Protein AF-0000000072988233 (afdb_homodimer)

Structure (mmCIF, N/CA/C/O backbone):
data_AF-0000000072988233-model_v1
#
loop_
_entity.id
_entity.type
_entity.pdbx_description
1 polymer 'Uncharacterized protein'
#
loop_
_atom_site.group_PDB
_atom_site.id
_atom_site.type_symbol
_atom_site.label_atom_id
_atom_site.label_alt_id
_atom_site.label_comp_id
_atom_site.label_asym_id
_atom_site.label_entity_id
_atom_site.label_seq_id
_atom_site.pdbx_PDB_ins_code
_atom_site.Cartn_x
_atom_site.Cartn_y
_atom_site.Cartn_z
_atom_site.occupancy
_atom_site.B_iso_or_equiv
_atom_site.auth_seq_id
_atom_site.auth_comp_id
_atom_site.auth_asym_id
_atom_site.auth_atom_id
_atom_site.pdbx_PDB_model_num
ATOM 1 N N . MET A 1 1 ? 49.781 -26.438 -21.969 1 36.44 1 MET A N 1
ATOM 2 C CA . MET A 1 1 ? 48.812 -27.5 -22.219 1 36.44 1 MET A CA 1
ATOM 3 C C . MET A 1 1 ? 47.875 -27.672 -21.031 1 36.44 1 MET A C 1
ATOM 5 O O . MET A 1 1 ? 48.312 -27.703 -19.891 1 36.44 1 MET A O 1
ATOM 9 N N . THR A 1 2 ? 46.688 -27.375 -21.281 1 51.28 2 THR A N 1
ATOM 10 C CA . THR A 1 2 ? 45.688 -27.469 -20.219 1 51.28 2 THR A CA 1
ATOM 11 C C . THR A 1 2 ? 45.719 -28.859 -19.609 1 51.28 2 THR A C 1
ATOM 13 O O . THR A 1 2 ? 45.719 -29.859 -20.328 1 51.28 2 THR A O 1
ATOM 16 N N . ILE A 1 3 ? 46.062 -28.969 -18.422 1 60.62 3 ILE A N 1
ATOM 17 C CA . ILE A 1 3 ? 46.062 -30.25 -17.703 1 60.62 3 ILE A CA 1
ATOM 18 C C . ILE A 1 3 ? 44.656 -30.719 -17.438 1 60.62 3 ILE A C 1
ATOM 20 O O . ILE A 1 3 ? 43.875 -30.016 -16.797 1 60.62 3 ILE A O 1
ATOM 24 N N . CYS A 1 4 ? 44.219 -31.781 -18.109 1 61.69 4 CYS A N 1
ATOM 25 C CA . CYS A 1 4 ? 42.875 -32.344 -18.016 1 61.69 4 CYS A CA 1
ATOM 26 C C . CYS A 1 4 ? 42.781 -33.438 -16.953 1 61.69 4 CYS A C 1
ATOM 28 O O . CYS A 1 4 ? 43.781 -34.125 -16.719 1 61.69 4 CYS A O 1
ATOM 30 N N . ILE A 1 5 ? 41.719 -33.531 -16.203 1 67.25 5 ILE A N 1
ATOM 31 C CA . ILE A 1 5 ? 41.438 -34.656 -15.344 1 67.25 5 ILE A CA 1
ATOM 32 C C . ILE A 1 5 ? 41.312 -35.938 -16.188 1 67.25 5 ILE A C 1
ATOM 34 O O . ILE A 1 5 ? 40.562 -35.938 -17.172 1 67.25 5 ILE A O 1
ATOM 38 N N . PRO A 1 6 ? 42.031 -36.906 -15.922 1 66 6 PRO A N 1
ATOM 39 C CA . PRO A 1 6 ? 42.094 -38.094 -16.781 1 66 6 PRO A CA 1
ATOM 40 C C . PRO A 1 6 ? 40.75 -38.781 -16.969 1 66 6 PRO A C 1
ATOM 42 O O . PRO A 1 6 ? 40.438 -39.25 -18.062 1 66 6 PRO A O 1
ATOM 45 N N . VAL A 1 7 ? 39.875 -39 -15.953 1 67.12 7 VAL A N 1
ATOM 46 C CA . VAL A 1 7 ? 38.562 -39.656 -16.031 1 67.12 7 VAL A CA 1
ATOM 47 C C . VAL A 1 7 ? 37.531 -38.812 -15.32 1 67.12 7 VAL A C 1
ATOM 49 O O . VAL A 1 7 ? 37.719 -38.406 -14.172 1 67.12 7 VAL A O 1
ATOM 52 N N . LYS A 1 8 ? 36.594 -38.5 -16.047 1 63.69 8 LYS A N 1
ATOM 53 C CA . LYS A 1 8 ? 35.469 -37.812 -15.461 1 63.69 8 LYS A CA 1
ATOM 54 C C . LYS A 1 8 ? 34.188 -38.594 -15.641 1 63.69 8 LYS A C 1
ATOM 56 O O . LYS A 1 8 ? 33.75 -38.844 -16.766 1 63.69 8 LYS A O 1
ATOM 61 N N . ASP A 1 9 ? 33.469 -38.938 -14.625 1 57.53 9 ASP A N 1
ATOM 62 C CA . ASP A 1 9 ? 32.281 -39.781 -14.617 1 57.53 9 ASP A CA 1
ATOM 63 C C . ASP A 1 9 ? 32.5 -41.062 -15.438 1 57.53 9 ASP A C 1
ATOM 65 O O . ASP A 1 9 ? 31.609 -41.469 -16.172 1 57.53 9 ASP A O 1
ATOM 69 N N . GLY A 1 10 ? 33.594 -41.594 -15.234 1 66.69 10 GLY A N 1
ATOM 70 C CA . GLY A 1 10 ? 33.938 -42.844 -15.859 1 66.69 10 GLY A CA 1
ATOM 71 C C . GLY A 1 10 ? 34.406 -42.688 -17.297 1 66.69 10 GLY A C 1
ATOM 72 O O . GLY A 1 10 ? 34.719 -43.688 -17.969 1 66.69 10 GLY A O 1
ATOM 73 N N . ILE A 1 11 ? 34.344 -41.531 -17.75 1 72.62 11 ILE A N 1
ATOM 74 C CA . ILE A 1 11 ? 34.75 -41.312 -19.141 1 72.62 11 ILE A CA 1
ATOM 75 C C . ILE A 1 11 ? 36.094 -40.625 -19.203 1 72.62 11 ILE A C 1
ATOM 77 O O . ILE A 1 11 ? 36.281 -39.562 -18.625 1 72.62 11 ILE A O 1
ATOM 81 N N . PRO A 1 12 ? 36.875 -41.25 -19.719 1 73.62 12 PRO A N 1
ATOM 82 C CA . PRO A 1 12 ? 38.219 -40.656 -19.828 1 73.62 12 PRO A CA 1
ATOM 83 C C . PRO A 1 12 ? 38.25 -39.469 -20.797 1 73.62 12 PRO A C 1
ATOM 85 O O . PRO A 1 12 ? 37.438 -39.406 -21.719 1 73.62 12 PRO A O 1
ATOM 88 N N . TYR A 1 13 ? 39.062 -38.531 -20.547 1 73.81 13 TYR A N 1
ATOM 89 C CA . TYR A 1 13 ? 39.156 -37.406 -21.484 1 73.81 13 TYR A CA 1
ATOM 90 C C . TYR A 1 13 ? 39.844 -37.812 -22.781 1 73.81 13 TYR A C 1
ATOM 92 O O . TYR A 1 13 ? 40.625 -38.75 -22.781 1 73.81 13 TYR A O 1
ATOM 100 N N . ILE A 1 14 ? 39.5 -37.312 -23.766 1 74.25 14 ILE A N 1
ATOM 101 C CA . ILE A 1 14 ? 40.031 -37.656 -25.078 1 74.25 14 ILE A CA 1
ATOM 102 C C . ILE A 1 14 ? 41.406 -36.969 -25.281 1 74.25 14 ILE A C 1
ATOM 104 O O . ILE A 1 14 ? 41.469 -35.75 -25.438 1 74.25 14 ILE A O 1
ATOM 108 N N . GLN A 1 15 ? 42.438 -37.688 -25.219 1 72.5 15 GLN A N 1
ATOM 109 C CA . GLN A 1 15 ? 43.812 -37.25 -25.141 1 72.5 15 GLN A CA 1
ATOM 110 C C . GLN A 1 15 ? 44.188 -36.469 -26.391 1 72.5 15 GLN A C 1
ATOM 112 O O . GLN A 1 15 ? 44.906 -35.469 -26.297 1 72.5 15 GLN A O 1
ATOM 117 N N . TRP A 1 16 ? 43.781 -36.906 -27.641 1 74.19 16 TRP A N 1
ATOM 118 C CA . TRP A 1 16 ? 44.25 -36.25 -28.859 1 74.19 16 TRP A CA 1
ATOM 119 C C . TRP A 1 16 ? 43.656 -34.844 -28.984 1 74.19 16 TRP A C 1
ATOM 121 O O . TRP A 1 16 ? 44.312 -33.938 -29.531 1 74.19 16 TRP A O 1
ATOM 131 N N . ILE A 1 17 ? 42.594 -34.562 -28.406 1 72.19 17 ILE A N 1
ATOM 132 C CA . ILE A 1 17 ? 42 -33.219 -28.438 1 72.19 17 ILE A CA 1
ATOM 133 C C . ILE A 1 17 ? 42.75 -32.312 -27.484 1 72.19 17 ILE A C 1
ATOM 135 O O . ILE A 1 17 ? 43.031 -31.141 -27.828 1 72.19 17 ILE A O 1
ATOM 139 N N . ASN A 1 18 ? 43.125 -32.812 -26.391 1 71.88 18 ASN A N 1
ATOM 140 C CA . ASN A 1 18 ? 43.875 -32.031 -25.438 1 71.88 18 ASN A CA 1
ATOM 141 C C . ASN A 1 18 ? 45.25 -31.672 -25.969 1 71.88 18 ASN A C 1
ATOM 143 O O . ASN A 1 18 ? 45.75 -30.562 -25.766 1 71.88 18 ASN A O 1
ATOM 147 N N . THR A 1 19 ? 45.812 -32.594 -26.672 1 69.25 19 THR A N 1
ATOM 148 C CA . THR A 1 19 ? 47.156 -32.375 -27.188 1 69.25 19 THR A CA 1
ATOM 149 C C . THR A 1 19 ? 47.125 -31.359 -28.328 1 69.25 19 THR A C 1
ATOM 151 O O . THR A 1 19 ? 48 -30.531 -28.453 1 69.25 19 THR A O 1
ATOM 154 N N . LEU A 1 20 ? 46.031 -31.422 -29.156 1 66.25 20 LEU A N 1
ATOM 155 C CA . LEU A 1 20 ? 46 -30.594 -30.359 1 66.25 20 LEU A CA 1
ATOM 156 C C . LEU A 1 20 ? 45.375 -29.234 -30.078 1 66.25 20 LEU A C 1
ATOM 158 O O . LEU A 1 20 ? 45.812 -28.219 -30.594 1 66.25 20 LEU A O 1
ATOM 162 N N . PHE A 1 21 ? 44.312 -29.281 -29.203 1 65.81 21 PHE A N 1
ATOM 163 C CA . PHE A 1 21 ? 43.531 -28.047 -29.062 1 65.81 21 PHE A CA 1
ATOM 164 C C . PHE A 1 21 ? 43.656 -27.484 -27.656 1 65.81 21 PHE A C 1
ATOM 166 O O . PHE A 1 21 ? 43.219 -26.359 -27.391 1 65.81 21 PHE A O 1
ATOM 173 N N . GLY A 1 22 ? 44.312 -28.375 -26.734 1 64.25 22 GLY A N 1
ATOM 174 C CA . GLY A 1 22 ? 44.5 -27.953 -25.359 1 64.25 22 GLY A CA 1
ATOM 175 C C . GLY A 1 22 ? 43.188 -27.938 -24.562 1 64.25 22 GLY A C 1
ATOM 176 O O . GLY A 1 22 ? 43.125 -27.328 -23.5 1 64.25 22 GLY A O 1
ATOM 177 N N . ASP A 1 23 ? 42.156 -28.469 -25.062 1 65.94 23 ASP A N 1
ATOM 178 C CA . ASP A 1 23 ? 40.875 -28.516 -24.406 1 65.94 23 ASP A CA 1
ATOM 179 C C . ASP A 1 23 ? 40.656 -29.859 -23.672 1 65.94 23 ASP A C 1
ATOM 181 O O . ASP A 1 23 ? 41.219 -30.875 -24.094 1 65.94 23 ASP A O 1
ATOM 185 N N . CYS A 1 24 ? 40 -29.859 -22.531 1 68.69 24 CYS A N 1
ATOM 186 C CA . CYS A 1 24 ? 39.656 -31.094 -21.844 1 68.69 24 CYS A CA 1
ATOM 187 C C . CYS A 1 24 ? 38.25 -31.547 -22.188 1 68.69 24 CYS A C 1
ATOM 189 O O . CYS A 1 24 ? 37.281 -30.953 -21.734 1 68.69 24 CYS A O 1
ATOM 191 N N . VAL A 1 25 ? 38.031 -32.469 -23 1 70.69 25 VAL A N 1
ATOM 192 C CA . VAL A 1 25 ? 36.75 -33 -23.484 1 70.69 25 VAL A CA 1
ATOM 193 C C . VAL A 1 25 ? 36.562 -34.438 -23.031 1 70.69 25 VAL A C 1
ATOM 195 O O . VAL A 1 25 ? 37.5 -35.25 -23.125 1 70.69 25 VAL A O 1
ATOM 198 N N . TYR A 1 26 ? 35.469 -34.688 -22.438 1 72.06 26 TYR A N 1
ATOM 199 C CA . TYR A 1 26 ? 35.156 -36 -21.906 1 72.06 26 TYR A CA 1
ATOM 200 C C . TYR A 1 26 ? 34.031 -36.656 -22.688 1 72.06 26 TYR A C 1
ATOM 202 O O . TYR A 1 26 ? 32.938 -36.094 -22.781 1 72.06 26 TYR A O 1
ATOM 210 N N . GLY A 1 27 ? 34.125 -37.719 -23.359 1 72.81 27 GLY A N 1
ATOM 211 C CA . GLY A 1 27 ? 33.125 -38.5 -24.047 1 72.81 27 GLY A CA 1
ATOM 212 C C . GLY A 1 27 ? 33 -38.156 -25.516 1 72.81 27 GLY A C 1
ATOM 213 O O . GLY A 1 27 ? 33.562 -37.156 -25.969 1 72.81 27 GLY A O 1
ATOM 214 N N . LYS A 1 28 ? 32.344 -38.875 -26.219 1 72.88 28 LYS A N 1
ATOM 215 C CA . LYS A 1 28 ? 32.219 -38.75 -27.672 1 72.88 28 LYS A CA 1
ATOM 216 C C . LYS A 1 28 ? 31.312 -37.594 -28.047 1 72.88 28 LYS A C 1
ATOM 218 O O . LYS A 1 28 ? 31.531 -36.938 -29.078 1 72.88 28 LYS A O 1
ATOM 223 N N . GLN A 1 29 ? 30.453 -37.281 -27.203 1 73.19 29 GLN A N 1
ATOM 224 C CA . GLN A 1 29 ? 29.516 -36.219 -27.547 1 73.19 29 GLN A CA 1
ATOM 225 C C . GLN A 1 29 ? 30.125 -34.844 -27.328 1 73.19 29 GLN A C 1
ATOM 227 O O . GLN A 1 29 ? 29.938 -33.938 -28.156 1 73.19 29 GLN A O 1
ATOM 232 N N . GLU A 1 30 ? 30.797 -34.844 -26.359 1 72.5 30 GLU A N 1
ATOM 233 C CA . GLU A 1 30 ? 31.484 -33.594 -26.125 1 72.5 30 GLU A CA 1
ATOM 234 C C . GLU A 1 30 ? 32.562 -33.375 -27.172 1 72.5 30 GLU A C 1
ATOM 236 O O . GLU A 1 30 ? 32.812 -32.219 -27.578 1 72.5 30 GLU A O 1
ATOM 241 N N . ALA A 1 31 ? 33.156 -34.375 -27.516 1 73.75 31 ALA A N 1
ATOM 242 C CA . ALA A 1 31 ? 34.188 -34.281 -28.562 1 73.75 31 ALA A CA 1
ATOM 243 C C . ALA A 1 31 ? 33.562 -33.906 -29.891 1 73.75 31 ALA A C 1
ATOM 245 O O . ALA A 1 31 ? 34.125 -33.062 -30.625 1 73.75 31 ALA A O 1
ATOM 246 N N . ALA A 1 32 ? 32.438 -34.406 -30.062 1 76 32 ALA A N 1
ATOM 247 C CA . ALA A 1 32 ? 31.734 -34.062 -31.297 1 76 32 ALA A CA 1
ATOM 248 C C . ALA A 1 32 ? 31.312 -32.594 -31.297 1 76 32 ALA A C 1
ATOM 250 O O . ALA A 1 32 ? 31.406 -31.906 -32.312 1 76 32 ALA A O 1
ATOM 251 N N . SER A 1 33 ? 30.953 -32.156 -30.219 1 73.25 33 SER A N 1
ATOM 252 C CA . SER A 1 33 ? 30.547 -30.766 -30.094 1 73.25 33 SER A CA 1
ATOM 253 C C . SER A 1 33 ? 31.734 -29.828 -30.312 1 73.25 33 SER A C 1
ATOM 255 O O . SER A 1 33 ? 31.609 -28.828 -31.031 1 73.25 33 SER A O 1
ATOM 257 N N . LEU A 1 34 ? 32.75 -30.219 -29.766 1 72.31 34 LEU A N 1
ATOM 258 C CA . LEU A 1 34 ? 33.938 -29.422 -29.906 1 72.31 34 LEU A CA 1
ATOM 259 C C . LEU A 1 34 ? 34.438 -29.438 -31.359 1 72.31 34 LEU A C 1
ATOM 261 O O . LEU A 1 34 ? 34.812 -28.406 -31.906 1 72.31 34 LEU A O 1
ATOM 265 N N . LEU A 1 35 ? 34.406 -30.562 -31.891 1 75.38 35 LEU A N 1
ATOM 266 C CA . LEU A 1 35 ? 34.906 -30.688 -33.281 1 75.38 35 LEU A CA 1
ATOM 267 C C . LEU A 1 35 ? 33.969 -29.984 -34.25 1 75.38 35 LEU A C 1
ATOM 269 O O . LEU A 1 35 ? 34.406 -29.391 -35.219 1 75.38 35 LEU A O 1
ATOM 273 N N . LEU A 1 36 ? 32.719 -29.953 -33.812 1 75.5 36 LEU A N 1
ATOM 274 C CA . LEU A 1 36 ? 31.781 -29.203 -34.625 1 75.5 36 LEU A CA 1
ATOM 275 C C . LEU A 1 36 ? 31.984 -27.703 -34.5 1 75.5 36 LEU A C 1
ATOM 277 O O . LEU A 1 36 ? 31.828 -26.953 -35.469 1 75.5 36 LEU A O 1
ATOM 281 N N . GLY A 1 37 ? 32.375 -27.391 -33.375 1 72.75 37 GLY A N 1
ATOM 282 C CA . GLY A 1 37 ? 32.75 -26 -33.188 1 72.75 37 GLY A CA 1
ATOM 283 C C . GLY A 1 37 ? 33.969 -25.594 -34 1 72.75 37 GLY A C 1
ATOM 284 O O . GLY A 1 37 ? 33.938 -24.531 -34.656 1 72.75 37 GLY A O 1
ATOM 285 N N . TYR A 1 38 ? 34.906 -26.391 -34 1 73.81 38 TYR A N 1
ATOM 286 C CA . TYR A 1 38 ? 36.094 -26.109 -34.781 1 73.81 38 TYR A CA 1
ATOM 287 C C . TYR A 1 38 ? 35.781 -26.188 -36.281 1 73.81 38 TYR A C 1
ATOM 289 O O . TYR A 1 38 ? 36.344 -25.406 -37.062 1 73.81 38 TYR A O 1
ATOM 297 N N . LEU A 1 39 ? 34.906 -27.016 -36.531 1 76.56 39 LEU A N 1
ATOM 298 C CA . LEU A 1 39 ? 34.469 -27.109 -37.906 1 76.56 39 LEU A CA 1
ATOM 299 C C . LEU A 1 39 ? 33.75 -25.844 -38.344 1 76.56 39 LEU A C 1
ATOM 301 O O . LEU A 1 39 ? 33.938 -25.375 -39.469 1 76.56 39 LEU A O 1
ATOM 305 N N . SER A 1 40 ? 33.031 -25.312 -37.438 1 75.94 40 SER A N 1
ATOM 306 C CA . SER A 1 40 ? 32.375 -24.062 -37.719 1 75.94 40 SER A CA 1
ATOM 307 C C . SER A 1 40 ? 33.375 -22.938 -38 1 75.94 40 SER A C 1
ATOM 309 O O . SER A 1 40 ? 33.219 -22.172 -38.969 1 75.94 40 SER A O 1
ATOM 311 N N . ILE A 1 41 ? 34.312 -22.938 -37.219 1 72.12 41 ILE A N 1
ATOM 312 C CA . ILE A 1 41 ? 35.375 -21.938 -37.375 1 72.12 41 ILE A CA 1
ATOM 313 C C . ILE A 1 41 ? 36.094 -22.141 -38.688 1 72.12 41 ILE A C 1
ATOM 315 O O . ILE A 1 41 ? 36.375 -21.172 -39.406 1 72.12 41 ILE A O 1
ATOM 319 N N . PHE A 1 42 ? 36.344 -23.281 -39 1 76.81 42 PHE A N 1
ATOM 320 C CA . PHE A 1 42 ? 37 -23.625 -40.25 1 76.81 42 PHE A CA 1
ATOM 321 C C . PHE A 1 42 ? 36.156 -23.172 -41.438 1 76.81 42 PHE A C 1
ATOM 323 O O . PHE A 1 42 ? 36.688 -22.594 -42.375 1 76.81 42 PHE A O 1
ATOM 330 N N . PHE A 1 43 ? 34.875 -23.328 -41.281 1 77.56 43 PHE A N 1
ATOM 331 C CA . PHE A 1 43 ? 34 -22.906 -42.344 1 77.56 43 PHE A CA 1
ATOM 332 C C . PHE A 1 43 ? 33.938 -21.391 -42.469 1 77.56 43 PHE A C 1
ATOM 334 O O . PHE A 1 43 ? 33.938 -20.844 -43.562 1 77.56 43 PHE A O 1
ATOM 341 N N . TRP A 1 44 ? 33.969 -20.828 -41.375 1 74.25 44 TRP A N 1
ATOM 342 C CA . TRP A 1 44 ? 33.938 -19.359 -41.375 1 74.25 44 TRP A CA 1
ATOM 343 C C . TRP A 1 44 ? 35.219 -18.766 -41.906 1 74.25 44 TRP A C 1
ATOM 345 O O . TRP A 1 44 ? 35.188 -17.781 -42.656 1 74.25 44 TRP A O 1
ATOM 355 N N . LEU A 1 45 ? 36.281 -19.328 -41.625 1 73.75 45 LEU A N 1
ATOM 356 C CA . LEU A 1 45 ? 37.594 -18.844 -42.062 1 73.75 45 LEU A CA 1
ATOM 357 C C . LEU A 1 45 ? 37.719 -18.953 -43.594 1 73.75 45 LEU A C 1
ATOM 359 O O . LEU A 1 45 ? 38.406 -18.156 -44.219 1 73.75 45 LEU A O 1
ATOM 363 N N . ASN A 1 46 ? 36.969 -19.844 -44.094 1 74.69 46 ASN A N 1
ATOM 364 C CA . ASN A 1 46 ? 37.062 -20.078 -45.531 1 74.69 46 ASN A CA 1
ATOM 365 C C . ASN A 1 46 ? 35.844 -19.562 -46.281 1 74.69 46 ASN A C 1
ATOM 367 O O . ASN A 1 46 ? 35.781 -19.703 -47.5 1 74.69 46 ASN A O 1
ATOM 371 N N . ALA A 1 47 ? 34.938 -18.953 -45.625 1 75.44 47 ALA A N 1
ATOM 372 C CA . ALA A 1 47 ? 33.656 -18.641 -46.219 1 75.44 47 ALA A CA 1
ATOM 373 C C . ALA A 1 47 ? 33.781 -17.531 -47.281 1 75.44 47 ALA A C 1
ATOM 375 O O . ALA A 1 47 ? 33.094 -17.562 -48.312 1 75.44 47 ALA A O 1
ATOM 376 N N . GLN A 1 48 ? 34.656 -16.656 -47.094 1 75.5 48 GLN A N 1
ATOM 377 C CA . GLN A 1 48 ? 34.688 -15.508 -47.969 1 75.5 48 GLN A CA 1
ATOM 378 C C . GLN A 1 48 ? 35.719 -15.719 -49.094 1 75.5 48 GLN A C 1
ATOM 380 O O . GLN A 1 48 ? 35.688 -15.008 -50.094 1 75.5 48 GLN A O 1
ATOM 385 N N . LEU A 1 49 ? 36.5 -16.719 -49.031 1 75.75 49 LEU A N 1
ATOM 386 C CA . LEU A 1 49 ? 37.562 -16.969 -50 1 75.75 49 LEU A CA 1
ATOM 387 C C . LEU A 1 49 ? 37 -17.359 -51.344 1 75.75 49 LEU A C 1
ATOM 389 O O . LEU A 1 49 ? 37.438 -16.891 -52.406 1 75.75 49 LEU A O 1
ATOM 393 N N . PRO A 1 50 ? 35.938 -18.109 -51.375 1 78.12 50 PRO A N 1
ATOM 394 C CA . PRO A 1 50 ? 35.375 -18.453 -52.688 1 78.12 50 PRO A CA 1
ATOM 395 C C . PRO A 1 50 ? 34.844 -17.234 -53.438 1 78.12 50 PRO A C 1
ATOM 397 O O . PRO A 1 50 ? 34.969 -17.172 -54.656 1 78.12 50 PRO A O 1
ATOM 400 N N . GLN A 1 51 ? 34.375 -16.312 -52.781 1 80 51 GLN A N 1
ATOM 401 C CA . GLN A 1 51 ? 33.875 -15.117 -53.438 1 80 51 GLN A CA 1
ATOM 402 C C . GLN A 1 51 ? 35.031 -14.289 -54 1 80 51 GLN A C 1
ATOM 404 O O . GLN A 1 51 ? 34.938 -13.742 -55.094 1 80 51 GLN A O 1
ATOM 409 N N . LEU A 1 52 ? 36.062 -14.273 -53.375 1 79.06 52 LEU A N 1
ATOM 410 C CA . LEU A 1 52 ? 37.281 -13.578 -53.844 1 79.06 52 LEU A CA 1
ATOM 411 C C . LEU A 1 52 ? 37.812 -14.234 -55.094 1 79.06 52 LEU A C 1
ATOM 413 O O . LEU A 1 52 ? 38.219 -13.547 -56.031 1 79.06 52 LEU A O 1
ATOM 417 N N . ILE A 1 53 ? 37.75 -15.5 -55.062 1 78.38 53 ILE A N 1
ATOM 418 C CA . ILE A 1 53 ? 38.25 -16.25 -56.219 1 78.38 53 ILE A CA 1
ATOM 419 C C . ILE A 1 53 ? 37.312 -16.094 -57.406 1 78.38 53 ILE A C 1
ATOM 421 O O . ILE A 1 53 ? 37.75 -15.906 -58.531 1 78.38 53 ILE A O 1
ATOM 425 N N . GLU A 1 54 ? 36.062 -16.141 -57.125 1 80.81 54 GLU A N 1
ATOM 426 C CA . GLU A 1 54 ? 35.062 -15.977 -58.188 1 80.81 54 GLU A CA 1
ATOM 427 C C . GLU A 1 54 ? 35.188 -14.602 -58.812 1 80.81 54 GLU A C 1
ATOM 429 O O . GLU A 1 54 ? 35.094 -14.469 -60.031 1 80.81 54 GLU A O 1
ATOM 434 N N . ASN A 1 55 ? 35.406 -13.609 -58.094 1 80.88 55 ASN A N 1
ATOM 435 C CA . ASN A 1 55 ? 35.594 -12.258 -58.625 1 80.88 55 ASN A CA 1
ATOM 436 C C . ASN A 1 55 ? 36.875 -12.141 -59.469 1 80.88 55 ASN A C 1
ATOM 438 O O . ASN A 1 55 ? 36.875 -11.477 -60.5 1 80.88 55 ASN A O 1
ATOM 442 N N . TYR A 1 56 ? 37.781 -12.844 -59.031 1 77.94 56 TYR A N 1
ATOM 443 C CA . TYR A 1 56 ? 39.062 -12.828 -59.75 1 77.94 56 TYR A CA 1
ATOM 444 C C . TYR A 1 56 ? 38.969 -13.578 -61.062 1 77.94 56 TYR A C 1
ATOM 446 O O . TYR A 1 56 ? 39.469 -13.102 -62.094 1 77.94 56 TYR A O 1
ATOM 454 N N . LYS A 1 57 ? 38.25 -14.68 -61.062 1 77.19 57 LYS A N 1
ATOM 455 C CA . LYS A 1 57 ? 38.062 -15.469 -62.281 1 77.19 57 LYS A CA 1
ATOM 456 C C . LYS A 1 57 ? 37.156 -14.758 -63.281 1 77.19 57 LYS A C 1
ATOM 458 O O . LYS A 1 57 ? 37.438 -14.773 -64.5 1 77.19 57 LYS A O 1
ATOM 463 N N . ALA A 1 58 ? 36.125 -14.18 -62.625 1 75.69 58 ALA A N 1
ATOM 464 C CA . ALA A 1 58 ? 35.188 -13.484 -63.5 1 75.69 58 ALA A CA 1
ATOM 465 C C . ALA A 1 58 ? 35.688 -12.086 -63.844 1 75.69 58 ALA A C 1
ATOM 467 O O . ALA A 1 58 ? 35.125 -11.43 -64.75 1 75.69 58 ALA A O 1
ATOM 468 N N . SER A 1 59 ? 36.812 -11.68 -63.219 1 74.69 59 SER A N 1
ATOM 469 C CA . SER A 1 59 ? 37.375 -10.336 -63.406 1 74.69 59 SER A CA 1
ATOM 470 C C . SER A 1 59 ? 36.25 -9.281 -63.312 1 74.69 59 SER A C 1
ATOM 472 O O . SER A 1 59 ? 36.25 -8.336 -64.125 1 74.69 59 SER A O 1
ATOM 474 N N . SER A 1 60 ? 35.219 -9.648 -62.594 1 76.5 60 SER A N 1
ATOM 475 C CA . SER A 1 60 ? 34.094 -8.742 -62.406 1 76.5 60 SER A CA 1
ATOM 476 C C . SER A 1 60 ? 33.5 -8.875 -61 1 76.5 60 SER A C 1
ATOM 478 O O . SER A 1 60 ? 33.562 -9.961 -60.406 1 76.5 60 SER A O 1
ATOM 480 N N . ALA A 1 61 ? 33.094 -7.754 -60.406 1 75.38 61 ALA A N 1
ATOM 481 C CA . ALA A 1 61 ? 32.406 -7.77 -59.094 1 75.38 61 ALA A CA 1
ATOM 482 C C . ALA A 1 61 ? 31 -7.219 -59.188 1 75.38 61 ALA A C 1
ATOM 484 O O . ALA A 1 61 ? 30.453 -6.723 -58.219 1 75.38 61 ALA A O 1
ATOM 485 N N . ASP A 1 62 ? 30.484 -7.414 -60.312 1 75.31 62 ASP A N 1
ATOM 486 C CA . ASP A 1 62 ? 29.188 -6.832 -60.594 1 75.31 62 ASP A CA 1
ATOM 487 C C . ASP A 1 62 ? 28.078 -7.539 -59.781 1 75.31 62 ASP A C 1
ATOM 489 O O . ASP A 1 62 ? 27.031 -6.965 -59.531 1 75.31 62 ASP A O 1
ATOM 493 N N . GLY A 1 63 ? 28.281 -8.664 -59.438 1 75.69 63 GLY A N 1
ATOM 494 C CA . GLY A 1 63 ? 27.266 -9.398 -58.719 1 75.69 63 GLY A CA 1
ATOM 495 C C . GLY A 1 63 ? 27.156 -8.977 -57.25 1 75.69 63 GLY A C 1
ATOM 496 O O . GLY A 1 63 ? 26.156 -9.266 -56.594 1 75.69 63 GLY A O 1
ATOM 497 N N . LEU A 1 64 ? 28.047 -8.297 -56.781 1 76.38 64 LEU A N 1
ATOM 498 C CA . LEU A 1 64 ? 28.078 -7.93 -55.375 1 76.38 64 LEU A CA 1
ATOM 499 C C . LEU A 1 64 ? 27.562 -6.504 -55.188 1 76.38 64 LEU A C 1
ATOM 501 O O . LEU A 1 64 ? 27.906 -5.602 -55.938 1 76.38 64 LEU A O 1
ATOM 505 N N . SER A 1 65 ? 26.625 -6.426 -54.25 1 79.81 65 SER A N 1
ATOM 506 C CA . SER A 1 65 ? 26.125 -5.105 -53.906 1 79.81 65 SER A CA 1
ATOM 507 C C . SER A 1 65 ? 27.125 -4.344 -53.031 1 79.81 65 SER A C 1
ATOM 509 O O . SER A 1 65 ? 27.688 -4.902 -52.094 1 79.81 65 SER A O 1
ATOM 511 N N . LEU A 1 66 ? 27.359 -3.211 -53.406 1 77.75 66 LEU A N 1
ATOM 512 C CA . LEU A 1 66 ? 28.234 -2.352 -52.625 1 77.75 66 LEU A CA 1
ATOM 513 C C . LEU A 1 66 ? 27.656 -2.125 -51.219 1 77.75 66 LEU A C 1
ATOM 515 O O . LEU A 1 66 ? 28.391 -2.094 -50.219 1 77.75 66 LEU A O 1
ATOM 519 N N . ASN A 1 67 ? 26.422 -2.023 -51.25 1 76.25 67 ASN A N 1
ATOM 520 C CA . ASN A 1 67 ? 25.781 -1.821 -49.938 1 76.25 67 ASN A CA 1
ATOM 521 C C . ASN A 1 67 ? 25.938 -3.041 -49.062 1 76.25 67 ASN A C 1
ATOM 523 O O . ASN A 1 67 ? 26.125 -2.902 -47.844 1 76.25 67 ASN A O 1
ATOM 527 N N . PHE A 1 68 ? 25.969 -4.133 -49.656 1 78.94 68 PHE A N 1
ATOM 528 C CA . PHE A 1 68 ? 26.156 -5.383 -48.938 1 78.94 68 PHE A CA 1
ATOM 529 C C . PHE A 1 68 ? 27.578 -5.453 -48.344 1 78.94 68 PHE A C 1
ATOM 531 O O . PHE A 1 68 ? 27.75 -5.734 -47.156 1 78.94 68 PHE A O 1
ATOM 538 N N . LEU A 1 69 ? 28.391 -5.098 -49.094 1 78.44 69 LEU A N 1
ATOM 539 C CA . LEU A 1 69 ? 29.797 -5.16 -48.719 1 78.44 69 LEU A CA 1
ATOM 540 C C . LEU A 1 69 ? 30.094 -4.109 -47.656 1 78.44 69 LEU A C 1
ATOM 542 O O . LEU A 1 69 ? 30.844 -4.379 -46.688 1 78.44 69 LEU A O 1
ATOM 546 N N . SER A 1 70 ? 29.484 -3.006 -47.812 1 79.38 70 SER A N 1
ATOM 547 C CA . SER A 1 70 ? 29.719 -1.924 -46.875 1 79.38 70 SER A CA 1
ATOM 548 C C . SER A 1 70 ? 29.094 -2.24 -45.5 1 79.38 70 SER A C 1
ATOM 550 O O . SER A 1 70 ? 29.703 -1.975 -44.469 1 79.38 70 SER A O 1
ATOM 552 N N . ILE A 1 71 ? 28 -2.844 -45.562 1 77.62 71 ILE A N 1
ATOM 553 C CA . ILE A 1 71 ? 27.328 -3.182 -44.312 1 77.62 71 ILE A CA 1
ATOM 554 C C . ILE A 1 71 ? 28.062 -4.332 -43.625 1 77.62 71 ILE A C 1
ATOM 556 O O . ILE A 1 71 ? 28.219 -4.332 -42.406 1 77.62 71 ILE A O 1
ATOM 560 N N . TRP A 1 72 ? 28.5 -5.152 -44.438 1 75.81 72 TRP A N 1
ATOM 561 C CA . TRP A 1 72 ? 29.25 -6.281 -43.906 1 75.81 72 TRP A CA 1
ATOM 562 C C . TRP A 1 72 ? 30.578 -5.816 -43.281 1 75.81 72 TRP A C 1
ATOM 564 O O . TRP A 1 72 ? 30.953 -6.258 -42.219 1 75.81 72 TRP A O 1
ATOM 574 N N . LEU A 1 73 ? 31.219 -4.934 -43.906 1 79.5 73 LEU A N 1
ATOM 575 C CA . LEU A 1 73 ? 32.438 -4.344 -43.406 1 79.5 73 LEU A CA 1
ATOM 576 C C . LEU A 1 73 ? 32.188 -3.547 -42.125 1 79.5 73 LEU A C 1
ATOM 578 O O . LEU A 1 73 ? 32.938 -3.631 -41.156 1 79.5 73 LEU A O 1
ATOM 582 N N . ALA A 1 74 ? 31.125 -2.842 -42.188 1 78.94 74 ALA A N 1
ATOM 583 C CA . ALA A 1 74 ? 30.75 -2.072 -41 1 78.94 74 ALA A CA 1
ATOM 584 C C . ALA A 1 74 ? 30.438 -2.994 -39.812 1 78.94 74 ALA A C 1
ATOM 586 O O . ALA A 1 74 ? 30.812 -2.701 -38.688 1 78.94 74 ALA A O 1
ATOM 587 N N . GLY A 1 75 ? 29.859 -4.035 -40.156 1 76.81 75 GLY A N 1
ATOM 588 C CA . GLY A 1 75 ? 29.562 -5.012 -39.125 1 76.81 75 GLY A CA 1
ATOM 589 C C . GLY A 1 75 ? 30.812 -5.648 -38.531 1 76.81 75 GLY A C 1
ATOM 590 O O . GLY A 1 75 ? 30.969 -5.695 -37.312 1 76.81 75 GLY A O 1
ATOM 591 N N . ASP A 1 76 ? 31.672 -6.012 -39.344 1 76.06 76 ASP A N 1
ATOM 592 C CA . ASP A 1 76 ? 32.906 -6.637 -38.906 1 76.06 76 ASP A CA 1
ATOM 593 C C . ASP A 1 76 ? 33.812 -5.621 -38.219 1 76.06 76 ASP A C 1
ATOM 595 O O . ASP A 1 76 ? 34.531 -5.961 -37.281 1 76.06 76 ASP A O 1
ATOM 599 N N . THR A 1 77 ? 33.75 -4.418 -38.656 1 77.94 77 THR A N 1
ATOM 600 C CA . THR A 1 77 ? 34.531 -3.371 -38.031 1 77.94 77 THR A CA 1
ATOM 601 C C . THR A 1 77 ? 34 -3.059 -36.625 1 77.94 77 THR A C 1
ATOM 603 O O . THR A 1 77 ? 34.781 -2.887 -35.688 1 77.94 77 THR A O 1
ATOM 606 N N . THR A 1 78 ? 32.75 -3.008 -36.625 1 75.69 78 THR A N 1
ATOM 607 C CA . THR A 1 78 ? 32.156 -2.756 -35.344 1 75.69 78 THR A CA 1
ATOM 608 C C . THR A 1 78 ? 32.406 -3.93 -34.406 1 75.69 78 THR A C 1
ATOM 610 O O . THR A 1 78 ? 32.594 -3.736 -33.188 1 75.69 78 THR A O 1
ATOM 613 N N . ASN A 1 79 ? 32.438 -5.027 -34.969 1 72.5 79 ASN A N 1
ATOM 614 C CA . ASN A 1 79 ? 32.781 -6.219 -34.219 1 72.5 79 ASN A CA 1
ATOM 615 C C . ASN A 1 79 ? 34.219 -6.152 -33.719 1 72.5 79 ASN A C 1
ATOM 617 O O . ASN A 1 79 ? 34.5 -6.496 -32.562 1 72.5 79 ASN A O 1
ATOM 621 N N . LEU A 1 80 ? 35.031 -5.707 -34.562 1 74.06 80 LEU A N 1
ATOM 622 C CA . LEU A 1 80 ? 36.438 -5.57 -34.219 1 74.06 80 LEU A CA 1
ATOM 623 C C . LEU A 1 80 ? 36.656 -4.477 -33.188 1 74.06 80 LEU A C 1
ATOM 625 O O . LEU A 1 80 ? 37.406 -4.652 -32.219 1 74.06 80 LEU A O 1
ATOM 629 N N . ILE A 1 81 ? 36.031 -3.416 -33.406 1 72.56 81 ILE A N 1
ATOM 630 C CA . ILE A 1 81 ? 36.094 -2.322 -32.438 1 72.56 81 ILE A CA 1
ATOM 631 C C . ILE A 1 81 ? 35.562 -2.789 -31.109 1 72.56 81 ILE A C 1
ATOM 633 O O . ILE A 1 81 ? 36.125 -2.492 -30.062 1 72.56 81 ILE A O 1
ATOM 637 N N . GLY A 1 82 ? 34.531 -3.461 -31.281 1 66.25 82 GLY A N 1
ATOM 638 C CA . GLY A 1 82 ? 34 -4.031 -30.062 1 66.25 82 GLY A CA 1
ATOM 639 C C . GLY A 1 82 ? 34.938 -5 -29.375 1 66.25 82 GLY A C 1
ATOM 640 O O . GLY A 1 82 ? 35.094 -4.961 -28.156 1 66.25 82 GLY A O 1
ATOM 641 N N . ALA A 1 83 ? 35.562 -5.676 -30.203 1 65.88 83 ALA A N 1
ATOM 642 C CA . ALA A 1 83 ? 36.562 -6.625 -29.688 1 65.88 83 ALA A CA 1
ATOM 643 C C . ALA A 1 83 ? 37.781 -5.902 -29.109 1 65.88 83 ALA A C 1
ATOM 645 O O . ALA A 1 83 ? 38.344 -6.332 -28.109 1 65.88 83 ALA A O 1
ATOM 646 N N . LEU A 1 84 ? 38.125 -4.891 -29.688 1 67.19 84 LEU A N 1
ATOM 647 C CA . LEU A 1 84 ? 39.281 -4.109 -29.266 1 67.19 84 LEU A CA 1
ATOM 648 C C . LEU A 1 84 ? 39 -3.352 -27.984 1 67.19 84 LEU A C 1
ATOM 650 O O . LEU A 1 84 ? 39.844 -3.268 -27.094 1 67.19 84 LEU A O 1
ATOM 654 N N . LEU A 1 85 ? 37.781 -2.893 -27.984 1 62.94 85 LEU A N 1
ATOM 655 C CA . LEU A 1 85 ? 37.438 -2.035 -26.859 1 62.94 85 LEU A CA 1
ATOM 656 C C . LEU A 1 85 ? 37.062 -2.869 -25.641 1 62.94 85 LEU A C 1
ATOM 658 O O . LEU A 1 85 ? 37.188 -2.406 -24.5 1 62.94 85 LEU A O 1
ATOM 662 N N . THR A 1 86 ? 36.75 -4.09 -25.953 1 53.66 86 THR A N 1
ATOM 663 C CA . THR A 1 86 ? 36.344 -4.953 -24.859 1 53.66 86 THR A CA 1
ATOM 664 C C . THR A 1 86 ? 37.438 -5.965 -24.531 1 53.66 86 THR A C 1
ATOM 666 O O . THR A 1 86 ? 37.188 -6.938 -23.812 1 53.66 86 THR A O 1
ATOM 669 N N . ASP A 1 87 ? 38.469 -5.809 -24.969 1 52.25 87 ASP A N 1
ATOM 670 C CA . ASP A 1 87 ? 39.688 -6.594 -24.766 1 52.25 87 ASP A CA 1
ATOM 671 C C . ASP A 1 87 ? 39.406 -8.086 -24.875 1 52.25 87 ASP A C 1
ATOM 673 O O . ASP A 1 87 ? 39.656 -8.844 -23.938 1 52.25 87 ASP A O 1
ATOM 677 N N . GLN A 1 88 ? 38.906 -8.508 -25.875 1 49.5 88 GLN A N 1
ATOM 678 C CA . GLN A 1 88 ? 38.562 -9.898 -26.156 1 49.5 88 GLN A CA 1
ATOM 679 C C . GLN A 1 88 ? 39.812 -10.734 -26.422 1 49.5 88 GLN A C 1
ATOM 681 O O . GLN A 1 88 ? 40.875 -10.188 -26.625 1 49.5 88 GLN A O 1
ATOM 686 N N . LEU A 1 89 ? 39.688 -12.023 -26.391 1 51.25 89 LEU A N 1
ATOM 687 C CA . LEU A 1 89 ? 40.844 -12.93 -26.578 1 51.25 89 LEU A CA 1
ATOM 688 C C . LEU A 1 89 ? 41.531 -12.656 -27.906 1 51.25 89 LEU A C 1
ATOM 690 O O . LEU A 1 89 ? 40.906 -12.242 -28.875 1 51.25 89 LEU A O 1
ATOM 694 N N . PRO A 1 90 ? 42.75 -12.906 -27.75 1 55.69 90 PRO A N 1
ATOM 695 C CA . PRO A 1 90 ? 43.562 -12.609 -28.938 1 55.69 90 PRO A CA 1
ATOM 696 C C . PRO A 1 90 ? 43.031 -13.312 -30.188 1 55.69 90 PRO A C 1
ATOM 698 O O . PRO A 1 90 ? 43.062 -12.734 -31.281 1 55.69 90 PRO A O 1
ATOM 701 N N . PHE A 1 91 ? 42.531 -14.484 -29.984 1 56.88 91 PHE A N 1
ATOM 702 C CA . PHE A 1 91 ? 42.031 -15.203 -31.156 1 56.88 91 PHE A CA 1
ATOM 703 C C . PHE A 1 91 ? 40.812 -14.516 -31.75 1 56.88 91 PHE A C 1
ATOM 705 O O . PHE A 1 91 ? 40.656 -14.43 -32.969 1 56.88 91 PHE A O 1
ATOM 712 N N . GLN A 1 92 ? 40.062 -13.914 -30.906 1 59.47 92 GLN A N 1
ATOM 713 C CA . GLN A 1 92 ? 38.906 -13.188 -31.375 1 59.47 92 GLN A CA 1
ATOM 714 C C . GL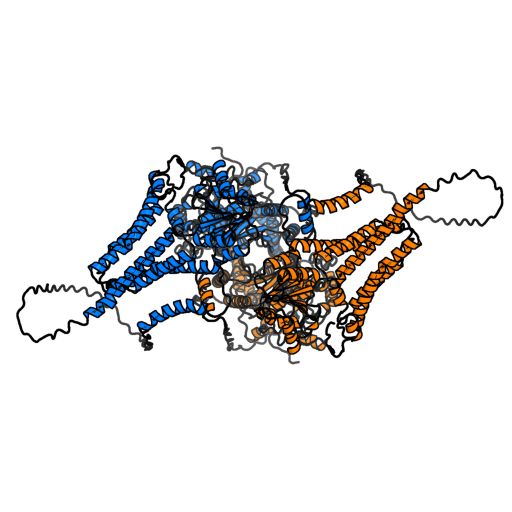N A 1 92 ? 39.281 -11.883 -32.062 1 59.47 92 GLN A C 1
ATOM 716 O O . GLN A 1 92 ? 38.688 -11.477 -33.062 1 59.47 92 GLN A O 1
ATOM 721 N N . LEU A 1 93 ? 40.25 -11.492 -31.438 1 65.94 93 LEU A N 1
ATOM 722 C CA . LEU A 1 93 ? 40.781 -10.273 -32.031 1 65.94 93 LEU A CA 1
ATOM 723 C C . LEU A 1 93 ? 41.406 -10.562 -33.375 1 65.94 93 LEU A C 1
ATOM 725 O O . LEU A 1 93 ? 41.188 -9.805 -34.344 1 65.94 93 LEU A O 1
ATOM 729 N N . TYR A 1 94 ? 42.125 -11.711 -33.438 1 66.75 94 TYR A N 1
ATOM 730 C CA . TYR A 1 94 ? 42.719 -12.094 -34.719 1 66.75 94 TYR A CA 1
ATOM 731 C C . TYR A 1 94 ? 41.688 -12.445 -35.75 1 66.75 94 TYR A C 1
ATOM 733 O O . TYR A 1 94 ? 41.812 -12.109 -36.938 1 66.75 94 TYR A O 1
ATOM 741 N N . LEU A 1 95 ? 40.625 -12.969 -35.219 1 66.81 95 LEU A N 1
ATOM 742 C CA . LEU A 1 95 ? 39.5 -13.312 -36.094 1 66.81 95 LEU A CA 1
ATOM 743 C C . LEU A 1 95 ? 38.812 -12.055 -36.594 1 66.81 95 LEU A C 1
ATOM 745 O O . LEU A 1 95 ? 38.438 -11.961 -37.75 1 66.81 95 LEU A O 1
ATOM 749 N N . GLY A 1 96 ? 38.75 -11.211 -35.688 1 71.44 96 GLY A N 1
ATOM 750 C CA . GLY A 1 96 ? 38.188 -9.93 -36.062 1 71.44 96 GLY A CA 1
ATOM 751 C C . GLY A 1 96 ? 39 -9.211 -37.125 1 71.44 96 GLY A C 1
ATOM 752 O O . GLY A 1 96 ? 38.469 -8.695 -38.094 1 71.44 96 GLY A O 1
ATOM 753 N N . PHE A 1 97 ? 40.219 -9.25 -36.812 1 75.75 97 PHE A N 1
ATOM 754 C CA . PHE A 1 97 ? 41.156 -8.641 -37.781 1 75.75 97 PHE A CA 1
ATOM 755 C C . PHE A 1 97 ? 41.094 -9.375 -39.094 1 75.75 97 PHE A C 1
ATOM 757 O O . PHE A 1 97 ? 41.156 -8.742 -40.156 1 75.75 97 PHE A O 1
ATOM 764 N N . TYR A 1 98 ? 41.031 -10.641 -39.031 1 75.38 98 TYR A N 1
ATOM 765 C CA . TYR A 1 98 ? 40.969 -11.453 -40.219 1 75.38 98 TYR A CA 1
ATOM 766 C C . TYR A 1 98 ? 39.719 -11.133 -41.031 1 75.38 98 TYR A C 1
ATOM 768 O O . TYR A 1 98 ? 39.781 -10.922 -42.25 1 75.38 98 TYR A O 1
ATOM 776 N N . PHE A 1 99 ? 38.625 -10.961 -40.375 1 76.25 99 PHE A N 1
ATOM 777 C CA . PHE A 1 99 ? 37.375 -10.703 -41.094 1 76.25 99 PHE A CA 1
ATOM 778 C C . PHE A 1 99 ? 37.375 -9.297 -41.688 1 76.25 99 PHE A C 1
ATOM 780 O O . PHE A 1 99 ? 36.938 -9.109 -42.812 1 76.25 99 PHE A O 1
ATOM 787 N N . VAL A 1 100 ? 37.875 -8.438 -40.938 1 79.81 100 VAL A N 1
ATOM 788 C CA . VAL A 1 100 ? 37.938 -7.074 -41.438 1 79.81 100 VAL A CA 1
ATOM 789 C C . VAL A 1 100 ? 38.906 -6.996 -42.625 1 79.81 100 VAL A C 1
ATOM 791 O O . VAL A 1 100 ? 38.656 -6.324 -43.625 1 79.81 100 VAL A O 1
ATOM 794 N N . SER A 1 101 ? 39.969 -7.746 -42.562 1 80.31 101 SER A N 1
ATOM 795 C CA . SER A 1 101 ? 40.938 -7.758 -43.625 1 80.31 101 SER A CA 1
ATOM 796 C C . SER A 1 101 ? 40.375 -8.383 -44.906 1 80.31 101 SER A C 1
ATOM 798 O O . SER A 1 101 ? 40.594 -7.879 -46 1 80.31 101 SER A O 1
ATOM 800 N N . ILE A 1 102 ? 39.656 -9.359 -44.688 1 78.31 102 ILE A N 1
ATOM 801 C CA . ILE A 1 102 ? 39.062 -10.031 -45.875 1 78.31 102 ILE A CA 1
ATOM 802 C C . ILE A 1 102 ? 37.969 -9.156 -46.469 1 78.31 102 ILE A C 1
ATOM 804 O O . ILE A 1 102 ? 37.844 -9.094 -47.688 1 78.31 102 ILE A O 1
ATOM 808 N N . ASP A 1 103 ? 37.281 -8.5 -45.656 1 79.31 103 ASP A N 1
ATOM 809 C CA . ASP A 1 103 ? 36.281 -7.555 -46.125 1 79.31 103 ASP A CA 1
ATOM 810 C C . ASP A 1 103 ? 36.938 -6.426 -46.938 1 79.31 103 ASP A C 1
ATOM 812 O O . ASP A 1 103 ? 36.406 -6.031 -48 1 79.31 103 ASP A O 1
ATOM 816 N N . ILE A 1 104 ? 37.938 -5.973 -46.438 1 80.19 104 ILE A N 1
ATOM 817 C CA . ILE A 1 104 ? 38.656 -4.898 -47.094 1 80.19 104 ILE A CA 1
ATOM 818 C C . ILE A 1 104 ? 39.219 -5.395 -48.438 1 80.19 104 ILE A C 1
ATOM 820 O O . ILE A 1 104 ? 39.156 -4.68 -49.438 1 80.19 104 ILE A O 1
ATOM 824 N N . CYS A 1 105 ? 39.594 -6.613 -48.469 1 79.94 105 CYS A N 1
ATOM 825 C CA . CYS A 1 105 ? 40.062 -7.207 -49.719 1 79.94 105 CYS A CA 1
ATOM 826 C C . CYS A 1 105 ? 38.938 -7.348 -50.719 1 79.94 105 CYS A C 1
ATOM 828 O O . CYS A 1 105 ? 39.125 -7.059 -51.906 1 79.94 105 CYS A O 1
ATOM 830 N N . LEU A 1 106 ? 37.844 -7.688 -50.219 1 80 106 LEU A N 1
ATOM 831 C CA . LEU A 1 106 ? 36.688 -7.832 -51.094 1 80 106 LEU A CA 1
ATOM 832 C C . LEU A 1 106 ? 36.219 -6.473 -51.594 1 80 106 LEU A C 1
ATOM 834 O O . LEU A 1 106 ? 35.875 -6.34 -52.781 1 80 106 LEU A O 1
ATOM 838 N N . LEU A 1 107 ? 36.281 -5.543 -50.75 1 79.31 107 LEU A N 1
ATOM 839 C CA . LEU A 1 107 ? 35.875 -4.191 -51.125 1 79.31 107 LEU A CA 1
ATOM 840 C C . LEU A 1 107 ? 36.906 -3.59 -52.094 1 79.31 107 LEU A C 1
ATOM 842 O O . LEU A 1 107 ? 36.531 -2.92 -53.062 1 79.31 107 LEU A O 1
ATOM 846 N N . SER A 1 108 ? 38.094 -3.844 -51.844 1 80.38 108 SER A N 1
ATOM 847 C CA . SER A 1 108 ? 39.156 -3.398 -52.75 1 80.38 108 SER A CA 1
ATOM 848 C C . SER A 1 108 ? 39.031 -4.059 -54.125 1 80.38 108 SER A C 1
ATOM 850 O O . SER A 1 108 ? 39.219 -3.412 -55.156 1 80.38 108 SER A O 1
ATOM 852 N N . GLN A 1 109 ? 38.656 -5.23 -54.094 1 79.19 109 GLN A N 1
ATOM 853 C CA . GLN A 1 109 ? 38.438 -5.938 -55.344 1 79.19 109 GLN A CA 1
ATOM 854 C C . GLN A 1 109 ? 37.25 -5.359 -56.094 1 79.19 109 GLN A C 1
ATOM 856 O O . GLN A 1 109 ? 37.281 -5.215 -57.312 1 79.19 109 GLN A O 1
ATOM 861 N N . TRP A 1 110 ? 36.281 -5.066 -55.344 1 79.62 110 TRP A N 1
ATOM 862 C CA . TRP A 1 110 ? 35.094 -4.461 -55.938 1 79.62 110 TRP A CA 1
ATOM 863 C C . TRP A 1 110 ? 35.406 -3.096 -56.531 1 79.62 110 TRP A C 1
ATOM 865 O O . TRP A 1 110 ? 35 -2.795 -57.656 1 79.62 110 TRP A O 1
ATOM 875 N N . ILE A 1 111 ? 36.188 -2.291 -55.844 1 78.12 111 ILE A N 1
ATOM 876 C CA . ILE A 1 111 ? 36.562 -0.965 -56.312 1 78.12 111 ILE A CA 1
ATOM 877 C C . ILE A 1 111 ? 37.5 -1.096 -57.531 1 78.12 111 ILE A C 1
ATOM 879 O O . ILE A 1 111 ? 37.344 -0.364 -58.5 1 78.12 111 ILE A O 1
ATOM 883 N N . TYR A 1 112 ? 38.281 -2.068 -57.469 1 77.25 112 TYR A N 1
ATOM 884 C CA . TYR A 1 112 ? 39.219 -2.299 -58.562 1 77.25 112 TYR A CA 1
ATOM 885 C C . TYR A 1 112 ? 38.5 -2.705 -59.812 1 77.25 112 TYR A C 1
ATOM 887 O O . TYR A 1 112 ? 38.75 -2.141 -60.906 1 77.25 112 TYR A O 1
ATOM 895 N N . TYR A 1 113 ? 37.531 -3.51 -59.781 1 77.62 113 TYR A N 1
ATOM 896 C CA . TYR A 1 113 ? 36.906 -4.008 -61 1 77.62 113 TYR A CA 1
ATOM 897 C C . TYR A 1 113 ? 35.812 -3.037 -61.469 1 77.62 113 TYR A C 1
ATOM 899 O O . TYR A 1 113 ? 35.562 -2.926 -62.688 1 77.62 113 TYR A O 1
ATOM 907 N N . LYS A 1 114 ? 35.344 -2.287 -60.469 1 73.38 114 LYS A N 1
ATOM 908 C CA . LYS A 1 114 ? 34.281 -1.391 -60.906 1 73.38 114 LYS A CA 1
ATOM 909 C C . LYS A 1 114 ? 34.844 -0.012 -61.25 1 73.38 114 LYS A C 1
ATOM 911 O O . LYS A 1 114 ? 34.375 0.608 -62.219 1 73.38 114 LYS A O 1
ATOM 916 N N . LYS A 1 115 ? 35.75 0.457 -60.562 1 68.19 115 LYS A N 1
ATOM 917 C CA . LYS A 1 115 ? 36.188 1.836 -60.781 1 68.19 115 LYS A CA 1
ATOM 918 C C . LYS A 1 115 ? 37.5 1.886 -61.562 1 68.19 115 LYS A C 1
ATOM 920 O O . LYS A 1 115 ? 37.656 2.717 -62.469 1 68.19 115 LYS A O 1
ATOM 925 N N . ILE A 1 116 ? 38.344 1.078 -61.312 1 64.88 116 ILE A N 1
ATOM 926 C CA . ILE A 1 116 ? 39.656 1.223 -61.938 1 64.88 116 ILE A CA 1
ATOM 927 C C . ILE A 1 116 ? 39.719 0.473 -63.25 1 64.88 116 ILE A C 1
ATOM 929 O O . ILE A 1 116 ? 40.156 1.015 -64.25 1 64.88 116 ILE A O 1
ATOM 933 N N . LYS A 1 117 ? 39.25 -0.645 -63.188 1 59.47 117 LYS A N 1
ATOM 934 C CA . LYS A 1 117 ? 39.344 -1.412 -64.438 1 59.47 117 LYS A CA 1
ATOM 935 C C . LYS A 1 117 ? 38.281 -0.979 -65.438 1 59.47 117 LYS A C 1
ATOM 937 O O . LYS A 1 117 ? 38.531 -0.982 -66.625 1 59.47 117 LYS A O 1
ATOM 942 N N . SER A 1 118 ? 37.156 -0.486 -64.812 1 54.53 118 SER A N 1
ATOM 943 C CA . SER A 1 118 ? 36.125 -0.065 -65.75 1 54.53 118 SER A CA 1
ATOM 944 C C . SER A 1 118 ? 36.562 1.203 -66.5 1 54.53 118 SER A C 1
ATOM 946 O O . SER A 1 118 ? 36.25 1.372 -67.688 1 54.53 118 SER A O 1
ATOM 948 N N . ASN A 1 119 ? 37.281 2.117 -65.938 1 48.41 119 ASN A N 1
ATOM 949 C CA . ASN A 1 119 ? 37.719 3.328 -66.625 1 48.41 119 ASN A CA 1
ATOM 950 C C . ASN A 1 119 ? 38.75 3.018 -67.688 1 48.41 119 ASN A C 1
ATOM 952 O O . ASN A 1 119 ? 38.906 3.797 -68.625 1 48.41 119 ASN A O 1
ATOM 956 N N . HIS A 1 120 ? 39.438 2.053 -67.5 1 40.56 120 HIS A N 1
ATOM 957 C CA . HIS A 1 120 ? 40.438 1.882 -68.562 1 40.56 120 HIS A CA 1
ATOM 958 C C . HIS A 1 120 ? 39.812 1.359 -69.875 1 40.56 120 HIS A C 1
ATOM 960 O O . HIS A 1 120 ? 40.469 1.307 -70.875 1 40.56 120 HIS A O 1
ATOM 966 N N . ILE A 1 121 ? 38.656 0.66 -69.688 1 37.34 121 ILE A N 1
ATOM 967 C CA . ILE A 1 121 ? 38.25 0.034 -70.938 1 37.34 121 ILE A CA 1
ATOM 968 C C . ILE A 1 121 ? 37.531 1.056 -71.75 1 37.34 121 ILE A C 1
ATOM 970 O O . ILE A 1 121 ? 37.25 0.792 -72.938 1 37.34 121 ILE A O 1
ATOM 974 N N . GLU A 1 122 ? 36.969 2.141 -71.062 1 36.91 122 GLU A N 1
ATOM 975 C CA . GLU A 1 122 ? 36.156 2.928 -72 1 36.91 122 GLU A CA 1
ATOM 976 C C . GLU A 1 122 ? 37.031 3.592 -73.062 1 36.91 122 GLU A C 1
ATOM 978 O O . GLU A 1 122 ? 36.531 4.25 -74 1 36.91 122 GLU A O 1
ATOM 983 N N . GLU A 1 123 ? 38.281 3.758 -72.812 1 32.09 123 GLU A N 1
ATOM 984 C CA . GLU A 1 123 ? 38.938 4.629 -73.75 1 32.09 123 GLU A CA 1
ATOM 985 C C . GLU A 1 123 ? 38.938 4.008 -75.125 1 32.09 123 GLU A C 1
ATOM 987 O O . GLU A 1 123 ? 39 4.719 -76.188 1 32.09 123 GLU A O 1
ATOM 992 N N . TYR A 1 124 ? 39.188 2.709 -75.25 1 26.73 124 TYR A N 1
ATOM 993 C CA . TYR A 1 124 ? 39.75 2.4 -76.562 1 26.73 124 TYR A CA 1
ATOM 994 C C . TYR A 1 124 ? 38.688 2.406 -77.625 1 26.73 124 TYR A C 1
ATOM 996 O O . TYR A 1 124 ? 39 2.625 -78.812 1 26.73 124 TYR A O 1
ATOM 1004 N N . VAL A 1 125 ? 37.5 1.721 -77.438 1 26.38 125 VAL A N 1
ATOM 1005 C CA . VAL A 1 125 ? 37.031 1.098 -78.688 1 26.38 125 VAL A CA 1
ATOM 1006 C C . VAL A 1 125 ? 36.281 2.123 -79.5 1 26.38 125 VAL A C 1
ATOM 1008 O O . VAL A 1 125 ? 35.125 2.447 -79.25 1 26.38 125 VAL A O 1
ATOM 1011 N N . ILE A 1 126 ? 36.781 3.352 -79.688 1 26.09 126 ILE A N 1
ATOM 1012 C CA . ILE A 1 126 ? 36.094 4.25 -80.562 1 26.09 126 ILE A CA 1
ATOM 1013 C C . ILE A 1 126 ? 36.031 3.623 -82 1 26.09 126 ILE A C 1
ATOM 1015 O O . ILE A 1 126 ? 36.156 4.324 -83 1 26.09 126 ILE A O 1
ATOM 1019 N N . ILE A 1 127 ? 36.031 2.244 -82.188 1 23.31 127 ILE A N 1
ATOM 1020 C CA . ILE A 1 127 ? 36.219 1.91 -83.562 1 23.31 127 ILE A CA 1
ATOM 1021 C C . ILE A 1 127 ? 35.062 2.428 -84.438 1 23.31 127 ILE A C 1
ATOM 1023 O O . ILE A 1 127 ? 33.875 2.225 -84.062 1 23.31 127 ILE A O 1
ATOM 1027 N N . PRO A 1 128 ? 35.281 3.215 -85.438 1 24.59 128 PRO A N 1
ATOM 1028 C CA . PRO A 1 128 ? 34.438 3.846 -86.438 1 24.59 128 PRO A CA 1
ATOM 1029 C C . PRO A 1 128 ? 33.594 2.834 -87.188 1 24.59 128 PRO A C 1
ATOM 1031 O O . PRO A 1 128 ? 34.125 1.877 -87.75 1 24.59 128 PRO A O 1
ATOM 1034 N N . GLN A 1 129 ? 32.406 2.398 -86.625 1 21.22 129 GLN A N 1
ATOM 1035 C CA . GLN A 1 129 ? 31.5 1.459 -87.25 1 21.22 129 GLN A CA 1
ATOM 1036 C C . GLN A 1 129 ? 31.172 1.887 -88.688 1 21.22 129 GLN A C 1
ATOM 1038 O O . GLN A 1 129 ? 30.562 2.938 -88.875 1 21.22 129 GLN A O 1
ATOM 1043 N N . GLN A 1 130 ? 31.953 1.534 -89.625 1 20.45 130 GLN A N 1
ATOM 1044 C CA . GLN A 1 130 ? 31.703 1.565 -91.062 1 20.45 130 GLN A CA 1
ATOM 1045 C C . GLN A 1 130 ? 30.391 0.878 -91.438 1 20.45 130 GLN A C 1
ATOM 1047 O O . GLN A 1 130 ? 29.906 0.035 -90.625 1 20.45 130 GLN A O 1
ATOM 1052 N N . ASP A 1 131 ? 29.844 0.937 -92.75 1 19.81 131 ASP A N 1
ATOM 1053 C CA . ASP A 1 131 ? 28.609 0.954 -93.5 1 19.81 131 ASP A CA 1
ATOM 1054 C C . ASP A 1 131 ? 28.078 -0.461 -93.75 1 19.81 131 ASP A C 1
ATOM 1056 O O . ASP A 1 131 ? 26.953 -0.642 -94.188 1 19.81 131 ASP A O 1
ATOM 1060 N N . THR A 1 132 ? 28.875 -1.545 -93.688 1 17.89 132 THR A N 1
ATOM 1061 C CA . THR A 1 132 ? 28.609 -2.484 -94.75 1 17.89 132 THR A CA 1
ATOM 1062 C C . THR A 1 132 ? 27.188 -3.033 -94.688 1 17.89 132 THR A C 1
ATOM 1064 O O . THR A 1 132 ? 26.594 -3.037 -93.562 1 17.89 132 THR A O 1
ATOM 1067 N N . ILE A 1 133 ? 26.734 -3.873 -95.75 1 18.16 133 ILE A N 1
ATOM 1068 C CA . ILE A 1 133 ? 25.688 -4.359 -96.625 1 18.16 133 ILE A CA 1
ATOM 1069 C C . ILE A 1 133 ? 24.891 -5.461 -95.938 1 18.16 133 ILE A C 1
ATOM 1071 O O . ILE A 1 133 ? 23.656 -5.418 -95.938 1 18.16 133 ILE A O 1
ATOM 1075 N N . LYS A 1 134 ? 25.594 -6.68 -95.875 1 17.41 134 LYS A N 1
ATOM 1076 C CA . LYS A 1 134 ? 25.172 -7.906 -96.562 1 17.41 134 LYS A CA 1
ATOM 1077 C C . LYS A 1 134 ? 24.047 -8.594 -95.812 1 17.41 134 LYS A C 1
ATOM 1079 O O . LYS A 1 134 ? 24 -8.492 -94.562 1 17.41 134 LYS A O 1
ATOM 1084 N N . PRO A 1 135 ? 23.375 -9.594 -96.312 1 17.92 135 PRO A N 1
ATOM 1085 C CA . PRO A 1 135 ? 22.047 -10.156 -96.562 1 17.92 135 PRO A CA 1
ATOM 1086 C C . PRO A 1 135 ? 21.562 -11.047 -95.438 1 17.92 135 PRO A C 1
ATOM 1088 O O . PRO A 1 135 ? 20.469 -10.852 -94.938 1 17.92 135 PRO A O 1
ATOM 1091 N N . SER A 1 136 ? 21.969 -12.305 -95.438 1 17.36 136 SER A N 1
ATOM 1092 C CA . SER A 1 136 ? 21.156 -13.477 -95.812 1 17.36 136 SER A CA 1
ATOM 1093 C C . SER A 1 136 ? 20.797 -14.297 -94.562 1 17.36 136 SER A C 1
ATOM 1095 O O . SER A 1 136 ? 20.219 -15.375 -94.688 1 17.36 136 SER A O 1
ATOM 1097 N N . ASN A 1 137 ? 21.297 -14.047 -93.375 1 16.38 137 ASN A N 1
ATOM 1098 C CA . ASN A 1 137 ? 21.484 -15.25 -92.562 1 16.38 137 ASN A CA 1
ATOM 1099 C C . ASN A 1 137 ? 20.172 -16 -92.375 1 16.38 137 ASN A C 1
ATOM 1101 O O . ASN A 1 137 ? 19.094 -15.406 -92.438 1 16.38 137 ASN A O 1
ATOM 1105 N N . THR A 1 138 ? 20.297 -17.234 -91.688 1 16.7 138 THR A N 1
ATOM 1106 C CA . THR A 1 138 ? 19.844 -18.625 -91.625 1 16.7 138 THR A CA 1
ATOM 1107 C C . THR A 1 138 ? 18.484 -18.719 -90.938 1 16.7 138 THR A C 1
ATOM 1109 O O . THR A 1 138 ? 17.547 -19.297 -91.438 1 16.7 138 THR A O 1
ATOM 1112 N N . LEU A 1 139 ? 18.531 -19.5 -89.812 1 15.84 139 LEU A N 1
ATOM 1113 C CA . LEU A 1 139 ? 17.75 -20.719 -89.562 1 15.84 139 LEU A CA 1
ATOM 1114 C C . LEU A 1 139 ? 16.391 -20.359 -89 1 15.84 139 LEU A C 1
ATOM 1116 O O . LEU A 1 139 ? 15.359 -20.797 -89.5 1 15.84 139 LEU A O 1
ATOM 1120 N N . PHE A 1 140 ? 16.25 -20.781 -87.625 1 16.05 140 PHE A N 1
ATOM 1121 C CA . PHE A 1 140 ? 15.328 -21.766 -87.062 1 16.05 140 PHE A CA 1
ATOM 1122 C C . PHE A 1 140 ? 14.102 -21.109 -86.5 1 16.05 140 PHE A C 1
ATOM 1124 O O . PHE A 1 140 ? 14.203 -20.422 -85.438 1 16.05 140 PHE A O 1
ATOM 1131 N N . GLN A 1 141 ? 13.273 -20.625 -87.125 1 16.09 141 GLN A N 1
ATOM 1132 C CA . GLN A 1 141 ? 12.109 -19.812 -86.812 1 16.09 141 GLN A CA 1
ATOM 1133 C C . GLN A 1 141 ? 11.125 -20.578 -85.938 1 16.09 141 GLN A C 1
ATOM 1135 O O . GLN A 1 141 ? 10.102 -21.062 -86.438 1 16.09 141 GLN A O 1
ATOM 1140 N N . HIS A 1 142 ? 11.586 -21.469 -85.062 1 15.28 142 HIS A N 1
ATOM 1141 C CA . HIS A 1 142 ? 10.508 -22.422 -84.812 1 15.28 142 HIS A CA 1
ATOM 1142 C C . HIS A 1 142 ? 9.328 -21.75 -84.125 1 15.28 142 HIS A C 1
ATOM 1144 O O . HIS A 1 142 ? 9.398 -21.422 -82.938 1 15.28 142 HIS A O 1
ATOM 1150 N N . PRO A 1 143 ? 8.688 -20.844 -84.625 1 16.89 143 PRO A N 1
ATOM 1151 C CA . PRO A 1 143 ? 7.699 -20.141 -83.75 1 16.89 143 PRO A CA 1
ATOM 1152 C C . PRO A 1 143 ? 6.59 -21.078 -83.312 1 16.89 143 PRO A C 1
ATOM 1154 O O . PRO A 1 143 ? 5.934 -21.734 -84.062 1 16.89 143 PRO A O 1
ATOM 1157 N N . ALA A 1 144 ? 6.879 -21.75 -82.188 1 15.98 144 ALA A N 1
ATOM 1158 C CA . ALA A 1 144 ? 5.914 -22.625 -81.562 1 15.98 144 ALA A CA 1
ATOM 1159 C C . ALA A 1 144 ? 4.57 -21.922 -81.375 1 15.98 144 ALA A C 1
ATOM 1161 O O . ALA A 1 144 ? 4.492 -20.875 -80.75 1 15.98 144 ALA A O 1
ATOM 1162 N N . HIS A 1 145 ? 3.633 -22 -82.125 1 15.2 145 HIS A N 1
ATOM 1163 C CA . HIS A 1 145 ? 2.352 -21.438 -82.562 1 15.2 145 HIS A CA 1
ATOM 1164 C C . HIS A 1 145 ? 1.383 -21.359 -81.375 1 15.2 145 HIS A C 1
ATOM 1166 O O . HIS A 1 145 ? 1.658 -21.891 -80.312 1 15.2 145 HIS A O 1
ATOM 1172 N N . HIS A 1 146 ? 0.012 -21.594 -81.562 1 15.84 146 HIS A N 1
ATOM 1173 C CA . HIS A 1 146 ? -1.284 -20.938 -81.688 1 15.84 146 HIS A CA 1
ATOM 1174 C C . HIS A 1 146 ? -2.258 -21.406 -80.625 1 15.84 146 HIS A C 1
ATOM 1176 O O . HIS A 1 146 ? -3.338 -20.828 -80.5 1 15.84 146 HIS A O 1
ATOM 1182 N N . ILE A 1 147 ? -2.129 -22.438 -79.812 1 16.41 147 ILE A N 1
ATOM 1183 C CA . ILE A 1 147 ? -3.408 -23.141 -79.75 1 16.41 147 ILE A CA 1
ATOM 1184 C C . ILE A 1 147 ? -4.441 -22.266 -79.062 1 16.41 147 ILE A C 1
ATOM 1186 O O . ILE A 1 147 ? -4.141 -21.625 -78.062 1 16.41 147 ILE A O 1
ATOM 1190 N N . PRO A 1 148 ? -5.785 -22.172 -79.5 1 16.84 148 PRO A N 1
ATOM 1191 C CA . PRO A 1 148 ? -7.051 -21.422 -79.5 1 16.84 148 PRO A CA 1
ATOM 1192 C C . PRO A 1 148 ? -7.844 -21.609 -78.188 1 16.84 148 PRO A C 1
ATOM 1194 O O . PRO A 1 148 ? -8.883 -20.984 -78 1 16.84 148 PRO A O 1
ATOM 1197 N N . LEU A 1 149 ? -7.426 -22.281 -77.188 1 16.53 149 LEU A N 1
ATOM 1198 C CA . LEU A 1 149 ? -8.57 -22.953 -76.562 1 16.53 149 LEU A CA 1
ATOM 1199 C C . LEU A 1 149 ? -9.539 -21.938 -76 1 16.53 149 LEU A C 1
ATOM 1201 O O . LEU A 1 149 ? -9.117 -21 -75.312 1 16.53 149 LEU A O 1
ATOM 1205 N N . ASN A 1 150 ? -10.836 -21.828 -76.312 1 16.14 150 ASN A N 1
ATOM 1206 C CA . ASN A 1 150 ? -12.117 -21.125 -76.375 1 16.14 150 ASN A CA 1
ATOM 1207 C C . ASN A 1 150 ? -12.727 -21 -74.938 1 16.14 150 ASN A C 1
ATOM 1209 O O . ASN A 1 150 ? -13.664 -20.234 -74.75 1 16.14 150 ASN A O 1
ATOM 1213 N N . ILE A 1 151 ? -12.414 -21.781 -73.938 1 17.19 151 ILE A N 1
ATOM 1214 C CA . ILE A 1 151 ? -13.641 -22.203 -73.312 1 17.19 151 ILE A CA 1
ATOM 1215 C C . ILE A 1 151 ? -14.266 -21.016 -72.562 1 17.19 151 ILE A C 1
ATOM 1217 O O . ILE A 1 151 ? -13.555 -20.234 -71.938 1 17.19 151 ILE A O 1
ATOM 1221 N N . ASN A 1 152 ? -15.539 -20.781 -72.562 1 16.14 152 ASN A N 1
ATOM 1222 C CA . ASN A 1 152 ? -16.703 -19.906 -72.5 1 16.14 152 ASN A CA 1
ATOM 1223 C C . ASN A 1 152 ? -17 -19.531 -71 1 16.14 152 ASN A C 1
ATOM 1225 O O . ASN A 1 152 ? -17.938 -18.781 -70.75 1 16.14 152 ASN A O 1
ATOM 1229 N N . ASN A 1 153 ? -16.328 -20.031 -69.938 1 16.83 153 ASN A N 1
ATOM 1230 C CA . ASN A 1 153 ? -17.281 -20.234 -68.875 1 16.83 153 ASN A CA 1
ATOM 1231 C C . ASN A 1 153 ? -17.688 -18.922 -68.25 1 16.83 153 ASN A C 1
ATOM 1233 O O . ASN A 1 153 ? -16.875 -18.297 -67.562 1 16.83 153 ASN A O 1
ATOM 1237 N N . ASN A 1 154 ? -18.344 -18.031 -68.938 1 16.55 154 ASN A N 1
ATOM 1238 C CA . ASN A 1 154 ? -18.984 -16.75 -68.688 1 16.55 154 ASN A CA 1
ATOM 1239 C C . ASN A 1 154 ? -19.828 -16.828 -67.375 1 16.55 154 ASN A C 1
ATOM 1241 O O . ASN A 1 154 ? -20.891 -17.453 -67.375 1 16.55 154 ASN A O 1
ATOM 1245 N N . THR A 1 155 ? -19.266 -17.047 -66.312 1 16.89 155 THR A N 1
ATOM 1246 C CA . THR A 1 155 ? -19.875 -16.891 -65 1 16.89 155 THR A CA 1
ATOM 1247 C C . THR A 1 155 ? -20.516 -15.5 -64.875 1 16.89 155 THR A C 1
ATOM 1249 O O . THR A 1 155 ? -19.969 -14.516 -65.375 1 16.89 155 THR A O 1
ATOM 1252 N N . PRO A 1 156 ? -21.547 -15.367 -64.062 1 17.59 156 PRO A N 1
ATOM 1253 C CA . PRO A 1 156 ? -22.609 -14.367 -64.062 1 17.59 156 PRO A CA 1
ATOM 1254 C C . PRO A 1 156 ? -22.125 -12.992 -63.562 1 17.59 156 PRO A C 1
ATOM 1256 O O . PRO A 1 156 ? -21.078 -12.898 -62.906 1 17.59 156 PRO A O 1
ATOM 1259 N N . ILE A 1 157 ? -22.844 -11.859 -63.812 1 16.59 157 ILE A N 1
ATOM 1260 C CA . ILE A 1 157 ? -22.953 -10.445 -64.125 1 16.59 157 ILE A CA 1
ATOM 1261 C C . ILE A 1 157 ? -23 -9.602 -62.875 1 16.59 157 ILE A C 1
ATOM 1263 O O . ILE A 1 157 ? -23.031 -8.367 -62.938 1 16.59 157 ILE A O 1
ATOM 1267 N N . ILE A 1 158 ? -22.672 -10.102 -61.625 1 17.55 158 ILE A N 1
ATOM 1268 C CA . ILE A 1 158 ? -23.516 -9.359 -60.688 1 17.55 158 ILE A CA 1
ATOM 1269 C C . ILE A 1 158 ? -23.188 -7.867 -60.781 1 17.55 158 ILE A C 1
ATOM 1271 O O . ILE A 1 158 ? -22.031 -7.477 -60.906 1 17.55 158 ILE A O 1
ATOM 1275 N N . HIS A 1 159 ? -24.047 -6.965 -60.406 1 16.33 159 HIS A N 1
ATOM 1276 C CA . HIS A 1 159 ? -24.656 -5.668 -60.688 1 16.33 159 HIS A CA 1
ATOM 1277 C C . HIS A 1 159 ? -23.766 -4.531 -60.156 1 16.33 159 HIS A C 1
ATOM 1279 O O . HIS A 1 159 ? -22.953 -4.734 -59.25 1 16.33 159 HIS A O 1
ATOM 1285 N N . ASP A 1 160 ? -23.969 -3.279 -60.531 1 16.31 160 ASP A N 1
ATOM 1286 C CA . ASP A 1 160 ? -23.562 -2.006 -61.125 1 16.31 160 ASP A CA 1
ATOM 1287 C C . ASP A 1 160 ? -23.344 -0.949 -60.062 1 16.31 160 ASP A C 1
ATOM 1289 O O . ASP A 1 160 ? -22.562 -0.005 -60.25 1 16.31 160 ASP A O 1
ATOM 1293 N N . GLU A 1 161 ? -24.031 -0.938 -58.812 1 17.81 161 GLU A N 1
ATOM 1294 C CA . GLU A 1 161 ? -24.562 0.409 -58.656 1 17.81 161 GLU A CA 1
ATOM 1295 C C . GLU A 1 161 ? -23.438 1.415 -58.375 1 17.81 161 GLU A C 1
ATOM 1297 O O . GLU A 1 161 ? -22.359 1.044 -57.906 1 17.81 161 GLU A O 1
ATOM 1302 N N . SER A 1 162 ? -23.703 2.836 -58.438 1 17.36 162 SER A N 1
ATOM 1303 C CA . SER A 1 162 ? -23.359 4.16 -58.938 1 17.36 162 SER A CA 1
ATOM 1304 C C . SER A 1 162 ? -22.562 4.957 -57.938 1 17.36 162 SER A C 1
ATOM 1306 O O . SER A 1 162 ? -21.938 5.965 -58.281 1 17.36 162 SER A O 1
ATOM 1308 N N . THR A 1 163 ? -22.594 4.625 -56.594 1 18.59 163 THR A N 1
ATOM 1309 C CA . THR A 1 163 ? -22.656 5.852 -55.812 1 18.59 163 THR A CA 1
ATOM 1310 C C . THR A 1 163 ? -21.391 6.672 -56 1 18.59 163 THR A C 1
ATOM 1312 O O . THR A 1 163 ? -20.297 6.113 -56.094 1 18.59 163 THR A O 1
ATOM 1315 N N . PRO A 1 164 ? -21.375 7.984 -56.125 1 18.09 164 PRO A N 1
ATOM 1316 C CA . PRO A 1 164 ? -20.672 9.102 -56.75 1 18.09 164 PRO A CA 1
ATOM 1317 C C . PRO A 1 164 ? -19.438 9.555 -55.969 1 18.09 164 PRO A C 1
ATOM 1319 O O . PRO A 1 164 ? -18.844 10.586 -56.281 1 18.09 164 PRO A O 1
ATOM 1322 N N . PHE A 1 165 ? -18.828 8.797 -55.094 1 17.22 165 PHE A N 1
ATOM 1323 C CA . PHE A 1 165 ? -17.969 9.562 -54.188 1 17.22 165 PHE A CA 1
ATOM 1324 C C . PHE A 1 165 ? -16.828 10.227 -54.969 1 17.22 165 PHE A C 1
ATOM 1326 O O . PHE A 1 165 ? -15.906 9.547 -55.406 1 17.22 165 PHE A O 1
ATOM 1333 N N . SER A 1 166 ? -16.969 11.18 -55.75 1 17.33 166 SER A N 1
ATOM 1334 C CA . SER A 1 166 ? -16.031 11.797 -56.688 1 17.33 166 SER A CA 1
ATOM 1335 C C . SER A 1 166 ? -14.828 12.398 -55.969 1 17.33 166 SER A C 1
ATOM 1337 O O . SER A 1 166 ? -13.797 12.672 -56.594 1 17.33 166 SER A O 1
ATOM 1339 N N . SER A 1 167 ? -14.875 12.883 -54.719 1 19.03 167 SER A N 1
ATOM 1340 C CA . SER A 1 167 ? -14.078 14.102 -54.656 1 19.03 167 SER A CA 1
ATOM 1341 C C . SER A 1 167 ? -12.594 13.797 -54.844 1 19.03 167 SER A C 1
ATOM 1343 O O . SER A 1 167 ? -12.125 12.703 -54.531 1 19.03 167 SER A O 1
ATOM 1345 N N . SER A 1 168 ? -11.75 14.578 -55.625 1 18.72 168 SER A N 1
ATOM 1346 C CA . SER A 1 168 ? -10.531 14.812 -56.406 1 18.72 168 SER A CA 1
ATOM 1347 C C . SER A 1 168 ? -9.328 15.008 -55.5 1 18.72 168 SER A C 1
ATOM 1349 O O . SER A 1 168 ? -8.398 15.75 -55.812 1 18.72 168 SER A O 1
ATOM 1351 N N . ALA A 1 169 ? -9.211 14.586 -54.281 1 18.48 169 ALA A N 1
ATOM 1352 C CA . ALA A 1 169 ? -8.094 15.133 -53.5 1 18.48 169 ALA A CA 1
ATOM 1353 C C . ALA A 1 169 ? -6.762 14.867 -54.188 1 18.48 169 ALA A C 1
ATOM 1355 O O . ALA A 1 169 ? -6.52 13.758 -54.688 1 18.48 169 ALA A O 1
ATOM 1356 N N . SER A 1 170 ? -6.059 15.891 -54.688 1 19.31 170 SER A N 1
ATOM 1357 C CA . SER A 1 170 ? -4.844 16.047 -55.469 1 19.31 170 SER A CA 1
ATOM 1358 C C . SER A 1 170 ? -3.668 15.32 -54.844 1 19.31 170 SER A C 1
ATOM 1360 O O . SER A 1 170 ? -3.6 15.195 -53.594 1 19.31 170 SER A O 1
ATOM 1362 N N . PRO A 1 171 ? -2.801 14.547 -55.562 1 21.27 171 PRO A N 1
ATOM 1363 C CA . PRO A 1 171 ? -1.669 13.641 -55.344 1 21.27 171 PRO A CA 1
ATOM 1364 C C . PRO A 1 171 ? -0.461 14.344 -54.75 1 21.27 171 PRO A C 1
ATOM 1366 O O . PRO A 1 171 ? 0.086 15.273 -55.344 1 21.27 171 PRO A O 1
ATOM 1369 N N . SER A 1 172 ? -0.467 14.805 -53.5 1 21.36 172 SER A N 1
ATOM 1370 C CA . SER A 1 172 ? 0.688 15.562 -53.031 1 21.36 172 SER A CA 1
ATOM 1371 C C . SER A 1 172 ? 1.994 14.867 -53.406 1 21.36 172 SER A C 1
ATOM 1373 O O . SER A 1 172 ? 2.078 13.641 -53.375 1 21.36 172 SER A O 1
ATOM 1375 N N . LYS A 1 173 ? 2.932 15.555 -54.125 1 24.12 173 LYS A N 1
ATOM 1376 C CA . LYS A 1 173 ? 4.223 15.391 -54.781 1 24.12 173 LYS A CA 1
ATOM 1377 C C . LYS A 1 173 ? 5.238 14.734 -53.844 1 24.12 173 LYS A C 1
ATOM 1379 O O . LYS A 1 173 ? 5.52 15.258 -52.75 1 24.12 173 LYS A O 1
ATOM 1384 N N . TRP A 1 174 ? 5.52 13.422 -53.906 1 22.75 174 TRP A N 1
ATOM 1385 C CA . TRP A 1 174 ? 6.504 12.516 -53.312 1 22.75 174 TRP A CA 1
ATOM 1386 C C . TRP A 1 174 ? 7.922 12.992 -53.594 1 22.75 174 TRP A C 1
ATOM 1388 O O . TRP A 1 174 ? 8.305 13.156 -54.75 1 22.75 174 TRP A O 1
ATOM 1398 N N . TYR A 1 175 ? 8.453 14.109 -52.906 1 24.27 175 TYR A N 1
ATOM 1399 C CA . TYR A 1 175 ? 9.766 14.695 -53.125 1 24.27 175 TYR A CA 1
ATOM 1400 C C . TYR A 1 175 ? 10.82 13.609 -53.312 1 24.27 175 TYR A C 1
ATOM 1402 O O . TYR A 1 175 ? 10.883 12.648 -52.562 1 24.27 175 TYR A O 1
ATOM 1410 N N . THR A 1 176 ? 11.266 13.32 -54.531 1 23.44 176 THR A N 1
ATOM 1411 C CA . THR A 1 176 ? 12.359 12.562 -55.125 1 23.44 176 THR A CA 1
ATOM 1412 C C . THR A 1 176 ? 13.664 12.82 -54.375 1 23.44 176 THR A C 1
ATOM 1414 O O . THR A 1 176 ? 14.18 13.945 -54.406 1 23.44 176 THR A O 1
ATOM 1417 N N . LEU A 1 177 ? 13.922 12.289 -53.219 1 27 177 LEU A N 1
ATOM 1418 C CA . LEU A 1 177 ? 15.227 12.289 -52.562 1 27 177 LEU A CA 1
ATOM 1419 C C . LEU A 1 177 ? 16.312 11.82 -53.531 1 27 177 LEU A C 1
ATOM 1421 O O . LEU A 1 177 ? 16.297 10.688 -54 1 27 177 LEU A O 1
ATOM 1425 N N . SER A 1 178 ? 16.906 12.602 -54.312 1 27.14 178 SER A N 1
ATOM 1426 C CA . SER A 1 178 ? 18.047 12.398 -55.219 1 27.14 178 SER A CA 1
ATOM 1427 C C . SER A 1 178 ? 19.188 11.664 -54.531 1 27.14 178 SER A C 1
ATOM 1429 O O . SER A 1 178 ? 19.406 11.852 -53.312 1 27.14 178 SER A O 1
ATOM 1431 N N . SER A 1 179 ? 19.922 10.57 -55.062 1 30.61 179 SER A N 1
ATOM 1432 C CA . SER A 1 179 ? 20.703 9.375 -54.781 1 30.61 179 SER A CA 1
ATOM 1433 C C . SER A 1 179 ? 21.969 9.734 -54 1 30.61 179 SER A C 1
ATOM 1435 O O . SER A 1 179 ? 22.375 8.992 -53.094 1 30.61 179 SER A O 1
ATOM 1437 N N . LYS A 1 180 ? 22.844 10.781 -54.5 1 33.72 180 LYS A N 1
ATOM 1438 C CA . LYS A 1 180 ? 24.25 10.945 -54.156 1 33.72 180 LYS A CA 1
ATOM 1439 C C . LYS A 1 180 ? 24.391 11.328 -52.688 1 33.72 180 LYS A C 1
ATOM 1441 O O . LYS A 1 180 ? 25.297 10.844 -52 1 33.72 180 LYS A O 1
ATOM 1446 N N . ASP A 1 181 ? 23.719 12.352 -52.344 1 33.38 181 ASP A N 1
ATOM 1447 C CA . ASP A 1 181 ? 24.062 13.117 -51.156 1 33.38 181 ASP A CA 1
ATOM 1448 C C . ASP A 1 181 ? 23.594 12.406 -49.906 1 33.38 181 ASP A C 1
ATOM 1450 O O . ASP A 1 181 ? 23.891 12.852 -48.781 1 33.38 181 ASP A O 1
ATOM 1454 N N . ASN A 1 182 ? 22.812 11.43 -50.094 1 34.56 182 ASN A N 1
ATOM 1455 C CA . ASN A 1 182 ? 22.203 10.922 -48.875 1 34.56 182 ASN A CA 1
ATOM 1456 C C . ASN A 1 182 ? 23.141 9.953 -48.156 1 34.56 182 ASN A C 1
ATOM 1458 O O . ASN A 1 182 ? 23 9.742 -46.938 1 34.56 182 ASN A O 1
ATOM 1462 N N . THR A 1 183 ? 23.922 9.312 -49.031 1 34.12 183 THR A N 1
ATOM 1463 C CA . THR A 1 183 ? 24.859 8.375 -48.406 1 34.12 183 THR A CA 1
ATOM 1464 C C . THR A 1 183 ? 25.844 9.117 -47.531 1 34.12 183 THR A C 1
ATOM 1466 O O . THR A 1 183 ? 26.188 8.641 -46.438 1 34.12 183 THR A O 1
ATOM 1469 N N . ALA A 1 184 ? 26.297 10.281 -48.094 1 35.12 184 ALA A N 1
ATOM 1470 C CA . ALA A 1 184 ? 27.25 11.094 -47.344 1 35.12 184 ALA A CA 1
ATOM 1471 C C . ALA A 1 184 ? 26.625 11.617 -46.062 1 35.12 184 ALA A C 1
ATOM 1473 O O . ALA A 1 184 ? 27.297 11.695 -45.031 1 35.12 184 ALA A O 1
ATOM 1474 N N . LYS A 1 185 ? 25.281 11.898 -46.125 1 38.38 185 LYS A N 1
ATOM 1475 C CA . LYS A 1 185 ? 24.672 12.461 -44.938 1 38.38 185 LYS A CA 1
ATOM 1476 C C . LYS A 1 185 ? 24.531 11.414 -43.844 1 38.38 185 LYS A C 1
ATOM 1478 O O . LYS A 1 185 ? 24.703 11.719 -42.656 1 38.38 185 LYS A O 1
ATOM 1483 N N . LEU A 1 186 ? 24.344 10.203 -44.281 1 35.38 186 LEU A N 1
ATOM 1484 C CA . LEU A 1 186 ? 24.297 9.164 -43.281 1 35.38 186 LEU A CA 1
ATOM 1485 C C . LEU A 1 186 ? 25.688 8.922 -42.688 1 35.38 186 LEU A C 1
ATOM 1487 O O . LEU A 1 186 ? 25.828 8.75 -41.469 1 35.38 186 LEU A O 1
ATOM 1491 N N . MET A 1 187 ? 26.688 9.016 -43.594 1 35.06 187 MET A N 1
ATOM 1492 C CA . MET A 1 187 ? 28.062 8.898 -43.094 1 35.06 187 MET A CA 1
ATOM 1493 C C . MET A 1 187 ? 28.453 10.117 -42.281 1 35.06 187 MET A C 1
ATOM 1495 O O . MET A 1 187 ? 29.172 9.992 -41.281 1 35.06 187 MET A O 1
ATOM 1499 N N . SER A 1 188 ? 28.047 11.344 -42.656 1 36.53 188 SER A N 1
ATOM 1500 C CA . SER A 1 188 ? 28.359 12.547 -41.906 1 36.53 188 SER A CA 1
ATOM 1501 C C . SER A 1 188 ? 27.609 12.57 -40.594 1 36.53 188 SER A C 1
ATOM 1503 O O . SER A 1 188 ? 28.109 13.117 -39.594 1 36.53 188 SER A O 1
ATOM 1505 N N . ILE A 1 189 ? 26.406 12.039 -40.531 1 39.16 189 ILE A N 1
ATOM 1506 C CA . ILE A 1 189 ? 25.75 11.953 -39.219 1 39.16 189 ILE A CA 1
ATOM 1507 C C . ILE A 1 189 ? 26.5 10.984 -38.312 1 39.16 189 ILE A C 1
ATOM 1509 O O . ILE A 1 189 ? 26.688 11.242 -37.125 1 39.16 189 ILE A O 1
ATOM 1513 N N . PHE A 1 190 ? 27.062 9.922 -38.938 1 37.5 190 PHE A N 1
ATOM 1514 C CA . PHE A 1 190 ? 27.906 8.977 -38.219 1 37.5 190 PHE A CA 1
ATOM 1515 C C . PHE A 1 190 ? 29.25 9.617 -37.844 1 37.5 190 PHE A C 1
ATOM 1517 O O . PHE A 1 190 ? 29.703 9.508 -36.688 1 37.5 190 PHE A O 1
ATOM 1524 N N . LEU A 1 191 ? 29.953 10.219 -38.812 1 37.81 191 LEU A N 1
ATOM 1525 C CA . LEU A 1 191 ? 31.203 10.93 -38.5 1 37.81 191 LEU A CA 1
ATOM 1526 C C . LEU A 1 191 ? 30.922 12.164 -37.625 1 37.81 191 LEU A C 1
ATOM 1528 O O . LEU A 1 191 ? 31.734 12.523 -36.781 1 37.81 191 LEU A O 1
ATOM 1532 N N . PHE A 1 192 ? 29.844 12.945 -37.812 1 37.47 192 PHE A N 1
ATOM 1533 C CA . PHE A 1 192 ? 29.469 14.062 -36.969 1 37.47 192 PHE A CA 1
ATOM 1534 C C . PHE A 1 192 ? 29.125 13.586 -35.562 1 37.47 192 PHE A C 1
ATOM 1536 O O . PHE A 1 192 ? 29.5 14.227 -34.562 1 37.47 192 PHE A O 1
ATOM 1543 N N . ALA A 1 193 ? 28.484 12.461 -35.344 1 34.66 193 ALA A N 1
ATOM 1544 C CA . ALA A 1 193 ? 28.375 11.883 -34 1 34.66 193 ALA A CA 1
ATOM 1545 C C . ALA A 1 193 ? 29.734 11.523 -33.438 1 34.66 193 ALA A C 1
ATOM 1547 O O . ALA A 1 193 ? 29.984 11.648 -32.25 1 34.66 193 ALA A O 1
ATOM 1548 N N . LEU A 1 194 ? 30.672 11.188 -34.25 1 34.25 194 LEU A N 1
ATOM 1549 C CA . LEU A 1 194 ? 32.062 10.992 -33.812 1 34.25 194 LEU A CA 1
ATOM 1550 C C . LEU A 1 194 ? 32.75 12.336 -33.594 1 34.25 194 LEU A C 1
ATOM 1552 O O . LEU A 1 194 ? 33.562 12.469 -32.688 1 34.25 194 LEU A O 1
ATOM 1556 N N . ASN A 1 195 ? 32.656 13.289 -34.469 1 33.44 195 ASN A N 1
ATOM 1557 C CA . ASN A 1 195 ? 33.406 14.531 -34.312 1 33.44 195 ASN A CA 1
ATOM 1558 C C . ASN A 1 195 ? 32.75 15.438 -33.25 1 33.44 195 ASN A C 1
ATOM 1560 O O . ASN A 1 195 ? 33.406 16.375 -32.75 1 33.44 195 ASN A O 1
ATOM 1564 N N . THR A 1 196 ? 31.422 15.688 -33.156 1 34.16 196 THR A N 1
ATOM 1565 C CA . THR A 1 196 ? 30.953 16.656 -32.188 1 34.16 196 THR A CA 1
ATOM 1566 C C . THR A 1 196 ? 31.297 16.219 -30.766 1 34.16 196 THR A C 1
ATOM 1568 O O . THR A 1 196 ? 30.938 16.891 -29.797 1 34.16 196 THR A O 1
ATOM 1571 N N . THR A 1 197 ? 31.891 15 -30.453 1 31.41 197 THR A N 1
ATOM 1572 C CA . THR A 1 197 ? 32.625 14.703 -29.219 1 31.41 197 THR A CA 1
ATOM 1573 C C . THR A 1 197 ? 33.875 15.555 -29.125 1 31.41 197 THR A C 1
ATOM 1575 O O . THR A 1 197 ? 34.625 15.461 -28.156 1 31.41 197 THR A O 1
ATOM 1578 N N . HIS A 1 198 ? 34.375 16.094 -30.141 1 29.97 198 HIS A N 1
ATOM 1579 C CA . HIS A 1 198 ? 35.625 16.766 -29.859 1 29.97 198 HIS A CA 1
ATOM 1580 C C . HIS A 1 198 ? 35.438 17.984 -28.969 1 29.97 198 HIS A C 1
ATOM 1582 O O . HIS A 1 198 ? 36.344 18.391 -28.234 1 29.97 198 HIS A O 1
ATOM 1588 N N . SER A 1 199 ? 34.688 19.047 -29.328 1 29.05 199 SER A N 1
ATOM 1589 C CA . SER A 1 199 ? 35.094 20.344 -28.766 1 29.05 199 SER A CA 1
ATOM 1590 C C . SER A 1 199 ? 34.781 20.422 -27.281 1 29.05 199 SER A C 1
ATOM 1592 O O . SER A 1 199 ? 35.469 21.141 -26.547 1 29.05 199 SER A O 1
ATOM 1594 N N . SER A 1 200 ? 33.625 20.594 -26.781 1 29.58 200 SER A N 1
ATOM 1595 C CA . SER A 1 200 ? 33.562 21.062 -25.406 1 29.58 200 SER A CA 1
ATOM 1596 C C . SER A 1 200 ? 34.125 20.016 -24.453 1 29.58 200 SER A C 1
ATOM 1598 O O . SER A 1 200 ? 34.031 18.812 -24.703 1 29.58 200 SER A O 1
ATOM 1600 N N . THR A 1 201 ? 34.875 20.391 -23.203 1 29.94 201 THR A N 1
ATOM 1601 C CA . THR A 1 201 ? 35.969 20 -22.328 1 29.94 201 THR A CA 1
ATOM 1602 C C . THR A 1 201 ? 35.781 18.562 -21.844 1 29.94 201 THR A C 1
ATOM 1604 O O . THR A 1 201 ? 36.688 17.734 -21.953 1 29.94 201 THR A O 1
ATOM 1607 N N . SER A 1 202 ? 35.906 18.391 -20.375 1 30.03 202 SER A N 1
ATOM 1608 C CA . SER A 1 202 ? 36.375 17.234 -19.609 1 30.03 202 SER A CA 1
ATOM 1609 C C . SER A 1 202 ? 35.438 16.047 -19.766 1 30.03 202 SER A C 1
ATOM 1611 O O . SER A 1 202 ? 34.469 15.922 -19.047 1 30.03 202 SER A O 1
ATOM 1613 N N . PHE A 1 203 ? 35 15.82 -20.797 1 30.64 203 PHE A N 1
ATOM 1614 C CA . PHE A 1 203 ? 34.188 14.617 -21.031 1 30.64 203 PHE A CA 1
ATOM 1615 C C . PHE A 1 203 ? 34.938 13.383 -20.531 1 30.64 203 PHE A C 1
ATOM 1617 O O . PHE A 1 203 ? 36.156 13.383 -20.422 1 30.64 203 PHE A O 1
ATOM 1624 N N . ILE A 1 204 ? 34.281 12.172 -20.547 1 33.12 204 ILE A N 1
ATOM 1625 C CA . ILE A 1 204 ? 34.344 10.844 -19.938 1 33.12 204 ILE A CA 1
ATOM 1626 C C . ILE A 1 204 ? 35.625 10.133 -20.391 1 33.12 204 ILE A C 1
ATOM 1628 O O . ILE A 1 204 ? 35.719 9.656 -21.531 1 33.12 204 ILE A O 1
ATOM 1632 N N . SER A 1 205 ? 36.75 10.586 -20.453 1 36.19 205 SER A N 1
ATOM 1633 C CA . SER A 1 205 ? 37.906 9.688 -20.641 1 36.19 205 SER A CA 1
ATOM 1634 C C . SER A 1 205 ? 37.719 8.391 -19.875 1 36.19 205 SER A C 1
ATOM 1636 O O . SER A 1 205 ? 38.656 7.598 -19.75 1 36.19 205 SER A O 1
ATOM 1638 N N . THR A 1 206 ? 36.719 8.281 -18.953 1 36.06 206 THR A N 1
ATOM 1639 C CA . THR A 1 206 ? 36.938 7.125 -18.094 1 36.06 206 THR A CA 1
ATOM 1640 C C . THR A 1 206 ? 36.656 5.828 -18.859 1 36.06 206 THR A C 1
ATOM 1642 O O . THR A 1 206 ? 35.906 5.824 -19.828 1 36.06 206 THR A O 1
ATOM 1645 N N . GLN A 1 207 ? 37.25 4.719 -18.672 1 41.88 207 GLN A N 1
ATOM 1646 C CA . GLN A 1 207 ? 37.281 3.334 -19.125 1 41.88 207 GLN A CA 1
ATOM 1647 C C . GLN A 1 207 ? 35.875 2.775 -19.281 1 41.88 207 GLN A C 1
ATOM 1649 O O . GLN A 1 207 ? 35.594 2.033 -20.234 1 41.88 207 GLN A O 1
ATOM 1654 N N . ASP A 1 208 ? 34.969 3.131 -18.5 1 44.03 208 ASP A N 1
ATOM 1655 C CA . ASP A 1 208 ? 33.594 2.68 -18.531 1 44.03 208 ASP A CA 1
ATOM 1656 C C . ASP A 1 208 ? 32.875 3.195 -19.781 1 44.03 208 ASP A C 1
ATOM 1658 O O . ASP A 1 208 ? 32.031 2.502 -20.344 1 44.03 208 ASP A O 1
ATOM 1662 N N . GLY A 1 209 ? 33.281 4.273 -20.281 1 47.59 209 GLY A N 1
ATOM 1663 C CA . GLY A 1 209 ? 32.75 4.855 -21.5 1 47.59 209 GLY A CA 1
ATOM 1664 C C . GLY A 1 209 ? 33.094 4.043 -22.734 1 47.59 209 GLY A C 1
ATOM 1665 O O . GLY A 1 209 ? 32.281 3.924 -23.656 1 47.59 209 GLY A O 1
ATOM 1666 N N . LEU A 1 210 ? 34.156 3.375 -22.672 1 50.69 210 LEU A N 1
ATOM 1667 C CA . LEU A 1 210 ? 34.656 2.592 -23.797 1 50.69 210 LEU A CA 1
ATOM 1668 C C . LEU A 1 210 ? 33.906 1.276 -23.922 1 50.69 210 LEU A C 1
ATOM 1670 O O . LEU A 1 210 ? 33.594 0.821 -25.031 1 50.69 210 LEU A O 1
ATOM 1674 N N . ILE A 1 211 ? 33.469 0.706 -22.891 1 51.19 211 ILE A N 1
ATOM 1675 C CA . ILE A 1 211 ? 32.75 -0.553 -22.859 1 51.19 211 ILE A CA 1
ATOM 1676 C C . ILE A 1 211 ? 31.344 -0.346 -23.422 1 51.19 211 ILE A C 1
ATOM 1678 O O . ILE A 1 211 ? 30.844 -1.181 -24.172 1 51.19 211 ILE A O 1
ATOM 1682 N N . TRP A 1 212 ? 30.719 0.689 -23.203 1 56.59 212 TRP A N 1
ATOM 1683 C CA . TRP A 1 212 ? 29.422 1.029 -23.781 1 56.59 212 TRP A CA 1
ATOM 1684 C C . TRP A 1 212 ? 29.531 1.216 -25.297 1 56.59 212 TRP A C 1
ATOM 1686 O O . TRP A 1 212 ? 28.641 0.797 -26.047 1 56.59 212 TRP A O 1
ATOM 1696 N N . ILE A 1 213 ? 30.578 1.704 -25.594 1 60.53 213 ILE A N 1
ATOM 1697 C CA . ILE A 1 213 ? 30.797 1.898 -27.031 1 60.53 213 ILE A CA 1
ATOM 1698 C C . ILE A 1 213 ? 31.016 0.548 -27.703 1 60.53 213 ILE A C 1
ATOM 1700 O O . ILE A 1 213 ? 30.547 0.316 -28.812 1 60.53 213 ILE A O 1
ATOM 1704 N N . GLY A 1 214 ? 31.453 -0.274 -26.969 1 58.28 214 GLY A N 1
ATOM 1705 C CA . GLY A 1 214 ? 31.656 -1.617 -27.484 1 58.28 214 GLY A CA 1
ATOM 1706 C C . GLY A 1 214 ? 30.375 -2.412 -27.625 1 58.28 214 GLY A C 1
ATOM 1707 O O . GLY A 1 214 ? 30.156 -3.07 -28.641 1 58.28 214 GLY A O 1
ATOM 1708 N N . ARG A 1 215 ? 29.516 -2.318 -26.75 1 57.47 215 ARG A N 1
ATOM 1709 C CA . ARG A 1 215 ? 28.219 -3.006 -26.781 1 57.47 215 ARG A CA 1
ATOM 1710 C C . ARG A 1 215 ? 27.312 -2.436 -27.859 1 57.47 215 ARG A C 1
ATOM 1712 O O . ARG A 1 215 ? 26.641 -3.186 -28.562 1 57.47 215 ARG A O 1
ATOM 1719 N N . ILE A 1 216 ? 27.328 -1.271 -27.844 1 62.75 216 ILE A N 1
ATOM 1720 C CA . ILE A 1 216 ? 26.547 -0.625 -28.891 1 62.75 216 ILE A CA 1
ATOM 1721 C C . ILE A 1 216 ? 27.094 -1.038 -30.266 1 62.75 216 ILE A C 1
ATOM 1723 O O . ILE A 1 216 ? 26.328 -1.315 -31.188 1 62.75 216 ILE A O 1
ATOM 1727 N N . SER A 1 217 ? 28.328 -1.229 -30.203 1 62.88 217 SER A N 1
ATOM 1728 C CA . SER A 1 217 ? 28.953 -1.629 -31.469 1 62.88 217 SER A CA 1
ATOM 1729 C C . SER A 1 217 ? 28.594 -3.066 -31.828 1 62.88 217 SER A C 1
ATOM 1731 O O . SER A 1 217 ? 28.422 -3.389 -33 1 62.88 217 SER A O 1
ATOM 1733 N N . ALA A 1 218 ? 28.328 -3.811 -30.844 1 61.62 218 ALA A N 1
ATOM 1734 C CA . ALA A 1 218 ? 27.969 -5.207 -31.078 1 61.62 218 ALA A CA 1
ATOM 1735 C C . ALA A 1 218 ? 26.531 -5.32 -31.594 1 61.62 218 ALA A C 1
ATOM 1737 O O . ALA A 1 218 ? 26.25 -6.098 -32.5 1 61.62 218 ALA A O 1
ATOM 1738 N N . TRP A 1 219 ? 25.734 -4.641 -31.109 1 63.59 219 TRP A N 1
ATOM 1739 C CA . TRP A 1 219 ? 24.344 -4.641 -31.594 1 63.59 219 TRP A CA 1
ATOM 1740 C C . TRP A 1 219 ? 24.266 -4.031 -32.969 1 63.59 219 TRP A C 1
ATOM 1742 O O . TRP A 1 219 ? 23.484 -4.5 -33.812 1 63.59 219 TRP A O 1
ATOM 1752 N N . ILE A 1 220 ? 24.984 -3.123 -33.031 1 66.81 220 ILE A N 1
ATOM 1753 C CA . ILE A 1 220 ? 25.031 -2.529 -34.375 1 66.81 220 ILE A CA 1
ATOM 1754 C C . ILE A 1 220 ? 25.562 -3.551 -35.375 1 66.81 220 ILE A C 1
ATOM 1756 O O . ILE A 1 220 ? 25.047 -3.678 -36.469 1 66.81 220 ILE A O 1
ATOM 1760 N N . CYS A 1 221 ? 26.438 -4.336 -34.844 1 68.56 221 CYS A N 1
ATOM 1761 C CA . CYS A 1 221 ? 27.016 -5.391 -35.688 1 68.56 221 CYS A CA 1
ATOM 1762 C C . CYS A 1 221 ? 25.969 -6.434 -36.031 1 68.56 221 CYS A C 1
ATOM 1764 O O . CYS A 1 221 ? 25.859 -6.82 -37.188 1 68.56 221 CYS A O 1
ATOM 1766 N N . THR A 1 222 ? 25.234 -6.816 -35.094 1 66 222 THR A N 1
ATOM 1767 C CA . THR A 1 222 ? 24.203 -7.832 -35.312 1 66 222 THR A CA 1
ATOM 1768 C C . THR A 1 222 ? 23.125 -7.316 -36.25 1 66 222 THR A C 1
ATOM 1770 O O . THR A 1 222 ? 22.703 -8.031 -37.188 1 66 222 THR A O 1
ATOM 1773 N N . THR A 1 223 ? 22.766 -6.176 -36 1 69.06 223 THR A N 1
ATOM 1774 C CA . THR A 1 223 ? 21.766 -5.566 -36.875 1 69.06 223 THR A CA 1
ATOM 1775 C C . THR A 1 223 ? 22.297 -5.434 -38.281 1 69.06 223 THR A C 1
ATOM 1777 O O . THR A 1 223 ? 21.578 -5.703 -39.25 1 69.06 223 THR A O 1
ATOM 1780 N N . LEU A 1 224 ? 23.484 -5.109 -38.281 1 71.56 224 LEU A N 1
ATOM 1781 C CA . LEU A 1 224 ? 24.094 -4.949 -39.594 1 71.56 224 LEU A CA 1
ATOM 1782 C C . LEU A 1 224 ? 24.25 -6.293 -40.281 1 71.56 224 LEU A C 1
ATOM 1784 O O . LEU A 1 224 ? 24 -6.41 -41.5 1 71.56 224 LEU A O 1
ATOM 1788 N N . TYR A 1 225 ? 24.484 -7.215 -39.5 1 66 225 TYR A N 1
ATOM 1789 C CA . TYR A 1 225 ? 24.625 -8.555 -40.062 1 66 225 TYR A CA 1
ATOM 1790 C C . TYR A 1 225 ? 23.281 -9.078 -40.562 1 66 225 TYR A C 1
ATOM 1792 O O . TYR A 1 225 ? 23.203 -9.672 -41.656 1 66 225 TYR A O 1
ATOM 1800 N N . LEU A 1 226 ? 22.328 -8.805 -39.812 1 66.69 226 LEU A N 1
ATOM 1801 C CA . LEU A 1 226 ? 21 -9.297 -40.188 1 66.69 226 LEU A CA 1
ATOM 1802 C C . LEU A 1 226 ? 20.469 -8.57 -41.406 1 66.69 226 LEU A C 1
ATOM 1804 O O . LEU A 1 226 ? 19.766 -9.164 -42.219 1 66.69 226 LEU A O 1
ATOM 1808 N N . MET A 1 227 ? 20.922 -7.434 -41.469 1 67.56 227 MET A N 1
ATOM 1809 C CA . MET A 1 227 ? 20.406 -6.621 -42.562 1 67.56 227 MET A CA 1
ATOM 1810 C C . MET A 1 227 ? 21.344 -6.672 -43.781 1 67.56 227 MET A C 1
ATOM 1812 O O . MET A 1 227 ? 20.984 -6.211 -44.875 1 67.56 227 MET A O 1
ATOM 1816 N N . SER A 1 228 ? 22.422 -7.16 -43.562 1 69.5 228 SER A N 1
ATOM 1817 C CA . SER A 1 228 ? 23.469 -7.062 -44.594 1 69.5 228 SER A CA 1
ATOM 1818 C C . SER A 1 228 ? 23.062 -7.801 -45.875 1 69.5 228 SER A C 1
ATOM 1820 O O . SER A 1 228 ? 23.453 -7.41 -46.969 1 69.5 228 SER A O 1
ATOM 1822 N N . ARG A 1 229 ? 22.188 -8.68 -45.688 1 69.81 229 ARG A N 1
ATOM 1823 C CA . ARG A 1 229 ? 21.859 -9.492 -46.844 1 69.81 229 ARG A CA 1
ATOM 1824 C C . ARG A 1 229 ? 20.734 -8.867 -47.656 1 69.81 229 ARG A C 1
ATOM 1826 O O . ARG A 1 229 ? 20.516 -9.227 -48.812 1 69.81 229 ARG A O 1
ATOM 1833 N N . ILE A 1 230 ? 20.141 -8 -47.125 1 74.31 230 ILE A N 1
ATOM 1834 C CA . ILE A 1 230 ? 18.969 -7.418 -47.75 1 74.31 230 ILE A CA 1
ATOM 1835 C C . ILE A 1 230 ? 19.391 -6.648 -49 1 74.31 230 ILE A C 1
ATOM 1837 O O . ILE A 1 230 ? 18.828 -6.844 -50.094 1 74.31 230 ILE A O 1
ATOM 1841 N N . PRO A 1 231 ? 20.344 -5.906 -48.906 1 76.38 231 PRO A N 1
ATOM 1842 C CA . PRO A 1 231 ? 20.734 -5.211 -50.125 1 76.38 231 PRO A CA 1
ATOM 1843 C C . PRO A 1 231 ? 21.203 -6.168 -51.219 1 76.38 231 PRO A C 1
ATOM 1845 O O . PRO A 1 231 ? 20.969 -5.918 -52.406 1 76.38 231 PRO A O 1
ATOM 1848 N N . GLN A 1 232 ? 21.719 -7.191 -50.875 1 74.44 232 GLN A N 1
ATOM 1849 C CA . GLN A 1 232 ? 22.156 -8.156 -51.875 1 74.44 232 GLN A CA 1
ATOM 1850 C C . GLN A 1 232 ? 20.969 -8.875 -52.5 1 74.44 232 GLN A C 1
ATOM 1852 O O . GLN A 1 232 ? 20.938 -9.086 -53.719 1 74.44 232 GLN A O 1
ATOM 1857 N N . ILE A 1 233 ? 20.047 -9.125 -51.75 1 75.69 233 ILE A N 1
ATOM 1858 C CA . ILE A 1 233 ? 18.828 -9.766 -52.25 1 75.69 233 ILE A CA 1
ATOM 1859 C C . ILE A 1 233 ? 18.094 -8.805 -53.188 1 75.69 233 ILE A C 1
ATOM 1861 O O . ILE A 1 233 ? 17.609 -9.211 -54.25 1 75.69 233 ILE A O 1
ATOM 1865 N N . LEU A 1 234 ? 18.141 -7.637 -52.812 1 75.88 234 LEU A N 1
ATOM 1866 C CA . LEU A 1 234 ? 17.484 -6.637 -53.625 1 75.88 234 LEU A CA 1
ATOM 1867 C C . LEU A 1 234 ? 18.219 -6.453 -54.969 1 75.88 234 LEU A C 1
ATOM 1869 O O . LEU A 1 234 ? 17.578 -6.324 -56 1 75.88 234 LEU A O 1
ATOM 1873 N N . LYS A 1 235 ? 19.469 -6.488 -54.906 1 79.12 235 LYS A N 1
ATOM 1874 C CA . LYS A 1 235 ? 20.25 -6.387 -56.156 1 79.12 235 LYS A CA 1
ATOM 1875 C C . LYS A 1 235 ? 20.031 -7.609 -57.031 1 79.12 235 LYS A C 1
ATOM 1877 O O . LYS A 1 235 ? 19.859 -7.48 -58.25 1 79.12 235 LYS A O 1
ATOM 1882 N N . ASN A 1 236 ? 19.906 -8.648 -56.469 1 76.69 236 ASN A N 1
ATOM 1883 C CA . ASN A 1 236 ? 19.656 -9.867 -57.219 1 76.69 236 ASN A CA 1
ATOM 1884 C C . ASN A 1 236 ? 18.266 -9.859 -57.875 1 76.69 236 ASN A C 1
ATOM 1886 O O . ASN A 1 236 ? 18.094 -10.297 -59 1 76.69 236 ASN A O 1
ATOM 1890 N N . ARG A 1 237 ? 17.453 -9.273 -57.125 1 75.38 237 ARG A N 1
ATOM 1891 C CA . ARG A 1 237 ? 16.094 -9.172 -57.656 1 75.38 237 ARG A CA 1
ATOM 1892 C C . ARG A 1 237 ? 16.031 -8.18 -58.812 1 75.38 237 ARG A C 1
ATOM 1894 O O . ARG A 1 237 ? 15.352 -8.422 -59.812 1 75.38 237 ARG A O 1
ATOM 1901 N N . ARG A 1 238 ? 16.734 -7.156 -58.688 1 75.25 238 ARG A N 1
ATOM 1902 C CA . ARG A 1 238 ? 16.75 -6.141 -59.75 1 75.25 238 ARG A CA 1
ATOM 1903 C C . ARG A 1 238 ? 17.469 -6.648 -61 1 75.25 238 ARG A C 1
ATOM 1905 O O . ARG A 1 238 ? 17.031 -6.406 -62.125 1 75.25 238 ARG A O 1
ATOM 1912 N N . ARG A 1 239 ? 18.484 -7.387 -60.625 1 75.19 239 ARG A N 1
ATOM 1913 C CA . ARG A 1 239 ? 19.25 -7.918 -61.75 1 75.19 239 ARG A CA 1
ATOM 1914 C C . ARG A 1 239 ? 18.656 -9.219 -62.25 1 75.19 239 ARG A C 1
ATOM 1916 O O . ARG A 1 239 ? 18.938 -9.641 -63.375 1 75.19 239 ARG A O 1
ATOM 1923 N N . GLN A 1 240 ? 17.719 -9.75 -61.531 1 71.75 240 GLN A N 1
ATOM 1924 C CA . GLN A 1 240 ? 17.109 -11.047 -61.812 1 71.75 240 GLN A CA 1
ATOM 1925 C C . GLN A 1 240 ? 18.172 -12.086 -62.156 1 71.75 240 GLN A C 1
ATOM 1927 O O . GLN A 1 240 ? 17.969 -12.906 -63.062 1 71.75 240 GLN A O 1
ATOM 1932 N N . SER A 1 241 ? 19.438 -11.898 -61.594 1 73.56 241 SER A N 1
ATOM 1933 C CA . SER A 1 241 ? 20.547 -12.805 -61.781 1 73.56 241 SER A CA 1
ATOM 1934 C C . SER A 1 241 ? 21.406 -12.938 -60.531 1 73.56 241 SER A C 1
ATOM 1936 O O . SER A 1 241 ? 21.531 -11.992 -59.75 1 73.56 241 SER A O 1
ATOM 1938 N N . VAL A 1 242 ? 21.844 -14.125 -60.281 1 73.75 242 VAL A N 1
ATOM 1939 C CA . VAL A 1 242 ? 22.75 -14.367 -59.156 1 73.75 242 VAL A CA 1
ATOM 1940 C C . VAL A 1 242 ? 24.156 -14.648 -59.688 1 73.75 242 VAL A C 1
ATOM 1942 O O . VAL A 1 242 ? 25 -15.172 -58.969 1 73.75 242 VAL A O 1
ATOM 1945 N N . GLU A 1 243 ? 24.266 -14.258 -60.906 1 75.5 243 GLU A N 1
ATOM 1946 C CA . GLU A 1 243 ? 25.562 -14.484 -61.531 1 75.5 243 GLU A CA 1
ATOM 1947 C C . GLU A 1 243 ? 26.641 -13.594 -60.906 1 75.5 243 GLU A C 1
ATOM 1949 O O . GLU A 1 243 ? 26.391 -12.422 -60.625 1 75.5 243 GLU A O 1
ATOM 1954 N N . GLY A 1 244 ? 27.781 -14.125 -60.438 1 74.44 244 GLY A N 1
ATOM 1955 C CA . GLY A 1 244 ? 28.875 -13.406 -59.781 1 74.44 244 GLY A CA 1
ATOM 1956 C C . GLY A 1 244 ? 28.984 -13.695 -58.312 1 74.44 244 GLY A C 1
ATOM 1957 O O . GLY A 1 244 ? 29.984 -13.344 -57.688 1 74.44 244 GLY A O 1
ATOM 1958 N N . LEU A 1 245 ? 27.875 -14.203 -57.938 1 74.88 245 LEU A N 1
ATOM 1959 C CA . LEU A 1 245 ? 27.891 -14.562 -56.531 1 74.88 245 LEU A CA 1
ATOM 1960 C C . LEU A 1 245 ? 28.328 -16.016 -56.344 1 74.88 245 LEU A C 1
ATOM 1962 O O . LEU A 1 245 ? 27.891 -16.891 -57.094 1 74.88 245 LEU A O 1
ATOM 1966 N N . SER A 1 246 ? 29.281 -16.188 -55.5 1 75.75 246 SER A N 1
ATOM 1967 C CA . SER A 1 246 ? 29.75 -17.531 -55.25 1 75.75 246 SER A CA 1
ATOM 1968 C C . SER A 1 246 ? 28.781 -18.312 -54.344 1 75.75 246 SER A C 1
ATOM 1970 O O . SER A 1 246 ? 28.453 -17.859 -53.25 1 75.75 246 SER A O 1
ATOM 1972 N N . ALA A 1 247 ? 28.266 -19.312 -54.844 1 74.75 247 ALA A N 1
ATOM 1973 C CA . ALA A 1 247 ? 27.375 -20.203 -54.062 1 74.75 247 ALA A CA 1
ATOM 1974 C C . ALA A 1 247 ? 28.109 -20.812 -52.875 1 74.75 247 ALA A C 1
ATOM 1976 O O . ALA A 1 247 ? 27.5 -21.062 -51.844 1 74.75 247 ALA A O 1
ATOM 1977 N N . SER A 1 248 ? 29.391 -20.938 -53.062 1 74.38 248 SER A N 1
ATOM 1978 C CA . SER A 1 248 ? 30.188 -21.562 -52 1 74.38 248 SER A CA 1
ATOM 1979 C C . SER A 1 248 ? 30.25 -20.672 -50.75 1 74.38 248 SER A C 1
ATOM 1981 O O . SER A 1 248 ? 30.297 -21.156 -49.625 1 74.38 248 SER A O 1
ATOM 1983 N N . LEU A 1 249 ? 30.172 -19.422 -50.906 1 75.69 249 LEU A N 1
ATOM 1984 C CA . LEU A 1 249 ? 30.141 -18.5 -49.781 1 75.69 249 LEU A CA 1
ATOM 1985 C C . LEU A 1 249 ? 28.922 -18.766 -48.906 1 75.69 249 LEU A C 1
ATOM 1987 O O . LEU A 1 249 ? 29.031 -18.859 -47.688 1 75.69 249 LEU A O 1
ATOM 1991 N N . PHE A 1 250 ? 27.875 -18.953 -49.594 1 72.88 250 PHE A N 1
ATOM 1992 C CA . PHE A 1 250 ? 26.625 -19.156 -48.875 1 72.88 250 PHE A CA 1
ATOM 1993 C C . PHE A 1 250 ? 26.547 -20.562 -48.312 1 72.88 250 PHE A C 1
ATOM 1995 O O . PHE A 1 250 ? 26.016 -20.766 -47.219 1 72.88 250 PHE A O 1
ATOM 2002 N N . ILE A 1 251 ? 27.141 -21.391 -48.969 1 75.88 251 ILE A N 1
ATOM 2003 C CA . ILE A 1 251 ? 27.172 -22.766 -48.469 1 75.88 251 ILE A CA 1
ATOM 2004 C C . ILE A 1 251 ? 28.094 -22.859 -47.25 1 75.88 251 ILE A C 1
ATOM 2006 O O . ILE A 1 251 ? 27.734 -23.484 -46.25 1 75.88 251 ILE A O 1
ATOM 2010 N N . PHE A 1 252 ? 29.219 -22.266 -47.312 1 76 252 PHE A N 1
ATOM 2011 C CA . PHE A 1 252 ? 30.125 -22.281 -46.188 1 76 252 PHE A CA 1
ATOM 2012 C C . PHE A 1 252 ? 29.516 -21.547 -44.969 1 76 252 PHE A C 1
ATOM 2014 O O . PHE A 1 252 ? 29.656 -22 -43.844 1 76 252 PHE A O 1
ATOM 2021 N N . ALA A 1 253 ? 28.766 -20.469 -45.281 1 73.56 253 ALA A N 1
ATOM 2022 C CA . ALA A 1 253 ? 28.094 -19.734 -44.188 1 73.56 253 ALA A CA 1
ATOM 2023 C C . ALA A 1 253 ? 27 -20.594 -43.562 1 73.56 253 ALA A C 1
ATOM 2025 O O . ALA A 1 253 ? 26.859 -20.625 -42.344 1 73.56 253 ALA A O 1
ATOM 2026 N N . ALA A 1 254 ? 26.312 -21.219 -44.375 1 74.38 254 ALA A N 1
ATOM 2027 C CA . ALA A 1 254 ? 25.266 -22.094 -43.875 1 74.38 254 ALA A CA 1
ATOM 2028 C C . ALA A 1 254 ? 25.844 -23.281 -43.125 1 74.38 254 ALA A C 1
ATOM 2030 O O . ALA A 1 254 ? 25.344 -23.656 -42.062 1 74.38 254 ALA A O 1
ATOM 2031 N N . CYS A 1 255 ? 26.859 -23.812 -43.625 1 76.12 255 CYS A N 1
ATOM 2032 C CA . CYS A 1 255 ? 27.516 -24.922 -42.969 1 76.12 255 CYS A CA 1
ATOM 2033 C C . CYS A 1 255 ? 28.141 -24.484 -41.656 1 76.12 255 CYS A C 1
ATOM 2035 O O . CYS A 1 255 ? 28.094 -25.203 -40.656 1 76.12 255 CYS A O 1
ATOM 2037 N N . ALA A 1 256 ? 28.672 -23.375 -41.656 1 73.81 256 ALA A N 1
ATOM 2038 C CA . ALA A 1 256 ? 29.25 -22.844 -40.406 1 73.81 256 ALA A CA 1
ATOM 2039 C C . ALA A 1 256 ? 28.188 -22.656 -39.344 1 73.81 256 ALA A C 1
ATOM 2041 O O . ALA A 1 256 ? 28.391 -23.047 -38.188 1 73.81 256 ALA A O 1
ATOM 2042 N N . ASN A 1 257 ? 27.125 -22.172 -39.812 1 69.5 257 ASN A N 1
ATOM 2043 C CA . ASN A 1 257 ? 26.016 -21.984 -38.875 1 69.5 257 ASN A CA 1
ATOM 2044 C C . ASN A 1 257 ? 25.438 -23.328 -38.438 1 69.5 257 ASN A C 1
ATOM 2046 O O . ASN A 1 257 ? 25.094 -23.484 -37.25 1 69.5 257 ASN A O 1
ATOM 2050 N N . PHE A 1 258 ? 25.406 -24.062 -39.375 1 71.31 258 PHE A N 1
ATOM 2051 C CA . PHE A 1 258 ? 24.906 -25.391 -39.062 1 71.31 258 PHE A CA 1
ATOM 2052 C C . PHE A 1 258 ? 25.859 -26.109 -38.094 1 71.31 258 PHE A C 1
ATOM 2054 O O . PHE A 1 258 ? 25.422 -26.703 -37.125 1 71.31 258 PHE A O 1
ATOM 2061 N N . ALA A 1 259 ? 27.031 -26.062 -38.406 1 72 259 ALA A N 1
ATOM 2062 C CA . ALA A 1 259 ? 28.016 -26.688 -37.531 1 72 259 ALA A CA 1
ATOM 2063 C C . ALA A 1 259 ? 28.031 -26.047 -36.156 1 72 259 ALA A C 1
ATOM 2065 O O . ALA A 1 259 ? 28.125 -26.734 -35.156 1 72 259 ALA A O 1
ATOM 2066 N N . TYR A 1 260 ? 27.875 -24.875 -36.219 1 69.19 260 TYR A N 1
ATOM 2067 C CA . TYR A 1 260 ? 27.828 -24.172 -34.938 1 69.19 260 TYR A CA 1
ATOM 2068 C C . TYR A 1 260 ? 26.594 -24.578 -34.125 1 69.19 260 TYR A C 1
ATOM 2070 O O . TYR A 1 260 ? 26.703 -24.891 -32.938 1 69.19 260 TYR A O 1
ATOM 2078 N N . THR A 1 261 ? 25.531 -24.594 -34.844 1 65.44 261 THR A N 1
ATOM 2079 C CA . THR A 1 261 ? 24.281 -25 -34.188 1 65.44 261 THR A CA 1
ATOM 2080 C C . THR A 1 261 ? 24.359 -26.453 -33.75 1 65.44 261 THR A C 1
ATOM 2082 O O . THR A 1 261 ? 23.922 -26.797 -32.625 1 65.44 261 THR A O 1
ATOM 2085 N N . SER A 1 262 ? 24.875 -27.141 -34.562 1 68.56 262 SER A N 1
ATOM 2086 C CA . SER A 1 262 ? 25.031 -28.562 -34.25 1 68.56 262 SER A CA 1
ATOM 2087 C C . SER A 1 262 ? 26 -28.75 -33.094 1 68.56 262 SER A C 1
ATOM 2089 O O . SER A 1 262 ? 25.828 -29.672 -32.281 1 68.56 262 SER A O 1
ATOM 2091 N N . SER A 1 263 ? 26.938 -28.078 -33.031 1 69.25 263 SER A N 1
ATOM 2092 C CA . SER A 1 263 ? 27.891 -28.156 -31.938 1 69.25 263 SER A CA 1
ATOM 2093 C C . SER A 1 263 ? 27.219 -27.828 -30.609 1 69.25 263 SER A C 1
ATOM 2095 O O . SER A 1 263 ? 27.5 -28.484 -29.594 1 69.25 263 SER A O 1
ATOM 2097 N N . ILE A 1 264 ? 26.406 -26.984 -30.781 1 63.03 264 ILE A N 1
ATOM 2098 C CA . ILE A 1 264 ? 25.656 -26.609 -29.594 1 63.03 264 ILE A CA 1
ATOM 2099 C C . ILE A 1 264 ? 24.688 -27.719 -29.219 1 63.03 264 ILE A C 1
ATOM 2101 O O . ILE A 1 264 ? 24.562 -28.094 -28.047 1 63.03 264 ILE A O 1
ATOM 2105 N N . LEU A 1 265 ? 24.125 -28.172 -30.203 1 62.03 265 LEU A N 1
ATOM 2106 C CA . LEU A 1 265 ? 23.109 -29.203 -29.984 1 62.03 265 LEU A CA 1
ATOM 2107 C C . LEU A 1 265 ? 23.75 -30.516 -29.547 1 62.03 265 LEU A C 1
ATOM 2109 O O . LEU A 1 265 ? 23.141 -31.312 -28.844 1 62.03 265 LEU A O 1
ATOM 2113 N N . SER A 1 266 ? 24.844 -30.766 -29.969 1 62.09 266 SER A N 1
ATOM 2114 C CA . SER A 1 266 ? 25.484 -32.062 -29.688 1 62.09 266 SER A CA 1
ATOM 2115 C C . SER A 1 266 ? 26.219 -32.031 -28.344 1 62.09 266 SER A C 1
ATOM 2117 O O . SER A 1 266 ? 26.719 -33.062 -27.891 1 62.09 266 SER A O 1
ATOM 2119 N N . HIS A 1 267 ? 26.297 -31 -27.828 1 59.78 267 HIS A N 1
ATOM 2120 C CA . HIS A 1 267 ? 26.953 -31 -26.531 1 59.78 267 HIS A CA 1
ATOM 2121 C C . HIS A 1 267 ? 26.188 -31.812 -25.516 1 59.78 267 HIS A C 1
ATOM 2123 O O . HIS A 1 267 ? 24.953 -31.703 -25.422 1 59.78 267 HIS A O 1
ATOM 2129 N N . PRO A 1 268 ? 26.766 -32.812 -24.828 1 51.91 268 PRO A N 1
ATOM 2130 C CA . PRO A 1 268 ? 26.062 -33.656 -23.844 1 51.91 268 PRO A CA 1
ATOM 2131 C C . PRO A 1 268 ? 25.469 -32.844 -22.703 1 51.91 268 PRO A C 1
ATOM 2133 O O . PRO A 1 268 ? 26.078 -31.891 -22.219 1 51.91 268 PRO A O 1
ATOM 2136 N N . GLY A 1 269 ? 23.891 -33.125 -22.312 1 48.75 269 GLY A N 1
ATOM 2137 C CA . GLY A 1 269 ? 23.109 -32.469 -21.281 1 48.75 269 GLY A CA 1
ATOM 2138 C C . GLY A 1 269 ? 22.219 -31.375 -21.812 1 48.75 269 GLY A C 1
ATOM 2139 O O . GLY A 1 269 ? 21.484 -30.734 -21.062 1 48.75 269 GLY A O 1
ATOM 2140 N N . GLN A 1 270 ? 22.344 -31.141 -23.094 1 42.53 270 GLN A N 1
ATOM 2141 C CA . GLN A 1 270 ? 21.516 -30.078 -23.656 1 42.53 270 GLN A CA 1
ATOM 2142 C C . GLN A 1 270 ? 20.188 -30.641 -24.172 1 42.53 270 GLN A C 1
ATOM 2144 O O . GLN A 1 270 ? 20.172 -31.562 -24.984 1 42.53 270 GLN A O 1
ATOM 2149 N N . THR A 1 271 ? 19.125 -30.703 -23.391 1 42.84 271 THR A N 1
ATOM 2150 C CA . THR A 1 271 ? 17.812 -31.062 -23.938 1 42.84 271 THR A CA 1
ATOM 2151 C C . THR A 1 271 ? 17.328 -29.984 -24.891 1 42.84 271 THR A C 1
ATOM 2153 O O . THR A 1 271 ? 17.797 -28.844 -24.844 1 42.84 271 THR A O 1
ATOM 2156 N N . ILE A 1 272 ? 16.438 -30.406 -25.859 1 43.5 272 ILE A N 1
ATOM 2157 C CA . ILE A 1 272 ? 15.812 -29.453 -26.781 1 43.5 272 ILE A CA 1
ATOM 2158 C C . ILE A 1 272 ? 15.234 -28.281 -25.984 1 43.5 272 ILE A C 1
ATOM 2160 O O . ILE A 1 272 ? 15.32 -27.125 -26.406 1 43.5 272 ILE A O 1
ATOM 2164 N N . GLU A 1 273 ? 14.484 -28.594 -24.984 1 42.5 273 GLU A N 1
ATOM 2165 C CA . GLU A 1 273 ? 13.891 -27.594 -24.109 1 42.5 273 GLU A CA 1
ATOM 2166 C C . GLU A 1 273 ? 14.961 -26.688 -23.5 1 42.5 273 GLU A C 1
ATOM 2168 O O . GLU A 1 273 ? 14.789 -25.469 -23.422 1 42.5 273 GLU A O 1
ATOM 2173 N N . SER A 1 274 ? 15.945 -27.359 -23.094 1 40.97 274 SER A N 1
ATOM 2174 C CA . SER A 1 274 ? 17.078 -26.562 -22.625 1 40.97 274 SER A CA 1
ATOM 2175 C C . SER A 1 274 ? 17.688 -25.766 -23.766 1 40.97 274 SER A C 1
ATOM 2177 O O . SER A 1 274 ? 18.188 -24.656 -23.547 1 40.97 274 SER A O 1
ATOM 2179 N N . LEU A 1 275 ? 17.641 -26.375 -24.891 1 41.47 275 LEU A N 1
ATOM 2180 C CA . LEU A 1 275 ? 18.141 -25.688 -26.078 1 41.47 275 LEU A CA 1
ATOM 2181 C C . LEU A 1 275 ? 17.25 -24.516 -26.438 1 41.47 275 LEU A C 1
ATOM 2183 O O . LEU A 1 275 ? 17.734 -23.438 -26.781 1 41.47 275 LEU A O 1
ATOM 2187 N N . LEU A 1 276 ? 15.992 -24.828 -26.5 1 43.03 276 LEU A N 1
ATOM 2188 C CA . LEU A 1 276 ? 15.047 -23.766 -26.797 1 43.03 276 LEU A CA 1
ATOM 2189 C C . LEU A 1 276 ? 15.062 -22.688 -25.719 1 43.03 276 LEU A C 1
ATOM 2191 O O . LEU A 1 276 ? 14.961 -21.5 -26.016 1 43.03 276 LEU A O 1
ATOM 2195 N N . GLU A 1 277 ? 15 -23.109 -24.453 1 40.06 277 GLU A N 1
ATOM 2196 C CA . GLU A 1 277 ? 15.18 -22.141 -23.375 1 40.06 277 GLU A CA 1
ATOM 2197 C C . GLU A 1 277 ? 16.562 -21.5 -23.422 1 40.06 277 GLU A C 1
ATOM 2199 O O . GLU A 1 277 ? 16.734 -20.344 -23.016 1 40.06 277 GLU A O 1
ATOM 2204 N N . ALA A 1 278 ? 17.406 -22.344 -23.844 1 36.31 278 ALA A N 1
ATOM 2205 C CA . ALA A 1 278 ? 18.781 -21.875 -24.016 1 36.31 278 ALA A CA 1
ATOM 2206 C C . ALA A 1 278 ? 18.938 -21.062 -25.297 1 36.31 278 ALA A C 1
ATOM 2208 O O . ALA A 1 278 ? 19.938 -20.391 -25.5 1 36.31 278 ALA A O 1
ATOM 2209 N N . LEU A 1 279 ? 18.047 -21.312 -26.203 1 37.78 279 LEU A N 1
ATOM 2210 C CA . LEU A 1 279 ? 18.266 -20.625 -27.484 1 37.78 279 LEU A CA 1
ATOM 2211 C C . LEU A 1 279 ? 18.516 -19.141 -27.266 1 37.78 279 LEU A C 1
ATOM 2213 O O . LEU A 1 279 ? 19.438 -18.562 -27.844 1 37.78 279 LEU A O 1
ATOM 2217 N N . PRO A 1 280 ? 17.5 -18.578 -26.609 1 36.16 280 PRO A N 1
ATOM 2218 C CA . PRO A 1 280 ? 17.969 -17.203 -26.391 1 36.16 280 PRO A CA 1
ATOM 2219 C C . PRO A 1 280 ? 19.281 -17.141 -25.609 1 36.16 280 PRO A C 1
ATOM 2221 O O . PRO A 1 280 ? 20.031 -16.172 -25.734 1 36.16 280 PRO A O 1
ATOM 2224 N N . TYR A 1 281 ? 19.469 -18.203 -24.891 1 35.81 281 TYR A N 1
ATOM 2225 C CA . TYR A 1 281 ? 20.719 -18.344 -24.141 1 35.81 281 TYR A CA 1
ATOM 2226 C C . TYR A 1 281 ? 21.875 -18.688 -25.078 1 35.81 281 TYR A C 1
ATOM 2228 O O . TYR A 1 281 ? 23.031 -18.75 -24.641 1 35.81 281 TYR A O 1
ATOM 2236 N N . LEU A 1 282 ? 21.656 -19.609 -25.938 1 35.56 282 LEU A N 1
ATOM 2237 C CA . LEU A 1 282 ? 22.844 -19.75 -26.781 1 35.56 282 LEU A CA 1
ATOM 2238 C C . LEU A 1 282 ? 23.469 -18.391 -27.062 1 35.56 282 LEU A C 1
ATOM 2240 O O . LEU A 1 282 ? 24.641 -18.312 -27.453 1 35.56 282 LEU A O 1
ATOM 2244 N N . ILE A 1 283 ? 22.547 -17.422 -27.141 1 36.09 283 ILE A N 1
ATOM 2245 C CA . ILE A 1 283 ? 23.297 -16.188 -27.031 1 36.09 283 ILE A CA 1
ATOM 2246 C C . ILE A 1 283 ? 23.719 -15.961 -25.578 1 36.09 283 ILE A C 1
ATOM 2248 O O . ILE A 1 283 ? 23.188 -16.594 -24.656 1 36.09 283 ILE A O 1
ATOM 2252 N N . GLY A 1 284 ? 24.516 -14.789 -25.016 1 41.38 284 GLY A N 1
ATOM 2253 C CA . GLY A 1 284 ? 25.375 -14.148 -24.047 1 41.38 284 GLY A CA 1
ATOM 2254 C C . GLY A 1 284 ? 24.719 -13.961 -22.688 1 41.38 284 GLY A C 1
ATOM 2255 O O . GLY A 1 284 ? 25.25 -13.242 -21.828 1 41.38 284 GLY A O 1
ATOM 2256 N N . SER A 1 285 ? 23.531 -14.641 -22.312 1 59.91 285 SER A N 1
ATOM 2257 C CA . SER A 1 285 ? 23.062 -14.156 -21.016 1 59.91 285 SER A CA 1
ATOM 2258 C C . SER A 1 285 ? 23.578 -15.031 -19.875 1 59.91 285 SER A C 1
ATOM 2260 O O . SER A 1 285 ? 23.594 -16.25 -19.984 1 59.91 285 SER A O 1
ATOM 2262 N N . SER A 1 286 ? 24.391 -14.75 -19.016 1 80.44 286 SER A N 1
ATOM 2263 C CA . SER A 1 286 ? 25.094 -15.445 -17.938 1 80.44 286 SER A CA 1
ATOM 2264 C C . SER A 1 286 ? 24.594 -14.984 -16.578 1 80.44 286 SER A C 1
ATOM 2266 O O . SER A 1 286 ? 23.938 -13.945 -16.453 1 80.44 286 SER A O 1
ATOM 2268 N N . VAL A 1 287 ? 24.609 -16.016 -15.664 1 91.69 287 VAL A N 1
ATOM 2269 C CA . VAL A 1 287 ? 24.391 -15.727 -14.25 1 91.69 287 VAL A CA 1
ATOM 2270 C C . VAL A 1 287 ? 25.734 -15.508 -13.547 1 91.69 287 VAL A C 1
ATOM 2272 O O . VAL A 1 287 ? 26.672 -16.281 -13.742 1 91.69 287 VAL A O 1
ATOM 2275 N N . MET A 1 288 ? 25.766 -14.414 -12.906 1 93.69 288 MET A N 1
ATOM 2276 C CA . MET A 1 288 ? 26.984 -14.055 -12.203 1 93.69 288 MET A CA 1
ATOM 2277 C C . MET A 1 288 ? 26.75 -13.992 -10.703 1 93.69 288 MET A C 1
ATOM 2279 O O . MET A 1 288 ? 25.703 -13.539 -10.25 1 93.69 288 MET A O 1
ATOM 2283 N N . LEU A 1 289 ? 27.719 -14.539 -9.961 1 95.25 289 LEU A N 1
ATOM 2284 C CA . LEU A 1 289 ? 27.719 -14.43 -8.508 1 95.25 289 LEU A CA 1
ATOM 2285 C C . LEU A 1 289 ? 28.969 -13.695 -8.016 1 95.25 289 LEU A C 1
ATOM 2287 O O . LEU A 1 289 ? 30.078 -14.031 -8.406 1 95.25 289 LEU A O 1
ATOM 2291 N N . THR A 1 290 ? 28.766 -12.641 -7.25 1 92.81 290 THR A N 1
ATOM 2292 C CA . THR A 1 290 ? 29.891 -11.914 -6.688 1 92.81 290 THR A CA 1
ATOM 2293 C C . THR A 1 290 ? 30.062 -12.242 -5.207 1 92.81 290 THR A C 1
ATOM 2295 O O . THR A 1 290 ? 29.094 -12.305 -4.461 1 92.81 290 THR A O 1
ATOM 2298 N N . ILE A 1 291 ? 31.312 -12.531 -4.812 1 92.69 291 ILE A N 1
ATOM 2299 C CA . ILE A 1 291 ? 31.656 -12.828 -3.43 1 92.69 291 ILE A CA 1
ATOM 2300 C C . ILE A 1 291 ? 32.656 -11.789 -2.916 1 92.69 291 ILE A C 1
ATOM 2302 O O . ILE A 1 291 ? 33.688 -11.547 -3.541 1 92.69 291 ILE A O 1
ATOM 2306 N N . GLN A 1 292 ? 32.344 -11.195 -1.773 1 89 292 GLN A N 1
ATOM 2307 C CA . GLN A 1 292 ? 33.188 -10.125 -1.253 1 89 292 GLN A CA 1
ATOM 2308 C C . GLN A 1 292 ? 33.938 -10.57 0.006 1 89 292 GLN A C 1
ATOM 2310 O O . GLN A 1 292 ? 34.844 -9.883 0.469 1 89 292 GLN A O 1
ATOM 2315 N N . SER A 1 293 ? 33.562 -11.719 0.584 1 88.94 293 SER A N 1
ATOM 2316 C CA . SER A 1 293 ? 34.188 -12.219 1.799 1 88.94 293 SER A CA 1
ATOM 2317 C C . SER A 1 293 ? 34.094 -13.742 1.889 1 88.94 293 SER A C 1
ATOM 2319 O O . SER A 1 293 ? 33.281 -14.359 1.198 1 88.94 293 SER A O 1
ATOM 2321 N N . THR A 1 294 ? 35 -14.281 2.67 1 89.88 294 THR A N 1
ATOM 2322 C CA . THR A 1 294 ? 35.031 -15.734 2.842 1 89.88 294 THR A CA 1
ATOM 2323 C C . THR A 1 294 ? 33.719 -16.219 3.475 1 89.88 294 THR A C 1
ATOM 2325 O O . THR A 1 294 ? 33.156 -17.234 3.059 1 89.88 294 THR A O 1
ATOM 2328 N N . PRO A 1 295 ? 33.219 -15.492 4.465 1 88.81 295 PRO A N 1
ATOM 2329 C CA . PRO A 1 295 ? 31.938 -15.938 5.008 1 88.81 295 PRO A CA 1
ATOM 2330 C C . PRO A 1 295 ? 30.828 -15.961 3.957 1 88.81 295 PRO A C 1
ATOM 2332 O O . PRO A 1 295 ? 29.969 -16.844 3.982 1 88.81 295 PRO A O 1
ATOM 2335 N N . GLN A 1 296 ? 30.844 -15.008 3.059 1 92.44 296 GLN A N 1
ATOM 2336 C CA . GLN A 1 296 ? 29.875 -15 1.976 1 92.44 296 GLN A CA 1
ATOM 2337 C C . GLN A 1 296 ? 30.016 -16.25 1.099 1 92.44 296 GLN A C 1
ATOM 2339 O O . GLN A 1 296 ? 29.016 -16.828 0.671 1 92.44 296 GLN A O 1
ATOM 2344 N N . PHE A 1 297 ? 31.281 -16.594 0.852 1 93.06 297 PHE A N 1
ATOM 2345 C CA . PHE A 1 297 ? 31.531 -17.781 0.051 1 93.06 297 PHE A CA 1
ATOM 2346 C C . PHE A 1 297 ? 30.953 -19.031 0.736 1 93.06 297 PHE A C 1
ATOM 2348 O O . PHE A 1 297 ? 30.328 -19.859 0.09 1 93.06 297 PHE A O 1
ATOM 2355 N N . ILE A 1 298 ? 31.156 -19.094 2.002 1 91.38 298 ILE A N 1
ATOM 2356 C CA . ILE A 1 298 ? 30.672 -20.25 2.764 1 91.38 298 ILE A CA 1
ATOM 2357 C C . ILE A 1 298 ? 29.141 -20.312 2.682 1 91.38 298 ILE A C 1
ATOM 2359 O O . ILE A 1 298 ? 28.562 -21.391 2.51 1 91.38 298 ILE A O 1
ATOM 2363 N N . SER A 1 299 ? 28.5 -19.203 2.746 1 92.62 299 SER A N 1
ATOM 2364 C CA . SER A 1 299 ? 27.031 -19.141 2.705 1 92.62 299 SER A CA 1
ATOM 2365 C C . SER A 1 299 ? 26.5 -19.547 1.335 1 92.62 299 SER A C 1
ATOM 2367 O O . SER A 1 299 ? 25.453 -20.188 1.233 1 92.62 299 SER A O 1
ATOM 2369 N N . PHE A 1 300 ? 27.219 -19.266 0.281 1 94.94 300 PHE A N 1
ATOM 2370 C CA . PHE A 1 300 ? 26.75 -19.5 -1.079 1 94.94 300 PHE A CA 1
ATOM 2371 C C . PHE A 1 300 ? 27.203 -20.875 -1.567 1 94.94 300 PHE A C 1
ATOM 2373 O O . PHE A 1 300 ? 26.75 -21.359 -2.605 1 94.94 300 PHE A O 1
ATOM 2380 N N . TYR A 1 301 ? 28.109 -21.516 -0.858 1 92.75 301 TYR A N 1
ATOM 2381 C CA . TYR A 1 301 ? 28.766 -22.734 -1.314 1 92.75 301 TYR A CA 1
ATOM 2382 C C . TYR A 1 301 ? 27.734 -23.797 -1.704 1 92.75 301 TYR A C 1
ATOM 2384 O O . TYR A 1 301 ? 27.812 -24.391 -2.781 1 92.75 301 TYR A O 1
ATOM 2392 N N . PRO A 1 302 ? 26.703 -24.031 -0.812 1 91.12 302 PRO A N 1
ATOM 2393 C CA . PRO A 1 302 ? 25.734 -25.062 -1.202 1 91.12 302 PRO A CA 1
ATOM 2394 C C . PRO A 1 302 ? 25.031 -24.734 -2.518 1 91.12 302 PRO A C 1
ATOM 2396 O O . PRO A 1 302 ? 24.656 -25.641 -3.262 1 91.12 302 PRO A O 1
ATOM 2399 N N . LEU A 1 303 ? 24.812 -23.469 -2.783 1 94.44 303 LEU A N 1
ATOM 2400 C CA . LEU A 1 303 ? 24.141 -23.016 -4.004 1 94.44 303 LEU A CA 1
ATOM 2401 C C . LEU A 1 303 ? 25.047 -23.234 -5.219 1 94.44 303 LEU A C 1
ATOM 2403 O O . LEU A 1 303 ? 24.562 -23.641 -6.281 1 94.44 303 LEU A O 1
ATOM 2407 N N . LEU A 1 304 ? 26.344 -23.078 -5.07 1 93.25 304 LEU A N 1
ATOM 2408 C CA . LEU A 1 304 ? 27.312 -23.203 -6.148 1 93.25 304 LEU A CA 1
ATOM 2409 C C . LEU A 1 304 ? 27.359 -24.625 -6.699 1 93.25 304 LEU A C 1
ATOM 2411 O O . LEU A 1 304 ? 27.5 -24.828 -7.906 1 93.25 304 LEU A O 1
ATOM 2415 N N . CYS A 1 305 ? 27.156 -25.469 -5.875 1 91.25 305 CYS A N 1
ATOM 2416 C CA . CYS A 1 305 ? 27.312 -26.875 -6.246 1 91.25 305 CYS A CA 1
ATOM 2417 C C . CYS A 1 305 ? 26.062 -27.391 -6.934 1 91.25 305 CYS A C 1
ATOM 2419 O O . CYS A 1 305 ? 26 -28.562 -7.305 1 91.25 305 CYS A O 1
ATOM 2421 N N . ARG A 1 306 ? 25.078 -26.562 -7.238 1 92.31 306 ARG A N 1
ATOM 2422 C CA . ARG A 1 306 ? 23.812 -27.047 -7.793 1 92.31 306 ARG A CA 1
ATOM 2423 C C . ARG A 1 306 ? 23.609 -26.531 -9.219 1 92.31 306 ARG A C 1
ATOM 2425 O O . ARG A 1 306 ? 22.625 -26.875 -9.875 1 92.31 306 ARG A O 1
ATOM 2432 N N . PHE A 1 307 ? 24.5 -25.734 -9.664 1 92 307 PHE A N 1
ATOM 2433 C CA . PHE A 1 307 ? 24.359 -25.203 -11.016 1 92 307 PHE A CA 1
ATOM 2434 C C . PHE A 1 307 ? 24.672 -26.266 -12.055 1 92 307 PHE A C 1
ATOM 2436 O O . PHE A 1 307 ? 25.812 -26.406 -12.484 1 92 307 PHE A O 1
ATOM 2443 N N . LYS A 1 308 ? 23.625 -26.859 -12.484 1 85.56 308 LYS A N 1
ATOM 2444 C CA . LYS A 1 308 ? 23.75 -28 -13.398 1 85.56 308 LYS A CA 1
ATOM 2445 C C . LYS A 1 308 ? 23.391 -27.594 -14.828 1 85.56 308 LYS A C 1
ATOM 2447 O O . LYS A 1 308 ? 24.031 -28.031 -15.781 1 85.56 308 LYS A O 1
ATOM 2452 N N . HIS A 1 309 ? 22.484 -26.75 -15.031 1 84.38 309 HIS A N 1
ATOM 2453 C CA . HIS A 1 309 ? 21.844 -26.547 -16.328 1 84.38 309 HIS A CA 1
ATOM 2454 C C . HIS A 1 309 ? 22.516 -25.406 -17.094 1 84.38 309 HIS A C 1
ATOM 2456 O O . HIS A 1 309 ? 22.469 -25.375 -18.328 1 84.38 309 HIS A O 1
ATOM 2462 N N . TYR A 1 310 ? 23.062 -24.469 -16.5 1 85.31 310 TYR A N 1
ATOM 2463 C CA . TYR A 1 310 ? 23.797 -23.375 -17.109 1 85.31 310 TYR A CA 1
ATOM 2464 C C . TYR A 1 310 ? 24.969 -22.953 -16.219 1 85.31 310 TYR A C 1
ATOM 2466 O O . TYR A 1 310 ? 24.953 -23.188 -15.008 1 85.31 310 TYR A O 1
ATOM 2474 N N . PRO A 1 311 ? 25.953 -22.406 -16.828 1 88.75 311 PRO A N 1
ATOM 2475 C CA . PRO A 1 311 ? 27.141 -22.062 -16.062 1 88.75 311 PRO A CA 1
ATOM 2476 C C . PRO A 1 311 ? 26.922 -20.859 -15.141 1 88.75 311 PRO A C 1
ATOM 2478 O O . PRO A 1 311 ? 26.156 -19.953 -15.477 1 88.75 311 PRO A O 1
ATOM 2481 N N . LEU A 1 312 ? 27.609 -20.906 -14.031 1 94.12 312 LEU A N 1
ATOM 2482 C CA . LEU A 1 312 ? 27.672 -19.781 -13.094 1 94.12 312 LEU A CA 1
ATOM 2483 C C . LEU A 1 312 ? 29.031 -19.109 -13.141 1 94.12 312 LEU A C 1
ATOM 2485 O O . LEU A 1 312 ? 30.062 -19.781 -13.062 1 94.12 312 LEU A O 1
ATOM 2489 N N . HIS A 1 313 ? 29.047 -17.844 -13.375 1 93.06 313 HIS A N 1
ATOM 2490 C CA . HIS A 1 313 ? 30.281 -17.078 -13.297 1 93.06 313 HIS A CA 1
ATOM 2491 C C . HIS A 1 313 ? 30.516 -16.531 -11.891 1 93.06 313 HIS A C 1
ATOM 2493 O O . HIS A 1 313 ? 29.828 -15.602 -11.461 1 93.06 313 HIS A O 1
ATOM 2499 N N . LEU A 1 314 ? 31.453 -17.141 -11.203 1 94.75 314 LEU A N 1
ATOM 2500 C CA . LEU A 1 314 ? 31.797 -16.734 -9.836 1 94.75 314 LEU A CA 1
ATOM 2501 C C . LEU A 1 314 ? 32.906 -15.703 -9.828 1 94.75 314 LEU A C 1
ATOM 2503 O O . LEU A 1 314 ? 34.031 -15.984 -10.273 1 94.75 314 LEU A O 1
ATOM 2507 N N . VAL A 1 315 ? 32.594 -14.5 -9.336 1 93.56 315 VAL A N 1
ATOM 2508 C CA . VAL A 1 315 ? 33.562 -13.422 -9.281 1 93.56 315 VAL A CA 1
ATOM 2509 C C . VAL A 1 315 ? 34.031 -13.227 -7.844 1 93.56 315 VAL A C 1
ATOM 2511 O O . VAL A 1 315 ? 33.219 -12.977 -6.949 1 93.56 315 VAL A O 1
ATOM 2514 N N . LEU A 1 316 ? 35.344 -13.312 -7.648 1 93.19 316 LEU A N 1
ATOM 2515 C CA . LEU A 1 316 ? 35.906 -13.133 -6.32 1 93.19 316 LEU A CA 1
ATOM 2516 C C . LEU A 1 316 ? 36.438 -11.719 -6.145 1 93.19 316 LEU A C 1
ATOM 2518 O O . LEU A 1 316 ? 37.344 -11.289 -6.863 1 93.19 316 LEU A O 1
ATOM 2522 N N . LEU A 1 317 ? 35.812 -10.969 -5.258 1 88.81 317 LEU A N 1
ATOM 2523 C CA . LEU A 1 317 ? 36.219 -9.617 -4.914 1 88.81 317 LEU A CA 1
ATOM 2524 C C . LEU A 1 317 ? 36.75 -9.555 -3.482 1 88.81 317 LEU A C 1
ATOM 2526 O O . LEU A 1 317 ? 36.75 -8.484 -2.867 1 88.81 317 LEU A O 1
ATOM 2530 N N . THR A 1 318 ? 37.219 -10.656 -2.939 1 84.44 318 THR A N 1
ATOM 2531 C CA . THR A 1 318 ? 37.562 -10.781 -1.534 1 84.44 318 THR A CA 1
ATOM 2532 C C . THR A 1 318 ? 38.969 -10.195 -1.283 1 84.44 318 THR A C 1
ATOM 2534 O O . THR A 1 318 ? 39.812 -10.203 -2.172 1 84.44 318 THR A O 1
ATOM 2537 N N . ARG A 1 319 ? 39.062 -9.602 -0.06 1 80.88 319 ARG A N 1
ATOM 2538 C CA . ARG A 1 319 ? 40.375 -9.102 0.367 1 80.88 319 ARG A CA 1
ATOM 2539 C C . ARG A 1 319 ? 40.906 -9.883 1.567 1 80.88 319 ARG A C 1
ATOM 2541 O O . ARG A 1 319 ? 41.938 -9.531 2.15 1 80.88 319 ARG A O 1
ATOM 2548 N N . ASP A 1 320 ? 40.281 -11.07 1.905 1 84.44 320 ASP A N 1
ATOM 2549 C CA . ASP A 1 320 ? 40.594 -11.789 3.127 1 84.44 320 ASP A CA 1
ATOM 2550 C C . ASP A 1 320 ? 41.406 -13.055 2.814 1 84.44 320 ASP A C 1
ATOM 2552 O O . ASP A 1 320 ? 41.469 -13.969 3.643 1 84.44 320 ASP A O 1
ATOM 2556 N N . GLY A 1 321 ? 41.938 -13.242 1.615 1 82.31 321 GLY A N 1
ATOM 2557 C CA . GLY A 1 321 ? 42.812 -14.352 1.311 1 82.31 321 GLY A CA 1
ATOM 2558 C C . GLY A 1 321 ? 42.156 -15.438 0.483 1 82.31 321 GLY A C 1
ATOM 2559 O O . GLY A 1 321 ? 42.812 -16.359 0.008 1 82.31 321 GLY A O 1
ATOM 2560 N N . LEU A 1 322 ? 40.875 -15.406 0.338 1 88.75 322 LEU A N 1
ATOM 2561 C CA . LEU A 1 322 ? 40.188 -16.375 -0.51 1 88.75 322 LEU A CA 1
ATOM 2562 C C . LEU A 1 322 ? 40.531 -16.141 -1.979 1 88.75 322 LEU A C 1
ATOM 2564 O O . LEU A 1 322 ? 40.375 -15.039 -2.492 1 88.75 322 LEU A O 1
ATOM 2568 N N . ASN A 1 323 ? 41.094 -17.094 -2.602 1 88.94 323 ASN A N 1
ATOM 2569 C CA . ASN A 1 323 ? 41.469 -16.984 -4.008 1 88.94 323 ASN A CA 1
ATOM 2570 C C . ASN A 1 323 ? 41 -18.219 -4.801 1 88.94 323 ASN A C 1
ATOM 2572 O O . ASN A 1 323 ? 40.344 -19.109 -4.254 1 88.94 323 ASN A O 1
ATOM 2576 N N . GLN A 1 324 ? 41.281 -18.234 -6.039 1 91.94 324 GLN A N 1
ATOM 2577 C CA . GLN A 1 324 ? 40.812 -19.281 -6.949 1 91.94 324 GLN A CA 1
ATOM 2578 C C . GLN A 1 324 ? 41.344 -20.641 -6.551 1 91.94 324 GLN A C 1
ATOM 2580 O O . GLN A 1 324 ? 40.625 -21.641 -6.578 1 91.94 324 GLN A O 1
ATOM 2585 N N . GLN A 1 325 ? 42.594 -20.672 -6.148 1 88.56 325 GLN A N 1
ATOM 2586 C CA . GLN A 1 325 ? 43.219 -21.938 -5.785 1 88.56 325 GLN A CA 1
ATOM 2587 C C . GLN A 1 325 ? 42.562 -22.562 -4.57 1 88.56 325 GLN A C 1
ATOM 2589 O O . GLN A 1 325 ? 42.312 -23.781 -4.543 1 88.56 325 GLN A O 1
ATOM 2594 N N . LYS A 1 326 ? 42.312 -21.766 -3.633 1 91.06 326 LYS A N 1
ATOM 2595 C CA . LYS A 1 326 ? 41.656 -22.25 -2.426 1 91.06 326 LYS A CA 1
ATOM 2596 C C . LYS A 1 326 ? 40.25 -22.781 -2.736 1 91.06 326 LYS A C 1
ATOM 2598 O O . LYS A 1 326 ? 39.812 -23.797 -2.18 1 91.06 326 LYS A O 1
ATOM 2603 N N . ILE A 1 327 ? 39.562 -22.109 -3.621 1 92.62 327 ILE A N 1
ATOM 2604 C CA . ILE A 1 327 ? 38.188 -22.516 -3.975 1 92.62 327 ILE A CA 1
ATOM 2605 C C . ILE A 1 327 ? 38.219 -23.828 -4.734 1 92.62 327 ILE A C 1
ATOM 2607 O O . ILE A 1 327 ? 37.406 -24.719 -4.492 1 92.62 327 ILE A O 1
ATOM 2611 N N . GLN A 1 328 ? 39.188 -23.938 -5.617 1 90.12 328 GLN A N 1
ATOM 2612 C CA . GLN A 1 328 ? 39.344 -25.172 -6.375 1 90.12 328 GLN A CA 1
ATOM 2613 C C . GLN A 1 328 ? 39.656 -26.344 -5.461 1 90.12 328 GLN A C 1
ATOM 2615 O O . GLN A 1 328 ? 39.156 -27.453 -5.668 1 90.12 328 GLN A O 1
ATOM 2620 N N . ARG A 1 329 ? 40.375 -26.078 -4.477 1 89 329 ARG A N 1
ATOM 2621 C CA . ARG A 1 329 ? 40.688 -27.109 -3.488 1 89 329 ARG A CA 1
ATOM 2622 C C . ARG A 1 329 ? 39.438 -27.5 -2.711 1 89 329 ARG A C 1
ATOM 2624 O O . ARG A 1 329 ? 39.219 -28.688 -2.443 1 89 329 ARG A O 1
ATOM 2631 N N . VAL A 1 330 ? 38.688 -26.5 -2.402 1 90.31 330 VAL A N 1
ATOM 2632 C CA . VAL A 1 330 ? 37.469 -26.734 -1.658 1 90.31 330 VAL A CA 1
ATOM 2633 C C . VAL A 1 330 ? 36.5 -27.562 -2.508 1 90.31 330 VAL A C 1
ATOM 2635 O O . VAL A 1 330 ? 35.844 -28.484 -2.004 1 90.31 330 VAL A O 1
ATOM 2638 N N . PHE A 1 331 ? 36.406 -27.281 -3.803 1 90.88 331 PHE A N 1
ATOM 2639 C CA . PHE A 1 331 ? 35.531 -28.031 -4.703 1 90.88 331 PHE A CA 1
ATOM 2640 C C . PHE A 1 331 ? 35.938 -29.5 -4.766 1 90.88 331 PHE A C 1
ATOM 2642 O O . PHE A 1 331 ? 35.094 -30.391 -4.707 1 90.88 331 PHE A O 1
ATOM 2649 N N . THR A 1 332 ? 37.25 -29.672 -4.801 1 86.69 332 THR A N 1
ATOM 2650 C CA . THR A 1 332 ? 37.75 -31.031 -4.945 1 86.69 332 THR A CA 1
ATOM 2651 C C . THR A 1 332 ? 37.625 -31.812 -3.645 1 86.69 332 THR A C 1
ATOM 2653 O O . THR A 1 332 ? 37.188 -32.969 -3.654 1 86.69 332 THR A O 1
ATOM 2656 N N . GLU A 1 333 ? 37.875 -31.234 -2.594 1 85.69 333 GLU A N 1
ATOM 2657 C CA . GLU A 1 333 ? 37.875 -31.922 -1.301 1 85.69 333 GLU A CA 1
ATOM 2658 C C . GLU A 1 333 ? 36.438 -32.219 -0.836 1 85.69 333 GLU A C 1
ATOM 2660 O O . GLU A 1 333 ? 36.188 -33.188 -0.149 1 85.69 333 GLU A O 1
ATOM 2665 N N . SER A 1 334 ? 35.5 -31.359 -1.181 1 86.5 334 SER A N 1
ATOM 2666 C CA . SER A 1 334 ? 34.125 -31.516 -0.728 1 86.5 334 SER A CA 1
ATOM 2667 C C . SER A 1 334 ? 33.281 -32.219 -1.78 1 86.5 334 SER A C 1
ATOM 2669 O O . SER A 1 334 ? 32.094 -32.469 -1.563 1 86.5 334 SER A O 1
ATOM 2671 N N . ALA A 1 335 ? 33.781 -32.562 -2.848 1 84.06 335 ALA A N 1
ATOM 2672 C CA . ALA A 1 335 ? 33.062 -33.25 -3.938 1 84.06 335 ALA A CA 1
ATOM 2673 C C . ALA A 1 335 ? 31.859 -32.438 -4.391 1 84.06 335 ALA A C 1
ATOM 2675 O O . ALA A 1 335 ? 30.734 -32.969 -4.453 1 84.06 335 ALA A O 1
ATOM 2676 N N . CYS A 1 336 ? 32.031 -31.141 -4.602 1 86.31 336 CYS A N 1
ATOM 2677 C CA . CYS A 1 336 ? 30.969 -30.281 -5.121 1 86.31 336 CYS A CA 1
ATOM 2678 C C . CYS A 1 336 ? 30.438 -30.797 -6.457 1 86.31 336 CYS A C 1
ATOM 2680 O O . CYS A 1 336 ? 31.203 -30.922 -7.418 1 86.31 336 CYS A O 1
ATOM 2682 N N . GLU A 1 337 ? 29.109 -31.047 -6.371 1 82.12 337 GLU A N 1
ATOM 2683 C CA . GLU A 1 337 ? 28.484 -31.547 -7.598 1 82.12 337 GLU A CA 1
ATOM 2684 C C . GLU A 1 337 ? 28.5 -30.484 -8.688 1 82.12 337 GLU A C 1
ATOM 2686 O O . GLU A 1 337 ? 28.234 -29.297 -8.422 1 82.12 337 GLU A O 1
ATOM 2691 N N . HIS A 1 338 ? 29.016 -30.641 -9.836 1 86.38 338 HIS A N 1
ATOM 2692 C CA . HIS A 1 338 ? 28.984 -29.812 -11.031 1 86.38 338 HIS A CA 1
ATOM 2693 C C . HIS A 1 338 ? 29.969 -28.656 -10.922 1 86.38 338 HIS A C 1
ATOM 2695 O O . HIS A 1 338 ? 29.672 -27.547 -11.375 1 86.38 338 HIS A O 1
ATOM 2701 N N . ALA A 1 339 ? 30.922 -28.719 -10.055 1 87.81 339 ALA A N 1
ATOM 2702 C CA . ALA A 1 339 ? 31.969 -27.703 -9.906 1 87.81 339 ALA A CA 1
ATOM 2703 C C . ALA A 1 339 ? 32.469 -27.25 -11.273 1 87.81 339 ALA A C 1
ATOM 2705 O O . ALA A 1 339 ? 32.906 -26.109 -11.422 1 87.81 339 ALA A O 1
ATOM 2706 N N . ASP A 1 340 ? 32.312 -28.078 -12.203 1 84.5 340 ASP A N 1
ATOM 2707 C CA . ASP A 1 340 ? 32.781 -27.781 -13.547 1 84.5 340 ASP A CA 1
ATOM 2708 C C . ASP A 1 340 ? 31.953 -26.688 -14.211 1 84.5 340 ASP A C 1
ATOM 2710 O O . ASP A 1 340 ? 32.406 -26.047 -15.148 1 84.5 340 ASP A O 1
ATOM 2714 N N . ASN A 1 341 ? 30.75 -26.531 -13.758 1 88.81 341 ASN A N 1
ATOM 2715 C CA . ASN A 1 341 ? 29.875 -25.516 -14.336 1 88.81 341 ASN A CA 1
ATOM 2716 C C . ASN A 1 341 ? 30.094 -24.156 -13.688 1 88.81 341 ASN A C 1
ATOM 2718 O O . ASN A 1 341 ? 29.422 -23.188 -14.031 1 88.81 341 ASN A O 1
ATOM 2722 N N . VAL A 1 342 ? 31.031 -24.094 -12.719 1 92.62 342 VAL A N 1
ATOM 2723 C CA . VAL A 1 342 ? 31.328 -22.828 -12.055 1 92.62 342 VAL A CA 1
ATOM 2724 C C . VAL A 1 342 ? 32.625 -22.25 -12.617 1 92.62 342 VAL A C 1
ATOM 2726 O O . VAL A 1 342 ? 33.688 -22.812 -12.438 1 92.62 342 VAL A O 1
ATOM 2729 N N . ILE A 1 343 ? 32.469 -21.156 -13.344 1 91.06 343 ILE A N 1
ATOM 2730 C CA . ILE A 1 343 ? 33.625 -20.453 -13.906 1 91.06 343 ILE A CA 1
ATOM 2731 C C . ILE A 1 343 ? 34.094 -19.375 -12.938 1 91.06 343 ILE A C 1
ATOM 2733 O O . ILE A 1 343 ? 33.344 -18.438 -12.641 1 91.06 343 ILE A O 1
ATOM 2737 N N . ILE A 1 344 ? 35.344 -19.516 -12.445 1 93.31 344 ILE A N 1
ATOM 2738 C CA . ILE A 1 344 ? 35.844 -18.625 -11.406 1 93.31 344 ILE A CA 1
ATOM 2739 C C . ILE A 1 344 ? 36.594 -17.469 -12.047 1 93.31 344 ILE A C 1
ATOM 2741 O O . ILE A 1 344 ? 37.469 -17.688 -12.891 1 93.31 344 ILE A O 1
ATOM 2745 N N . HIS A 1 345 ? 36.219 -16.281 -11.773 1 91.12 345 HIS A N 1
ATOM 2746 C CA . HIS A 1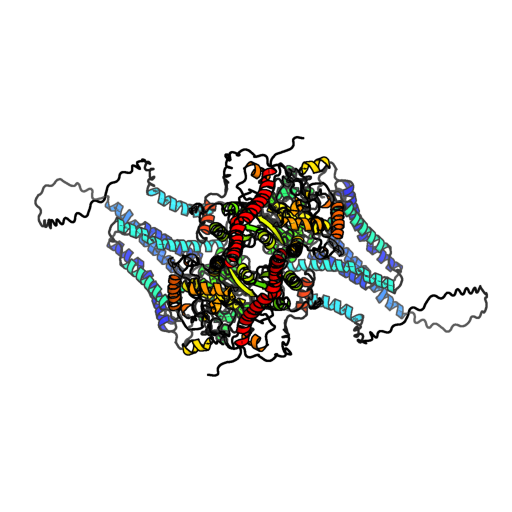 345 ? 36.906 -15.055 -12.109 1 91.12 345 HIS A CA 1
ATOM 2747 C C . HIS A 1 345 ? 37.531 -14.422 -10.867 1 91.12 345 HIS A C 1
ATOM 2749 O O . HIS A 1 345 ? 36.844 -13.758 -10.086 1 91.12 345 HIS A O 1
ATOM 2755 N N . ASP A 1 346 ? 38.812 -14.633 -10.688 1 91.88 346 ASP A N 1
ATOM 2756 C CA . ASP A 1 346 ? 39.531 -14.172 -9.492 1 91.88 346 ASP A CA 1
ATOM 2757 C C . ASP A 1 346 ? 40.031 -12.742 -9.664 1 91.88 346 ASP A C 1
ATOM 2759 O O . ASP A 1 346 ? 41.031 -12.508 -10.32 1 91.88 346 ASP A O 1
ATOM 2763 N N . LEU A 1 347 ? 39.406 -11.766 -9.07 1 89.81 347 LEU A N 1
ATOM 2764 C CA . LEU A 1 347 ? 39.781 -10.359 -9.148 1 89.81 347 LEU A CA 1
ATOM 2765 C C . LEU A 1 347 ? 40.375 -9.883 -7.828 1 89.81 347 LEU A C 1
ATOM 2767 O O . LEU A 1 347 ? 40.406 -8.68 -7.551 1 89.81 347 LEU A O 1
ATOM 2771 N N . THR A 1 348 ? 40.812 -10.781 -6.977 1 87.44 348 THR A N 1
ATOM 2772 C CA . THR A 1 348 ? 41.312 -10.453 -5.648 1 87.44 348 THR A CA 1
ATOM 2773 C C . THR A 1 348 ? 42.625 -9.656 -5.75 1 87.44 348 THR A C 1
ATOM 2775 O O . THR A 1 348 ? 42.938 -8.852 -4.863 1 87.44 348 THR A O 1
ATOM 2778 N N . ASN A 1 349 ? 43.406 -9.82 -6.809 1 79.19 349 ASN A N 1
ATOM 2779 C CA . ASN A 1 349 ? 44.688 -9.148 -6.961 1 79.19 349 ASN A CA 1
ATOM 2780 C C . ASN A 1 349 ? 44.594 -7.965 -7.922 1 79.19 349 ASN A C 1
ATOM 2782 O O . ASN A 1 349 ? 45.594 -7.34 -8.242 1 79.19 349 ASN A O 1
ATOM 2786 N N . SER A 1 350 ? 43.469 -7.695 -8.312 1 80.62 350 SER A N 1
ATOM 2787 C CA . SER A 1 350 ? 43.312 -6.598 -9.258 1 80.62 350 SER A CA 1
ATOM 2788 C C . SER A 1 350 ? 43.438 -5.246 -8.562 1 80.62 350 SER A C 1
ATOM 2790 O O . SER A 1 350 ? 43.031 -5.09 -7.418 1 80.62 350 SER A O 1
ATOM 2792 N N . LEU A 1 351 ? 44.031 -4.254 -9.211 1 73.94 351 LEU A N 1
ATOM 2793 C CA . LEU A 1 351 ? 44.156 -2.895 -8.695 1 73.94 351 LEU A CA 1
ATOM 2794 C C . LEU A 1 351 ? 42.844 -2.166 -8.711 1 73.94 351 LEU A C 1
ATOM 2796 O O . LEU A 1 351 ? 42.531 -1.382 -7.805 1 73.94 351 LEU A O 1
ATOM 2800 N N . ASP A 1 352 ? 42.062 -2.461 -9.742 1 80.06 352 ASP A N 1
ATOM 2801 C CA . ASP A 1 352 ? 40.719 -1.892 -9.844 1 80.06 352 ASP A CA 1
ATOM 2802 C C . ASP A 1 352 ? 39.688 -2.975 -10.125 1 80.06 352 ASP A C 1
ATOM 2804 O O . ASP A 1 352 ? 39.156 -3.082 -11.242 1 80.06 352 ASP A O 1
ATOM 2808 N N . PRO A 1 353 ? 39.344 -3.68 -9.141 1 84 353 PRO A N 1
ATOM 2809 C CA . PRO A 1 353 ? 38.438 -4.82 -9.312 1 84 353 PRO A CA 1
ATOM 2810 C C . PRO A 1 353 ? 37.094 -4.418 -9.906 1 84 353 PRO A C 1
ATOM 2812 O O . PRO A 1 353 ? 36.5 -5.184 -10.664 1 84 353 PRO A O 1
ATOM 2815 N N . LEU A 1 354 ? 36.594 -3.217 -9.703 1 83 354 LEU A N 1
ATOM 2816 C CA . LEU A 1 354 ? 35.281 -2.789 -10.172 1 83 354 LEU A CA 1
ATOM 2817 C C . LEU A 1 354 ? 35.281 -2.51 -11.672 1 83 354 LEU A C 1
ATOM 2819 O O . LEU A 1 354 ? 34.312 -2.764 -12.367 1 83 354 LEU A O 1
ATOM 2823 N N . GLU A 1 355 ? 36.312 -1.996 -12.062 1 79.19 355 GLU A N 1
ATOM 2824 C CA . GLU A 1 355 ? 36.438 -1.786 -13.5 1 79.19 355 GLU A CA 1
ATOM 2825 C C . GLU A 1 355 ? 36.5 -3.113 -14.25 1 79.19 355 GLU A C 1
ATOM 2827 O O . GLU A 1 355 ? 35.906 -3.268 -15.305 1 79.19 355 GLU A O 1
ATOM 2832 N N . GLN A 1 356 ? 37.312 -4.012 -13.711 1 84.75 356 GLN A N 1
ATOM 2833 C CA . GLN A 1 356 ? 37.406 -5.332 -14.32 1 84.75 356 GLN A CA 1
ATOM 2834 C C . GLN A 1 356 ? 36.062 -6.047 -14.289 1 84.75 356 GLN A C 1
ATOM 2836 O O . GLN A 1 356 ? 35.719 -6.785 -15.219 1 84.75 356 GLN A O 1
ATOM 2841 N N . LEU A 1 357 ? 35.438 -5.879 -13.234 1 89 357 LEU A N 1
ATOM 2842 C CA . LEU A 1 357 ? 34.094 -6.453 -13.125 1 89 357 LEU A CA 1
ATOM 2843 C C . LEU A 1 357 ? 33.156 -5.898 -14.211 1 89 357 LEU A C 1
ATOM 2845 O O . LEU A 1 357 ? 32.375 -6.641 -14.797 1 89 357 LEU A O 1
ATOM 2849 N N . SER A 1 358 ? 33.156 -4.59 -14.375 1 83.75 358 SER A N 1
ATOM 2850 C CA . SER A 1 358 ? 32.344 -3.955 -15.414 1 83.75 358 SER A CA 1
ATOM 2851 C C . SER A 1 358 ? 32.625 -4.562 -16.781 1 83.75 358 SER A C 1
ATOM 2853 O O . SER A 1 358 ? 31.703 -4.828 -17.547 1 83.75 358 SER A O 1
ATOM 2855 N N . ASP A 1 359 ? 33.906 -4.883 -17 1 80.5 359 ASP A N 1
ATOM 2856 C CA . ASP A 1 359 ? 34.312 -5.496 -18.25 1 80.5 359 ASP A CA 1
ATOM 2857 C C . ASP A 1 359 ? 33.781 -6.93 -18.359 1 80.5 359 ASP A C 1
ATOM 2859 O O . ASP A 1 359 ? 33.312 -7.352 -19.422 1 80.5 359 ASP A O 1
ATOM 2863 N N . LEU A 1 360 ? 33.938 -7.531 -17.312 1 86.25 360 LEU A N 1
ATOM 2864 C CA . LEU A 1 360 ? 33.5 -8.922 -17.281 1 86.25 360 LEU A CA 1
ATOM 2865 C C . LEU A 1 360 ? 31.984 -9.008 -17.531 1 86.25 360 LEU A C 1
ATOM 2867 O O . LEU A 1 360 ? 31.531 -9.898 -18.25 1 86.25 360 LEU A O 1
ATOM 2871 N N . VAL A 1 361 ? 31.188 -8.164 -16.938 1 87.94 361 VAL A N 1
ATOM 2872 C CA . VAL A 1 361 ? 29.734 -8.125 -17.078 1 87.94 361 VAL A CA 1
ATOM 2873 C C . VAL A 1 361 ? 29.359 -7.945 -18.547 1 87.94 361 VAL A C 1
ATOM 2875 O O . VAL A 1 361 ? 28.438 -8.594 -19.031 1 87.94 361 VAL A O 1
ATOM 2878 N N . LYS A 1 362 ? 30.047 -7.113 -19.156 1 77.75 362 LYS A N 1
ATOM 2879 C CA . LYS A 1 362 ? 29.797 -6.855 -20.578 1 77.75 362 LYS A CA 1
ATOM 2880 C C . LYS A 1 362 ? 30.203 -8.055 -21.438 1 77.75 362 LYS A C 1
ATOM 2882 O O . LYS A 1 362 ? 29.453 -8.461 -22.328 1 77.75 362 LYS A O 1
ATOM 2887 N N . ASP A 1 363 ? 31.328 -8.672 -21.047 1 77.06 363 ASP A N 1
ATOM 2888 C CA . ASP A 1 363 ? 31.891 -9.766 -21.828 1 77.06 363 ASP A CA 1
ATOM 2889 C C . ASP A 1 363 ? 31 -11 -21.766 1 77.06 363 ASP A C 1
ATOM 2891 O O . ASP A 1 363 ? 30.766 -11.648 -22.797 1 77.06 363 ASP A O 1
ATOM 2895 N N . ILE A 1 364 ? 30.531 -11.234 -20.672 1 85 364 ILE A N 1
ATOM 2896 C CA . ILE A 1 364 ? 29.781 -12.477 -20.516 1 85 364 ILE A CA 1
ATOM 2897 C C . ILE A 1 364 ? 28.281 -12.203 -20.641 1 85 364 ILE A C 1
ATOM 2899 O O . ILE A 1 364 ? 27.469 -13.109 -20.516 1 85 364 ILE A O 1
ATOM 2903 N N . GLN A 1 365 ? 27.859 -11.016 -20.891 1 83 365 GLN A N 1
ATOM 2904 C CA . GLN A 1 365 ? 26.469 -10.625 -21.047 1 83 365 GLN A CA 1
ATOM 2905 C C . GLN A 1 365 ? 25.625 -11.109 -19.859 1 83 365 GLN A C 1
ATOM 2907 O O . GLN A 1 365 ? 24.641 -11.828 -20.047 1 83 365 GLN A O 1
ATOM 2912 N N . THR A 1 366 ? 26.047 -10.641 -18.766 1 90.19 366 THR A N 1
ATOM 2913 C CA . THR A 1 366 ? 25.391 -11.023 -17.516 1 90.19 366 THR A CA 1
ATOM 2914 C C . THR A 1 366 ? 23.953 -10.516 -17.484 1 90.19 366 THR A C 1
ATOM 2916 O O . THR A 1 366 ? 23.688 -9.336 -17.734 1 90.19 366 THR A O 1
ATOM 2919 N N . LYS A 1 367 ? 23.031 -11.438 -17.266 1 91.75 367 LYS A N 1
ATOM 2920 C CA . LYS A 1 367 ? 21.625 -11.055 -17.156 1 91.75 367 LYS A CA 1
ATOM 2921 C C . LYS A 1 367 ? 21.172 -11.031 -15.695 1 91.75 367 LYS A C 1
ATOM 2923 O O . LYS A 1 367 ? 20.281 -10.266 -15.328 1 91.75 367 LYS A O 1
ATOM 2928 N N . VAL A 1 368 ? 21.766 -11.883 -14.922 1 95.75 368 VAL A N 1
ATOM 2929 C CA . VAL A 1 368 ? 21.375 -12 -13.516 1 95.75 368 VAL A CA 1
ATOM 2930 C C . VAL A 1 368 ? 22.625 -11.938 -12.633 1 95.75 368 VAL A C 1
ATOM 2932 O O . VAL A 1 368 ? 23.609 -12.617 -12.906 1 95.75 368 VAL A O 1
ATOM 2935 N N . LEU A 1 369 ? 22.578 -11.125 -11.68 1 95.19 369 LEU A N 1
ATOM 2936 C CA . LEU A 1 369 ? 23.641 -11.016 -10.695 1 95.19 369 LEU A CA 1
ATOM 2937 C C . LEU A 1 369 ? 23.156 -11.461 -9.32 1 95.19 369 LEU A C 1
ATOM 2939 O O . LEU A 1 369 ? 22.156 -10.938 -8.805 1 95.19 369 LEU A O 1
ATOM 2943 N N . LEU A 1 370 ? 23.766 -12.508 -8.797 1 95.88 370 LEU A N 1
ATOM 2944 C CA . LEU A 1 370 ? 23.5 -12.969 -7.438 1 95.88 370 LEU A CA 1
ATOM 2945 C C . LEU A 1 370 ? 24.5 -12.359 -6.453 1 95.88 370 LEU A C 1
ATOM 2947 O O . LEU A 1 370 ? 25.688 -12.273 -6.742 1 95.88 370 LEU A O 1
ATOM 2951 N N . GLN A 1 371 ? 23.953 -11.844 -5.367 1 93.25 371 GLN A N 1
ATOM 2952 C CA . GLN A 1 371 ? 24.828 -11.305 -4.336 1 93.25 371 GLN A CA 1
ATOM 2953 C C . GLN A 1 371 ? 24.172 -11.352 -2.963 1 93.25 371 GLN A C 1
ATOM 2955 O O . GLN A 1 371 ? 22.984 -11.711 -2.848 1 93.25 371 GLN A O 1
ATOM 2960 N N . SER A 1 372 ? 24.984 -11.102 -1.979 1 91.06 372 SER A N 1
ATOM 2961 C CA . SER A 1 372 ? 24.438 -10.969 -0.633 1 91.06 372 SER A CA 1
ATOM 2962 C C . SER A 1 372 ? 23.734 -9.625 -0.451 1 91.06 372 SER A C 1
ATOM 2964 O O . SER A 1 372 ? 24.016 -8.664 -1.176 1 91.06 372 SER A O 1
ATOM 2966 N N . ASP A 1 373 ? 22.781 -9.586 0.481 1 83.38 373 ASP A N 1
ATOM 2967 C CA . ASP A 1 373 ? 21.953 -8.398 0.673 1 83.38 373 ASP A CA 1
ATOM 2968 C C . ASP A 1 373 ? 22.734 -7.312 1.42 1 83.38 373 ASP A C 1
ATOM 2970 O O . ASP A 1 373 ? 22.156 -6.527 2.168 1 83.38 373 ASP A O 1
ATOM 2974 N N . GLN A 1 374 ? 23.938 -7.223 1.229 1 77.88 374 GLN A N 1
ATOM 2975 C CA . GLN A 1 374 ? 24.75 -6.137 1.771 1 77.88 374 GLN A CA 1
ATOM 2976 C C . GLN A 1 374 ? 24.703 -4.91 0.868 1 77.88 374 GLN A C 1
ATOM 2978 O O . GLN A 1 374 ? 24.312 -5.004 -0.298 1 77.88 374 GLN A O 1
ATOM 2983 N N . PRO A 1 375 ? 24.906 -3.74 1.471 1 74.44 375 PRO A N 1
ATOM 2984 C CA . PRO A 1 375 ? 24.859 -2.529 0.65 1 74.44 375 PRO A CA 1
ATOM 2985 C C . PRO A 1 375 ? 25.75 -2.613 -0.584 1 74.44 375 PRO A C 1
ATOM 2987 O O . PRO A 1 375 ? 26.891 -3.066 -0.492 1 74.44 375 PRO A O 1
ATOM 2990 N N . ILE A 1 376 ? 25.188 -2.391 -1.637 1 75.56 376 ILE A N 1
ATOM 2991 C CA . ILE A 1 376 ? 25.859 -2.48 -2.93 1 75.56 376 ILE A CA 1
ATOM 2992 C C . ILE A 1 376 ? 26.719 -1.243 -3.15 1 75.56 376 ILE A C 1
ATOM 2994 O O . ILE A 1 376 ? 26.312 -0.124 -2.838 1 75.56 376 ILE A O 1
ATOM 2998 N N . HIS A 1 377 ? 27.875 -1.509 -3.506 1 73.44 377 HIS A N 1
ATOM 2999 C CA . HIS A 1 377 ? 28.734 -0.399 -3.902 1 73.44 377 HIS A CA 1
ATOM 3000 C C . HIS A 1 377 ? 28.078 0.429 -5.008 1 73.44 377 HIS A C 1
ATOM 3002 O O . HIS A 1 377 ? 27.484 -0.124 -5.93 1 73.44 377 HIS A O 1
ATOM 3008 N N . PRO A 1 378 ? 28.125 1.667 -4.926 1 73.31 378 PRO A N 1
ATOM 3009 C CA . PRO A 1 378 ? 27.469 2.539 -5.898 1 73.31 378 PRO A CA 1
ATOM 3010 C C . PRO A 1 378 ? 27.875 2.238 -7.336 1 73.31 378 PRO A C 1
ATOM 3012 O O . PRO A 1 378 ? 27.062 2.312 -8.25 1 73.31 378 PRO A O 1
ATOM 3015 N N . THR A 1 379 ? 29.125 1.949 -7.422 1 72.31 379 THR A N 1
ATOM 3016 C CA . THR A 1 379 ? 29.594 1.642 -8.766 1 72.31 379 THR A CA 1
ATOM 3017 C C . THR A 1 379 ? 28.922 0.384 -9.305 1 72.31 379 THR A C 1
ATOM 3019 O O . THR A 1 379 ? 28.594 0.314 -10.492 1 72.31 379 THR A O 1
ATOM 3022 N N . LEU A 1 380 ? 28.875 -0.549 -8.469 1 82.25 380 LEU A N 1
ATOM 3023 C CA . LEU A 1 380 ? 28.203 -1.773 -8.883 1 82.25 380 LEU A CA 1
ATOM 3024 C C . LEU A 1 380 ? 26.734 -1.502 -9.188 1 82.25 380 LEU A C 1
ATOM 3026 O O . LEU A 1 380 ? 26.172 -2.07 -10.133 1 82.25 380 LEU A O 1
ATOM 3030 N N . LYS A 1 381 ? 26.094 -0.692 -8.375 1 84.69 381 LYS A N 1
ATOM 3031 C CA . LYS A 1 381 ? 24.719 -0.309 -8.617 1 84.69 381 LYS A CA 1
ATOM 3032 C C . LYS A 1 381 ? 24.562 0.37 -9.969 1 84.69 381 LYS A C 1
ATOM 3034 O O . LYS A 1 381 ? 23.609 0.095 -10.703 1 84.69 381 LYS A O 1
ATOM 3039 N N . ALA A 1 382 ? 25.438 1.236 -10.219 1 78.38 382 ALA A N 1
ATOM 3040 C CA . ALA A 1 382 ? 25.422 1.923 -11.508 1 78.38 382 ALA A CA 1
ATOM 3041 C C . ALA A 1 382 ? 25.562 0.931 -12.664 1 78.38 382 ALA A C 1
ATOM 3043 O O . ALA A 1 382 ? 24.922 1.083 -13.703 1 78.38 382 ALA A O 1
ATOM 3044 N N . LEU A 1 383 ? 26.422 -0.024 -12.469 1 82 383 LEU A N 1
ATOM 3045 C CA . LEU A 1 383 ? 26.641 -1.064 -13.469 1 82 383 LEU A CA 1
ATOM 3046 C C . LEU A 1 383 ? 25.359 -1.865 -13.695 1 82 383 LEU A C 1
ATOM 3048 O O . LEU A 1 383 ? 25 -2.168 -14.836 1 82 383 LEU A O 1
ATOM 3052 N N . ILE A 1 384 ? 24.719 -2.207 -12.664 1 88.69 384 ILE A N 1
ATOM 3053 C CA . ILE A 1 384 ? 23.484 -2.975 -12.688 1 88.69 384 ILE A CA 1
ATOM 3054 C C . ILE A 1 384 ? 22.406 -2.197 -13.453 1 88.69 384 ILE A C 1
ATOM 3056 O O . ILE A 1 384 ? 21.703 -2.756 -14.305 1 88.69 384 ILE A O 1
ATOM 3060 N N . ASP A 1 385 ? 22.266 -0.913 -13.109 1 84.81 385 ASP A N 1
ATOM 3061 C CA . ASP A 1 385 ? 21.266 -0.067 -13.742 1 84.81 385 ASP A CA 1
ATOM 3062 C C . ASP A 1 385 ? 21.562 0.152 -15.219 1 84.81 385 ASP A C 1
ATOM 3064 O O . ASP A 1 385 ? 20.672 0.103 -16.062 1 84.81 385 ASP A O 1
ATOM 3068 N N . LYS A 1 386 ? 22.797 0.349 -15.445 1 77.69 386 LYS A N 1
ATOM 3069 C CA . LYS A 1 386 ? 23.234 0.63 -16.812 1 77.69 386 LYS A CA 1
ATOM 3070 C C . LYS A 1 386 ? 22.953 -0.547 -17.734 1 77.69 386 LYS A C 1
ATOM 3072 O O . LYS A 1 386 ? 22.484 -0.359 -18.859 1 77.69 386 LYS A O 1
ATOM 3077 N N . HIS A 1 387 ? 23.188 -1.768 -17.266 1 81.75 387 HIS A N 1
ATOM 3078 C CA . HIS A 1 387 ? 23.062 -2.951 -18.109 1 81.75 387 HIS A CA 1
ATOM 3079 C C . HIS A 1 387 ? 21.734 -3.67 -17.844 1 81.75 387 HIS A C 1
ATOM 3081 O O . HIS A 1 387 ? 21.516 -4.777 -18.328 1 81.75 387 HIS A O 1
ATOM 3087 N N . GLN A 1 388 ? 20.844 -3.125 -17.094 1 87.56 388 GLN A N 1
ATOM 3088 C CA . GLN A 1 388 ? 19.531 -3.672 -16.75 1 87.56 388 GLN A CA 1
ATOM 3089 C C . GLN A 1 388 ? 19.641 -5.113 -16.266 1 87.56 388 GLN A C 1
ATOM 3091 O O . GLN A 1 388 ? 18.922 -5.996 -16.734 1 87.56 388 GLN A O 1
ATOM 3096 N N . ILE A 1 389 ? 20.719 -5.363 -15.492 1 92.5 389 ILE A N 1
ATOM 3097 C CA . ILE A 1 389 ? 20.953 -6.668 -14.875 1 92.5 389 ILE A CA 1
ATOM 3098 C C . ILE A 1 389 ? 19.984 -6.867 -13.711 1 92.5 389 ILE A C 1
ATOM 3100 O O . ILE A 1 389 ? 19.734 -5.938 -12.938 1 92.5 389 ILE A O 1
ATOM 3104 N N . THR A 1 390 ? 19.375 -8.039 -13.703 1 95.12 390 THR A N 1
ATOM 3105 C CA . THR A 1 390 ? 18.531 -8.344 -12.547 1 95.12 390 THR A CA 1
ATOM 3106 C C . THR A 1 390 ? 19.391 -8.688 -11.328 1 95.12 390 THR A C 1
ATOM 3108 O O . THR A 1 390 ? 20.172 -9.641 -11.367 1 95.12 390 THR A O 1
ATOM 3111 N N . ASN A 1 391 ? 19.297 -7.871 -10.352 1 94.75 391 ASN A N 1
ATOM 3112 C CA . ASN A 1 391 ? 20.062 -8.07 -9.125 1 94.75 391 ASN A CA 1
ATOM 3113 C C . ASN A 1 391 ? 19.281 -8.906 -8.109 1 94.75 391 ASN A C 1
ATOM 3115 O O . ASN A 1 391 ? 18.219 -8.484 -7.641 1 94.75 391 ASN A O 1
ATOM 3119 N N . ILE A 1 392 ? 19.734 -10.102 -7.84 1 96.75 392 ILE A N 1
ATOM 3120 C CA . ILE A 1 392 ? 19.141 -10.945 -6.809 1 96.75 392 ILE A CA 1
ATOM 3121 C C . ILE A 1 392 ? 19.984 -10.883 -5.535 1 96.75 392 ILE A C 1
ATOM 3123 O O . ILE A 1 392 ? 21.047 -11.508 -5.457 1 96.75 392 ILE A O 1
ATOM 3127 N N . ALA A 1 393 ? 19.484 -10.086 -4.613 1 95.25 393 ALA A N 1
ATOM 3128 C CA . ALA A 1 393 ? 20.172 -9.93 -3.332 1 95.25 393 ALA A CA 1
ATOM 3129 C C . ALA A 1 393 ? 19.531 -10.812 -2.262 1 95.25 393 ALA A C 1
ATOM 3131 O O . ALA A 1 393 ? 18.375 -10.633 -1.908 1 95.25 393 ALA A O 1
ATOM 3132 N N . LEU A 1 394 ? 20.297 -11.789 -1.712 1 96.31 394 LEU A N 1
ATOM 3133 C CA . LEU A 1 394 ? 19.781 -12.727 -0.716 1 96.31 394 LEU A CA 1
ATOM 3134 C C . LEU A 1 394 ? 20.469 -12.508 0.631 1 96.31 394 LEU A C 1
ATOM 3136 O O . LEU A 1 394 ? 21.688 -12.375 0.697 1 96.31 394 LEU A O 1
ATOM 3140 N N . PRO A 1 395 ? 19.625 -12.445 1.695 1 94.56 395 PRO A N 1
ATOM 3141 C CA . PRO A 1 395 ? 20.281 -12.5 3.008 1 94.56 395 PRO A CA 1
ATOM 3142 C C . PRO A 1 395 ? 21.094 -13.766 3.213 1 94.56 395 PRO A C 1
ATOM 3144 O O . PRO A 1 395 ? 20.641 -14.859 2.854 1 94.56 395 PRO A O 1
ATOM 3147 N N . GLU A 1 396 ? 22.234 -13.633 3.77 1 91.56 396 GLU A N 1
ATOM 3148 C CA . GLU A 1 396 ? 23.172 -14.75 3.895 1 91.56 396 GLU A CA 1
ATOM 3149 C C . GLU A 1 396 ? 22.547 -15.922 4.648 1 91.56 396 GLU A C 1
ATOM 3151 O O . GLU A 1 396 ? 22.75 -17.078 4.289 1 91.56 396 GLU A O 1
ATOM 3156 N N . LYS A 1 397 ? 21.75 -15.562 5.594 1 90.69 397 LYS A N 1
ATOM 3157 C CA . LYS A 1 397 ? 21.141 -16.594 6.418 1 90.69 397 LYS A CA 1
ATOM 3158 C C . LYS A 1 397 ? 20.031 -17.312 5.668 1 90.69 397 LYS A C 1
ATOM 3160 O O . LYS A 1 397 ? 19.594 -18.391 6.062 1 90.69 397 LYS A O 1
ATOM 3165 N N . GLU A 1 398 ? 19.547 -16.781 4.582 1 95.88 398 GLU A N 1
ATOM 3166 C CA . GLU A 1 398 ? 18.375 -17.328 3.898 1 95.88 398 GLU A CA 1
ATOM 3167 C C . GLU A 1 398 ? 18.766 -17.969 2.564 1 95.88 398 GLU A C 1
ATOM 3169 O O . GLU A 1 398 ? 17.922 -18.531 1.866 1 95.88 398 GLU A O 1
ATOM 3174 N N . ILE A 1 399 ? 20.047 -17.953 2.215 1 95.31 399 ILE A N 1
ATOM 3175 C CA . ILE A 1 399 ? 20.516 -18.531 0.966 1 95.31 399 ILE A CA 1
ATOM 3176 C C . ILE A 1 399 ? 20.188 -20.016 0.937 1 95.31 399 ILE A C 1
ATOM 3178 O O . ILE A 1 399 ? 19.828 -20.562 -0.109 1 95.31 399 ILE A O 1
ATOM 3182 N N . ILE A 1 400 ? 20.25 -20.656 2.074 1 93.19 400 ILE A N 1
ATOM 3183 C CA . ILE A 1 400 ? 20.016 -22.094 2.199 1 93.19 400 ILE A CA 1
ATOM 3184 C C . ILE A 1 400 ? 18.578 -22.406 1.787 1 93.19 400 ILE A C 1
ATOM 3186 O O . ILE A 1 400 ? 18.266 -23.547 1.422 1 93.19 400 ILE A O 1
ATOM 3190 N N . HIS A 1 401 ? 17.703 -21.422 1.818 1 96.75 401 HIS A N 1
ATOM 3191 C CA . HIS A 1 401 ? 16.297 -21.641 1.472 1 96.75 401 HIS A CA 1
ATOM 3192 C C . HIS A 1 401 ? 16.047 -21.281 0.012 1 96.75 401 HIS A C 1
ATOM 3194 O O . HIS A 1 401 ? 14.891 -21.328 -0.444 1 96.75 401 HIS A O 1
ATOM 3200 N N . ALA A 1 402 ? 17.062 -20.906 -0.716 1 97.62 402 ALA A N 1
ATOM 3201 C CA . ALA A 1 402 ? 16.922 -20.547 -2.127 1 97.62 402 ALA A CA 1
ATOM 3202 C C . ALA A 1 402 ? 17.797 -21.438 -3.004 1 97.62 402 ALA A C 1
ATOM 3204 O O . ALA A 1 402 ? 18.25 -21.016 -4.07 1 97.62 402 ALA A O 1
ATOM 3205 N N . LEU A 1 403 ? 18.047 -22.609 -2.588 1 96.69 403 LEU A N 1
ATOM 3206 C CA . LEU A 1 403 ? 18.922 -23.531 -3.311 1 96.69 403 LEU A CA 1
ATOM 3207 C C . LEU A 1 403 ? 18.25 -24.031 -4.586 1 96.69 403 LEU A C 1
ATOM 3209 O O . LEU A 1 403 ? 18.875 -24.734 -5.383 1 96.69 403 LEU A O 1
ATOM 3213 N N . TRP A 1 404 ? 17.016 -23.625 -4.836 1 97.44 404 TRP A N 1
ATOM 3214 C CA . TRP A 1 404 ? 16.266 -24.016 -6.027 1 97.44 404 TRP A CA 1
ATOM 3215 C C . TRP A 1 404 ? 16.531 -23.047 -7.172 1 97.44 404 TRP A C 1
ATOM 3217 O O . TRP A 1 404 ? 16.047 -23.25 -8.289 1 97.44 404 TRP A O 1
ATOM 3227 N N . ILE A 1 405 ? 17.297 -21.984 -7.004 1 97.31 405 ILE A N 1
ATOM 3228 C CA . ILE A 1 405 ? 17.578 -20.953 -7.992 1 97.31 405 ILE A CA 1
ATOM 3229 C C . ILE A 1 405 ? 18.141 -21.594 -9.258 1 97.31 405 ILE A C 1
ATOM 3231 O O . ILE A 1 405 ? 17.672 -21.312 -10.367 1 97.31 405 ILE A O 1
ATOM 3235 N N . PRO A 1 406 ? 19.109 -22.562 -9.18 1 94.81 406 PRO A N 1
ATOM 3236 C CA . PRO A 1 406 ? 19.688 -23.125 -10.398 1 94.81 406 PRO A CA 1
ATOM 3237 C C . PRO A 1 406 ? 18.703 -23.984 -11.18 1 94.81 406 PRO A C 1
ATOM 3239 O O . PRO A 1 406 ? 18.953 -24.344 -12.328 1 94.81 406 PRO A O 1
ATOM 3242 N N . ASP A 1 407 ? 17.609 -24.391 -10.562 1 94.5 407 ASP A N 1
ATOM 3243 C CA . ASP A 1 407 ? 16.609 -25.219 -11.219 1 94.5 407 ASP A CA 1
ATOM 3244 C C . ASP A 1 407 ? 15.688 -24.375 -12.109 1 94.5 407 ASP A C 1
ATOM 3246 O O . ASP A 1 407 ? 14.914 -24.906 -12.898 1 94.5 407 ASP A O 1
ATOM 3250 N N . LEU A 1 408 ? 15.812 -23.078 -12.055 1 95.75 408 LEU A N 1
ATOM 3251 C CA . LEU A 1 408 ? 14.977 -22.156 -12.82 1 95.75 408 LEU A CA 1
ATOM 3252 C C . LEU A 1 408 ? 15.703 -21.703 -14.086 1 95.75 408 LEU A C 1
ATOM 3254 O O . LEU A 1 408 ? 16.938 -21.688 -14.125 1 95.75 408 LEU A O 1
ATOM 3258 N N . SER A 1 409 ? 14.945 -21.406 -15.086 1 91.31 409 SER A N 1
ATOM 3259 C CA . SER A 1 409 ? 15.523 -20.828 -16.297 1 91.31 409 SER A CA 1
ATOM 3260 C C . SER A 1 409 ? 16.047 -19.406 -16.031 1 91.31 409 SER A C 1
ATOM 3262 O O . SER A 1 409 ? 15.609 -18.75 -15.086 1 91.31 409 SER A O 1
ATOM 3264 N N . ILE A 1 410 ? 17.031 -19.016 -16.797 1 91.94 410 ILE A N 1
ATOM 3265 C CA . ILE A 1 410 ? 17.547 -17.656 -16.656 1 91.94 410 ILE A CA 1
ATOM 3266 C C . ILE A 1 410 ? 16.438 -16.641 -16.906 1 91.94 410 ILE A C 1
ATOM 3268 O O . ILE A 1 410 ? 16.391 -15.602 -16.25 1 91.94 410 ILE A O 1
ATOM 3272 N N . GLY A 1 411 ? 15.555 -16.984 -17.828 1 90.12 411 GLY A N 1
ATOM 3273 C CA . GLY A 1 411 ? 14.406 -16.141 -18.047 1 90.12 411 GLY A CA 1
ATOM 3274 C C . GLY A 1 411 ? 13.547 -15.953 -16.812 1 90.12 411 GLY A C 1
ATOM 3275 O O . GLY A 1 411 ? 13.086 -14.844 -16.531 1 90.12 411 GLY A O 1
ATOM 3276 N N . ALA A 1 412 ? 13.305 -17 -16.078 1 95.38 412 ALA A N 1
ATOM 3277 C CA . ALA A 1 412 ? 12.531 -16.922 -14.852 1 95.38 412 ALA A CA 1
ATOM 3278 C C . ALA A 1 412 ? 13.25 -16.078 -13.797 1 95.38 412 ALA A C 1
ATOM 3280 O O . ALA A 1 412 ? 12.625 -15.281 -13.102 1 95.38 412 ALA A O 1
ATOM 3281 N N . LEU A 1 413 ? 14.547 -16.266 -13.727 1 96.25 413 LEU A N 1
ATOM 3282 C CA . LEU A 1 413 ? 15.336 -15.539 -12.742 1 96.25 413 LEU A CA 1
ATOM 3283 C C . LEU A 1 413 ? 15.336 -14.039 -13.023 1 96.25 413 LEU A C 1
ATOM 3285 O O . LEU A 1 413 ? 15.414 -13.227 -12.102 1 96.25 413 LEU A O 1
ATOM 3289 N N . GLN A 1 414 ? 15.25 -13.672 -14.242 1 94.44 414 GLN A N 1
ATOM 3290 C CA . GLN A 1 414 ? 15.211 -12.266 -14.625 1 94.44 414 GLN A CA 1
ATOM 3291 C C . GLN A 1 414 ? 13.953 -11.586 -14.086 1 94.44 414 GLN A C 1
ATOM 3293 O O . GLN A 1 414 ? 13.883 -10.359 -14.023 1 94.44 414 GLN A O 1
ATOM 3298 N N . ASN A 1 415 ? 13.008 -12.375 -13.75 1 95.94 415 ASN A N 1
ATOM 3299 C CA . ASN A 1 415 ? 11.758 -11.828 -13.227 1 95.94 415 ASN A CA 1
ATOM 3300 C C . ASN A 1 415 ? 11.695 -11.93 -11.703 1 95.94 415 ASN A C 1
ATOM 3302 O O . ASN A 1 415 ? 10.625 -11.773 -11.117 1 95.94 415 ASN A O 1
ATOM 3306 N N . TRP A 1 416 ? 12.812 -12.109 -11.109 1 97.31 416 TRP A N 1
ATOM 3307 C CA . TRP A 1 416 ? 12.914 -12.305 -9.664 1 97.31 416 TRP A CA 1
ATOM 3308 C C . TRP A 1 416 ? 12.305 -11.117 -8.914 1 97.31 416 TRP A C 1
ATOM 3310 O O . TRP A 1 416 ? 11.57 -11.305 -7.945 1 97.31 416 TRP A O 1
ATOM 3320 N N . ASN A 1 417 ? 12.562 -9.914 -9.422 1 95.31 417 ASN A N 1
ATOM 3321 C CA . ASN A 1 417 ? 12.18 -8.703 -8.695 1 95.31 417 ASN A CA 1
ATOM 3322 C C . ASN A 1 417 ? 10.82 -8.188 -9.148 1 95.31 417 ASN A C 1
ATOM 3324 O O . ASN A 1 417 ? 10.289 -7.23 -8.578 1 95.31 417 ASN A O 1
ATOM 3328 N N . LYS A 1 418 ? 10.25 -8.773 -10.117 1 94.06 418 LYS A N 1
ATOM 3329 C CA . LYS A 1 418 ? 8.945 -8.359 -10.633 1 94.06 418 LYS A CA 1
ATOM 3330 C C . LYS A 1 418 ? 7.816 -8.953 -9.797 1 94.06 418 LYS A C 1
ATOM 3332 O O . LYS A 1 418 ? 6.715 -8.391 -9.75 1 94.06 418 LYS A O 1
ATOM 3337 N N . ILE A 1 419 ? 8.07 -9.992 -9.195 1 96.81 419 ILE A N 1
ATOM 3338 C CA . ILE A 1 419 ? 7.062 -10.711 -8.414 1 96.81 419 ILE A CA 1
ATOM 3339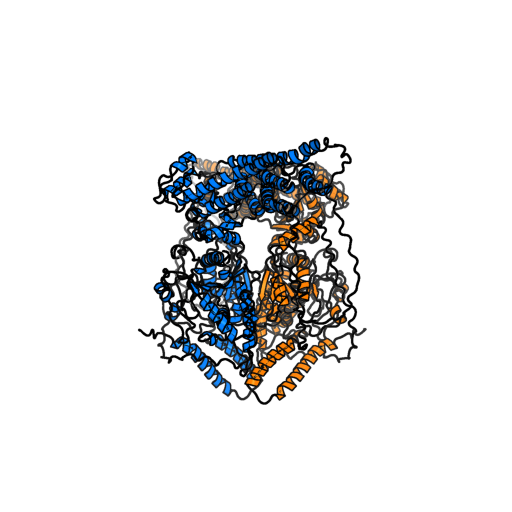 C C . ILE A 1 419 ? 6.715 -9.914 -7.164 1 96.81 419 ILE A C 1
ATOM 3341 O O . ILE A 1 419 ? 7.594 -9.586 -6.359 1 96.81 419 ILE A O 1
ATOM 3345 N N . ASP A 1 420 ? 5.504 -9.484 -7.105 1 96.56 420 ASP A N 1
ATOM 3346 C CA . ASP A 1 420 ? 4.977 -8.734 -5.969 1 96.56 420 ASP A CA 1
ATOM 3347 C C . ASP A 1 420 ? 3.92 -9.547 -5.219 1 96.56 420 ASP A C 1
ATOM 3349 O O . ASP A 1 420 ? 2.752 -9.57 -5.617 1 96.56 420 ASP A O 1
ATOM 3353 N N . ILE A 1 421 ? 4.289 -10.18 -4.141 1 98.12 421 ILE A N 1
ATOM 3354 C CA . ILE A 1 421 ? 3.352 -10.992 -3.375 1 98.12 421 ILE A CA 1
ATOM 3355 C C . ILE A 1 421 ? 2.812 -10.188 -2.195 1 98.12 421 ILE A C 1
ATOM 3357 O O . ILE A 1 421 ? 3.584 -9.664 -1.391 1 98.12 421 ILE A O 1
ATOM 3361 N N . LYS A 1 422 ? 1.541 -10.047 -2.145 1 98.12 422 LYS A N 1
ATOM 3362 C CA . LYS A 1 422 ? 0.875 -9.422 -1.003 1 98.12 422 LYS A CA 1
ATOM 3363 C C . LYS A 1 422 ? 0.409 -10.477 0 1 98.12 422 LYS A C 1
ATOM 3365 O O . LYS A 1 422 ? -0.076 -11.539 -0.388 1 98.12 422 LYS A O 1
ATOM 3370 N N . LEU A 1 423 ? 0.685 -10.25 1.25 1 98.5 423 LEU A N 1
ATOM 3371 C CA . LEU A 1 423 ? 0.121 -11.078 2.314 1 98.5 423 LEU A CA 1
ATOM 3372 C C . LEU A 1 423 ? -1.2 -10.5 2.809 1 98.5 423 LEU A C 1
ATOM 3374 O O . LEU A 1 423 ? -1.227 -9.414 3.396 1 98.5 423 LEU A O 1
ATOM 3378 N N . VAL A 1 424 ? -2.283 -11.172 2.574 1 98.56 424 VAL A N 1
ATOM 3379 C CA . VAL A 1 424 ? -3.623 -10.68 2.879 1 98.56 424 VAL A CA 1
ATOM 3380 C C . VAL A 1 424 ? -4.23 -11.508 4.012 1 98.56 424 VAL A C 1
ATOM 3382 O O . VAL A 1 424 ? -4.383 -12.727 3.887 1 98.56 424 VAL A O 1
ATOM 3385 N N . ILE A 1 425 ? -4.625 -10.852 5.078 1 98.19 425 ILE A N 1
ATOM 3386 C CA . ILE A 1 425 ? -5.191 -11.523 6.242 1 98.19 425 ILE A CA 1
ATOM 3387 C C . ILE A 1 425 ? -6.602 -11 6.504 1 98.19 425 ILE A C 1
ATOM 3389 O O . ILE A 1 425 ? -6.828 -9.789 6.52 1 98.19 425 ILE A O 1
ATOM 3393 N N . ILE A 1 426 ? -7.516 -11.852 6.629 1 96.81 426 ILE A N 1
ATOM 3394 C CA . ILE A 1 426 ? -8.898 -11.523 6.961 1 96.81 426 ILE A CA 1
ATOM 3395 C C . ILE A 1 426 ? -9.195 -11.922 8.406 1 96.81 426 ILE A C 1
ATOM 3397 O O . ILE A 1 426 ? -8.922 -13.055 8.812 1 96.81 426 ILE A O 1
ATOM 3401 N N . THR A 1 427 ? -9.742 -10.984 9.211 1 94.31 427 THR A N 1
ATOM 3402 C CA . THR A 1 427 ? -9.977 -11.289 10.617 1 94.31 427 THR A CA 1
ATOM 3403 C C . THR A 1 427 ? -11.297 -10.672 11.094 1 94.31 427 THR A C 1
ATOM 3405 O O . THR A 1 427 ? -11.852 -9.789 10.43 1 94.31 427 THR A O 1
ATOM 3408 N N . ASP A 1 428 ? -11.742 -11.188 12.172 1 90.44 428 ASP A N 1
ATOM 3409 C CA . ASP A 1 428 ? -12.984 -10.711 12.773 1 90.44 428 ASP A CA 1
ATOM 3410 C C . ASP A 1 428 ? -12.852 -10.578 14.281 1 90.44 428 ASP A C 1
ATOM 3412 O O . ASP A 1 428 ? -12.367 -9.555 14.781 1 90.44 428 ASP A O 1
ATOM 3416 N N . ARG A 1 429 ? -13.023 -11.641 15.086 1 86.94 429 ARG A N 1
ATOM 3417 C CA . ARG A 1 429 ? -13.055 -11.508 16.547 1 86.94 429 ARG A CA 1
ATOM 3418 C C . ARG A 1 429 ? -12.211 -12.594 17.203 1 86.94 429 ARG A C 1
ATOM 3420 O O . ARG A 1 429 ? -12.625 -13.18 18.203 1 86.94 429 ARG A O 1
ATOM 3427 N N . ARG A 1 430 ? -11.086 -12.859 16.672 1 86.75 430 ARG A N 1
ATOM 3428 C CA . ARG A 1 430 ? -10.203 -13.883 17.234 1 86.75 430 ARG A CA 1
ATOM 3429 C C . ARG A 1 430 ? -8.789 -13.344 17.406 1 86.75 430 ARG A C 1
ATOM 3431 O O . ARG A 1 430 ? -7.871 -13.75 16.703 1 86.75 430 ARG A O 1
ATOM 3438 N N . PRO A 1 431 ? -8.602 -12.562 18.406 1 88.19 431 PRO A N 1
ATOM 3439 C CA . PRO A 1 431 ? -7.293 -11.93 18.562 1 88.19 431 PRO A CA 1
ATOM 3440 C C . PRO A 1 431 ? -6.18 -12.945 18.828 1 88.19 431 PRO A C 1
ATOM 3442 O O . PRO A 1 431 ? -5.047 -12.758 18.375 1 88.19 431 PRO A O 1
ATOM 3445 N N . HIS A 1 432 ? -6.465 -14.047 19.516 1 83.06 432 HIS A N 1
ATOM 3446 C CA . HIS A 1 432 ? -5.438 -15.047 19.812 1 83.06 432 HIS A CA 1
ATOM 3447 C C . HIS A 1 432 ? -5.004 -15.773 18.547 1 83.06 432 HIS A C 1
ATOM 3449 O O . HIS A 1 432 ? -3.809 -15.969 18.312 1 83.06 432 HIS A O 1
ATOM 3455 N N . SER A 1 433 ? -6.027 -16.25 17.828 1 89.56 433 SER A N 1
ATOM 3456 C CA . SER A 1 433 ? -5.738 -16.906 16.562 1 89.56 433 SER A CA 1
ATOM 3457 C C . SER A 1 433 ? -4.988 -15.984 15.609 1 89.56 433 SER A C 1
ATOM 3459 O O . SER A 1 433 ? -4.039 -16.406 14.938 1 89.56 433 SER A O 1
ATOM 3461 N N . LEU A 1 434 ? -5.422 -14.742 15.602 1 94.06 434 LEU A N 1
ATOM 3462 C CA . LEU A 1 434 ? -4.773 -13.758 14.742 1 94.06 434 LEU A CA 1
ATOM 3463 C C . LEU A 1 434 ? -3.322 -13.547 15.156 1 94.06 434 LEU A C 1
ATOM 3465 O O . LEU A 1 434 ? -2.438 -13.445 14.305 1 94.06 434 LEU A O 1
ATOM 3469 N N . SER A 1 435 ? -3.111 -13.453 16.438 1 90.75 435 SER A N 1
ATOM 3470 C CA . SER A 1 435 ? -1.758 -13.258 16.953 1 90.75 435 SER A CA 1
ATOM 3471 C C . SER A 1 435 ? -0.836 -14.391 16.531 1 90.75 435 SER A C 1
ATOM 3473 O O . SER A 1 435 ? 0.318 -14.164 16.156 1 90.75 435 SER A O 1
ATOM 3475 N N . ARG A 1 436 ? -1.34 -15.617 16.562 1 91.38 436 ARG A N 1
ATOM 3476 C CA . ARG A 1 436 ? -0.562 -16.766 16.141 1 91.38 436 ARG A CA 1
ATOM 3477 C C . ARG A 1 436 ? -0.177 -16.656 14.664 1 91.38 436 ARG A C 1
ATOM 3479 O O . ARG A 1 436 ? 0.972 -16.906 14.297 1 91.38 436 ARG A O 1
ATOM 3486 N N . LEU A 1 437 ? -1.115 -16.312 13.875 1 96.56 437 LEU A N 1
ATOM 3487 C CA . LEU A 1 437 ? -0.857 -16.156 12.445 1 96.56 437 LEU A CA 1
ATOM 3488 C C . LEU A 1 437 ? 0.156 -15.039 12.203 1 96.56 437 LEU A C 1
ATOM 3490 O O . LEU A 1 437 ? 1.098 -15.211 11.422 1 96.56 437 LEU A O 1
ATOM 3494 N N . LEU A 1 438 ? -0.046 -13.883 12.852 1 95.44 438 LEU A N 1
ATOM 3495 C CA . LEU A 1 438 ? 0.842 -12.742 12.656 1 95.44 438 LEU A CA 1
ATOM 3496 C C . LEU A 1 438 ? 2.26 -13.07 13.109 1 95.44 438 LEU A C 1
ATOM 3498 O O . LEU A 1 438 ? 3.232 -12.688 12.461 1 95.44 438 LEU A O 1
ATOM 3502 N N . GLN A 1 439 ? 2.391 -13.805 14.133 1 90.44 439 GLN A N 1
ATOM 3503 C CA . GLN A 1 439 ? 3.705 -14.188 14.641 1 90.44 439 GLN A CA 1
ATOM 3504 C C . GLN A 1 439 ? 4.395 -15.172 13.703 1 90.44 439 GLN A C 1
ATOM 3506 O O . GLN A 1 439 ? 5.59 -15.039 13.422 1 90.44 439 GLN A O 1
ATOM 3511 N N . SER A 1 440 ? 3.652 -16.172 13.297 1 95.25 440 SER A N 1
ATOM 3512 C CA . SER A 1 440 ? 4.234 -17.141 12.375 1 95.25 440 SER A CA 1
ATOM 3513 C C . SER A 1 440 ? 4.648 -16.484 11.07 1 95.25 440 SER A C 1
ATOM 3515 O O . SER A 1 440 ? 5.715 -16.781 10.523 1 95.25 440 SER A O 1
ATOM 3517 N N . ALA A 1 441 ? 3.842 -15.594 10.562 1 97.44 441 ALA A N 1
ATOM 3518 C CA . ALA A 1 441 ? 4.176 -14.859 9.336 1 97.44 441 ALA A CA 1
ATOM 3519 C C . ALA A 1 441 ? 5.391 -13.961 9.555 1 97.44 441 ALA A C 1
ATOM 3521 O O . ALA A 1 441 ? 6.238 -13.828 8.672 1 97.44 441 ALA A O 1
ATOM 3522 N N . GLY A 1 442 ? 5.457 -13.305 10.695 1 94.31 442 GLY A N 1
ATOM 3523 C CA . GLY A 1 442 ? 6.555 -12.406 11.008 1 94.31 442 GLY A CA 1
ATOM 3524 C C . GLY A 1 442 ? 7.898 -13.109 11.07 1 94.31 442 GLY A C 1
ATOM 3525 O O . GLY A 1 442 ? 8.93 -12.508 10.766 1 94.31 442 GLY A O 1
ATOM 3526 N N . LYS A 1 443 ? 7.883 -14.359 11.328 1 91.44 443 LYS A N 1
ATOM 3527 C CA . LYS A 1 443 ? 9.117 -15.117 11.523 1 91.44 443 LYS A CA 1
ATOM 3528 C C . LYS A 1 443 ? 9.484 -15.891 10.258 1 91.44 443 LYS A C 1
ATOM 3530 O O . LYS A 1 443 ? 10.484 -16.609 10.242 1 91.44 443 LYS A O 1
ATOM 3535 N N . SER A 1 444 ? 8.789 -15.727 9.258 1 96.75 444 SER A N 1
ATOM 3536 C CA . SER A 1 444 ? 9.008 -16.5 8.031 1 96.75 444 SER A CA 1
ATOM 3537 C C . SER A 1 444 ? 10.172 -15.93 7.223 1 96.75 444 SER A C 1
ATOM 3539 O O . SER A 1 444 ? 10.625 -14.812 7.48 1 96.75 444 SER A O 1
ATOM 3541 N N . ASN A 1 445 ? 10.703 -16.75 6.297 1 97.06 445 ASN A N 1
ATOM 3542 C CA . ASN A 1 445 ? 11.773 -16.359 5.391 1 97.06 445 ASN A CA 1
ATOM 3543 C C . ASN A 1 445 ? 11.219 -15.719 4.117 1 97.06 445 ASN A C 1
ATOM 3545 O O . ASN A 1 445 ? 10.438 -16.344 3.396 1 97.06 445 ASN A O 1
ATOM 3549 N N . TYR A 1 446 ? 11.703 -14.484 3.826 1 98 446 TYR A N 1
ATOM 3550 C CA . TYR A 1 446 ? 11.148 -13.75 2.695 1 98 446 TYR A CA 1
ATOM 3551 C C . TYR A 1 446 ? 12.211 -13.516 1.626 1 98 446 TYR A C 1
ATOM 3553 O O . TYR A 1 446 ? 11.984 -12.758 0.677 1 98 446 TYR A O 1
ATOM 3561 N N . LEU A 1 447 ? 13.359 -14.07 1.758 1 97.44 447 LEU A N 1
ATOM 3562 C CA . LEU A 1 447 ? 14.43 -14.086 0.767 1 97.44 447 LEU A CA 1
ATOM 3563 C C . LEU A 1 447 ? 14.844 -12.672 0.392 1 97.44 447 LEU A C 1
ATOM 3565 O O . LEU A 1 447 ? 15.156 -12.398 -0.769 1 97.44 447 LEU A O 1
ATOM 3569 N N . GLY A 1 448 ? 14.711 -11.766 1.291 1 95 448 GLY A N 1
ATOM 3570 C CA . GLY A 1 448 ? 15.141 -10.398 1.057 1 95 448 GLY A CA 1
ATOM 3571 C C . GLY A 1 448 ? 14.086 -9.562 0.352 1 95 448 GLY A C 1
ATOM 3572 O O . GLY A 1 448 ? 14.289 -8.367 0.12 1 95 448 GLY A O 1
ATOM 3573 N N . ASP A 1 449 ? 12.922 -10.133 0.035 1 96.31 449 ASP A N 1
ATOM 3574 C CA . ASP A 1 449 ? 11.852 -9.414 -0.647 1 96.31 449 ASP A CA 1
ATOM 3575 C C . ASP A 1 449 ? 11.07 -8.531 0.326 1 96.31 449 ASP A C 1
ATOM 3577 O O . ASP A 1 449 ? 11.023 -8.812 1.524 1 96.31 449 ASP A O 1
ATOM 3581 N N . GLN A 1 450 ? 10.633 -7.402 -0.238 1 94.81 450 GLN A N 1
ATOM 3582 C CA . GLN A 1 450 ? 9.641 -6.621 0.495 1 94.81 450 GLN A CA 1
ATOM 3583 C C . GLN A 1 450 ? 8.234 -7.18 0.278 1 94.81 450 GLN A C 1
ATOM 3585 O O . GLN A 1 450 ? 7.793 -7.34 -0.862 1 94.81 450 GLN A O 1
ATOM 3590 N N . VAL A 1 451 ? 7.594 -7.535 1.352 1 97.5 451 VAL A N 1
ATOM 3591 C CA . VAL A 1 451 ? 6.258 -8.117 1.281 1 97.5 451 VAL A CA 1
ATOM 3592 C C . VAL A 1 451 ? 5.277 -7.27 2.086 1 97.5 451 VAL A C 1
ATOM 3594 O O . VAL A 1 451 ? 5.41 -7.148 3.307 1 97.5 451 VAL A O 1
ATOM 3597 N N . ASP A 1 452 ? 4.309 -6.664 1.336 1 96.5 452 ASP A N 1
ATOM 3598 C CA . ASP A 1 452 ? 3.316 -5.836 2.012 1 96.5 452 ASP A CA 1
ATOM 3599 C C . ASP A 1 452 ? 2.264 -6.695 2.705 1 96.5 452 ASP A C 1
ATOM 3601 O O . ASP A 1 452 ? 1.931 -7.785 2.229 1 96.5 452 ASP A O 1
ATOM 3605 N N . LEU A 1 453 ? 1.829 -6.227 3.859 1 97.5 453 LEU A N 1
ATOM 3606 C CA . LEU A 1 453 ? 0.812 -6.902 4.66 1 97.5 453 LEU A CA 1
ATOM 3607 C C . LEU A 1 453 ? -0.504 -6.133 4.629 1 97.5 453 LEU A C 1
ATOM 3609 O O . LEU A 1 453 ? -0.532 -4.93 4.906 1 97.5 453 LEU A O 1
ATOM 3613 N N . MET A 1 454 ? -1.546 -6.793 4.211 1 97.44 454 MET A N 1
ATOM 3614 C CA . MET A 1 454 ? -2.893 -6.227 4.219 1 97.44 454 MET A CA 1
ATOM 3615 C C . MET A 1 454 ? -3.781 -6.949 5.223 1 97.44 454 MET A C 1
ATOM 3617 O O . MET A 1 454 ? -3.977 -8.164 5.125 1 97.44 454 MET A O 1
ATOM 3621 N N . ILE A 1 455 ? -4.312 -6.219 6.191 1 97.5 455 ILE A N 1
ATOM 3622 C CA . ILE A 1 455 ? -5.219 -6.82 7.168 1 97.5 455 ILE A CA 1
ATOM 3623 C C . ILE A 1 455 ? -6.621 -6.242 6.996 1 97.5 455 ILE A C 1
ATOM 3625 O O . ILE A 1 455 ? -6.801 -5.023 7.02 1 97.5 455 ILE A O 1
ATOM 3629 N N . HIS A 1 456 ? -7.527 -7.09 6.793 1 96.81 456 HIS A N 1
ATOM 3630 C CA . HIS A 1 456 ? -8.93 -6.715 6.621 1 96.81 456 HIS A CA 1
ATOM 3631 C C . HIS A 1 456 ? -9.75 -7.09 7.848 1 96.81 456 HIS A C 1
ATOM 3633 O O . HIS A 1 456 ? -9.922 -8.273 8.148 1 96.81 456 HIS A O 1
ATOM 3639 N N . MET A 1 457 ? -10.305 -6.086 8.508 1 95 457 MET A N 1
ATOM 3640 C CA . MET A 1 457 ? -11.125 -6.297 9.695 1 95 457 MET A CA 1
ATOM 3641 C C . MET A 1 457 ? -12.609 -6.145 9.367 1 95 457 MET A C 1
ATOM 3643 O O . MET A 1 457 ? -13 -5.195 8.695 1 95 457 MET A O 1
ATOM 3647 N N . GLU A 1 458 ? -13.312 -7.109 9.789 1 91.5 458 GLU A N 1
ATOM 3648 C CA . GLU A 1 458 ? -14.766 -7.023 9.641 1 91.5 458 GLU A CA 1
ATOM 3649 C C . GLU A 1 458 ? -15.352 -5.98 10.594 1 91.5 458 GLU A C 1
ATOM 3651 O O . GLU A 1 458 ? -14.672 -5.516 11.508 1 91.5 458 GLU A O 1
ATOM 3656 N N . GLN A 1 459 ? -16.578 -5.598 10.289 1 89.31 459 GLN A N 1
ATOM 3657 C CA . GLN A 1 459 ? -17.266 -4.617 11.125 1 89.31 459 GLN A CA 1
ATOM 3658 C C . GLN A 1 459 ? -17.281 -5.051 12.586 1 89.31 459 GLN A C 1
ATOM 3660 O O . GLN A 1 459 ? -17.141 -4.219 13.484 1 89.31 459 GLN A O 1
ATOM 3665 N N . SER A 1 460 ? -17.359 -6.344 12.805 1 86.25 460 SER A N 1
ATOM 3666 C CA . SER A 1 460 ? -17.578 -6.898 14.141 1 86.25 460 SER A CA 1
ATOM 3667 C C . SER A 1 460 ? -16.25 -7.156 14.852 1 86.25 460 SER A C 1
ATOM 3669 O O . SER A 1 460 ? -16.219 -7.75 15.93 1 86.25 460 SER A O 1
ATOM 3671 N N . ALA A 1 461 ? -15.242 -6.723 14.266 1 89.88 461 ALA A N 1
ATOM 3672 C CA . ALA A 1 461 ? -13.953 -6.906 14.914 1 89.88 461 ALA A CA 1
ATOM 3673 C C . ALA A 1 461 ? -13.945 -6.281 16.312 1 89.88 461 ALA A C 1
ATOM 3675 O O . ALA A 1 461 ? -14.234 -5.094 16.469 1 89.88 461 ALA A O 1
ATOM 3676 N N . ASP A 1 462 ? -13.617 -7.09 17.25 1 83 462 ASP A N 1
ATOM 3677 C CA . ASP A 1 462 ? -13.672 -6.605 18.625 1 83 462 ASP A CA 1
ATOM 3678 C C . ASP A 1 462 ? -12.492 -5.688 18.922 1 83 462 ASP A C 1
ATOM 3680 O O . ASP A 1 462 ? -11.57 -5.562 18.125 1 83 462 ASP A O 1
ATOM 3684 N N . ARG A 1 463 ? -12.594 -5.059 20.062 1 82 463 ARG A N 1
ATOM 3685 C CA . ARG A 1 463 ? -11.609 -4.059 20.469 1 82 463 ARG A CA 1
ATOM 3686 C C . ARG A 1 463 ? -10.219 -4.672 20.562 1 82 463 ARG A C 1
ATOM 3688 O O . ARG A 1 463 ? -9.234 -4.07 20.125 1 82 463 ARG A O 1
ATOM 3695 N N . ALA A 1 464 ? -10.141 -5.832 21.125 1 81.88 464 ALA A N 1
ATOM 3696 C CA . ALA A 1 464 ? -8.852 -6.496 21.297 1 81.88 464 ALA A CA 1
ATOM 3697 C C . ALA A 1 464 ? -8.195 -6.762 19.938 1 81.88 464 ALA A C 1
ATOM 3699 O O . ALA A 1 464 ? -6.992 -6.555 19.781 1 81.88 464 ALA A O 1
ATOM 3700 N N . THR A 1 465 ? -8.977 -7.219 19.016 1 89.69 465 THR A N 1
ATOM 3701 C CA . THR A 1 465 ? -8.469 -7.488 17.672 1 89.69 465 THR A CA 1
ATOM 3702 C C . THR A 1 465 ? -7.977 -6.203 17.016 1 89.69 465 THR A C 1
ATOM 3704 O O . THR A 1 465 ? -6.887 -6.176 16.438 1 89.69 465 THR A O 1
ATOM 3707 N N . ARG A 1 466 ? -8.719 -5.172 17.141 1 90 466 ARG A N 1
ATOM 3708 C CA . ARG A 1 466 ? -8.352 -3.893 16.547 1 90 466 ARG A CA 1
ATOM 3709 C C . ARG A 1 466 ? -7.07 -3.348 17.156 1 90 466 ARG A C 1
ATOM 3711 O O . ARG A 1 466 ? -6.203 -2.828 16.453 1 90 466 ARG A O 1
ATOM 3718 N N . MET A 1 467 ? -7.008 -3.428 18.438 1 84.75 467 MET A N 1
ATOM 3719 C CA . MET A 1 467 ? -5.812 -2.953 19.125 1 84.75 467 MET A CA 1
ATOM 3720 C C . MET A 1 467 ? -4.582 -3.742 18.688 1 84.75 467 MET A C 1
ATOM 3722 O O . MET A 1 467 ? -3.516 -3.166 18.453 1 84.75 467 MET A O 1
ATOM 3726 N N . LEU A 1 468 ? -4.766 -5.039 18.578 1 88.06 468 LEU A N 1
ATOM 3727 C CA . LEU A 1 468 ? -3.678 -5.898 18.125 1 88.06 468 LEU A CA 1
ATOM 3728 C C . LEU A 1 468 ? -3.219 -5.496 16.734 1 88.06 468 LEU A C 1
ATOM 3730 O O . LEU A 1 468 ? -2.02 -5.34 16.484 1 88.06 468 LEU A O 1
ATOM 3734 N N . VAL A 1 469 ? -4.172 -5.34 15.891 1 93.31 469 VAL A N 1
ATOM 3735 C CA . VAL A 1 469 ? -3.877 -4.996 14.5 1 93.31 469 VAL A CA 1
ATOM 3736 C C . VAL A 1 469 ? -3.184 -3.639 14.438 1 93.31 469 VAL A C 1
ATOM 3738 O O . VAL A 1 469 ? -2.203 -3.467 13.711 1 93.31 469 VAL A O 1
ATOM 3741 N N . ASN A 1 470 ? -3.666 -2.68 15.18 1 86.25 470 ASN A N 1
ATOM 3742 C CA . ASN A 1 470 ? -3.123 -1.326 15.164 1 86.25 470 ASN A CA 1
ATOM 3743 C C . ASN A 1 470 ? -1.702 -1.285 15.719 1 86.25 470 ASN A C 1
ATOM 3745 O O . ASN A 1 470 ? -0.856 -0.543 15.219 1 86.25 470 ASN A O 1
ATOM 3749 N N . SER A 1 471 ? -1.425 -2.082 16.672 1 82.19 471 SER A N 1
ATOM 3750 C CA . SER A 1 471 ? -0.14 -2.023 17.359 1 82.19 471 SER A CA 1
ATOM 3751 C C . SER A 1 471 ? 0.891 -2.922 16.688 1 82.19 471 SER A C 1
ATOM 3753 O O . SER A 1 471 ? 2.094 -2.781 16.922 1 82.19 471 SER A O 1
ATOM 3755 N N . PHE A 1 472 ? 0.455 -3.82 15.938 1 89.44 472 PHE A N 1
ATOM 3756 C CA . PHE A 1 472 ? 1.359 -4.777 15.305 1 89.44 472 PHE A CA 1
ATOM 3757 C C . PHE A 1 472 ? 2.275 -4.078 14.305 1 89.44 472 PHE A C 1
ATOM 3759 O O . PHE A 1 472 ? 1.81 -3.324 13.453 1 89.44 472 PHE A O 1
ATOM 3766 N N . VAL A 1 473 ? 3.539 -4.336 14.453 1 89.56 473 VAL A N 1
ATOM 3767 C CA . VAL A 1 473 ? 4.516 -3.74 13.555 1 89.56 473 VAL A CA 1
ATOM 3768 C C . VAL A 1 473 ? 4.969 -4.773 12.523 1 89.56 473 VAL A C 1
ATOM 3770 O O . VAL A 1 473 ? 5.414 -5.863 12.883 1 89.56 473 VAL A O 1
ATOM 3773 N N . TRP A 1 474 ? 4.777 -4.523 11.266 1 93.44 474 TRP A N 1
ATOM 3774 C CA . TRP A 1 474 ? 5.211 -5.363 10.156 1 93.44 474 TRP A CA 1
ATOM 3775 C C . TRP A 1 474 ? 6.527 -4.852 9.578 1 93.44 474 TRP A C 1
ATOM 3777 O O . TRP A 1 474 ? 6.582 -3.754 9.023 1 93.44 474 TRP A O 1
ATOM 3787 N N . LYS A 1 475 ? 7.527 -5.613 9.555 1 90.69 475 LYS A N 1
ATOM 3788 C CA . LYS A 1 475 ? 8.867 -5.16 9.211 1 90.69 475 LYS A CA 1
ATOM 3789 C C . LYS A 1 475 ? 9.219 -5.516 7.766 1 90.69 475 LYS A C 1
ATOM 3791 O O . LYS A 1 475 ? 10.18 -4.988 7.203 1 90.69 475 LYS A O 1
ATOM 3796 N N . GLN A 1 476 ? 8.484 -6.387 7.18 1 93.62 476 GLN A N 1
ATOM 3797 C CA . GLN A 1 476 ? 8.852 -6.918 5.875 1 93.62 476 GLN A CA 1
ATOM 3798 C C . GLN A 1 476 ? 8.32 -6.031 4.75 1 93.62 476 GLN A C 1
ATOM 3800 O O . GLN A 1 476 ? 8.656 -6.242 3.58 1 93.62 476 GLN A O 1
ATOM 3805 N N . GLY A 1 477 ? 7.574 -5.078 5.086 1 93.56 477 GLY A N 1
ATOM 3806 C CA . GLY A 1 477 ? 6.969 -4.203 4.09 1 93.56 477 GLY A CA 1
ATOM 3807 C C . GLY A 1 477 ? 5.988 -3.211 4.684 1 93.56 477 GLY A C 1
ATOM 3808 O O . GLY A 1 477 ? 6.086 -2.865 5.863 1 93.56 477 GLY A O 1
ATOM 3809 N N . ILE A 1 478 ? 5.105 -2.752 3.773 1 91.12 478 ILE A N 1
ATOM 3810 C CA . ILE A 1 478 ? 4.105 -1.772 4.191 1 91.12 478 ILE A CA 1
ATOM 3811 C C . ILE A 1 478 ? 2.873 -2.49 4.734 1 91.12 478 ILE A C 1
ATOM 3813 O O . ILE A 1 478 ? 2.48 -3.539 4.219 1 91.12 478 ILE A O 1
ATOM 3817 N N . LYS A 1 479 ? 2.314 -1.924 5.793 1 93.69 479 LYS A N 1
ATOM 3818 C CA . LYS A 1 479 ? 1.092 -2.453 6.395 1 93.69 479 LYS A CA 1
ATOM 3819 C C . LYS A 1 479 ? -0.12 -1.613 6.004 1 93.69 479 LYS A C 1
ATOM 3821 O O . LYS A 1 479 ? -0.128 -0.396 6.199 1 93.69 479 LYS A O 1
ATOM 3826 N N . PHE A 1 480 ? -1.073 -2.285 5.426 1 93.81 480 PHE A N 1
ATOM 3827 C CA . PHE A 1 480 ? -2.34 -1.66 5.062 1 93.81 480 PHE A CA 1
ATOM 3828 C C . PHE A 1 480 ? -3.486 -2.246 5.879 1 93.81 480 PHE A C 1
ATOM 3830 O O . PHE A 1 480 ? -3.545 -3.459 6.094 1 93.81 480 PHE A O 1
ATOM 3837 N N . LEU A 1 481 ? -4.32 -1.332 6.363 1 95.25 481 LEU A N 1
ATOM 3838 C CA . LEU A 1 481 ? -5.453 -1.775 7.164 1 95.25 481 LEU A CA 1
ATOM 3839 C C . LEU A 1 481 ? -6.773 -1.369 6.512 1 95.25 481 LEU A C 1
ATOM 3841 O O . LEU A 1 481 ? -6.867 -0.298 5.906 1 95.25 481 LEU A O 1
ATOM 3845 N N . ARG A 1 482 ? -7.66 -2.24 6.625 1 94.38 482 ARG A N 1
ATOM 3846 C CA . ARG A 1 482 ? -9.039 -1.958 6.238 1 94.38 482 ARG A CA 1
ATOM 3847 C C . ARG A 1 482 ? -10.016 -2.385 7.332 1 94.38 482 ARG A C 1
ATOM 3849 O O . ARG A 1 482 ? -9.797 -3.395 8.008 1 94.38 482 ARG A O 1
ATOM 3856 N N . HIS A 1 483 ? -11.008 -1.588 7.516 1 94.5 483 HIS A N 1
ATOM 3857 C CA . HIS A 1 483 ? -12.055 -1.866 8.492 1 94.5 483 HIS A CA 1
ATOM 3858 C C . HIS A 1 483 ? -13.438 -1.586 7.91 1 94.5 483 HIS A C 1
ATOM 3860 O O . HIS A 1 483 ? -13.672 -0.515 7.348 1 94.5 483 HIS A O 1
ATOM 3866 N N . ARG A 1 484 ? -14.289 -2.57 7.984 1 92.75 484 ARG A N 1
ATOM 3867 C CA . ARG A 1 484 ? -15.648 -2.404 7.492 1 92.75 484 ARG A CA 1
ATOM 3868 C C . ARG A 1 484 ? -16.531 -1.705 8.523 1 92.75 484 ARG A C 1
ATOM 3870 O O . ARG A 1 484 ? -16.344 -1.894 9.727 1 92.75 484 ARG A O 1
ATOM 3877 N N . VAL A 1 485 ? -17.484 -0.95 8 1 90.94 485 VAL A N 1
ATOM 3878 C CA . VAL A 1 485 ? -18.422 -0.289 8.906 1 90.94 485 VAL A CA 1
ATOM 3879 C C . VAL A 1 485 ? -19.781 -0.967 8.82 1 90.94 485 VAL A C 1
ATOM 3881 O O . VAL A 1 485 ? -20.641 -0.762 9.68 1 90.94 485 VAL A O 1
ATOM 3884 N N . LYS A 1 486 ? -19.984 -1.641 7.758 1 86.5 486 LYS A N 1
ATOM 3885 C CA . LYS A 1 486 ? -21.141 -2.512 7.598 1 86.5 486 LYS A CA 1
ATOM 3886 C C . LYS A 1 486 ? -20.719 -3.969 7.43 1 86.5 486 LYS A C 1
ATOM 3888 O O . LYS A 1 486 ? -19.75 -4.262 6.73 1 86.5 486 LYS A O 1
ATOM 3893 N N . LYS A 1 487 ? -21.453 -4.793 8.07 1 83 487 LYS A N 1
ATOM 3894 C CA . LYS A 1 487 ? -21.094 -6.207 7.992 1 83 487 LYS A CA 1
ATOM 3895 C C . LYS A 1 487 ? -21.203 -6.719 6.559 1 83 487 LYS A C 1
ATOM 3897 O O . LYS A 1 487 ? -22.234 -6.527 5.898 1 83 487 LYS A O 1
ATOM 3902 N N . GLY A 1 488 ? -20.234 -7.293 6.043 1 81.69 488 GLY A N 1
ATOM 3903 C CA . GLY A 1 488 ? -20.203 -7.777 4.672 1 81.69 488 GLY A CA 1
ATOM 3904 C C . GLY A 1 488 ? -20.406 -9.273 4.562 1 81.69 488 GLY A C 1
ATOM 3905 O O . GLY A 1 488 ? -20.828 -9.781 3.52 1 81.69 488 GLY A O 1
ATOM 3906 N N . GLY A 1 489 ? -20 -10.008 5.559 1 82.69 489 GLY A N 1
ATOM 3907 C CA . GLY A 1 489 ? -20.031 -11.461 5.473 1 82.69 489 GLY A CA 1
ATOM 3908 C C . GLY A 1 489 ? -18.703 -12.055 5.043 1 82.69 489 GLY A C 1
ATOM 3909 O O . GLY A 1 489 ? -17.812 -11.328 4.598 1 82.69 489 GLY A O 1
ATOM 3910 N N . LEU A 1 490 ? -18.672 -13.359 5.07 1 83.75 490 LEU A N 1
ATOM 3911 C CA . LEU A 1 490 ? -17.391 -14.023 4.84 1 83.75 490 LEU A CA 1
ATOM 3912 C C . LEU A 1 490 ? -17 -13.969 3.365 1 83.75 490 LEU A C 1
ATOM 3914 O O . LEU A 1 490 ? -15.844 -13.734 3.029 1 83.75 490 LEU A O 1
ATOM 3918 N N . MET A 1 491 ? -17.969 -14.242 2.467 1 90.38 491 MET A N 1
ATOM 3919 C CA . MET A 1 491 ? -17.672 -14.266 1.039 1 90.38 491 MET A CA 1
ATOM 3920 C C . MET A 1 491 ? -17.094 -12.93 0.583 1 90.38 491 MET A C 1
ATOM 3922 O O . MET A 1 491 ? -15.977 -12.867 0.07 1 90.38 491 MET A O 1
ATOM 3926 N N . PRO A 1 492 ? -17.812 -11.789 0.856 1 91.19 492 PRO A N 1
ATOM 3927 C CA . PRO A 1 492 ? -17.203 -10.508 0.468 1 91.19 492 PRO A CA 1
ATOM 3928 C C . PRO A 1 492 ? -15.898 -10.227 1.201 1 91.19 492 PRO A C 1
ATOM 3930 O O . PRO A 1 492 ? -14.992 -9.617 0.637 1 91.19 492 PRO A O 1
ATOM 3933 N N . ALA A 1 493 ? -15.812 -10.656 2.42 1 92.56 493 ALA A N 1
ATOM 3934 C CA . ALA A 1 493 ? -14.602 -10.422 3.199 1 92.56 493 ALA A CA 1
ATOM 3935 C C . ALA A 1 493 ? -13.375 -11.023 2.508 1 92.56 493 ALA A C 1
ATOM 3937 O O . ALA A 1 493 ? -12.305 -10.414 2.488 1 92.56 493 ALA A O 1
ATOM 3938 N N . ILE A 1 494 ? -13.57 -12.172 1.926 1 94.69 494 ILE A N 1
ATOM 3939 C CA . ILE A 1 494 ? -12.453 -12.859 1.28 1 94.69 494 ILE A CA 1
ATOM 3940 C C . ILE A 1 494 ? -12.25 -12.305 -0.128 1 94.69 494 ILE A C 1
ATOM 3942 O O . ILE A 1 494 ? -11.148 -11.883 -0.485 1 94.69 494 ILE A O 1
ATOM 3946 N N . VAL A 1 495 ? -13.281 -12.258 -0.897 1 95.94 495 VAL A N 1
ATOM 3947 C CA . VAL A 1 495 ? -13.164 -11.953 -2.318 1 95.94 495 VAL A CA 1
ATOM 3948 C C . VAL A 1 495 ? -12.75 -10.5 -2.502 1 95.94 495 VAL A C 1
ATOM 3950 O O . VAL A 1 495 ? -11.945 -10.18 -3.379 1 95.94 495 VAL A O 1
ATOM 3953 N N . GLU A 1 496 ? -13.219 -9.586 -1.682 1 94.88 496 GLU A N 1
ATOM 3954 C CA . GLU A 1 496 ? -12.922 -8.164 -1.812 1 94.88 496 GLU A CA 1
ATOM 3955 C C . GLU A 1 496 ? -11.594 -7.816 -1.149 1 94.88 496 GLU A C 1
ATOM 3957 O O . GLU A 1 496 ? -11.125 -6.68 -1.233 1 94.88 496 GLU A O 1
ATOM 3962 N N . SER A 1 497 ? -10.977 -8.734 -0.542 1 95.56 497 SER A N 1
ATOM 3963 C CA . SER A 1 497 ? -9.781 -8.453 0.234 1 95.56 497 SER A CA 1
ATOM 3964 C C . SER A 1 497 ? -8.594 -8.141 -0.675 1 95.56 497 SER A C 1
ATOM 3966 O O . SER A 1 497 ? -7.594 -7.57 -0.231 1 95.56 497 SER A O 1
ATOM 3968 N N . TRP A 1 498 ? -8.711 -8.547 -1.895 1 96.94 498 TRP A N 1
ATOM 3969 C CA . TRP A 1 498 ? -7.621 -8.289 -2.828 1 96.94 498 TRP A CA 1
ATOM 3970 C C . TRP A 1 498 ? -8.148 -8.133 -4.25 1 96.94 498 TRP A C 1
ATOM 3972 O O . TRP A 1 498 ? -9.055 -8.852 -4.668 1 96.94 498 TRP A O 1
ATOM 3982 N N . TYR A 1 499 ? -7.676 -7.227 -4.922 1 95.88 499 TYR A N 1
ATOM 3983 C CA . TYR A 1 499 ? -7.852 -7.008 -6.355 1 95.88 499 TYR A CA 1
ATOM 3984 C C . TYR A 1 499 ? -6.547 -6.559 -7 1 95.88 499 TYR A C 1
ATOM 3986 O O . TYR A 1 499 ? -6.031 -5.484 -6.684 1 95.88 499 TYR A O 1
ATOM 3994 N N . PRO A 1 500 ? -6.016 -7.352 -7.844 1 94.88 500 PRO A N 1
ATOM 3995 C CA . PRO A 1 500 ? -4.668 -7.082 -8.352 1 94.88 500 PRO A CA 1
ATOM 3996 C C . PRO A 1 500 ? -4.59 -5.793 -9.164 1 94.88 500 PRO A C 1
ATOM 3998 O O . PRO A 1 500 ? -5.48 -5.512 -9.969 1 94.88 500 PRO A O 1
ATOM 4001 N N . SER A 1 501 ? -3.518 -5.051 -8.961 1 90.62 501 SER A N 1
ATOM 4002 C CA . SER A 1 501 ? -3.275 -3.814 -9.695 1 90.62 501 SER A CA 1
ATOM 4003 C C . SER A 1 501 ? -2.578 -4.086 -11.023 1 90.62 501 SER A C 1
ATOM 4005 O O . SER A 1 501 ? -2.676 -3.289 -11.961 1 90.62 501 SER A O 1
ATOM 4007 N N . HIS A 1 502 ? -1.863 -5.168 -11.094 1 90.62 502 HIS A N 1
ATOM 4008 C CA . HIS A 1 502 ? -1.163 -5.598 -12.297 1 90.62 502 HIS A CA 1
ATOM 4009 C C . HIS A 1 502 ? -0.94 -7.105 -12.297 1 90.62 502 HIS A C 1
ATOM 4011 O O . HIS A 1 502 ? -1.231 -7.781 -11.305 1 90.62 502 HIS A O 1
ATOM 4017 N N . ASN A 1 503 ? -0.413 -7.664 -13.312 1 93.12 503 ASN A N 1
ATOM 4018 C CA . ASN A 1 503 ? -0.374 -9.109 -13.5 1 93.12 503 ASN A CA 1
ATOM 4019 C C . ASN A 1 503 ? 0.84 -9.734 -12.82 1 93.12 503 ASN A C 1
ATOM 4021 O O . ASN A 1 503 ? 1.004 -10.953 -12.828 1 93.12 503 ASN A O 1
ATOM 4025 N N . ASP A 1 504 ? 1.685 -8.977 -12.188 1 95.88 504 ASP A N 1
ATOM 4026 C CA . ASP A 1 504 ? 2.807 -9.508 -11.422 1 95.88 504 ASP A CA 1
ATOM 4027 C C . ASP A 1 504 ? 2.541 -9.422 -9.922 1 95.88 504 ASP A C 1
ATOM 4029 O O . ASP A 1 504 ? 3.436 -9.672 -9.109 1 95.88 504 ASP A O 1
ATOM 4033 N N . GLU A 1 505 ? 1.337 -8.969 -9.633 1 97.06 505 GLU A N 1
ATOM 4034 C CA . GLU A 1 505 ? 0.929 -8.898 -8.234 1 97.06 505 GLU A CA 1
ATOM 4035 C C . GLU A 1 505 ? 0.145 -10.148 -7.828 1 97.06 505 GLU A C 1
ATOM 4037 O O . GLU A 1 505 ? -0.9 -10.445 -8.406 1 97.06 505 GLU A O 1
ATOM 4042 N N . TYR A 1 506 ? 0.596 -10.875 -6.836 1 98.5 506 TYR A N 1
ATOM 4043 C CA . TYR A 1 506 ? -0.028 -12.078 -6.305 1 98.5 506 TYR A CA 1
ATOM 4044 C C . TYR A 1 506 ? -0.5 -11.867 -4.871 1 98.5 506 TYR A C 1
ATOM 4046 O O . TYR A 1 506 ? -0.111 -10.891 -4.223 1 98.5 506 TYR A O 1
ATOM 4054 N N . ALA A 1 507 ? -1.374 -12.734 -4.441 1 98.5 507 ALA A N 1
ATOM 4055 C CA . ALA A 1 507 ? -1.854 -12.586 -3.068 1 98.5 507 ALA A CA 1
ATOM 4056 C C . ALA A 1 507 ? -1.887 -13.93 -2.346 1 98.5 507 ALA A C 1
ATOM 4058 O O . ALA A 1 507 ? -2.389 -14.914 -2.885 1 98.5 507 ALA A O 1
ATOM 4059 N N . VAL A 1 508 ? -1.284 -13.953 -1.193 1 98.75 508 VAL A N 1
ATOM 4060 C CA . VAL A 1 508 ? -1.495 -15.039 -0.248 1 98.75 508 VAL A CA 1
ATOM 4061 C C . VAL A 1 508 ? -2.695 -14.727 0.642 1 98.75 508 VAL A C 1
ATOM 4063 O O . VAL A 1 508 ? -2.656 -13.789 1.441 1 98.75 508 VAL A O 1
ATOM 4066 N N . LEU A 1 509 ? -3.697 -15.453 0.484 1 98.38 509 LEU A N 1
ATOM 4067 C CA . LEU A 1 509 ? -4.918 -15.227 1.25 1 98.38 509 LEU A CA 1
ATOM 4068 C C . LEU A 1 509 ? -4.965 -16.125 2.48 1 98.38 509 LEU A C 1
ATOM 4070 O O . LEU A 1 509 ? -4.934 -17.359 2.359 1 98.38 509 LEU A O 1
ATOM 4074 N N . LEU A 1 510 ? -5.094 -15.492 3.67 1 98 510 LEU A N 1
ATOM 4075 C CA . LEU A 1 510 ? -5.074 -16.234 4.926 1 98 510 LEU A CA 1
ATOM 4076 C C . LEU A 1 510 ? -6.207 -15.781 5.84 1 98 510 LEU A C 1
ATOM 4078 O O . LEU A 1 510 ? -6.352 -14.586 6.117 1 98 510 LEU A O 1
ATOM 4082 N N . GLU A 1 511 ? -7.008 -16.719 6.266 1 95 511 GLU A N 1
ATOM 4083 C CA . GLU A 1 511 ? -7.934 -16.422 7.359 1 95 511 GLU A CA 1
ATOM 4084 C C . GLU A 1 511 ? -7.215 -16.438 8.703 1 95 511 GLU A C 1
ATOM 4086 O O . GLU A 1 511 ? -6.125 -17 8.828 1 95 511 GLU A O 1
ATOM 4091 N N . ASP A 1 512 ? -7.781 -15.875 9.719 1 92.81 512 ASP A N 1
ATOM 4092 C CA . ASP A 1 512 ? -7.07 -15.609 10.961 1 92.81 512 ASP A CA 1
ATOM 4093 C C . ASP A 1 512 ? -6.863 -16.891 11.766 1 92.81 512 ASP A C 1
ATOM 4095 O O . ASP A 1 512 ? -6.082 -16.906 12.719 1 92.81 512 ASP A O 1
ATOM 4099 N N . ASP A 1 513 ? -7.469 -18.031 11.414 1 90 513 ASP A N 1
ATOM 4100 C CA . ASP A 1 513 ? -7.25 -19.281 12.148 1 90 513 ASP A CA 1
ATOM 4101 C C . ASP A 1 513 ? -6.184 -20.125 11.469 1 90 513 ASP A C 1
ATOM 4103 O O . ASP A 1 513 ? -6.004 -21.297 11.812 1 90 513 ASP A O 1
ATOM 4107 N N . ILE A 1 514 ? -5.5 -19.578 10.562 1 95.31 514 ILE A N 1
ATOM 4108 C CA . ILE A 1 514 ? -4.422 -20.266 9.852 1 95.31 514 ILE A CA 1
ATOM 4109 C C . ILE A 1 514 ? -3.086 -19.938 10.516 1 95.31 514 ILE A C 1
ATOM 4111 O O . ILE A 1 514 ? -2.912 -18.875 11.094 1 95.31 514 ILE A O 1
ATOM 4115 N N . GLU A 1 515 ? -2.248 -20.875 10.531 1 95.5 515 GLU A N 1
ATOM 4116 C CA . GLU A 1 515 ? -0.836 -20.703 10.859 1 95.5 515 GLU A CA 1
ATOM 4117 C C . GLU A 1 515 ? 0.056 -21.078 9.688 1 95.5 515 GLU A C 1
ATOM 4119 O O . GLU A 1 515 ? -0.257 -22.016 8.938 1 95.5 515 GLU A O 1
ATOM 4124 N N . VAL A 1 516 ? 1.202 -20.375 9.523 1 98.25 516 VAL A N 1
ATOM 4125 C CA . VAL A 1 516 ? 2.012 -20.641 8.336 1 98.25 516 VAL A CA 1
ATOM 4126 C C . VAL A 1 516 ? 3.393 -21.141 8.75 1 98.25 516 VAL A C 1
ATOM 4128 O O . VAL A 1 516 ? 3.857 -20.859 9.859 1 98.25 516 VAL A O 1
ATOM 4131 N N . SER A 1 517 ? 3.953 -21.891 7.824 1 97.94 517 SER A N 1
ATOM 4132 C CA . SER A 1 517 ? 5.336 -22.344 7.938 1 97.94 517 SER A CA 1
ATOM 4133 C C . SER A 1 517 ? 6.316 -21.203 7.688 1 97.94 517 SER A C 1
ATOM 4135 O O . SER A 1 517 ? 6.02 -20.281 6.93 1 97.94 517 SER A O 1
ATOM 4137 N N . PRO A 1 518 ? 7.504 -21.297 8.336 1 97.12 518 PRO A N 1
ATOM 4138 C CA . PRO A 1 518 ? 8.531 -20.297 8 1 97.12 518 PRO A CA 1
ATOM 4139 C C . PRO A 1 518 ? 8.93 -20.344 6.527 1 97.12 518 PRO A C 1
ATOM 4141 O O . PRO A 1 518 ? 9.617 -19.438 6.043 1 97.12 518 PRO A O 1
ATOM 4144 N N . LEU A 1 519 ? 8.461 -21.375 5.812 1 98.38 519 LEU A N 1
ATOM 4145 C CA . LEU A 1 519 ? 8.891 -21.562 4.434 1 98.38 519 LEU A CA 1
ATOM 4146 C C . LEU A 1 519 ? 7.738 -21.312 3.467 1 98.38 519 LEU A C 1
ATOM 4148 O O . LEU A 1 519 ? 7.848 -21.609 2.273 1 98.38 519 LEU A O 1
ATOM 4152 N N . PHE A 1 520 ? 6.633 -20.766 3.924 1 98.81 520 PHE A N 1
ATOM 4153 C CA . PHE A 1 520 ? 5.477 -20.609 3.051 1 98.81 520 PHE A CA 1
ATOM 4154 C C . PHE A 1 520 ? 5.797 -19.672 1.895 1 98.81 520 PHE A C 1
ATOM 4156 O O . PHE A 1 520 ? 5.359 -19.891 0.765 1 98.81 520 PHE A O 1
ATOM 4163 N N . TYR A 1 521 ? 6.523 -18.609 2.221 1 98.69 521 TYR A N 1
ATOM 4164 C CA . TYR A 1 521 ? 6.887 -17.641 1.184 1 98.69 521 TYR A CA 1
ATOM 4165 C C . TYR A 1 521 ? 7.871 -18.25 0.194 1 98.69 521 TYR A C 1
ATOM 4167 O O . TYR A 1 521 ? 7.797 -18 -1.009 1 98.69 521 TYR A O 1
ATOM 4175 N N . VAL A 1 522 ? 8.797 -19.047 0.649 1 98.62 522 VAL A N 1
ATOM 4176 C CA . VAL A 1 522 ? 9.789 -19.734 -0.176 1 98.62 522 VAL A CA 1
ATOM 4177 C C . VAL A 1 522 ? 9.086 -20.625 -1.191 1 98.62 522 VAL A C 1
ATOM 4179 O O . VAL A 1 522 ? 9.375 -20.562 -2.389 1 98.62 522 VAL A O 1
ATOM 4182 N N . TRP A 1 523 ? 8.172 -21.391 -0.708 1 98.75 523 TRP A N 1
ATOM 4183 C CA . TRP A 1 523 ? 7.391 -22.281 -1.566 1 98.75 523 TRP A CA 1
ATOM 4184 C C . TRP A 1 523 ? 6.617 -21.484 -2.609 1 98.75 523 TRP A C 1
ATOM 4186 O O . TRP A 1 523 ? 6.582 -21.844 -3.785 1 98.75 523 TRP A O 1
ATOM 4196 N N . SER A 1 524 ? 6.043 -20.406 -2.191 1 98.81 524 SER A N 1
ATOM 4197 C CA . SER A 1 524 ? 5.242 -19.562 -3.068 1 98.81 524 SER A CA 1
ATOM 4198 C C . SER A 1 524 ? 6.094 -18.969 -4.184 1 98.81 524 SER A C 1
ATOM 4200 O O . SER A 1 524 ? 5.746 -19.078 -5.363 1 98.81 524 SER A O 1
ATOM 4202 N N . LYS A 1 525 ? 7.152 -18.359 -3.809 1 98.56 525 LYS A N 1
ATOM 4203 C CA . LYS A 1 525 ? 7.984 -17.688 -4.797 1 98.56 525 LYS A CA 1
ATOM 4204 C C . LYS A 1 525 ? 8.609 -18.688 -5.77 1 98.56 525 LYS A C 1
ATOM 4206 O O . LYS A 1 525 ? 8.641 -18.438 -6.977 1 98.56 525 LYS A O 1
ATOM 4211 N N . TYR A 1 526 ? 9.148 -19.812 -5.273 1 98.56 526 TYR A N 1
ATOM 4212 C CA . TYR A 1 526 ? 9.703 -20.859 -6.113 1 98.56 526 TYR A CA 1
ATOM 4213 C C . TYR A 1 526 ? 8.688 -21.328 -7.156 1 98.56 526 TYR A C 1
ATOM 4215 O O . TYR A 1 526 ? 9 -21.391 -8.352 1 98.56 526 TYR A O 1
ATOM 4223 N N . SER A 1 527 ? 7.469 -21.562 -6.691 1 98.75 527 SER A N 1
ATOM 4224 C CA . SER A 1 527 ? 6.418 -22.078 -7.559 1 98.75 527 SER A CA 1
ATOM 4225 C C . SER A 1 527 ? 5.984 -21.031 -8.586 1 98.75 527 SER A C 1
ATOM 4227 O O . SER A 1 527 ? 5.746 -21.359 -9.75 1 98.75 527 SER A O 1
ATOM 4229 N N . ILE A 1 528 ? 5.871 -19.812 -8.188 1 98.69 528 ILE A N 1
ATOM 4230 C CA . ILE A 1 528 ? 5.48 -18.734 -9.102 1 98.69 528 ILE A CA 1
ATOM 4231 C C . ILE A 1 528 ? 6.523 -18.609 -10.211 1 98.69 528 ILE A C 1
ATOM 4233 O O . ILE A 1 528 ? 6.18 -18.547 -11.391 1 98.69 528 ILE A O 1
ATOM 4237 N N . LEU A 1 529 ? 7.805 -18.562 -9.812 1 98.19 529 LEU A N 1
ATOM 4238 C CA . LEU A 1 529 ? 8.875 -18.422 -10.789 1 98.19 529 LEU A CA 1
ATOM 4239 C C . LEU A 1 529 ? 8.883 -19.609 -11.758 1 98.19 529 LEU A C 1
ATOM 4241 O O . LEU A 1 529 ? 9.039 -19.422 -12.969 1 98.19 529 LEU A O 1
ATOM 4245 N N . LYS A 1 530 ? 8.641 -20.766 -11.25 1 97.75 530 LYS A N 1
ATOM 4246 C CA . LYS A 1 530 ? 8.703 -22 -12.047 1 97.75 530 LYS A CA 1
ATOM 4247 C C . LYS A 1 530 ? 7.551 -22.062 -13.047 1 97.75 530 LYS A C 1
ATOM 4249 O O . LYS A 1 530 ? 7.75 -22.422 -14.203 1 97.75 530 LYS A O 1
ATOM 4254 N N . TYR A 1 531 ? 6.371 -21.641 -12.641 1 97.94 531 TYR A N 1
ATOM 4255 C CA . TYR A 1 531 ? 5.215 -21.984 -13.461 1 97.94 531 TYR A CA 1
ATOM 4256 C C . TYR A 1 531 ? 4.648 -20.75 -14.148 1 97.94 531 TYR A C 1
ATOM 4258 O O . TYR A 1 531 ? 3.887 -20.859 -15.109 1 97.94 531 TYR A O 1
ATOM 4266 N N . ARG A 1 532 ? 4.969 -19.578 -13.68 1 96.44 532 ARG A N 1
ATOM 4267 C CA . ARG A 1 532 ? 4.426 -18.375 -14.281 1 96.44 532 ARG A CA 1
ATOM 4268 C C . ARG A 1 532 ? 5.461 -17.703 -15.18 1 96.44 532 ARG A C 1
ATOM 4270 O O . ARG A 1 532 ? 5.105 -17.062 -16.172 1 96.44 532 ARG A O 1
ATOM 4277 N N . TYR A 1 533 ? 6.723 -17.828 -14.906 1 95.19 533 TYR A N 1
ATOM 4278 C CA . TYR A 1 533 ? 7.707 -17 -15.586 1 95.19 533 TYR A CA 1
ATOM 4279 C C . TYR A 1 533 ? 8.695 -17.859 -16.375 1 95.19 533 TYR A C 1
ATOM 4281 O O . TYR A 1 533 ? 9.719 -17.359 -16.844 1 95.19 533 TYR A O 1
ATOM 4289 N N . SER A 1 534 ? 8.453 -19.062 -16.5 1 88.44 534 SER A N 1
ATOM 4290 C CA . SER A 1 534 ? 9.352 -19.938 -17.266 1 88.44 534 SER A CA 1
ATOM 4291 C C . SER A 1 534 ? 8.93 -20.016 -18.734 1 88.44 534 SER A C 1
ATOM 4293 O O . SER A 1 534 ? 9.445 -20.844 -19.484 1 88.44 534 SER A O 1
ATOM 4295 N N . GLY A 1 535 ? 7.949 -19.281 -19.141 1 85.56 535 GLY A N 1
ATOM 4296 C CA . GLY A 1 535 ? 7.566 -19.203 -20.531 1 85.56 535 GLY A CA 1
ATOM 4297 C C . GLY A 1 535 ? 6.559 -20.266 -20.938 1 85.56 535 GLY A C 1
ATOM 4298 O O . GLY A 1 535 ? 6.332 -20.484 -22.141 1 85.56 535 GLY A O 1
ATOM 4299 N N . ASN A 1 536 ? 6.008 -20.922 -20.047 1 89.88 536 ASN A N 1
ATOM 4300 C CA . ASN A 1 536 ? 4.992 -21.938 -20.328 1 89.88 536 ASN A CA 1
ATOM 4301 C C . ASN A 1 536 ? 3.605 -21.312 -20.469 1 89.88 536 ASN A C 1
ATOM 4303 O O . ASN A 1 536 ? 2.996 -20.922 -19.469 1 89.88 536 ASN A O 1
ATOM 4307 N N . LYS A 1 537 ? 3.111 -21.312 -21.625 1 88.62 537 LYS A N 1
ATOM 4308 C CA . LYS A 1 537 ? 1.849 -20.641 -21.906 1 88.62 537 LYS A CA 1
ATOM 4309 C C . LYS A 1 537 ? 0.675 -21.375 -21.281 1 88.62 537 LYS A C 1
ATOM 4311 O O . LYS A 1 537 ? -0.282 -20.75 -20.812 1 88.62 537 LYS A O 1
ATOM 4316 N N . ASP A 1 538 ? 0.727 -22.656 -21.312 1 92.81 538 ASP A N 1
ATOM 4317 C CA . ASP A 1 538 ? -0.354 -23.438 -20.719 1 92.81 538 ASP A CA 1
ATOM 4318 C C . ASP A 1 538 ? -0.395 -23.266 -19.203 1 92.81 538 ASP A C 1
ATOM 4320 O O . ASP A 1 538 ? -1.472 -23.125 -18.625 1 92.81 538 ASP A O 1
ATOM 4324 N N . ALA A 1 539 ? 0.777 -23.312 -18.656 1 95.81 539 ALA A N 1
ATOM 4325 C CA . ALA A 1 539 ? 0.829 -23.062 -17.219 1 95.81 539 ALA A CA 1
ATOM 4326 C C . ALA A 1 539 ? 0.266 -21.688 -16.875 1 95.81 539 ALA A C 1
ATOM 4328 O O . ALA A 1 539 ? -0.47 -21.547 -15.891 1 95.81 539 ALA A O 1
ATOM 4329 N N . TYR A 1 540 ? 0.629 -20.703 -17.703 1 94.81 540 TYR A N 1
ATOM 4330 C CA . TYR A 1 540 ? 0.155 -19.344 -17.5 1 94.81 540 TYR A CA 1
ATOM 4331 C C . TYR A 1 540 ? -1.366 -19.281 -17.562 1 94.81 540 TYR A C 1
ATOM 4333 O O . TYR A 1 540 ? -2.004 -18.609 -16.75 1 94.81 540 TYR A O 1
ATOM 4341 N N . ARG A 1 541 ? -1.901 -19.984 -18.438 1 95.31 541 ARG A N 1
ATOM 4342 C CA . ARG A 1 541 ? -3.34 -19.922 -18.672 1 95.31 541 ARG A CA 1
ATOM 4343 C C . ARG A 1 541 ? -4.098 -20.781 -17.672 1 95.31 541 ARG A C 1
ATOM 4345 O O . ARG A 1 541 ? -5.117 -20.359 -17.125 1 95.31 541 ARG A O 1
ATOM 4352 N N . LEU A 1 542 ? -3.602 -21.953 -17.344 1 97.69 542 LEU A N 1
ATOM 4353 C CA . LEU A 1 542 ? -4.398 -22.969 -16.672 1 97.69 542 LEU A CA 1
ATOM 4354 C C . LEU A 1 542 ? -4.176 -22.906 -15.164 1 97.69 542 LEU A C 1
ATOM 4356 O O . LEU A 1 542 ? -5.059 -23.281 -14.383 1 97.69 542 LEU A O 1
ATOM 4360 N N . MET A 1 543 ? -3.031 -22.516 -14.719 1 98.44 543 MET A N 1
ATOM 4361 C CA . MET A 1 543 ? -2.764 -22.516 -13.281 1 98.44 543 MET A CA 1
ATOM 4362 C C . MET A 1 543 ? -3.268 -21.234 -12.633 1 98.44 543 MET A C 1
ATOM 4364 O O . MET A 1 543 ? -2.879 -20.141 -13.039 1 98.44 543 MET A O 1
ATOM 4368 N N . TYR A 1 544 ? -4.113 -21.391 -11.641 1 98.5 544 TYR A N 1
ATOM 4369 C CA . TYR A 1 544 ? -4.73 -20.203 -11.07 1 98.5 544 TYR A CA 1
ATOM 4370 C C . TYR A 1 544 ? -4.191 -19.922 -9.672 1 98.5 544 TYR A C 1
ATOM 4372 O O . TYR A 1 544 ? -4.539 -18.922 -9.055 1 98.5 544 TYR A O 1
ATOM 4380 N N . GLY A 1 545 ? -3.32 -20.844 -9.164 1 98.75 545 GLY A N 1
ATOM 4381 C CA . GLY A 1 545 ? -2.791 -20.594 -7.836 1 98.75 545 GLY A CA 1
ATOM 4382 C C . GLY A 1 545 ? -1.91 -21.719 -7.316 1 98.75 545 GLY A C 1
ATOM 4383 O O . GLY A 1 545 ? -1.622 -22.672 -8.039 1 98.75 545 GLY A O 1
ATOM 4384 N N . ILE A 1 546 ? -1.409 -21.5 -6.031 1 98.81 546 ILE A N 1
ATOM 4385 C CA . ILE A 1 546 ? -0.527 -22.422 -5.316 1 98.81 546 ILE A CA 1
ATOM 4386 C C . ILE A 1 546 ? -1.061 -22.656 -3.906 1 98.81 546 ILE A C 1
ATOM 4388 O O . ILE A 1 546 ? -1.189 -21.719 -3.119 1 98.81 546 ILE A O 1
ATOM 4392 N N . SER A 1 547 ? -1.34 -23.859 -3.637 1 98.81 547 SER A N 1
ATOM 4393 C CA . SER A 1 547 ? -1.82 -24.172 -2.297 1 98.81 547 SER A CA 1
ATOM 4394 C C . SER A 1 547 ? -0.668 -24.266 -1.301 1 98.81 547 SER A C 1
ATOM 4396 O O . SER A 1 547 ? 0.396 -24.797 -1.618 1 98.81 547 SER A O 1
ATOM 4398 N N . LEU A 1 548 ? -0.854 -23.75 -0.167 1 98.81 548 LEU A N 1
ATOM 4399 C CA . LEU A 1 548 ? 0.085 -23.891 0.941 1 98.81 548 LEU A CA 1
ATOM 4400 C C . LEU A 1 548 ? -0.314 -25.047 1.853 1 98.81 548 LEU A C 1
ATOM 4402 O O . LEU A 1 548 ? 0.489 -25.5 2.668 1 98.81 548 LEU A O 1
ATOM 4406 N N . TYR A 1 549 ? -1.484 -25.5 1.659 1 97.94 549 TYR A N 1
ATOM 4407 C CA . TYR A 1 549 ? -2.109 -26.531 2.486 1 97.94 549 TYR A CA 1
ATOM 4408 C C . TYR A 1 549 ? -2.141 -27.859 1.76 1 97.94 549 TYR A C 1
ATOM 4410 O O . TYR A 1 549 ? -2.229 -27.906 0.53 1 97.94 549 TYR A O 1
ATOM 4418 N N . ALA A 1 550 ? -2.02 -28.938 2.531 1 96.81 550 ALA A N 1
ATOM 4419 C CA . ALA A 1 550 ? -2.18 -30.297 2.02 1 96.81 550 ALA A CA 1
ATOM 4420 C C . ALA A 1 550 ? -3.455 -30.938 2.555 1 96.81 550 ALA A C 1
ATOM 4422 O O . ALA A 1 550 ? -3.498 -31.375 3.703 1 96.81 550 ALA A O 1
ATOM 4423 N N . PRO A 1 551 ? -4.402 -31.047 1.677 1 93.25 551 PRO A N 1
ATOM 4424 C CA . PRO A 1 551 ? -5.691 -31.547 2.164 1 93.25 551 PRO A CA 1
ATOM 4425 C C . PRO A 1 551 ? -5.66 -33.031 2.512 1 93.25 551 PRO A C 1
ATOM 4427 O O . PRO A 1 551 ? -5.02 -33.812 1.811 1 93.25 551 PRO A O 1
ATOM 4430 N N . ARG A 1 552 ? -6.402 -33.375 3.512 1 91.5 552 ARG A N 1
ATOM 4431 C CA . ARG A 1 552 ? -6.512 -34.781 3.955 1 91.5 552 ARG A CA 1
ATOM 4432 C C . ARG A 1 552 ? -7.871 -35.375 3.586 1 91.5 552 ARG A C 1
ATOM 4434 O O . ARG A 1 552 ? -8.133 -36.531 3.838 1 91.5 552 ARG A O 1
ATOM 4441 N N . ASN A 1 553 ? -8.703 -34.5 2.949 1 89.88 553 ASN A N 1
ATOM 4442 C CA . ASN A 1 553 ? -10.062 -34.938 2.615 1 89.88 553 ASN A CA 1
ATOM 4443 C C . ASN A 1 553 ? -10.5 -34.375 1.264 1 89.88 553 ASN A C 1
ATOM 4445 O O . ASN A 1 553 ? -10.047 -33.312 0.847 1 89.88 553 ASN A O 1
ATOM 4449 N N . LEU A 1 554 ? -11.352 -35.188 0.673 1 90.81 554 LEU A N 1
ATOM 4450 C CA . LEU A 1 554 ? -12.109 -34.688 -0.473 1 90.81 554 LEU A CA 1
ATOM 4451 C C . LEU A 1 554 ? -13.469 -34.156 -0.036 1 90.81 554 LEU A C 1
ATOM 4453 O O . LEU A 1 554 ? -14.219 -34.844 0.655 1 90.81 554 LEU A O 1
ATOM 4457 N N . GLU A 1 555 ? -13.734 -33 -0.43 1 89.06 555 GLU A N 1
ATOM 4458 C CA . GLU A 1 555 ? -14.922 -32.312 0.103 1 89.06 555 GLU A CA 1
ATOM 4459 C C . GLU A 1 555 ? -16.062 -32.375 -0.9 1 89.06 555 GLU A C 1
ATOM 4461 O O . GLU A 1 555 ? -17.219 -32.156 -0.535 1 89.06 555 GLU A O 1
ATOM 4466 N N . LEU A 1 556 ? -15.852 -32.688 -2.15 1 93.31 556 LEU A N 1
ATOM 4467 C CA . LEU A 1 556 ? -16.859 -32.438 -3.172 1 93.31 556 LEU A CA 1
ATOM 4468 C C . LEU A 1 556 ? -17.578 -33.719 -3.562 1 93.31 556 LEU A C 1
ATOM 4470 O O . LEU A 1 556 ? -18.484 -33.688 -4.398 1 93.31 556 LEU A O 1
ATOM 4474 N N . VAL A 1 557 ? -17.234 -34.75 -2.963 1 90.5 557 VAL A N 1
ATOM 4475 C CA . VAL A 1 557 ? -17.906 -36.031 -3.238 1 90.5 557 VAL A CA 1
ATOM 4476 C C . VAL A 1 557 ? -19.359 -35.938 -2.764 1 90.5 557 VAL A C 1
ATOM 4478 O O . VAL A 1 557 ? -19.641 -35.406 -1.69 1 90.5 557 VAL A O 1
ATOM 4481 N N . PRO A 1 558 ? -20.297 -36.438 -3.604 1 87.19 558 PRO A N 1
ATOM 4482 C CA . PRO A 1 558 ? -21.719 -36.344 -3.268 1 87.19 558 PRO A CA 1
ATOM 4483 C C . PRO A 1 558 ? -22.047 -37 -1.915 1 87.19 558 PRO A C 1
ATOM 4485 O O . PRO A 1 558 ? -22.938 -36.5 -1.207 1 87.19 558 PRO A O 1
ATOM 4488 N N . SER A 1 559 ? -21.359 -38.031 -1.562 1 81.69 559 SER A N 1
ATOM 4489 C CA . SER A 1 559 ? -21.656 -38.719 -0.319 1 81.69 559 SER A CA 1
ATOM 4490 C C . SER A 1 559 ? -21.109 -37.969 0.889 1 81.69 559 SER A C 1
ATOM 4492 O O . SER A 1 559 ? -21.484 -38.25 2.027 1 81.69 559 SER A O 1
ATOM 4494 N N . GLY A 1 560 ? -20.344 -36.969 0.712 1 82.81 560 GLY A N 1
ATOM 4495 C CA . GLY A 1 560 ? -19.766 -36.188 1.793 1 82.81 560 GLY A CA 1
ATOM 4496 C C . GLY A 1 560 ? -18.25 -36.219 1.787 1 82.81 560 GLY A C 1
ATOM 4497 O O . GLY A 1 560 ? -17.625 -36.625 0.804 1 82.81 560 GLY A O 1
ATOM 4498 N N . ARG A 1 561 ? -17.703 -35.781 2.898 1 84.75 561 ARG A N 1
ATOM 4499 C CA . ARG A 1 561 ? -16.25 -35.719 2.992 1 84.75 561 ARG A CA 1
ATOM 4500 C C . ARG A 1 561 ? -15.625 -37.094 3.123 1 84.75 561 ARG A C 1
ATOM 4502 O O . ARG A 1 561 ? -16.094 -37.906 3.914 1 84.75 561 ARG A O 1
ATOM 4509 N N . VAL A 1 562 ? -14.672 -37.281 2.318 1 87.56 562 VAL A N 1
ATOM 4510 C CA . VAL A 1 562 ? -13.984 -38.562 2.324 1 87.56 562 VAL A CA 1
ATOM 4511 C C . VAL A 1 562 ? -12.484 -38.344 2.525 1 87.56 562 VAL A C 1
ATOM 4513 O O . VAL A 1 562 ? -11.922 -37.375 2.012 1 87.56 562 VAL A O 1
ATOM 4516 N N . SER A 1 563 ? -11.914 -39.25 3.377 1 88.62 563 SER A N 1
ATOM 4517 C CA . SER A 1 563 ? -10.469 -39.156 3.576 1 88.62 563 SER A CA 1
ATOM 4518 C C . SER A 1 563 ? -9.719 -39.312 2.258 1 88.62 563 SER A C 1
ATOM 4520 O O . SER A 1 563 ? -10.117 -40.125 1.403 1 88.62 563 SER A O 1
ATOM 4522 N N . PHE A 1 564 ? -8.672 -38.562 2.164 1 92.62 564 PHE A N 1
ATOM 4523 C CA . PHE A 1 564 ? -7.953 -38.562 0.895 1 92.62 564 PHE A CA 1
ATOM 4524 C C . PHE A 1 564 ? -6.449 -38.5 1.126 1 92.62 564 PHE A C 1
ATOM 4526 O O . PHE A 1 564 ? -5.977 -37.75 1.989 1 92.62 564 PHE A O 1
ATOM 4533 N N . ASP A 1 565 ? -5.746 -39.344 0.433 1 92.81 565 ASP A N 1
ATOM 4534 C CA . ASP A 1 565 ? -4.297 -39.312 0.281 1 92.81 565 ASP A CA 1
ATOM 4535 C C . ASP A 1 565 ? -3.896 -39.312 -1.192 1 92.81 565 ASP A C 1
ATOM 4537 O O . ASP A 1 565 ? -4.148 -40.25 -1.922 1 92.81 565 ASP A O 1
ATOM 4541 N N . PRO A 1 566 ? -3.283 -38.281 -1.58 1 95.56 566 PRO A N 1
ATOM 4542 C CA . PRO A 1 566 ? -2.922 -38.219 -2.998 1 95.56 566 PRO A CA 1
ATOM 4543 C C . PRO A 1 566 ? -2.088 -39.406 -3.455 1 95.56 566 PRO A C 1
ATOM 4545 O O . PRO A 1 566 ? -2.17 -39.812 -4.617 1 95.56 566 PRO A O 1
ATOM 4548 N N . ASN A 1 567 ? -1.337 -39.969 -2.59 1 94.38 567 ASN A N 1
ATOM 4549 C CA . ASN A 1 567 ? -0.476 -41.094 -2.947 1 94.38 567 ASN A CA 1
ATOM 4550 C C . ASN A 1 567 ? -1.29 -42.344 -3.281 1 94.38 567 ASN A C 1
ATOM 4552 O O . ASN A 1 567 ? -0.8 -43.25 -3.963 1 94.38 567 ASN A O 1
ATOM 4556 N N . SER A 1 568 ? -2.477 -42.406 -2.795 1 94.19 568 SER A N 1
ATOM 4557 C CA . SER A 1 568 ? -3.34 -43.531 -3.127 1 94.19 568 SER A CA 1
ATOM 4558 C C . SER A 1 568 ? -3.695 -43.531 -4.609 1 94.19 568 SER A C 1
ATOM 4560 O O . SER A 1 568 ? -3.973 -44.594 -5.18 1 94.19 568 SER A O 1
ATOM 4562 N N . VAL A 1 569 ? -3.623 -42.438 -5.211 1 95.38 569 VAL A N 1
ATOM 4563 C CA . VAL A 1 569 ? -3.953 -42.312 -6.629 1 95.38 569 VAL A CA 1
ATOM 4564 C C . VAL A 1 569 ? -2.672 -42.188 -7.453 1 95.38 569 VAL A C 1
ATOM 4566 O O . VAL A 1 569 ? -2.568 -42.781 -8.539 1 95.38 569 VAL A O 1
ATOM 4569 N N . LEU A 1 570 ? -1.648 -41.594 -6.969 1 97 570 LEU A N 1
ATOM 4570 C CA . LEU A 1 570 ? -0.46 -41.25 -7.738 1 97 570 LEU A CA 1
ATOM 4571 C C . LEU A 1 570 ? 0.517 -42.406 -7.793 1 97 570 LEU A C 1
ATOM 4573 O O . LEU A 1 570 ? 1.114 -42.688 -8.844 1 97 570 LEU A O 1
ATOM 4577 N N . LEU A 1 571 ? 0.628 -43.125 -6.691 1 95.62 571 LEU A N 1
ATOM 4578 C CA . LEU A 1 571 ? 1.597 -44.219 -6.648 1 95.62 571 LEU A CA 1
ATOM 4579 C C . LEU A 1 571 ? 1.216 -45.312 -7.629 1 95.62 571 LEU A C 1
ATOM 4581 O O . LEU A 1 571 ? 2.057 -45.781 -8.398 1 95.62 571 LEU A O 1
ATOM 4585 N N . PRO A 1 572 ? -0.068 -45.75 -7.625 1 95.75 572 PRO A N 1
ATOM 4586 C CA . PRO A 1 572 ? -0.471 -46.781 -8.602 1 95.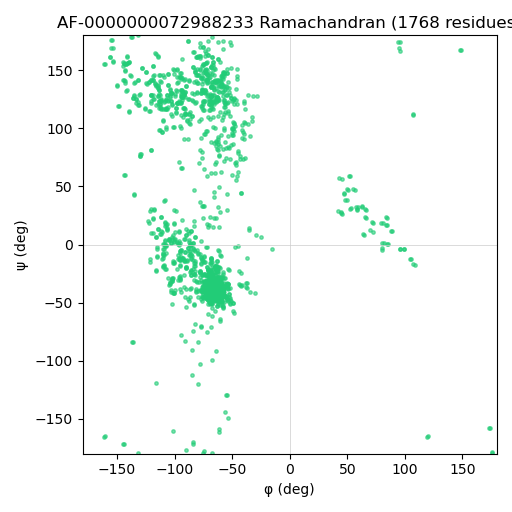75 572 PRO A CA 1
ATOM 4587 C C . PRO A 1 572 ? -0.276 -46.312 -10.047 1 95.75 572 PRO A C 1
ATOM 4589 O O . PRO A 1 572 ? -0.102 -47.125 -10.945 1 95.75 572 PRO A O 1
ATOM 4592 N N . ALA A 1 573 ? -0.342 -45.062 -10.289 1 95.69 573 ALA A N 1
ATOM 4593 C CA . ALA A 1 573 ? -0.151 -44.5 -11.625 1 95.69 573 ALA A CA 1
ATOM 4594 C C . ALA A 1 573 ? 1.331 -44.312 -11.93 1 95.69 573 ALA A C 1
ATOM 4596 O O . ALA A 1 573 ? 1.687 -43.688 -12.938 1 95.69 573 ALA A O 1
ATOM 4597 N N . HIS A 1 574 ? 2.271 -44.656 -11.07 1 94.62 574 HIS A N 1
ATOM 4598 C CA . HIS A 1 574 ? 3.715 -44.75 -11.258 1 94.62 574 HIS A CA 1
ATOM 4599 C C . HIS A 1 574 ? 4.379 -43.375 -11.094 1 94.62 574 HIS A C 1
ATOM 4601 O O . HIS A 1 574 ? 5.414 -43.125 -11.703 1 94.62 574 HIS A O 1
ATOM 4607 N N . TYR A 1 575 ? 3.729 -42.531 -10.406 1 95.81 575 TYR A N 1
ATOM 4608 C CA . TYR A 1 575 ? 4.406 -41.312 -9.992 1 95.81 575 TYR A CA 1
ATOM 4609 C C . TYR A 1 575 ? 5.25 -41.531 -8.75 1 95.81 575 TYR A C 1
ATOM 4611 O O . TYR A 1 575 ? 4.941 -42.406 -7.934 1 95.81 575 TYR A O 1
ATOM 4619 N N . ALA A 1 576 ? 6.301 -40.781 -8.648 1 95.19 576 ALA A N 1
ATOM 4620 C CA . ALA A 1 576 ? 7.176 -40.875 -7.48 1 95.19 576 ALA A CA 1
ATOM 4621 C C . ALA A 1 576 ? 6.457 -40.438 -6.215 1 95.19 576 ALA A C 1
ATOM 4623 O O . ALA A 1 576 ? 5.547 -39.594 -6.27 1 95.19 576 ALA A O 1
ATOM 4624 N N . PRO A 1 577 ? 6.895 -41.031 -5.133 1 93 577 PRO A N 1
ATOM 4625 C CA . PRO A 1 577 ? 6.328 -40.531 -3.869 1 93 577 PRO A CA 1
ATOM 4626 C C . PRO A 1 577 ? 6.594 -39.062 -3.629 1 93 577 PRO A C 1
ATOM 4628 O O . PRO A 1 577 ? 7.652 -38.562 -4 1 93 577 PRO A O 1
ATOM 4631 N N . GLN A 1 578 ? 5.699 -38.344 -3.037 1 94.38 578 GLN A N 1
ATOM 4632 C CA . GLN A 1 578 ? 5.828 -36.938 -2.664 1 94.38 578 GLN A CA 1
ATOM 4633 C C . GLN A 1 578 ? 5.801 -36.031 -3.895 1 94.38 578 GLN A C 1
ATOM 4635 O O . GLN A 1 578 ? 6.332 -34.938 -3.867 1 94.38 578 GLN A O 1
ATOM 4640 N N . THR A 1 579 ? 5.293 -36.531 -5.004 1 97.56 579 THR A N 1
ATOM 4641 C CA . THR A 1 579 ? 5.109 -35.688 -6.188 1 97.56 579 THR A CA 1
ATOM 4642 C C . THR A 1 579 ? 3.988 -34.688 -5.969 1 97.56 579 THR A C 1
ATOM 4644 O O . THR A 1 579 ? 2.855 -35.062 -5.664 1 97.56 579 THR A O 1
ATOM 4647 N N . PRO A 1 580 ? 4.367 -33.375 -6.09 1 98.31 580 PRO A N 1
ATOM 4648 C CA . PRO A 1 580 ? 3.262 -32.406 -6.078 1 98.31 580 PRO A CA 1
ATOM 4649 C C . PRO A 1 580 ? 2.299 -32.594 -7.246 1 98.31 580 PRO A C 1
ATOM 4651 O O . PRO A 1 580 ? 2.643 -33.281 -8.227 1 98.31 580 PRO A O 1
ATOM 4654 N N . TYR A 1 581 ? 1.102 -32.094 -7.145 1 98.5 581 TYR A N 1
ATOM 4655 C CA . TYR A 1 581 ? 0.11 -32.344 -8.18 1 98.5 581 TYR A CA 1
ATOM 4656 C C . TYR A 1 581 ? -0.757 -31.125 -8.43 1 98.5 581 TYR A C 1
ATOM 4658 O O . TYR A 1 581 ? -0.802 -30.203 -7.598 1 98.5 581 TYR A O 1
ATOM 4666 N N . ALA A 1 582 ? -1.29 -31.047 -9.578 1 98.56 582 ALA A N 1
ATOM 4667 C CA . ALA A 1 582 ? -2.252 -30 -9.953 1 98.56 582 ALA A CA 1
ATOM 4668 C C . ALA A 1 582 ? -3.684 -30.484 -9.734 1 98.56 582 ALA A C 1
ATOM 4670 O O . ALA A 1 582 ? -4.047 -31.578 -10.156 1 98.56 582 ALA A O 1
ATOM 4671 N N . SER A 1 583 ? -4.449 -29.703 -9 1 98.38 583 SER A N 1
ATOM 4672 C CA . SER A 1 583 ? -5.832 -30.062 -8.719 1 98.38 583 SER A CA 1
ATOM 4673 C C . SER A 1 583 ? -6.785 -28.922 -9.062 1 98.38 583 SER A C 1
ATOM 4675 O O . SER A 1 583 ? -6.406 -27.75 -8.984 1 98.38 583 SER A O 1
ATOM 4677 N N . GLN A 1 584 ? -8.016 -29.25 -9.398 1 98.19 584 GLN A N 1
ATOM 4678 C CA . GLN A 1 584 ? -9.023 -28.25 -9.711 1 98.19 584 GLN A CA 1
ATOM 4679 C C . GLN A 1 584 ? -9.562 -27.594 -8.438 1 98.19 584 GLN A C 1
ATOM 4681 O O . GLN A 1 584 ? -10.164 -26.531 -8.492 1 98.19 584 GLN A O 1
ATOM 4686 N N . ILE A 1 585 ? -9.375 -28.141 -7.297 1 96.94 585 ILE A N 1
ATOM 4687 C CA . ILE A 1 585 ? -10.008 -27.688 -6.062 1 96.94 585 ILE A CA 1
ATOM 4688 C C . ILE A 1 585 ? -9.336 -26.422 -5.574 1 96.94 585 ILE A C 1
ATOM 4690 O O . ILE A 1 585 ? -8.117 -26.391 -5.371 1 96.94 585 ILE A O 1
ATOM 4694 N N . PRO A 1 586 ? -10.102 -25.328 -5.387 1 97.5 586 PRO A N 1
ATOM 4695 C CA . PRO A 1 586 ? -9.5 -24.156 -4.762 1 97.5 586 PRO A CA 1
ATOM 4696 C C . PRO A 1 586 ? -9.242 -24.344 -3.268 1 97.5 586 PRO A C 1
ATOM 4698 O O . PRO A 1 586 ? -10.047 -24.969 -2.572 1 97.5 586 PRO A O 1
ATOM 4701 N N . CYS A 1 587 ? -8.141 -23.828 -2.811 1 97.12 587 CYS A N 1
ATOM 4702 C CA . CYS A 1 587 ? -7.758 -23.984 -1.409 1 97.12 587 CYS A CA 1
ATOM 4703 C C . CYS A 1 587 ? -8.211 -22.781 -0.589 1 97.12 587 CYS A C 1
ATOM 4705 O O . CYS A 1 587 ? -7.961 -21.641 -0.967 1 97.12 587 CYS A O 1
ATOM 4707 N N . SER A 1 588 ? -8.891 -22.984 0.543 1 93.69 588 SER A N 1
ATOM 4708 C CA . SER A 1 588 ? -9.352 -21.906 1.417 1 93.69 588 SER A CA 1
ATOM 4709 C C . SER A 1 588 ? -8.531 -21.859 2.703 1 93.69 588 SER A C 1
ATOM 4711 O O . SER A 1 588 ? -8.805 -21.031 3.584 1 93.69 588 SER A O 1
ATOM 4713 N N . TRP A 1 589 ? -7.613 -22.734 2.869 1 95 589 TRP A N 1
ATOM 4714 C CA . TRP A 1 589 ? -6.844 -22.797 4.105 1 95 589 TRP A CA 1
ATOM 4715 C C . TRP A 1 589 ? -5.41 -22.328 3.885 1 95 589 TRP A C 1
ATOM 4717 O O . TRP A 1 589 ? -4.461 -22.938 4.367 1 95 589 TRP A O 1
ATOM 4727 N N . GLY A 1 590 ? -5.27 -21.328 3.062 1 97.31 590 GLY A N 1
ATOM 4728 C CA . GLY A 1 590 ? -3.979 -20.734 2.734 1 97.31 590 GLY A CA 1
ATOM 4729 C C . GLY A 1 590 ? -3.506 -21.078 1.336 1 97.31 590 GLY A C 1
ATOM 4730 O O . GLY A 1 590 ? -3.221 -22.25 1.042 1 97.31 590 GLY A O 1
ATOM 4731 N N . ALA A 1 591 ? -3.479 -20.078 0.489 1 98.62 591 ALA A N 1
ATOM 4732 C CA . ALA A 1 591 ? -3.072 -20.297 -0.898 1 98.62 591 ALA A CA 1
ATOM 4733 C C . ALA A 1 591 ? -2.664 -18.984 -1.556 1 98.62 591 ALA A C 1
ATOM 4735 O O . ALA A 1 591 ? -3.047 -17.906 -1.093 1 98.62 591 ALA A O 1
ATOM 4736 N N . VAL A 1 592 ? -1.835 -19.125 -2.551 1 98.81 592 VAL A N 1
ATOM 4737 C CA . VAL A 1 592 ? -1.525 -18 -3.436 1 98.81 592 VAL A CA 1
ATOM 4738 C C . VAL A 1 592 ? -2.494 -18 -4.613 1 98.81 592 VAL A C 1
ATOM 4740 O O . VAL A 1 592 ? -2.717 -19.031 -5.254 1 98.81 592 VAL A O 1
ATOM 4743 N N . TYR A 1 593 ? -3.051 -16.938 -4.902 1 98.81 593 TYR A N 1
ATOM 4744 C CA . TYR A 1 593 ? -3.922 -16.797 -6.062 1 98.81 593 TYR A CA 1
ATOM 4745 C C . TYR A 1 593 ? -3.303 -15.867 -7.102 1 98.81 593 TYR A C 1
ATOM 4747 O O . TYR A 1 593 ? -2.639 -14.891 -6.75 1 98.81 593 TYR A O 1
ATOM 4755 N N . PHE A 1 594 ? -3.555 -16.172 -8.305 1 98.69 594 PHE A N 1
ATOM 4756 C CA . PHE A 1 594 ? -2.936 -15.445 -9.406 1 98.69 594 PHE A CA 1
ATOM 4757 C C . PHE A 1 594 ? -3.848 -14.328 -9.906 1 98.69 594 PHE A C 1
ATOM 4759 O O . PHE A 1 594 ? -5.074 -14.453 -9.859 1 98.69 594 PHE A O 1
ATOM 4766 N N . PRO A 1 595 ? -3.316 -13.25 -10.375 1 97.19 595 PRO A N 1
ATOM 4767 C CA . PRO A 1 595 ? -4.031 -11.992 -10.578 1 97.19 595 PRO A CA 1
ATOM 4768 C C . PRO A 1 595 ? -5.094 -12.078 -11.672 1 97.19 595 PRO A C 1
ATOM 4770 O O . PRO A 1 595 ? -6.238 -11.672 -11.461 1 97.19 595 PRO A O 1
ATOM 4773 N N . GLU A 1 596 ? -4.777 -12.656 -12.867 1 95.75 596 GLU A N 1
ATOM 4774 C CA . GLU A 1 596 ? -5.734 -12.695 -13.969 1 95.75 596 GLU A CA 1
ATOM 4775 C C . GLU A 1 596 ? -6.949 -13.547 -13.609 1 95.75 596 GLU A C 1
ATOM 4777 O O . GLU A 1 596 ? -8.086 -13.164 -13.898 1 95.75 596 GLU A O 1
ATOM 4782 N N . HIS A 1 597 ? -6.652 -14.602 -13 1 98.06 597 HIS A N 1
ATOM 4783 C CA . HIS A 1 597 ? -7.715 -15.531 -12.633 1 98.06 597 HIS A CA 1
ATOM 4784 C C . HIS A 1 597 ? -8.617 -14.938 -11.555 1 98.06 597 HIS A C 1
ATOM 4786 O O . HIS A 1 597 ? -9.844 -15.102 -11.609 1 98.06 597 HIS A O 1
ATOM 4792 N N . TRP A 1 598 ? -8.023 -14.266 -10.633 1 98.06 598 TRP A N 1
ATOM 4793 C CA . TRP A 1 598 ? -8.805 -13.648 -9.57 1 98.06 598 TRP A CA 1
ATOM 4794 C C . TRP A 1 598 ? -9.672 -12.516 -10.117 1 98.06 598 TRP A C 1
ATOM 4796 O O . TRP A 1 598 ? -10.82 -12.352 -9.695 1 98.06 598 TRP A O 1
ATOM 4806 N N . ARG A 1 599 ? -9.133 -11.695 -11.023 1 94.69 599 ARG A N 1
ATOM 4807 C CA . ARG A 1 599 ? -9.914 -10.656 -11.672 1 94.69 599 ARG A CA 1
ATOM 4808 C C . ARG A 1 599 ? -11.109 -11.25 -12.414 1 94.69 599 ARG A C 1
ATOM 4810 O O . ARG A 1 599 ? -12.211 -10.695 -12.359 1 94.69 599 ARG A O 1
ATOM 4817 N N . GLU A 1 600 ? -10.891 -12.32 -13.125 1 95.25 600 GLU A N 1
ATOM 4818 C CA . GLU A 1 600 ? -11.984 -13.008 -13.812 1 95.25 600 GLU A CA 1
ATOM 4819 C C . GLU A 1 600 ? -13.047 -13.477 -12.82 1 95.25 600 GLU A C 1
ATOM 4821 O O . GLU A 1 600 ? -14.242 -13.367 -13.086 1 95.25 600 GLU A O 1
ATOM 4826 N N . PHE A 1 601 ? -12.555 -13.992 -11.766 1 97.62 601 PHE A N 1
ATOM 4827 C CA . PHE A 1 601 ? -13.469 -14.484 -10.734 1 97.62 601 PHE A CA 1
ATOM 4828 C C . PHE A 1 601 ? -14.344 -13.359 -10.203 1 97.62 601 PHE A C 1
ATOM 4830 O O . PHE A 1 601 ? -15.539 -13.555 -9.961 1 97.62 601 PHE A O 1
ATOM 4837 N N . HIS A 1 602 ? -13.766 -12.188 -9.93 1 94.44 602 HIS A N 1
ATOM 4838 C CA . HIS A 1 602 ? -14.555 -11.047 -9.484 1 94.44 602 HIS A CA 1
ATOM 4839 C C . HIS A 1 602 ? -15.727 -10.781 -10.43 1 94.44 602 HIS A C 1
ATOM 4841 O O . HIS A 1 602 ? -16.875 -10.672 -9.992 1 94.44 602 HIS A O 1
ATOM 4847 N N . ALA A 1 603 ? -15.367 -10.719 -11.68 1 91.94 603 ALA A N 1
ATOM 4848 C CA . ALA A 1 603 ? -16.391 -10.461 -12.688 1 91.94 603 ALA A CA 1
ATOM 4849 C C . ALA A 1 603 ? -17.422 -11.586 -12.734 1 91.94 603 ALA A C 1
ATOM 4851 O O . ALA A 1 603 ? -18.625 -11.344 -12.852 1 91.94 603 ALA A O 1
ATOM 4852 N N . TYR A 1 604 ? -16.938 -12.805 -12.641 1 95.5 604 TYR A N 1
ATOM 4853 C CA . TYR A 1 604 ? -17.797 -13.984 -12.656 1 95.5 604 TYR A CA 1
ATOM 4854 C C . TYR A 1 604 ? -18.766 -13.969 -11.477 1 95.5 604 TYR A C 1
ATOM 4856 O O . TYR A 1 604 ? -19.969 -14.195 -11.656 1 95.5 604 TYR A O 1
ATOM 4864 N N . LEU A 1 605 ? -18.219 -13.719 -10.312 1 95.75 605 LEU A N 1
ATOM 4865 C CA . LEU A 1 605 ? -19 -13.773 -9.078 1 95.75 605 LEU A CA 1
ATOM 4866 C C . LEU A 1 605 ? -20.109 -12.727 -9.094 1 95.75 605 LEU A C 1
ATOM 4868 O O . LEU A 1 605 ? -21.219 -12.984 -8.633 1 95.75 605 LEU A O 1
ATOM 4872 N N . ILE A 1 606 ? -19.812 -11.562 -9.531 1 90.19 606 ILE A N 1
ATOM 4873 C CA . ILE A 1 606 ? -20.781 -10.477 -9.57 1 90.19 606 ILE A CA 1
ATOM 4874 C C . ILE A 1 606 ? -22 -10.906 -10.383 1 90.19 606 ILE A C 1
ATOM 4876 O O . ILE A 1 606 ? -23.141 -10.719 -9.953 1 90.19 606 ILE A O 1
ATOM 4880 N N . ARG A 1 607 ? -21.766 -11.523 -11.523 1 88.38 607 ARG A N 1
ATOM 4881 C CA . ARG A 1 607 ? -22.859 -12 -12.359 1 88.38 607 ARG A CA 1
ATOM 4882 C C . ARG A 1 607 ? -23.609 -13.133 -11.688 1 88.38 607 ARG A C 1
ATOM 4884 O O . ARG A 1 607 ? -24.844 -13.211 -11.773 1 88.38 607 ARG A O 1
ATOM 4891 N N . ARG A 1 608 ? -22.906 -14 -11.078 1 91.69 608 ARG A N 1
ATOM 4892 C CA . ARG A 1 608 ? -23.531 -15.141 -10.414 1 91.69 608 ARG A CA 1
ATOM 4893 C C . ARG A 1 608 ? -24.406 -14.688 -9.242 1 91.69 608 ARG A C 1
ATOM 4895 O O . ARG A 1 608 ? -25.453 -15.273 -8.977 1 91.69 608 ARG A O 1
ATOM 4902 N N . LEU A 1 609 ? -23.906 -13.742 -8.5 1 88.19 609 LEU A N 1
ATOM 4903 C CA . LEU A 1 609 ? -24.672 -13.219 -7.371 1 88.19 609 LEU A CA 1
ATOM 4904 C C . LEU A 1 609 ? -25.953 -12.555 -7.852 1 88.19 609 LEU A C 1
ATOM 4906 O O . LEU A 1 609 ? -26.969 -12.578 -7.148 1 88.19 609 LEU A O 1
ATOM 4910 N N . GLN A 1 610 ? -25.906 -11.969 -9 1 82.5 610 GLN A N 1
ATOM 4911 C CA . GLN A 1 610 ? -27.109 -11.414 -9.586 1 82.5 610 GLN A CA 1
ATOM 4912 C C . GLN A 1 610 ? -28.125 -12.508 -9.906 1 82.5 610 GLN A C 1
ATOM 4914 O O . GLN A 1 610 ? -29.328 -12.305 -9.797 1 82.5 610 GLN A O 1
ATOM 4919 N N . ASP A 1 611 ? -27.609 -13.656 -10.297 1 81.94 611 ASP A N 1
ATOM 4920 C CA . ASP A 1 611 ? -28.453 -14.805 -10.602 1 81.94 611 ASP A CA 1
ATOM 4921 C C . ASP A 1 611 ? -29.25 -15.25 -9.375 1 81.94 611 ASP A C 1
ATOM 4923 O O . ASP A 1 611 ? -30.328 -15.828 -9.508 1 81.94 611 ASP A O 1
ATOM 4927 N N . LEU A 1 612 ? -28.656 -15.07 -8.242 1 78.62 612 LEU A N 1
ATOM 4928 C CA . LEU A 1 612 ? -29.312 -15.477 -7.008 1 78.62 612 LEU A CA 1
ATOM 4929 C C . LEU A 1 612 ? -30.578 -14.664 -6.777 1 78.62 612 LEU A C 1
ATOM 4931 O O . LEU A 1 612 ? -31.453 -15.078 -6.008 1 78.62 612 LEU A O 1
ATOM 4935 N N . ASN A 1 613 ? -30.578 -13.555 -7.422 1 70.06 613 ASN A N 1
ATOM 4936 C CA . ASN A 1 613 ? -31.719 -12.68 -7.246 1 70.06 613 ASN A CA 1
ATOM 4937 C C . ASN A 1 613 ? -32.844 -13.016 -8.227 1 70.06 613 ASN A C 1
ATOM 4939 O O . ASN A 1 613 ? -33.906 -12.383 -8.211 1 70.06 613 ASN A O 1
ATOM 4943 N N . LEU A 1 614 ? -32.656 -14.016 -9.016 1 74.94 614 LEU A N 1
ATOM 4944 C CA . LEU A 1 614 ? -33.688 -14.43 -9.969 1 74.94 614 LEU A CA 1
ATOM 4945 C C . LEU A 1 614 ? -34.875 -15.086 -9.25 1 74.94 614 LEU A C 1
ATOM 4947 O O . LEU A 1 614 ? -34.688 -15.766 -8.242 1 74.94 614 LEU A O 1
ATOM 4951 N N . PRO A 1 615 ? -36 -14.773 -9.789 1 68.06 615 PRO A N 1
ATOM 4952 C CA . PRO A 1 615 ? -37.188 -15.406 -9.172 1 68.06 615 PRO A CA 1
ATOM 4953 C C . PRO A 1 615 ? -37.094 -16.922 -9.188 1 68.06 615 PRO A C 1
ATOM 4955 O O . PRO A 1 615 ? -36.406 -17.5 -10.039 1 68.06 615 PRO A O 1
ATOM 4958 N N . LYS A 1 616 ? -37.656 -17.594 -8.219 1 65.75 616 LYS A N 1
ATOM 4959 C CA . LYS A 1 616 ? -37.625 -19.031 -8.039 1 65.75 616 LYS A CA 1
ATOM 4960 C C . LYS A 1 616 ? -38.125 -19.766 -9.289 1 65.75 616 LYS A C 1
ATOM 4962 O O . LYS A 1 616 ? -37.656 -20.859 -9.609 1 65.75 616 LYS A O 1
ATOM 4967 N N . HIS A 1 617 ? -39.094 -19.078 -9.945 1 69.06 617 HIS A N 1
ATOM 4968 C CA . HIS A 1 617 ? -39.656 -19.766 -11.102 1 69.06 617 HIS A CA 1
ATOM 4969 C C . HIS A 1 617 ? -39.062 -19.25 -12.398 1 69.06 617 HIS A C 1
ATOM 4971 O O . HIS A 1 617 ? -39.719 -19.281 -13.445 1 69.06 617 HIS A O 1
ATOM 4977 N N . SER A 1 618 ? -37.812 -18.828 -12.188 1 73.94 618 SER A N 1
ATOM 4978 C CA . SER A 1 618 ? -37.156 -18.359 -13.398 1 73.94 618 SER A CA 1
ATOM 4979 C C . SER A 1 618 ? -36.812 -19.516 -14.32 1 73.94 618 SER A C 1
ATOM 4981 O O . SER A 1 618 ? -36.469 -20.609 -13.852 1 73.94 618 SER A O 1
ATOM 4983 N N . ASP A 1 619 ? -36.969 -19.406 -15.625 1 74.12 619 ASP A N 1
ATOM 4984 C CA . ASP A 1 619 ? -36.688 -20.422 -16.625 1 74.12 619 ASP A CA 1
ATOM 4985 C C . ASP A 1 619 ? -35.25 -20.344 -17.094 1 74.12 619 ASP A C 1
ATOM 4987 O O . ASP A 1 619 ? -34.875 -21.047 -18.031 1 74.12 619 ASP A O 1
ATOM 4991 N N . VAL A 1 620 ? -34.469 -19.547 -16.344 1 78.19 620 VAL A N 1
ATOM 4992 C CA . VAL A 1 620 ? -33.094 -19.375 -16.766 1 78.19 620 VAL A CA 1
ATOM 4993 C C . VAL A 1 620 ? -32.219 -20.516 -16.219 1 78.19 620 VAL A C 1
ATOM 4995 O O . VAL A 1 620 ? -32.375 -20.922 -15.07 1 78.19 620 VAL A O 1
ATOM 4998 N N . ARG A 1 621 ? -31.469 -21.109 -17.078 1 81.19 621 ARG A N 1
ATOM 4999 C CA . ARG A 1 621 ? -30.531 -22.141 -16.656 1 81.19 621 ARG A CA 1
ATOM 5000 C C . ARG A 1 621 ? -29.375 -21.547 -15.867 1 81.19 621 ARG A C 1
ATOM 5002 O O . ARG A 1 621 ? -28.656 -20.688 -16.359 1 81.19 621 ARG A O 1
ATOM 5009 N N . LEU A 1 622 ? -29.25 -22.078 -14.703 1 84.75 622 LEU A N 1
ATOM 5010 C CA . LEU A 1 622 ? -28.188 -21.578 -13.82 1 84.75 622 LEU A CA 1
ATOM 5011 C C . LEU A 1 622 ? -26.984 -22.516 -13.836 1 84.75 622 LEU A C 1
ATOM 5013 O O . LEU A 1 622 ? -27.125 -23.719 -14.094 1 84.75 622 LEU A O 1
ATOM 5017 N N . ILE A 1 623 ? -25.875 -22.078 -13.648 1 91.06 623 ILE A N 1
ATOM 5018 C CA . ILE A 1 623 ? -24.641 -22.844 -13.609 1 91.06 623 ILE A CA 1
ATOM 5019 C C . ILE A 1 623 ? -24.562 -23.641 -12.312 1 91.06 623 ILE A C 1
ATOM 5021 O O . ILE A 1 623 ? -24.734 -23.078 -11.219 1 91.06 623 ILE A O 1
ATOM 5025 N N . SER A 1 624 ? -24.422 -24.875 -12.43 1 90.38 624 SER A N 1
ATOM 5026 C CA . SER A 1 624 ? -24.25 -25.812 -11.32 1 90.38 624 SER A CA 1
ATOM 5027 C C . SER A 1 624 ? -23.375 -27 -11.742 1 90.38 624 SER A C 1
ATOM 5029 O O . SER A 1 624 ? -23.75 -27.75 -12.641 1 90.38 624 SER A O 1
ATOM 5031 N N . VAL A 1 625 ? -22.266 -27.203 -11.109 1 94.25 625 VAL A N 1
ATOM 5032 C CA . VAL A 1 625 ? -21.344 -28.281 -11.484 1 94.25 625 VAL A CA 1
ATOM 5033 C C . VAL A 1 625 ? -21.984 -29.625 -11.188 1 94.25 625 VAL A C 1
ATOM 5035 O O . VAL A 1 625 ? -22.312 -29.938 -10.039 1 94.25 625 VAL A O 1
ATOM 5038 N N . PRO A 1 626 ? -22.094 -30.438 -12.18 1 92.31 626 PRO A N 1
ATOM 5039 C CA . PRO A 1 626 ? -22.766 -31.734 -11.984 1 92.31 626 PRO A CA 1
ATOM 5040 C C . PRO A 1 626 ? -22.031 -32.625 -10.992 1 92.31 626 PRO A C 1
ATOM 5042 O O . PRO A 1 626 ? -20.828 -32.844 -11.125 1 92.31 626 PRO A O 1
ATOM 5045 N N . GLY A 1 627 ? -22.812 -33.062 -10.016 1 90.94 627 GLY A N 1
ATOM 5046 C CA . GLY A 1 627 ? -22.281 -34.062 -9.086 1 90.94 627 GLY A CA 1
ATOM 5047 C C . GLY A 1 627 ? -21.422 -33.438 -7.992 1 90.94 627 GLY A C 1
ATOM 5048 O O . GLY A 1 627 ? -20.812 -34.156 -7.199 1 90.94 627 GLY A O 1
ATOM 5049 N N . SER A 1 628 ? -21.281 -32.188 -7.965 1 92.69 628 SER A N 1
ATOM 5050 C CA . SER A 1 628 ? -20.453 -31.531 -6.953 1 92.69 628 SER A CA 1
ATOM 5051 C C . SER A 1 628 ? -21.281 -31.125 -5.738 1 92.69 628 SER A C 1
ATOM 5053 O O . SER A 1 628 ? -22.266 -30.406 -5.867 1 92.69 628 SER A O 1
ATOM 5055 N N . ARG A 1 629 ? -20.844 -31.469 -4.613 1 91.69 629 ARG A N 1
ATOM 5056 C CA . ARG A 1 629 ? -21.531 -31.156 -3.363 1 91.69 629 ARG A CA 1
ATOM 5057 C C . ARG A 1 629 ? -21.5 -29.656 -3.08 1 91.69 629 ARG A C 1
ATOM 5059 O O . ARG A 1 629 ? -22.25 -29.156 -2.232 1 91.69 629 ARG A O 1
ATOM 5066 N N . SER A 1 630 ? -20.688 -28.922 -3.742 1 91 630 SER A N 1
ATOM 5067 C CA . SER A 1 630 ? -20.562 -27.5 -3.516 1 91 630 SER A CA 1
ATOM 5068 C C . SER A 1 630 ? -21.859 -26.766 -3.836 1 91 630 SER A C 1
ATOM 5070 O O . SER A 1 630 ? -22.047 -25.625 -3.426 1 91 630 SER A O 1
ATOM 5072 N N . ASP A 1 631 ? -22.75 -27.391 -4.5 1 87.69 631 ASP A N 1
ATOM 5073 C CA . ASP A 1 631 ? -24.031 -26.781 -4.832 1 87.69 631 ASP A CA 1
ATOM 5074 C C . ASP A 1 631 ? -24.812 -26.422 -3.566 1 87.69 631 ASP A C 1
ATOM 5076 O O . ASP A 1 631 ? -25.688 -25.547 -3.598 1 87.69 631 ASP A O 1
ATOM 5080 N N . LYS A 1 632 ? -24.438 -27.031 -2.512 1 85.19 632 LYS A N 1
ATOM 5081 C CA . LYS A 1 632 ? -25.109 -26.781 -1.239 1 85.19 632 LYS A CA 1
ATOM 5082 C C . LYS A 1 632 ? -24.5 -25.578 -0.527 1 85.19 632 LYS A C 1
ATOM 5084 O O . LYS A 1 632 ? -25.078 -25.062 0.438 1 85.19 632 LYS A O 1
ATOM 5089 N N . TRP A 1 633 ? -23.344 -25.094 -1.007 1 87.31 633 TRP A N 1
ATOM 5090 C CA . TRP A 1 633 ? -22.594 -24.047 -0.316 1 87.31 633 TRP A CA 1
ATOM 5091 C C . TRP A 1 633 ? -22.969 -22.672 -0.866 1 87.31 633 TRP A C 1
ATOM 5093 O O . TRP A 1 633 ? -22.094 -21.922 -1.297 1 87.31 633 TRP A O 1
ATOM 5103 N N . LYS A 1 634 ? -24.094 -22.172 -0.745 1 78.56 634 LYS A N 1
ATOM 5104 C CA . LYS A 1 634 ? -24.594 -20.984 -1.407 1 78.56 634 LYS A CA 1
ATOM 5105 C C . LYS A 1 634 ? -23.906 -19.734 -0.874 1 78.56 634 LYS A C 1
ATOM 5107 O O . LYS A 1 634 ? -23.75 -18.734 -1.597 1 78.56 634 LYS A O 1
ATOM 5112 N N . LYS A 1 635 ? -23.375 -19.766 0.264 1 81.69 635 LYS A N 1
ATOM 5113 C CA . LYS A 1 635 ? -22.781 -18.562 0.862 1 81.69 635 LYS A CA 1
ATOM 5114 C C . LYS A 1 635 ? -21.25 -18.625 0.806 1 81.69 635 LYS A C 1
ATOM 5116 O O . LYS A 1 635 ? -20.578 -17.719 1.272 1 81.69 635 LYS A O 1
ATOM 5121 N N . SER A 1 636 ? -20.766 -19.625 0.195 1 90.31 636 SER A N 1
ATOM 5122 C CA . SER A 1 636 ? -19.312 -19.797 0.122 1 90.31 636 SER A CA 1
ATOM 5123 C C . SER A 1 636 ? -18.766 -19.297 -1.209 1 90.31 636 SER A C 1
ATOM 5125 O O . SER A 1 636 ? -19.312 -19.609 -2.27 1 90.31 636 SER A O 1
ATOM 5127 N N . TRP A 1 637 ? -17.719 -18.531 -1.1 1 94.75 637 TRP A N 1
ATOM 5128 C CA . TRP A 1 637 ? -17.062 -18.062 -2.316 1 94.75 637 TRP A CA 1
ATOM 5129 C C . TRP A 1 637 ? -16.5 -19.234 -3.111 1 94.75 637 TRP A C 1
ATOM 5131 O O . TRP A 1 637 ? -16.406 -19.172 -4.34 1 94.75 637 TRP A O 1
ATOM 5141 N N . LYS A 1 638 ? -16.156 -20.297 -2.414 1 95.5 638 LYS A N 1
ATOM 5142 C CA . LYS A 1 638 ? -15.523 -21.469 -3.02 1 95.5 638 LYS A CA 1
ATOM 5143 C C . LYS A 1 638 ? -16.453 -22.125 -4.035 1 95.5 638 LYS A C 1
ATOM 5145 O O . LYS A 1 638 ? -16 -22.656 -5.055 1 95.5 638 LYS A O 1
ATOM 5150 N N . LYS A 1 639 ? -17.781 -22.188 -3.762 1 94.88 639 LYS A N 1
ATOM 5151 C CA . LYS A 1 639 ? -18.75 -22.75 -4.695 1 94.88 639 LYS A CA 1
ATOM 5152 C C . LYS A 1 639 ? -18.609 -22.141 -6.082 1 94.88 639 LYS A C 1
ATOM 5154 O O . LYS A 1 639 ? -18.516 -22.844 -7.082 1 94.88 639 LYS A O 1
ATOM 5159 N N . TYR A 1 640 ? -18.562 -20.875 -6.078 1 96.69 640 TYR A N 1
ATOM 5160 C CA . TYR A 1 640 ? -18.562 -20.141 -7.34 1 96.69 640 TYR A CA 1
ATOM 5161 C C . TYR A 1 640 ? -17.203 -20.219 -8.023 1 96.69 640 TYR A C 1
ATOM 5163 O O . TYR A 1 640 ? -17.125 -20.234 -9.258 1 96.69 640 TYR A O 1
ATOM 5171 N N . PHE A 1 641 ? -16.156 -20.219 -7.234 1 98.25 641 PHE A N 1
ATOM 5172 C CA . PHE A 1 641 ? -14.844 -20.406 -7.836 1 98.25 641 PHE A CA 1
ATOM 5173 C C . PHE A 1 641 ? -14.734 -21.797 -8.461 1 98.25 641 PHE A C 1
ATOM 5175 O O . PHE A 1 641 ? -14.133 -21.953 -9.531 1 98.25 641 PHE A O 1
ATOM 5182 N N . ILE A 1 642 ? -15.273 -22.812 -7.832 1 97.94 642 ILE A N 1
ATOM 5183 C CA . ILE A 1 642 ? -15.297 -24.188 -8.344 1 97.94 642 ILE A CA 1
ATOM 5184 C C . ILE A 1 642 ? -16.016 -24.219 -9.688 1 97.94 642 ILE A C 1
ATOM 5186 O O . ILE A 1 642 ? -15.578 -24.906 -10.617 1 97.94 642 ILE A O 1
ATOM 5190 N N . GLU A 1 643 ? -17.125 -23.484 -9.781 1 97.12 643 GLU A N 1
ATOM 5191 C CA . GLU A 1 643 ? -17.828 -23.391 -11.055 1 97.12 643 GLU A CA 1
ATOM 5192 C C . GLU A 1 643 ? -16.922 -22.859 -12.156 1 97.12 643 GLU A C 1
ATOM 5194 O O . GLU A 1 643 ? -16.844 -23.422 -13.242 1 97.12 643 GLU A O 1
ATOM 5199 N N . LEU A 1 644 ? -16.266 -21.766 -11.828 1 97.88 644 LEU A N 1
ATOM 5200 C CA . LEU A 1 644 ? -15.383 -21.141 -12.797 1 97.88 644 LEU A CA 1
ATOM 5201 C C . LEU A 1 644 ? -14.25 -22.078 -13.203 1 97.88 644 LEU A C 1
ATOM 5203 O O . LEU A 1 644 ? -13.938 -22.219 -14.391 1 97.88 644 LEU A O 1
ATOM 5207 N N . VAL A 1 645 ? -13.656 -22.719 -12.25 1 98.06 645 VAL A N 1
ATOM 5208 C CA . VAL A 1 645 ? -12.547 -23.641 -12.469 1 98.06 645 VAL A CA 1
ATOM 5209 C C . VAL A 1 645 ? -13 -24.797 -13.352 1 98.06 645 VAL A C 1
ATOM 5211 O O . VAL A 1 645 ? -12.25 -25.25 -14.227 1 98.06 645 VAL A O 1
ATOM 5214 N N . TYR A 1 646 ? -14.188 -25.281 -13.094 1 97.94 646 TYR A N 1
ATOM 5215 C CA . TYR A 1 646 ? -14.742 -26.391 -13.875 1 97.94 646 TYR A CA 1
ATOM 5216 C C . TYR A 1 646 ? -14.969 -25.969 -15.328 1 97.94 646 TYR A C 1
ATOM 5218 O O . TYR A 1 646 ? -14.688 -26.734 -16.25 1 97.94 646 TYR A O 1
ATOM 5226 N N . LEU A 1 647 ? -15.398 -24.781 -15.531 1 97.38 647 LEU A N 1
ATOM 5227 C CA . LEU A 1 647 ? -15.742 -24.266 -16.844 1 97.38 647 LEU A CA 1
ATOM 5228 C C . LEU A 1 647 ? -14.492 -23.891 -17.641 1 97.38 647 LEU A C 1
ATOM 5230 O O . LEU A 1 647 ? -14.516 -23.859 -18.859 1 97.38 647 LEU A O 1
ATOM 5234 N N . ARG A 1 648 ? -13.383 -23.625 -16.906 1 98.06 648 ARG A N 1
ATOM 5235 C CA . ARG A 1 648 ? -12.164 -23.156 -17.562 1 98.06 648 ARG A CA 1
ATOM 5236 C C . ARG A 1 648 ? -11.078 -24.219 -17.531 1 98.06 648 ARG A C 1
ATOM 5238 O O . ARG A 1 648 ? -10.016 -24.047 -18.125 1 98.06 648 ARG A O 1
ATOM 5245 N N . ALA A 1 649 ? -11.289 -25.328 -16.781 1 98.12 649 ALA A N 1
ATOM 5246 C CA . ALA A 1 649 ? -10.305 -26.375 -16.594 1 98.12 649 ALA A CA 1
ATOM 5247 C C . ALA A 1 649 ? -9.062 -25.859 -15.883 1 98.12 649 ALA A C 1
ATOM 5249 O O . ALA A 1 649 ? -7.934 -26.234 -16.219 1 98.12 649 ALA A O 1
ATOM 5250 N N . TYR A 1 650 ? -9.258 -24.922 -15.016 1 98.62 650 TYR A N 1
ATOM 5251 C CA . TYR A 1 650 ? -8.148 -24.359 -14.25 1 98.62 650 TYR A CA 1
ATOM 5252 C C . TYR A 1 650 ? -7.668 -25.344 -13.188 1 98.62 650 TYR A C 1
ATOM 5254 O O . TYR A 1 650 ? -8.422 -26.219 -12.766 1 98.62 650 TYR A O 1
ATOM 5262 N N . VAL A 1 651 ? -6.406 -25.172 -12.797 1 98.75 651 VAL A N 1
ATOM 5263 C CA . VAL A 1 651 ? -5.859 -26.062 -11.773 1 98.75 651 VAL A CA 1
ATOM 5264 C C . VAL A 1 651 ? -4.992 -25.266 -10.805 1 98.75 651 VAL A C 1
ATOM 5266 O O . VAL A 1 651 ? -4.523 -24.172 -11.133 1 98.75 651 VAL A O 1
ATOM 5269 N N . MET A 1 652 ? -4.82 -25.766 -9.641 1 98.75 652 MET A N 1
ATOM 5270 C CA . MET A 1 652 ? -3.963 -25.234 -8.586 1 98.75 652 MET A CA 1
ATOM 5271 C C . MET A 1 652 ? -2.9 -26.25 -8.18 1 98.75 652 MET A C 1
ATOM 5273 O O . MET A 1 652 ? -3.172 -27.453 -8.141 1 98.75 652 MET A O 1
ATOM 5277 N N . LEU A 1 653 ? -1.688 -25.766 -7.898 1 98.81 653 LEU A N 1
ATOM 5278 C CA . LEU A 1 653 ? -0.615 -26.625 -7.43 1 98.81 653 LEU A CA 1
ATOM 5279 C C . LEU A 1 653 ? -0.812 -26.984 -5.961 1 98.81 653 LEU A C 1
ATOM 5281 O O . LEU A 1 653 ? -1.077 -26.109 -5.133 1 98.81 653 LEU A O 1
ATOM 5285 N N . TYR A 1 654 ? -0.66 -28.281 -5.652 1 98.69 654 TYR A N 1
ATOM 5286 C CA . TYR A 1 654 ? -0.739 -28.734 -4.27 1 98.69 654 TYR A CA 1
ATOM 5287 C C . TYR A 1 654 ? 0.546 -29.453 -3.857 1 98.69 654 TYR A C 1
ATOM 5289 O O . TYR A 1 654 ? 1.124 -30.203 -4.641 1 98.69 654 TYR A O 1
ATOM 5297 N N . PRO A 1 655 ? 0.968 -29.188 -2.639 1 98.38 655 PRO A N 1
ATOM 5298 C CA . PRO A 1 655 ? 2.109 -29.938 -2.123 1 98.38 655 PRO A CA 1
ATOM 5299 C C . PRO A 1 655 ? 1.738 -31.375 -1.733 1 98.38 655 PRO A C 1
ATOM 5301 O O . PRO A 1 655 ? 0.561 -31.672 -1.519 1 98.38 655 PRO A O 1
ATOM 5304 N N . ASN A 1 656 ? 2.666 -32.219 -1.741 1 98.06 656 ASN A N 1
ATOM 5305 C CA . ASN A 1 656 ? 2.52 -33.625 -1.358 1 98.06 656 ASN A CA 1
ATOM 5306 C C . ASN A 1 656 ? 3.764 -34.156 -0.641 1 98.06 656 ASN A C 1
ATOM 5308 O O . ASN A 1 656 ? 4.352 -35.156 -1.052 1 98.06 656 ASN A O 1
ATOM 5312 N N . PHE A 1 657 ? 4.109 -33.562 0.445 1 97 657 PHE A N 1
ATOM 5313 C CA . PHE A 1 657 ? 5.297 -33.938 1.203 1 97 657 PHE A CA 1
ATOM 5314 C C . PHE A 1 657 ? 4.973 -35.031 2.205 1 97 657 PHE A C 1
ATOM 5316 O O . PHE A 1 657 ? 3.811 -35.406 2.363 1 97 657 PHE A O 1
ATOM 5323 N N . TYR A 1 658 ? 5.988 -35.531 2.885 1 93.62 658 TYR A N 1
ATOM 5324 C CA . TYR A 1 658 ? 5.852 -36.656 3.805 1 93.62 658 TYR A CA 1
ATOM 5325 C C . TYR A 1 658 ? 4.902 -36.312 4.945 1 93.62 658 TYR A C 1
ATOM 5327 O O . TYR A 1 658 ? 4.961 -35.219 5.504 1 93.62 658 TYR A O 1
ATOM 5335 N N . ASP A 1 659 ? 3.928 -37.156 5.258 1 91.44 659 ASP A N 1
ATOM 5336 C CA . ASP A 1 659 ? 2.975 -37.031 6.355 1 91.44 659 ASP A CA 1
ATOM 5337 C C . ASP A 1 659 ? 2.162 -35.75 6.242 1 91.44 659 ASP A C 1
ATOM 5339 O O . ASP A 1 659 ? 1.906 -35.094 7.246 1 91.44 659 ASP A O 1
ATOM 5343 N N . PHE A 1 660 ? 1.894 -35.312 5.105 1 94.12 660 PHE A N 1
ATOM 5344 C CA . PHE A 1 660 ? 1.049 -34.156 4.816 1 94.12 660 PHE A CA 1
ATOM 5345 C C . PHE A 1 660 ? 1.688 -32.875 5.34 1 94.12 660 PHE A C 1
ATOM 5347 O O . PHE A 1 660 ? 0.987 -31.922 5.656 1 94.12 660 PHE A O 1
ATOM 5354 N N . GLU A 1 661 ? 3.014 -32.969 5.48 1 95.19 661 GLU A N 1
ATOM 5355 C CA . GLU A 1 661 ? 3.707 -31.734 5.816 1 95.19 661 GLU A CA 1
ATOM 5356 C C . GLU A 1 661 ? 3.416 -30.641 4.789 1 95.19 661 GLU A C 1
ATOM 5358 O O . GLU A 1 661 ? 3.406 -30.906 3.584 1 95.19 661 GLU A O 1
ATOM 5363 N N . ALA A 1 662 ? 3.105 -29.469 5.328 1 97.69 662 ALA A N 1
ATOM 5364 C CA . ALA A 1 662 ? 2.664 -28.406 4.434 1 97.69 662 ALA A CA 1
ATOM 5365 C C . ALA A 1 662 ? 3.162 -27.031 4.91 1 97.69 662 ALA A C 1
ATOM 5367 O O . ALA A 1 662 ? 4.121 -26.953 5.684 1 97.69 662 ALA A O 1
ATOM 5368 N N . PHE A 1 663 ? 2.658 -26 4.242 1 98.75 663 PHE A N 1
ATOM 5369 C CA . PHE A 1 663 ? 3.164 -24.672 4.52 1 98.75 663 PHE A CA 1
ATOM 5370 C C . PHE A 1 663 ? 2.113 -23.828 5.234 1 98.75 663 PHE A C 1
ATOM 5372 O O . PHE A 1 663 ? 2.381 -22.688 5.633 1 98.75 663 PHE A O 1
ATOM 5379 N N . SER A 1 664 ? 0.939 -24.312 5.352 1 98.12 664 SER A N 1
ATOM 5380 C CA . SER A 1 664 ? -0.106 -23.734 6.195 1 98.12 664 SER A CA 1
ATOM 5381 C C . SER A 1 664 ? -0.917 -24.828 6.883 1 98.12 664 SER A C 1
ATOM 5383 O O . SER A 1 664 ? -0.895 -25.984 6.461 1 98.12 664 SER A O 1
ATOM 5385 N N . THR A 1 665 ? -1.52 -24.453 7.984 1 94.31 665 THR A N 1
ATOM 5386 C CA . THR A 1 665 ? -2.418 -25.359 8.695 1 94.31 665 THR A CA 1
ATOM 5387 C C . THR A 1 665 ? -3.582 -24.578 9.312 1 94.31 665 THR A C 1
ATOM 5389 O O . THR A 1 665 ? -3.586 -23.359 9.312 1 94.31 665 THR A O 1
ATOM 5392 N N . ASN A 1 666 ? -4.578 -25.25 9.523 1 90 666 ASN A N 1
ATOM 5393 C CA . ASN A 1 666 ? -5.773 -24.656 10.109 1 90 666 ASN A CA 1
ATOM 5394 C C . ASN A 1 666 ? -6.062 -25.219 11.492 1 90 666 ASN A C 1
ATOM 5396 O O . ASN A 1 666 ? -6.055 -26.438 11.688 1 90 666 ASN A O 1
ATOM 5400 N N . HIS A 1 667 ? -6.395 -24.406 12.406 1 78.94 667 HIS A N 1
ATOM 5401 C CA . HIS A 1 667 ? -6.637 -24.812 13.781 1 78.94 667 HIS A CA 1
ATOM 5402 C C . HIS A 1 667 ? -8.133 -24.938 14.062 1 78.94 667 HIS A C 1
ATOM 5404 O O . HIS A 1 667 ? -8.531 -25.266 15.18 1 78.94 667 HIS A O 1
ATOM 5410 N N . VAL A 1 668 ? -8.961 -24.75 13.148 1 75.38 668 VAL A N 1
ATOM 5411 C CA . VAL A 1 668 ? -10.406 -24.953 13.172 1 75.38 668 VAL A CA 1
ATOM 5412 C C . VAL A 1 668 ? -11 -24.266 14.398 1 75.38 668 VAL A C 1
ATOM 5414 O O . VAL A 1 668 ? -11.711 -24.891 15.188 1 75.38 668 VAL A O 1
ATOM 5417 N N . GLU A 1 669 ? -10.625 -23.094 14.586 1 71.94 669 GLU A N 1
ATOM 5418 C CA . GLU A 1 669 ? -11.133 -22.344 15.734 1 71.94 669 GLU A CA 1
ATOM 5419 C C . GLU A 1 669 ? -12.516 -21.766 15.438 1 71.94 669 GLU A C 1
ATOM 5421 O O . GLU A 1 669 ? -12.938 -21.719 14.281 1 71.94 669 GLU A O 1
ATOM 5426 N N . PHE A 1 670 ? -13.211 -21.422 16.422 1 63.19 670 PHE A N 1
ATOM 5427 C CA . PHE A 1 670 ? -14.594 -20.969 16.328 1 63.19 670 PHE A CA 1
ATOM 5428 C C . PHE A 1 670 ? -14.711 -19.812 15.328 1 63.19 670 PHE A C 1
ATOM 5430 O O . PHE A 1 670 ? -13.891 -18.906 15.328 1 63.19 670 PHE A O 1
ATOM 5437 N N . GLY A 1 671 ? -15.594 -20.047 14.305 1 58.69 671 GLY A N 1
ATOM 5438 C CA . GLY A 1 671 ? -15.844 -19.047 13.281 1 58.69 671 GLY A CA 1
ATOM 5439 C C . GLY A 1 671 ? -17.141 -19.281 12.523 1 58.69 671 GLY A C 1
ATOM 5440 O O . GLY A 1 671 ? -18.047 -19.938 13.023 1 58.69 671 GLY A O 1
ATOM 5441 N N . THR A 1 672 ? -17.312 -18.641 11.43 1 48.19 672 THR A N 1
ATOM 5442 C CA . THR A 1 672 ? -18.531 -18.703 10.625 1 48.19 672 THR A CA 1
ATOM 5443 C C . THR A 1 672 ? -18.828 -20.141 10.203 1 48.19 672 THR A C 1
ATOM 5445 O O . THR A 1 672 ? -19.984 -20.578 10.242 1 48.19 672 THR A O 1
ATOM 5448 N N . HIS A 1 673 ? -17.812 -20.781 9.867 1 49.91 673 HIS A N 1
ATOM 5449 C CA . HIS A 1 673 ? -18 -22.141 9.359 1 49.91 673 HIS A CA 1
ATOM 5450 C C . HIS A 1 673 ? -17.828 -23.172 10.469 1 49.91 673 HIS A C 1
ATOM 5452 O O . HIS A 1 673 ? -18.203 -24.328 10.305 1 49.91 673 HIS A O 1
ATOM 5458 N N . VAL A 1 674 ? -17.219 -22.734 11.492 1 47.38 674 VAL A N 1
ATOM 5459 C CA . VAL A 1 674 ? -17 -23.641 12.625 1 47.38 674 VAL A CA 1
ATOM 5460 C C . VAL A 1 674 ? -17.859 -23.203 13.805 1 47.38 674 VAL A C 1
ATOM 5462 O O . VAL A 1 674 ? -17.531 -22.234 14.5 1 47.38 674 VAL A O 1
ATOM 5465 N N . LYS A 1 675 ? -18.984 -23.781 14 1 46.91 675 LYS A N 1
ATOM 5466 C CA . LYS A 1 675 ? -20.031 -23.266 14.891 1 46.91 675 LYS A CA 1
ATOM 5467 C C . LYS A 1 675 ? -19.859 -23.797 16.312 1 46.91 675 LYS A C 1
ATOM 5469 O O . LYS A 1 675 ? -20.516 -23.328 17.234 1 46.91 675 LYS A O 1
ATOM 5474 N N . SER A 1 676 ? -19.172 -24.828 16.406 1 48 676 SER A N 1
ATOM 5475 C CA . SER A 1 676 ? -18.953 -25.391 17.734 1 48 676 SER A CA 1
ATOM 5476 C C . SER A 1 676 ? -17.484 -25.781 17.938 1 48 676 SER A C 1
ATOM 5478 O O . SER A 1 676 ? -16.766 -26.016 16.953 1 48 676 SER A O 1
ATOM 5480 N N . GLU A 1 677 ? -17.016 -25.484 19.156 1 49.06 677 GLU A N 1
ATOM 5481 C CA . GLU A 1 677 ? -15.68 -26 19.469 1 49.06 677 GLU A CA 1
ATOM 5482 C C . GLU A 1 677 ? -15.578 -27.484 19.125 1 49.06 677 GLU A C 1
ATOM 5484 O O . GLU A 1 677 ? -16.406 -28.297 19.562 1 49.06 677 GLU A O 1
ATOM 5489 N N . LYS A 1 678 ? -15.039 -27.734 18.062 1 54.28 678 LYS A N 1
ATOM 5490 C CA . LYS A 1 678 ? -14.969 -29.125 17.578 1 54.28 678 LYS A CA 1
ATOM 5491 C C . LYS A 1 678 ? -14.047 -29.969 18.453 1 54.28 678 LYS A C 1
ATOM 5493 O O . LYS A 1 678 ? -13.156 -29.438 19.125 1 54.28 678 LYS A O 1
ATOM 5498 N N . ARG A 1 679 ? -14.477 -31.25 18.375 1 47.72 679 ARG A N 1
ATOM 5499 C CA . ARG A 1 679 ? -13.711 -32.281 19.062 1 47.72 679 ARG A CA 1
ATOM 5500 C C . ARG A 1 679 ? -12.305 -32.406 18.484 1 47.72 679 ARG A C 1
ATOM 5502 O O . ARG A 1 679 ? -12.078 -32.094 17.312 1 47.72 679 ARG A O 1
ATOM 5509 N N . GLN A 1 680 ? -11.352 -32.625 19.406 1 48.44 680 GLN A N 1
ATOM 5510 C CA . GLN A 1 680 ? -9.953 -32.812 19.047 1 48.44 680 GLN A CA 1
ATOM 5511 C C . GLN A 1 680 ? -9.828 -33.75 17.844 1 48.44 680 GLN A C 1
ATOM 5513 O O . GLN A 1 680 ? -8.945 -33.562 17 1 48.44 680 GLN A O 1
ATOM 5518 N N . SER A 1 681 ? -10.711 -34.719 17.75 1 50.62 681 SER A N 1
ATOM 5519 C CA . SER A 1 681 ? -10.648 -35.656 16.641 1 50.62 681 SER A CA 1
ATOM 5520 C C . SER A 1 681 ? -10.938 -34.969 15.32 1 50.62 681 SER A C 1
ATOM 5522 O O . SER A 1 681 ? -10.312 -35.281 14.305 1 50.62 681 SER A O 1
ATOM 5524 N N . VAL A 1 682 ? -11.883 -34.062 15.328 1 57.94 682 VAL A N 1
ATOM 5525 C CA . VAL A 1 682 ? -12.234 -33.344 14.102 1 57.94 682 VAL A CA 1
ATOM 5526 C C . VAL A 1 682 ? -11.133 -32.344 13.75 1 57.94 682 VAL A C 1
ATOM 5528 O O . VAL A 1 682 ? -10.781 -32.188 12.578 1 57.94 682 VAL A O 1
ATOM 5531 N N . ILE A 1 683 ? -10.555 -31.859 14.766 1 62.97 683 ILE A N 1
ATOM 5532 C CA . ILE A 1 683 ? -9.469 -30.906 14.547 1 62.97 683 ILE A CA 1
ATOM 5533 C C . ILE A 1 683 ? -8.305 -31.609 13.844 1 62.97 683 ILE A C 1
ATOM 5535 O O . ILE A 1 683 ? -7.664 -31.031 12.961 1 62.97 683 ILE A O 1
ATOM 5539 N N . GLY A 1 684 ? -8.117 -32.812 14.195 1 67.69 684 GLY A N 1
ATOM 5540 C CA . GLY A 1 684 ? -7.031 -33.594 13.625 1 67.69 684 GLY A CA 1
ATOM 5541 C C . GLY A 1 684 ? -7.191 -33.844 12.141 1 67.69 684 GLY A C 1
ATOM 5542 O O . GLY A 1 684 ? -6.211 -34.094 11.438 1 67.69 684 GLY A O 1
ATOM 5543 N N . THR A 1 685 ? -8.406 -33.656 11.742 1 72.94 685 THR A N 1
ATOM 5544 C CA . THR A 1 685 ? -8.648 -33.938 10.328 1 72.94 685 THR A CA 1
ATOM 5545 C C . THR A 1 685 ? -8.266 -32.719 9.477 1 72.94 685 THR A C 1
ATOM 5547 O O . THR A 1 685 ? -8.062 -32.844 8.266 1 72.94 685 THR A O 1
ATOM 5550 N N . PHE A 1 686 ? -8.07 -31.656 10.078 1 80.88 686 PHE A N 1
ATOM 5551 C CA . PHE A 1 686 ? -7.793 -30.438 9.312 1 80.88 686 PHE A CA 1
ATOM 5552 C C . PHE A 1 686 ? -6.391 -29.922 9.602 1 80.88 686 PHE A C 1
ATOM 5554 O O . PHE A 1 686 ? -5.805 -29.219 8.789 1 80.88 686 PHE A O 1
ATOM 5561 N N . MET A 1 687 ? -5.926 -30.297 10.68 1 88.31 687 MET A N 1
ATOM 5562 C CA . MET A 1 687 ? -4.578 -29.859 11.031 1 88.31 687 MET A CA 1
ATOM 5563 C C . MET A 1 687 ? -3.525 -30.719 10.328 1 88.31 687 MET A C 1
ATOM 5565 O O . MET A 1 687 ? -3.65 -31.938 10.266 1 88.31 687 MET A O 1
ATOM 5569 N N . VAL A 1 688 ? -2.631 -30.109 9.742 1 91.81 688 VAL A N 1
ATOM 5570 C CA . VAL A 1 688 ? -1.497 -30.781 9.125 1 91.81 688 VAL A CA 1
ATOM 5571 C C . VAL A 1 688 ? -0.192 -30.219 9.672 1 91.81 688 VAL A C 1
ATOM 5573 O O . VAL A 1 688 ? -0.146 -29.062 10.109 1 91.81 688 VAL A O 1
ATOM 5576 N N . PRO A 1 689 ? 0.831 -31.062 9.75 1 92.56 689 PRO A N 1
ATOM 5577 C CA . PRO A 1 689 ? 2.109 -30.547 10.25 1 92.56 689 PRO A CA 1
ATOM 5578 C C . PRO A 1 689 ? 2.721 -29.5 9.336 1 92.56 689 PRO A C 1
ATOM 5580 O O . PRO A 1 689 ? 2.619 -29.594 8.109 1 92.56 689 PRO A O 1
ATOM 5583 N N . LEU A 1 690 ? 3.322 -28.469 9.945 1 95.56 690 LEU A N 1
ATOM 5584 C CA . LEU A 1 690 ? 3.998 -27.422 9.195 1 95.56 690 LEU A CA 1
ATOM 5585 C C . LEU A 1 690 ? 5.469 -27.766 8.977 1 95.56 690 LEU A C 1
ATOM 5587 O O . LEU A 1 690 ? 6.133 -28.266 9.891 1 95.56 690 LEU A O 1
ATOM 5591 N N . MET A 1 691 ? 5.922 -27.547 7.836 1 95.69 691 MET A N 1
ATOM 5592 C CA . MET A 1 691 ? 7.344 -27.734 7.559 1 95.69 691 MET A CA 1
ATOM 5593 C C . MET A 1 691 ? 8.18 -26.703 8.305 1 95.69 691 MET A C 1
ATOM 5595 O O . MET A 1 691 ? 8.102 -25.5 8.016 1 95.69 691 MET A O 1
ATOM 5599 N N . GLN A 1 692 ? 9.016 -27.109 9.188 1 91 692 GLN A N 1
ATOM 5600 C CA . GLN A 1 692 ? 9.852 -26.219 9.984 1 91 692 GLN A CA 1
ATOM 5601 C C . GLN A 1 692 ? 11.273 -26.156 9.438 1 91 692 GLN A C 1
ATOM 5603 O O . GLN A 1 692 ? 11.891 -25.094 9.398 1 91 692 GLN A O 1
ATOM 5608 N N . ARG A 1 693 ? 11.695 -27.312 9.094 1 90.06 693 ARG A N 1
ATOM 5609 C CA . ARG A 1 693 ? 13 -27.422 8.461 1 90.06 693 ARG A CA 1
ATOM 5610 C C . ARG A 1 693 ? 12.867 -27.484 6.945 1 90.06 693 ARG A C 1
ATOM 5612 O O . ARG A 1 693 ? 11.969 -28.156 6.426 1 90.06 693 ARG A O 1
ATOM 5619 N N . ASP A 1 694 ? 13.758 -26.812 6.34 1 94.75 694 ASP A N 1
ATOM 5620 C CA . ASP A 1 694 ? 13.664 -26.766 4.887 1 94.75 694 ASP A CA 1
ATOM 5621 C C . ASP A 1 694 ? 14.055 -28.109 4.266 1 94.75 694 ASP A C 1
ATOM 5623 O O . ASP A 1 694 ? 15.242 -28.391 4.082 1 94.75 694 ASP A O 1
ATOM 5627 N N . THR A 1 695 ? 13.086 -28.906 3.951 1 94.44 695 THR A N 1
ATOM 5628 C CA . THR A 1 695 ? 13.289 -30.188 3.283 1 94.44 695 THR A CA 1
ATOM 5629 C C . THR A 1 695 ? 12.586 -30.203 1.932 1 94.44 695 THR A C 1
ATOM 5631 O O . THR A 1 695 ? 12.219 -31.281 1.439 1 94.44 695 THR A O 1
ATOM 5634 N N . ILE A 1 696 ? 12.32 -29.047 1.367 1 96.81 696 ILE A N 1
ATOM 5635 C CA . ILE A 1 696 ? 11.578 -28.922 0.12 1 96.81 696 ILE A CA 1
ATOM 5636 C C . ILE A 1 696 ? 12.289 -29.703 -0.984 1 96.81 696 ILE A C 1
ATOM 5638 O O . ILE A 1 696 ? 11.711 -30.625 -1.571 1 96.81 696 ILE A O 1
ATOM 5642 N N . LEU A 1 697 ? 13.539 -29.469 -1.221 1 96 697 LEU A N 1
ATOM 5643 C CA . LEU A 1 697 ? 14.273 -30.078 -2.326 1 96 697 LEU A CA 1
ATOM 5644 C C . LEU A 1 697 ? 14.57 -31.547 -2.037 1 96 697 LEU A C 1
ATOM 5646 O O . LEU A 1 697 ? 14.547 -32.375 -2.945 1 96 697 LEU A O 1
ATOM 5650 N N . SER A 1 698 ? 14.852 -31.875 -0.781 1 93.94 698 SER A N 1
ATOM 5651 C CA . SER A 1 698 ? 15.188 -33.25 -0.436 1 93.94 698 SER A CA 1
ATOM 5652 C C . SER A 1 698 ? 13.992 -34.188 -0.605 1 93.94 698 SER A C 1
ATOM 5654 O O . SER A 1 698 ? 14.148 -35.375 -0.887 1 93.94 698 SER A O 1
ATOM 5656 N N . GLN A 1 699 ? 12.781 -33.594 -0.493 1 95.38 699 GLN A N 1
ATOM 5657 C CA . GLN A 1 699 ? 11.594 -34.438 -0.568 1 95.38 699 GLN A CA 1
ATOM 5658 C C . GLN A 1 699 ? 11.023 -34.469 -1.983 1 95.38 699 GLN A C 1
ATOM 5660 O O . GLN A 1 699 ? 10.383 -35.438 -2.383 1 95.38 699 GLN A O 1
ATOM 5665 N N . LEU A 1 700 ? 11.227 -33.469 -2.74 1 96.69 700 LEU A N 1
ATOM 5666 C CA . LEU A 1 700 ? 10.719 -33.438 -4.105 1 96.69 700 LEU A CA 1
ATOM 5667 C C . LEU A 1 700 ? 11.414 -34.469 -4.977 1 96.69 700 LEU A C 1
ATOM 5669 O O . LEU A 1 700 ? 12.625 -34.656 -4.875 1 96.69 700 LEU A O 1
ATOM 5673 N N . PRO A 1 701 ? 10.578 -35.125 -5.848 1 95 701 PRO A N 1
ATOM 5674 C CA . PRO A 1 701 ? 11.242 -36 -6.816 1 95 701 PRO A CA 1
ATOM 5675 C C . PRO A 1 701 ? 12.258 -35.25 -7.684 1 95 701 PRO A C 1
ATOM 5677 O O . PRO A 1 701 ? 11.992 -34.125 -8.125 1 95 701 PRO A O 1
ATOM 5680 N N . ASP A 1 702 ? 13.438 -35.812 -7.883 1 91.38 702 ASP A N 1
ATOM 5681 C CA . ASP A 1 702 ? 14.531 -35.25 -8.672 1 91.38 702 ASP A CA 1
ATOM 5682 C C . ASP A 1 702 ? 15.047 -33.969 -8.055 1 91.38 702 ASP A C 1
ATOM 5684 O O . ASP A 1 702 ? 15.719 -33.156 -8.727 1 91.38 702 ASP A O 1
ATOM 5688 N N . HIS A 1 703 ? 14.602 -33.562 -6.816 1 93.44 703 HIS A N 1
ATOM 5689 C CA . HIS A 1 703 ? 15.07 -32.438 -6.027 1 93.44 703 HIS A CA 1
ATOM 5690 C C . HIS A 1 703 ? 14.734 -31.125 -6.707 1 93.44 703 HIS A C 1
ATOM 5692 O O . HIS A 1 703 ? 15.539 -30.188 -6.691 1 93.44 703 HIS A O 1
ATOM 5698 N N . ARG A 1 704 ? 13.719 -31.141 -7.402 1 95.94 704 ARG A N 1
ATOM 5699 C CA . ARG A 1 704 ? 13.211 -29.922 -8.039 1 95.94 704 ARG A CA 1
ATOM 5700 C C . ARG A 1 704 ? 11.719 -30.031 -8.32 1 95.94 704 ARG A C 1
ATOM 5702 O O . ARG A 1 704 ? 11.164 -31.141 -8.344 1 95.94 704 ARG A O 1
ATOM 5709 N N . LEU A 1 705 ? 11.055 -28.906 -8.539 1 97.5 705 LEU A N 1
ATOM 5710 C CA . LEU A 1 705 ? 9.672 -28.906 -8.992 1 97.5 705 LEU A CA 1
ATOM 5711 C C . LEU A 1 705 ? 9.562 -29.438 -10.422 1 97.5 705 LEU A C 1
ATOM 5713 O O . LEU A 1 705 ? 10.398 -29.125 -11.266 1 97.5 705 LEU A O 1
ATOM 5717 N N . PRO A 1 706 ? 8.602 -30.281 -10.656 1 96.38 706 PRO A N 1
ATOM 5718 C CA . PRO A 1 706 ? 8.414 -30.797 -12.016 1 96.38 706 PRO A CA 1
ATOM 5719 C C . PRO A 1 706 ? 7.953 -29.719 -12.992 1 96.38 706 PRO A C 1
ATOM 5721 O O . PRO A 1 706 ? 7.496 -28.641 -12.57 1 96.38 706 PRO A O 1
ATOM 5724 N N . PHE A 1 707 ? 8.156 -30.047 -14.25 1 95.12 707 PHE A N 1
ATOM 5725 C CA . PHE A 1 707 ? 7.559 -29.188 -15.273 1 95.12 707 PHE A CA 1
ATOM 5726 C C . PHE A 1 707 ? 6.035 -29.281 -15.227 1 95.12 707 PHE A C 1
ATOM 5728 O O . PHE A 1 707 ? 5.477 -30.25 -14.719 1 95.12 707 PHE A O 1
ATOM 5735 N N . PHE A 1 708 ? 5.449 -28.266 -15.734 1 96.94 708 PHE A N 1
ATOM 5736 C CA . PHE A 1 708 ? 3.994 -28.188 -15.688 1 96.94 708 PHE A CA 1
ATOM 5737 C C . PHE A 1 708 ? 3.365 -29.391 -16.359 1 96.94 708 PHE A C 1
ATOM 5739 O O . PHE A 1 708 ? 2.387 -29.953 -15.867 1 96.94 708 PHE A O 1
ATOM 5746 N N . GLU A 1 709 ? 3.92 -29.875 -17.438 1 94.31 709 GLU A N 1
ATOM 5747 C CA . GLU A 1 709 ? 3.391 -30.984 -18.234 1 94.31 709 GLU A CA 1
ATOM 5748 C C . GLU A 1 709 ? 3.531 -32.312 -17.484 1 94.31 709 GLU A C 1
ATOM 5750 O O . GLU A 1 709 ? 2.791 -33.25 -17.75 1 94.31 709 GLU A O 1
ATOM 5755 N N . ASP A 1 710 ? 4.461 -32.281 -16.547 1 95.19 710 ASP A N 1
ATOM 5756 C CA . ASP A 1 710 ? 4.758 -33.531 -15.844 1 95.19 710 ASP A CA 1
ATOM 5757 C C . ASP A 1 710 ? 3.971 -33.625 -14.539 1 95.19 710 ASP A C 1
ATOM 5759 O O . ASP A 1 710 ? 3.992 -34.656 -13.875 1 95.19 710 ASP A O 1
ATOM 5763 N N . LEU A 1 711 ? 3.285 -32.594 -14.203 1 97.69 711 LEU A N 1
ATOM 5764 C CA . LEU A 1 711 ? 2.475 -32.656 -12.992 1 97.69 711 LEU A CA 1
ATOM 5765 C C . LEU A 1 711 ? 1.266 -33.562 -13.172 1 97.69 711 LEU A C 1
ATOM 5767 O O . LEU A 1 711 ? 0.54 -33.438 -14.164 1 97.69 711 LEU A O 1
ATOM 5771 N N . PRO A 1 712 ? 1.095 -34.531 -12.211 1 98.25 712 PRO A N 1
ATOM 5772 C CA . PRO A 1 712 ? -0.191 -35.219 -12.25 1 98.25 712 PRO A CA 1
ATOM 5773 C C . PRO A 1 712 ? -1.38 -34.281 -12.047 1 98.25 712 PRO A C 1
ATOM 5775 O O . PRO A 1 712 ? -1.306 -33.344 -11.25 1 98.25 712 PRO A O 1
ATOM 5778 N N . VAL A 1 713 ? -2.436 -34.531 -12.797 1 98.5 713 VAL A N 1
ATOM 5779 C CA . VAL A 1 713 ? -3.607 -33.656 -12.758 1 98.5 713 VAL A CA 1
ATOM 5780 C C . VAL A 1 713 ? -4.785 -34.406 -12.133 1 98.5 713 VAL A C 1
ATOM 5782 O O . VAL A 1 713 ? -5.117 -35.531 -12.562 1 98.5 713 VAL A O 1
ATOM 5785 N N . LEU A 1 714 ? -5.355 -33.812 -11.086 1 98.25 714 LEU A N 1
ATOM 5786 C CA . LEU A 1 714 ? -6.523 -34.375 -10.43 1 98.25 714 LEU A CA 1
ATOM 5787 C C . LEU A 1 714 ? -7.754 -33.5 -10.633 1 98.25 714 LEU A C 1
ATOM 5789 O O . LEU A 1 714 ? -7.648 -32.281 -10.617 1 98.25 714 LEU A O 1
ATOM 5793 N N . ASP A 1 715 ? -8.883 -34.125 -10.844 1 97.75 715 ASP A N 1
ATOM 5794 C CA . ASP A 1 715 ? -10.117 -33.375 -11 1 97.75 715 ASP A CA 1
ATOM 5795 C C . ASP A 1 715 ? -10.727 -33.031 -9.641 1 97.75 715 ASP A C 1
ATOM 5797 O O . ASP A 1 715 ? -10.07 -33.156 -8.609 1 97.75 715 ASP A O 1
ATOM 5801 N N . LEU A 1 716 ? -11.938 -32.5 -9.602 1 97.31 716 LEU A N 1
ATOM 5802 C CA . LEU A 1 716 ? -12.617 -32.031 -8.406 1 97.31 716 LEU A CA 1
ATOM 5803 C C . LEU A 1 716 ? -12.859 -33.156 -7.422 1 97.31 716 LEU A C 1
ATOM 5805 O O . LEU A 1 716 ? -13.07 -32.906 -6.23 1 97.31 716 LEU A O 1
ATOM 5809 N N . TRP A 1 717 ? -12.812 -34.406 -7.867 1 96 717 TRP A N 1
ATOM 5810 C CA . TRP A 1 717 ? -13.148 -35.562 -7.043 1 96 717 TRP A CA 1
ATOM 5811 C C . TRP A 1 717 ? -11.906 -36.406 -6.762 1 96 717 TRP A C 1
ATOM 5813 O O . TRP A 1 717 ? -12.008 -37.531 -6.297 1 96 717 TRP A O 1
ATOM 5823 N N . GLY A 1 718 ? -10.758 -35.938 -7.098 1 95.38 718 GLY A N 1
ATOM 5824 C CA . GLY A 1 718 ? -9.508 -36.594 -6.77 1 95.38 718 GLY A CA 1
ATOM 5825 C C . GLY A 1 718 ? -9.133 -37.688 -7.754 1 95.38 718 GLY A C 1
ATOM 5826 O O . GLY A 1 718 ? -8.297 -38.531 -7.453 1 95.38 718 GLY A O 1
ATOM 5827 N N . GLN A 1 719 ? -9.734 -37.656 -8.852 1 95.88 719 GLN A N 1
ATOM 5828 C CA . GLN A 1 719 ? -9.422 -38.656 -9.867 1 95.88 719 GLN A CA 1
ATOM 5829 C C . GLN A 1 719 ? -8.352 -38.125 -10.828 1 95.88 719 GLN A C 1
ATOM 5831 O O . GLN A 1 719 ? -8.359 -36.969 -11.203 1 95.88 719 GLN A O 1
ATOM 5836 N N . LEU A 1 720 ? -7.492 -39.062 -11.219 1 97.44 720 LEU A N 1
ATOM 5837 C CA . LEU A 1 720 ? -6.418 -38.688 -12.141 1 97.44 720 LEU A CA 1
ATOM 5838 C C . LEU A 1 720 ? -6.973 -38.375 -13.516 1 97.44 720 LEU A C 1
ATOM 5840 O O . LEU A 1 720 ? -7.77 -39.125 -14.07 1 97.44 720 LEU A O 1
ATOM 5844 N N . GLN A 1 721 ? -6.609 -37.25 -14.055 1 97.38 721 GLN A N 1
ATOM 5845 C CA . GLN A 1 721 ? -7.023 -36.75 -15.367 1 97.38 721 GLN A CA 1
ATOM 5846 C C . GLN A 1 721 ? -5.844 -36.125 -16.109 1 97.38 721 GLN A C 1
ATOM 5848 O O . GLN A 1 721 ? -4.703 -36.188 -15.656 1 97.38 721 GLN A O 1
ATOM 5853 N N . THR A 1 722 ? -6.066 -35.688 -17.266 1 96.88 722 THR A N 1
ATOM 5854 C CA . THR A 1 722 ? -5.129 -34.875 -18.047 1 96.88 722 THR A CA 1
ATOM 5855 C C . THR A 1 722 ? -5.711 -33.469 -18.312 1 96.88 722 THR A C 1
ATOM 5857 O O . THR A 1 722 ? -6.91 -33.25 -18.141 1 96.88 722 THR A O 1
ATOM 5860 N N . HIS A 1 723 ? -4.879 -32.594 -18.688 1 97.25 723 HIS A N 1
ATOM 5861 C CA . HIS A 1 723 ? -5.359 -31.266 -19.047 1 97.25 723 HIS A CA 1
ATOM 5862 C C . HIS A 1 723 ? -6.355 -31.312 -20.188 1 97.25 723 HIS A C 1
ATOM 5864 O O . HIS A 1 723 ? -7.34 -30.578 -20.203 1 97.25 723 HIS A O 1
ATOM 5870 N N . GLU A 1 724 ? -6.109 -32.188 -21.109 1 96.38 724 GLU A N 1
ATOM 5871 C CA . GLU A 1 724 ? -6.98 -32.344 -22.281 1 96.38 724 GLU A CA 1
ATOM 5872 C C . GLU A 1 724 ? -8.359 -32.875 -21.875 1 96.38 724 GLU A C 1
ATOM 5874 O O . GLU A 1 724 ? -9.375 -32.375 -22.359 1 96.38 724 GLU A O 1
ATOM 5879 N N . SER A 1 725 ? -8.312 -33.844 -21.016 1 97.56 725 SER A N 1
ATOM 5880 C CA . SER A 1 725 ? -9.586 -34.406 -20.578 1 97.56 725 SER A CA 1
ATOM 5881 C C . SER A 1 725 ? -10.398 -33.375 -19.797 1 97.56 725 SER A C 1
ATOM 5883 O O . SER A 1 725 ? -11.617 -33.312 -19.938 1 97.56 725 SER A O 1
ATOM 5885 N N . LEU A 1 726 ? -9.758 -32.625 -18.922 1 98 726 LEU A N 1
ATOM 5886 C CA . LEU A 1 726 ? -10.438 -31.594 -18.188 1 98 726 LEU A CA 1
ATOM 5887 C C . LEU A 1 726 ? -11.008 -30.531 -19.125 1 98 726 LEU A C 1
ATOM 5889 O O . LEU A 1 726 ? -12.117 -30.031 -18.906 1 98 726 LEU A O 1
ATOM 5893 N N . ASP A 1 727 ? -10.242 -30.172 -20.078 1 97.12 727 ASP A N 1
ATOM 5894 C CA . ASP A 1 727 ? -10.672 -29.172 -21.047 1 97.12 727 ASP A CA 1
ATOM 5895 C C . ASP A 1 727 ? -11.883 -29.656 -21.844 1 97.12 727 ASP A C 1
ATOM 5897 O O . ASP A 1 727 ? -12.766 -28.859 -22.172 1 97.12 727 ASP A O 1
ATOM 5901 N N . ALA A 1 728 ? -11.883 -30.922 -22.219 1 97.44 728 ALA A N 1
ATOM 5902 C CA . ALA A 1 728 ? -13.023 -31.5 -22.938 1 97.44 728 ALA A CA 1
ATOM 5903 C C . ALA A 1 728 ? -14.297 -31.422 -22.094 1 97.44 728 ALA A C 1
ATOM 5905 O O . ALA A 1 728 ? -15.367 -31.078 -22.609 1 97.44 728 ALA A O 1
ATOM 5906 N N . LYS A 1 729 ? -14.172 -31.766 -20.875 1 97.19 729 LYS A N 1
ATOM 5907 C CA . LYS A 1 729 ? -15.305 -31.672 -19.969 1 97.19 729 LYS A CA 1
ATOM 5908 C C . LYS A 1 729 ? -15.781 -30.219 -19.828 1 97.19 729 LYS A C 1
ATOM 5910 O O . LYS A 1 729 ? -16.984 -29.953 -19.812 1 97.19 729 LYS A O 1
ATOM 5915 N N . ALA A 1 730 ? -14.836 -29.359 -19.703 1 97.62 730 ALA A N 1
ATOM 5916 C CA . ALA A 1 730 ? -15.148 -27.938 -19.594 1 97.62 730 ALA A CA 1
ATOM 5917 C C . ALA A 1 730 ? -15.875 -27.453 -20.828 1 97.62 730 ALA A C 1
ATOM 5919 O O . ALA A 1 730 ? -16.844 -26.703 -20.734 1 97.62 730 ALA A O 1
ATOM 5920 N N . SER A 1 731 ? -15.375 -27.828 -21.953 1 96.5 731 SER A N 1
ATOM 5921 C CA . SER A 1 731 ? -15.984 -27.438 -23.219 1 96.5 731 SER A CA 1
ATOM 5922 C C . SER A 1 731 ? -17.422 -27.953 -23.328 1 96.5 731 SER A C 1
ATOM 5924 O O . SER A 1 731 ? -18.312 -27.203 -23.734 1 96.5 731 SER A O 1
ATOM 5926 N N . ALA A 1 732 ? -17.609 -29.172 -23 1 96.19 732 ALA A N 1
ATOM 5927 C CA . ALA A 1 732 ? -18.953 -29.766 -23.031 1 96.19 732 ALA A CA 1
ATOM 5928 C C . ALA A 1 732 ? -19.906 -29.031 -22.094 1 96.19 732 ALA A C 1
ATOM 5930 O O . ALA A 1 732 ? -21.062 -28.781 -22.438 1 96.19 732 ALA A O 1
ATOM 5931 N N . TYR A 1 733 ? -19.453 -28.781 -20.938 1 95.88 733 TYR A N 1
ATOM 5932 C CA . TYR A 1 733 ? -20.297 -28.094 -19.969 1 95.88 733 TYR A CA 1
ATOM 5933 C C . TYR A 1 733 ? -20.578 -26.656 -20.406 1 95.88 733 TYR A C 1
ATOM 5935 O O . TYR A 1 733 ? -21.656 -26.125 -20.172 1 95.88 733 TYR A O 1
ATOM 5943 N N . HIS A 1 734 ? -19.562 -25.984 -20.938 1 95.69 734 HIS A N 1
ATOM 5944 C CA . HIS A 1 734 ? -19.766 -24.641 -21.484 1 95.69 734 HIS A CA 1
ATOM 5945 C C . HIS A 1 734 ? -20.906 -24.625 -22.5 1 95.69 734 HIS A C 1
ATOM 5947 O O . HIS A 1 734 ? -21.75 -23.734 -22.469 1 95.69 734 HIS A O 1
ATOM 5953 N N . GLU A 1 735 ? -20.891 -25.609 -23.375 1 93.12 735 GLU A N 1
ATOM 5954 C CA . GLU A 1 735 ? -21.938 -25.703 -24.391 1 93.12 735 GLU A CA 1
ATOM 5955 C C . GLU A 1 735 ? -23.312 -25.891 -23.75 1 93.12 735 GLU A C 1
ATOM 5957 O O . GLU A 1 735 ? -24.312 -25.438 -24.281 1 93.12 735 GLU A O 1
ATOM 5962 N N . HIS A 1 736 ? -23.266 -26.5 -22.641 1 92.31 736 HIS A N 1
ATOM 5963 C CA . HIS A 1 736 ? -24.516 -26.766 -21.922 1 92.31 736 HIS A CA 1
ATOM 5964 C C . HIS A 1 736 ? -25.062 -25.5 -21.281 1 92.31 736 HIS A C 1
ATOM 5966 O O . HIS A 1 736 ? -26.281 -25.312 -21.203 1 92.31 736 HIS A O 1
ATOM 5972 N N . VAL A 1 737 ? -24.25 -24.578 -20.844 1 92.88 737 VAL A N 1
ATOM 5973 C CA . VAL A 1 737 ? -24.719 -23.484 -20.016 1 92.88 737 VAL A CA 1
ATOM 5974 C C . VAL A 1 737 ? -24.688 -22.172 -20.797 1 92.88 737 VAL A C 1
ATOM 5976 O O . VAL A 1 737 ? -25.281 -21.188 -20.375 1 92.88 737 VAL A O 1
ATOM 5979 N N . SER A 1 738 ? -23.984 -22.094 -21.875 1 92.94 738 SER A N 1
ATOM 5980 C CA . SER A 1 738 ? -23.844 -20.844 -22.609 1 92.94 738 SER A CA 1
ATOM 5981 C C . SER A 1 738 ? -23.922 -21.078 -24.109 1 92.94 738 SER A C 1
ATOM 5983 O O . SER A 1 738 ? -23.375 -22.062 -24.625 1 92.94 738 SER A O 1
ATOM 5985 N N . SER A 1 739 ? -24.5 -20.109 -24.812 1 90 739 SER A N 1
ATOM 5986 C CA . SER A 1 739 ? -24.672 -20.203 -26.266 1 90 739 SER A CA 1
ATOM 5987 C C . SER A 1 739 ? -23.547 -19.5 -27 1 90 739 SER A C 1
ATOM 5989 O O . SER A 1 739 ? -23.359 -19.688 -28.203 1 90 739 SER A O 1
ATOM 5991 N N . CYS A 1 740 ? -22.766 -18.75 -26.359 1 89.44 740 CYS A N 1
ATOM 5992 C CA . CYS A 1 740 ? -21.641 -18.031 -26.938 1 89.44 740 CYS A CA 1
ATOM 5993 C C . CYS A 1 740 ? -20.453 -18.969 -27.156 1 89.44 740 CYS A C 1
ATOM 5995 O O . CYS A 1 740 ? -20.328 -19.984 -26.453 1 89.44 740 CYS A O 1
ATOM 5997 N N . PRO A 1 741 ? -19.688 -18.609 -28.188 1 92.19 741 PRO A N 1
ATOM 5998 C CA . PRO A 1 741 ? -18.469 -19.406 -28.359 1 92.19 741 PRO A CA 1
ATOM 5999 C C . PRO A 1 741 ? -17.516 -19.297 -27.156 1 92.19 741 PRO A C 1
ATOM 6001 O O . PRO A 1 741 ? -17.391 -18.234 -26.562 1 92.19 741 PRO A O 1
ATOM 6004 N N . ARG A 1 742 ? -16.984 -20.406 -26.906 1 94.12 742 ARG A N 1
ATOM 6005 C CA . ARG A 1 742 ? -16.047 -20.484 -25.781 1 94.12 742 ARG A CA 1
ATOM 6006 C C . ARG A 1 742 ? -14.758 -19.734 -26.094 1 94.12 742 ARG A C 1
ATOM 6008 O O . ARG A 1 742 ? -14.164 -19.922 -27.156 1 94.12 742 ARG A O 1
ATOM 6015 N N . LYS A 1 743 ? -14.383 -18.797 -25.234 1 90.25 743 LYS A N 1
ATOM 6016 C CA . LYS A 1 743 ? -13.133 -18.047 -25.359 1 90.25 743 LYS A CA 1
ATOM 6017 C C . LYS A 1 743 ? -12.148 -18.453 -24.266 1 90.25 743 LYS A C 1
ATOM 6019 O O . LYS A 1 743 ? -12.438 -18.297 -23.078 1 90.25 743 LYS A O 1
ATOM 6024 N N . VAL A 1 744 ? -11.039 -19.016 -24.734 1 87.12 744 VAL A N 1
ATOM 6025 C CA . VAL A 1 744 ? -10.047 -19.484 -23.766 1 87.12 744 VAL A CA 1
ATOM 6026 C C . VAL A 1 744 ? -8.859 -18.531 -23.75 1 87.12 744 VAL A C 1
ATOM 6028 O O . VAL A 1 744 ? -8.445 -18.016 -24.797 1 87.12 744 VAL A O 1
ATOM 6031 N N . GLY A 1 745 ? -8.32 -18.172 -22.562 1 86.62 745 GLY A N 1
ATOM 6032 C CA . GLY A 1 745 ? -7.105 -17.391 -22.438 1 86.62 745 GLY A CA 1
ATOM 6033 C C . GLY A 1 745 ? -7.367 -15.906 -22.25 1 86.62 745 GLY A C 1
ATOM 6034 O O . GLY A 1 745 ? -6.449 -15.133 -21.984 1 86.62 745 GLY A O 1
ATOM 6035 N N . SER A 1 746 ? -8.57 -15.461 -22.297 1 88.06 746 SER A N 1
ATOM 6036 C CA . SER A 1 746 ? -8.883 -14.039 -22.188 1 88.06 746 SER A CA 1
ATOM 6037 C C . SER A 1 746 ? -9.125 -13.633 -20.734 1 88.06 746 SER A C 1
ATOM 6039 O O . SER A 1 746 ? -9.133 -12.438 -20.422 1 88.06 746 SER A O 1
ATOM 6041 N N . PHE A 1 747 ? -9.305 -14.578 -19.891 1 93.69 747 PHE A N 1
ATOM 6042 C CA . PHE A 1 747 ? -9.617 -14.344 -18.484 1 93.69 747 PHE A CA 1
ATOM 6043 C C . PHE A 1 747 ? -10.82 -13.414 -18.344 1 93.69 747 PHE A C 1
ATOM 6045 O O . PHE A 1 747 ? -10.82 -12.523 -17.5 1 93.69 747 PHE A O 1
ATOM 6052 N N . ASP A 1 748 ? -11.742 -13.438 -19.234 1 90.25 748 ASP A N 1
ATOM 6053 C CA . ASP A 1 748 ? -13.016 -12.727 -19.25 1 90.25 748 ASP A CA 1
ATOM 6054 C C . ASP A 1 748 ? -14.188 -13.703 -19.219 1 90.25 748 ASP A C 1
ATOM 6056 O O . ASP A 1 748 ? -14.344 -14.523 -20.125 1 90.25 748 ASP A O 1
ATOM 6060 N N . PRO A 1 749 ? -14.984 -13.594 -18.234 1 93.44 749 PRO A N 1
ATOM 6061 C CA . PRO A 1 749 ? -16.016 -14.617 -18.078 1 93.44 749 PRO A CA 1
ATOM 6062 C C . PRO A 1 749 ? -17.266 -14.32 -18.891 1 93.44 749 PRO A C 1
ATOM 6064 O O . PRO A 1 749 ? -18.266 -15.055 -18.812 1 93.44 749 PRO A O 1
ATOM 6067 N N . ARG A 1 750 ? -17.453 -13.414 -19.844 1 89.12 750 ARG A N 1
ATOM 6068 C CA . ARG A 1 750 ? -18.656 -13.016 -20.547 1 89.12 750 ARG A CA 1
ATOM 6069 C C . ARG A 1 750 ? -19.156 -14.148 -21.453 1 89.12 750 ARG A C 1
ATOM 6071 O O . ARG A 1 750 ? -20.359 -14.281 -21.672 1 89.12 750 ARG A O 1
ATOM 6078 N N . ASP A 1 751 ? -18.203 -14.906 -21.906 1 91.75 751 ASP A N 1
ATOM 6079 C CA . ASP A 1 751 ? -18.578 -16 -22.797 1 91.75 751 ASP A CA 1
ATOM 6080 C C . ASP A 1 751 ? -19.359 -17.078 -22.047 1 91.75 751 ASP A C 1
ATOM 6082 O O . ASP A 1 751 ? -20 -17.938 -22.656 1 91.75 751 ASP A O 1
ATOM 6086 N N . LEU A 1 752 ? -19.359 -16.984 -20.75 1 94.12 752 LEU A N 1
ATOM 6087 C CA . LEU A 1 752 ? -19.984 -18.016 -19.938 1 94.12 752 LEU A CA 1
ATOM 6088 C C . LEU A 1 752 ? -21.453 -17.688 -19.672 1 94.12 752 LEU A C 1
ATOM 6090 O O . LEU A 1 752 ? -22.188 -18.531 -19.156 1 94.12 752 LEU A O 1
ATOM 6094 N N . PHE A 1 753 ? -21.906 -16.516 -20.062 1 90.81 753 PHE A N 1
ATOM 6095 C CA . PHE A 1 753 ? -23.203 -16.062 -19.562 1 90.81 753 PHE A CA 1
ATOM 6096 C C . PHE A 1 753 ? -24.156 -15.773 -20.719 1 90.81 753 PHE A C 1
ATOM 6098 O O . PHE A 1 753 ? -25.125 -15.039 -20.547 1 90.81 753 PHE A O 1
ATOM 6105 N N . CYS A 1 754 ? -23.828 -16.297 -21.797 1 87.75 754 CYS A N 1
ATOM 6106 C CA . CYS A 1 754 ? -24.781 -16.141 -22.891 1 87.75 754 CYS A CA 1
ATOM 6107 C C . CYS A 1 754 ? -25.984 -17.062 -22.703 1 87.75 754 CYS A C 1
ATOM 6109 O O . CYS A 1 754 ? -25.828 -18.281 -22.531 1 87.75 754 CYS A O 1
ATOM 6111 N N . LEU A 1 755 ? -27.141 -16.469 -22.625 1 79.88 755 LEU A N 1
ATOM 6112 C CA . LEU A 1 755 ? -28.375 -17.156 -22.266 1 79.88 755 LEU A CA 1
ATOM 6113 C C . LEU A 1 755 ? -28.625 -18.344 -23.188 1 79.88 755 LEU A C 1
ATOM 6115 O O . LEU A 1 755 ? -28.406 -18.25 -24.406 1 79.88 755 LEU A O 1
ATOM 6119 N N . VAL A 1 756 ? -28.859 -19.406 -22.516 1 77.75 756 VAL A N 1
ATOM 6120 C CA . VAL A 1 756 ? -29.234 -20.609 -23.25 1 77.75 756 VAL A CA 1
ATOM 6121 C C . VAL A 1 756 ? -30.734 -20.844 -23.125 1 77.75 756 VAL A C 1
ATOM 6123 O O . VAL A 1 756 ? -31.328 -20.609 -22.062 1 77.75 756 VAL A O 1
ATOM 6126 N N . ASP A 1 757 ? -31.391 -21.078 -24.266 1 72 757 ASP A N 1
ATOM 6127 C CA . ASP A 1 757 ? -32.812 -21.406 -24.266 1 72 757 ASP A CA 1
ATOM 6128 C C . ASP A 1 757 ? -33.062 -22.781 -23.641 1 72 757 ASP A C 1
ATOM 6130 O O . ASP A 1 757 ? -32.219 -23.672 -23.766 1 72 757 ASP A O 1
ATOM 6134 N N . GLY A 1 758 ? -33.938 -22.969 -22.656 1 69.19 758 GLY A N 1
ATOM 6135 C CA . GLY A 1 758 ? -34.281 -24.266 -22.062 1 69.19 758 GLY A CA 1
ATOM 6136 C C . GLY A 1 758 ? -34.625 -24.172 -20.594 1 69.19 758 GLY A C 1
ATOM 6137 O O . GLY A 1 758 ? -34.375 -23.141 -19.953 1 69.19 758 GLY A O 1
ATOM 6138 N N . PRO A 1 759 ? -35.188 -25.281 -20.141 1 75.94 759 PRO A N 1
ATOM 6139 C CA . PRO A 1 759 ? -35.562 -25.328 -18.719 1 75.94 759 PRO A CA 1
ATOM 6140 C C . PRO A 1 759 ? -34.344 -25.422 -17.797 1 75.94 759 PRO A C 1
ATOM 6142 O O . PRO A 1 759 ? -33.281 -25.859 -18.219 1 75.94 759 PRO A O 1
ATOM 6145 N N . PRO A 1 760 ? -34.406 -24.922 -16.641 1 80.94 760 PRO A N 1
ATOM 6146 C CA . PRO A 1 760 ? -33.344 -25.094 -15.656 1 80.94 760 PRO A CA 1
ATOM 6147 C C . PRO A 1 760 ? -33.031 -26.547 -15.344 1 80.94 760 PRO A C 1
ATOM 6149 O O . PRO A 1 760 ? -33.875 -27.406 -15.508 1 80.94 760 PRO A O 1
ATOM 6152 N N . ASP A 1 761 ? -31.766 -26.812 -15.102 1 84 761 ASP A N 1
ATOM 6153 C CA . ASP A 1 761 ? -31.375 -28.156 -14.695 1 84 761 ASP A CA 1
ATOM 6154 C C . ASP A 1 761 ? -32.062 -28.562 -13.398 1 84 761 ASP A C 1
ATOM 6156 O O . ASP A 1 761 ? -32.312 -27.734 -12.531 1 84 761 ASP A O 1
ATOM 6160 N N . PRO A 1 762 ? -32.531 -29.781 -13.383 1 81.5 762 PRO A N 1
ATOM 6161 C CA . PRO A 1 762 ? -33.125 -30.234 -12.133 1 81.5 762 PRO A CA 1
ATOM 6162 C C . PRO A 1 762 ? -32.188 -30.094 -10.938 1 81.5 762 PRO A C 1
ATOM 6164 O O . PRO A 1 762 ? -30.969 -30.234 -11.086 1 81.5 762 PRO A O 1
ATOM 6167 N N . PRO A 1 763 ? -32.781 -29.828 -9.773 1 80.5 763 PRO A N 1
ATOM 6168 C CA . PRO A 1 763 ? -31.922 -29.75 -8.57 1 80.5 763 PRO A CA 1
ATOM 6169 C C . PRO A 1 763 ? -31.203 -31.047 -8.266 1 80.5 763 PRO A C 1
ATOM 6171 O O . PRO A 1 763 ? -31.75 -32.125 -8.461 1 80.5 763 PRO A O 1
ATOM 6174 N N . GLN A 1 764 ? -29.984 -30.891 -7.945 1 84.38 764 GLN A N 1
ATOM 6175 C CA . GLN A 1 764 ? -29.172 -32.062 -7.637 1 84.38 764 GLN A CA 1
ATOM 6176 C C . GLN A 1 764 ? -29.516 -32.625 -6.258 1 84.38 764 GLN A C 1
ATOM 6178 O O . GLN A 1 764 ? -29.766 -31.859 -5.32 1 84.38 764 GLN A O 1
ATOM 6183 N N . VAL A 1 765 ? -29.719 -33.938 -6.215 1 79.5 765 VAL A N 1
ATOM 6184 C CA . VAL A 1 765 ? -30.047 -34.594 -4.953 1 79.5 765 VAL A CA 1
ATOM 6185 C C . VAL A 1 765 ? -28.812 -35.344 -4.422 1 79.5 765 VAL A C 1
ATOM 6187 O O . VAL A 1 765 ? -28.125 -36.031 -5.168 1 79.5 765 VAL A O 1
ATOM 6190 N N . PHE A 1 766 ? -28.453 -35.125 -3.273 1 80 766 PHE A N 1
ATOM 6191 C CA . PHE A 1 766 ? -27.297 -35.781 -2.635 1 80 766 PHE A CA 1
ATOM 6192 C C . PHE A 1 766 ? -27.75 -36.688 -1.506 1 80 766 PHE A C 1
ATOM 6194 O O . PHE A 1 766 ? -28.703 -36.375 -0.783 1 80 766 PHE A O 1
ATOM 6201 N N . PRO A 1 767 ? -27.328 -37.938 -1.438 1 71.75 767 PRO A N 1
ATOM 6202 C CA . PRO A 1 767 ? -27.75 -38.906 -0.413 1 71.75 767 PRO A CA 1
ATOM 6203 C C . PRO A 1 767 ? -27.578 -38.375 1.005 1 71.75 767 PRO A C 1
ATOM 6205 O O . PRO A 1 767 ? -26.625 -37.625 1.273 1 71.75 767 PRO A O 1
ATOM 6208 N N . MET A 1 768 ? -28.703 -38.438 1.943 1 57 768 MET A N 1
ATOM 6209 C CA . MET A 1 768 ? -28.656 -38 3.338 1 57 768 MET A CA 1
ATOM 6210 C C . MET A 1 768 ? -28.156 -39.125 4.238 1 57 768 MET A C 1
ATOM 6212 O O . MET A 1 768 ? -28.609 -40.25 4.125 1 57 768 MET A O 1
ATOM 6216 N N . SER A 1 769 ? -27.156 -39.312 4.93 1 47.81 769 SER A N 1
ATOM 6217 C CA . SER A 1 769 ? -26.766 -40.344 5.867 1 47.81 769 SER A CA 1
ATOM 6218 C C . SER A 1 769 ? -27.484 -40.188 7.199 1 47.81 769 SER A C 1
ATOM 6220 O O . SER A 1 769 ? -27.797 -39.062 7.625 1 47.81 769 SER A O 1
ATOM 6222 N N . ARG A 1 770 ? -28.125 -41.312 8.102 1 37.72 770 ARG A N 1
ATOM 6223 C CA . ARG A 1 770 ? -28.797 -41.375 9.398 1 37.72 770 ARG A CA 1
ATOM 6224 C C . ARG A 1 770 ? -27.922 -40.812 10.508 1 37.72 770 ARG A C 1
ATOM 6226 O O . ARG A 1 770 ? -26.766 -41.219 10.641 1 37.72 770 ARG A O 1
ATOM 6233 N N . LYS A 1 771 ? -28.391 -40 11.453 1 44.97 771 LYS A N 1
ATOM 6234 C CA . LYS A 1 771 ? -27.797 -39.25 12.555 1 44.97 771 LYS A CA 1
ATOM 6235 C C . LYS A 1 771 ? -27.453 -40.156 13.727 1 44.97 771 LYS A C 1
ATOM 6237 O O . LYS A 1 771 ? -28.359 -40.719 14.367 1 44.97 771 LYS A O 1
ATOM 6242 N N . LYS A 1 772 ? -26.531 -41.062 14.016 1 34.66 772 LYS A N 1
ATOM 6243 C CA . LYS A 1 772 ? -26.375 -41.656 15.352 1 34.66 772 LYS A CA 1
ATOM 6244 C C . LYS A 1 772 ? -25.938 -40.594 16.359 1 34.66 772 LYS A C 1
ATOM 6246 O O . LYS A 1 772 ? -25.062 -39.781 16.047 1 34.66 772 LYS A O 1
ATOM 6251 N N . PRO A 1 773 ? -26.5 -40.469 17.516 1 32.59 773 PRO A N 1
ATOM 6252 C CA . PRO A 1 773 ? -26.266 -39.5 18.578 1 32.59 773 PRO A CA 1
ATOM 6253 C C . PRO A 1 773 ? -24.875 -39.594 19.188 1 32.59 773 PRO A C 1
ATOM 6255 O O . PRO A 1 773 ? -24.453 -40.688 19.625 1 32.59 773 PRO A O 1
ATOM 6258 N N . LYS A 1 774 ? -23.844 -38.969 18.766 1 35.75 774 LYS A N 1
ATOM 6259 C CA . LYS A 1 774 ? -22.516 -39.219 19.312 1 35.75 774 LYS A CA 1
ATOM 6260 C C . LYS A 1 774 ? -22.422 -38.719 20.766 1 35.75 774 LYS A C 1
ATOM 6262 O O . LYS A 1 774 ? -23.109 -37.75 21.141 1 35.75 774 LYS A O 1
ATOM 6267 N N . PRO A 1 775 ? -21.828 -39.469 21.75 1 32.06 775 PRO A N 1
ATOM 6268 C CA . PRO A 1 775 ? -21.625 -39.188 23.172 1 32.06 775 PRO A CA 1
ATOM 6269 C C . PRO A 1 775 ? -20.906 -37.875 23.422 1 32.06 775 PRO A C 1
ATOM 6271 O O . PRO A 1 775 ? -20.172 -37.375 22.547 1 32.06 775 PRO A O 1
ATOM 6274 N N . PRO A 1 776 ? -21.156 -37.156 24.484 1 29.89 776 PRO A N 1
ATOM 6275 C CA . PRO A 1 776 ? -20.641 -35.844 24.875 1 29.89 776 PRO A CA 1
ATOM 6276 C C . PRO A 1 776 ? -19.125 -35.812 25.031 1 29.89 776 PRO A C 1
ATOM 6278 O O . PRO A 1 776 ? -18.562 -36.688 25.703 1 29.89 776 PRO A O 1
ATOM 6281 N N . VAL A 1 777 ? -18.359 -35.469 24.125 1 30.56 777 VAL A N 1
ATOM 6282 C CA . VAL A 1 777 ? -16.906 -35.5 24.188 1 30.56 777 VAL A CA 1
ATOM 6283 C C . VAL A 1 777 ? -16.406 -34.469 25.219 1 30.56 777 VAL A C 1
ATOM 6285 O O . VAL A 1 777 ? -16.812 -33.312 25.203 1 30.56 777 VAL A O 1
ATOM 6288 N N . LEU A 1 778 ? -15.883 -34.938 26.359 1 27.11 778 LEU A N 1
ATOM 6289 C CA . LEU A 1 778 ? -15.203 -34.219 27.438 1 27.11 778 LEU A CA 1
ATOM 6290 C C . LEU A 1 778 ? -13.992 -33.469 26.906 1 27.11 778 LEU A C 1
ATOM 6292 O O . LEU A 1 778 ? -13.164 -34.031 26.188 1 27.11 778 LEU A O 1
ATOM 6296 N N . VAL A 1 779 ? -13.945 -32.281 26.828 1 27.36 779 VAL A N 1
ATOM 6297 C CA . VAL A 1 779 ? -13.062 -31.25 26.281 1 27.36 779 VAL A CA 1
ATOM 6298 C C . VAL A 1 779 ? -11.766 -31.203 27.094 1 27.36 779 VAL A C 1
ATOM 6300 O O . VAL A 1 779 ? -11.625 -30.391 28 1 27.36 779 VAL A O 1
ATOM 6303 N N . LYS A 1 780 ? -11.211 -32.156 27.828 1 22.77 780 LYS A N 1
ATOM 6304 C CA . LYS A 1 780 ? -10.203 -31.703 28.781 1 22.77 780 LYS A CA 1
ATOM 6305 C C . LYS A 1 780 ? -9 -31.109 28.062 1 22.77 780 LYS A C 1
ATOM 6307 O O . LYS A 1 780 ? -8.562 -30 28.375 1 22.77 780 LYS A O 1
ATOM 6312 N N . GLU A 1 781 ? -7.91 -31.969 27.75 1 21.92 781 GLU A N 1
ATOM 6313 C CA . GLU A 1 781 ? -6.523 -31.781 28.172 1 21.92 781 GLU A CA 1
ATOM 6314 C C . GLU A 1 781 ? -5.805 -30.766 27.297 1 21.92 781 GLU A C 1
ATOM 6316 O O . GLU A 1 781 ? -5.168 -29.844 27.812 1 21.92 781 GLU A O 1
ATOM 6321 N N . ALA A 1 782 ? -5.207 -31.094 26.062 1 22.8 782 ALA A N 1
ATOM 6322 C CA . ALA A 1 782 ? -3.775 -31.188 25.781 1 22.8 782 ALA A CA 1
ATOM 6323 C C . ALA A 1 782 ? -3.256 -29.875 25.188 1 22.8 782 ALA A C 1
ATOM 6325 O O . ALA A 1 782 ? -2.086 -29.781 24.797 1 22.8 782 ALA A O 1
ATOM 6326 N N . VAL A 1 783 ? -3.9 -28.844 24.812 1 25.7 783 VAL A N 1
ATOM 6327 C CA . VAL A 1 783 ? -3.031 -28.156 23.859 1 25.7 783 VAL A CA 1
ATOM 6328 C C . VAL A 1 783 ? -1.812 -27.594 24.594 1 25.7 783 VAL A C 1
ATOM 6330 O O . VAL A 1 783 ? -1.947 -26.734 25.469 1 25.7 783 VAL A O 1
ATOM 6333 N N . GLN A 1 784 ? -0.715 -28.391 24.75 1 23.09 784 GLN A N 1
ATOM 6334 C CA . GLN A 1 784 ? 0.537 -27.922 25.344 1 23.09 784 GLN A CA 1
ATOM 6335 C C . GLN A 1 784 ? 1.07 -26.703 24.594 1 23.09 784 GLN A C 1
ATOM 6337 O O . GLN A 1 784 ? 1.037 -26.656 23.359 1 23.09 784 GLN A O 1
ATOM 6342 N N . PRO A 1 785 ? 1.227 -25.672 25.234 1 24.45 785 PRO A N 1
ATOM 6343 C CA . PRO A 1 785 ? 1.813 -24.438 24.703 1 24.45 785 PRO A CA 1
ATOM 6344 C C . PRO A 1 785 ? 3.207 -24.656 24.125 1 24.45 785 PRO A C 1
ATOM 6346 O O . PRO A 1 785 ? 4.062 -25.266 24.766 1 24.45 785 PRO A O 1
ATOM 6349 N N . ILE A 1 786 ? 3.324 -24.984 22.938 1 24.56 786 ILE A N 1
ATOM 6350 C CA . ILE A 1 786 ? 4.664 -25.141 22.375 1 24.56 786 ILE A CA 1
ATOM 6351 C C . ILE A 1 786 ? 5.523 -23.938 22.75 1 24.56 786 ILE A C 1
ATOM 6353 O O . ILE A 1 786 ? 5.168 -22.797 22.469 1 24.56 786 ILE A O 1
ATOM 6357 N N . GLU A 1 787 ? 6.371 -24.125 23.719 1 24.06 787 GLU A N 1
ATOM 6358 C CA . GLU A 1 787 ? 7.379 -23.188 24.203 1 24.06 787 GLU A CA 1
ATOM 6359 C C . GLU A 1 787 ? 8.398 -22.875 23.109 1 24.06 787 GLU A C 1
ATOM 6361 O O . GLU A 1 787 ? 9.109 -23.766 22.641 1 24.06 787 GLU A O 1
ATOM 6366 N N . TYR A 1 788 ? 8.109 -22.016 22.391 1 22.06 788 TYR A N 1
ATOM 6367 C CA . TYR A 1 788 ? 9.094 -21.594 21.406 1 22.06 788 TYR A CA 1
ATOM 6368 C C . TYR A 1 788 ? 10.383 -21.141 22.062 1 22.06 788 TYR A C 1
ATOM 6370 O O . TYR A 1 788 ? 10.367 -20.234 22.906 1 22.06 788 TYR A O 1
ATOM 6378 N N . LYS A 1 789 ? 11.242 -22.078 22.406 1 24.06 789 LYS A N 1
ATOM 6379 C CA . LYS A 1 789 ? 12.57 -21.672 22.875 1 24.06 789 LYS A CA 1
ATOM 6380 C C . LYS A 1 789 ? 13.328 -20.922 21.781 1 24.06 789 LYS A C 1
ATOM 6382 O O . LYS A 1 789 ? 13.734 -21.531 20.781 1 24.06 789 LYS A O 1
ATOM 6387 N N . TYR A 1 790 ? 13.086 -19.75 21.609 1 22.58 790 TYR A N 1
ATOM 6388 C CA . TYR A 1 790 ? 13.914 -18.969 20.703 1 22.58 790 TYR A CA 1
ATOM 6389 C C . TYR A 1 790 ? 15.359 -18.938 21.188 1 22.58 790 TYR A C 1
ATOM 6391 O O . TYR A 1 790 ? 15.633 -18.484 22.312 1 22.58 790 TYR A O 1
ATOM 6399 N N . LYS A 1 791 ? 16.062 -19.984 20.984 1 24.69 791 LYS A N 1
ATOM 6400 C CA . LYS A 1 791 ? 17.5 -19.844 21.266 1 24.69 791 LYS A CA 1
ATOM 6401 C C . LYS A 1 791 ? 18.109 -18.75 20.406 1 24.69 791 LYS A C 1
ATOM 6403 O O . LYS A 1 791 ? 18.328 -18.938 19.203 1 24.69 791 LYS A O 1
ATOM 6408 N N . THR A 1 792 ? 17.703 -17.547 20.531 1 24.45 792 THR A N 1
ATOM 6409 C CA . THR A 1 792 ? 18.5 -16.562 19.828 1 24.45 792 THR A CA 1
ATOM 6410 C C . THR A 1 792 ? 19.922 -16.531 20.359 1 24.45 792 THR A C 1
ATOM 6412 O O . THR A 1 792 ? 20.141 -16.406 21.578 1 24.45 792 THR A O 1
ATOM 6415 N N . ASP A 1 793 ? 20.734 -17.312 19.766 1 27.31 793 ASP A N 1
ATOM 6416 C CA . ASP A 1 793 ? 22.172 -17.266 20.062 1 27.31 793 ASP A CA 1
ATOM 6417 C C . ASP A 1 793 ? 22.688 -15.828 20.109 1 27.31 793 ASP A C 1
ATOM 6419 O O . ASP A 1 793 ? 23.891 -15.594 19.969 1 27.31 793 ASP A O 1
ATOM 6423 N N . HIS A 1 794 ? 21.766 -14.852 19.859 1 27.41 794 HIS A N 1
ATOM 6424 C CA . HIS A 1 794 ? 22.438 -13.57 20.047 1 27.41 794 HIS A CA 1
ATOM 6425 C C . HIS A 1 794 ? 22.844 -13.383 21.5 1 27.41 794 HIS A C 1
ATOM 6427 O O . HIS A 1 794 ? 22.188 -13.898 22.422 1 27.41 794 HIS A O 1
ATOM 6433 N N . THR A 1 795 ? 24.094 -13.188 21.672 1 29.81 795 THR A N 1
ATOM 6434 C CA . THR A 1 795 ? 24.625 -12.953 23.016 1 29.81 795 THR A CA 1
ATOM 6435 C C . THR A 1 795 ? 23.75 -11.938 23.766 1 29.81 795 THR A C 1
ATOM 6437 O O . THR A 1 795 ? 23.016 -11.172 23.141 1 29.81 795 THR A O 1
ATOM 6440 N N . LYS A 1 796 ? 23.531 -12.031 25.078 1 34.78 796 LYS A N 1
ATOM 6441 C CA . LYS A 1 796 ? 22.734 -11.219 26 1 34.78 796 LYS A CA 1
ATOM 6442 C C . LYS A 1 796 ? 22.844 -9.734 25.641 1 34.78 796 LYS A C 1
ATOM 6444 O O . LYS A 1 796 ? 21.875 -8.992 25.781 1 34.78 796 LYS A O 1
ATOM 6449 N N . GLU A 1 797 ? 24 -9.367 25.219 1 34.28 797 GLU A N 1
ATOM 6450 C CA . GLU A 1 797 ? 24.359 -7.965 25.031 1 34.28 797 GLU A CA 1
ATOM 6451 C C . GLU A 1 797 ? 23.656 -7.395 23.797 1 34.28 797 GLU A C 1
ATOM 6453 O O . GLU A 1 797 ? 23.156 -6.27 23.828 1 34.28 797 GLU A O 1
ATOM 6458 N N . GLU A 1 798 ? 23.719 -8.18 22.719 1 32.91 798 GLU A N 1
ATOM 6459 C CA . GLU A 1 798 ? 23.188 -7.641 21.469 1 32.91 798 GLU A CA 1
ATOM 6460 C C . GLU A 1 798 ? 21.672 -7.582 21.484 1 32.91 798 GLU A C 1
ATOM 6462 O O . GLU A 1 798 ? 21.062 -6.703 20.859 1 32.91 798 GLU A O 1
ATOM 6467 N N . GLU A 1 799 ? 21 -8.516 22.172 1 32.94 799 GLU A N 1
ATOM 6468 C CA . GLU A 1 799 ? 19.562 -8.539 22.406 1 32.94 799 GLU A CA 1
ATOM 6469 C C . GLU A 1 799 ? 19.125 -7.32 23.203 1 32.94 799 GLU A C 1
ATOM 6471 O O . GLU A 1 799 ? 18.062 -6.75 22.953 1 32.94 799 GLU A O 1
ATOM 6476 N N . GLU A 1 800 ? 19.844 -6.941 24.172 1 36 800 GLU A N 1
ATOM 6477 C CA . GLU A 1 800 ? 19.547 -5.793 25.016 1 36 800 GLU A CA 1
ATOM 6478 C C . GLU A 1 800 ? 19.594 -4.488 24.234 1 36 800 GLU A C 1
ATOM 6480 O O . GLU A 1 800 ? 18.781 -3.594 24.453 1 36 800 GLU A O 1
ATOM 6485 N N . GLN A 1 801 ? 20.594 -4.348 23.328 1 35.91 801 GLN A N 1
ATOM 6486 C CA . GLN A 1 801 ? 20.703 -3.113 22.547 1 35.91 801 GLN A CA 1
ATOM 6487 C C . GLN A 1 801 ? 19.516 -2.959 21.609 1 35.91 801 GLN A C 1
ATOM 6489 O O . GLN A 1 801 ? 19 -1.854 21.406 1 35.91 801 GLN A O 1
ATOM 6494 N N . GLY A 1 802 ? 19.094 -4.062 20.875 1 31.56 802 GLY A N 1
ATOM 6495 C CA . GLY A 1 802 ? 17.969 -3.961 19.969 1 31.56 802 GLY A CA 1
ATOM 6496 C C . GLY A 1 802 ? 16.656 -3.674 20.688 1 31.56 802 GLY A C 1
ATOM 6497 O O . GLY A 1 802 ? 15.773 -3.018 20.125 1 31.56 802 GLY A O 1
ATOM 6498 N N . LYS A 1 803 ? 16.375 -4.23 21.812 1 37.03 803 LYS A N 1
ATOM 6499 C CA . LYS A 1 803 ? 15.219 -3.98 22.672 1 37.03 803 LYS A CA 1
ATOM 6500 C C . LYS A 1 803 ? 15.156 -2.516 23.094 1 37.03 803 LYS A C 1
ATOM 6502 O O . LYS A 1 803 ? 14.07 -1.932 23.172 1 37.03 803 LYS A O 1
ATOM 6507 N N . ASN A 1 804 ? 16.266 -1.939 23.469 1 33.41 804 ASN A N 1
ATOM 6508 C CA . ASN A 1 804 ? 16.234 -0.572 23.984 1 33.41 804 ASN A CA 1
ATOM 6509 C C . ASN A 1 804 ? 15.836 0.422 22.891 1 33.41 804 ASN A C 1
ATOM 6511 O O . ASN A 1 804 ? 15.141 1.401 23.172 1 33.41 804 ASN A O 1
ATOM 6515 N N . THR A 1 805 ? 16.391 0.277 21.641 1 31.12 805 THR A N 1
ATOM 6516 C CA . THR A 1 805 ? 16 1.258 20.641 1 31.12 805 THR A CA 1
ATOM 6517 C C . THR A 1 805 ? 14.523 1.098 20.281 1 31.12 805 THR A C 1
ATOM 6519 O O . THR A 1 805 ? 13.852 2.076 19.953 1 31.12 805 THR A O 1
ATOM 6522 N N . LEU A 1 806 ? 14 -0.114 20.125 1 29.03 806 LEU A N 1
ATOM 6523 C CA . LEU A 1 806 ? 12.594 -0.319 19.797 1 29.03 806 LEU A CA 1
ATOM 6524 C C . LEU A 1 806 ? 11.695 0.11 20.953 1 29.03 806 LEU A C 1
ATOM 6526 O O . LEU A 1 806 ? 10.586 0.605 20.734 1 29.03 806 LEU A O 1
ATOM 6530 N N . VAL A 1 807 ? 12.07 -0.153 22.172 1 32.5 807 VAL A N 1
ATOM 6531 C CA . VAL A 1 807 ? 11.25 0.129 23.344 1 32.5 807 VAL A CA 1
ATOM 6532 C C . VAL A 1 807 ? 11 1.632 23.453 1 32.5 807 VAL A C 1
ATOM 6534 O O . VAL A 1 807 ? 10.016 2.064 24.047 1 32.5 807 VAL A O 1
ATOM 6537 N N . GLU A 1 808 ? 12.109 2.455 23.125 1 29.16 808 GLU A N 1
ATOM 6538 C CA . GLU A 1 808 ? 11.797 3.838 23.484 1 29.16 808 GLU A CA 1
ATOM 6539 C C . GLU A 1 808 ? 10.57 4.332 22.719 1 29.16 808 GLU A C 1
ATOM 6541 O O . GLU A 1 808 ? 9.742 5.059 23.281 1 29.16 808 GLU A O 1
ATOM 6546 N N . LEU A 1 809 ? 10.633 4.465 21.375 1 27.39 809 LEU A N 1
ATOM 6547 C CA . LEU A 1 809 ? 9.562 5.266 20.797 1 27.39 809 LEU A CA 1
ATOM 6548 C C . LEU A 1 809 ? 8.328 4.41 20.531 1 27.39 809 LEU A C 1
ATOM 6550 O O . LEU A 1 809 ? 7.312 4.906 20.031 1 27.39 809 LEU A O 1
ATOM 6554 N N . GLY A 1 810 ? 8.492 3.09 20.406 1 25.98 810 GLY A N 1
ATOM 6555 C CA . GLY A 1 810 ? 7.297 2.414 19.922 1 25.98 810 GLY A CA 1
ATOM 6556 C C . GLY A 1 810 ? 6.273 2.145 21.016 1 25.98 810 GLY A C 1
ATOM 6557 O O . GLY A 1 810 ? 6.582 2.254 22.203 1 25.98 810 GLY A O 1
ATOM 6558 N N . PRO A 1 811 ? 4.961 2.273 20.797 1 28.12 811 PRO A N 1
ATOM 6559 C CA . PRO A 1 811 ? 3.965 2.01 21.828 1 28.12 811 PRO A CA 1
ATOM 6560 C C . PRO A 1 811 ? 4.203 0.685 22.547 1 28.12 811 PRO A C 1
ATOM 6562 O O . PRO A 1 811 ? 4.82 -0.225 22 1 28.12 811 PRO A O 1
ATOM 6565 N N . LYS A 1 812 ? 4.297 0.687 23.859 1 29.03 812 LYS A N 1
ATOM 6566 C CA . LYS A 1 812 ? 4.387 -0.444 24.781 1 29.03 812 LYS A CA 1
ATOM 6567 C C . LYS A 1 812 ? 3.457 -1.576 24.344 1 29.03 812 LYS A C 1
ATOM 6569 O O . LYS A 1 812 ? 2.326 -1.331 23.922 1 29.03 812 LYS A O 1
ATOM 6574 N N . PRO A 1 813 ? 3.98 -2.746 24.141 1 27.8 813 PRO A N 1
ATOM 6575 C CA . PRO A 1 813 ? 3.133 -3.9 23.828 1 27.8 813 PRO A CA 1
ATOM 6576 C C . PRO A 1 813 ? 1.979 -4.066 24.812 1 27.8 813 PRO A C 1
ATOM 6578 O O . PRO A 1 813 ? 2.188 -4.016 26.031 1 27.8 813 PRO A O 1
ATOM 6581 N N . ILE A 1 814 ? 0.776 -3.674 24.516 1 28.25 814 ILE A N 1
ATOM 6582 C CA . ILE A 1 814 ? -0.356 -3.959 25.391 1 28.25 814 ILE A CA 1
ATOM 6583 C C . ILE A 1 814 ? -0.47 -5.465 25.609 1 28.25 814 ILE A C 1
ATOM 6585 O O . ILE A 1 814 ? -0.515 -6.238 24.656 1 28.25 814 ILE A O 1
ATOM 6589 N N . ASP A 1 815 ? 0.014 -5.883 26.656 1 26.11 815 ASP A N 1
ATOM 6590 C CA . ASP A 1 815 ? -0.247 -7.246 27.109 1 26.11 815 ASP A CA 1
ATOM 6591 C C . ASP A 1 815 ? -1.746 -7.531 27.156 1 26.11 815 ASP A C 1
ATOM 6593 O O . ASP A 1 815 ? -2.436 -7.125 28.094 1 26.11 815 ASP A O 1
ATOM 6597 N N . VAL A 1 816 ? -2.303 -7.863 26.094 1 29.75 816 VAL A N 1
ATOM 6598 C CA . VAL A 1 816 ? -3.711 -8.195 25.922 1 29.75 816 VAL A CA 1
ATOM 6599 C C . VAL A 1 816 ? -4.113 -9.273 26.938 1 29.75 816 VAL A C 1
ATOM 6601 O O . VAL A 1 816 ? -5.305 -9.484 27.188 1 29.75 816 VAL A O 1
ATOM 6604 N N . ALA A 1 817 ? -3.182 -10.023 27.453 1 27.77 817 ALA A N 1
ATOM 6605 C CA . ALA A 1 817 ? -3.572 -11.031 28.422 1 27.77 817 ALA A CA 1
ATOM 6606 C C . ALA A 1 817 ? -4.102 -10.391 29.703 1 27.77 817 ALA A C 1
ATOM 6608 O O . ALA A 1 817 ? -4.801 -11.031 30.484 1 27.77 817 ALA A O 1
ATOM 6609 N N . GLN A 1 818 ? -3.523 -9.219 30 1 27.41 818 GLN A N 1
ATOM 6610 C CA . GLN A 1 818 ? -3.961 -8.703 31.281 1 27.41 818 GLN A CA 1
ATOM 6611 C C . GLN A 1 818 ? -5.293 -7.969 31.156 1 27.41 818 GLN A C 1
ATOM 6613 O O . GLN A 1 818 ? -5.789 -7.398 32.125 1 27.41 818 GLN A O 1
ATOM 6618 N N . LEU A 1 819 ? -5.605 -7.66 29.984 1 28.72 819 LEU A N 1
ATOM 6619 C CA . LEU A 1 819 ? -6.91 -7.012 29.922 1 28.72 819 LEU A CA 1
ATOM 6620 C C . LEU A 1 819 ? -8.016 -7.977 30.344 1 28.72 819 LEU A C 1
ATOM 6622 O O . LEU A 1 819 ? -8.008 -9.141 29.953 1 28.72 819 LEU A O 1
ATOM 6626 N N . SER A 1 820 ? -8.422 -7.805 31.578 1 24.95 820 SER A N 1
ATOM 6627 C CA . SER A 1 820 ? -9.539 -8.555 32.125 1 24.95 820 SER A CA 1
ATOM 6628 C C . SER A 1 820 ? -10.656 -8.734 31.109 1 24.95 820 SER A C 1
ATOM 6630 O O . SER A 1 820 ? -11.07 -7.766 30.469 1 24.95 820 SER A O 1
ATOM 6632 N N . ALA A 1 821 ? -10.773 -9.906 30.562 1 26.92 821 ALA A N 1
ATOM 6633 C CA . ALA A 1 821 ? -11.953 -10.414 29.859 1 26.92 821 ALA A CA 1
ATOM 6634 C C . ALA A 1 821 ? -13.227 -10.141 30.656 1 26.92 821 ALA A C 1
ATOM 6636 O O . ALA A 1 821 ? -13.461 -10.781 31.688 1 26.92 821 ALA A O 1
ATOM 6637 N N . VAL A 1 822 ? -13.562 -8.977 31.047 1 27.09 822 VAL A N 1
ATOM 6638 C CA . VAL A 1 822 ? -14.945 -9.086 31.516 1 27.09 822 VAL A CA 1
ATOM 6639 C C . VAL A 1 822 ? -15.734 -10.008 30.578 1 27.09 822 VAL A C 1
ATOM 6641 O O . VAL A 1 822 ? -15.859 -9.734 29.391 1 27.09 822 VAL A O 1
ATOM 6644 N N . GLU A 1 823 ? -15.766 -11.258 30.859 1 27 823 GLU A N 1
ATOM 6645 C CA . GLU A 1 823 ? -16.641 -12.336 30.406 1 27 823 GLU A CA 1
ATOM 6646 C C . GLU A 1 823 ? -18.094 -11.875 30.359 1 27 823 GLU A C 1
ATOM 6648 O O . GLU A 1 823 ? -18.766 -11.797 31.391 1 27 823 GLU A O 1
ATOM 6653 N N . ASP A 1 824 ? -18.5 -10.766 29.891 1 25.14 824 ASP A N 1
ATOM 6654 C CA . ASP A 1 824 ? -19.953 -10.828 29.797 1 25.14 824 ASP A CA 1
ATOM 6655 C C . ASP A 1 824 ? -20.406 -12.109 29.109 1 25.14 824 ASP A C 1
ATOM 6657 O O . ASP A 1 824 ? -20.016 -12.383 27.969 1 25.14 824 ASP A O 1
ATOM 6661 N N . LYS A 1 825 ? -20.75 -13.211 29.781 1 29.28 825 LYS A N 1
ATOM 6662 C CA . LYS A 1 825 ? -21.516 -14.422 29.531 1 29.28 825 LYS A CA 1
ATOM 6663 C C . LYS A 1 825 ? -22.703 -14.133 28.625 1 29.28 825 LYS A C 1
ATOM 6665 O O . LYS A 1 825 ? -23.859 -14.258 29.031 1 29.28 825 LYS A O 1
ATOM 6670 N N . SER A 1 826 ? -22.828 -13.07 27.969 1 28.45 826 SER A N 1
ATOM 6671 C CA . SER A 1 826 ? -24 -13.172 27.094 1 28.45 826 SER A CA 1
ATOM 6672 C C . SER A 1 826 ? -23.984 -14.484 26.312 1 28.45 826 SER A C 1
ATOM 6674 O O . SER A 1 826 ? -22.922 -14.984 25.938 1 28.45 826 SER A O 1
ATOM 6676 N N . LYS A 1 827 ? -25.062 -15.406 26.453 1 28.39 827 LYS A N 1
ATOM 6677 C CA . LYS A 1 827 ? -25.406 -16.703 25.859 1 28.39 827 LYS A CA 1
ATOM 6678 C C . LYS A 1 827 ? -24.828 -16.844 24.469 1 28.39 827 LYS A C 1
ATOM 6680 O O . LYS A 1 827 ? -24.688 -15.859 23.734 1 28.39 827 LYS A O 1
ATOM 6685 N N . GLY A 1 828 ? -24.141 -17.891 24.219 1 27.25 828 GLY A N 1
ATOM 6686 C CA . GLY A 1 828 ? -23.516 -18.609 23.109 1 27.25 828 GLY A CA 1
ATOM 6687 C C . GLY A 1 828 ? -24.234 -18.406 21.797 1 27.25 828 GLY A C 1
ATOM 6688 O O . GLY A 1 828 ? -24.234 -19.281 20.938 1 27.25 828 GLY A O 1
ATOM 6689 N N . LYS A 1 829 ? -25.172 -17.5 21.828 1 32.12 829 LYS A N 1
ATOM 6690 C CA . LYS A 1 829 ? -25.906 -17.5 20.578 1 32.12 829 LYS A CA 1
ATOM 6691 C C . LYS A 1 829 ? -24.969 -17.281 19.391 1 32.12 829 LYS A C 1
ATOM 6693 O O . LYS A 1 829 ? -24 -16.531 19.5 1 32.12 829 LYS A O 1
ATOM 6698 N N . ASP A 1 830 ? -24.906 -18.25 18.516 1 28.56 830 ASP A N 1
ATOM 6699 C CA . ASP A 1 830 ? -24.203 -18.391 17.234 1 28.56 830 ASP A CA 1
ATOM 6700 C C . ASP A 1 830 ? -24.094 -17.062 16.516 1 28.56 830 ASP A C 1
ATOM 6702 O O . ASP A 1 830 ? -25.047 -16.281 16.5 1 28.56 830 ASP A O 1
ATOM 6706 N N . ASP A 1 831 ? -23.078 -16.656 16.547 1 33.47 831 ASP A N 1
ATOM 6707 C CA . ASP A 1 831 ? -22.859 -15.398 15.82 1 33.47 831 ASP A CA 1
ATOM 6708 C C . ASP A 1 831 ? -23.797 -15.297 14.617 1 33.47 831 ASP A C 1
ATOM 6710 O O . ASP A 1 831 ? -24.328 -14.227 14.32 1 33.47 831 ASP A O 1
ATOM 6714 N N . GLU A 1 832 ? -23.906 -16.406 13.969 1 31.42 832 GLU A N 1
ATOM 6715 C CA . GLU A 1 832 ? -24.906 -16.469 12.914 1 31.42 832 GLU A CA 1
ATOM 6716 C C . GLU A 1 832 ? -26.312 -16.297 13.469 1 31.42 832 GLU A C 1
ATOM 6718 O O . GLU A 1 832 ? -27.172 -15.656 12.836 1 31.42 832 GLU A O 1
ATOM 6723 N N . LEU A 1 833 ? -26.5 -16.922 14.586 1 35.09 833 LEU A N 1
ATOM 6724 C CA . LEU A 1 833 ? -27.797 -16.75 15.211 1 35.09 833 LEU A CA 1
ATOM 6725 C C . LEU A 1 833 ? -27.984 -15.32 15.703 1 35.09 833 LEU A C 1
ATOM 6727 O O . LEU A 1 833 ? -29.078 -14.75 15.57 1 35.09 833 LEU A O 1
ATOM 6731 N N . VAL A 1 834 ? -26.875 -14.859 16.109 1 39.75 834 VAL A N 1
ATOM 6732 C CA . VAL A 1 834 ? -26.984 -13.461 16.531 1 39.75 834 VAL A CA 1
ATOM 6733 C C . VAL A 1 834 ? -27.125 -12.562 15.305 1 39.75 834 VAL A C 1
ATOM 6735 O O . VAL A 1 834 ? -27.938 -11.641 15.289 1 39.75 834 VAL A O 1
ATOM 6738 N N . ASP A 1 835 ? -26.359 -12.906 14.32 1 39.53 835 ASP A N 1
ATOM 6739 C CA . ASP A 1 835 ? -26.562 -12.227 13.047 1 39.53 835 ASP A CA 1
ATOM 6740 C C . ASP A 1 835 ? -27.953 -12.516 12.492 1 39.53 835 ASP A C 1
ATOM 6742 O O . ASP A 1 835 ? -28.625 -11.602 12.008 1 39.53 835 ASP A O 1
ATOM 6746 N N . LEU A 1 836 ? -28.359 -13.781 12.516 1 35.41 836 LEU A N 1
ATOM 6747 C CA . LEU A 1 836 ? -29.719 -14.156 12.148 1 35.41 836 LEU A CA 1
ATOM 6748 C C . LEU A 1 836 ? -30.719 -13.516 13.102 1 35.41 836 LEU A C 1
ATOM 6750 O O . LEU A 1 836 ? -31.766 -13.031 12.664 1 35.41 836 LEU A O 1
ATOM 6754 N N . GLU A 1 837 ? -30.375 -13.5 14.305 1 40.62 837 GLU A N 1
ATOM 6755 C CA . GLU A 1 837 ? -31.266 -12.852 15.258 1 40.62 837 GLU A CA 1
ATOM 6756 C C . GLU A 1 837 ? -31.328 -11.344 15.016 1 40.62 837 GLU A C 1
ATOM 6758 O O . GLU A 1 837 ? -32.406 -10.742 15.078 1 40.62 837 GLU A O 1
ATOM 6763 N N . ASN A 1 838 ? -30.234 -10.898 14.719 1 41.78 838 ASN A N 1
ATOM 6764 C CA . ASN A 1 838 ? -30.219 -9.484 14.367 1 41.78 838 ASN A CA 1
ATOM 6765 C C . ASN A 1 838 ? -30.922 -9.227 13.039 1 41.78 838 ASN A C 1
ATOM 6767 O O . ASN A 1 838 ? -31.672 -8.258 12.906 1 41.78 838 ASN A O 1
ATOM 6771 N N . ASP A 1 839 ? -30.625 -10.109 12.133 1 40.06 839 ASP A N 1
ATOM 6772 C CA . ASP A 1 839 ? -31.406 -10.062 10.898 1 40.06 839 ASP A CA 1
ATOM 6773 C C . ASP A 1 839 ? -32.875 -10.383 11.156 1 40.06 839 ASP A C 1
ATOM 6775 O O . ASP A 1 839 ? -33.781 -9.734 10.609 1 40.06 839 ASP A O 1
ATOM 6779 N N . LEU A 1 840 ? -33.031 -11.406 11.961 1 38.31 840 LEU A N 1
ATOM 6780 C CA . LEU A 1 840 ? -34.375 -11.75 12.367 1 38.31 840 LEU A CA 1
ATOM 6781 C C . LEU A 1 840 ? -35 -10.641 13.219 1 38.31 840 LEU A C 1
ATOM 6783 O O . LEU A 1 840 ? -36.156 -10.297 13.055 1 38.31 840 LEU A O 1
ATOM 6787 N N . ASP A 1 841 ? -34.188 -10.172 14.039 1 41.31 841 ASP A N 1
ATOM 6788 C CA . ASP A 1 841 ? -34.688 -9.047 14.828 1 41.31 841 ASP A CA 1
ATOM 6789 C C . ASP A 1 841 ? -34.938 -7.832 13.953 1 41.31 841 ASP A C 1
ATOM 6791 O O . ASP A 1 841 ? -35.969 -7.148 14.125 1 41.31 841 ASP A O 1
ATOM 6795 N N . THR A 1 842 ? -34.031 -7.598 13.094 1 39.94 842 THR A N 1
ATOM 6796 C CA . THR A 1 842 ? -34.312 -6.578 12.094 1 39.94 842 THR A CA 1
ATOM 6797 C C . THR A 1 842 ? -35.562 -6.957 11.273 1 39.94 842 THR A C 1
ATOM 6799 O O . THR A 1 842 ? -36.438 -6.125 11.039 1 39.94 842 THR A O 1
ATOM 6802 N N . LEU A 1 843 ? -35.562 -8.25 10.93 1 36.72 843 LEU A N 1
ATOM 6803 C CA . LEU A 1 843 ? -36.75 -8.742 10.266 1 36.72 843 LEU A CA 1
ATOM 6804 C C . LEU A 1 843 ? -37.938 -8.727 11.211 1 36.72 843 LEU A C 1
ATOM 6806 O O . LEU A 1 843 ? -39.062 -8.336 10.82 1 36.72 843 LEU A O 1
ATOM 6810 N N . ASN A 1 844 ? -37.688 -9.164 12.367 1 41.59 844 ASN A N 1
ATOM 6811 C CA . ASN A 1 844 ? -38.75 -9.086 13.359 1 41.59 844 ASN A CA 1
ATOM 6812 C C . ASN A 1 844 ? -39.156 -7.645 13.641 1 41.59 844 ASN A C 1
ATOM 6814 O O . ASN A 1 844 ? -40.344 -7.332 13.75 1 41.59 844 ASN A O 1
ATOM 6818 N N . ARG A 1 845 ? -38.188 -6.883 13.82 1 40.31 845 ARG A N 1
ATOM 6819 C CA . ARG A 1 845 ? -38.5 -5.473 14.055 1 40.31 845 ARG A CA 1
ATOM 6820 C C . ARG A 1 845 ? -39.219 -4.871 12.859 1 40.31 845 ARG A C 1
ATOM 6822 O O . ARG A 1 845 ? -40.188 -4.133 13.023 1 40.31 845 ARG A O 1
ATOM 6829 N N . ILE A 1 846 ? -38.75 -5.25 11.773 1 37.84 846 ILE A N 1
ATOM 6830 C CA . ILE A 1 846 ? -39.5 -4.832 10.594 1 37.84 846 ILE A CA 1
ATOM 6831 C C . ILE A 1 846 ? -40.875 -5.531 10.586 1 37.84 846 ILE A C 1
ATOM 6833 O O . ILE A 1 846 ? -41.906 -4.895 10.328 1 37.84 846 ILE A O 1
ATOM 6837 N N . TYR A 1 847 ? -40.781 -6.801 10.992 1 35.72 847 TYR A N 1
ATOM 6838 C CA . TYR A 1 847 ? -42.031 -7.555 11.07 1 35.72 847 TYR A CA 1
ATOM 6839 C C . TYR A 1 847 ? -42.938 -7.012 12.188 1 35.72 847 TYR A C 1
ATOM 6841 O O . TYR A 1 847 ? -44.125 -6.828 11.992 1 35.72 847 TYR A O 1
ATOM 6849 N N . TYR A 1 848 ? -42.375 -6.875 13.375 1 41.56 848 TYR A N 1
ATOM 6850 C CA . TYR A 1 848 ? -43.219 -6.348 14.445 1 41.56 848 TYR A CA 1
ATOM 6851 C C . TYR A 1 848 ? -43.719 -4.953 14.109 1 41.56 848 TYR A C 1
ATOM 6853 O O . TYR A 1 848 ? -44.844 -4.602 14.461 1 41.56 848 TYR A O 1
ATOM 6861 N N . THR A 1 849 ? -42.875 -4.168 13.617 1 38.69 849 THR A N 1
ATOM 6862 C CA . THR A 1 849 ? -43.375 -2.861 13.211 1 38.69 849 THR A CA 1
ATOM 6863 C C . THR A 1 849 ? -44.469 -3.012 12.141 1 38.69 849 THR A C 1
ATOM 6865 O O . THR A 1 849 ? -45.406 -2.238 12.102 1 38.69 849 THR A O 1
ATOM 6868 N N . LEU A 1 850 ? -44.25 -4.117 11.273 1 35.59 850 LEU A N 1
ATOM 6869 C CA . LEU A 1 850 ? -45.25 -4.324 10.227 1 35.59 850 LEU A CA 1
ATOM 6870 C C . LEU A 1 850 ? -46.406 -5.172 10.734 1 35.59 850 LEU A C 1
ATOM 6872 O O . LEU A 1 850 ? -47.531 -5.027 10.266 1 35.59 850 LEU A O 1
ATOM 6876 N N . ASN A 1 851 ? -46.219 -6.324 11.469 1 32.84 851 ASN A N 1
ATOM 6877 C CA . ASN A 1 851 ? -47.312 -7.156 11.984 1 32.84 851 ASN A CA 1
ATOM 6878 C C . ASN A 1 851 ? -47.25 -7.262 13.5 1 32.84 851 ASN A C 1
ATOM 6880 O O . ASN A 1 851 ? -46.656 -8.195 14.047 1 32.84 851 ASN A O 1
ATOM 6884 N N . PRO A 1 852 ? -47.75 -6.25 14.281 1 33.56 852 PRO A N 1
ATOM 6885 C CA . PRO A 1 852 ? -47.719 -6.332 15.742 1 33.56 852 PRO A CA 1
ATOM 6886 C C . PRO A 1 852 ? -48.344 -7.625 16.266 1 33.56 852 PRO A C 1
ATOM 6888 O O . PRO A 1 852 ? -48.031 -8.062 17.375 1 33.56 852 PRO A O 1
ATOM 6891 N N . ASN A 1 853 ? -49.531 -8.109 15.719 1 33.41 853 ASN A N 1
ATOM 6892 C CA . ASN A 1 853 ? -50.281 -9.125 16.438 1 33.41 853 ASN A CA 1
ATOM 6893 C C . ASN A 1 853 ? -49.656 -10.508 16.297 1 33.41 853 ASN A C 1
ATOM 6895 O O . ASN A 1 853 ? -49.906 -11.398 17.094 1 33.41 853 ASN A O 1
ATOM 6899 N N . HIS A 1 854 ? -49.688 -11.18 15.133 1 33.81 854 HIS A N 1
ATOM 6900 C CA . HIS A 1 854 ? -49.531 -12.625 15.023 1 33.81 854 HIS A CA 1
ATOM 6901 C C . HIS A 1 854 ? -48.062 -13.023 15.148 1 33.81 854 HIS A C 1
ATOM 6903 O O . HIS A 1 854 ? -47.312 -12.914 14.188 1 33.81 854 HIS A O 1
ATOM 6909 N N . LEU A 1 855 ? -47.562 -13.109 16.453 1 33.78 855 LEU A N 1
ATOM 6910 C CA . LEU A 1 855 ? -46.219 -13.445 16.969 1 33.78 855 LEU A CA 1
ATOM 6911 C C . LEU A 1 855 ? -45.906 -14.906 16.688 1 33.78 855 LEU A C 1
ATOM 6913 O O . LEU A 1 855 ? -44.812 -15.367 17.031 1 33.78 855 LEU A O 1
ATOM 6917 N N . ASP A 1 856 ? -46.875 -15.828 16.406 1 32.41 856 ASP A N 1
ATOM 6918 C CA . ASP A 1 856 ? -46.688 -17.266 16.547 1 32.41 856 ASP A CA 1
ATOM 6919 C C . ASP A 1 856 ? -45.781 -17.812 15.438 1 32.41 856 ASP A C 1
ATOM 6921 O O . ASP A 1 856 ? -45.188 -18.891 15.578 1 32.41 856 ASP A O 1
ATOM 6925 N N . PHE A 1 857 ? -45.875 -17.172 14.297 1 33 857 PHE A N 1
ATOM 6926 C CA . PHE A 1 857 ? -45.188 -17.781 13.164 1 33 857 PHE A CA 1
ATOM 6927 C C . PHE A 1 857 ? -43.688 -17.719 13.336 1 33 857 PHE A C 1
ATOM 6929 O O . PHE A 1 857 ? -42.938 -18.391 12.625 1 33 857 PHE A O 1
ATOM 6936 N N . LEU A 1 858 ? -43.156 -16.953 14.289 1 33.91 858 LEU A N 1
ATOM 6937 C CA . LEU A 1 858 ? -41.75 -16.859 14.555 1 33.91 858 LEU A CA 1
ATOM 6938 C C . LEU A 1 858 ? -41.219 -18.125 15.195 1 33.91 858 LEU A C 1
ATOM 6940 O O . LEU A 1 858 ? -40 -18.422 15.117 1 33.91 858 LEU A O 1
ATOM 6944 N N . GLU A 1 859 ? -42.094 -18.859 15.891 1 34.25 859 GLU A N 1
ATOM 6945 C CA . GLU A 1 859 ? -41.625 -20.078 16.547 1 34.25 859 GLU A CA 1
ATOM 6946 C C . GLU A 1 859 ? -41.344 -21.188 15.531 1 34.25 859 GLU A C 1
ATOM 6948 O O . GLU A 1 859 ? -40.375 -21.922 15.664 1 34.25 859 GLU A O 1
ATOM 6953 N N . ASP A 1 860 ? -42.156 -21.375 14.5 1 32.72 860 ASP A N 1
ATOM 6954 C CA . ASP A 1 860 ? -41.969 -22.484 13.562 1 32.72 860 ASP A CA 1
ATOM 6955 C C . ASP A 1 860 ? -40.781 -22.219 12.633 1 32.72 860 ASP A C 1
ATOM 6957 O O . ASP A 1 860 ? -40.031 -23.141 12.312 1 32.72 860 ASP A O 1
ATOM 6961 N N . GLU A 1 861 ? -40.562 -21 12.141 1 31.84 861 GLU A N 1
ATOM 6962 C CA . GLU A 1 861 ? -39.406 -20.734 11.266 1 31.84 861 GLU A CA 1
ATOM 6963 C C . GLU A 1 861 ? -38.094 -20.812 12.039 1 31.84 861 GLU A C 1
ATOM 6965 O O . GLU A 1 861 ? -37.062 -21.203 11.492 1 31.84 861 GLU A O 1
ATOM 6970 N N . LYS A 1 862 ? -38.125 -20.578 13.305 1 37 862 LYS A N 1
ATOM 6971 C CA . LYS A 1 862 ? -37 -20.938 14.188 1 37 862 LYS A CA 1
ATOM 6972 C C . LYS A 1 862 ? -36.781 -22.453 14.18 1 37 862 LYS A C 1
ATOM 6974 O O . LYS A 1 862 ? -35.625 -22.906 14.18 1 37 862 LYS A O 1
ATOM 6979 N N . MET A 1 863 ? -37.875 -23.234 14.156 1 35.09 863 MET A N 1
ATOM 6980 C CA . MET A 1 863 ? -37.75 -24.688 14.133 1 35.09 863 MET A CA 1
ATOM 6981 C C . MET A 1 863 ? -37.219 -25.172 12.781 1 35.09 863 MET A C 1
ATOM 6983 O O . MET A 1 863 ? -36.406 -26.094 12.703 1 35.09 863 MET A O 1
ATOM 6987 N N . ASN A 1 864 ? -37.719 -24.672 11.641 1 33.59 864 ASN A N 1
ATOM 6988 C CA . ASN A 1 864 ? -37.219 -25.141 10.352 1 33.59 864 ASN A CA 1
ATOM 6989 C C . ASN A 1 864 ? -35.812 -24.641 10.07 1 33.59 864 ASN A C 1
ATOM 6991 O O . ASN A 1 864 ? -35.031 -25.312 9.406 1 33.59 864 ASN A O 1
ATOM 6995 N N . ILE A 1 865 ? -35.438 -23.406 10.375 1 35 865 ILE A N 1
ATOM 6996 C CA . ILE A 1 865 ? -34.062 -22.953 10.281 1 35 865 ILE A CA 1
ATOM 6997 C C . ILE A 1 865 ? -33.188 -23.734 11.266 1 35 865 ILE A C 1
ATOM 6999 O O . ILE A 1 865 ? -32.062 -24.094 10.961 1 35 865 ILE A O 1
ATOM 7003 N N . GLU A 1 866 ? -33.688 -24.062 12.43 1 33 866 GLU A N 1
ATOM 7004 C CA . GLU A 1 866 ? -33.031 -25.031 13.305 1 33 866 GLU A CA 1
ATOM 7005 C C . GLU A 1 866 ? -32.969 -26.406 12.633 1 33 866 GLU A C 1
ATOM 7007 O O . GLU A 1 866 ? -31.969 -27.109 12.773 1 33 866 GLU A O 1
ATOM 7012 N N . ASP A 1 867 ? -34 -26.812 11.938 1 33.38 867 ASP A N 1
ATOM 7013 C CA . ASP A 1 867 ? -33.969 -28.094 11.258 1 33.38 867 ASP A CA 1
ATOM 7014 C C . ASP A 1 867 ? -33.031 -28.047 10.047 1 33.38 867 ASP A C 1
ATOM 7016 O O . ASP A 1 867 ? -32.312 -29 9.773 1 33.38 867 ASP A O 1
ATOM 7020 N N . GLU A 1 868 ? -33.125 -27.016 9.211 1 32.47 868 GLU A N 1
ATOM 7021 C CA . GLU A 1 868 ? -32.156 -26.953 8.109 1 32.47 868 GLU A CA 1
ATOM 7022 C C . GLU A 1 868 ? -30.75 -26.672 8.609 1 32.47 868 GLU A C 1
ATOM 7024 O O . GLU A 1 868 ? -29.781 -27.203 8.07 1 32.47 868 GLU A O 1
ATOM 7029 N N . GLU A 1 869 ? -30.5 -25.766 9.508 1 32.56 869 GLU A N 1
ATOM 7030 C CA . GLU A 1 869 ? -29.219 -25.656 10.203 1 32.56 869 GLU A CA 1
ATOM 7031 C C . GLU A 1 869 ? -28.844 -26.953 10.898 1 32.56 869 GLU A C 1
ATOM 7033 O O . GLU A 1 869 ? -27.672 -27.344 10.938 1 32.56 869 GLU A O 1
ATOM 7038 N N . MET A 1 870 ? -29.797 -27.562 11.562 1 32.25 870 MET A N 1
ATOM 7039 C CA . MET A 1 870 ? -29.594 -28.922 12.055 1 32.25 870 MET A CA 1
ATOM 7040 C C . MET A 1 870 ? -29.328 -29.891 10.906 1 32.25 870 MET A C 1
ATOM 7042 O O . MET A 1 870 ? -28.594 -30.859 11.062 1 32.25 870 MET A O 1
ATOM 7046 N N . GLU A 1 871 ? -29.984 -29.703 9.789 1 31.67 871 GLU A N 1
ATOM 7047 C CA . GLU A 1 871 ? -29.656 -30.578 8.664 1 31.67 871 GLU A CA 1
ATOM 7048 C C . GLU A 1 871 ? -28.281 -30.25 8.102 1 31.67 871 GLU A C 1
ATOM 7050 O O . GLU A 1 871 ? -27.516 -31.141 7.727 1 31.67 871 GLU A O 1
ATOM 7055 N N . GLU A 1 872 ? -27.922 -29 7.84 1 31.67 872 GLU A N 1
ATOM 7056 C CA . GLU A 1 872 ? -26.562 -28.703 7.422 1 31.67 872 GLU A CA 1
ATOM 7057 C C . GLU A 1 872 ? -25.562 -29.016 8.531 1 31.67 872 GLU A C 1
ATOM 7059 O O . GLU A 1 872 ? -24.453 -29.484 8.266 1 31.67 872 GLU A O 1
ATOM 7064 N N . MET A 1 873 ? -25.766 -28.641 9.773 1 30.97 873 MET A N 1
ATOM 7065 C CA . MET A 1 873 ? -25 -29.125 10.922 1 30.97 873 MET A CA 1
ATOM 7066 C C . MET A 1 873 ? -25.094 -30.641 11.039 1 30.97 873 MET A C 1
ATOM 7068 O O . MET A 1 873 ? -24.172 -31.281 11.539 1 30.97 873 MET A O 1
ATOM 7072 N N . GLU A 1 874 ? -26.25 -31.188 10.797 1 31.14 874 GLU A N 1
ATOM 7073 C CA . GLU A 1 874 ? -26.422 -32.625 10.859 1 31.14 874 GLU A CA 1
ATOM 7074 C C . GLU A 1 874 ? -25.672 -33.344 9.734 1 31.14 874 GLU A C 1
ATOM 7076 O O . GLU A 1 874 ? -25.281 -34.5 9.875 1 31.14 874 GLU A O 1
ATOM 7081 N N . GLY A 1 875 ? -25.469 -32.75 8.602 1 28.73 875 GLY A N 1
ATOM 7082 C CA . GLY A 1 875 ? -24.641 -33.406 7.617 1 28.73 875 GLY A CA 1
ATOM 7083 C C . GLY A 1 875 ? -23.188 -33.531 8.039 1 28.73 875 GLY A C 1
ATOM 7084 O O . GLY A 1 875 ? -22.5 -34.469 7.656 1 28.73 875 GLY A O 1
ATOM 7085 N N . LEU A 1 876 ? -22.578 -32.438 8.609 1 29.66 876 LEU A N 1
ATOM 7086 C CA . LEU A 1 876 ? -21.203 -32.594 9.055 1 29.66 876 LEU A CA 1
ATOM 7087 C C . LEU A 1 876 ? -21.141 -33.469 10.312 1 29.66 876 LEU A C 1
ATOM 7089 O O . LEU A 1 876 ? -20.109 -34.094 10.594 1 29.66 876 LEU A O 1
ATOM 7093 N N . GLU A 1 877 ? -22.094 -33.375 11.188 1 29.69 877 GLU A N 1
ATOM 7094 C CA . GLU A 1 877 ? -22 -34.219 12.375 1 29.69 877 GLU A CA 1
ATOM 7095 C C . GLU A 1 877 ? -22.203 -35.688 12.023 1 29.69 877 GLU A C 1
ATOM 7097 O O . GLU A 1 877 ? -21.75 -36.594 12.742 1 29.69 877 GLU A O 1
ATOM 7102 N N . GLU A 1 878 ? -23.188 -35.938 11.156 1 29.11 878 GLU A N 1
ATOM 7103 C CA . GLU A 1 878 ? -23.469 -37.344 10.938 1 29.11 878 GLU A CA 1
ATOM 7104 C C . GLU A 1 878 ? -22.312 -38.031 10.211 1 29.11 878 GLU A C 1
ATOM 7106 O O . GLU A 1 878 ? -22.234 -39.281 10.164 1 29.11 878 GLU A O 1
ATOM 7111 N N . GLU A 1 879 ? -21.641 -37.344 9.398 1 28.62 879 GLU A N 1
ATOM 7112 C CA . GLU A 1 879 ? -20.672 -38 8.508 1 28.62 879 GLU A CA 1
ATOM 7113 C C . GLU A 1 879 ? -19.453 -38.469 9.281 1 28.62 879 GLU A C 1
ATOM 7115 O O . GLU A 1 879 ? -18.422 -38.812 8.68 1 28.62 879 GLU A O 1
ATOM 7120 N N . ASP A 1 880 ? -19.484 -38.594 10.562 1 27.7 880 ASP A N 1
ATOM 7121 C CA . ASP A 1 880 ? -18.297 -39.125 11.211 1 27.7 880 ASP A CA 1
ATOM 7122 C C . ASP A 1 880 ? -17.891 -40.469 10.609 1 27.7 880 ASP A C 1
ATOM 7124 O O . ASP A 1 880 ? -16.844 -40.594 9.969 1 27.7 880 ASP A O 1
ATOM 7128 N N . VAL A 1 881 ? -17.641 -41.594 11.508 1 27.52 881 VAL A N 1
ATOM 7129 C CA . VAL A 1 881 ? -16.641 -42.656 11.578 1 27.52 881 VAL A CA 1
ATOM 7130 C C . VAL A 1 881 ? -17.094 -43.844 10.719 1 27.52 881 VAL A C 1
ATOM 7132 O O . VAL A 1 881 ? -16.594 -44.938 10.883 1 27.52 881 VAL A O 1
ATOM 7135 N N . GLN A 1 882 ? -18.234 -43.781 10.062 1 25.59 882 GLN A N 1
ATOM 7136 C CA . GLN A 1 882 ? -18.234 -45.156 9.57 1 25.59 882 GLN A CA 1
ATOM 7137 C C . GLN A 1 882 ? -17.172 -45.344 8.477 1 25.59 882 GLN A C 1
ATOM 7139 O O . GLN A 1 882 ? -17.359 -44.906 7.348 1 25.59 882 GLN A O 1
ATOM 7144 N N . ILE A 1 883 ? -15.898 -45.062 8.859 1 27.33 883 ILE A N 1
ATOM 7145 C CA . ILE A 1 883 ? -14.898 -45.688 7.977 1 27.33 883 ILE A CA 1
ATOM 7146 C C . ILE A 1 883 ? -15.328 -47.094 7.605 1 27.33 883 ILE A C 1
ATOM 7148 O O . ILE A 1 883 ? -15.461 -47.969 8.477 1 27.33 883 ILE A O 1
ATOM 7152 N N . VAL A 1 884 ? -16.312 -47.219 6.746 1 24.59 884 VAL A N 1
ATOM 7153 C CA . VAL A 1 884 ? -16.625 -48.562 6.242 1 24.59 884 VAL A CA 1
ATOM 7154 C C . VAL A 1 884 ? -15.32 -49.312 5.949 1 24.59 884 VAL A C 1
ATOM 7156 O O . VAL A 1 884 ? -14.453 -48.812 5.242 1 24.59 884 VAL A O 1
ATOM 7159 N N . GLU A 1 885 ? -14.875 -50.188 6.906 1 22.92 885 GLU A N 1
ATOM 7160 C CA . GLU A 1 885 ? -13.906 -51.281 6.715 1 22.92 885 GLU A CA 1
ATOM 7161 C C . GLU A 1 885 ? -14.242 -52.094 5.477 1 22.92 885 GLU A C 1
ATOM 7163 O O . GLU A 1 885 ? -15.32 -52.688 5.383 1 22.92 885 GLU A O 1
ATOM 7168 N N . GLU A 1 886 ? -14.109 -51.562 4.301 1 20.78 886 GLU A N 1
ATOM 7169 C CA . GLU A 1 886 ? -13.914 -52.688 3.389 1 20.78 886 GLU A CA 1
ATOM 7170 C C . GLU A 1 886 ? -12.656 -53.469 3.74 1 20.78 886 GLU A C 1
ATOM 7172 O O . GLU A 1 886 ? -11.617 -52.906 4.062 1 20.78 886 GLU A O 1
ATOM 7177 N N . MET B 1 1 ? 40.719 41.656 11.125 1 36.62 1 MET B N 1
ATOM 7178 C CA . MET B 1 1 ? 39.562 42.406 11.625 1 36.62 1 MET B CA 1
ATOM 7179 C C . MET B 1 1 ? 38.375 42.25 10.688 1 36.62 1 MET B C 1
ATOM 7181 O O . MET B 1 1 ? 38.5 42.406 9.477 1 36.62 1 MET B O 1
ATOM 7185 N N . THR B 1 2 ? 37.406 41.625 11.203 1 51.12 2 THR B N 1
ATOM 7186 C CA . THR B 1 2 ? 36.219 41.406 10.398 1 51.12 2 THR B CA 1
ATOM 7187 C C . THR B 1 2 ? 35.656 42.719 9.883 1 51.12 2 THR B C 1
ATOM 7189 O O . THR B 1 2 ? 35.531 43.688 10.633 1 51.12 2 THR B O 1
ATOM 7192 N N . ILE B 1 3 ? 35.688 42.906 8.641 1 60.22 3 ILE B N 1
ATOM 7193 C CA . ILE B 1 3 ? 35.156 44.094 8.016 1 60.22 3 ILE B CA 1
ATOM 7194 C C . ILE B 1 3 ? 33.625 44.125 8.102 1 60.22 3 ILE B C 1
ATOM 7196 O O . ILE B 1 3 ? 32.969 43.188 7.617 1 60.22 3 ILE B O 1
ATOM 7200 N N . CYS B 1 4 ? 33.062 45 8.938 1 61.91 4 CYS B N 1
ATOM 7201 C CA . CYS B 1 4 ? 31.641 45.094 9.195 1 61.91 4 CYS B CA 1
ATOM 7202 C C . CYS B 1 4 ? 30.984 46.094 8.242 1 61.91 4 CYS B C 1
ATOM 7204 O O . CYS B 1 4 ? 31.625 47.062 7.828 1 61.91 4 CYS B O 1
ATOM 7206 N N . ILE B 1 5 ? 29.781 45.844 7.758 1 67.69 5 ILE B N 1
ATOM 7207 C CA . ILE B 1 5 ? 28.984 46.812 7.031 1 67.69 5 ILE B CA 1
ATOM 7208 C C . ILE B 1 5 ? 28.656 48 7.945 1 67.69 5 ILE B C 1
ATOM 7210 O O . ILE B 1 5 ? 28.203 47.812 9.078 1 67.69 5 ILE B O 1
ATOM 7214 N N . PRO B 1 6 ? 28.984 49.156 7.559 1 65.88 6 PRO B N 1
ATOM 7215 C CA . PRO B 1 6 ? 28.875 50.312 8.43 1 65.88 6 PRO B CA 1
ATOM 7216 C C . PRO B 1 6 ? 27.453 50.562 8.945 1 65.88 6 PRO B C 1
ATOM 7218 O O . PRO B 1 6 ? 27.266 50.938 10.102 1 65.88 6 PRO B O 1
ATOM 7221 N N . VAL B 1 7 ? 26.344 50.438 8.164 1 67.5 7 VAL B N 1
ATOM 7222 C CA . VAL B 1 7 ? 24.953 50.688 8.578 1 67.5 7 VAL B CA 1
ATOM 7223 C C . VAL B 1 7 ? 24.078 49.531 8.094 1 67.5 7 VAL B C 1
ATOM 7225 O O . VAL B 1 7 ? 24.109 49.156 6.918 1 67.5 7 VAL B O 1
ATOM 7228 N N . LYS B 1 8 ? 23.484 48.969 9.039 1 64.31 8 LYS B N 1
ATOM 7229 C CA . LYS B 1 8 ? 22.516 47.906 8.703 1 64.31 8 LYS B CA 1
ATOM 7230 C C . LYS B 1 8 ? 21.125 48.281 9.219 1 64.31 8 LYS B C 1
ATOM 7232 O O . LYS B 1 8 ? 20.922 48.438 10.43 1 64.31 8 LYS B O 1
ATOM 7237 N N . ASP B 1 9 ? 20.125 48.375 8.414 1 57.41 9 ASP B N 1
ATOM 7238 C CA . ASP B 1 9 ? 18.766 48.812 8.711 1 57.41 9 ASP B CA 1
ATOM 7239 C C . ASP B 1 9 ? 18.75 50.094 9.516 1 57.41 9 ASP B C 1
ATOM 7241 O O . ASP B 1 9 ? 17.984 50.25 10.461 1 57.41 9 ASP B O 1
ATOM 7245 N N . GLY B 1 10 ? 19.562 50.938 9.086 1 66.38 10 GLY B N 1
ATOM 7246 C CA . GLY B 1 10 ? 19.641 52.281 9.664 1 66.38 10 GLY B CA 1
ATOM 7247 C C . GLY B 1 10 ? 20.438 52.312 10.953 1 66.38 10 GLY B C 1
ATOM 7248 O O . GLY B 1 10 ? 20.578 53.375 11.57 1 66.38 10 GLY B O 1
ATOM 7249 N N . ILE B 1 11 ? 20.875 51.219 11.383 1 72.31 11 ILE B N 1
ATOM 7250 C CA . ILE B 1 11 ? 21.625 51.188 12.641 1 72.31 11 ILE B CA 1
ATOM 7251 C C . ILE B 1 11 ? 23.094 50.938 12.344 1 72.31 11 ILE B C 1
ATOM 7253 O O . ILE B 1 11 ? 23.469 49.969 11.703 1 72.31 11 ILE B O 1
ATOM 7257 N N . PRO B 1 12 ? 23.781 51.812 12.672 1 73.06 12 PRO B N 1
ATOM 7258 C CA . PRO B 1 12 ? 25.219 51.656 12.445 1 73.06 12 PRO B CA 1
ATOM 7259 C C . PRO B 1 12 ? 25.828 50.562 13.32 1 73.06 12 PRO B C 1
ATOM 7261 O O . PRO B 1 12 ? 25.328 50.281 14.406 1 73.06 12 PRO B O 1
ATOM 7264 N N . TYR B 1 13 ? 26.812 49.875 12.844 1 73.56 13 TYR B N 1
ATOM 7265 C CA . TYR B 1 13 ? 27.469 48.875 13.664 1 73.56 13 TYR B CA 1
ATOM 7266 C C . TYR B 1 13 ? 28.266 49.5 14.789 1 73.56 13 TYR B C 1
ATOM 7268 O O . TYR B 1 13 ? 28.719 50.656 14.656 1 73.56 13 TYR B O 1
ATOM 7276 N N . ILE B 1 14 ? 28.328 49 15.805 1 73.81 14 ILE B N 1
ATOM 7277 C CA . ILE B 1 14 ? 29.031 49.531 16.969 1 73.81 14 ILE B CA 1
ATOM 7278 C C . ILE B 1 14 ? 30.531 49.312 16.812 1 73.81 14 ILE B C 1
ATOM 7280 O O . ILE B 1 14 ? 31.016 48.188 16.906 1 73.81 14 ILE B O 1
ATOM 7284 N N . GLN B 1 15 ? 31.266 50.344 16.562 1 71.88 15 GLN B N 1
ATOM 7285 C CA . GLN B 1 15 ? 32.656 50.344 16.141 1 71.88 15 GLN B CA 1
ATOM 7286 C C . GLN B 1 15 ? 33.562 49.75 17.234 1 71.88 15 GLN B C 1
ATOM 7288 O O . GLN B 1 15 ? 34.5 49 16.938 1 71.88 15 GLN B O 1
ATOM 7293 N N . TRP B 1 16 ? 33.344 50.062 18.547 1 73.56 16 TRP B N 1
ATOM 7294 C CA . TRP B 1 16 ? 34.25 49.594 19.594 1 73.56 16 TRP B CA 1
ATOM 7295 C C . TRP B 1 16 ? 34.156 48.094 19.797 1 73.56 16 TRP B C 1
ATOM 7297 O O . TRP B 1 16 ? 35.156 47.438 20.125 1 73.56 16 TRP B O 1
ATOM 7307 N N . ILE B 1 17 ? 33.125 47.469 19.453 1 71.62 17 ILE B N 1
ATOM 7308 C CA . ILE B 1 17 ? 32.969 46.031 19.562 1 71.62 17 ILE B CA 1
ATOM 7309 C C . ILE B 1 17 ? 33.719 45.344 18.422 1 71.62 17 ILE B C 1
ATOM 7311 O O . ILE B 1 17 ? 34.375 44.344 18.625 1 71.62 17 ILE B O 1
ATOM 7315 N N . ASN B 1 18 ? 33.656 45.938 17.281 1 71.44 18 ASN B N 1
ATOM 7316 C CA . ASN B 1 18 ? 34.375 45.406 16.125 1 71.44 18 ASN B CA 1
ATOM 7317 C C . ASN B 1 18 ? 35.875 45.5 16.312 1 71.44 18 ASN B C 1
ATOM 7319 O O . ASN B 1 18 ? 36.625 44.594 15.945 1 71.44 18 ASN B O 1
ATOM 7323 N N . THR B 1 19 ? 36.25 46.562 16.906 1 68.69 19 THR B N 1
ATOM 7324 C CA . THR B 1 19 ? 37.688 46.781 17.094 1 68.69 19 THR B CA 1
ATOM 7325 C C . THR B 1 19 ? 38.25 45.844 18.172 1 68.69 19 THR B C 1
ATOM 7327 O O . THR B 1 19 ? 39.344 45.312 18.031 1 68.69 19 THR B O 1
ATOM 7330 N N . LEU B 1 20 ? 37.438 45.562 19.219 1 65.94 20 LEU B N 1
ATOM 7331 C CA . LEU B 1 20 ? 37.938 44.812 20.359 1 65.94 20 LEU B CA 1
ATOM 7332 C C . LEU B 1 20 ? 37.688 43.312 20.172 1 65.94 20 LEU B C 1
ATOM 7334 O O . LEU B 1 20 ? 38.531 42.5 20.516 1 65.94 20 LEU B O 1
ATOM 7338 N N . PHE B 1 21 ? 36.531 43 19.562 1 65.75 21 PHE B N 1
ATOM 7339 C CA . PHE B 1 21 ? 36.125 41.594 19.547 1 65.75 21 PHE B CA 1
ATOM 7340 C C . PHE B 1 21 ? 36.094 41.062 18.125 1 65.75 21 PHE B C 1
ATOM 7342 O O . PHE B 1 21 ? 35.969 39.844 17.906 1 65.75 21 PHE B O 1
ATOM 7349 N N . GLY B 1 22 ? 36.219 42.062 17.125 1 64.44 22 GLY B N 1
ATOM 7350 C CA . GLY B 1 22 ? 36.156 41.688 15.719 1 64.44 22 GLY B CA 1
ATOM 7351 C C . GLY B 1 22 ? 34.781 41.25 15.25 1 64.44 22 GLY B C 1
ATOM 7352 O O . GLY B 1 22 ? 34.656 40.625 14.195 1 64.44 22 GLY B O 1
ATOM 7353 N N . ASP B 1 23 ? 33.781 41.469 16.016 1 65.75 23 ASP B N 1
ATOM 7354 C CA . ASP B 1 23 ? 32.438 41.094 15.688 1 65.75 23 ASP B CA 1
ATOM 7355 C C . ASP B 1 23 ? 31.656 42.281 15.102 1 65.75 23 ASP B C 1
ATOM 7357 O O . ASP B 1 23 ? 31.938 43.438 15.422 1 65.75 23 ASP B O 1
ATOM 7361 N N . CYS B 1 24 ? 30.781 42.062 14.141 1 68.25 24 CYS B N 1
ATOM 7362 C CA . CYS B 1 24 ? 29.922 43.094 13.602 1 68.25 24 CYS B CA 1
ATOM 7363 C C . CYS B 1 24 ? 28.562 43.094 14.289 1 68.25 24 CYS B C 1
ATOM 7365 O O . CYS B 1 24 ? 27.734 42.219 14.023 1 68.25 24 CYS B O 1
ATOM 7367 N N . VAL B 1 25 ? 28.281 43.938 15.203 1 70.81 25 VAL B N 1
ATOM 7368 C CA . VAL B 1 25 ? 27.047 44.031 15.984 1 70.81 25 VAL B CA 1
ATOM 7369 C C . VAL B 1 25 ? 26.328 45.344 15.648 1 70.81 25 VAL B C 1
ATOM 7371 O O . VAL B 1 25 ? 26.953 46.375 15.562 1 70.81 25 VAL B O 1
ATOM 7374 N N . TYR B 1 26 ? 25.078 45.188 15.312 1 72 26 TYR B N 1
ATOM 7375 C CA . TYR B 1 26 ? 24.266 46.344 14.93 1 72 26 TYR B CA 1
ATOM 7376 C C . TYR B 1 26 ? 23.188 46.625 15.969 1 72 26 TYR B C 1
ATOM 7378 O O . TYR B 1 26 ? 22.375 45.781 16.281 1 72 26 TYR B O 1
ATOM 7386 N N . GLY B 1 27 ? 23.125 47.688 16.641 1 72.94 27 GLY B N 1
ATOM 7387 C CA . GLY B 1 27 ? 22.109 48.125 17.578 1 72.94 27 GLY B CA 1
ATOM 7388 C C . GLY B 1 27 ? 22.453 47.812 19.031 1 72.94 27 GLY B C 1
ATOM 7389 O O . GLY B 1 27 ? 23.375 47.031 19.297 1 72.94 27 GLY B O 1
ATOM 7390 N N . LYS B 1 28 ? 21.766 48.375 19.922 1 72.62 28 LYS B N 1
ATOM 7391 C CA . LYS B 1 28 ? 22.047 48.25 21.344 1 72.62 28 LYS B CA 1
ATOM 7392 C C . LYS B 1 28 ? 21.641 46.875 21.875 1 72.62 28 LYS B C 1
ATOM 7394 O O . LYS B 1 28 ? 22.281 46.344 22.781 1 72.62 28 LYS B O 1
ATOM 7399 N N . GLN B 1 29 ? 20.734 46.281 21.234 1 73.12 29 GLN B N 1
ATOM 7400 C CA . GLN B 1 29 ? 20.266 44.969 21.719 1 73.12 29 GLN B CA 1
ATOM 7401 C C . GLN B 1 29 ? 21.219 43.844 21.312 1 73.12 29 GLN B C 1
ATOM 7403 O O . GLN B 1 29 ? 21.516 42.969 22.109 1 73.12 29 GLN B O 1
ATOM 7408 N N . GLU B 1 30 ? 21.609 44.031 20.188 1 72.25 30 GLU B N 1
ATOM 7409 C CA . GLU B 1 30 ? 22.594 43.062 19.75 1 72.25 30 GLU B CA 1
ATOM 7410 C C . GLU B 1 30 ? 23.906 43.219 20.5 1 72.25 30 GLU B C 1
ATOM 7412 O O . GLU B 1 30 ? 24.594 42.219 20.781 1 72.25 30 GLU B O 1
ATOM 7417 N N . ALA B 1 31 ? 24.219 44.375 20.75 1 73.56 31 ALA B N 1
ATOM 7418 C CA . ALA B 1 31 ? 25.422 44.656 21.531 1 73.56 31 ALA B CA 1
ATOM 7419 C C . ALA B 1 31 ? 25.281 44.094 22.953 1 73.56 31 ALA B C 1
ATOM 7421 O O . ALA B 1 31 ? 26.234 43.531 23.5 1 73.56 31 ALA B O 1
ATOM 7422 N N . ALA B 1 32 ? 24.125 44.25 23.406 1 75.56 32 ALA B N 1
ATOM 7423 C CA . ALA B 1 32 ? 23.859 43.75 24.75 1 75.56 32 ALA B CA 1
ATOM 7424 C C . ALA B 1 32 ? 23.922 42.219 24.781 1 75.56 32 ALA B C 1
ATOM 7426 O O . ALA B 1 32 ? 24.484 41.625 25.703 1 75.56 32 ALA B O 1
ATOM 7427 N N . SER B 1 33 ? 23.484 41.656 23.781 1 72.88 33 SER B N 1
ATOM 7428 C CA . SER B 1 33 ? 23.531 40.188 23.688 1 72.88 33 SER B CA 1
ATOM 7429 C C . SER B 1 33 ? 24.969 39.688 23.578 1 72.88 33 SER B C 1
ATOM 7431 O O . SER B 1 33 ? 25.328 38.719 24.25 1 72.88 33 SER B O 1
ATOM 7433 N N . LEU B 1 34 ? 25.656 40.375 22.812 1 71.75 34 LEU B N 1
ATOM 7434 C CA . LEU B 1 34 ? 27.062 40 22.656 1 71.75 34 LEU B CA 1
ATOM 7435 C C . LEU B 1 34 ? 27.828 40.219 23.953 1 71.75 34 LEU B C 1
ATOM 7437 O O . LEU B 1 34 ? 28.625 39.375 24.344 1 71.75 34 LEU B O 1
ATOM 7441 N N . LEU B 1 35 ? 27.578 41.312 24.531 1 75.06 35 LEU B N 1
ATOM 7442 C CA . LEU B 1 35 ? 28.297 41.625 25.75 1 75.06 35 LEU B CA 1
ATOM 7443 C C . LEU B 1 35 ? 27.891 40.688 26.891 1 75.06 35 LEU B C 1
ATOM 7445 O O . LEU B 1 35 ? 28.719 40.281 27.703 1 75.06 35 LEU B O 1
ATOM 7449 N N . LEU B 1 36 ? 26.656 40.25 26.766 1 75.12 36 LEU B N 1
ATOM 7450 C CA . LEU B 1 36 ? 26.203 39.281 27.734 1 75.12 36 LEU B CA 1
ATOM 7451 C C . LEU B 1 36 ? 26.828 37.906 27.484 1 75.12 36 LEU B C 1
ATOM 7453 O O . LEU B 1 36 ? 27.141 37.156 28.422 1 75.12 36 LEU B O 1
ATOM 7457 N N . GLY B 1 37 ? 27.047 37.688 26.281 1 72.56 37 GLY B N 1
ATOM 7458 C CA . GLY B 1 37 ? 27.781 36.5 25.938 1 72.56 37 GLY B CA 1
ATOM 7459 C C . GLY B 1 37 ? 29.219 36.5 26.438 1 72.56 37 GLY B C 1
ATOM 7460 O O . GLY B 1 37 ? 29.688 35.531 27.031 1 72.56 37 GLY B O 1
ATOM 7461 N N . TYR B 1 38 ? 29.859 37.562 26.25 1 73.88 38 TYR B N 1
ATOM 7462 C CA . TYR B 1 38 ? 31.219 37.719 26.734 1 73.88 38 TYR B CA 1
ATOM 7463 C C . TYR B 1 38 ? 31.25 37.719 28.266 1 73.88 38 TYR B C 1
ATOM 7465 O O . TYR B 1 38 ? 32.188 37.188 28.875 1 73.88 38 TYR B O 1
ATOM 7473 N N . LEU B 1 39 ? 30.234 38.25 28.75 1 76.5 39 LEU B N 1
ATOM 7474 C CA . LEU B 1 39 ? 30.109 38.25 30.203 1 76.5 39 LEU B CA 1
ATOM 7475 C C . LEU B 1 39 ? 29.938 36.812 30.734 1 76.5 39 LEU B C 1
ATOM 7477 O O . LEU B 1 39 ? 30.516 36.469 31.766 1 76.5 39 LEU B O 1
ATOM 7481 N N . SER B 1 40 ? 29.25 36.062 29.984 1 75.56 40 SER B N 1
ATOM 7482 C CA . SER B 1 40 ? 29.094 34.656 30.375 1 75.56 40 SER B CA 1
ATOM 7483 C C . SER B 1 40 ? 30.438 33.938 30.344 1 75.56 40 SER B C 1
ATOM 7485 O O . SER B 1 40 ? 30.766 33.188 31.266 1 75.56 40 SER B O 1
ATOM 7487 N N . ILE B 1 41 ? 31.156 34.219 29.359 1 72.06 41 ILE B N 1
ATOM 7488 C CA . ILE B 1 41 ? 32.469 33.594 29.234 1 72.06 41 ILE B CA 1
ATOM 7489 C C . ILE B 1 41 ? 33.375 34.062 30.359 1 72.06 41 ILE B C 1
ATOM 7491 O O . ILE B 1 41 ? 34.125 33.25 30.953 1 72.06 41 ILE B O 1
ATOM 7495 N N . PHE B 1 42 ? 33.312 35.25 30.625 1 76.81 42 PHE B N 1
ATOM 7496 C CA . PHE B 1 42 ? 34.094 35.812 31.719 1 76.81 42 PHE B CA 1
ATOM 7497 C C . PHE B 1 42 ? 33.75 35.156 33.031 1 76.81 42 PHE B C 1
ATOM 7499 O O . PHE B 1 42 ? 34.625 34.812 33.812 1 76.81 42 PHE B O 1
ATOM 7506 N N . PHE B 1 43 ? 32.469 34.875 33.156 1 77.19 43 PHE B N 1
ATOM 7507 C CA . PHE B 1 43 ? 32.062 34.25 34.406 1 77.19 43 PHE B CA 1
ATOM 7508 C C . PHE B 1 43 ? 32.5 32.812 34.469 1 77.19 43 PHE B C 1
ATOM 7510 O O . PHE B 1 43 ? 32.938 32.312 35.5 1 77.19 43 PHE B O 1
ATOM 7517 N N . TRP B 1 44 ? 32.469 32.219 33.344 1 73.94 44 TRP B N 1
ATOM 7518 C CA . TRP B 1 44 ? 32.875 30.828 33.312 1 73.94 44 TRP B CA 1
ATOM 7519 C C . TRP B 1 44 ? 34.375 30.703 33.5 1 73.94 44 TRP B C 1
ATOM 7521 O O . TRP B 1 44 ? 34.844 29.766 34.156 1 73.94 44 TRP B O 1
ATOM 7531 N N . LEU B 1 45 ? 35.125 31.547 33 1 73.81 45 LEU B N 1
ATOM 7532 C CA . LEU B 1 45 ? 36.594 31.516 33.125 1 73.81 45 LEU B CA 1
ATOM 7533 C C . LEU B 1 45 ? 37 31.703 34.562 1 73.81 45 LEU B C 1
ATOM 7535 O O . LEU B 1 45 ? 38.062 31.188 35 1 73.81 45 LEU B O 1
ATOM 7539 N N . ASN B 1 46 ? 36.156 32.344 35.281 1 74.81 46 ASN B N 1
ATOM 7540 C CA . ASN B 1 46 ? 36.531 32.625 36.656 1 74.81 46 ASN B CA 1
ATOM 7541 C C . ASN B 1 46 ? 35.75 31.781 37.656 1 74.81 46 ASN B C 1
ATOM 7543 O O . ASN B 1 46 ? 35.906 31.922 38.844 1 74.81 46 ASN B O 1
ATOM 7547 N N . ALA B 1 47 ? 34.938 30.906 37.156 1 75.19 47 ALA B N 1
ATOM 7548 C CA . ALA B 1 47 ? 33.969 30.219 38.031 1 75.19 47 ALA B CA 1
ATOM 7549 C C . ALA B 1 47 ? 34.688 29.234 38.969 1 75.19 47 ALA B C 1
ATOM 7551 O O . ALA B 1 47 ? 34.281 29.094 40.125 1 75.19 47 ALA B O 1
ATOM 7552 N N . GLN B 1 48 ? 35.719 28.656 38.531 1 75.31 48 GLN B N 1
ATOM 7553 C CA . GLN B 1 48 ? 36.344 27.609 39.344 1 75.31 48 GLN B CA 1
ATOM 7554 C C . GLN B 1 48 ? 37.469 28.172 40.219 1 75.31 48 GLN B C 1
ATOM 7556 O O . GLN B 1 48 ? 37.906 27.516 41.156 1 75.31 48 GLN B O 1
ATOM 7561 N N . LEU B 1 49 ? 37.875 29.359 40 1 75.88 49 LEU B N 1
ATOM 7562 C CA . LEU B 1 49 ? 39 29.969 40.719 1 75.88 49 LEU B CA 1
ATOM 7563 C C . LEU B 1 49 ? 38.656 30.188 42.188 1 75.88 49 LEU B C 1
ATOM 7565 O O . LEU B 1 49 ? 39.469 29.906 43.062 1 75.88 49 LEU B O 1
ATOM 7569 N N . PRO B 1 50 ? 37.5 30.578 42.469 1 78 50 PRO B N 1
ATOM 7570 C CA . PRO B 1 50 ? 37.156 30.766 43.906 1 78 50 PRO B CA 1
ATOM 7571 C C . PRO B 1 50 ? 37.219 29.469 44.688 1 78 50 PRO B C 1
ATOM 7573 O O . PRO B 1 50 ? 37.625 29.484 45.844 1 78 50 PRO B O 1
ATOM 7576 N N . GLN B 1 51 ? 36.906 28.422 44.094 1 79.81 51 GLN B N 1
ATOM 7577 C CA . GLN B 1 51 ? 37 27.141 44.812 1 79.81 51 GLN B CA 1
ATOM 7578 C C . GLN B 1 51 ? 38.438 26.75 45.062 1 79.81 51 GLN B C 1
ATOM 7580 O O . GLN B 1 51 ? 38.781 26.219 46.125 1 79.81 51 GLN B O 1
ATOM 7585 N N . LEU B 1 52 ? 39.25 27.031 44.188 1 79.19 52 LEU B N 1
ATOM 7586 C CA . LEU B 1 52 ? 40.688 26.766 44.344 1 79.19 52 LEU B CA 1
ATOM 7587 C C . LEU B 1 52 ? 41.281 27.594 45.469 1 79.19 52 LEU B C 1
ATOM 7589 O O . LEU B 1 52 ? 42.094 27.094 46.25 1 79.19 52 LEU B O 1
ATOM 7593 N N . ILE B 1 53 ? 40.812 28.766 45.5 1 78.44 53 ILE B N 1
ATOM 7594 C CA . ILE B 1 53 ? 41.312 29.672 46.531 1 78.44 53 ILE B CA 1
ATOM 7595 C C . ILE B 1 53 ? 40.781 29.266 47.906 1 78.44 53 ILE B C 1
ATOM 7597 O O . ILE B 1 53 ? 41.531 29.25 48.875 1 78.44 53 ILE B O 1
ATOM 7601 N N . GLU B 1 54 ? 39.562 28.922 47.906 1 80.56 54 GLU B N 1
ATOM 7602 C CA . GLU B 1 54 ? 38.969 28.484 49.156 1 80.56 54 GLU B CA 1
ATOM 7603 C C . GLU B 1 54 ? 39.625 27.234 49.719 1 80.56 54 GLU B C 1
ATOM 7605 O O . GLU B 1 54 ? 39.875 27.109 50.906 1 80.56 54 GLU B O 1
ATOM 7610 N N . ASN B 1 55 ? 40 26.328 48.906 1 80.62 55 ASN B N 1
ATOM 7611 C CA . ASN B 1 55 ? 40.688 25.109 49.312 1 80.62 55 ASN B CA 1
ATOM 7612 C C . ASN B 1 55 ? 42.094 25.438 49.844 1 80.62 55 ASN B C 1
ATOM 7614 O O . ASN B 1 55 ? 42.562 24.828 50.812 1 80.62 55 ASN B O 1
ATOM 7618 N N . TYR B 1 56 ? 42.656 26.359 49.219 1 77.88 56 TYR B N 1
ATOM 7619 C CA . TYR B 1 56 ? 44 26.781 49.625 1 77.88 56 TYR B CA 1
ATOM 7620 C C . TYR B 1 56 ? 43.969 27.484 50.969 1 77.88 56 TYR B C 1
ATOM 7622 O O . TYR B 1 56 ? 44.812 27.219 51.812 1 77.88 56 TYR B O 1
ATOM 7630 N N . LYS B 1 57 ? 42.969 28.312 51.156 1 77.25 57 LYS B N 1
ATOM 7631 C CA . LYS B 1 57 ? 42.844 29.047 52.406 1 77.25 57 LYS B CA 1
ATOM 7632 C C . LYS B 1 57 ? 42.469 28.125 53.562 1 77.25 57 LYS B C 1
ATOM 7634 O O . LYS B 1 57 ? 43 28.25 54.656 1 77.25 57 LYS B O 1
ATOM 7639 N N . ALA B 1 58 ? 41.562 27.234 53.156 1 75.62 58 ALA B N 1
ATOM 7640 C CA . ALA B 1 58 ? 41.094 26.297 54.188 1 75.62 58 ALA B CA 1
ATOM 7641 C C . ALA B 1 58 ? 42.062 25.125 54.344 1 75.62 58 ALA B C 1
ATOM 7643 O O . ALA B 1 58 ? 41.969 24.375 55.312 1 75.62 58 ALA B O 1
ATOM 7644 N N . SER B 1 59 ? 43.094 25.094 53.469 1 74.75 59 SER B N 1
ATOM 7645 C CA . SER B 1 59 ? 44.062 23.984 53.438 1 74.75 59 SER B CA 1
ATOM 7646 C C . SER B 1 59 ? 43.344 22.641 53.594 1 74.75 59 SER B C 1
ATOM 7648 O O . SER B 1 59 ? 43.812 21.766 54.312 1 74.75 59 SER B O 1
ATOM 7650 N N . SER B 1 60 ? 42.094 22.656 53.125 1 76.62 60 SER B N 1
ATOM 7651 C CA . SER B 1 60 ? 41.281 21.438 53.156 1 76.62 60 SER B CA 1
ATOM 7652 C C . SER B 1 60 ? 40.375 21.344 51.938 1 76.62 60 SER B C 1
ATOM 7654 O O . SER B 1 60 ? 39.938 22.375 51.406 1 76.62 60 SER B O 1
ATOM 7656 N N . ALA B 1 61 ? 40.188 20.125 51.375 1 75.38 61 ALA B N 1
ATOM 7657 C CA . ALA B 1 61 ? 39.25 19.891 50.281 1 75.38 61 ALA B CA 1
ATOM 7658 C C . ALA B 1 61 ? 38.156 18.922 50.688 1 75.38 61 ALA B C 1
ATOM 7660 O O . ALA B 1 61 ? 37.562 18.266 49.812 1 75.38 61 ALA B O 1
ATOM 7661 N N . ASP B 1 62 ? 37.875 18.969 51.875 1 75.31 62 ASP B N 1
ATOM 7662 C CA . ASP B 1 62 ? 36.906 18.016 52.438 1 75.31 62 ASP B CA 1
ATOM 7663 C C . ASP B 1 62 ? 35.5 18.328 51.938 1 75.31 62 ASP B C 1
ATOM 7665 O O . ASP B 1 62 ? 34.656 17.438 51.938 1 75.31 62 ASP B O 1
ATOM 7669 N N . GLY B 1 63 ? 35.25 19.453 51.625 1 75.5 63 GLY B N 1
ATOM 7670 C CA . GLY B 1 63 ? 33.906 19.812 51.188 1 75.5 63 GLY B CA 1
ATOM 7671 C C . GLY B 1 63 ? 33.594 19.344 49.781 1 75.5 63 GLY B C 1
ATOM 7672 O O . GLY B 1 63 ? 32.438 19.281 49.375 1 75.5 63 GLY B O 1
ATOM 7673 N N . LEU B 1 64 ? 34.531 18.969 49.062 1 76 64 LEU B N 1
ATOM 7674 C CA . LEU B 1 64 ? 34.344 18.594 47.688 1 76 64 LEU B CA 1
ATOM 7675 C C . LEU B 1 64 ? 34.281 17.078 47.531 1 76 64 LEU B C 1
ATOM 7677 O O . LEU B 1 64 ? 35.062 16.359 48.156 1 76 64 LEU B O 1
ATOM 7681 N N . SER B 1 65 ? 33.219 16.672 46.875 1 79.56 65 SER B N 1
ATOM 7682 C CA . SER B 1 65 ? 33.094 15.242 46.594 1 79.56 65 SER B CA 1
ATOM 7683 C C . SER B 1 65 ? 34.062 14.812 45.469 1 79.56 65 SER B C 1
ATOM 7685 O O . SER B 1 65 ? 34.156 15.484 44.438 1 79.56 65 SER B O 1
ATOM 7687 N N . LEU B 1 66 ? 34.719 13.828 45.719 1 77.5 66 LEU B N 1
ATOM 7688 C CA . LEU B 1 66 ? 35.594 13.258 44.719 1 77.5 66 LEU B CA 1
ATOM 7689 C C . LEU B 1 66 ? 34.812 12.82 43.5 1 77.5 66 LEU B C 1
ATOM 7691 O O . LEU B 1 66 ? 35.281 12.992 42.375 1 77.5 66 LEU B O 1
ATOM 7695 N N . ASN B 1 67 ? 33.719 12.344 43.781 1 76.06 67 ASN B N 1
ATOM 7696 C CA . ASN B 1 67 ? 32.875 11.906 42.656 1 76.06 67 ASN B CA 1
ATOM 7697 C C . ASN B 1 67 ? 32.438 13.086 41.812 1 76.06 67 ASN B C 1
ATOM 7699 O O . ASN B 1 67 ? 32.375 12.984 40.594 1 76.06 67 ASN B O 1
ATOM 7703 N N . PHE B 1 68 ? 32.25 14.148 42.469 1 78.56 68 PHE B N 1
ATOM 7704 C CA . PHE B 1 68 ? 31.891 15.375 41.75 1 78.56 68 PHE B CA 1
ATOM 7705 C C . PHE B 1 68 ? 33.031 15.867 40.875 1 78.56 68 PHE B C 1
ATOM 7707 O O . PHE B 1 68 ? 32.812 16.156 39.688 1 78.56 68 PHE B O 1
ATOM 7714 N N . LEU B 1 69 ? 34.062 15.82 41.406 1 78.06 69 LEU B N 1
ATOM 7715 C CA . LEU B 1 69 ? 35.25 16.312 40.688 1 78.06 69 LEU B CA 1
ATOM 7716 C C . LEU B 1 69 ? 35.625 15.375 39.562 1 78.06 69 LEU B C 1
ATOM 7718 O O . LEU B 1 69 ? 35.969 15.828 38.469 1 78.06 69 LEU B O 1
ATOM 7722 N N . SER B 1 70 ? 35.438 14.141 39.812 1 79.19 70 SER B N 1
ATOM 7723 C CA . SER B 1 70 ? 35.75 13.156 38.781 1 79.19 70 SER B CA 1
ATOM 7724 C C . SER B 1 70 ? 34.781 13.219 37.625 1 79.19 70 SER B C 1
ATOM 7726 O O . SER B 1 70 ? 35.156 13.125 36.438 1 79.19 70 SER B O 1
ATOM 7728 N N . ILE B 1 71 ? 33.594 13.445 37.938 1 77.62 71 ILE B N 1
ATOM 7729 C CA . ILE B 1 71 ? 32.562 13.516 36.906 1 77.62 71 ILE B CA 1
ATOM 7730 C C . ILE B 1 71 ? 32.719 14.82 36.125 1 77.62 71 ILE B C 1
ATOM 7732 O O . ILE B 1 71 ? 32.562 14.836 34.906 1 77.62 71 ILE B O 1
ATOM 7736 N N . TRP B 1 72 ? 33.062 15.758 36.844 1 75.56 72 TRP B N 1
ATOM 7737 C CA . TRP B 1 72 ? 33.281 17.062 36.219 1 75.56 72 TRP B CA 1
ATOM 7738 C C . TRP B 1 72 ? 34.5 17.016 35.281 1 75.56 72 TRP B C 1
ATOM 7740 O O . TRP B 1 72 ? 34.438 17.516 34.156 1 75.56 72 TRP B O 1
ATOM 7750 N N . LEU B 1 73 ? 35.5 16.406 35.688 1 79.31 73 LEU B N 1
ATOM 7751 C CA . LEU B 1 73 ? 36.719 16.234 34.875 1 79.31 73 LEU B CA 1
ATOM 7752 C C . LEU B 1 73 ? 36.406 15.344 33.688 1 79.31 73 LEU B C 1
ATOM 7754 O O . LEU B 1 73 ? 36.844 15.641 32.562 1 79.31 73 LEU B O 1
ATOM 7758 N N . ALA B 1 74 ? 35.688 14.344 33.938 1 78.81 74 ALA B N 1
ATOM 7759 C CA . ALA B 1 74 ? 35.312 13.461 32.844 1 78.81 74 ALA B CA 1
ATOM 7760 C C . ALA B 1 74 ? 34.469 14.203 31.812 1 78.81 74 ALA B C 1
ATOM 7762 O O . ALA B 1 74 ? 34.625 14.008 30.609 1 78.81 74 ALA B O 1
ATOM 7763 N N . GLY B 1 75 ? 33.688 15.023 32.312 1 76.5 75 GLY B N 1
ATOM 7764 C CA . GLY B 1 75 ? 32.844 15.82 31.422 1 76.5 75 GLY B CA 1
ATOM 7765 C C . GLY B 1 75 ? 33.656 16.797 30.594 1 76.5 75 GLY B C 1
ATOM 7766 O O . GLY B 1 75 ? 33.5 16.859 29.359 1 76.5 75 GLY B O 1
ATOM 7767 N N . ASP B 1 76 ? 34.531 17.453 31.219 1 75.94 76 ASP B N 1
ATOM 7768 C CA . ASP B 1 76 ? 35.344 18.422 30.516 1 75.94 76 ASP B CA 1
ATOM 7769 C C . ASP B 1 76 ? 36.344 17.734 29.594 1 75.94 76 ASP B C 1
ATOM 7771 O O . ASP B 1 76 ? 36.688 18.234 28.516 1 75.94 76 ASP B O 1
ATOM 7775 N N . THR B 1 77 ? 36.781 16.578 29.984 1 77.75 77 THR B N 1
ATOM 7776 C CA . THR B 1 77 ? 37.688 15.812 29.125 1 77.75 77 THR B CA 1
ATOM 7777 C C . THR B 1 77 ? 36.969 15.297 27.891 1 77.75 77 THR B C 1
ATOM 7779 O O . THR B 1 77 ? 37.5 15.352 26.781 1 77.75 77 THR B O 1
ATOM 7782 N N . THR B 1 78 ? 35.875 14.852 28.172 1 75.75 78 THR B N 1
ATOM 7783 C CA . THR B 1 78 ? 35.094 14.383 27.031 1 75.75 78 THR B CA 1
ATOM 7784 C C . THR B 1 78 ? 34.719 15.547 26.109 1 75.75 78 THR B C 1
ATOM 7786 O O . THR B 1 78 ? 34.656 15.391 24.891 1 75.75 78 THR B O 1
ATOM 7789 N N . ASN B 1 79 ? 34.5 16.609 26.719 1 72.5 79 ASN B N 1
ATOM 7790 C CA . ASN B 1 79 ? 34.281 17.828 25.953 1 72.5 79 ASN B CA 1
ATOM 7791 C C . ASN B 1 79 ? 35.5 18.203 25.125 1 72.5 79 ASN B C 1
ATOM 7793 O O . ASN B 1 79 ? 35.406 18.578 23.969 1 72.5 79 ASN B O 1
ATOM 7797 N N . LEU B 1 80 ? 36.625 18.078 25.75 1 73.69 80 LEU B N 1
ATOM 7798 C CA . LEU B 1 80 ? 37.875 18.391 25.062 1 73.69 80 LEU B CA 1
ATOM 7799 C C . LEU B 1 80 ? 38.156 17.375 23.969 1 73.69 80 LEU B C 1
ATOM 7801 O O . LEU B 1 80 ? 38.562 17.75 22.859 1 73.69 80 LEU B O 1
ATOM 7805 N N . ILE B 1 81 ? 37.969 16.188 24.281 1 72.56 81 ILE B N 1
ATOM 7806 C CA . ILE B 1 81 ? 38.156 15.133 23.281 1 72.56 81 ILE B CA 1
ATOM 7807 C C . ILE B 1 81 ? 37.188 15.359 22.125 1 72.56 81 ILE B C 1
ATOM 7809 O O . ILE B 1 81 ? 37.562 15.234 20.953 1 72.56 81 ILE B O 1
ATOM 7813 N N . GLY B 1 82 ? 36.094 15.68 22.547 1 66 82 GLY B N 1
ATOM 7814 C CA . GLY B 1 82 ? 35.125 16 21.531 1 66 82 GLY B CA 1
ATOM 7815 C C . GLY B 1 82 ? 35.531 17.203 20.688 1 66 82 GLY B C 1
ATOM 7816 O O . GLY B 1 82 ? 35.375 17.188 19.469 1 66 82 GLY B O 1
ATOM 7817 N N . ALA B 1 83 ? 36.094 18.078 21.375 1 65.75 83 ALA B N 1
ATOM 7818 C CA . ALA B 1 83 ? 36.562 19.281 20.703 1 65.75 83 ALA B CA 1
ATOM 7819 C C . ALA B 1 83 ? 37.781 18.969 19.812 1 65.75 83 ALA B C 1
ATOM 7821 O O . ALA B 1 83 ? 37.938 19.516 18.719 1 65.75 83 ALA B O 1
ATOM 7822 N N . LEU B 1 84 ? 38.594 18.141 20.234 1 67.12 84 LEU B N 1
ATOM 7823 C CA . LEU B 1 84 ? 39.781 17.766 19.516 1 67.12 84 LEU B CA 1
ATOM 7824 C C . LEU B 1 84 ? 39.469 16.906 18.297 1 67.12 84 LEU B C 1
ATOM 7826 O O . LEU B 1 84 ? 40.062 17.062 17.234 1 67.12 84 LEU B O 1
ATOM 7830 N N . LEU B 1 85 ? 38.5 16.094 18.562 1 63.09 85 LEU B N 1
ATOM 7831 C CA . LEU B 1 85 ? 38.188 15.125 17.5 1 63.09 85 LEU B CA 1
ATOM 7832 C C . LEU B 1 85 ? 37.281 15.758 16.453 1 63.09 85 LEU B C 1
ATOM 7834 O O . LEU B 1 85 ? 37.281 15.32 15.297 1 63.09 85 LEU B O 1
ATOM 7838 N N . THR B 1 86 ? 36.688 16.828 16.891 1 53.25 86 THR B N 1
ATOM 7839 C CA . THR B 1 86 ? 35.781 17.469 15.953 1 53.25 86 THR B CA 1
ATOM 7840 C C . THR B 1 86 ? 36.375 18.781 15.438 1 53.25 86 THR B C 1
ATOM 7842 O O . THR B 1 86 ? 35.656 19.594 14.836 1 53.25 86 THR B O 1
ATOM 7845 N N . ASP B 1 87 ? 37.5 18.969 15.586 1 51.88 87 ASP B N 1
ATOM 7846 C CA . ASP B 1 87 ? 38.312 20.109 15.156 1 51.88 87 ASP B CA 1
ATOM 7847 C C . ASP B 1 87 ? 37.594 21.422 15.398 1 51.88 87 ASP B C 1
ATOM 7849 O O . ASP B 1 87 ? 37.344 22.188 14.461 1 51.88 87 ASP B O 1
ATOM 7853 N N . GLN B 1 88 ? 37.25 21.672 16.516 1 49.44 88 GLN B N 1
ATOM 7854 C CA . GLN B 1 88 ? 36.531 22.891 16.938 1 49.44 88 GLN B CA 1
ATOM 7855 C C . GLN B 1 88 ? 37.469 24.094 16.938 1 49.44 88 GLN B C 1
ATOM 7857 O O . GLN B 1 88 ? 38.688 23.938 16.859 1 49.44 88 GLN B O 1
ATOM 7862 N N . LEU B 1 89 ? 36.969 25.281 17.016 1 50.94 89 LEU B N 1
ATOM 7863 C CA . LEU B 1 89 ? 37.75 26.516 16.969 1 50.94 89 LEU B CA 1
ATOM 7864 C C . LEU B 1 89 ? 38.781 26.516 18.094 1 50.94 89 LEU B C 1
ATOM 7866 O O . LEU B 1 89 ? 38.562 25.953 19.156 1 50.94 89 LEU B O 1
ATOM 7870 N N . PRO B 1 90 ? 39.812 27.156 17.672 1 55.84 90 PRO B N 1
ATOM 7871 C CA . PRO B 1 90 ? 40.906 27.172 18.625 1 55.84 90 PRO B CA 1
ATOM 7872 C C . PRO B 1 90 ? 40.5 27.703 20 1 55.84 90 PRO B C 1
ATOM 7874 O O . PRO B 1 90 ? 40.969 27.203 21.031 1 55.84 90 PRO B O 1
ATOM 7877 N N . PHE B 1 91 ? 39.625 28.641 19.984 1 56.91 91 PHE B N 1
ATOM 7878 C CA . PHE B 1 91 ? 39.219 29.203 21.266 1 56.91 91 PHE B CA 1
ATOM 7879 C C . PHE B 1 91 ? 38.438 28.188 22.078 1 56.91 91 PHE B C 1
ATOM 7881 O O . PHE B 1 91 ? 38.625 28.094 23.297 1 56.91 91 PHE B O 1
ATOM 7888 N N . GLN B 1 92 ? 37.75 27.344 21.422 1 59.34 92 GLN B N 1
ATOM 7889 C CA . GLN B 1 92 ? 37.031 26.297 22.109 1 59.34 92 GLN B CA 1
ATOM 7890 C C . GLN B 1 92 ? 37.969 25.203 22.625 1 59.34 92 GLN B C 1
ATOM 7892 O O . GLN B 1 92 ? 37.781 24.656 23.703 1 59.34 92 GLN B O 1
ATOM 7897 N N . LEU B 1 93 ? 38.812 25.125 21.781 1 65.81 93 LEU B N 1
ATOM 7898 C CA . LEU B 1 93 ? 39.844 24.156 22.172 1 65.81 93 LEU B CA 1
ATOM 7899 C C . LEU B 1 93 ? 40.625 24.672 23.375 1 65.81 93 LEU B C 1
ATOM 7901 O O . LEU B 1 93 ? 40.906 23.922 24.312 1 65.81 93 LEU B O 1
ATOM 7905 N N . TYR B 1 94 ? 40.938 25.984 23.312 1 66.75 94 TYR B N 1
ATOM 7906 C CA . TYR B 1 94 ? 41.656 26.578 24.422 1 66.75 94 TYR B CA 1
ATOM 7907 C C . TYR B 1 94 ? 40.812 26.609 25.688 1 66.75 94 TYR B C 1
ATOM 7909 O O . TYR B 1 94 ? 41.344 26.359 26.781 1 66.75 94 TYR B O 1
ATOM 7917 N N . LEU B 1 95 ? 39.594 26.75 25.438 1 66.94 95 LEU B N 1
ATOM 7918 C CA . LEU B 1 95 ? 38.656 26.75 26.578 1 66.94 95 LEU B CA 1
ATOM 7919 C C . LEU B 1 95 ? 38.531 25.344 27.156 1 66.94 95 LEU B C 1
ATOM 7921 O O . LEU B 1 95 ? 38.5 25.172 28.375 1 66.94 95 LEU B O 1
ATOM 7925 N N . GLY B 1 96 ? 38.531 24.5 26.234 1 71.56 96 GLY B N 1
ATOM 7926 C CA . GLY B 1 96 ? 38.5 23.109 26.688 1 71.56 96 GLY B CA 1
ATOM 7927 C C . GLY B 1 96 ? 39.75 22.734 27.484 1 71.56 96 GLY B C 1
ATOM 7928 O O . GLY B 1 96 ? 39.625 22.094 28.531 1 71.56 96 GLY B O 1
ATOM 7929 N N . PHE B 1 97 ? 40.781 23.141 26.906 1 75.88 97 PHE B N 1
ATOM 7930 C CA . PHE B 1 97 ? 42.031 22.891 27.594 1 75.88 97 PHE B CA 1
ATOM 7931 C C . PHE B 1 97 ? 42.062 23.609 28.938 1 75.88 97 PHE B C 1
ATOM 7933 O O . PHE B 1 97 ? 42.562 23.062 29.938 1 75.88 97 PHE B O 1
ATOM 7940 N N . TYR B 1 98 ? 41.562 24.797 28.938 1 75.5 98 TYR B N 1
ATOM 7941 C CA . TYR B 1 98 ? 41.531 25.578 30.172 1 75.5 98 TYR B CA 1
ATOM 7942 C C . TYR B 1 98 ? 40.688 24.891 31.219 1 75.5 98 TYR B C 1
ATOM 7944 O O . TYR B 1 98 ? 41.094 24.75 32.375 1 75.5 98 TYR B O 1
ATOM 7952 N N . PHE B 1 99 ? 39.594 24.375 30.828 1 76.44 99 PHE B N 1
ATOM 7953 C CA . PHE B 1 99 ? 38.688 23.75 31.797 1 76.44 99 PHE B CA 1
ATOM 7954 C C . PHE B 1 99 ? 39.25 22.438 32.312 1 76.44 99 PHE B C 1
ATOM 7956 O O . PHE B 1 99 ? 39.219 22.156 33.5 1 76.44 99 PHE B O 1
ATOM 7963 N N . VAL B 1 100 ? 39.844 21.75 31.453 1 79.75 100 VAL B N 1
ATOM 7964 C CA . VAL B 1 100 ? 40.438 20.484 31.859 1 79.75 100 VAL B CA 1
ATOM 7965 C C . VAL B 1 100 ? 41.625 20.766 32.781 1 79.75 100 VAL B C 1
ATOM 7967 O O . VAL B 1 100 ? 41.844 20.078 33.781 1 79.75 100 VAL B O 1
ATOM 7970 N N . SER B 1 101 ? 42.344 21.781 32.5 1 80.5 101 SER B N 1
ATOM 7971 C CA . SER B 1 101 ? 43.5 22.141 33.312 1 80.5 101 SER B CA 1
ATOM 7972 C C . SER B 1 101 ? 43.062 22.594 34.688 1 80.5 101 SER B C 1
ATOM 7974 O O . SER B 1 101 ? 43.688 22.219 35.688 1 80.5 101 SER B O 1
ATOM 7976 N N . ILE B 1 102 ? 42.062 23.281 34.719 1 78.25 102 ILE B N 1
ATOM 7977 C CA . ILE B 1 102 ? 41.594 23.781 36.031 1 78.25 102 ILE B CA 1
ATOM 7978 C C . ILE B 1 102 ? 41 22.609 36.812 1 78.25 102 ILE B C 1
ATOM 7980 O O . ILE B 1 102 ? 41.188 22.547 38.031 1 78.25 102 ILE B O 1
ATOM 7984 N N . ASP B 1 103 ? 40.375 21.75 36.156 1 79.12 103 ASP B N 1
ATOM 7985 C CA . ASP B 1 103 ? 39.875 20.562 36.812 1 79.12 103 ASP B CA 1
ATOM 7986 C C . ASP B 1 103 ? 41 19.719 37.375 1 79.12 103 ASP B C 1
ATOM 7988 O O . ASP B 1 103 ? 40.906 19.203 38.5 1 79.12 103 ASP B O 1
ATOM 7992 N N . ILE B 1 104 ? 41.969 19.578 36.625 1 80.25 104 ILE B N 1
ATOM 7993 C CA . ILE B 1 104 ? 43.125 18.812 37.062 1 80.25 104 ILE B CA 1
ATOM 7994 C C . ILE B 1 104 ? 43.781 19.5 38.281 1 80.25 104 ILE B C 1
ATOM 7996 O O . ILE B 1 104 ? 44.188 18.828 39.219 1 80.25 104 ILE B O 1
ATOM 8000 N N . CYS B 1 105 ? 43.75 20.766 38.25 1 80 105 CYS B N 1
ATOM 8001 C CA . CYS B 1 105 ? 44.281 21.516 39.375 1 80 105 CYS B CA 1
ATOM 8002 C C . CYS B 1 105 ? 43.438 21.312 40.625 1 80 105 CYS B C 1
ATOM 8004 O O . CYS B 1 105 ? 43.969 21.125 41.719 1 80 105 CYS B O 1
ATOM 8006 N N . LEU B 1 106 ? 42.219 21.281 40.406 1 79.94 106 LEU B N 1
ATOM 8007 C CA . LEU B 1 106 ? 41.312 21.078 41.531 1 79.94 106 LEU B CA 1
ATOM 8008 C C . LEU B 1 106 ? 41.438 19.656 42.062 1 79.94 106 LEU B C 1
ATOM 8010 O O . LEU B 1 106 ? 41.406 19.453 43.281 1 79.94 106 LEU B O 1
ATOM 8014 N N . LEU B 1 107 ? 41.562 18.766 41.188 1 79.31 107 LEU B N 1
ATOM 8015 C CA . LEU B 1 107 ? 41.719 17.375 41.594 1 79.31 107 LEU B CA 1
ATOM 8016 C C . LEU B 1 107 ? 43.062 17.156 42.25 1 79.31 107 LEU B C 1
ATOM 8018 O O . LEU B 1 107 ? 43.156 16.422 43.25 1 79.31 107 LEU B O 1
ATOM 8022 N N . SER B 1 108 ? 44.062 17.766 41.75 1 80.31 108 SER B N 1
ATOM 8023 C CA . SER B 1 108 ? 45.375 17.703 42.375 1 80.31 108 SER B CA 1
ATOM 8024 C C . SER B 1 108 ? 45.344 18.312 43.781 1 80.31 108 SER B C 1
ATOM 8026 O O . SER B 1 108 ? 46 17.797 44.688 1 80.31 108 SER B O 1
ATOM 8028 N N . GLN B 1 109 ? 44.656 19.312 43.875 1 79.06 109 GLN B N 1
ATOM 8029 C CA . GLN B 1 109 ? 44.531 19.938 45.156 1 79.06 109 GLN B CA 1
ATOM 8030 C C . GLN B 1 109 ? 43.781 19.031 46.156 1 79.06 109 GLN B C 1
ATOM 8032 O O . GLN B 1 109 ? 44.125 18.938 47.312 1 79.06 109 GLN B O 1
ATOM 8037 N N . TRP B 1 110 ? 42.812 18.438 45.594 1 79.25 110 TRP B N 1
ATOM 8038 C CA . TRP B 1 110 ? 42.031 17.5 46.438 1 79.25 110 TRP B CA 1
ATOM 8039 C C . TRP B 1 110 ? 42.906 16.328 46.875 1 79.25 110 TRP B C 1
ATOM 8041 O O . TRP B 1 110 ? 42.875 15.945 48.031 1 79.25 110 TRP B O 1
ATOM 8051 N N . ILE B 1 111 ? 43.688 15.773 45.969 1 78 111 ILE B N 1
ATOM 8052 C CA . ILE B 1 111 ? 44.562 14.648 46.281 1 78 111 ILE B CA 1
ATOM 8053 C C . ILE B 1 111 ? 45.656 15.102 47.25 1 78 111 ILE B C 1
ATOM 8055 O O . ILE B 1 111 ? 46 14.383 48.219 1 78 111 ILE B O 1
ATOM 8059 N N . TYR B 1 112 ? 46.062 16.25 47.031 1 77.25 112 TYR B N 1
ATOM 8060 C CA . TYR B 1 112 ? 47.125 16.797 47.875 1 77.25 112 TYR B CA 1
ATOM 8061 C C . TYR B 1 112 ? 46.625 16.984 49.312 1 77.25 112 TYR B C 1
ATOM 8063 O O . TYR B 1 112 ? 47.281 16.562 50.281 1 77.25 112 TYR B O 1
ATOM 8071 N N . TYR B 1 113 ? 45.5 17.453 49.531 1 77.44 113 TYR B N 1
ATOM 8072 C CA . TYR B 1 113 ? 45.031 17.75 50.875 1 77.44 113 TYR B CA 1
ATOM 8073 C C . TYR B 1 113 ? 44.469 16.516 51.562 1 77.44 113 TYR B C 1
ATOM 8075 O O . TYR B 1 113 ? 44.562 16.359 52.781 1 77.44 113 TYR B O 1
ATOM 8083 N N . LYS B 1 114 ? 44.031 15.625 50.625 1 73.19 114 LYS B N 1
ATOM 8084 C CA . LYS B 1 114 ? 43.438 14.445 51.25 1 73.19 114 LYS B CA 1
ATOM 8085 C C . LYS B 1 114 ? 44.469 13.32 51.406 1 73.19 114 LYS B C 1
ATOM 8087 O O . LYS B 1 114 ? 44.469 12.625 52.438 1 73.19 114 LYS B O 1
ATOM 8092 N N . LYS B 1 115 ? 45.281 13.109 50.469 1 68.19 115 LYS B N 1
ATOM 8093 C CA . LYS B 1 115 ? 46.156 11.945 50.531 1 68.19 115 LYS B CA 1
ATOM 8094 C C . LYS B 1 115 ? 47.562 12.328 50.969 1 68.19 115 LYS B C 1
ATOM 8096 O O . LYS B 1 115 ? 48.188 11.625 51.781 1 68.19 115 LYS B O 1
ATOM 8101 N N . ILE B 1 116 ? 48.062 13.32 50.531 1 64.94 116 ILE B N 1
ATOM 8102 C CA . ILE B 1 116 ? 49.469 13.617 50.812 1 64.94 116 ILE B CA 1
ATOM 8103 C C . ILE B 1 116 ? 49.594 14.383 52.125 1 64.94 116 ILE B C 1
ATOM 8105 O O . ILE B 1 116 ? 50.406 14.039 52.969 1 64.94 116 ILE B O 1
ATOM 8109 N N . LYS B 1 117 ? 48.844 15.297 52.188 1 59.31 117 LYS B N 1
ATOM 8110 C CA . LYS B 1 117 ? 49 16.094 53.406 1 59.31 117 LYS B CA 1
ATOM 8111 C C . LYS B 1 117 ? 48.375 15.367 54.594 1 59.31 117 LYS B C 1
ATOM 8113 O O . LYS B 1 117 ? 48.906 15.484 55.719 1 59.31 117 LYS B O 1
ATOM 8118 N N . SER B 1 118 ? 47.375 14.516 54.219 1 54.53 118 SER B N 1
ATOM 8119 C CA . SER B 1 118 ? 46.812 13.812 55.375 1 54.53 118 SER B CA 1
ATOM 8120 C C . SER B 1 118 ? 47.781 12.773 55.906 1 54.53 118 SER B C 1
ATOM 8122 O O . SER B 1 118 ? 47.844 12.555 57.125 1 54.53 118 SER B O 1
ATOM 8124 N N . ASN B 1 119 ? 48.594 12.086 55.062 1 48.19 119 ASN B N 1
ATOM 8125 C CA . ASN B 1 119 ? 49.531 11.094 55.562 1 48.19 119 ASN B CA 1
ATOM 8126 C C . ASN B 1 119 ? 50.688 11.75 56.375 1 48.19 119 ASN B C 1
ATOM 8128 O O . ASN B 1 119 ? 51.281 11.117 57.219 1 48.19 119 ASN B O 1
ATOM 8132 N N . HIS B 1 120 ? 51.031 12.836 55.969 1 40.47 120 HIS B N 1
ATOM 8133 C CA . HIS B 1 120 ? 52.188 13.344 56.719 1 40.47 120 HIS B CA 1
ATOM 8134 C C . HIS B 1 120 ? 51.781 13.719 58.156 1 40.47 120 HIS B C 1
ATOM 8136 O O . HIS B 1 120 ? 52.625 14.016 59 1 40.47 120 HIS B O 1
ATOM 8142 N N . ILE B 1 121 ? 50.469 14.016 58.188 1 37 121 ILE B N 1
ATOM 8143 C CA . ILE B 1 121 ? 50.188 14.531 59.531 1 37 121 ILE B CA 1
ATOM 8144 C C . ILE B 1 121 ? 50.094 13.375 60.531 1 37 121 ILE B C 1
ATOM 8146 O O . ILE B 1 121 ? 50.062 13.586 61.75 1 37 121 ILE B O 1
ATOM 8150 N N . GLU B 1 122 ? 49.781 12.156 59.938 1 36.5 122 GLU B N 1
ATOM 8151 C CA . GLU B 1 122 ? 49.594 11.203 61 1 36.5 122 GLU B CA 1
ATOM 8152 C C . GLU B 1 122 ? 50.906 10.922 61.75 1 36.5 122 GLU B C 1
ATOM 8154 O O . GLU B 1 122 ? 50.906 10.234 62.781 1 36.5 122 GLU B O 1
ATOM 8159 N N . GLU B 1 123 ? 52 11.078 61 1 32.41 123 GLU B N 1
ATOM 8160 C CA . GLU B 1 123 ? 53.125 10.531 61.719 1 32.41 123 GLU B CA 1
ATOM 8161 C C . GLU B 1 123 ? 53.344 11.25 63.062 1 32.41 123 GLU B C 1
ATOM 8163 O O . GLU B 1 123 ? 53.906 10.68 64 1 32.41 123 GLU B O 1
ATOM 8168 N N . TYR B 1 124 ? 53.281 12.555 63 1 26.36 124 TYR B N 1
ATOM 8169 C CA . TYR B 1 124 ? 54.062 13.148 64.062 1 26.36 124 TYR B CA 1
ATOM 8170 C C . TYR B 1 124 ? 53.406 12.906 65.438 1 26.36 124 TYR B C 1
ATOM 8172 O O . TYR B 1 124 ? 54.062 12.891 66.438 1 26.36 124 TYR B O 1
ATOM 8180 N N . VAL B 1 125 ? 52.062 13.148 65.5 1 25.64 125 VAL B N 1
ATOM 8181 C CA . VAL B 1 125 ? 51.75 13.688 66.812 1 25.64 125 VAL B CA 1
ATOM 8182 C C . VAL B 1 125 ? 51.719 12.547 67.875 1 25.64 125 VAL B C 1
ATOM 8184 O O . VAL B 1 125 ? 50.719 11.82 67.938 1 25.64 125 VAL B O 1
ATOM 8187 N N . ILE B 1 126 ? 52.625 11.539 67.75 1 24.94 126 ILE B N 1
ATOM 8188 C CA . ILE B 1 126 ? 52.656 10.633 68.875 1 24.94 126 ILE B CA 1
ATOM 8189 C C . ILE B 1 126 ? 52.875 11.422 70.188 1 24.94 126 ILE B C 1
ATOM 8191 O O . ILE B 1 126 ? 53.969 11.398 70.75 1 24.94 126 ILE B O 1
ATOM 8195 N N . ILE B 1 127 ? 52.438 12.695 70.312 1 21.88 127 ILE B N 1
ATOM 8196 C CA . ILE B 1 127 ? 52.938 13.242 71.562 1 21.88 127 ILE B CA 1
ATOM 8197 C C . ILE B 1 127 ? 52.406 12.398 72.75 1 21.88 127 ILE B C 1
ATOM 8199 O O . ILE B 1 127 ? 51.219 12.117 72.812 1 21.88 127 ILE B O 1
ATOM 8203 N N . PRO B 1 128 ? 53.312 11.734 73.438 1 23.48 128 PRO B N 1
ATOM 8204 C CA . PRO B 1 128 ? 53.125 10.984 74.688 1 23.48 128 PRO B CA 1
ATOM 8205 C C . PRO B 1 128 ? 52.406 11.781 75.75 1 23.48 128 PRO B C 1
ATOM 8207 O O . PRO B 1 128 ? 52.906 12.828 76.188 1 23.48 128 PRO B O 1
ATOM 8210 N N . GLN B 1 129 ? 51.125 12.211 75.375 1 20.03 129 GLN B N 1
ATOM 8211 C CA . GLN B 1 129 ? 50.5 13.125 76.375 1 20.03 129 GLN B CA 1
ATOM 8212 C C . GLN B 1 129 ? 50.594 12.57 77.75 1 20.03 129 GLN B C 1
ATOM 8214 O O . GLN B 1 129 ? 50.188 11.43 78 1 20.03 129 GLN B O 1
ATOM 8219 N N . GLN B 1 130 ? 51.469 13.102 78.562 1 20.23 130 GLN B N 1
ATOM 8220 C CA . GLN B 1 130 ? 51.781 13.086 79.938 1 20.23 130 GLN B CA 1
ATOM 8221 C C . GLN B 1 130 ? 50.531 13.242 80.812 1 20.23 130 GLN B C 1
ATOM 8223 O O . GLN B 1 130 ? 49.531 13.836 80.375 1 20.23 130 GLN B O 1
ATOM 8228 N N . ASP B 1 131 ? 50.531 12.703 82 1 19.86 131 ASP B N 1
ATOM 8229 C CA . ASP B 1 131 ? 49.719 12.352 83.188 1 19.86 131 ASP B CA 1
ATOM 8230 C C . ASP B 1 131 ? 49.188 13.609 83.875 1 19.86 131 ASP B C 1
ATOM 8232 O O . ASP B 1 131 ? 48.656 13.523 85 1 19.86 131 ASP B O 1
ATOM 8236 N N . THR B 1 132 ? 49.062 14.758 83.188 1 16.91 132 THR B N 1
ATOM 8237 C CA . THR B 1 132 ? 49 15.797 84.25 1 16.91 132 THR B CA 1
ATOM 8238 C C . THR B 1 132 ? 47.875 15.555 85.188 1 16.91 132 THR B C 1
ATOM 8240 O O . THR B 1 132 ? 46.875 14.898 84.875 1 16.91 132 THR B O 1
ATOM 8243 N N . ILE B 1 133 ? 47.875 16.281 86.312 1 17.42 133 ILE B N 1
ATOM 8244 C CA . ILE B 1 133 ? 47.5 16.438 87.75 1 17.42 133 ILE B CA 1
ATOM 8245 C C . ILE B 1 133 ? 46 16.828 87.812 1 17.42 133 ILE B C 1
ATOM 8247 O O . ILE B 1 133 ? 45.219 16.172 88.5 1 17.42 133 ILE B O 1
ATOM 8251 N N . LYS B 1 134 ? 45.75 18.188 88.062 1 16.3 134 LYS B N 1
ATOM 8252 C CA . LYS B 1 134 ? 45.25 18.719 89.312 1 16.3 134 LYS B CA 1
ATOM 8253 C C . LYS B 1 134 ? 43.719 18.859 89.25 1 16.3 134 LYS B C 1
ATOM 8255 O O . LYS B 1 134 ? 43.031 18.422 90.188 1 16.3 134 LYS B O 1
ATOM 8260 N N . PRO B 1 135 ? 43 19.953 88.562 1 16.62 135 PRO B N 1
ATOM 8261 C CA . PRO B 1 135 ? 42.375 20.906 89.5 1 16.62 135 PRO B CA 1
ATOM 8262 C C . PRO B 1 135 ? 40.906 20.547 89.812 1 16.62 135 PRO B C 1
ATOM 8264 O O . PRO B 1 135 ? 40.25 19.844 89.062 1 16.62 135 PRO B O 1
ATOM 8267 N N . SER B 1 136 ? 40.281 21.062 91 1 16.83 136 SER B N 1
ATOM 8268 C CA . SER B 1 136 ? 39.312 20.906 92.062 1 16.83 136 SER B CA 1
ATOM 8269 C C . SER B 1 136 ? 37.906 21.328 91.625 1 16.83 136 SER B C 1
ATOM 8271 O O . SER B 1 136 ? 36.938 20.625 91.875 1 16.83 136 SER B O 1
ATOM 8273 N N . ASN B 1 137 ? 37.625 22.656 91.375 1 16.28 137 ASN B N 1
ATOM 8274 C CA . ASN B 1 137 ? 36.562 23.281 92.125 1 16.28 137 ASN B CA 1
ATOM 8275 C C . ASN B 1 137 ? 35.156 22.922 91.625 1 16.28 137 ASN B C 1
ATOM 8277 O O . ASN B 1 137 ? 35.031 22.609 90.438 1 16.28 137 ASN B O 1
ATOM 8281 N N . THR B 1 138 ? 33.969 23.062 92.375 1 16.56 138 THR B N 1
ATOM 8282 C CA . THR B 1 138 ? 32.688 22.656 92.938 1 16.56 138 THR B CA 1
ATOM 8283 C C . THR B 1 138 ? 31.531 23.25 92.188 1 16.56 138 THR B C 1
ATOM 8285 O O . THR B 1 138 ? 30.516 22.578 91.938 1 16.56 138 THR B O 1
ATOM 8288 N N . LEU B 1 139 ? 31.359 24.625 91.875 1 15.3 139 LEU B N 1
ATOM 8289 C CA . LEU B 1 139 ? 30.219 25.266 92.5 1 15.3 139 LEU B CA 1
ATOM 8290 C C . LEU B 1 139 ? 28.953 25.047 91.688 1 15.3 139 LEU B C 1
ATOM 8292 O O . LEU B 1 139 ? 27.922 24.656 92.25 1 15.3 139 LEU B O 1
ATOM 8296 N N . PHE B 1 140 ? 28.547 25.953 90.688 1 15.43 140 PHE B N 1
ATOM 8297 C CA . PHE B 1 140 ? 27.406 26.859 90.812 1 15.43 140 PHE B CA 1
ATOM 8298 C C . PHE B 1 140 ? 26.141 26.203 90.312 1 15.43 140 PHE B C 1
ATOM 8300 O O . PHE B 1 140 ? 26.203 25.297 89.438 1 15.43 140 PHE B O 1
ATOM 8307 N N . GLN B 1 141 ? 24.859 26.906 90.25 1 15.46 141 GLN B N 1
ATOM 8308 C CA . GLN B 1 141 ? 23.547 27.016 90.938 1 15.46 141 GLN B CA 1
ATOM 8309 C C . GLN B 1 141 ? 22.438 26.547 89.938 1 15.46 141 GLN B C 1
ATOM 8311 O O . GLN B 1 141 ? 21.703 25.609 90.25 1 15.46 141 GLN B O 1
ATOM 8316 N N . HIS B 1 142 ? 21.375 27.438 89.5 1 15.54 142 HIS B N 1
ATOM 8317 C CA . HIS B 1 142 ? 20 27.484 90 1 15.54 142 HIS B CA 1
ATOM 8318 C C . HIS B 1 142 ? 19.047 26.781 89.062 1 15.54 142 HIS B C 1
ATOM 8320 O O . HIS B 1 142 ? 19.391 26.562 87.875 1 15.54 142 HIS B O 1
ATOM 8326 N N . PRO B 1 143 ? 17.438 27.031 89.062 1 16.12 143 PRO B N 1
ATOM 8327 C CA . PRO B 1 143 ? 16.219 26.297 89.438 1 16.12 143 PRO B CA 1
ATOM 8328 C C . PRO B 1 143 ? 15.266 26.125 88.25 1 16.12 143 PRO B C 1
ATOM 8330 O O . PRO B 1 143 ? 14.398 25.234 88.312 1 16.12 143 PRO B O 1
ATOM 8333 N N . ALA B 1 144 ? 15.336 26.781 87.125 1 15.7 144 ALA B N 1
ATOM 8334 C CA . ALA B 1 144 ? 14.109 27.422 86.688 1 15.7 144 ALA B CA 1
ATOM 8335 C C . ALA B 1 144 ? 13.039 26.391 86.312 1 15.7 144 ALA B C 1
ATOM 8337 O O . ALA B 1 144 ? 13.359 25.234 86 1 15.7 144 ALA B O 1
ATOM 8338 N N . HIS B 1 145 ? 11.734 26.781 85.875 1 16.3 145 HIS B N 1
ATOM 8339 C CA . HIS B 1 145 ? 10.312 26.672 86.188 1 16.3 145 HIS B CA 1
ATOM 8340 C C . HIS B 1 145 ? 9.633 25.625 85.312 1 16.3 145 HIS B C 1
ATOM 8342 O O . HIS B 1 145 ? 10.07 25.359 84.188 1 16.3 145 HIS B O 1
ATOM 8348 N N . HIS B 1 146 ? 8.508 24.766 85.75 1 15.68 146 HIS B N 1
ATOM 8349 C CA . HIS B 1 146 ? 7.832 23.484 85.75 1 15.68 146 HIS B CA 1
ATOM 8350 C C . HIS B 1 146 ? 6.785 23.391 84.625 1 15.68 146 HIS B C 1
ATOM 8352 O O . HIS B 1 146 ? 6.543 22.312 84.062 1 15.68 146 HIS B O 1
ATOM 8358 N N . ILE B 1 147 ? 6.082 24.375 84 1 16.58 147 ILE B N 1
ATOM 8359 C CA . ILE B 1 147 ? 4.637 24.25 84.125 1 16.58 147 ILE B CA 1
ATOM 8360 C C . ILE B 1 147 ? 4.141 23.125 83.188 1 16.58 147 ILE B C 1
ATOM 8362 O O . ILE B 1 147 ? 4.605 22.984 82.062 1 16.58 147 ILE B O 1
ATOM 8366 N N . PRO B 1 148 ? 2.889 22.188 83.5 1 16.5 148 PRO B N 1
ATOM 8367 C CA . PRO B 1 148 ? 2.287 20.859 83.438 1 16.5 148 PRO B CA 1
ATOM 8368 C C . PRO B 1 148 ? 1.403 20.672 82.188 1 16.5 148 PRO B C 1
ATOM 8370 O O . PRO B 1 148 ? 1.138 19.531 81.812 1 16.5 148 PRO B O 1
ATOM 8373 N N . LEU B 1 149 ? 0.983 21.562 81.312 1 16.53 149 LEU B N 1
ATOM 8374 C CA . LEU B 1 149 ? -0.442 21.594 81.062 1 16.53 149 LEU B CA 1
ATOM 8375 C C . LEU B 1 149 ? -0.851 20.375 80.188 1 16.53 149 LEU B C 1
ATOM 8377 O O . LEU B 1 149 ? -0.178 20.016 79.25 1 16.53 149 LEU B O 1
ATOM 8381 N N . ASN B 1 150 ? -1.978 19.469 80.5 1 16.12 150 ASN B N 1
ATOM 8382 C CA . ASN B 1 150 ? -2.666 18.172 80.5 1 16.12 150 ASN B CA 1
ATOM 8383 C C . ASN B 1 150 ? -3.465 17.953 79.25 1 16.12 150 ASN B C 1
ATOM 8385 O O . ASN B 1 150 ? -3.953 16.844 79 1 16.12 150 ASN B O 1
ATOM 8389 N N . ILE B 1 151 ? -3.723 18.797 78.312 1 16.78 151 ILE B N 1
ATOM 8390 C CA . ILE B 1 151 ? -5.098 18.75 77.812 1 16.78 151 ILE B CA 1
ATOM 8391 C C . ILE B 1 151 ? -5.348 17.438 77.062 1 16.78 151 ILE B C 1
ATOM 8393 O O . ILE B 1 151 ? -4.535 17.031 76.25 1 16.78 151 ILE B O 1
ATOM 8397 N N . ASN B 1 152 ? -6.5 16.625 77.188 1 15.8 152 ASN B N 1
ATOM 8398 C CA . ASN B 1 152 ? -7.215 15.352 77.312 1 15.8 152 ASN B CA 1
ATOM 8399 C C . ASN B 1 152 ? -7.594 14.789 75.938 1 15.8 152 ASN B C 1
ATOM 8401 O O . ASN B 1 152 ? -7.469 13.586 75.688 1 15.8 152 ASN B O 1
ATOM 8405 N N . ASN B 1 153 ? -8.289 15.477 75 1 16.75 153 ASN B N 1
ATOM 8406 C CA . ASN B 1 153 ? -9.594 14.945 74.688 1 16.75 153 ASN B CA 1
ATOM 8407 C C . ASN B 1 153 ? -9.469 13.719 73.75 1 16.75 153 ASN B C 1
ATOM 8409 O O . ASN B 1 153 ? -8.438 13.531 73.125 1 16.75 153 ASN B O 1
ATOM 8413 N N . ASN B 1 154 ? -10.562 12.898 73.375 1 16.33 154 ASN B N 1
ATOM 8414 C CA . ASN B 1 154 ? -11.156 11.562 73.312 1 16.33 154 ASN B CA 1
ATOM 8415 C C . ASN B 1 154 ? -11.023 10.914 71.938 1 16.33 154 ASN B C 1
ATOM 8417 O O . ASN B 1 154 ? -11.016 9.688 71.875 1 16.33 154 ASN B O 1
ATOM 8421 N N . THR B 1 155 ? -11.164 11.602 70.75 1 18.31 155 THR B N 1
ATOM 8422 C CA . THR B 1 155 ? -12.195 11.031 69.938 1 18.31 155 THR B CA 1
ATOM 8423 C C . THR B 1 155 ? -11.742 9.68 69.375 1 18.31 155 THR B C 1
ATOM 8425 O O . THR B 1 155 ? -10.547 9.438 69.188 1 18.31 155 THR B O 1
ATOM 8428 N N . PRO B 1 156 ? -12.656 8.906 68.625 1 17.95 156 PRO B N 1
ATOM 8429 C CA . PRO B 1 156 ? -12.961 7.477 68.625 1 17.95 156 PRO B CA 1
ATOM 8430 C C . PRO B 1 156 ? -11.984 6.688 67.75 1 17.95 156 PRO B C 1
ATOM 8432 O O . PRO B 1 156 ? -11.312 7.262 66.875 1 17.95 156 PRO B O 1
ATOM 8435 N N . ILE B 1 157 ? -11.938 5.344 67.875 1 17.34 157 ILE B N 1
ATOM 8436 C CA . ILE B 1 157 ? -11.188 4.094 67.875 1 17.34 157 ILE B CA 1
ATOM 8437 C C . ILE B 1 157 ? -11.227 3.467 66.5 1 17.34 157 ILE B C 1
ATOM 8439 O O . ILE B 1 157 ? -10.664 2.389 66.25 1 17.34 157 ILE B O 1
ATOM 8443 N N . ILE B 1 158 ? -11.508 4.266 65.375 1 18.39 158 ILE B N 1
ATOM 8444 C CA . ILE B 1 158 ? -12.094 3.389 64.375 1 18.39 158 ILE B CA 1
ATOM 8445 C C . ILE B 1 158 ? -11.172 2.195 64.125 1 18.39 158 ILE B C 1
ATOM 8447 O O . ILE B 1 158 ? -9.953 2.359 64 1 18.39 158 ILE B O 1
ATOM 8451 N N . HIS B 1 159 ? -11.68 1.029 63.969 1 16.36 159 HIS B N 1
ATOM 8452 C CA . HIS B 1 159 ? -11.461 -0.402 64.125 1 16.36 159 HIS B CA 1
ATOM 8453 C C . HIS B 1 159 ? -10.383 -0.915 63.188 1 16.36 159 HIS B C 1
ATOM 8455 O O . HIS B 1 159 ? -10.062 -0.266 62.188 1 16.36 159 HIS B O 1
ATOM 8461 N N . ASP B 1 160 ? -10.102 -2.217 63.219 1 16.36 160 ASP B N 1
ATOM 8462 C CA . ASP B 1 160 ? -9.094 -3.252 63.438 1 16.36 160 ASP B CA 1
ATOM 8463 C C . ASP B 1 160 ? -8.594 -3.836 62.125 1 16.36 160 ASP B C 1
ATOM 8465 O O . ASP B 1 160 ? -7.398 -4.086 61.969 1 16.36 160 ASP B O 1
ATOM 8469 N N . GLU B 1 161 ? -9.523 -4.102 61.062 1 18.39 161 GLU B N 1
ATOM 8470 C CA . GLU B 1 161 ? -9.469 -5.512 60.688 1 18.39 161 GLU B CA 1
ATOM 8471 C C . GLU B 1 161 ? -8.18 -5.84 59.938 1 18.39 161 GLU B C 1
ATOM 8473 O O . GLU B 1 161 ? -7.605 -4.977 59.281 1 18.39 161 GLU B O 1
ATOM 8478 N N . SER B 1 162 ? -7.715 -7.199 59.938 1 17.88 162 SER B N 1
ATOM 8479 C CA . SER B 1 162 ? -6.582 -8.117 60.031 1 17.88 162 SER B CA 1
ATOM 8480 C C . SER B 1 162 ? -6.031 -8.445 58.656 1 17.88 162 SER B C 1
ATOM 8482 O O . SER B 1 162 ? -4.969 -9.062 58.531 1 17.88 162 SER B O 1
ATOM 8484 N N . THR B 1 163 ? -6.746 -8.133 57.531 1 19.67 163 THR B N 1
ATOM 8485 C CA . THR B 1 163 ? -6.602 -9.227 56.594 1 19.67 163 THR B CA 1
ATOM 8486 C C . THR B 1 163 ? -5.129 -9.469 56.25 1 19.67 163 THR B C 1
ATOM 8488 O O . THR B 1 163 ? -4.348 -8.523 56.156 1 19.67 163 THR B O 1
ATOM 8491 N N . PRO B 1 164 ? -4.676 -10.758 56.188 1 19.27 164 PRO B N 1
ATOM 8492 C CA . PRO B 1 164 ? -3.424 -11.5 56.375 1 19.27 164 PRO B CA 1
ATOM 8493 C C . PRO B 1 164 ? -2.449 -11.312 55.219 1 19.27 164 PRO B C 1
ATOM 8495 O O . PRO B 1 164 ? -1.477 -12.062 55.094 1 19.27 164 PRO B O 1
ATOM 8498 N N . PHE B 1 165 ? -2.369 -10.195 54.562 1 17.95 165 PHE B N 1
ATOM 8499 C CA . PHE B 1 165 ? -1.503 -10.203 53.406 1 17.95 165 PHE B CA 1
ATOM 8500 C C . PHE B 1 165 ? -0.096 -10.656 53.75 1 17.95 165 PHE B C 1
ATOM 8502 O O . PHE B 1 165 ? 0.787 -9.836 54 1 17.95 165 PHE B O 1
ATOM 8509 N N . SER B 1 166 ? 0.026 -11.719 54.562 1 18.17 166 SER B N 1
ATOM 8510 C CA . SER B 1 166 ? 1.326 -12.055 55.125 1 18.17 166 SER B CA 1
ATOM 8511 C C . SER B 1 166 ? 2.355 -12.328 54.031 1 18.17 166 SER B C 1
ATOM 8513 O O . SER B 1 166 ? 3.547 -12.469 54.312 1 18.17 166 SER B O 1
ATOM 8515 N N . SER B 1 167 ? 1.968 -12.773 52.844 1 19.78 167 SER B N 1
ATOM 8516 C CA . SER B 1 167 ? 2.957 -13.75 52.438 1 19.78 167 SER B CA 1
ATOM 8517 C C . SER B 1 167 ? 4.355 -13.148 52.375 1 19.78 167 SER B C 1
ATOM 8519 O O . SER B 1 167 ? 4.512 -11.961 52.094 1 19.78 167 SER B O 1
ATOM 8521 N N . SER B 1 168 ? 5.383 -13.742 53.031 1 19.81 168 SER B N 1
ATOM 8522 C CA . SER B 1 168 ? 6.762 -13.586 53.469 1 19.81 168 SER B CA 1
ATOM 8523 C C . SER B 1 168 ? 7.715 -13.414 52.312 1 19.81 168 SER B C 1
ATOM 8525 O O . SER B 1 168 ? 8.922 -13.609 52.438 1 19.81 168 SER B O 1
ATOM 8527 N N . ALA B 1 169 ? 7.293 -13.125 51.094 1 19.39 169 ALA B N 1
ATOM 8528 C CA . ALA B 1 169 ? 8.344 -13.359 50.125 1 19.39 169 ALA B CA 1
ATOM 8529 C C . ALA B 1 169 ? 9.633 -12.641 50.531 1 19.39 169 ALA B C 1
ATOM 8531 O O . ALA B 1 169 ? 9.602 -11.5 50.969 1 19.39 169 ALA B O 1
ATOM 8532 N N . SER B 1 170 ? 10.633 -13.453 50.906 1 20.05 170 SER B N 1
ATOM 8533 C CA . SER B 1 170 ? 11.977 -13.195 51.406 1 20.05 170 SER B CA 1
ATOM 8534 C C . SER B 1 170 ? 12.688 -12.125 50.594 1 20.05 170 SER B C 1
ATOM 8536 O O . SER B 1 170 ? 12.5 -12.047 49.375 1 20.05 170 SER B O 1
ATOM 8538 N N . PRO B 1 171 ? 13.102 -11.016 51.219 1 21.75 171 PRO B N 1
ATOM 8539 C CA . PRO B 1 171 ? 13.797 -9.844 50.688 1 21.75 171 PRO B CA 1
ATOM 8540 C C . PRO B 1 171 ? 15.055 -10.203 49.875 1 21.75 171 PRO B C 1
ATOM 8542 O O . PRO B 1 171 ? 15.945 -10.883 50.406 1 21.75 171 PRO B O 1
ATOM 8545 N N . SER B 1 172 ? 14.914 -10.711 48.688 1 21.8 172 SER B N 1
ATOM 8546 C CA . SER B 1 172 ? 16.125 -11.086 47.969 1 21.8 172 SER B CA 1
ATOM 8547 C C . SER B 1 172 ? 17.25 -10.086 48.188 1 21.8 172 SER B C 1
ATOM 8549 O O . SER B 1 172 ? 17 -8.883 48.281 1 21.8 172 SER B O 1
ATOM 8551 N N . LYS B 1 173 ? 18.359 -10.555 48.812 1 24.12 173 LYS B N 1
ATOM 8552 C CA . LYS B 1 173 ? 19.656 -10.016 49.219 1 24.12 173 LYS B CA 1
ATOM 8553 C C . LYS B 1 173 ? 20.219 -9.07 48.156 1 24.12 173 LYS B C 1
ATOM 8555 O O . LYS B 1 173 ? 20.406 -9.461 47.031 1 24.12 173 LYS B O 1
ATOM 8560 N N . TRP B 1 174 ? 20 -7.762 48.281 1 23.22 174 TRP B N 1
ATOM 8561 C CA . TRP B 1 174 ? 20.625 -6.625 47.625 1 23.22 174 TRP B CA 1
ATOM 8562 C C . TRP B 1 174 ? 22.156 -6.754 47.656 1 23.22 174 TRP B C 1
ATOM 8564 O O . TRP B 1 174 ? 22.75 -6.883 48.719 1 23.22 174 TRP B O 1
ATOM 8574 N N . TYR B 1 175 ? 22.766 -7.73 46.875 1 25.03 175 TYR B N 1
ATOM 8575 C CA . TYR B 1 175 ? 24.219 -7.887 46.844 1 25.03 175 TYR B CA 1
ATOM 8576 C C . TYR B 1 175 ? 24.906 -6.535 46.969 1 25.03 175 TYR B C 1
ATOM 8578 O O . TYR B 1 175 ? 24.594 -5.594 46.25 1 25.03 175 TYR B O 1
ATOM 8586 N N . THR B 1 176 ? 25.25 -6.16 48.188 1 23.78 176 THR B N 1
ATOM 8587 C CA . THR B 1 176 ? 26.156 -5.109 48.625 1 23.78 176 THR B CA 1
ATOM 8588 C C . THR B 1 176 ? 27.375 -5.023 47.719 1 23.78 176 THR B C 1
ATOM 8590 O O . THR B 1 176 ? 28.188 -5.957 47.656 1 23.78 176 THR B O 1
ATOM 8593 N N . LEU B 1 177 ? 27.266 -4.496 46.5 1 27.3 177 LEU B N 1
ATOM 8594 C CA . LEU B 1 177 ? 28.422 -4.102 45.688 1 27.3 177 LEU B CA 1
ATOM 8595 C C . LEU B 1 177 ? 29.438 -3.328 46.531 1 27.3 177 LEU B C 1
ATOM 8597 O O . LEU B 1 177 ? 29.125 -2.254 47.062 1 27.3 177 LEU B O 1
ATOM 8601 N N . SER B 1 178 ? 30.234 -3.939 47.312 1 27.8 178 SER B N 1
ATOM 8602 C CA . SER B 1 178 ? 31.359 -3.393 48.062 1 27.8 178 SER B CA 1
ATOM 8603 C C . SER B 1 178 ? 32.094 -2.307 47.281 1 27.8 178 SER B C 1
ATOM 8605 O O . SER B 1 178 ? 32.219 -2.404 46.062 1 27.8 178 SER B O 1
ATOM 8607 N N . SER B 1 179 ? 32.375 -1.052 47.812 1 31.83 179 SER B N 1
ATOM 8608 C CA . SER B 1 179 ? 32.594 0.342 47.469 1 31.83 179 SER B CA 1
ATOM 8609 C C . SER B 1 179 ? 33.812 0.471 46.531 1 31.83 179 SER B C 1
ATOM 8611 O O . SER B 1 179 ? 33.781 1.3 45.594 1 31.83 179 SER B O 1
ATOM 8613 N N . LYS B 1 180 ? 35.031 -0.158 46.969 1 34.72 180 LYS B N 1
ATOM 8614 C CA . LYS B 1 180 ? 36.344 0.168 46.438 1 34.72 180 LYS B CA 1
ATOM 8615 C C . LYS B 1 180 ? 36.438 -0.205 44.969 1 34.72 180 LYS B C 1
ATOM 8617 O O . LYS B 1 180 ? 37.031 0.536 44.156 1 34.72 180 LYS B O 1
ATOM 8622 N N . ASP B 1 181 ? 36.188 -1.482 44.688 1 33.84 181 ASP B N 1
ATOM 8623 C CA . ASP B 1 181 ? 36.562 -2.133 43.438 1 33.84 181 ASP B CA 1
ATOM 8624 C C . ASP B 1 181 ? 35.656 -1.74 42.312 1 33.84 181 ASP B C 1
ATOM 8626 O O . ASP B 1 181 ? 35.875 -2.121 41.156 1 33.84 181 ASP B O 1
ATOM 8630 N N . ASN B 1 182 ? 34.594 -1.134 42.625 1 34.25 182 ASN B N 1
ATOM 8631 C CA . ASN B 1 182 ? 33.625 -0.917 41.562 1 34.25 182 ASN B CA 1
ATOM 8632 C C . ASN B 1 182 ? 34 0.29 40.719 1 34.25 182 ASN B C 1
ATOM 8634 O O . ASN B 1 182 ? 33.531 0.411 39.562 1 34.25 182 ASN B O 1
ATOM 8638 N N . THR B 1 183 ? 34.625 1.209 41.438 1 34.12 183 THR B N 1
ATOM 8639 C CA . THR B 1 183 ? 35.062 2.369 40.656 1 34.12 183 THR B CA 1
ATOM 8640 C C . THR B 1 183 ? 36.062 1.959 39.594 1 34.12 183 THR B C 1
ATOM 8642 O O . THR B 1 183 ? 36.031 2.469 38.469 1 34.12 183 THR B O 1
ATOM 8645 N N . ALA B 1 184 ? 37 1.035 40.031 1 35.38 184 ALA B N 1
ATOM 8646 C CA . ALA B 1 184 ? 38 0.533 39.094 1 35.38 184 ALA B CA 1
ATOM 8647 C C . ALA B 1 184 ? 37.344 -0.252 37.969 1 35.38 184 ALA B C 1
ATOM 8649 O O . ALA B 1 184 ? 37.781 -0.175 36.812 1 35.38 184 ALA B O 1
ATOM 8650 N N . LYS B 1 185 ? 36.219 -0.969 38.281 1 38.28 185 LYS B N 1
ATOM 8651 C CA . LYS B 1 185 ? 35.594 -1.767 37.25 1 38.28 185 LYS B CA 1
ATOM 8652 C C . LYS B 1 185 ? 34.875 -0.877 36.25 1 38.28 185 LYS B C 1
ATOM 8654 O O . LYS B 1 185 ? 34.875 -1.161 35.031 1 38.28 185 LYS B O 1
ATOM 8659 N N . LEU B 1 186 ? 34.375 0.203 36.75 1 35.59 186 LEU B N 1
ATOM 8660 C CA . LEU B 1 186 ? 33.781 1.127 35.781 1 35.59 186 LEU B CA 1
ATOM 8661 C C . LEU B 1 186 ? 34.844 1.795 34.938 1 35.59 186 LEU B C 1
ATOM 8663 O O . LEU B 1 186 ? 34.688 1.961 33.719 1 35.59 186 LEU B O 1
ATOM 8667 N N . MET B 1 187 ? 36 2.102 35.625 1 35.22 187 MET B N 1
ATOM 8668 C CA . MET B 1 187 ? 37.125 2.639 34.875 1 35.22 187 MET B CA 1
ATOM 8669 C C . MET B 1 187 ? 37.719 1.573 33.938 1 35.22 187 MET B C 1
ATOM 8671 O O . MET B 1 187 ? 38.156 1.874 32.844 1 35.22 187 MET B O 1
ATOM 8675 N N . SER B 1 188 ? 37.844 0.289 34.406 1 36.84 188 SER B N 1
ATOM 8676 C CA . SER B 1 188 ? 38.375 -0.782 33.531 1 36.84 188 SER B CA 1
ATOM 8677 C C . SER B 1 188 ? 37.406 -1.119 32.406 1 36.84 188 SER B C 1
ATOM 8679 O O . SER B 1 188 ? 37.812 -1.509 31.328 1 36.84 188 SER B O 1
ATOM 8681 N N . ILE B 1 189 ? 36.094 -1.059 32.625 1 39.16 189 ILE B N 1
ATOM 8682 C CA . ILE B 1 189 ? 35.188 -1.243 31.516 1 39.16 189 ILE B CA 1
ATOM 8683 C C . ILE B 1 189 ? 35.344 -0.098 30.516 1 39.16 189 ILE B C 1
ATOM 8685 O O . ILE B 1 189 ? 35.312 -0.316 29.312 1 39.16 189 ILE B O 1
ATOM 8689 N N . PHE B 1 190 ? 35.625 1.132 31.062 1 37.81 190 PHE B N 1
ATOM 8690 C CA . PHE B 1 190 ? 35.938 2.275 30.219 1 37.81 190 PHE B CA 1
ATOM 8691 C C . PHE B 1 190 ? 37.281 2.1 29.547 1 37.81 190 PHE B C 1
ATOM 8693 O O . PHE B 1 190 ? 37.406 2.311 28.344 1 37.81 190 PHE B O 1
ATOM 8700 N N . LEU B 1 191 ? 38.344 1.784 30.297 1 38 191 LEU B N 1
ATOM 8701 C CA . LEU B 1 191 ? 39.656 1.513 29.719 1 38 191 LEU B CA 1
ATOM 8702 C C . LEU B 1 191 ? 39.625 0.22 28.906 1 38 191 LEU B C 1
ATOM 8704 O O . LEU B 1 191 ? 40.312 0.108 27.891 1 38 191 LEU B O 1
ATOM 8708 N N . PHE B 1 192 ? 38.938 -0.871 29.297 1 37.5 192 PHE B N 1
ATOM 8709 C CA . PHE B 1 192 ? 38.781 -2.084 28.5 1 37.5 192 PHE B CA 1
ATOM 8710 C C . PHE B 1 192 ? 37.969 -1.802 27.234 1 37.5 192 PHE B C 1
ATOM 8712 O O . PHE B 1 192 ? 38.281 -2.314 26.156 1 37.5 192 PHE B O 1
ATOM 8719 N N . ALA B 1 193 ? 36.938 -0.989 27.234 1 34.81 193 ALA B N 1
ATOM 8720 C CA . ALA B 1 193 ? 36.312 -0.524 25.984 1 34.81 193 ALA B CA 1
ATOM 8721 C C . ALA B 1 193 ? 37.344 0.264 25.141 1 34.81 193 ALA B C 1
ATOM 8723 O O . ALA B 1 193 ? 37.312 0.184 23.922 1 34.81 193 ALA B O 1
ATOM 8724 N N . LEU B 1 194 ? 38.25 0.933 25.734 1 34.69 194 LEU B N 1
ATOM 8725 C CA . LEU B 1 194 ? 39.375 1.549 25.016 1 34.69 194 LEU B CA 1
ATOM 8726 C C . LEU B 1 194 ? 40.406 0.501 24.609 1 34.69 194 LEU B C 1
ATOM 8728 O O . LEU B 1 194 ? 41 0.604 23.531 1 34.69 194 LEU B O 1
ATOM 8732 N N . ASN B 1 195 ? 40.781 -0.406 25.453 1 33.22 195 ASN B N 1
ATOM 8733 C CA . ASN B 1 195 ? 41.844 -1.355 25.094 1 33.22 195 ASN B CA 1
ATOM 8734 C C . ASN B 1 195 ? 41.281 -2.479 24.219 1 33.22 195 ASN B C 1
ATOM 8736 O O . ASN B 1 195 ? 42.062 -3.184 23.547 1 33.22 195 ASN B O 1
ATOM 8740 N N . THR B 1 196 ? 40.125 -3.139 24.453 1 34.09 196 THR B N 1
ATOM 8741 C CA . THR B 1 196 ? 39.75 -4.238 23.578 1 34.09 196 THR B CA 1
ATOM 8742 C C . THR B 1 196 ? 39.562 -3.746 22.141 1 34.09 196 THR B C 1
ATOM 8744 O O . THR B 1 196 ? 39.219 -4.523 21.266 1 34.09 196 THR B O 1
ATOM 8747 N N . THR B 1 197 ? 39.625 -2.432 21.781 1 31.17 197 THR B N 1
ATOM 8748 C CA . THR B 1 197 ? 39.938 -1.972 20.438 1 31.17 197 THR B CA 1
ATOM 8749 C C . THR B 1 197 ? 41.344 -2.375 20.031 1 31.17 197 THR B C 1
ATOM 8751 O O . THR B 1 197 ? 41.781 -2.094 18.906 1 31.17 197 THR B O 1
ATOM 8754 N N . HIS B 1 198 ? 42.188 -2.697 20.922 1 29.52 198 HIS B N 1
ATOM 8755 C CA . HIS B 1 198 ? 43.5 -2.963 20.375 1 29.52 198 HIS B CA 1
ATOM 8756 C C . HIS B 1 198 ? 43.531 -4.266 19.578 1 29.52 198 HIS B C 1
ATOM 8758 O O . HIS B 1 198 ? 44.406 -4.473 18.734 1 29.52 198 HIS B O 1
ATOM 8764 N N . SER B 1 199 ? 43.219 -5.465 20.141 1 28.48 199 SER B N 1
ATOM 8765 C CA . SER B 1 199 ? 43.906 -6.594 19.531 1 28.48 199 SER B CA 1
ATOM 8766 C C . SER B 1 199 ? 43.438 -6.832 18.094 1 28.48 199 SER B C 1
ATOM 8768 O O . SER B 1 199 ? 44.25 -7.078 17.203 1 28.48 199 SER B O 1
ATOM 8770 N N . SER B 1 200 ? 42.531 -7.766 17.766 1 29.08 200 SER B N 1
ATOM 8771 C CA . SER B 1 200 ? 42.719 -8.32 16.422 1 29.08 200 SER B CA 1
ATOM 8772 C C . SER B 1 200 ? 42.594 -7.238 15.352 1 29.08 200 SER B C 1
ATOM 8774 O O . SER B 1 200 ? 42.094 -6.141 15.633 1 29.08 200 SER B O 1
ATOM 8776 N N . THR B 1 201 ? 42.281 -7.613 13.953 1 28.41 201 THR B N 1
ATOM 8777 C CA . THR B 1 201 ? 42.656 -7.082 12.641 1 28.41 201 THR B CA 1
ATOM 8778 C C . THR B 1 201 ? 42.156 -5.641 12.492 1 28.41 201 THR B C 1
ATOM 8780 O O . THR B 1 201 ? 41.312 -5.188 13.258 1 28.41 201 THR B O 1
ATOM 8783 N N . SER B 1 202 ? 42.062 -5.113 11.125 1 28.58 202 SER B N 1
ATOM 8784 C CA . SER B 1 202 ? 42.062 -3.828 10.438 1 28.58 202 SER B CA 1
ATOM 8785 C C . SER B 1 202 ? 40.875 -2.979 10.883 1 28.58 202 SER B C 1
ATOM 8787 O O . SER B 1 202 ? 39.75 -3.197 10.43 1 28.58 202 SER B O 1
ATOM 8789 N N . PHE B 1 203 ? 40.656 -2.83 12.047 1 31.95 203 PHE B N 1
ATOM 8790 C CA . PHE B 1 203 ? 39.781 -1.75 12.5 1 31.95 203 PHE B CA 1
ATOM 8791 C C . PHE B 1 203 ? 40.125 -0.446 11.781 1 31.95 203 PHE B C 1
ATOM 8793 O O . PHE B 1 203 ? 41.188 0.116 11.992 1 31.95 203 PHE B O 1
ATOM 8800 N N . ILE B 1 204 ? 39.625 -0.253 10.461 1 31.56 204 ILE B N 1
ATOM 8801 C CA . ILE B 1 204 ? 39.75 0.829 9.492 1 31.56 204 ILE B CA 1
ATOM 8802 C C . ILE B 1 204 ? 39.75 2.174 10.219 1 31.56 204 ILE B C 1
ATOM 8804 O O . ILE B 1 204 ? 38.844 2.457 10.992 1 31.56 204 ILE B O 1
ATOM 8808 N N . SER B 1 205 ? 40.812 2.959 10.461 1 36.41 205 SER B N 1
ATOM 8809 C CA . SER B 1 205 ? 41.344 4.309 10.562 1 36.41 205 SER B CA 1
ATOM 8810 C C . SER B 1 205 ? 40.406 5.336 9.93 1 36.41 205 SER B C 1
ATOM 8812 O O . SER B 1 205 ? 40.812 6.473 9.672 1 36.41 205 SER B O 1
ATOM 8814 N N . THR B 1 206 ? 39.281 5.02 9.297 1 35.69 206 THR B N 1
ATOM 8815 C CA . THR B 1 206 ? 38.781 6.133 8.5 1 35.69 206 THR B CA 1
ATOM 8816 C C . THR B 1 206 ? 38.25 7.246 9.406 1 35.69 206 THR B C 1
ATOM 8818 O O . THR B 1 206 ? 37.844 6.992 10.555 1 35.69 206 THR B O 1
ATOM 8821 N N . GLN B 1 207 ? 38.375 8.484 9.156 1 41.97 207 GLN B N 1
ATOM 8822 C CA . GLN B 1 207 ? 38.031 9.812 9.664 1 41.97 207 GLN B CA 1
ATOM 8823 C C . GLN B 1 207 ? 36.594 9.844 10.18 1 41.97 207 GLN B C 1
ATOM 8825 O O . GLN B 1 207 ? 36.312 10.484 11.195 1 41.97 207 GLN B O 1
ATOM 8830 N N . ASP B 1 208 ? 35.719 9.172 9.633 1 44.06 208 ASP B N 1
ATOM 8831 C CA . ASP B 1 208 ? 34.312 9.133 10.023 1 44.06 208 ASP B CA 1
ATOM 8832 C C . ASP B 1 208 ? 34.156 8.469 11.383 1 44.06 208 ASP B C 1
ATOM 8834 O O . ASP B 1 208 ? 33.281 8.859 12.164 1 44.06 208 ASP B O 1
ATOM 8838 N N . GLY B 1 209 ? 35 7.586 11.711 1 48 209 GLY B N 1
ATOM 8839 C CA . GLY B 1 209 ? 34.969 6.914 13.008 1 48 209 GLY B CA 1
ATOM 8840 C C . GLY B 1 209 ? 35.312 7.84 14.164 1 48 209 GLY B C 1
ATOM 8841 O O . GLY B 1 209 ? 34.719 7.723 15.242 1 48 209 GLY B O 1
ATOM 8842 N N . LEU B 1 210 ? 36.031 8.836 13.867 1 50.88 210 LEU B N 1
ATOM 8843 C CA . LEU B 1 210 ? 36.469 9.773 14.891 1 50.88 210 LEU B CA 1
ATOM 8844 C C . LEU B 1 210 ? 35.375 10.773 15.234 1 50.88 210 LEU B C 1
ATOM 8846 O O . LEU B 1 210 ? 35.219 11.148 16.406 1 50.88 210 LEU B O 1
ATOM 8850 N N . ILE B 1 211 ? 34.594 11.133 14.367 1 50.84 211 ILE B N 1
ATOM 8851 C CA . ILE B 1 211 ? 33.5 12.086 14.547 1 50.84 211 ILE B CA 1
ATOM 8852 C C . ILE B 1 211 ? 32.406 11.453 15.414 1 50.84 211 ILE B C 1
ATOM 8854 O O . ILE B 1 211 ? 31.844 12.109 16.297 1 50.84 211 ILE B O 1
ATOM 8858 N N . TRP B 1 212 ? 32.125 10.273 15.336 1 57.03 212 TRP B N 1
ATOM 8859 C CA . TRP B 1 212 ? 31.156 9.57 16.188 1 57.03 212 TRP B CA 1
ATOM 8860 C C . TRP B 1 212 ? 31.656 9.477 17.609 1 57.03 212 TRP B C 1
ATOM 8862 O O . TRP B 1 212 ? 30.891 9.617 18.562 1 57.03 212 TRP B O 1
ATOM 8872 N N . ILE B 1 213 ? 32.844 9.352 17.656 1 60.59 213 ILE B N 1
ATOM 8873 C CA . ILE B 1 213 ? 33.438 9.281 18.984 1 60.59 213 ILE B CA 1
ATOM 8874 C C . ILE B 1 213 ? 33.344 10.656 19.656 1 60.59 213 ILE B C 1
ATOM 8876 O O . ILE B 1 213 ? 33.094 10.758 20.859 1 60.59 213 ILE B O 1
ATOM 8880 N N . GLY B 1 214 ? 33.312 11.539 18.875 1 58 214 GLY B N 1
ATOM 8881 C CA . GLY B 1 214 ? 33.188 12.891 19.391 1 58 214 GLY B CA 1
ATOM 8882 C C . GLY B 1 214 ? 31.797 13.234 19.844 1 58 214 GLY B C 1
ATOM 8883 O O . GLY B 1 214 ? 31.609 13.812 20.922 1 58 214 GLY B O 1
ATOM 8884 N N . ARG B 1 215 ? 30.828 12.844 19.219 1 57.56 215 ARG B N 1
ATOM 8885 C CA . ARG B 1 215 ? 29.438 13.086 19.562 1 57.56 215 ARG B CA 1
ATOM 8886 C C . ARG B 1 215 ? 29.031 12.289 20.797 1 57.56 215 ARG B C 1
ATOM 8888 O O . ARG B 1 215 ? 28.328 12.805 21.672 1 57.56 215 ARG B O 1
ATOM 8895 N N . ILE B 1 216 ? 29.406 11.203 20.734 1 62.97 216 ILE B N 1
ATOM 8896 C CA . ILE B 1 216 ? 29.141 10.383 21.906 1 62.97 216 ILE B CA 1
ATOM 8897 C C . ILE B 1 216 ? 29.828 10.992 23.125 1 62.97 216 ILE B C 1
ATOM 8899 O O . ILE B 1 216 ? 29.234 11.039 24.219 1 62.97 216 ILE B O 1
ATOM 8903 N N . SER B 1 217 ? 30.891 11.555 22.797 1 63.16 217 SER B N 1
ATOM 8904 C CA . SER B 1 217 ? 31.625 12.18 23.906 1 63.16 217 SER B CA 1
ATOM 8905 C C . SER B 1 217 ? 30.906 13.43 24.391 1 63.16 217 SER B C 1
ATOM 8907 O O . SER B 1 217 ? 30.906 13.719 25.594 1 63.16 217 SER B O 1
ATOM 8909 N N . ALA B 1 218 ? 30.203 14.016 23.547 1 61.41 218 ALA B N 1
ATOM 8910 C CA . ALA B 1 218 ? 29.484 15.234 23.922 1 61.41 218 ALA B CA 1
ATOM 8911 C C . ALA B 1 218 ? 28.25 14.898 24.75 1 61.41 218 ALA B C 1
ATOM 8913 O O . ALA B 1 218 ? 27.953 15.578 25.734 1 61.41 218 ALA B O 1
ATOM 8914 N N . TRP B 1 219 ? 27.609 13.992 24.438 1 63.25 219 TRP B N 1
ATOM 8915 C CA . TRP B 1 219 ? 26.453 13.578 25.219 1 63.25 219 TRP B CA 1
ATOM 8916 C C . TRP B 1 219 ? 26.875 13.016 26.578 1 63.25 219 TRP B C 1
ATOM 8918 O O . TRP B 1 219 ? 26.219 13.242 27.594 1 63.25 219 TRP B O 1
ATOM 8928 N N . ILE B 1 220 ? 27.844 12.375 26.406 1 66.75 220 ILE B N 1
ATOM 8929 C CA . ILE B 1 220 ? 28.375 11.875 27.672 1 66.75 220 ILE B CA 1
ATOM 8930 C C . ILE B 1 220 ? 28.781 13.055 28.562 1 66.75 220 ILE B C 1
ATOM 8932 O O . ILE B 1 220 ? 28.516 13.039 29.766 1 66.75 220 ILE B O 1
ATOM 8936 N N . CYS B 1 221 ? 29.203 14.039 27.906 1 68.44 221 CYS B N 1
ATOM 8937 C CA . CYS B 1 221 ? 29.594 15.25 28.625 1 68.44 221 CYS B CA 1
ATOM 8938 C C . CYS B 1 221 ? 28.375 15.906 29.266 1 68.44 221 CYS B C 1
ATOM 8940 O O . CYS B 1 221 ? 28.406 16.281 30.438 1 68.44 221 CYS B O 1
ATOM 8942 N N . THR B 1 222 ? 27.344 16 28.547 1 65.62 222 THR B N 1
ATOM 8943 C CA . THR B 1 222 ? 26.125 16.641 29.031 1 65.62 222 THR B CA 1
ATOM 8944 C C . THR B 1 222 ? 25.531 15.836 30.188 1 65.62 222 THR B C 1
ATOM 8946 O O . THR B 1 222 ? 25.109 16.406 31.203 1 65.62 222 THR B O 1
ATOM 8949 N N . THR B 1 223 ? 25.5 14.633 29.969 1 69 223 THR B N 1
ATOM 8950 C CA . THR B 1 223 ? 24.984 13.766 31.016 1 69 223 THR B CA 1
ATOM 8951 C C . THR B 1 223 ? 25.844 13.859 32.281 1 69 223 THR B C 1
ATOM 8953 O O . THR B 1 223 ? 25.312 13.914 33.375 1 69 223 THR B O 1
ATOM 8956 N N . LEU B 1 224 ? 27.016 13.93 31.969 1 71.62 224 LEU B N 1
ATOM 8957 C CA . LEU B 1 224 ? 27.938 14.016 33.094 1 71.62 224 LEU B CA 1
ATOM 8958 C C . LEU B 1 224 ? 27.812 15.367 33.812 1 71.62 224 LEU B C 1
ATOM 8960 O O . LEU B 1 224 ? 27.828 15.43 35.031 1 71.62 224 LEU B O 1
ATOM 8964 N N . TYR B 1 225 ? 27.562 16.281 33.031 1 65.94 225 TYR B N 1
ATOM 8965 C CA . TYR B 1 225 ? 27.391 17.609 33.594 1 65.94 225 TYR B CA 1
ATOM 8966 C C . TYR B 1 225 ? 26.109 17.703 34.406 1 65.94 225 TYR B C 1
ATOM 8968 O O . TYR B 1 225 ? 26.094 18.281 35.5 1 65.94 225 TYR B O 1
ATOM 8976 N N . LEU B 1 226 ? 25.156 17.125 33.906 1 66.5 226 LEU B N 1
ATOM 8977 C CA . LEU B 1 226 ? 23.859 17.172 34.562 1 66.5 226 LEU B CA 1
ATOM 8978 C C . LEU B 1 226 ? 23.875 16.359 35.844 1 66.5 226 LEU B C 1
ATOM 8980 O O . LEU B 1 226 ? 23.234 16.734 36.844 1 66.5 226 LEU B O 1
ATOM 8984 N N . MET B 1 227 ? 24.672 15.422 35.781 1 67.88 227 MET B N 1
ATOM 8985 C CA . MET B 1 227 ? 24.719 14.523 36.938 1 67.88 227 MET B CA 1
ATOM 8986 C C . MET B 1 227 ? 25.844 14.906 37.875 1 67.88 227 MET B C 1
ATOM 8988 O O . MET B 1 227 ? 25.906 14.398 39 1 67.88 227 MET B O 1
ATOM 8992 N N . SER B 1 228 ? 26.641 15.695 37.438 1 69.25 228 SER B N 1
ATOM 8993 C CA . SER B 1 228 ? 27.859 15.969 38.188 1 69.25 228 SER B CA 1
ATOM 8994 C C . SER B 1 228 ? 27.547 16.578 39.562 1 69.25 228 SER B C 1
ATOM 8996 O O . SER B 1 228 ? 28.281 16.375 40.531 1 69.25 228 SER B O 1
ATOM 8998 N N . ARG B 1 229 ? 26.438 17.141 39.625 1 69.75 229 ARG B N 1
ATOM 8999 C CA . ARG B 1 229 ? 26.141 17.859 40.875 1 69.75 229 ARG B CA 1
ATOM 9000 C C . ARG B 1 229 ? 25.484 16.938 41.875 1 69.75 229 ARG B C 1
ATOM 9002 O O . ARG B 1 229 ? 25.422 17.25 43.062 1 69.75 229 ARG B O 1
ATOM 9009 N N . ILE B 1 230 ? 25.078 15.906 41.469 1 74.25 230 ILE B N 1
ATOM 9010 C CA . ILE B 1 230 ? 24.328 15.008 42.312 1 74.25 230 ILE B CA 1
ATOM 9011 C C . ILE B 1 230 ? 25.25 14.453 43.406 1 74.25 230 ILE B C 1
ATOM 9013 O O . ILE B 1 230 ? 24.906 14.5 44.594 1 74.25 230 ILE B O 1
ATOM 9017 N N . PRO B 1 231 ? 26.328 14.031 43.062 1 76.44 231 PRO B N 1
ATOM 9018 C CA . PRO B 1 231 ? 27.188 13.539 44.125 1 76.44 231 PRO B CA 1
ATOM 9019 C C . PRO B 1 231 ? 27.578 14.625 45.125 1 76.44 231 PRO B C 1
ATOM 9021 O O . PRO B 1 231 ? 27.703 14.352 46.312 1 76.44 231 PRO B O 1
ATOM 9024 N N . GLN B 1 232 ? 27.656 15.742 44.719 1 74.38 232 GLN B N 1
ATOM 9025 C CA . GLN B 1 232 ? 27.984 16.828 45.625 1 74.38 232 GLN B CA 1
ATOM 9026 C C . GLN B 1 232 ? 26.812 17.156 46.531 1 74.38 232 GLN B C 1
ATOM 9028 O O . GLN B 1 232 ? 27 17.375 47.75 1 74.38 232 GLN B O 1
ATOM 9033 N N . ILE B 1 233 ? 25.703 17.078 46.031 1 75.75 233 ILE B N 1
ATOM 9034 C CA . ILE B 1 233 ? 24.5 17.312 46.812 1 75.75 233 ILE B CA 1
ATOM 9035 C C . ILE B 1 233 ? 24.344 16.203 47.875 1 75.75 233 ILE B C 1
ATOM 9037 O O . ILE B 1 233 ? 24.016 16.484 49.031 1 75.75 233 ILE B O 1
ATOM 9041 N N . LEU B 1 234 ? 24.656 15.102 47.438 1 75.88 234 LEU B N 1
ATOM 9042 C CA . LEU B 1 234 ? 24.547 13.969 48.375 1 75.88 234 LEU B CA 1
ATOM 9043 C C . LEU B 1 234 ? 25.594 14.07 49.469 1 75.88 234 LEU B C 1
ATOM 9045 O O . LEU B 1 234 ? 25.281 13.789 50.625 1 75.88 234 LEU B O 1
ATOM 9049 N N . LYS B 1 235 ? 26.734 14.492 49.125 1 79.25 235 LYS B N 1
ATOM 9050 C CA . LYS B 1 235 ? 27.766 14.672 50.156 1 79.25 235 LYS B CA 1
ATOM 9051 C C . LYS B 1 235 ? 27.391 15.789 51.125 1 79.25 235 LYS B C 1
ATOM 9053 O O . LYS B 1 235 ? 27.562 15.656 52.312 1 79.25 235 LYS B O 1
ATOM 9058 N N . ASN B 1 236 ? 26.828 16.719 50.625 1 76.62 236 ASN B N 1
ATOM 9059 C CA . ASN B 1 236 ? 26.391 17.828 51.469 1 76.62 236 ASN B CA 1
ATOM 9060 C C . ASN B 1 236 ? 25.266 17.406 52.406 1 76.62 236 ASN B C 1
ATOM 9062 O O . ASN B 1 236 ? 25.234 17.797 53.562 1 76.62 236 ASN B O 1
ATOM 9066 N N . ARG B 1 237 ? 24.516 16.578 51.875 1 75.44 237 ARG B N 1
ATOM 9067 C CA . ARG B 1 237 ? 23.422 16.078 52.688 1 75.44 237 ARG B CA 1
ATOM 9068 C C . ARG B 1 237 ? 23.938 15.148 53.781 1 75.44 237 ARG B C 1
ATOM 9070 O O . ARG B 1 237 ? 23.453 15.203 54.938 1 75.44 237 ARG B O 1
ATOM 9077 N N . ARG B 1 238 ? 24.891 14.398 53.469 1 75.25 238 ARG B N 1
ATOM 9078 C CA . ARG B 1 238 ? 25.453 13.477 54.438 1 75.25 238 ARG B CA 1
ATOM 9079 C C . ARG B 1 238 ? 26.25 14.227 55.531 1 75.25 238 ARG B C 1
ATOM 9081 O O . ARG B 1 238 ? 26.172 13.898 56.719 1 75.25 238 ARG B O 1
ATOM 9088 N N . ARG B 1 239 ? 26.891 15.211 54.969 1 75.31 239 ARG B N 1
ATOM 9089 C CA . ARG B 1 239 ? 27.703 15.992 55.875 1 75.31 239 ARG B CA 1
ATOM 9090 C C . ARG B 1 239 ? 26.859 17.062 56.562 1 75.31 239 ARG B C 1
ATOM 9092 O O . ARG B 1 239 ? 27.25 17.578 57.625 1 75.31 239 ARG B O 1
ATOM 9099 N N . GLN B 1 240 ? 25.672 17.25 56.125 1 72.31 240 GLN B N 1
ATOM 9100 C CA . GLN B 1 240 ? 24.766 18.297 56.594 1 72.31 240 GLN B CA 1
ATOM 9101 C C . GLN B 1 240 ? 25.5 19.625 56.719 1 72.31 240 GLN B C 1
ATOM 9103 O O . GLN B 1 240 ? 25.266 20.375 57.688 1 72.31 240 GLN B O 1
ATOM 9108 N N . SER B 1 241 ? 26.609 19.812 55.875 1 73.5 241 SER B N 1
ATOM 9109 C CA . SER B 1 241 ? 27.406 21.031 55.875 1 73.5 241 SER B CA 1
ATOM 9110 C C . SER B 1 241 ? 27.859 21.391 54.469 1 73.5 241 SER B C 1
ATOM 9112 O O . SER B 1 241 ? 28.094 20.5 53.656 1 73.5 241 SER B O 1
ATOM 9114 N N . VAL B 1 242 ? 27.812 22.641 54.156 1 73.81 242 VAL B N 1
ATOM 9115 C CA . VAL B 1 242 ? 28.312 23.109 52.875 1 73.81 242 VAL B CA 1
ATOM 9116 C C . VAL B 1 242 ? 29.641 23.844 53.062 1 73.81 242 VAL B C 1
ATOM 9118 O O . VAL B 1 242 ? 30.094 24.594 52.188 1 73.81 242 VAL B O 1
ATOM 9121 N N . GLU B 1 243 ? 30.156 23.547 54.219 1 75.62 243 GLU B N 1
ATOM 9122 C CA . GLU B 1 243 ? 31.438 24.188 54.531 1 75.62 243 GLU B CA 1
ATOM 9123 C C . GLU B 1 243 ? 32.562 23.656 53.625 1 75.62 243 GLU B C 1
ATOM 9125 O O . GLU B 1 243 ? 32.625 22.453 53.344 1 75.62 243 GLU B O 1
ATOM 9130 N N . GLY B 1 244 ? 33.344 24.484 52.969 1 74.56 244 GLY B N 1
ATOM 9131 C CA . GLY B 1 244 ? 34.406 24.141 52.062 1 74.56 244 GLY B CA 1
ATOM 9132 C C . GLY B 1 244 ? 34.062 24.406 50.594 1 74.56 244 GLY B C 1
ATOM 9133 O O . GLY B 1 244 ? 34.938 24.359 49.719 1 74.56 244 GLY B O 1
ATOM 9134 N N . LEU B 1 245 ? 32.781 24.531 50.531 1 75 245 LEU B N 1
ATOM 9135 C CA . LEU B 1 245 ? 32.375 24.844 49.156 1 75 245 LEU B CA 1
ATOM 9136 C C . LEU B 1 245 ? 32.281 26.344 48.969 1 75 245 LEU B C 1
ATOM 9138 O O . LEU B 1 245 ? 31.781 27.062 49.844 1 75 245 LEU B O 1
ATOM 9142 N N . SER B 1 246 ? 32.906 26.781 47.906 1 75.81 246 SER B N 1
ATOM 9143 C CA . SER B 1 246 ? 32.844 28.219 47.625 1 75.81 246 SER B CA 1
ATOM 9144 C C . SER B 1 246 ? 31.5 28.609 47.031 1 75.81 246 SER B C 1
ATOM 9146 O O . SER B 1 246 ? 31.078 28.062 46.031 1 75.81 246 SER B O 1
ATOM 9148 N N . ALA B 1 247 ? 30.828 29.422 47.688 1 74.62 247 ALA B N 1
ATOM 9149 C CA . ALA B 1 247 ? 29.562 29.953 47.188 1 74.62 247 ALA B CA 1
ATOM 9150 C C . ALA B 1 247 ? 29.766 30.734 45.906 1 74.62 247 ALA B C 1
ATOM 9152 O O . ALA B 1 247 ? 28.875 30.75 45.031 1 74.62 247 ALA B O 1
ATOM 9153 N N . SER B 1 248 ? 30.953 31.281 45.781 1 74.31 248 SER B N 1
ATOM 9154 C CA . SER B 1 248 ? 31.234 32.062 44.594 1 74.31 248 SER B CA 1
ATOM 9155 C C . SER B 1 248 ? 31.281 31.203 43.344 1 74.31 248 SER B C 1
ATOM 9157 O O . SER B 1 248 ? 30.891 31.656 42.25 1 74.31 248 SER B O 1
ATOM 9159 N N . LEU B 1 249 ? 31.641 30 43.438 1 75.69 249 LEU B N 1
ATOM 9160 C CA . LEU B 1 249 ? 31.625 29.078 42.312 1 75.69 249 LEU B CA 1
ATOM 9161 C C . LEU B 1 249 ? 30.203 28.906 41.75 1 75.69 249 LEU B C 1
ATOM 9163 O O . LEU B 1 249 ? 29.984 29 40.562 1 75.69 249 LEU B O 1
ATOM 9167 N N . PHE B 1 250 ? 29.344 28.781 42.688 1 72.94 250 PHE B N 1
ATOM 9168 C CA . PHE B 1 250 ? 27.969 28.547 42.312 1 72.94 250 PHE B CA 1
ATOM 9169 C C . PHE B 1 250 ? 27.312 29.844 41.812 1 72.94 250 PHE B C 1
ATOM 9171 O O . PHE B 1 250 ? 26.5 29.844 40.906 1 72.94 250 PHE B O 1
ATOM 9178 N N . ILE B 1 251 ? 27.766 30.859 42.375 1 75.69 251 ILE B N 1
ATOM 9179 C CA . ILE B 1 251 ? 27.234 32.156 41.938 1 75.69 251 ILE B CA 1
ATOM 9180 C C . ILE B 1 251 ? 27.766 32.5 40.562 1 75.69 251 ILE B C 1
ATOM 9182 O O . ILE B 1 251 ? 27.016 32.938 39.688 1 75.69 251 ILE B O 1
ATOM 9186 N N . PHE B 1 252 ? 29.016 32.281 40.312 1 75.88 252 PHE B N 1
ATOM 9187 C CA . PHE B 1 252 ? 29.578 32.531 39 1 75.88 252 PHE B CA 1
ATOM 9188 C C . PHE B 1 252 ? 28.953 31.625 37.938 1 75.88 252 PHE B C 1
ATOM 9190 O O . PHE B 1 252 ? 28.672 32.062 36.812 1 75.88 252 PHE B O 1
ATOM 9197 N N . ALA B 1 253 ? 28.672 30.359 38.344 1 73.5 253 ALA B N 1
ATOM 9198 C CA . ALA B 1 253 ? 28.031 29.438 37.438 1 73.5 253 ALA B CA 1
ATOM 9199 C C . ALA B 1 253 ? 26.609 29.875 37.125 1 73.5 253 ALA B C 1
ATOM 9201 O O . ALA B 1 253 ? 26.172 29.812 35.969 1 73.5 253 ALA B O 1
ATOM 9202 N N . ALA B 1 254 ? 25.984 30.281 38.125 1 74.31 254 ALA B N 1
ATOM 9203 C CA . ALA B 1 254 ? 24.609 30.766 37.906 1 74.31 254 ALA B CA 1
ATOM 9204 C C . ALA B 1 254 ? 24.594 32.031 37.094 1 74.31 254 ALA B C 1
ATOM 9206 O O . ALA B 1 254 ? 23.766 32.219 36.188 1 74.31 254 ALA B O 1
ATOM 9207 N N . CYS B 1 255 ? 25.484 32.906 37.375 1 76.19 255 CYS B N 1
ATOM 9208 C CA . CYS B 1 255 ? 25.594 34.125 36.625 1 76.19 255 CYS B CA 1
ATOM 9209 C C . CYS B 1 255 ? 25.984 33.875 35.156 1 76.19 255 CYS B C 1
ATOM 9211 O O . CYS B 1 255 ? 25.484 34.531 34.25 1 76.19 255 CYS B O 1
ATOM 9213 N N . ALA B 1 256 ? 26.828 32.969 35 1 74.06 256 ALA B N 1
ATOM 9214 C CA . ALA B 1 256 ? 27.25 32.625 33.625 1 74.06 256 ALA B CA 1
ATOM 9215 C C . ALA B 1 256 ? 26.062 32.094 32.844 1 74.06 256 ALA B C 1
ATOM 9217 O O . ALA B 1 256 ? 25.859 32.469 31.688 1 74.06 256 ALA B O 1
ATOM 9218 N N . ASN B 1 257 ? 25.344 31.297 33.5 1 69.44 257 ASN B N 1
ATOM 9219 C CA . ASN B 1 257 ? 24.172 30.734 32.844 1 69.44 257 ASN B CA 1
ATOM 9220 C C . ASN B 1 257 ? 23.109 31.797 32.625 1 69.44 257 ASN B C 1
ATOM 9222 O O . ASN B 1 257 ? 22.453 31.812 31.562 1 69.44 257 ASN B O 1
ATOM 9226 N N . PHE B 1 258 ? 23.078 32.531 33.594 1 71.25 258 PHE B N 1
ATOM 9227 C CA . PHE B 1 258 ? 22.125 33.625 33.469 1 71.25 258 PHE B CA 1
ATOM 9228 C C . PHE B 1 258 ? 22.531 34.562 32.344 1 71.25 258 PHE B C 1
ATOM 9230 O O . PHE B 1 258 ? 21.719 34.969 31.516 1 71.25 258 PHE B O 1
ATOM 9237 N N . ALA B 1 259 ? 23.719 34.906 32.344 1 71.94 259 ALA B N 1
ATOM 9238 C CA . ALA B 1 259 ? 24.219 35.812 31.312 1 71.94 259 ALA B CA 1
ATOM 9239 C C . ALA B 1 259 ? 24.094 35.156 29.938 1 71.94 259 ALA B C 1
ATOM 9241 O O . ALA B 1 259 ? 23.734 35.812 28.953 1 71.94 259 ALA B O 1
ATOM 9242 N N . TYR B 1 260 ? 24.328 34 29.953 1 69.31 260 TYR B N 1
ATOM 9243 C CA . TYR B 1 260 ? 24.203 33.25 28.703 1 69.31 260 TYR B CA 1
ATOM 9244 C C . TYR B 1 260 ? 22.75 33.219 28.219 1 69.31 260 TYR B C 1
ATOM 9246 O O . TYR B 1 260 ? 22.484 33.531 27.062 1 69.31 260 TYR B O 1
ATOM 9254 N N . THR B 1 261 ? 21.938 32.938 29.156 1 65.12 261 THR B N 1
ATOM 9255 C CA . THR B 1 261 ? 20.516 32.906 28.828 1 65.12 261 THR B CA 1
ATOM 9256 C C . THR B 1 261 ? 20.016 34.281 28.453 1 65.12 261 THR B C 1
ATOM 9258 O O . THR B 1 261 ? 19.25 34.438 27.5 1 65.12 261 THR B O 1
ATOM 9261 N N . SER B 1 262 ? 20.469 35.125 29.172 1 68.31 262 SER B N 1
ATOM 9262 C CA . SER B 1 262 ? 20.094 36.5 28.891 1 68.31 262 SER B CA 1
ATOM 9263 C C . SER B 1 262 ? 20.641 36.969 27.531 1 68.31 262 SER B C 1
ATOM 9265 O O . SER B 1 262 ? 20 37.75 26.828 1 68.31 262 SER B O 1
ATOM 9267 N N . SER B 1 263 ? 21.719 36.625 27.234 1 69.44 263 SER B N 1
ATOM 9268 C CA . SER B 1 263 ? 22.297 36.969 25.938 1 69.44 263 SER B CA 1
ATOM 9269 C C . SER B 1 263 ? 21.469 36.406 24.797 1 69.44 263 SER B C 1
ATOM 9271 O O . SER B 1 263 ? 21.281 37.062 23.781 1 69.44 263 SER B O 1
ATOM 9273 N N . ILE B 1 264 ? 21.031 35.344 25.125 1 62.84 264 ILE B N 1
ATOM 9274 C CA . ILE B 1 264 ? 20.188 34.719 24.109 1 62.84 264 ILE B CA 1
ATOM 9275 C C . ILE B 1 264 ? 18.844 35.438 24.031 1 62.84 264 ILE B C 1
ATOM 9277 O O . ILE B 1 264 ? 18.344 35.719 22.922 1 62.84 264 ILE B O 1
ATOM 9281 N N . LEU B 1 265 ? 18.422 35.719 25.141 1 62.09 265 LEU B N 1
ATOM 9282 C CA . LEU B 1 265 ? 17.109 36.375 25.219 1 62.09 265 LEU B CA 1
ATOM 9283 C C . LEU B 1 265 ? 17.172 37.812 24.703 1 62.09 265 LEU B C 1
ATOM 9285 O O . LEU B 1 265 ? 16.188 38.344 24.188 1 62.09 265 LEU B O 1
ATOM 9289 N N . SER B 1 266 ? 18.203 38.406 24.859 1 62 266 SER B N 1
ATOM 9290 C CA . SER B 1 266 ? 18.312 39.812 24.484 1 62 266 SER B CA 1
ATOM 9291 C C . SER B 1 266 ? 18.672 40 23.016 1 62 266 SER B C 1
ATOM 9293 O O . SER B 1 266 ? 18.719 41.094 22.5 1 62 266 SER B O 1
ATOM 9295 N N . HIS B 1 267 ? 18.969 39 22.438 1 59.62 267 HIS B N 1
ATOM 9296 C CA . HIS B 1 267 ? 19.281 39.156 21.016 1 59.62 267 HIS B CA 1
ATOM 9297 C C . HIS B 1 267 ? 18.062 39.656 20.234 1 59.62 267 HIS B C 1
ATOM 9299 O O . HIS B 1 267 ? 16.953 39.156 20.438 1 59.62 267 HIS B O 1
ATOM 9305 N N . PRO B 1 268 ? 18.109 40.75 19.469 1 52.22 268 PRO B N 1
ATOM 9306 C CA . PRO B 1 268 ? 16.984 41.281 18.719 1 52.22 268 PRO B CA 1
ATOM 9307 C C . PRO B 1 268 ? 16.406 40.281 17.719 1 52.22 268 PRO B C 1
ATOM 9309 O O . PRO B 1 268 ? 17.156 39.562 17.047 1 52.22 268 PRO B O 1
ATOM 9312 N N . GLY B 1 269 ? 14.781 40.062 17.719 1 48.62 269 GLY B N 1
ATOM 9313 C CA . GLY B 1 269 ? 14.008 39.188 16.875 1 48.62 269 GLY B CA 1
ATOM 9314 C C . GLY B 1 269 ? 13.633 37.875 17.562 1 48.62 269 GLY B C 1
ATOM 9315 O O . GLY B 1 269 ? 12.984 37.031 16.953 1 48.62 269 GLY B O 1
ATOM 9316 N N . GLN B 1 270 ? 14.133 37.719 18.75 1 42.28 270 GLN B N 1
ATOM 9317 C CA . GLN B 1 270 ? 13.805 36.5 19.438 1 42.28 270 GLN B CA 1
ATOM 9318 C C . GLN B 1 270 ? 12.516 36.625 20.25 1 42.28 270 GLN B C 1
ATOM 9320 O O . GLN B 1 270 ? 12.398 37.531 21.078 1 42.28 270 GLN B O 1
ATOM 9325 N N . THR B 1 271 ? 11.328 36.312 19.719 1 42.59 271 THR B N 1
ATOM 9326 C CA . THR B 1 271 ? 10.133 36.281 20.547 1 42.59 271 THR B CA 1
ATOM 9327 C C . THR B 1 271 ? 10.227 35.125 21.547 1 42.59 271 THR B C 1
ATOM 9329 O O . THR B 1 271 ? 11 34.188 21.359 1 42.59 271 THR B O 1
ATOM 9332 N N . ILE B 1 272 ? 9.484 35.281 22.719 1 43.53 272 ILE B N 1
ATOM 9333 C CA . ILE B 1 272 ? 9.414 34.219 23.703 1 43.53 272 ILE B CA 1
ATOM 9334 C C . ILE B 1 272 ? 9.062 32.906 23.031 1 43.53 272 ILE B C 1
ATOM 9336 O O . ILE B 1 272 ? 9.586 31.844 23.391 1 43.53 272 ILE B O 1
ATOM 9340 N N . GLU B 1 273 ? 8.023 32.906 22.234 1 42.5 273 GLU B N 1
ATOM 9341 C CA . GLU B 1 273 ? 7.586 31.719 21.516 1 42.5 273 GLU B CA 1
ATOM 9342 C C . GLU B 1 273 ? 8.703 31.172 20.625 1 42.5 273 GLU B C 1
ATOM 9344 O O . GLU B 1 273 ? 8.914 29.953 20.562 1 42.5 273 GLU B O 1
ATOM 9349 N N . SER B 1 274 ? 9.305 32.094 19.984 1 40.75 274 SER B N 1
ATOM 9350 C CA . SER B 1 274 ? 10.484 31.656 19.25 1 40.75 274 SER B CA 1
ATOM 9351 C C . SER B 1 274 ? 11.57 31.156 20.203 1 40.75 274 SER B C 1
ATOM 9353 O O . SER B 1 274 ? 12.336 30.25 19.844 1 40.75 274 SER B O 1
ATOM 9355 N N . LEU B 1 275 ? 11.602 31.781 21.328 1 41.25 275 LEU B N 1
ATOM 9356 C CA . LEU B 1 275 ? 12.539 31.344 22.344 1 41.25 275 LEU B CA 1
ATOM 9357 C C . LEU B 1 275 ? 12.164 29.953 22.875 1 41.25 275 LEU B C 1
ATOM 9359 O O . LEU B 1 275 ? 13.039 29.109 23.062 1 41.25 275 LEU B O 1
ATOM 9363 N N . LEU B 1 276 ? 10.93 29.859 23.234 1 42.97 276 LEU B N 1
ATOM 9364 C CA . LEU B 1 276 ? 10.461 28.562 23.719 1 42.97 276 LEU B CA 1
ATOM 9365 C C . LEU B 1 276 ? 10.57 27.5 22.625 1 42.97 276 LEU B C 1
ATOM 9367 O O . LEU B 1 276 ? 10.922 26.344 22.891 1 42.97 276 LEU B O 1
ATOM 9371 N N . GLU B 1 277 ? 10.07 27.781 21.406 1 40.03 277 GLU B N 1
ATOM 9372 C CA . GLU B 1 277 ? 10.289 26.875 20.281 1 40.03 277 GLU B CA 1
ATOM 9373 C C . GLU B 1 277 ? 11.773 26.719 19.984 1 40.03 277 GLU B C 1
ATOM 9375 O O . GLU B 1 277 ? 12.211 25.672 19.516 1 40.03 277 GLU B O 1
ATOM 9380 N N . ALA B 1 278 ? 12.398 27.812 20.219 1 36.56 278 ALA B N 1
ATOM 9381 C CA . ALA B 1 278 ? 13.852 27.828 20.062 1 36.56 278 ALA B CA 1
ATOM 9382 C C . ALA B 1 278 ? 14.531 27.172 21.266 1 36.56 278 ALA B C 1
ATOM 9384 O O . ALA B 1 278 ? 15.734 26.891 21.219 1 36.56 278 ALA B O 1
ATOM 9385 N N . LEU B 1 279 ? 13.836 27.188 22.359 1 37.66 279 LEU B N 1
ATOM 9386 C CA . LEU B 1 279 ? 14.547 26.688 23.531 1 37.66 279 LEU B CA 1
ATOM 9387 C C . LEU B 1 279 ? 15.219 25.359 23.234 1 37.66 279 LEU B C 1
ATOM 9389 O O . LEU B 1 279 ? 16.375 25.156 23.594 1 37.66 279 LEU B O 1
ATOM 9393 N N . PRO B 1 280 ? 14.336 24.438 22.844 1 36.06 280 PRO B N 1
ATOM 9394 C CA . PRO B 1 280 ? 15.164 23.281 22.5 1 36.06 280 PRO B CA 1
ATOM 9395 C C . PRO B 1 280 ? 16.203 23.594 21.422 1 36.06 280 PRO B C 1
ATOM 9397 O O . PRO B 1 280 ? 17.234 22.938 21.344 1 36.06 280 PRO B O 1
ATOM 9400 N N . TYR B 1 281 ? 15.836 24.594 20.672 1 35.59 281 TYR B N 1
ATOM 9401 C CA . TYR B 1 281 ? 16.75 25.109 19.656 1 35.59 281 TYR B CA 1
ATOM 9402 C C . TYR B 1 281 ? 17.859 25.953 20.297 1 35.59 281 TYR B C 1
ATOM 9404 O O . TYR B 1 281 ? 18.766 26.422 19.594 1 35.59 281 TYR B O 1
ATOM 9412 N N . LEU B 1 282 ? 17.516 26.766 21.188 1 35.72 282 LEU B N 1
ATOM 9413 C CA . LEU B 1 282 ? 18.703 27.406 21.734 1 35.72 282 LEU B CA 1
ATOM 9414 C C . LEU B 1 282 ? 19.859 26.422 21.828 1 35.72 282 LEU B C 1
ATOM 9416 O O . LEU B 1 282 ? 21.031 26.812 21.953 1 35.72 282 LEU B O 1
ATOM 9420 N N . ILE B 1 283 ? 19.453 25.203 22.094 1 36.19 283 ILE B N 1
ATOM 9421 C CA . ILE B 1 283 ? 20.594 24.344 21.781 1 36.19 283 ILE B CA 1
ATOM 9422 C C . ILE B 1 283 ? 20.734 24.234 20.266 1 36.19 283 ILE B C 1
ATOM 9424 O O . ILE B 1 283 ? 19.797 24.547 19.516 1 36.19 283 ILE B O 1
ATOM 9428 N N . GLY B 1 284 ? 21.734 23.422 19.484 1 41.53 284 GLY B N 1
ATOM 9429 C CA . GLY B 1 284 ? 22.547 23.141 18.312 1 41.53 284 GLY B CA 1
ATOM 9430 C C . GLY B 1 284 ? 21.734 22.672 17.125 1 41.53 284 GLY B C 1
ATOM 9431 O O . GLY B 1 284 ? 22.297 22.188 16.141 1 41.53 284 GLY B O 1
ATOM 9432 N N . SER B 1 285 ? 20.312 22.812 17.047 1 58.94 285 SER B N 1
ATOM 9433 C CA . SER B 1 285 ? 19.812 22.141 15.867 1 58.94 285 SER B CA 1
ATOM 9434 C C . SER B 1 285 ? 19.703 23.094 14.68 1 58.94 285 SER B C 1
ATOM 9436 O O . SER B 1 285 ? 19.281 24.234 14.836 1 58.94 285 SER B O 1
ATOM 9438 N N . SER B 1 286 ? 20.359 23.125 13.68 1 79.94 286 SER B N 1
ATOM 9439 C CA . SER B 1 286 ? 20.5 23.984 12.508 1 79.94 286 SER B CA 1
ATOM 9440 C C . SER B 1 286 ? 19.953 23.328 11.258 1 79.94 286 SER B C 1
ATOM 9442 O O . SER B 1 286 ? 19.75 22.109 11.234 1 79.94 286 SER B O 1
ATOM 9444 N N . VAL B 1 287 ? 19.359 24.25 10.422 1 91.31 287 VAL B N 1
ATOM 9445 C CA . VAL B 1 287 ? 18.984 23.859 9.07 1 91.31 287 VAL B CA 1
ATOM 9446 C C . VAL B 1 287 ? 20.125 24.141 8.109 1 91.31 287 VAL B C 1
ATOM 9448 O O . VAL B 1 287 ? 20.719 25.219 8.141 1 91.31 287 VAL B O 1
ATOM 9451 N N . MET B 1 288 ? 20.438 23.109 7.43 1 93.56 288 MET B N 1
ATOM 9452 C CA . MET B 1 288 ? 21.531 23.219 6.477 1 93.56 288 MET B CA 1
ATOM 9453 C C . MET B 1 288 ? 21.047 23.016 5.047 1 93.56 288 MET B C 1
ATOM 9455 O O . MET B 1 288 ? 20.172 22.172 4.805 1 93.56 288 MET B O 1
ATOM 9459 N N . LEU B 1 289 ? 21.531 23.859 4.152 1 95.19 289 LEU B N 1
ATOM 9460 C CA . LEU B 1 289 ? 21.266 23.703 2.725 1 95.19 289 LEU B CA 1
ATOM 9461 C C . LEU B 1 289 ? 22.578 23.484 1.957 1 95.19 289 LEU B C 1
ATOM 9463 O O . LEU B 1 289 ? 23.531 24.234 2.117 1 95.19 289 LEU B O 1
ATOM 9467 N N . THR B 1 290 ? 22.641 22.406 1.203 1 92.69 290 THR B N 1
ATOM 9468 C CA . THR B 1 290 ? 23.812 22.141 0.386 1 92.69 290 THR B CA 1
ATOM 9469 C C . THR B 1 290 ? 23.531 22.453 -1.082 1 92.69 290 THR B C 1
ATOM 9471 O O . THR B 1 290 ? 22.484 22.109 -1.604 1 92.69 290 THR B O 1
ATOM 9474 N N . ILE B 1 291 ? 24.484 23.156 -1.699 1 92.69 291 ILE B N 1
ATOM 9475 C CA . ILE B 1 291 ? 24.391 23.516 -3.113 1 92.69 291 ILE B CA 1
ATOM 9476 C C . ILE B 1 291 ? 25.578 22.922 -3.865 1 92.69 291 ILE B C 1
ATOM 9478 O O . ILE B 1 291 ? 26.734 23.125 -3.486 1 92.69 291 ILE B O 1
ATOM 9482 N N . GLN B 1 292 ? 25.297 22.219 -4.949 1 89.06 292 GLN B N 1
ATOM 9483 C CA . GLN B 1 292 ? 26.344 21.516 -5.676 1 89.06 292 GLN B CA 1
ATOM 9484 C C . GLN B 1 292 ? 26.594 22.156 -7.043 1 89.06 292 GLN B C 1
ATOM 9486 O O . GLN B 1 292 ? 27.578 21.859 -7.711 1 89.06 292 GLN B O 1
ATOM 9491 N N . SER B 1 293 ? 25.688 23.062 -7.48 1 88.88 293 SER B N 1
ATOM 9492 C CA . SER B 1 293 ? 25.828 23.703 -8.781 1 88.88 293 SER B CA 1
ATOM 9493 C C . SER B 1 293 ? 25.141 25.062 -8.789 1 88.88 293 SER B C 1
ATOM 9495 O O . SER B 1 293 ? 24.312 25.359 -7.926 1 88.88 293 SER B O 1
ATOM 9497 N N . THR B 1 294 ? 25.594 25.906 -9.719 1 89.88 294 THR B N 1
ATOM 9498 C CA . THR B 1 294 ? 25.016 27.234 -9.828 1 89.88 294 THR B CA 1
ATOM 9499 C C . THR B 1 294 ? 23.531 27.156 -10.156 1 89.88 294 THR B C 1
ATOM 9501 O O . THR B 1 294 ? 22.719 27.906 -9.594 1 89.88 294 THR B O 1
ATOM 9504 N N . PRO B 1 295 ? 23.141 26.25 -11.047 1 88.81 295 PRO B N 1
ATOM 9505 C CA . PRO B 1 295 ? 21.688 26.156 -11.289 1 88.81 295 PRO B CA 1
ATOM 9506 C C . PRO B 1 295 ? 20.906 25.797 -10.039 1 88.81 295 PRO B C 1
ATOM 9508 O O . PRO B 1 295 ? 19.781 26.281 -9.844 1 88.81 295 PRO B O 1
ATOM 9511 N N . GLN B 1 296 ? 21.484 24.969 -9.203 1 92.5 296 GLN B N 1
ATOM 9512 C CA . GLN B 1 296 ? 20.828 24.625 -7.945 1 92.5 296 GLN B CA 1
ATOM 9513 C C . GLN B 1 296 ? 20.656 25.859 -7.062 1 92.5 296 GLN B C 1
ATOM 9515 O O . GLN B 1 296 ? 19.625 26.031 -6.41 1 92.5 296 GLN B O 1
ATOM 9520 N N . PHE B 1 297 ? 21.719 26.672 -7.07 1 93.12 297 PHE B N 1
ATOM 9521 C CA . PHE B 1 297 ? 21.641 27.906 -6.289 1 93.12 297 PHE B CA 1
ATOM 9522 C C . PHE B 1 297 ? 20.516 28.797 -6.789 1 93.12 297 PHE B C 1
ATOM 9524 O O . PHE B 1 297 ? 19.766 29.359 -5.992 1 93.12 297 PHE B O 1
ATOM 9531 N N . ILE B 1 298 ? 20.406 28.891 -8.062 1 91.5 298 ILE B N 1
ATOM 9532 C CA . ILE B 1 298 ? 19.375 29.734 -8.656 1 91.5 298 ILE B CA 1
ATOM 9533 C C . ILE B 1 298 ? 17.984 29.219 -8.258 1 91.5 298 ILE B C 1
ATOM 9535 O O . ILE B 1 298 ? 17.094 30 -7.926 1 91.5 298 ILE B O 1
ATOM 9539 N N . SER B 1 299 ? 17.812 27.938 -8.227 1 92.69 299 SER B N 1
ATOM 9540 C CA . SER B 1 299 ? 16.531 27.328 -7.891 1 92.69 299 SER B CA 1
ATOM 9541 C C . SER B 1 299 ? 16.188 27.562 -6.422 1 92.69 299 SER B C 1
ATOM 9543 O O . SER B 1 299 ? 15.016 27.75 -6.078 1 92.69 299 SER B O 1
ATOM 9545 N N . PHE B 1 300 ? 17.156 27.609 -5.551 1 95 300 PHE B N 1
ATOM 9546 C CA . PHE B 1 300 ? 16.922 27.719 -4.117 1 95 300 PHE B CA 1
ATOM 9547 C C . PHE B 1 300 ? 16.922 29.172 -3.676 1 95 300 PHE B C 1
ATOM 9549 O O . PHE B 1 300 ? 16.531 29.484 -2.545 1 95 300 PHE B O 1
ATOM 9556 N N . TYR B 1 301 ? 17.344 30.078 -4.535 1 92.81 301 TYR B N 1
ATOM 9557 C CA . TYR B 1 301 ? 17.562 31.484 -4.172 1 92.81 301 TYR B CA 1
ATOM 9558 C C . TYR B 1 301 ? 16.312 32.062 -3.533 1 92.81 301 TYR B C 1
ATOM 9560 O O . TYR B 1 301 ? 16.375 32.688 -2.473 1 92.81 301 TYR B O 1
ATOM 9568 N N . PRO B 1 302 ? 15.102 31.859 -4.18 1 91.25 302 PRO B N 1
ATOM 9569 C CA . PRO B 1 302 ? 13.914 32.438 -3.557 1 91.25 302 PRO B CA 1
ATOM 9570 C C . PRO B 1 302 ? 13.672 31.938 -2.139 1 91.25 302 PRO B C 1
ATOM 9572 O O . PRO B 1 302 ? 13.141 32.656 -1.295 1 91.25 302 PRO B O 1
ATOM 9575 N N . LEU B 1 303 ? 14.023 30.688 -1.888 1 94.44 303 LEU B N 1
ATOM 9576 C CA . LEU B 1 303 ? 13.844 30.078 -0.576 1 94.44 303 LEU B CA 1
ATOM 9577 C C . LEU B 1 303 ? 14.82 30.672 0.436 1 94.44 303 LEU B C 1
ATOM 9579 O O . LEU B 1 303 ? 14.461 30.906 1.591 1 94.44 303 LEU B O 1
ATOM 9583 N N . LEU B 1 304 ? 16.016 31.016 0.023 1 93.19 304 LEU B N 1
ATOM 9584 C CA . LEU B 1 304 ? 17.078 31.531 0.881 1 93.19 304 LEU B CA 1
ATOM 9585 C C . LEU B 1 304 ? 16.688 32.875 1.468 1 93.19 304 LEU B C 1
ATOM 9587 O O . LEU B 1 304 ? 17 33.188 2.625 1 93.19 304 LEU B O 1
ATOM 9591 N N . CYS B 1 305 ? 16.016 33.562 0.73 1 91.31 305 CYS B N 1
ATOM 9592 C CA . CYS B 1 305 ? 15.703 34.938 1.119 1 91.31 305 CYS B CA 1
ATOM 9593 C C . CYS B 1 305 ? 14.516 34.969 2.07 1 91.31 305 CYS B C 1
ATOM 9595 O O . CYS B 1 305 ? 14.094 36.031 2.506 1 91.31 305 CYS B O 1
ATOM 9597 N N . ARG B 1 306 ? 14.008 33.812 2.539 1 92.38 306 ARG B N 1
ATOM 9598 C CA . ARG B 1 306 ? 12.805 33.812 3.363 1 92.38 306 ARG B CA 1
ATOM 9599 C C . ARG B 1 306 ? 13.109 33.312 4.773 1 92.38 306 ARG B C 1
ATOM 9601 O O . ARG B 1 306 ? 12.227 33.312 5.633 1 92.38 306 ARG B O 1
ATOM 9608 N N . PHE B 1 307 ? 14.305 32.938 5 1 92 307 PHE B N 1
ATOM 9609 C CA . PHE B 1 307 ? 14.656 32.438 6.324 1 92 307 PHE B CA 1
ATOM 9610 C C . PHE B 1 307 ? 14.75 33.594 7.328 1 92 307 PHE B C 1
ATOM 9612 O O . PHE B 1 307 ? 15.82 34.156 7.527 1 92 307 PHE B O 1
ATOM 9619 N N . LYS B 1 308 ? 13.656 33.781 7.984 1 85.56 308 LYS B N 1
ATOM 9620 C CA . LYS B 1 308 ? 13.539 34.906 8.898 1 85.56 308 LYS B CA 1
ATOM 9621 C C . LYS B 1 308 ? 13.656 34.469 10.352 1 85.56 308 LYS B C 1
ATOM 9623 O O . LYS B 1 308 ? 14.258 35.156 11.18 1 85.56 308 LYS B O 1
ATOM 9628 N N . HIS B 1 309 ? 13.211 33.344 10.711 1 84.38 309 HIS B N 1
ATOM 9629 C CA . HIS B 1 309 ? 12.984 32.969 12.102 1 84.38 309 HIS B CA 1
ATOM 9630 C C . HIS B 1 309 ? 14.18 32.188 12.664 1 84.38 309 HIS B C 1
ATOM 9632 O O . HIS B 1 309 ? 14.391 32.188 13.883 1 84.38 309 HIS B O 1
ATOM 9638 N N . TYR B 1 310 ? 14.891 31.516 11.922 1 85.25 310 TYR B N 1
ATOM 9639 C CA . TYR B 1 310 ? 16.109 30.812 12.312 1 85.25 310 TYR B CA 1
ATOM 9640 C C . TYR B 1 310 ? 17.141 30.844 11.195 1 85.25 310 TYR B C 1
ATOM 9642 O O . TYR B 1 310 ? 16.797 31 10.023 1 85.25 310 TYR B O 1
ATOM 9650 N N . PRO B 1 311 ? 18.359 30.719 11.57 1 88.62 311 PRO B N 1
ATOM 9651 C CA . PRO B 1 311 ? 19.406 30.844 10.547 1 88.62 311 PRO B CA 1
ATOM 9652 C C . PRO B 1 311 ? 19.484 29.609 9.648 1 88.62 311 PRO B C 1
ATOM 9654 O O . PRO B 1 311 ? 19.203 28.484 10.094 1 88.62 311 PRO B O 1
ATOM 9657 N N . LEU B 1 312 ? 19.859 29.859 8.43 1 94.06 312 LEU B N 1
ATOM 9658 C CA . LEU B 1 312 ? 20.141 28.812 7.449 1 94.06 312 LEU B CA 1
ATOM 9659 C C . LEU B 1 312 ? 21.641 28.703 7.18 1 94.06 312 LEU B C 1
ATOM 9661 O O . LEU B 1 312 ? 22.297 29.719 6.922 1 94.06 312 LEU B O 1
ATOM 9665 N N . HIS B 1 313 ? 22.188 27.578 7.355 1 93.12 313 HIS B N 1
ATOM 9666 C CA . HIS B 1 313 ? 23.578 27.328 6.992 1 93.12 313 HIS B CA 1
ATOM 9667 C C . HIS B 1 313 ? 23.688 26.859 5.547 1 93.12 313 HIS B C 1
ATOM 9669 O O . HIS B 1 313 ? 23.344 25.719 5.23 1 93.12 313 HIS B O 1
ATOM 9675 N N . LEU B 1 314 ? 24.172 27.734 4.695 1 94.75 314 LEU B N 1
ATOM 9676 C CA . LEU B 1 314 ? 24.344 27.438 3.277 1 94.75 314 LEU B CA 1
ATOM 9677 C C . LEU B 1 314 ? 25.734 26.906 2.994 1 94.75 314 LEU B C 1
ATOM 9679 O O . LEU B 1 314 ? 26.734 27.609 3.209 1 94.75 314 LEU B O 1
ATOM 9683 N N . VAL B 1 315 ? 25.797 25.672 2.525 1 93.5 315 VAL B N 1
ATOM 9684 C CA . VAL B 1 315 ? 27.078 25.047 2.225 1 93.5 315 VAL B CA 1
ATOM 9685 C C . VAL B 1 315 ? 27.281 24.984 0.712 1 93.5 315 VAL B C 1
ATOM 9687 O O . VAL B 1 315 ? 26.453 24.406 -0.002 1 93.5 315 VAL B O 1
ATOM 9690 N N . LEU B 1 316 ? 28.391 25.547 0.26 1 93.19 316 LEU B N 1
ATOM 9691 C CA . LEU B 1 316 ? 28.703 25.547 -1.164 1 93.19 316 LEU B CA 1
ATOM 9692 C C . LEU B 1 316 ? 29.688 24.438 -1.506 1 93.19 316 LEU B C 1
ATOM 9694 O O . LEU B 1 316 ? 30.812 24.406 -1.002 1 93.19 316 LEU B O 1
ATOM 9698 N N . LEU B 1 317 ? 29.203 23.469 -2.273 1 88.88 317 LEU B N 1
ATOM 9699 C CA . LEU B 1 317 ? 30.016 22.359 -2.752 1 88.88 317 LEU B CA 1
ATOM 9700 C C . LEU B 1 317 ? 30.219 22.438 -4.262 1 88.88 317 LEU B C 1
ATOM 9702 O O . LEU B 1 317 ? 30.5 21.438 -4.91 1 88.88 317 LEU B O 1
ATOM 9706 N N . THR B 1 318 ? 30.109 23.625 -4.84 1 84.38 318 THR B N 1
ATOM 9707 C CA . THR B 1 318 ? 30.109 23.812 -6.285 1 84.38 318 THR B CA 1
ATOM 9708 C C . THR B 1 318 ? 31.531 23.797 -6.836 1 84.38 318 THR B C 1
ATOM 9710 O O . THR B 1 318 ? 32.469 24.172 -6.145 1 84.38 318 THR B O 1
ATOM 9713 N N . ARG B 1 319 ? 31.594 23.234 -8.07 1 80.94 319 ARG B N 1
ATOM 9714 C CA . ARG B 1 319 ? 32.875 23.266 -8.781 1 80.94 319 ARG B CA 1
ATOM 9715 C C . ARG B 1 319 ? 32.812 24.125 -10.031 1 80.94 319 ARG B C 1
ATOM 9717 O O . ARG B 1 319 ? 33.75 24.172 -10.828 1 80.94 319 ARG B O 1
ATOM 9724 N N . ASP B 1 320 ? 31.703 24.969 -10.18 1 84.38 320 ASP B N 1
ATOM 9725 C CA . ASP B 1 320 ? 31.469 25.719 -11.414 1 84.38 320 ASP B CA 1
ATOM 9726 C C . ASP B 1 320 ? 31.766 27.203 -11.219 1 84.38 320 ASP B C 1
ATOM 9728 O O . ASP B 1 320 ? 31.312 28.031 -12 1 84.38 320 ASP B O 1
ATOM 9732 N N . GLY B 1 321 ? 32.438 27.594 -10.141 1 82.38 321 GLY B N 1
ATOM 9733 C CA . GLY B 1 321 ? 32.875 28.984 -9.984 1 82.38 321 GLY B CA 1
ATOM 9734 C C . GLY B 1 321 ? 32.031 29.766 -8.992 1 82.38 321 GLY B C 1
ATOM 9735 O O . GLY B 1 321 ? 32.344 30.891 -8.633 1 82.38 321 GLY B O 1
ATOM 9736 N N . LEU B 1 322 ? 30.922 29.266 -8.586 1 88.81 322 LEU B N 1
ATOM 9737 C CA . LEU B 1 322 ? 30.109 29.922 -7.578 1 88.81 322 LEU B CA 1
ATOM 9738 C C . LEU B 1 322 ? 30.797 29.906 -6.219 1 88.81 322 LEU B C 1
ATOM 9740 O O . LEU B 1 322 ? 31.172 28.844 -5.723 1 88.81 322 LEU B O 1
ATOM 9744 N N . ASN B 1 323 ? 31.078 31.031 -5.688 1 89 323 ASN B N 1
ATOM 9745 C CA . ASN B 1 323 ? 31.75 31.125 -4.391 1 89 323 ASN B CA 1
ATOM 9746 C C . ASN B 1 323 ? 31.031 32.125 -3.475 1 89 323 ASN B C 1
ATOM 9748 O O . ASN B 1 323 ? 30 32.656 -3.838 1 89 323 ASN B O 1
ATOM 9752 N N . GLN B 1 324 ? 31.531 32.281 -2.324 1 92.06 324 GLN B N 1
ATOM 9753 C CA . GLN B 1 324 ? 30.906 33.094 -1.293 1 92.06 324 GLN B CA 1
ATOM 9754 C C . GLN B 1 324 ? 30.797 34.562 -1.737 1 92.06 324 GLN B C 1
ATOM 9756 O O . GLN B 1 324 ? 29.766 35.188 -1.516 1 92.06 324 GLN B O 1
ATOM 9761 N N . GLN B 1 325 ? 31.812 35.062 -2.377 1 88.69 325 GLN B N 1
ATOM 9762 C CA . GLN B 1 325 ? 31.812 36.438 -2.809 1 88.69 325 GLN B CA 1
ATOM 9763 C C . GLN B 1 325 ? 30.719 36.719 -3.83 1 88.69 325 GLN B C 1
ATOM 9765 O O . GLN B 1 325 ? 30.031 37.719 -3.758 1 88.69 325 GLN B O 1
ATOM 9770 N N . LYS B 1 326 ? 30.625 35.844 -4.738 1 91.12 326 LYS B N 1
ATOM 9771 C CA . LYS B 1 326 ? 29.594 36 -5.762 1 91.12 326 LYS B CA 1
ATOM 9772 C C . LYS B 1 326 ? 28.188 35.969 -5.148 1 91.12 326 LYS B C 1
ATOM 9774 O O . LYS B 1 326 ? 27.312 36.719 -5.562 1 91.12 326 LYS B O 1
ATOM 9779 N N . ILE B 1 327 ? 28 35.125 -4.164 1 92.69 327 ILE B N 1
ATOM 9780 C CA . ILE B 1 327 ? 26.703 34.969 -3.52 1 92.69 327 ILE B CA 1
ATOM 9781 C C . ILE B 1 327 ? 26.375 36.25 -2.727 1 92.69 327 ILE B C 1
ATOM 9783 O O . ILE B 1 327 ? 25.25 36.719 -2.752 1 92.69 327 ILE B O 1
ATOM 9787 N N . GLN B 1 328 ? 27.406 36.75 -2.068 1 90.19 328 GLN B N 1
ATOM 9788 C CA . GLN B 1 328 ? 27.203 37.969 -1.302 1 90.19 328 GLN B CA 1
ATOM 9789 C C . GLN B 1 328 ? 26.859 39.125 -2.217 1 90.19 328 GLN B C 1
ATOM 9791 O O . GLN B 1 328 ? 26.031 39.969 -1.867 1 90.19 328 GLN B O 1
ATOM 9796 N N . ARG B 1 329 ? 27.406 39.125 -3.34 1 89.06 329 ARG B N 1
ATOM 9797 C CA . ARG B 1 329 ? 27.094 40.156 -4.328 1 89.06 329 ARG B CA 1
ATOM 9798 C C . ARG B 1 329 ? 25.641 40 -4.812 1 89.06 329 ARG B C 1
ATOM 9800 O O . ARG B 1 329 ? 24.938 41 -4.984 1 89.06 329 ARG B O 1
ATOM 9807 N N . VAL B 1 330 ? 25.297 38.781 -5.004 1 90.31 330 VAL B N 1
ATOM 9808 C CA . VAL B 1 330 ? 23.938 38.5 -5.465 1 90.31 330 VAL B CA 1
ATOM 9809 C C . VAL B 1 330 ? 22.938 38.938 -4.402 1 90.31 330 VAL B C 1
ATOM 9811 O O . VAL B 1 330 ? 21.891 39.5 -4.727 1 90.31 330 VAL B O 1
ATOM 9814 N N . PHE B 1 331 ? 23.234 38.688 -3.129 1 90.81 331 PHE B N 1
ATOM 9815 C CA . PHE B 1 331 ? 22.344 39.094 -2.039 1 90.81 331 PHE B CA 1
ATOM 9816 C C . PHE B 1 331 ? 22.172 40.594 -2.006 1 90.81 331 PHE B C 1
ATOM 9818 O O . PHE B 1 331 ? 21.062 41.094 -1.854 1 90.81 331 PHE B O 1
ATOM 9825 N N . THR B 1 332 ? 23.266 41.25 -2.223 1 86.88 332 THR B N 1
ATOM 9826 C CA . THR B 1 332 ? 23.266 42.719 -2.131 1 86.88 332 THR B CA 1
ATOM 9827 C C . THR B 1 332 ? 22.562 43.312 -3.342 1 86.88 332 THR B C 1
ATOM 9829 O O . THR B 1 332 ? 21.734 44.219 -3.195 1 86.88 332 THR B O 1
ATOM 9832 N N . GLU B 1 333 ? 22.797 42.844 -4.445 1 85.62 333 GLU B N 1
ATOM 9833 C CA . GLU B 1 333 ? 22.266 43.438 -5.68 1 85.62 333 GLU B CA 1
ATOM 9834 C C . GLU B 1 333 ? 20.766 43.125 -5.832 1 85.62 333 GLU B C 1
ATOM 9836 O O . GLU B 1 333 ? 20.031 43.906 -6.414 1 85.62 333 GLU B O 1
ATOM 9841 N N . SER B 1 334 ? 20.328 42 -5.336 1 86.5 334 SER B N 1
ATOM 9842 C CA . SER B 1 334 ? 18.938 41.625 -5.488 1 86.5 334 SER B CA 1
ATOM 9843 C C . SER B 1 334 ? 18.109 41.969 -4.258 1 86.5 334 SER B C 1
ATOM 9845 O O . SER B 1 334 ? 16.906 41.75 -4.219 1 86.5 334 SER B O 1
ATOM 9847 N N . ALA B 1 335 ? 18.625 42.531 -3.295 1 84.31 335 ALA B N 1
ATOM 9848 C CA . ALA B 1 335 ? 17.969 42.938 -2.059 1 84.31 335 ALA B CA 1
ATOM 9849 C C . ALA B 1 335 ? 17.266 41.75 -1.396 1 84.31 335 ALA B C 1
ATOM 9851 O O . ALA B 1 335 ? 16.078 41.812 -1.083 1 84.31 335 ALA B O 1
ATOM 9852 N N . CYS B 1 336 ? 17.953 40.625 -1.27 1 86.44 336 CYS B N 1
ATOM 9853 C CA . CYS B 1 336 ? 17.438 39.438 -0.579 1 86.44 336 CYS B CA 1
ATOM 9854 C C . CYS B 1 336 ? 17.047 39.781 0.854 1 86.44 336 CYS B C 1
ATOM 9856 O O . CYS B 1 336 ? 17.875 40.219 1.645 1 86.44 336 CYS B O 1
ATOM 9858 N N . GLU B 1 337 ? 15.727 39.469 1.062 1 82 337 GLU B N 1
ATOM 9859 C CA . GLU B 1 337 ? 15.227 39.75 2.404 1 82 337 GLU B CA 1
ATOM 9860 C C . GLU B 1 337 ? 15.859 38.812 3.432 1 82 337 GLU B C 1
ATOM 9862 O O . GLU B 1 337 ? 15.992 37.594 3.189 1 82 337 GLU B O 1
ATOM 9867 N N . HIS B 1 338 ? 16.531 39.219 4.43 1 86.69 338 HIS B N 1
ATOM 9868 C CA . HIS B 1 338 ? 17.078 38.469 5.578 1 86.69 338 HIS B CA 1
ATOM 9869 C C . HIS B 1 338 ? 18.375 37.781 5.215 1 86.69 338 HIS B C 1
ATOM 9871 O O . HIS B 1 338 ? 18.641 36.656 5.684 1 86.69 338 HIS B O 1
ATOM 9877 N N . ALA B 1 339 ? 19.031 38.188 4.176 1 87.88 339 ALA B N 1
ATOM 9878 C CA . ALA B 1 339 ? 20.328 37.625 3.783 1 87.88 339 ALA B CA 1
ATOM 9879 C C . ALA B 1 339 ? 21.234 37.469 4.992 1 87.88 339 ALA B C 1
ATOM 9881 O O . ALA B 1 339 ? 22.109 36.594 4.996 1 87.88 339 ALA B O 1
ATOM 9882 N N . ASP B 1 340 ? 20.953 38.219 5.977 1 84.62 340 ASP B N 1
ATOM 9883 C CA . ASP B 1 340 ? 21.781 38.156 7.184 1 84.62 340 ASP B CA 1
ATOM 9884 C C . ASP B 1 340 ? 21.578 36.875 7.953 1 84.62 340 ASP B C 1
ATOM 9886 O O . ASP B 1 340 ? 22.422 36.469 8.75 1 84.62 340 ASP B O 1
ATOM 9890 N N . ASN B 1 341 ? 20.469 36.25 7.746 1 88.88 341 ASN B N 1
ATOM 9891 C CA . ASN B 1 341 ? 20.172 35 8.445 1 88.88 341 ASN B CA 1
ATOM 9892 C C . ASN B 1 341 ? 20.766 33.781 7.703 1 88.88 341 ASN B C 1
ATOM 9894 O O . ASN B 1 341 ? 20.594 32.656 8.133 1 88.88 341 ASN B O 1
ATOM 9898 N N . VAL B 1 342 ? 21.438 34.062 6.566 1 92.56 342 VAL B N 1
ATOM 9899 C CA . VAL B 1 342 ? 22.047 32.969 5.805 1 92.56 342 VAL B CA 1
ATOM 9900 C C . VAL B 1 342 ? 23.547 32.969 6.066 1 92.56 342 VAL B C 1
ATOM 9902 O O . VAL B 1 342 ? 24.266 33.906 5.691 1 92.56 342 VAL B O 1
ATOM 9905 N N . ILE B 1 343 ? 23.984 31.938 6.746 1 91.06 343 ILE B N 1
ATOM 9906 C CA . ILE B 1 343 ? 25.406 31.75 7.027 1 91.06 343 ILE B CA 1
ATOM 9907 C C . ILE B 1 343 ? 26.047 30.891 5.941 1 91.06 343 ILE B C 1
ATOM 9909 O O . ILE B 1 343 ? 25.672 29.734 5.762 1 91.06 343 ILE B O 1
ATOM 9913 N N . ILE B 1 344 ? 27.016 31.469 5.223 1 93.38 344 ILE B N 1
ATOM 9914 C CA . ILE B 1 344 ? 27.594 30.797 4.066 1 93.38 344 ILE B CA 1
ATOM 9915 C C . ILE B 1 344 ? 28.859 30.047 4.48 1 93.38 344 ILE B C 1
ATOM 9917 O O . ILE B 1 344 ? 29.734 30.609 5.141 1 93.38 344 ILE B O 1
ATOM 9921 N N . HIS B 1 345 ? 28.891 28.797 4.246 1 91.06 345 HIS B N 1
ATOM 9922 C CA . HIS B 1 345 ? 30.062 27.953 4.371 1 91.06 345 HIS B CA 1
ATOM 9923 C C . HIS B 1 345 ? 30.609 27.547 3 1 91.06 345 HIS B C 1
ATOM 9925 O O . HIS B 1 345 ? 30.062 26.656 2.352 1 91.06 345 HIS B O 1
ATOM 9931 N N . ASP B 1 346 ? 31.656 28.219 2.57 1 91.94 346 ASP B N 1
ATOM 9932 C CA . ASP B 1 346 ? 32.219 28.016 1.237 1 91.94 346 ASP B CA 1
ATOM 9933 C C . ASP B 1 346 ? 33.25 26.891 1.239 1 91.94 346 ASP B C 1
ATOM 9935 O O . ASP B 1 346 ? 34.375 27.078 1.659 1 91.94 346 ASP B O 1
ATOM 9939 N N . LEU B 1 347 ? 32.938 25.734 0.747 1 89.88 347 LEU B N 1
ATOM 9940 C CA . LEU B 1 347 ? 33.812 24.578 0.687 1 89.88 3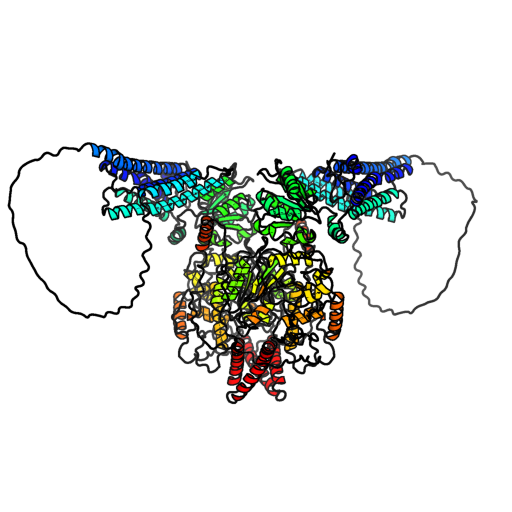47 LEU B CA 1
ATOM 9941 C C . LEU B 1 347 ? 34.25 24.312 -0.747 1 89.88 347 LEU B C 1
ATOM 9943 O O . LEU B 1 347 ? 34.688 23.203 -1.073 1 89.88 347 LEU B O 1
ATOM 9947 N N . THR B 1 348 ? 34.156 25.266 -1.63 1 87.5 348 THR B N 1
ATOM 9948 C CA . THR B 1 348 ? 34.469 25.109 -3.047 1 87.5 348 THR B CA 1
ATOM 9949 C C . THR B 1 348 ? 35.938 24.859 -3.254 1 87.5 348 THR B C 1
ATOM 9951 O O . THR B 1 348 ? 36.344 24.203 -4.219 1 87.5 348 THR B O 1
ATOM 9954 N N . ASN B 1 349 ? 36.781 25.359 -2.379 1 79.12 349 ASN B N 1
ATOM 9955 C CA . ASN B 1 349 ? 38.25 25.25 -2.531 1 79.12 349 ASN B CA 1
ATOM 9956 C C . ASN B 1 349 ? 38.812 24.156 -1.624 1 79.12 349 ASN B C 1
ATOM 9958 O O . ASN B 1 349 ? 40.031 23.969 -1.552 1 79.12 349 ASN B O 1
ATOM 9962 N N . SER B 1 350 ? 38 23.5 -1.017 1 81.06 350 SER B N 1
ATOM 9963 C CA . SER B 1 350 ? 38.469 22.453 -0.107 1 81.06 350 SER B CA 1
ATOM 9964 C C . SER B 1 350 ? 38.938 21.234 -0.872 1 81.06 350 SER B C 1
ATOM 9966 O O . SER B 1 350 ? 38.375 20.875 -1.911 1 81.06 350 SER B O 1
ATOM 9968 N N . LEU B 1 351 ? 40 20.562 -0.414 1 73.88 351 LEU B N 1
ATOM 9969 C CA . LEU B 1 351 ? 40.531 19.344 -1.005 1 73.88 351 LEU B CA 1
ATOM 9970 C C . LEU B 1 351 ? 39.594 18.172 -0.74 1 73.88 351 LEU B C 1
ATOM 9972 O O . LEU B 1 351 ? 39.438 17.297 -1.595 1 73.88 351 LEU B O 1
ATOM 9976 N N . ASP B 1 352 ? 39 18.172 0.444 1 80.19 352 ASP B N 1
ATOM 9977 C CA . ASP B 1 352 ? 38.031 17.141 0.8 1 80.19 352 ASP B CA 1
ATOM 9978 C C . ASP B 1 352 ? 36.75 17.766 1.339 1 80.19 352 ASP B C 1
ATOM 9980 O O . ASP B 1 352 ? 36.469 17.703 2.541 1 80.19 352 ASP B O 1
ATOM 9984 N N . PRO B 1 353 ? 35.969 18.25 0.481 1 84.25 353 PRO B N 1
ATOM 9985 C CA . PRO B 1 353 ? 34.75 18.969 0.89 1 84.25 353 PRO B CA 1
ATOM 9986 C C . PRO B 1 353 ? 33.812 18.109 1.732 1 84.25 353 PRO B C 1
ATOM 9988 O O . PRO B 1 353 ? 33.156 18.609 2.633 1 84.25 353 PRO B O 1
ATOM 9991 N N . LEU B 1 354 ? 33.781 16.812 1.589 1 83.19 354 LEU B N 1
ATOM 9992 C CA . LEU B 1 354 ? 32.875 15.93 2.299 1 83.19 354 LEU B CA 1
ATOM 9993 C C . LEU B 1 354 ? 33.312 15.734 3.746 1 83.19 354 LEU B C 1
ATOM 9995 O O . LEU B 1 354 ? 32.469 15.625 4.641 1 83.19 354 LEU B O 1
ATOM 9999 N N . GLU B 1 355 ? 34.5 15.656 3.904 1 79.31 355 GLU B N 1
ATOM 10000 C CA . GLU B 1 355 ? 35 15.57 5.27 1 79.31 355 GLU B CA 1
ATOM 10001 C C . GLU B 1 355 ? 34.719 16.859 6.047 1 79.31 355 GLU B C 1
ATOM 10003 O O . GLU B 1 355 ? 34.312 16.812 7.215 1 79.31 355 GLU B O 1
ATOM 10008 N N . GLN B 1 356 ? 34.969 17.969 5.387 1 85 356 GLN B N 1
ATOM 10009 C CA . GLN B 1 356 ? 34.688 19.25 6.027 1 85 356 GLN B CA 1
ATOM 10010 C C . GLN B 1 356 ? 33.188 19.406 6.301 1 85 356 GLN B C 1
ATOM 10012 O O . GLN B 1 356 ? 32.781 19.984 7.312 1 85 356 GLN B O 1
ATOM 10017 N N . LEU B 1 357 ? 32.469 18.953 5.402 1 89.06 357 LEU B N 1
ATOM 10018 C CA . LEU B 1 357 ? 31.016 18.984 5.598 1 89.06 357 LEU B CA 1
ATOM 10019 C C . LEU B 1 357 ? 30.625 18.156 6.824 1 89.06 357 LEU B C 1
ATOM 10021 O O . LEU B 1 357 ? 29.75 18.562 7.59 1 89.06 357 LEU B O 1
ATOM 10025 N N . SER B 1 358 ? 31.141 16.938 6.934 1 83.88 358 SER B N 1
ATOM 10026 C CA . SER B 1 358 ? 30.875 16.094 8.086 1 83.88 358 SER B CA 1
ATOM 10027 C C . SER B 1 358 ? 31.172 16.812 9.391 1 83.88 358 SER B C 1
ATOM 10029 O O . SER B 1 358 ? 30.406 16.734 10.352 1 83.88 358 SER B O 1
ATOM 10031 N N . ASP B 1 359 ? 32.25 17.609 9.352 1 80.62 359 ASP B N 1
ATOM 10032 C CA . ASP B 1 359 ? 32.625 18.375 10.523 1 80.62 359 ASP B CA 1
ATOM 10033 C C . ASP B 1 359 ? 31.641 19.5 10.797 1 80.62 359 ASP B C 1
ATOM 10035 O O . ASP B 1 359 ? 31.297 19.766 11.945 1 80.62 359 ASP B O 1
ATOM 10039 N N . LEU B 1 360 ? 31.344 20.078 9.766 1 86.38 360 LEU B N 1
ATOM 10040 C CA . LEU B 1 360 ? 30.406 21.188 9.883 1 86.38 360 LEU B CA 1
ATOM 10041 C C . LEU B 1 360 ? 29.062 20.703 10.445 1 86.38 360 LEU B C 1
ATOM 10043 O O . LEU B 1 360 ? 28.453 21.391 11.281 1 86.38 360 LEU B O 1
ATOM 10047 N N . VAL B 1 361 ? 28.547 19.609 9.992 1 87.94 361 VAL B N 1
ATOM 10048 C CA . VAL B 1 361 ? 27.281 19.016 10.422 1 87.94 361 VAL B CA 1
ATOM 10049 C C . VAL B 1 361 ? 27.312 18.766 11.93 1 87.94 361 VAL B C 1
ATOM 10051 O O . VAL B 1 361 ? 26.328 19.031 12.633 1 87.94 361 VAL B O 1
ATOM 10054 N N . LYS B 1 362 ? 28.375 18.281 12.344 1 77.62 362 LYS B N 1
ATOM 10055 C CA . LYS B 1 362 ? 28.547 18.016 13.773 1 77.62 362 LYS B CA 1
ATOM 10056 C C . LYS B 1 362 ? 28.625 19.312 14.578 1 77.62 362 LYS B C 1
ATOM 10058 O O . LYS B 1 362 ? 27.984 19.438 15.617 1 77.62 362 LYS B O 1
ATOM 10063 N N . ASP B 1 363 ? 29.344 20.297 14 1 77.19 363 ASP B N 1
ATOM 10064 C CA . ASP B 1 363 ? 29.594 21.547 14.695 1 77.19 363 ASP B CA 1
ATOM 10065 C C . ASP B 1 363 ? 28.297 22.344 14.883 1 77.19 363 ASP B C 1
ATOM 10067 O O . ASP B 1 363 ? 28.047 22.891 15.953 1 77.19 363 ASP B O 1
ATOM 10071 N N . ILE B 1 364 ? 27.547 22.344 13.914 1 85 364 ILE B N 1
ATOM 10072 C CA . ILE B 1 364 ? 26.375 23.188 13.961 1 85 364 ILE B CA 1
ATOM 10073 C C . ILE B 1 364 ? 25.156 22.375 14.391 1 85 364 ILE B C 1
ATOM 10075 O O . ILE B 1 364 ? 24.047 22.891 14.484 1 85 364 ILE B O 1
ATOM 10079 N N . GLN B 1 365 ? 25.281 21.109 14.656 1 82.81 365 GLN B N 1
ATOM 10080 C CA . GLN B 1 365 ? 24.203 20.219 15.078 1 82.81 365 GLN B CA 1
ATOM 10081 C C . GLN B 1 365 ? 23.016 20.297 14.117 1 82.81 365 GLN B C 1
ATOM 10083 O O . GLN B 1 365 ? 21.891 20.594 14.531 1 82.81 365 GLN B O 1
ATOM 10088 N N . THR B 1 366 ? 23.344 19.984 12.938 1 90.19 366 THR B N 1
ATOM 10089 C CA . THR B 1 366 ? 22.344 20.031 11.875 1 90.19 366 THR B CA 1
ATOM 10090 C C . THR B 1 366 ? 21.234 19.016 12.117 1 90.19 366 THR B C 1
ATOM 10092 O O . THR B 1 366 ? 21.516 17.828 12.359 1 90.19 366 THR B O 1
ATOM 10095 N N . LYS B 1 367 ? 20.016 19.5 12.133 1 91.69 367 LYS B N 1
ATOM 10096 C CA . LYS B 1 367 ? 18.875 18.609 12.297 1 91.69 367 LYS B CA 1
ATOM 10097 C C . LYS B 1 367 ? 18.172 18.359 10.961 1 91.69 367 LYS B C 1
ATOM 10099 O O . LYS B 1 367 ? 17.594 17.281 10.758 1 91.69 367 LYS B O 1
ATOM 10104 N N . VAL B 1 368 ? 18.219 19.328 10.117 1 95.69 368 VAL B N 1
ATOM 10105 C CA . VAL B 1 368 ? 17.531 19.234 8.836 1 95.69 368 VAL B CA 1
ATOM 10106 C C . VAL B 1 368 ? 18.5 19.625 7.707 1 95.69 368 VAL B C 1
ATOM 10108 O O . VAL B 1 368 ? 19.188 20.641 7.797 1 95.69 368 VAL B O 1
ATOM 10111 N N . LEU B 1 369 ? 18.578 18.812 6.758 1 95.12 369 LEU B N 1
ATOM 10112 C CA . LEU B 1 369 ? 19.359 19.078 5.562 1 95.12 369 LEU B CA 1
ATOM 10113 C C . LEU B 1 369 ? 18.469 19.25 4.344 1 95.12 369 LEU B C 1
ATOM 10115 O O . LEU B 1 369 ? 17.672 18.359 4.02 1 95.12 369 LEU B O 1
ATOM 10119 N N . LEU B 1 370 ? 18.516 20.406 3.748 1 95.88 370 LEU B N 1
ATOM 10120 C CA . LEU B 1 370 ? 17.812 20.688 2.494 1 95.88 370 LEU B CA 1
ATOM 10121 C C . LEU B 1 370 ? 18.734 20.453 1.301 1 95.88 370 LEU B C 1
ATOM 10123 O O . LEU B 1 370 ? 19.906 20.844 1.336 1 95.88 370 LEU B O 1
ATOM 10127 N N . GLN B 1 371 ? 18.219 19.75 0.326 1 93.25 371 GLN B N 1
ATOM 10128 C CA . GLN B 1 371 ? 19 19.547 -0.884 1 93.25 371 GLN B CA 1
ATOM 10129 C C . GLN B 1 371 ? 18.109 19.266 -2.088 1 93.25 371 GLN B C 1
ATOM 10131 O O . GLN B 1 371 ? 16.891 19.156 -1.944 1 93.25 371 GLN B O 1
ATOM 10136 N N . SER B 1 372 ? 18.75 19.297 -3.225 1 91.06 372 SER B N 1
ATOM 10137 C CA . SER B 1 372 ? 18.031 18.922 -4.434 1 91.06 372 SER B CA 1
ATOM 10138 C C . SER B 1 372 ? 17.875 17.406 -4.52 1 91.06 372 SER B C 1
ATOM 10140 O O . SER B 1 372 ? 18.641 16.656 -3.908 1 91.06 372 SER B O 1
ATOM 10142 N N . ASP B 1 373 ? 16.812 16.969 -5.23 1 83.25 373 ASP B N 1
ATOM 10143 C CA . ASP B 1 373 ? 16.5 15.547 -5.301 1 83.25 373 ASP B CA 1
ATOM 10144 C C . ASP B 1 373 ? 17.453 14.812 -6.242 1 83.25 373 ASP B C 1
ATOM 10146 O O . ASP B 1 373 ? 17.078 13.828 -6.875 1 83.25 373 ASP B O 1
ATOM 10150 N N . GLN B 1 374 ? 18.609 15.203 -6.316 1 77.69 374 GLN B N 1
ATOM 10151 C CA . GLN B 1 374 ? 19.656 14.492 -7.062 1 77.69 374 GLN B CA 1
ATOM 10152 C C . GLN B 1 374 ? 20.266 13.375 -6.219 1 77.69 374 GLN B C 1
ATOM 10154 O O . GLN B 1 374 ? 20.125 13.359 -4.996 1 77.69 374 GLN B O 1
ATOM 10159 N N . PRO B 1 375 ? 20.766 12.344 -6.895 1 74.62 375 PRO B N 1
ATOM 10160 C CA . PRO B 1 375 ? 21.344 11.242 -6.133 1 74.62 375 PRO B CA 1
ATOM 10161 C C . PRO B 1 375 ? 22.375 11.711 -5.102 1 74.62 375 PRO B C 1
ATOM 10163 O O . PRO B 1 375 ? 23.219 12.562 -5.406 1 74.62 375 PRO B O 1
ATOM 10166 N N . ILE B 1 376 ? 22.172 11.336 -3.969 1 75.75 376 ILE B N 1
ATOM 10167 C CA . ILE B 1 376 ? 23 11.727 -2.834 1 75.75 376 ILE B CA 1
ATOM 10168 C C . ILE B 1 376 ? 24.312 10.922 -2.85 1 75.75 376 ILE B C 1
ATOM 10170 O O . ILE B 1 376 ? 24.297 9.719 -3.121 1 75.75 376 ILE B O 1
ATOM 10174 N N . HIS B 1 377 ? 25.312 11.641 -2.732 1 73.56 377 HIS B N 1
ATOM 10175 C CA 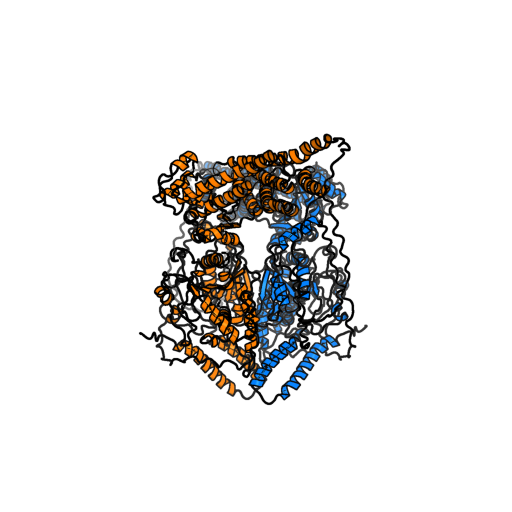. HIS B 1 377 ? 26.594 10.961 -2.568 1 73.56 377 HIS B CA 1
ATOM 10176 C C . HIS B 1 377 ? 26.547 9.992 -1.39 1 73.56 377 HIS B C 1
ATOM 10178 O O . HIS B 1 377 ? 25.984 10.305 -0.34 1 73.56 377 HIS B O 1
ATOM 10184 N N . PRO B 1 378 ? 27.047 8.852 -1.539 1 73.12 378 PRO B N 1
ATOM 10185 C CA . PRO B 1 378 ? 26.984 7.832 -0.487 1 73.12 378 PRO B CA 1
ATOM 10186 C C . PRO B 1 378 ? 27.547 8.328 0.846 1 73.12 378 PRO B C 1
ATOM 10188 O O . PRO B 1 378 ? 27.016 7.98 1.906 1 73.12 378 PRO B O 1
ATOM 10191 N N . THR B 1 379 ? 28.562 9.078 0.687 1 72.56 379 THR B N 1
ATOM 10192 C CA . THR B 1 379 ? 29.156 9.602 1.911 1 72.56 379 THR B CA 1
ATOM 10193 C C . THR B 1 379 ? 28.188 10.523 2.633 1 72.56 379 THR B C 1
ATOM 10195 O O . THR B 1 379 ? 28.109 10.516 3.863 1 72.56 379 THR B O 1
ATOM 10198 N N . LEU B 1 380 ? 27.609 11.328 1.864 1 82.5 380 LEU B N 1
ATOM 10199 C CA . LEU B 1 380 ? 26.609 12.219 2.457 1 82.5 380 LEU B CA 1
ATOM 10200 C C . LEU B 1 380 ? 25.453 11.422 3.051 1 82.5 380 LEU B C 1
ATOM 10202 O O . LEU B 1 380 ? 24.938 11.773 4.109 1 82.5 380 LEU B O 1
ATOM 10206 N N . LYS B 1 381 ? 25.031 10.398 2.35 1 84.81 381 LYS B N 1
ATOM 10207 C CA . LYS B 1 381 ? 23.984 9.523 2.859 1 84.81 381 LYS B CA 1
ATOM 10208 C C . LYS B 1 381 ? 24.391 8.898 4.191 1 84.81 381 LYS B C 1
ATOM 10210 O O . LYS B 1 381 ? 23.578 8.812 5.117 1 84.81 381 LYS B O 1
ATOM 10215 N N . ALA B 1 382 ? 25.547 8.438 4.219 1 78.56 382 ALA B N 1
ATOM 10216 C CA . ALA B 1 382 ? 26.078 7.855 5.453 1 78.56 382 ALA B CA 1
ATOM 10217 C C . ALA B 1 382 ? 26.062 8.875 6.59 1 78.56 382 ALA B C 1
ATOM 10219 O O . ALA B 1 382 ? 25.75 8.531 7.734 1 78.56 382 ALA B O 1
ATOM 10220 N N . LEU B 1 383 ? 26.438 10.078 6.258 1 82.19 383 LEU B N 1
ATOM 10221 C CA . LEU B 1 383 ? 26.438 11.164 7.234 1 82.19 383 LEU B CA 1
ATOM 10222 C C . LEU B 1 383 ? 25.031 11.422 7.754 1 82.19 383 LEU B C 1
ATOM 10224 O O . LEU B 1 383 ? 24.828 11.617 8.961 1 82.19 383 LEU B O 1
ATOM 10228 N N . ILE B 1 384 ? 24.109 11.445 6.898 1 88.81 384 ILE B N 1
ATOM 10229 C CA . ILE B 1 384 ? 22.703 11.688 7.215 1 88.81 384 ILE B CA 1
ATOM 10230 C C . ILE B 1 384 ? 22.188 10.594 8.148 1 88.81 384 ILE B C 1
ATOM 10232 O O . ILE B 1 384 ? 21.531 10.875 9.148 1 88.81 384 ILE B O 1
ATOM 10236 N N . ASP B 1 385 ? 22.484 9.336 7.789 1 84.88 385 ASP B N 1
ATOM 10237 C CA . ASP B 1 385 ? 22.031 8.195 8.578 1 84.88 385 ASP B CA 1
ATOM 10238 C C . ASP B 1 385 ? 22.703 8.172 9.945 1 84.88 385 ASP B C 1
ATOM 10240 O O . ASP B 1 385 ? 22.047 7.906 10.961 1 84.88 385 ASP B O 1
ATOM 10244 N N . LYS B 1 386 ? 23.922 8.484 9.906 1 77.62 386 LYS B N 1
ATOM 10245 C CA . LYS B 1 386 ? 24.703 8.445 11.133 1 77.62 386 LYS B CA 1
ATOM 10246 C C . LYS B 1 386 ? 24.188 9.461 12.148 1 77.62 386 LYS B C 1
ATOM 10248 O O . LYS B 1 386 ? 24.078 9.156 13.336 1 77.62 386 LYS B O 1
ATOM 10253 N N . HIS B 1 387 ? 23.859 10.656 11.695 1 82 387 HIS B N 1
ATOM 10254 C CA . HIS B 1 387 ? 23.453 11.734 12.594 1 82 387 HIS B CA 1
ATOM 10255 C C . HIS B 1 387 ? 21.938 11.883 12.633 1 82 387 HIS B C 1
ATOM 10257 O O . HIS B 1 387 ? 21.422 12.836 13.211 1 82 387 HIS B O 1
ATOM 10263 N N . GLN B 1 388 ? 21.188 10.984 12.086 1 87.69 388 GLN B N 1
ATOM 10264 C CA . GLN B 1 388 ? 19.719 10.977 12.047 1 87.69 388 GLN B CA 1
ATOM 10265 C C . GLN B 1 388 ? 19.172 12.328 11.602 1 87.69 388 GLN B C 1
ATOM 10267 O O . GLN B 1 388 ? 18.297 12.891 12.25 1 87.69 388 GLN B O 1
ATOM 10272 N N . ILE B 1 389 ? 19.891 12.945 10.625 1 92.62 389 ILE B N 1
ATOM 10273 C CA . ILE B 1 389 ? 19.469 14.211 10.031 1 92.62 389 ILE B CA 1
ATOM 10274 C C . ILE B 1 389 ? 18.281 13.977 9.109 1 92.62 389 ILE B C 1
ATOM 10276 O O . ILE B 1 389 ? 18.25 12.992 8.367 1 92.62 389 ILE B O 1
ATOM 10280 N N . THR B 1 390 ? 17.281 14.812 9.273 1 95.12 390 THR B N 1
ATOM 10281 C CA . THR B 1 390 ? 16.172 14.734 8.328 1 95.12 390 THR B CA 1
ATOM 10282 C C . THR B 1 390 ? 16.562 15.328 6.98 1 95.12 390 THR B C 1
ATOM 10284 O O . THR B 1 390 ? 16.906 16.516 6.895 1 95.12 390 THR B O 1
ATOM 10287 N N . ASN B 1 391 ? 16.578 14.5 6.008 1 94.81 391 ASN B N 1
ATOM 10288 C CA . ASN B 1 391 ? 16.938 14.93 4.66 1 94.81 391 ASN B CA 1
ATOM 10289 C C . ASN B 1 391 ? 15.711 15.359 3.863 1 94.81 391 ASN B C 1
ATOM 10291 O O . ASN B 1 391 ? 14.82 14.547 3.609 1 94.81 391 ASN B O 1
ATOM 10295 N N . ILE B 1 392 ? 15.602 16.625 3.545 1 96.75 392 ILE B N 1
ATOM 10296 C CA . ILE B 1 392 ? 14.531 17.125 2.695 1 96.75 392 ILE B CA 1
ATOM 10297 C C . ILE B 1 392 ? 15.047 17.344 1.277 1 96.75 392 ILE B C 1
ATOM 10299 O O . ILE B 1 392 ? 15.75 18.312 1.005 1 96.75 392 ILE B O 1
ATOM 10303 N N . ALA B 1 393 ? 14.719 16.375 0.444 1 95.25 393 ALA B N 1
ATOM 10304 C CA . ALA B 1 393 ? 15.125 16.453 -0.956 1 95.25 393 ALA B CA 1
ATOM 10305 C C . ALA B 1 393 ? 14 16.969 -1.836 1 95.25 393 ALA B C 1
ATOM 10307 O O . ALA B 1 393 ? 12.938 16.344 -1.943 1 95.25 393 ALA B O 1
ATOM 10308 N N . LEU B 1 394 ? 14.195 18.125 -2.482 1 96.38 394 LEU B N 1
ATOM 10309 C CA . LEU B 1 394 ? 13.172 18.75 -3.311 1 96.38 394 LEU B CA 1
ATOM 10310 C C . LEU B 1 394 ? 13.586 18.75 -4.777 1 96.38 394 LEU B C 1
ATOM 10312 O O . LEU B 1 394 ? 14.727 19.094 -5.102 1 96.38 394 LEU B O 1
ATOM 10316 N N . PRO B 1 395 ? 12.633 18.344 -5.652 1 94.56 395 PRO B N 1
ATOM 10317 C CA . PRO B 1 395 ? 12.93 18.578 -7.066 1 94.56 395 PRO B CA 1
ATOM 10318 C C . PRO B 1 395 ? 13.141 20.062 -7.387 1 94.56 395 PRO B C 1
ATOM 10320 O O . PRO B 1 395 ? 12.391 20.906 -6.902 1 94.56 395 PRO B O 1
ATOM 10323 N N . GLU B 1 396 ? 14.109 20.359 -8.164 1 91.62 396 GLU B N 1
ATOM 10324 C CA . GLU B 1 396 ? 14.5 21.734 -8.43 1 91.62 396 GLU B CA 1
ATOM 10325 C C . GLU B 1 396 ? 13.328 22.547 -8.984 1 91.62 396 GLU B C 1
ATOM 10327 O O . GLU B 1 396 ? 13.141 23.703 -8.625 1 91.62 396 GLU B O 1
ATOM 10332 N N . LYS B 1 397 ? 12.562 21.875 -9.773 1 90.69 397 LYS B N 1
ATOM 10333 C CA . LYS B 1 397 ? 11.445 22.562 -10.406 1 90.69 397 LYS B CA 1
ATOM 10334 C C . LYS B 1 397 ? 10.32 22.828 -9.414 1 90.69 397 LYS B C 1
ATOM 10336 O O . LYS B 1 397 ? 9.438 23.656 -9.664 1 90.69 397 LYS B O 1
ATOM 10341 N N . GLU B 1 398 ? 10.32 22.188 -8.273 1 95.94 398 GLU B N 1
ATOM 10342 C CA . GLU B 1 398 ? 9.203 22.281 -7.34 1 95.94 398 GLU B CA 1
ATOM 10343 C C . GLU B 1 398 ? 9.586 23.078 -6.094 1 95.94 398 GLU B C 1
ATOM 10345 O O . GLU B 1 398 ? 8.758 23.297 -5.215 1 95.94 398 GLU B O 1
ATOM 10350 N N . ILE B 1 399 ? 10.812 23.562 -6.016 1 95.31 399 ILE B N 1
ATOM 10351 C CA . ILE B 1 399 ? 11.273 24.328 -4.867 1 95.31 399 ILE B CA 1
ATOM 10352 C C . ILE B 1 399 ? 10.414 25.594 -4.711 1 95.31 399 ILE B C 1
ATOM 10354 O O . ILE B 1 399 ? 10.094 26 -3.59 1 95.31 399 ILE B O 1
ATOM 10358 N N . ILE B 1 400 ? 9.992 26.141 -5.812 1 93.25 400 ILE B N 1
ATOM 10359 C CA . ILE B 1 400 ? 9.203 27.375 -5.828 1 93.25 400 ILE B CA 1
ATOM 10360 C C . ILE B 1 400 ? 7.871 27.141 -5.117 1 93.25 400 ILE B C 1
ATOM 10362 O O . ILE B 1 400 ? 7.23 28.078 -4.648 1 93.25 400 ILE B O 1
ATOM 10366 N N . HIS B 1 401 ? 7.453 25.891 -5.008 1 96.81 401 HIS B N 1
ATOM 10367 C CA . HIS B 1 401 ? 6.18 25.562 -4.371 1 96.81 401 HIS B CA 1
ATOM 10368 C C . HIS B 1 401 ? 6.375 25.203 -2.904 1 96.81 401 HIS B C 1
ATOM 10370 O O . HIS B 1 401 ? 5.422 24.828 -2.223 1 96.81 401 HIS B O 1
ATOM 10376 N N . ALA B 1 402 ? 7.59 25.266 -2.424 1 97.62 402 ALA B N 1
ATOM 10377 C CA . ALA B 1 402 ? 7.883 24.953 -1.028 1 97.62 402 ALA B CA 1
ATOM 10378 C C . ALA B 1 402 ? 8.523 26.141 -0.316 1 97.62 402 ALA B C 1
ATOM 10380 O O . ALA B 1 402 ? 9.305 25.969 0.621 1 97.62 402 ALA B O 1
ATOM 10381 N N . LEU B 1 403 ? 8.203 27.312 -0.718 1 96.75 403 LEU B N 1
ATOM 10382 C CA . LEU B 1 403 ? 8.797 28.516 -0.156 1 96.75 403 LEU B CA 1
ATOM 10383 C C . LEU B 1 403 ? 8.273 28.781 1.25 1 96.75 403 LEU B C 1
ATOM 10385 O O . LEU B 1 403 ? 8.727 29.703 1.927 1 96.75 403 LEU B O 1
ATOM 10389 N N . TRP B 1 404 ? 7.363 27.953 1.736 1 97.44 404 TRP B N 1
ATOM 10390 C CA . TRP B 1 404 ? 6.789 28.078 3.072 1 97.44 404 TRP B CA 1
ATOM 10391 C C . TRP B 1 404 ? 7.633 27.328 4.098 1 97.44 404 TRP B C 1
ATOM 10393 O O . TRP B 1 404 ? 7.348 27.375 5.297 1 97.44 404 TRP B O 1
ATOM 10403 N N . ILE B 1 405 ? 8.688 26.641 3.729 1 97.31 405 ILE B N 1
ATOM 10404 C CA . ILE B 1 405 ? 9.539 25.828 4.594 1 97.31 405 ILE B CA 1
ATOM 10405 C C . ILE B 1 405 ? 10.07 26.672 5.742 1 97.31 405 ILE B C 1
ATOM 10407 O O . ILE B 1 405 ? 9.984 26.281 6.906 1 97.31 405 ILE B O 1
ATOM 10411 N N . PRO B 1 406 ? 10.562 27.938 5.508 1 94.81 406 PRO B N 1
ATOM 10412 C CA . PRO B 1 406 ? 11.125 28.734 6.605 1 94.81 406 PRO B CA 1
ATOM 10413 C C . PRO B 1 406 ? 10.062 29.172 7.613 1 94.81 406 PRO B C 1
ATOM 10415 O O . PRO B 1 406 ? 10.398 29.641 8.703 1 94.81 406 PRO B O 1
ATOM 10418 N N . ASP B 1 407 ? 8.797 29.109 7.258 1 94.44 407 ASP B N 1
ATOM 10419 C CA . ASP B 1 407 ? 7.711 29.516 8.148 1 94.44 407 ASP B CA 1
ATOM 10420 C C . ASP B 1 407 ? 7.391 28.422 9.164 1 94.44 407 ASP B C 1
ATOM 10422 O O . ASP B 1 407 ? 6.656 28.656 10.125 1 94.44 407 ASP B O 1
ATOM 10426 N N . LEU B 1 408 ? 7.969 27.281 9.023 1 95.75 408 LEU B N 1
ATOM 10427 C CA . LEU B 1 408 ? 7.73 26.141 9.906 1 95.75 408 LEU B CA 1
ATOM 10428 C C . LEU B 1 408 ? 8.82 26.047 10.977 1 95.75 408 LEU B C 1
ATOM 10430 O O . LEU B 1 408 ? 9.945 26.516 10.758 1 95.75 408 LEU B O 1
ATOM 10434 N N . SER B 1 409 ? 8.461 25.531 12.094 1 91.25 409 SER B N 1
ATOM 10435 C CA . SER B 1 409 ? 9.453 25.266 13.125 1 91.25 409 SER B CA 1
ATOM 10436 C C . SER B 1 409 ? 10.406 24.141 12.703 1 91.25 409 SER B C 1
ATOM 10438 O O . SER B 1 409 ? 10.07 23.328 11.844 1 91.25 409 SER B O 1
ATOM 10440 N N . ILE B 1 410 ? 11.609 24.172 13.234 1 91.88 410 ILE B N 1
ATOM 10441 C CA . ILE B 1 410 ? 12.57 23.125 12.938 1 91.88 410 ILE B CA 1
ATOM 10442 C C . ILE B 1 410 ? 12 21.766 13.367 1 91.88 410 ILE B C 1
ATOM 10444 O O . ILE B 1 410 ? 12.219 20.766 12.688 1 91.88 410 ILE B O 1
ATOM 10448 N N . GLY B 1 411 ? 11.266 21.797 14.453 1 90.06 411 GLY B N 1
ATOM 10449 C CA . GLY B 1 411 ? 10.594 20.578 14.883 1 90.06 411 GLY B CA 1
ATOM 10450 C C . GLY B 1 411 ? 9.641 20.031 13.836 1 90.06 411 GLY B C 1
ATOM 10451 O O . GLY B 1 411 ? 9.586 18.828 13.609 1 90.06 411 GLY B O 1
ATOM 10452 N N . ALA B 1 412 ? 8.867 20.875 13.219 1 95.38 412 ALA B N 1
ATOM 10453 C CA . ALA B 1 412 ? 7.945 20.453 12.164 1 95.38 412 ALA B CA 1
ATOM 10454 C C . ALA B 1 412 ? 8.703 19.906 10.961 1 95.38 412 ALA B C 1
ATOM 10456 O O . ALA B 1 412 ? 8.297 18.906 10.367 1 95.38 412 ALA B O 1
ATOM 10457 N N . LEU B 1 413 ? 9.789 20.562 10.633 1 96.25 413 LEU B N 1
ATOM 10458 C CA . LEU B 1 413 ? 10.578 20.172 9.477 1 96.25 413 LEU B CA 1
ATOM 10459 C C . LEU B 1 413 ? 11.203 18.797 9.695 1 96.25 413 LEU B C 1
ATOM 10461 O O . LEU B 1 413 ? 11.391 18.031 8.742 1 96.25 413 LEU B O 1
ATOM 10465 N N . GLN B 1 414 ? 11.508 18.469 10.891 1 94.44 414 GLN B N 1
ATOM 10466 C CA . GLN B 1 414 ? 12.086 17.172 11.211 1 94.44 414 GLN B CA 1
ATOM 10467 C C . GLN B 1 414 ? 11.109 16.047 10.914 1 94.44 414 GLN B C 1
ATOM 10469 O O . GLN B 1 414 ? 11.5 14.883 10.82 1 94.44 414 GLN B O 1
ATOM 10474 N N . ASN B 1 415 ? 9.891 16.391 10.812 1 96 415 ASN B N 1
ATOM 10475 C CA . ASN B 1 415 ? 8.867 15.391 10.547 1 96 415 ASN B CA 1
ATOM 10476 C C . ASN B 1 415 ? 8.453 15.391 9.07 1 96 415 ASN B C 1
ATOM 10478 O O . ASN B 1 415 ? 7.43 14.812 8.711 1 96 415 ASN B O 1
ATOM 10482 N N . TRP B 1 416 ? 9.266 15.969 8.258 1 97.31 416 TRP B N 1
ATOM 10483 C CA . TRP B 1 416 ? 8.984 16.125 6.836 1 97.31 416 TRP B CA 1
ATOM 10484 C C . TRP B 1 416 ? 8.742 14.766 6.18 1 97.31 416 TRP B C 1
ATOM 10486 O O . TRP B 1 416 ? 7.805 14.609 5.391 1 97.31 416 TRP B O 1
ATOM 10496 N N . ASN B 1 417 ? 9.539 13.773 6.57 1 95.38 417 ASN B N 1
ATOM 10497 C CA . ASN B 1 417 ? 9.508 12.484 5.891 1 95.38 417 ASN B CA 1
ATOM 10498 C C . ASN B 1 417 ? 8.578 11.5 6.594 1 95.38 417 ASN B C 1
ATOM 10500 O O . ASN B 1 417 ? 8.352 10.391 6.105 1 95.38 417 ASN B O 1
ATOM 10504 N N . LYS B 1 418 ? 8.047 11.875 7.68 1 94.06 418 LYS B N 1
ATOM 10505 C CA . LYS B 1 418 ? 7.141 11.016 8.438 1 94.06 418 LYS B CA 1
ATOM 10506 C C . LYS B 1 418 ? 5.719 11.086 7.879 1 94.06 418 LYS B C 1
ATOM 10508 O O . LYS B 1 418 ? 4.938 10.148 8.039 1 94.06 418 LYS B O 1
ATOM 10513 N N . ILE B 1 419 ? 5.41 12.117 7.289 1 96.88 419 ILE B N 1
ATOM 10514 C CA . ILE B 1 419 ? 4.066 12.359 6.766 1 96.88 419 ILE B CA 1
ATOM 10515 C C . ILE B 1 419 ? 3.803 11.43 5.578 1 96.88 419 ILE B C 1
ATOM 10517 O O . ILE B 1 419 ? 4.555 11.438 4.602 1 96.88 419 ILE B O 1
ATOM 10521 N N . ASP B 1 420 ? 2.861 10.578 5.746 1 96.62 420 ASP B N 1
ATOM 10522 C CA . ASP B 1 420 ? 2.438 9.641 4.715 1 96.62 420 ASP B CA 1
ATOM 10523 C C . ASP B 1 420 ? 1.021 9.953 4.234 1 96.62 420 ASP B C 1
ATOM 10525 O O . ASP B 1 420 ? 0.043 9.547 4.863 1 96.62 420 ASP B O 1
ATOM 10529 N N . ILE B 1 421 ? 0.891 10.633 3.127 1 98.19 421 ILE B N 1
ATOM 10530 C CA . ILE B 1 421 ? -0.422 11 2.605 1 98.19 421 ILE B CA 1
ATOM 10531 C C . ILE B 1 421 ? -0.844 10.008 1.527 1 98.19 421 ILE B C 1
ATOM 10533 O O . ILE B 1 421 ? -0.114 9.781 0.558 1 98.19 421 ILE B O 1
ATOM 10537 N N . LYS B 1 422 ? -1.942 9.383 1.733 1 98.19 422 LYS B N 1
ATOM 10538 C CA . LYS B 1 422 ? -2.539 8.508 0.729 1 98.19 422 LYS B CA 1
ATOM 10539 C C . LYS B 1 422 ? -3.566 9.258 -0.114 1 98.19 422 LYS B C 1
ATOM 10541 O O . LYS B 1 422 ? -4.328 10.07 0.408 1 98.19 422 LYS B O 1
ATOM 10546 N N . LEU B 1 423 ? -3.494 9.102 -1.404 1 98.5 423 LEU B N 1
ATOM 10547 C CA . LEU B 1 423 ? -4.535 9.602 -2.295 1 98.5 423 LEU B CA 1
ATOM 10548 C C . LEU B 1 423 ? -5.605 8.539 -2.529 1 98.5 423 LEU B C 1
ATOM 10550 O O . LEU B 1 423 ? -5.336 7.504 -3.141 1 98.5 423 LEU B O 1
ATOM 10554 N N . VAL B 1 424 ? -6.793 8.766 -2.055 1 98.56 424 VAL B N 1
ATOM 10555 C CA . VAL B 1 424 ? -7.875 7.785 -2.1 1 98.56 424 VAL B CA 1
ATOM 10556 C C . VAL B 1 424 ? -8.969 8.266 -3.045 1 98.56 424 VAL B C 1
ATOM 10558 O O . VAL B 1 424 ? -9.547 9.336 -2.84 1 98.56 424 VAL B O 1
ATOM 10561 N N . ILE B 1 425 ? -9.297 7.469 -4.031 1 98.19 425 ILE B N 1
ATOM 10562 C CA . ILE B 1 425 ? -10.297 7.824 -5.027 1 98.19 425 ILE B CA 1
ATOM 10563 C C . ILE B 1 425 ? -11.422 6.797 -5.016 1 98.19 425 ILE B C 1
ATOM 10565 O O . ILE B 1 425 ? -11.172 5.59 -5.027 1 98.19 425 ILE B O 1
ATOM 10569 N N . ILE B 1 426 ? -12.609 7.23 -4.922 1 96.81 426 ILE B N 1
ATOM 10570 C CA . ILE B 1 426 ? -13.797 6.387 -4.969 1 96.81 426 ILE B CA 1
ATOM 10571 C C . ILE B 1 426 ? -14.508 6.582 -6.305 1 96.81 426 ILE B C 1
ATOM 10573 O O . ILE B 1 426 ? -14.781 7.711 -6.715 1 96.81 426 ILE B O 1
ATOM 10577 N N . THR B 1 427 ? -14.812 5.465 -7.016 1 94.38 427 THR B N 1
ATOM 10578 C CA . THR B 1 427 ? -15.43 5.594 -8.328 1 94.38 427 THR B CA 1
ATOM 10579 C C . THR B 1 427 ? -16.484 4.504 -8.547 1 94.38 427 THR B C 1
ATOM 10581 O O . THR B 1 427 ? -16.5 3.51 -7.816 1 94.38 427 THR B O 1
ATOM 10584 N N . ASP B 1 428 ? -17.312 4.762 -9.484 1 90.19 428 ASP B N 1
ATOM 10585 C CA . ASP B 1 428 ? -18.375 3.822 -9.828 1 90.19 428 ASP B CA 1
ATOM 10586 C C . ASP B 1 428 ? -18.5 3.682 -11.344 1 90.19 428 ASP B C 1
ATOM 10588 O O . ASP B 1 428 ? -17.781 2.902 -11.969 1 90.19 428 ASP B O 1
ATOM 10592 N N . ARG B 1 429 ? -19.234 4.578 -12.055 1 86.81 429 ARG B N 1
ATOM 10593 C CA . ARG B 1 429 ? -19.5 4.387 -13.477 1 86.81 429 ARG B CA 1
ATOM 10594 C C . ARG B 1 429 ? -19.297 5.68 -14.25 1 86.81 429 ARG B C 1
ATOM 10596 O O . ARG B 1 429 ? -20.094 6.027 -15.125 1 86.81 429 ARG B O 1
ATOM 10603 N N . ARG B 1 430 ? -18.266 6.367 -13.953 1 86.44 430 ARG B N 1
ATOM 10604 C CA . ARG B 1 430 ? -17.969 7.625 -14.633 1 86.44 430 ARG B CA 1
ATOM 10605 C C . ARG B 1 430 ? -16.531 7.66 -15.125 1 86.44 430 ARG B C 1
ATOM 10607 O O . ARG B 1 430 ? -15.711 8.422 -14.609 1 86.44 430 ARG B O 1
ATOM 10614 N N . PRO B 1 431 ? -16.281 6.965 -16.172 1 87.94 431 PRO B N 1
ATOM 10615 C CA . PRO B 1 431 ? -14.883 6.879 -16.625 1 87.94 431 PRO B CA 1
ATOM 10616 C C . PRO B 1 431 ? -14.328 8.227 -17.078 1 87.94 431 PRO B C 1
ATOM 10618 O O . PRO B 1 431 ? -13.141 8.508 -16.875 1 87.94 431 PRO B O 1
ATOM 10621 N N . HIS B 1 432 ? -15.148 9.109 -17.641 1 82.56 432 HIS B N 1
ATOM 10622 C CA . HIS B 1 432 ? -14.664 10.406 -18.094 1 82.56 432 HIS B CA 1
ATOM 10623 C C . HIS B 1 432 ? -14.297 11.305 -16.922 1 82.56 432 HIS B C 1
ATOM 10625 O O . HIS B 1 432 ? -13.242 11.945 -16.922 1 82.56 432 HIS B O 1
ATOM 10631 N N . SER B 1 433 ? -15.25 11.383 -15.984 1 89.44 433 SER B N 1
ATOM 10632 C CA . SER B 1 433 ? -14.984 12.164 -14.781 1 89.44 433 SER B CA 1
ATOM 10633 C C . SER B 1 433 ? -13.758 11.633 -14.047 1 89.44 433 SER B C 1
ATOM 10635 O O . SER B 1 433 ? -12.93 12.414 -13.57 1 89.44 433 SER B O 1
ATOM 10637 N N . LEU B 1 434 ? -13.664 10.32 -13.992 1 93.94 434 LEU B N 1
ATOM 10638 C CA . LEU B 1 434 ? -12.523 9.695 -13.328 1 93.94 434 LEU B CA 1
ATOM 10639 C C . LEU B 1 434 ? -11.227 10.039 -14.047 1 93.94 434 LEU B C 1
ATOM 10641 O O . LEU B 1 434 ? -10.211 10.32 -13.398 1 93.94 434 LEU B O 1
ATOM 10645 N N . SER B 1 435 ? -11.266 9.969 -15.344 1 90.62 435 SER B N 1
ATOM 10646 C CA . SER B 1 435 ? -10.078 10.281 -16.125 1 90.62 435 SER B CA 1
ATOM 10647 C C . SER B 1 435 ? -9.594 11.703 -15.859 1 90.62 435 SER B C 1
ATOM 10649 O O . SER B 1 435 ? -8.391 11.945 -15.75 1 90.62 435 SER B O 1
ATOM 10651 N N . ARG B 1 436 ? -10.516 12.641 -15.75 1 91.25 436 ARG B N 1
ATOM 10652 C CA . ARG B 1 436 ? -10.172 14.023 -15.445 1 91.25 436 ARG B CA 1
ATOM 10653 C C . ARG B 1 436 ? -9.477 14.125 -14.094 1 91.25 436 ARG B C 1
ATOM 10655 O O . ARG B 1 436 ? -8.461 14.82 -13.961 1 91.25 436 ARG B O 1
ATOM 10662 N N . LEU B 1 437 ? -10.031 13.484 -13.133 1 96.62 437 LEU B N 1
ATOM 10663 C CA . LEU B 1 437 ? -9.445 13.492 -11.797 1 96.62 437 LEU B CA 1
ATOM 10664 C C . LEU B 1 437 ? -8.055 12.867 -11.805 1 96.62 437 LEU B C 1
ATOM 10666 O O . LEU B 1 437 ? -7.113 13.422 -11.234 1 96.62 437 LEU B O 1
ATOM 10670 N N . LEU B 1 438 ? -7.93 11.695 -12.445 1 95.38 438 LEU B N 1
ATOM 10671 C CA . LEU B 1 438 ? -6.652 10.992 -12.492 1 95.38 438 LEU B CA 1
ATOM 10672 C C . LEU B 1 438 ? -5.598 11.812 -13.211 1 95.38 438 LEU B C 1
ATOM 10674 O O . LEU B 1 438 ? -4.438 11.859 -12.797 1 95.38 438 LEU B O 1
ATOM 10678 N N . GLN B 1 439 ? -5.969 12.5 -14.203 1 90.25 439 GLN B N 1
ATOM 10679 C CA . GLN B 1 439 ? -5.031 13.328 -14.953 1 90.25 439 GLN B CA 1
ATOM 10680 C C . GLN B 1 439 ? -4.59 14.539 -14.141 1 90.25 439 GLN B C 1
ATOM 10682 O O . GLN B 1 439 ? -3.406 14.875 -14.109 1 90.25 439 GLN B O 1
ATOM 10687 N N . SER B 1 440 ? -5.559 15.195 -13.555 1 95.25 440 SER B N 1
ATOM 10688 C CA . SER B 1 440 ? -5.215 16.359 -12.734 1 95.25 440 SER B CA 1
ATOM 10689 C C . SER B 1 440 ? -4.32 15.953 -11.562 1 95.25 440 SER B C 1
ATOM 10691 O O . SER B 1 440 ? -3.361 16.656 -11.242 1 95.25 440 SER B O 1
ATOM 10693 N N . ALA B 1 441 ? -4.605 14.852 -10.938 1 97.44 441 ALA B N 1
ATOM 10694 C CA . ALA B 1 441 ? -3.773 14.359 -9.844 1 97.44 441 ALA B CA 1
ATOM 10695 C C . ALA B 1 441 ? -2.381 13.984 -10.336 1 97.44 441 ALA B C 1
ATOM 10697 O O . ALA B 1 441 ? -1.384 14.219 -9.648 1 97.44 441 ALA B O 1
ATOM 10698 N N . GLY B 1 442 ? -2.303 13.352 -11.492 1 94.44 442 GLY B N 1
ATOM 10699 C CA . GLY B 1 442 ? -1.033 12.93 -12.055 1 94.44 442 GLY B CA 1
ATOM 10700 C C . GLY B 1 442 ? -0.101 14.086 -12.375 1 94.44 442 GLY B C 1
ATOM 10701 O O . GLY B 1 442 ? 1.121 13.938 -12.312 1 94.44 442 GLY B O 1
ATOM 10702 N N . LYS B 1 443 ? -0.639 15.219 -12.57 1 91.38 443 LYS B N 1
ATOM 10703 C CA . LYS B 1 443 ? 0.143 16.375 -12.984 1 91.38 443 LYS B CA 1
ATOM 10704 C C . LYS B 1 443 ? 0.438 17.297 -11.797 1 91.38 443 LYS B C 1
ATOM 10706 O O . LYS B 1 443 ? 1.062 18.344 -11.953 1 91.38 443 LYS B O 1
ATOM 10711 N N . SER B 1 444 ? 0.076 16.906 -10.672 1 96.69 444 SER B N 1
ATOM 10712 C CA . SER B 1 444 ? 0.23 17.75 -9.492 1 96.69 444 SER B CA 1
ATOM 10713 C C . SER B 1 444 ? 1.658 17.703 -8.961 1 96.69 444 SER B C 1
ATOM 10715 O O . SER B 1 444 ? 2.445 16.844 -9.359 1 96.69 444 SER B O 1
ATOM 10717 N N . ASN B 1 445 ? 2.008 18.719 -8.133 1 97.06 445 ASN B N 1
ATOM 10718 C CA . ASN B 1 445 ? 3.311 18.797 -7.48 1 97.06 445 ASN B CA 1
ATOM 10719 C C . ASN B 1 445 ? 3.316 18.047 -6.148 1 97.06 445 ASN B C 1
ATOM 10721 O O . ASN B 1 445 ? 2.52 18.359 -5.262 1 97.06 445 ASN B O 1
ATOM 10725 N N . TYR B 1 446 ? 4.285 17.109 -6.02 1 98 446 TYR B N 1
ATOM 10726 C CA . TYR B 1 446 ? 4.297 16.266 -4.828 1 98 446 TYR B CA 1
ATOM 10727 C C . TYR B 1 446 ? 5.562 16.5 -4.012 1 98 446 TYR B C 1
ATOM 10729 O O . TYR B 1 446 ? 5.848 15.742 -3.07 1 98 446 TYR B O 1
ATOM 10737 N N . LEU B 1 447 ? 6.359 17.438 -4.355 1 97.44 447 LEU B N 1
ATOM 10738 C CA . LEU B 1 447 ? 7.523 17.906 -3.609 1 97.44 447 LEU B CA 1
ATOM 10739 C C . LEU B 1 447 ? 8.516 16.766 -3.387 1 97.44 447 LEU B C 1
ATOM 10741 O O . LEU B 1 447 ? 9.148 16.688 -2.33 1 97.44 447 LEU B O 1
ATOM 10745 N N . GLY B 1 448 ? 8.562 15.852 -4.27 1 95.06 448 GLY B N 1
ATOM 10746 C CA . GLY B 1 448 ? 9.516 14.758 -4.184 1 95.06 448 GLY B CA 1
ATOM 10747 C C . GLY B 1 448 ? 9.031 13.609 -3.312 1 95.06 448 GLY B C 1
ATOM 10748 O O . GLY B 1 448 ? 9.719 12.594 -3.176 1 95.06 448 GLY B O 1
ATOM 10749 N N . ASP B 1 449 ? 7.82 13.703 -2.746 1 96.38 449 ASP B N 1
ATOM 10750 C CA . ASP B 1 449 ? 7.266 12.664 -1.887 1 96.38 449 ASP B CA 1
ATOM 10751 C C . ASP B 1 449 ? 6.703 11.508 -2.715 1 96.38 449 ASP B C 1
ATOM 10753 O O . ASP B 1 449 ? 6.301 11.703 -3.863 1 96.38 449 ASP B O 1
ATOM 10757 N N . GLN B 1 450 ? 6.863 10.32 -2.113 1 94.88 450 GLN B N 1
ATOM 10758 C CA . GLN B 1 450 ? 6.113 9.188 -2.656 1 94.88 450 GLN B CA 1
ATOM 10759 C C . GLN B 1 450 ? 4.68 9.18 -2.133 1 94.88 450 GLN B C 1
ATOM 10761 O O . GLN B 1 450 ? 4.457 9.203 -0.92 1 94.88 450 GLN B O 1
ATOM 10766 N N . VAL B 1 451 ? 3.746 9.211 -3.041 1 97.56 451 VAL B N 1
ATOM 10767 C CA . VAL B 1 451 ? 2.334 9.242 -2.674 1 97.56 451 VAL B CA 1
ATOM 10768 C C . VAL B 1 451 ? 1.611 8.047 -3.293 1 97.56 451 VAL B C 1
ATOM 10770 O O . VAL B 1 451 ? 1.526 7.938 -4.52 1 97.56 451 VAL B O 1
ATOM 10773 N N . ASP B 1 452 ? 1.127 7.16 -2.383 1 96.56 452 ASP B N 1
ATOM 10774 C CA . ASP B 1 452 ? 0.408 5.988 -2.873 1 96.56 452 ASP B CA 1
ATOM 10775 C C . ASP B 1 452 ? -1.013 6.355 -3.299 1 96.56 452 ASP B C 1
ATOM 10777 O O . ASP B 1 452 ? -1.627 7.254 -2.723 1 96.56 452 ASP B O 1
ATOM 10781 N N . LEU B 1 453 ? -1.463 5.703 -4.359 1 97.56 453 LEU B N 1
ATOM 10782 C CA . LEU B 1 453 ? -2.801 5.906 -4.902 1 97.56 453 LEU B CA 1
ATOM 10783 C C . LEU B 1 453 ? -3.688 4.695 -4.633 1 97.56 453 LEU B C 1
ATOM 10785 O O . LEU B 1 453 ? -3.312 3.562 -4.949 1 97.56 453 LEU B O 1
ATOM 10789 N N . MET B 1 454 ? -4.785 4.926 -3.982 1 97.5 454 MET B N 1
ATOM 10790 C CA . MET B 1 454 ? -5.785 3.889 -3.74 1 97.5 454 MET B CA 1
ATOM 10791 C C . MET B 1 454 ? -7.07 4.18 -4.512 1 97.5 454 MET B C 1
ATOM 10793 O O . MET B 1 454 ? -7.684 5.234 -4.324 1 97.5 454 MET B O 1
ATOM 10797 N N . ILE B 1 455 ? -7.473 3.262 -5.383 1 97.5 455 ILE B N 1
ATOM 10798 C CA . ILE B 1 455 ? -8.719 3.436 -6.125 1 97.5 455 ILE B CA 1
ATOM 10799 C C . ILE B 1 455 ? -9.727 2.371 -5.695 1 97.5 455 ILE B C 1
ATOM 10801 O O . ILE B 1 455 ? -9.43 1.175 -5.734 1 97.5 455 ILE B O 1
ATOM 10805 N N . HIS B 1 456 ? -10.828 2.812 -5.27 1 96.88 456 HIS B N 1
ATOM 10806 C CA . HIS B 1 456 ? -11.914 1.938 -4.828 1 96.88 456 HIS B CA 1
ATOM 10807 C C . HIS B 1 456 ? -13.047 1.919 -5.84 1 96.88 456 HIS B C 1
ATOM 10809 O O . HIS B 1 456 ? -13.719 2.934 -6.047 1 96.88 456 HIS B O 1
ATOM 10815 N N . MET B 1 457 ? -13.297 0.751 -6.418 1 95 457 MET B N 1
ATOM 10816 C CA . MET B 1 457 ? -14.367 0.585 -7.402 1 95 457 MET B CA 1
ATOM 10817 C C . MET B 1 457 ? -15.57 -0.108 -6.785 1 95 457 MET B C 1
ATOM 10819 O O . MET B 1 457 ? -15.43 -1.111 -6.086 1 95 457 MET B O 1
ATOM 10823 N N . GLU B 1 458 ? -16.672 0.496 -7.012 1 91.5 458 GLU B N 1
ATOM 10824 C CA . GLU B 1 458 ? -17.906 -0.135 -6.574 1 91.5 458 GLU B CA 1
ATOM 10825 C C . GLU B 1 458 ? -18.234 -1.358 -7.426 1 91.5 458 GLU B C 1
ATOM 10827 O O . GLU B 1 458 ? -17.641 -1.562 -8.484 1 91.5 458 GLU B O 1
ATOM 10832 N N . GLN B 1 459 ? -19.109 -2.166 -6.895 1 89.44 459 GLN B N 1
ATOM 10833 C CA . GLN B 1 459 ? -19.531 -3.369 -7.605 1 89.44 459 GLN B CA 1
ATOM 10834 C C . GLN B 1 459 ? -20.016 -3.037 -9.016 1 89.44 459 GLN B C 1
ATOM 10836 O O . GLN B 1 459 ? -19.766 -3.789 -9.961 1 89.44 459 GLN B O 1
ATOM 10841 N N . SER B 1 460 ? -20.625 -1.886 -9.164 1 86.12 460 SER B N 1
ATOM 10842 C CA . SER B 1 460 ? -21.297 -1.512 -10.406 1 86.12 460 SER B CA 1
ATOM 10843 C C . SER B 1 460 ? -20.359 -0.797 -11.359 1 86.12 460 SER B C 1
ATOM 10845 O O . SER B 1 460 ? -20.781 -0.289 -12.398 1 86.12 460 SER B O 1
ATOM 10847 N N . ALA B 1 461 ? -19.172 -0.79 -11.008 1 89.81 461 ALA B N 1
ATOM 10848 C CA . ALA B 1 461 ? -18.203 -0.153 -11.906 1 89.81 461 ALA B CA 1
ATOM 10849 C C . ALA B 1 461 ? -18.25 -0.786 -13.297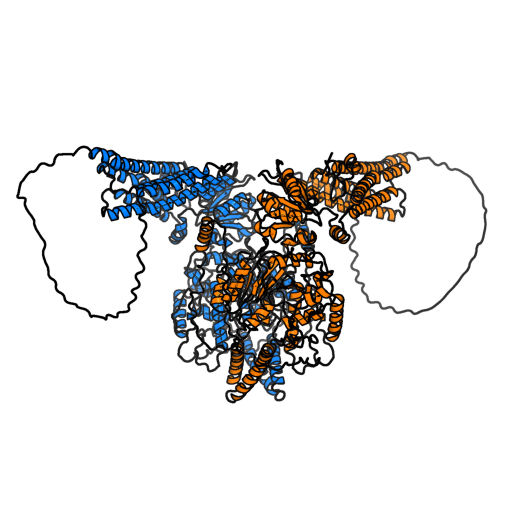 1 89.81 461 ALA B C 1
ATOM 10851 O O . ALA B 1 461 ? -18.094 -2 -13.43 1 89.81 461 ALA B O 1
ATOM 10852 N N . ASP B 1 462 ? -18.453 0.045 -14.242 1 82.69 462 ASP B N 1
ATOM 10853 C CA . ASP B 1 462 ? -18.594 -0.477 -15.602 1 82.69 462 ASP B CA 1
ATOM 10854 C C . ASP B 1 462 ? -17.25 -0.887 -16.172 1 82.69 462 ASP B C 1
ATOM 10856 O O . ASP B 1 462 ? -16.203 -0.613 -15.586 1 82.69 462 ASP B O 1
ATOM 10860 N N . ARG B 1 463 ? -17.344 -1.554 -17.297 1 81.88 463 ARG B N 1
ATOM 10861 C CA . ARG B 1 463 ? -16.156 -2.121 -17.922 1 81.88 463 ARG B CA 1
ATOM 10862 C C . ARG B 1 463 ? -15.156 -1.029 -18.297 1 81.88 463 ARG B C 1
ATOM 10864 O O . ARG B 1 463 ? -13.945 -1.191 -18.094 1 81.88 463 ARG B O 1
ATOM 10871 N N . ALA B 1 464 ? -15.641 0.055 -18.812 1 81.69 464 ALA B N 1
ATOM 10872 C CA . ALA B 1 464 ? -14.766 1.154 -19.203 1 81.69 464 ALA B CA 1
ATOM 10873 C C . ALA B 1 464 ? -14 1.706 -18 1 81.69 464 ALA B C 1
ATOM 10875 O O . ALA B 1 464 ? -12.797 1.979 -18.094 1 81.69 464 ALA B O 1
ATOM 10876 N N . THR B 1 465 ? -14.688 1.865 -16.922 1 89.62 465 THR B N 1
ATOM 10877 C CA . THR B 1 465 ? -14.062 2.359 -15.703 1 89.62 465 THR B CA 1
ATOM 10878 C C . THR B 1 465 ? -12.992 1.39 -15.211 1 89.62 465 THR B C 1
ATOM 10880 O O . THR B 1 465 ? -11.883 1.803 -14.867 1 89.62 465 THR B O 1
ATOM 10883 N N . ARG B 1 466 ? -13.289 0.151 -15.227 1 89.81 466 ARG B N 1
ATOM 10884 C CA . ARG B 1 466 ? -12.344 -0.863 -14.766 1 89.81 466 ARG B CA 1
ATOM 10885 C C . ARG B 1 466 ? -11.109 -0.901 -15.656 1 89.81 466 ARG B C 1
ATOM 10887 O O . ARG B 1 466 ? -9.984 -1.023 -15.156 1 89.81 466 ARG B O 1
ATOM 10894 N N . MET B 1 467 ? -11.344 -0.857 -16.906 1 84.56 467 MET B N 1
ATOM 10895 C CA . MET B 1 467 ? -10.219 -0.867 -17.844 1 84.56 467 MET B CA 1
ATOM 10896 C C . MET B 1 467 ? -9.328 0.351 -17.641 1 84.56 467 MET B C 1
ATOM 10898 O O . MET B 1 467 ? -8.102 0.237 -17.656 1 84.56 467 MET B O 1
ATOM 10902 N N . LEU B 1 468 ? -9.977 1.485 -17.453 1 88 468 LEU B N 1
ATOM 10903 C CA . LEU B 1 468 ? -9.234 2.713 -17.203 1 88 468 LEU B CA 1
ATOM 10904 C C . LEU B 1 468 ? -8.375 2.576 -15.945 1 88 468 LEU B C 1
ATOM 10906 O O . LEU B 1 468 ? -7.188 2.9 -15.961 1 88 468 LEU B O 1
ATOM 10910 N N . VAL B 1 469 ? -9 2.104 -14.922 1 93.31 469 VAL B N 1
ATOM 10911 C CA . VAL B 1 469 ? -8.312 1.959 -13.641 1 93.31 469 VAL B CA 1
ATOM 10912 C C . VAL B 1 469 ? -7.16 0.971 -13.781 1 93.31 469 VAL B C 1
ATOM 10914 O O . VAL B 1 469 ? -6.062 1.217 -13.273 1 93.31 469 VAL B O 1
ATOM 10917 N N . ASN B 1 470 ? -7.379 -0.13 -14.438 1 86.19 470 ASN B N 1
ATOM 10918 C CA . ASN B 1 470 ? -6.371 -1.172 -14.586 1 86.19 470 ASN B CA 1
ATOM 10919 C C . ASN B 1 470 ? -5.191 -0.693 -15.43 1 86.19 470 ASN B C 1
ATOM 10921 O O . ASN B 1 470 ? -4.039 -1.036 -15.148 1 86.19 470 ASN B O 1
ATOM 10925 N N . SER B 1 471 ? -5.434 0.103 -16.375 1 81.88 471 SER B N 1
ATOM 10926 C CA . SER B 1 471 ? -4.395 0.51 -17.328 1 81.88 471 SER B CA 1
ATOM 10927 C C . SER B 1 471 ? -3.674 1.764 -16.844 1 81.88 471 SER B C 1
ATOM 10929 O O . SER B 1 471 ? -2.584 2.082 -17.328 1 81.88 471 SER B O 1
ATOM 10931 N N . PHE B 1 472 ? -4.254 2.465 -15.977 1 89.31 472 PHE B N 1
ATOM 10932 C CA . PHE B 1 472 ? -3.676 3.721 -15.508 1 89.31 472 PHE B CA 1
ATOM 10933 C C . PHE B 1 472 ? -2.381 3.469 -14.742 1 89.31 472 PHE B C 1
ATOM 10935 O O . PHE B 1 472 ? -2.34 2.635 -13.836 1 89.31 472 PHE B O 1
ATOM 10942 N N . VAL B 1 473 ? -1.376 4.184 -15.148 1 89.44 473 VAL B N 1
ATOM 10943 C CA . VAL B 1 473 ? -0.081 4.043 -14.484 1 89.44 473 VAL B CA 1
ATOM 10944 C C . VAL B 1 473 ? 0.141 5.211 -13.531 1 89.44 473 VAL B C 1
ATOM 10946 O O . VAL B 1 473 ? 0.046 6.375 -13.93 1 89.44 473 VAL B O 1
ATOM 10949 N N . TRP B 1 474 ? 0.324 4.949 -12.273 1 93.25 474 TRP B N 1
ATOM 10950 C CA . TRP B 1 474 ? 0.627 5.938 -11.242 1 93.25 474 TRP B CA 1
ATOM 10951 C C . TRP B 1 474 ? 2.125 5.992 -10.961 1 93.25 474 TRP B C 1
ATOM 10953 O O . TRP B 1 474 ? 2.711 5.012 -10.492 1 93.25 474 TRP B O 1
ATOM 10963 N N . LYS B 1 475 ? 2.742 7.094 -11.109 1 90.69 475 LYS B N 1
ATOM 10964 C CA . LYS B 1 475 ? 4.199 7.199 -11.062 1 90.69 475 LYS B CA 1
ATOM 10965 C C . LYS B 1 475 ? 4.668 7.719 -9.711 1 90.69 475 LYS B C 1
ATOM 10967 O O . LYS B 1 475 ? 5.852 7.625 -9.383 1 90.69 475 LYS B O 1
ATOM 10972 N N . GLN B 1 476 ? 3.801 8.258 -8.953 1 93.75 476 GLN B N 1
ATOM 10973 C CA . GLN B 1 476 ? 4.199 8.945 -7.727 1 93.75 476 GLN B CA 1
ATOM 10974 C C . GLN B 1 476 ? 4.289 7.969 -6.555 1 93.75 476 GLN B C 1
ATOM 10976 O O . GLN B 1 476 ? 4.734 8.336 -5.469 1 93.75 476 GLN B O 1
ATOM 10981 N N . GLY B 1 477 ? 3.918 6.785 -6.77 1 93.62 477 GLY B N 1
ATOM 10982 C CA . GLY B 1 477 ? 3.91 5.789 -5.711 1 93.62 477 GLY B CA 1
ATOM 10983 C C . GLY B 1 477 ? 3.279 4.473 -6.133 1 93.62 477 GLY B C 1
ATOM 10984 O O . GLY B 1 477 ? 3.252 4.145 -7.32 1 93.62 477 GLY B O 1
ATOM 10985 N N . ILE B 1 478 ? 2.838 3.75 -5.086 1 91 478 ILE B N 1
ATOM 10986 C CA . ILE B 1 478 ? 2.223 2.449 -5.332 1 91 478 ILE B CA 1
ATOM 10987 C C . ILE B 1 478 ? 0.728 2.627 -5.586 1 91 478 ILE B C 1
ATOM 10989 O O . ILE B 1 478 ? 0.083 3.475 -4.965 1 91 478 ILE B O 1
ATOM 10993 N N . LYS B 1 479 ? 0.223 1.843 -6.527 1 93.69 479 LYS B N 1
ATOM 10994 C CA . LYS B 1 479 ? -1.203 1.845 -6.844 1 93.69 479 LYS B CA 1
ATOM 10995 C C . LYS B 1 479 ? -1.897 0.622 -6.25 1 93.69 479 LYS B C 1
ATOM 10997 O O . LYS B 1 479 ? -1.481 -0.513 -6.488 1 93.69 479 LYS B O 1
ATOM 11002 N N . PHE B 1 480 ? -2.885 0.904 -5.465 1 93.81 480 PHE B N 1
ATOM 11003 C CA . PHE B 1 480 ? -3.711 -0.141 -4.871 1 93.81 480 PHE B CA 1
ATOM 11004 C C . PHE B 1 480 ? -5.137 -0.071 -5.406 1 93.81 480 PHE B C 1
ATOM 11006 O O . PHE B 1 480 ? -5.699 1.018 -5.547 1 93.81 480 PHE B O 1
ATOM 11013 N N . LEU B 1 481 ? -5.641 -1.255 -5.758 1 95.38 481 LEU B N 1
ATOM 11014 C CA . LEU B 1 481 ? -6.996 -1.311 -6.289 1 95.38 481 LEU B CA 1
ATOM 11015 C C . LEU B 1 481 ? -7.895 -2.164 -5.402 1 95.38 481 LEU B C 1
ATOM 11017 O O . LEU B 1 481 ? -7.445 -3.164 -4.836 1 95.38 481 LEU B O 1
ATOM 11021 N N . ARG B 1 482 ? -9.062 -1.7 -5.293 1 94.44 482 ARG B N 1
ATOM 11022 C CA . ARG B 1 482 ? -10.117 -2.469 -4.641 1 94.44 482 ARG B CA 1
ATOM 11023 C C . ARG B 1 482 ? -11.383 -2.494 -5.492 1 94.44 482 ARG B C 1
ATOM 11025 O O . ARG B 1 482 ? -11.703 -1.508 -6.156 1 94.44 482 ARG B O 1
ATOM 11032 N N . HIS B 1 483 ? -12.008 -3.621 -5.492 1 94.5 483 HIS B N 1
ATOM 11033 C CA . HIS B 1 483 ? -13.258 -3.803 -6.215 1 94.5 483 HIS B CA 1
ATOM 11034 C C . HIS B 1 483 ? -14.273 -4.566 -5.375 1 94.5 483 HIS B C 1
ATOM 11036 O O . HIS B 1 483 ? -13.961 -5.621 -4.816 1 94.5 483 HIS B O 1
ATOM 11042 N N . ARG B 1 484 ? -15.43 -3.992 -5.234 1 92.88 484 ARG B N 1
ATOM 11043 C CA . ARG B 1 484 ? -16.484 -4.648 -4.477 1 92.88 484 ARG B CA 1
ATOM 11044 C C . ARG B 1 484 ? -17.219 -5.672 -5.336 1 92.88 484 ARG B C 1
ATOM 11046 O O . ARG B 1 484 ? -17.391 -5.477 -6.539 1 92.88 484 ARG B O 1
ATOM 11053 N N . VAL B 1 485 ? -17.688 -6.715 -4.66 1 91 485 VAL B N 1
ATOM 11054 C CA . VAL B 1 485 ? -18.453 -7.723 -5.375 1 91 485 VAL B CA 1
ATOM 11055 C C . VAL B 1 485 ? -19.938 -7.613 -4.98 1 91 485 VAL B C 1
ATOM 11057 O O . VAL B 1 485 ? -20.797 -8.164 -5.66 1 91 485 VAL B O 1
ATOM 11060 N N . LYS B 1 486 ? -20.156 -7.027 -3.873 1 86.56 486 LYS B N 1
ATOM 11061 C CA . LYS B 1 486 ? -21.5 -6.656 -3.443 1 86.56 486 LYS B CA 1
ATOM 11062 C C . LYS B 1 486 ? -21.641 -5.145 -3.307 1 86.56 486 LYS B C 1
ATOM 11064 O O . LYS B 1 486 ? -20.734 -4.473 -2.811 1 86.56 486 LYS B O 1
ATOM 11069 N N . LYS B 1 487 ? -22.734 -4.695 -3.754 1 83.12 487 LYS B N 1
ATOM 11070 C CA . LYS B 1 487 ? -22.938 -3.25 -3.689 1 83.12 487 LYS B CA 1
ATOM 11071 C C . LYS B 1 487 ? -22.938 -2.758 -2.246 1 83.12 487 LYS B C 1
ATOM 11073 O O . LYS B 1 487 ? -23.656 -3.295 -1.398 1 83.12 487 LYS B O 1
ATOM 11078 N N . GLY B 1 488 ? -22.172 -1.835 -1.918 1 81.81 488 GLY B N 1
ATOM 11079 C CA . GLY B 1 488 ? -22.047 -1.316 -0.565 1 81.81 488 GLY B CA 1
ATOM 11080 C C . GLY B 1 488 ? -22.781 -0.005 -0.36 1 81.81 488 GLY B C 1
ATOM 11081 O O . GLY B 1 488 ? -23.141 0.345 0.768 1 81.81 488 GLY B O 1
ATOM 11082 N N . GLY B 1 489 ? -22.922 0.78 -1.381 1 82.94 489 GLY B N 1
ATOM 11083 C CA . GLY B 1 489 ? -23.484 2.115 -1.236 1 82.94 489 GLY B CA 1
ATOM 11084 C C . GLY B 1 489 ? -22.422 3.189 -1.064 1 82.94 489 GLY B C 1
ATOM 11085 O O . GLY B 1 489 ? -21.25 2.885 -0.843 1 82.94 489 GLY B O 1
ATOM 11086 N N . LEU B 1 490 ? -22.891 4.414 -1.042 1 84.19 490 LEU B N 1
ATOM 11087 C CA . LEU B 1 490 ? -21.953 5.527 -1.05 1 84.19 490 LEU B CA 1
ATOM 11088 C C . LEU B 1 490 ? -21.281 5.684 0.312 1 84.19 490 LEU B C 1
ATOM 11090 O O . LEU B 1 490 ? -20.078 5.922 0.392 1 84.19 490 LEU B O 1
ATOM 11094 N N . MET B 1 491 ? -22.078 5.609 1.401 1 90.44 491 MET B N 1
ATOM 11095 C CA . MET B 1 491 ? -21.516 5.805 2.736 1 90.44 491 MET B CA 1
ATOM 11096 C C . MET B 1 491 ? -20.406 4.809 3.012 1 90.44 491 MET B C 1
ATOM 11098 O O . MET B 1 491 ? -19.266 5.203 3.279 1 90.44 491 MET B O 1
ATOM 11102 N N . PRO B 1 492 ? -20.672 3.477 2.838 1 91.31 492 PRO B N 1
ATOM 11103 C CA . PRO B 1 492 ? -19.562 2.545 3.045 1 91.31 492 PRO B CA 1
ATOM 11104 C C . PRO B 1 492 ? -18.422 2.75 2.045 1 91.31 492 PRO B C 1
ATOM 11106 O O . PRO B 1 492 ? -17.266 2.551 2.385 1 91.31 492 PRO B O 1
ATOM 11109 N N . ALA B 1 493 ? -18.75 3.127 0.857 1 92.81 493 ALA B N 1
ATOM 11110 C CA . ALA B 1 493 ? -17.734 3.338 -0.162 1 92.81 493 ALA B CA 1
ATOM 11111 C C . ALA B 1 493 ? -16.719 4.387 0.287 1 92.81 493 ALA B C 1
ATOM 11113 O O . ALA B 1 493 ? -15.516 4.234 0.063 1 92.81 493 ALA B O 1
ATOM 11114 N N . ILE B 1 494 ? -17.203 5.402 0.935 1 94.81 494 ILE B N 1
ATOM 11115 C CA . ILE B 1 494 ? -16.328 6.488 1.365 1 94.81 494 ILE B CA 1
ATOM 11116 C C . ILE B 1 494 ? -15.648 6.109 2.678 1 94.81 494 ILE B C 1
ATOM 11118 O O . ILE B 1 494 ? -14.414 6.16 2.783 1 94.81 494 ILE B O 1
ATOM 11122 N N . VAL B 1 495 ? -16.406 5.707 3.645 1 96.12 495 VAL B N 1
ATOM 11123 C CA . VAL B 1 495 ? -15.898 5.527 5 1 96.12 495 VAL B CA 1
ATOM 11124 C C . VAL B 1 495 ? -14.93 4.348 5.035 1 96.12 495 VAL B C 1
ATOM 11126 O O . VAL B 1 495 ? -13.898 4.402 5.711 1 96.12 495 VAL B O 1
ATOM 11129 N N . GLU B 1 496 ? -15.172 3.291 4.289 1 94.94 496 GLU B N 1
ATOM 11130 C CA . GLU B 1 496 ? -14.328 2.096 4.297 1 94.94 496 GLU B CA 1
ATOM 11131 C C . GLU B 1 496 ? -13.133 2.254 3.363 1 94.94 496 GLU B C 1
ATOM 11133 O O . GLU B 1 496 ? -12.266 1.382 3.305 1 94.94 496 GLU B O 1
ATOM 11138 N N . SER B 1 497 ? -13.055 3.309 2.678 1 95.69 497 SER B N 1
ATOM 11139 C CA . SER B 1 497 ? -12.023 3.469 1.662 1 95.69 497 SER B CA 1
ATOM 11140 C C . SER B 1 497 ? -10.648 3.676 2.299 1 95.69 497 SER B C 1
ATOM 11142 O O . SER B 1 497 ? -9.625 3.514 1.637 1 95.69 497 SER B O 1
ATOM 11144 N N . TRP B 1 498 ? -10.672 4.055 3.529 1 97.06 498 TRP B N 1
ATOM 11145 C CA . TRP B 1 498 ? -9.398 4.281 4.207 1 97.06 498 TRP B CA 1
ATOM 11146 C C . TRP B 1 498 ? -9.516 3.992 5.703 1 97.06 498 TRP B C 1
ATOM 11148 O O . TRP B 1 498 ? -10.523 4.328 6.324 1 97.06 498 TRP B O 1
ATOM 11158 N N . TYR B 1 499 ? -8.609 3.367 6.227 1 95.94 499 TYR B N 1
ATOM 11159 C CA . TYR B 1 499 ? -8.391 3.16 7.656 1 95.94 499 TYR B CA 1
ATOM 11160 C C . TYR B 1 499 ? -6.906 3.266 8 1 95.94 499 TYR B C 1
ATOM 11162 O O . TYR B 1 499 ? -6.098 2.459 7.535 1 95.94 499 TYR B O 1
ATOM 11170 N N . PRO B 1 500 ? -6.562 4.234 8.75 1 95.06 500 PRO B N 1
ATOM 11171 C CA . PRO B 1 500 ? -5.141 4.52 8.953 1 95.06 500 PRO B CA 1
ATOM 11172 C C . PRO B 1 500 ? -4.41 3.389 9.68 1 95.06 500 PRO B C 1
ATOM 11174 O O . PRO B 1 500 ? -4.941 2.816 10.633 1 95.06 500 PRO B O 1
ATOM 11177 N N . SER B 1 501 ? -3.203 3.115 9.227 1 90.94 501 SER B N 1
ATOM 11178 C CA . SER B 1 501 ? -2.359 2.096 9.844 1 90.94 501 SER B CA 1
ATOM 11179 C C . SER B 1 501 ? -1.56 2.666 11.008 1 90.94 501 SER B C 1
ATOM 11181 O O . SER B 1 501 ? -1.145 1.929 11.906 1 90.94 501 SER B O 1
ATOM 11183 N N . HIS B 1 502 ? -1.312 3.941 10.977 1 90.81 502 HIS B N 1
ATOM 11184 C CA . HIS B 1 502 ? -0.599 4.656 12.031 1 90.81 502 HIS B CA 1
ATOM 11185 C C . HIS B 1 502 ? -0.977 6.133 12.055 1 90.81 502 HIS B C 1
ATOM 11187 O O . HIS B 1 502 ? -1.701 6.602 11.172 1 90.81 502 HIS B O 1
ATOM 11193 N N . ASN B 1 503 ? -0.507 6.895 12.961 1 93.25 503 ASN B N 1
ATOM 11194 C CA . ASN B 1 503 ? -0.985 8.25 13.195 1 93.25 503 ASN B CA 1
ATOM 11195 C C . ASN B 1 503 ? -0.276 9.266 12.305 1 93.25 503 ASN B C 1
ATOM 11197 O O . ASN B 1 503 ? -0.593 10.453 12.328 1 93.25 503 ASN B O 1
ATOM 11201 N N . ASP B 1 504 ? 0.65 8.867 11.484 1 96 504 ASP B N 1
ATOM 11202 C CA . ASP B 1 504 ? 1.3 9.758 10.531 1 96 504 ASP B CA 1
ATOM 11203 C C . ASP B 1 504 ? 0.785 9.516 9.109 1 96 504 ASP B C 1
ATOM 11205 O O . ASP B 1 504 ? 1.328 10.055 8.148 1 96 504 ASP B O 1
ATOM 11209 N N . GLU B 1 505 ? -0.185 8.617 9.055 1 97.12 505 GLU B N 1
ATOM 11210 C CA . GLU B 1 505 ? -0.814 8.336 7.766 1 97.12 505 GLU B CA 1
ATOM 11211 C C . GLU B 1 505 ? -2.078 9.172 7.578 1 97.12 505 GLU B C 1
ATOM 11213 O O . GLU B 1 505 ? -3.014 9.078 8.375 1 97.12 505 GLU B O 1
ATOM 11218 N N . TYR B 1 506 ? -2.154 9.977 6.551 1 98.5 506 TYR B N 1
ATOM 11219 C CA . TYR B 1 506 ? -3.285 10.836 6.207 1 98.5 506 TYR B CA 1
ATOM 11220 C C . TYR B 1 506 ? -3.92 10.398 4.895 1 98.5 506 TYR B C 1
ATOM 11222 O O . TYR B 1 506 ? -3.328 9.617 4.141 1 98.5 506 TYR B O 1
ATOM 11230 N N . ALA B 1 507 ? -5.133 10.836 4.68 1 98.56 507 ALA B N 1
ATOM 11231 C CA . ALA B 1 507 ? -5.785 10.453 3.43 1 98.56 507 ALA B CA 1
ATOM 11232 C C . ALA B 1 507 ? -6.48 11.648 2.787 1 98.56 507 ALA B C 1
ATOM 11234 O O . ALA B 1 507 ? -7.203 12.391 3.457 1 98.56 507 ALA B O 1
ATOM 11235 N N . VAL B 1 508 ? -6.18 11.867 1.537 1 98.81 508 VAL B N 1
ATOM 11236 C CA . VAL B 1 508 ? -6.98 12.75 0.702 1 98.81 508 VAL B CA 1
ATOM 11237 C C . VAL B 1 508 ? -8.125 11.969 0.064 1 98.81 508 VAL B C 1
ATOM 11239 O O . VAL B 1 508 ? -7.898 11.086 -0.767 1 98.81 508 VAL B O 1
ATOM 11242 N N . LEU B 1 509 ? -9.273 12.266 0.458 1 98.38 509 LEU B N 1
ATOM 11243 C CA . LEU B 1 509 ? -10.445 11.555 -0.05 1 98.38 509 LEU B CA 1
ATOM 11244 C C . LEU B 1 509 ? -11.078 12.32 -1.206 1 98.38 509 LEU B C 1
ATOM 11246 O O . LEU B 1 509 ? -11.492 13.469 -1.045 1 98.38 509 LEU B O 1
ATOM 11250 N N . LEU B 1 510 ? -11.203 11.625 -2.373 1 98 510 LEU B N 1
ATOM 11251 C CA . LEU B 1 510 ? -11.727 12.266 -3.574 1 98 510 LEU B CA 1
ATOM 11252 C C . LEU B 1 510 ? -12.766 11.383 -4.25 1 98 510 LEU B C 1
ATOM 11254 O O . LEU B 1 510 ? -12.5 10.211 -4.535 1 98 510 LEU B O 1
ATOM 11258 N N . GLU B 1 511 ? -13.93 11.914 -4.469 1 95 511 GLU B N 1
ATOM 11259 C CA . GLU B 1 511 ? -14.875 11.25 -5.359 1 95 511 GLU B CA 1
ATOM 11260 C C . GLU B 1 511 ? -14.516 11.484 -6.824 1 95 511 GLU B C 1
ATOM 11262 O O . GLU B 1 511 ? -13.766 12.414 -7.141 1 95 511 GLU B O 1
ATOM 11267 N N . ASP B 1 512 ? -15.023 10.711 -7.727 1 92.75 512 ASP B N 1
ATOM 11268 C CA . ASP B 1 512 ? -14.539 10.68 -9.102 1 92.75 512 ASP B CA 1
ATOM 11269 C C . ASP B 1 512 ? -15 11.914 -9.875 1 92.75 512 ASP B C 1
ATOM 11271 O O . ASP B 1 512 ? -14.508 12.188 -10.969 1 92.75 512 ASP B O 1
ATOM 11275 N N . ASP B 1 513 ? -15.914 12.75 -9.359 1 89.94 513 ASP B N 1
ATOM 11276 C CA . ASP B 1 513 ? -16.344 13.953 -10.062 1 89.94 513 ASP B CA 1
ATOM 11277 C C . ASP B 1 513 ? -15.562 15.18 -9.586 1 89.94 513 ASP B C 1
ATOM 11279 O O . ASP B 1 513 ? -15.922 16.312 -9.914 1 89.94 513 ASP B O 1
ATOM 11283 N N . ILE B 1 514 ? -14.555 14.969 -8.859 1 95.25 514 ILE B N 1
ATOM 11284 C CA . ILE B 1 514 ? -13.688 16.031 -8.352 1 95.25 514 ILE B CA 1
ATOM 11285 C C . ILE B 1 514 ? -12.508 16.219 -9.297 1 95.25 514 ILE B C 1
ATOM 11287 O O . ILE B 1 514 ? -12.062 15.281 -9.953 1 95.25 514 ILE B O 1
ATOM 11291 N N . GLU B 1 515 ? -12.102 17.391 -9.438 1 95.31 515 GLU B N 1
ATOM 11292 C CA . GLU B 1 515 ? -10.836 17.766 -10.062 1 95.31 515 GLU B CA 1
ATOM 11293 C C . GLU B 1 515 ? -9.938 18.516 -9.078 1 95.31 515 GLU B C 1
ATOM 11295 O O . GLU B 1 515 ? -10.422 19.281 -8.242 1 95.31 515 GLU B O 1
ATOM 11300 N N . VAL B 1 516 ? -8.602 18.297 -9.188 1 98.25 516 VAL B N 1
ATOM 11301 C CA . VAL B 1 516 ? -7.727 18.891 -8.18 1 98.25 516 VAL B CA 1
ATOM 11302 C C . VAL B 1 516 ? -6.758 19.859 -8.852 1 98.25 516 VAL B C 1
ATOM 11304 O O . VAL B 1 516 ? -6.457 19.734 -10.039 1 98.25 516 VAL B O 1
ATOM 11307 N N . SER B 1 517 ? -6.336 20.812 -8.031 1 97.94 517 SER B N 1
ATOM 11308 C CA . SER B 1 517 ? -5.293 21.766 -8.406 1 97.94 517 SER B CA 1
ATOM 11309 C C . SER B 1 517 ? -3.92 21.094 -8.414 1 97.94 517 SER B C 1
ATOM 11311 O O . SER B 1 517 ? -3.676 20.156 -7.656 1 97.94 517 SER B O 1
ATOM 11313 N N . PRO B 1 518 ? -3.023 21.594 -9.289 1 97.12 518 PRO B N 1
ATOM 11314 C CA . PRO B 1 518 ? -1.65 21.094 -9.219 1 97.12 518 PRO B CA 1
ATOM 11315 C C . PRO B 1 518 ? -1 21.344 -7.859 1 97.12 518 PRO B C 1
ATOM 11317 O O . PRO B 1 518 ? 0.061 20.781 -7.566 1 97.12 518 PRO B O 1
ATOM 11320 N N . LEU B 1 519 ? -1.676 22.156 -7.016 1 98.38 519 LEU B N 1
ATOM 11321 C CA . LEU B 1 519 ? -1.074 22.547 -5.746 1 98.38 519 LEU B CA 1
ATOM 11322 C C . LEU B 1 519 ? -1.817 21.906 -4.574 1 98.38 519 LEU B C 1
ATOM 11324 O O . LEU B 1 519 ? -1.583 22.281 -3.418 1 98.38 519 LEU B O 1
ATOM 11328 N N . PHE B 1 520 ? -2.701 20.969 -4.812 1 98.75 520 PHE B N 1
ATOM 11329 C CA . PHE B 1 520 ? -3.502 20.422 -3.729 1 98.75 520 PHE B CA 1
ATOM 11330 C C . PHE B 1 520 ? -2.617 19.719 -2.703 1 98.75 520 PHE B C 1
ATOM 11332 O O . PHE B 1 520 ? -2.869 19.797 -1.499 1 98.75 520 PHE B O 1
ATOM 11339 N N . TYR B 1 521 ? -1.623 19 -3.213 1 98.69 521 TYR B N 1
ATOM 11340 C CA . TYR B 1 521 ? -0.717 18.297 -2.314 1 98.69 521 TYR B CA 1
ATOM 11341 C C . TYR B 1 521 ? 0.142 19.281 -1.525 1 98.69 521 TYR B C 1
ATOM 11343 O O . TYR B 1 521 ? 0.421 19.062 -0.344 1 98.69 521 TYR B O 1
ATOM 11351 N N . VAL B 1 522 ? 0.58 20.344 -2.127 1 98.62 522 VAL B N 1
ATOM 11352 C CA . VAL B 1 522 ? 1.386 21.375 -1.499 1 98.62 522 VAL B CA 1
ATOM 11353 C C . VAL B 1 522 ? 0.622 21.984 -0.323 1 98.62 522 VAL B C 1
ATOM 11355 O O . VAL B 1 522 ? 1.152 22.094 0.785 1 98.62 522 VAL B O 1
ATOM 11358 N N . TRP B 1 523 ? -0.599 22.328 -0.577 1 98.75 523 TRP B N 1
ATOM 11359 C CA . TRP B 1 523 ? -1.466 22.891 0.459 1 98.75 523 TRP B CA 1
ATOM 11360 C C . TRP B 1 523 ? -1.644 21.891 1.604 1 98.75 523 TRP B C 1
ATOM 11362 O O . TRP B 1 523 ? -1.579 22.266 2.777 1 98.75 523 TRP B O 1
ATOM 11372 N N . SER B 1 524 ? -1.84 20.672 1.272 1 98.81 524 SER B N 1
ATOM 11373 C CA . SER B 1 524 ? -2.057 19.609 2.26 1 98.81 524 SER B CA 1
ATOM 11374 C C . SER B 1 524 ? -0.833 19.438 3.15 1 98.81 524 SER B C 1
ATOM 11376 O O . SER B 1 524 ? -0.945 19.438 4.379 1 98.81 524 SER B O 1
ATOM 11378 N N . LYS B 1 525 ? 0.283 19.266 2.541 1 98.56 525 LYS B N 1
ATOM 11379 C CA . LYS B 1 525 ? 1.498 19 3.307 1 98.56 525 LYS B CA 1
ATOM 11380 C C . LYS B 1 525 ? 1.877 20.203 4.168 1 98.56 525 LYS B C 1
ATOM 11382 O O . LYS B 1 525 ? 2.252 20.047 5.332 1 98.56 525 LYS B O 1
ATOM 11387 N N . TYR B 1 526 ? 1.818 21.438 3.631 1 98.56 526 TYR B N 1
ATOM 11388 C CA . TYR B 1 526 ? 2.09 22.656 4.383 1 98.56 526 TYR B CA 1
ATOM 11389 C C . TYR B 1 526 ? 1.215 22.734 5.629 1 98.56 526 TYR B C 1
ATOM 11391 O O . TYR B 1 526 ? 1.716 22.953 6.734 1 98.56 526 TYR B O 1
ATOM 11399 N N . SER B 1 527 ? -0.068 22.453 5.426 1 98.75 527 SER B N 1
ATOM 11400 C CA . SER B 1 527 ? -1.035 22.578 6.516 1 98.75 527 SER B CA 1
ATOM 11401 C C . SER B 1 527 ? -0.817 21.484 7.562 1 98.75 527 SER B C 1
ATOM 11403 O O . SER B 1 527 ? -0.917 21.75 8.766 1 98.75 527 SER B O 1
ATOM 11405 N N . ILE B 1 528 ? -0.525 20.297 7.148 1 98.69 528 ILE B N 1
ATOM 11406 C CA . ILE B 1 528 ? -0.281 19.203 8.078 1 98.69 528 ILE B CA 1
ATOM 11407 C C . ILE B 1 528 ? 0.941 19.516 8.938 1 98.69 528 ILE B C 1
ATOM 11409 O O . ILE B 1 528 ? 0.899 19.375 10.164 1 98.69 528 ILE B O 1
ATOM 11413 N N . LEU B 1 529 ? 2.025 19.953 8.281 1 98.25 529 LEU B N 1
ATOM 11414 C CA . LEU B 1 529 ? 3.244 20.281 9.016 1 98.25 529 LEU B CA 1
ATOM 11415 C C . LEU B 1 529 ? 3 21.406 10.016 1 98.25 529 LEU B C 1
ATOM 11417 O O . LEU B 1 529 ? 3.463 21.344 11.156 1 98.25 529 LEU B O 1
ATOM 11421 N N . LYS B 1 530 ? 2.232 22.375 9.609 1 97.75 530 LYS B N 1
ATOM 11422 C CA . LYS B 1 530 ? 1.984 23.562 10.43 1 97.75 530 LYS B CA 1
ATOM 11423 C C . LYS B 1 530 ? 1.13 23.219 11.648 1 97.75 530 LYS B C 1
ATOM 11425 O O . LYS B 1 530 ? 1.41 23.688 12.758 1 97.75 530 LYS B O 1
ATOM 11430 N N . TYR B 1 531 ? 0.144 22.359 11.477 1 97.94 531 TYR B N 1
ATOM 11431 C CA . TYR B 1 531 ? -0.86 22.266 12.523 1 97.94 531 TYR B CA 1
ATOM 11432 C C . TYR B 1 531 ? -0.751 20.938 13.266 1 97.94 531 TYR B C 1
ATOM 11434 O O . TYR B 1 531 ? -1.275 20.797 14.375 1 97.94 531 TYR B O 1
ATOM 11442 N N . ARG B 1 532 ? -0.125 19.953 12.695 1 96.5 532 ARG B N 1
ATOM 11443 C CA . ARG B 1 532 ? -0.027 18.656 13.352 1 96.5 532 ARG B CA 1
ATOM 11444 C C . ARG B 1 532 ? 1.346 18.469 13.984 1 96.5 532 ARG B C 1
ATOM 11446 O O . ARG B 1 532 ? 1.474 17.781 15 1 96.5 532 ARG B O 1
ATOM 11453 N N . TYR B 1 533 ? 2.375 19.078 13.461 1 95.25 533 TYR B N 1
ATOM 11454 C CA . TYR B 1 533 ? 3.721 18.703 13.891 1 95.25 533 TYR B CA 1
ATOM 11455 C C . TYR B 1 533 ? 4.445 19.906 14.492 1 95.25 533 TYR B C 1
ATOM 11457 O O . TYR B 1 533 ? 5.656 19.859 14.727 1 95.25 533 TYR B O 1
ATOM 11465 N N . SER B 1 534 ? 3.799 20.938 14.719 1 88.5 534 SER B N 1
ATOM 11466 C CA . SER B 1 534 ? 4.434 22.109 15.312 1 88.5 534 SER B CA 1
ATOM 11467 C C . SER B 1 534 ? 4.316 22.094 16.828 1 88.5 534 SER B C 1
ATOM 11469 O O . SER B 1 534 ? 4.613 23.078 17.5 1 88.5 534 SER B O 1
ATOM 11471 N N . GLY B 1 535 ? 3.789 21.062 17.406 1 85.75 535 GLY B N 1
ATOM 11472 C CA . GLY B 1 535 ? 3.76 20.891 18.859 1 85.75 535 GLY B CA 1
ATOM 11473 C C . GLY B 1 535 ? 2.529 21.5 19.5 1 85.75 535 GLY B C 1
ATOM 11474 O O . GLY B 1 535 ? 2.482 21.672 20.719 1 85.75 535 GLY B O 1
ATOM 11475 N N . ASN B 1 536 ? 1.602 21.859 18.766 1 90.25 536 ASN B N 1
ATOM 11476 C CA . ASN B 1 536 ? 0.357 22.422 19.281 1 90.25 536 ASN B CA 1
ATOM 11477 C C . ASN B 1 536 ? -0.623 21.312 19.672 1 90.25 536 ASN B C 1
ATOM 11479 O O . ASN B 1 536 ? -1.229 20.688 18.812 1 90.25 536 ASN B O 1
ATOM 11483 N N . LYS B 1 537 ? -0.836 21.188 20.906 1 88.94 537 LYS B N 1
ATOM 11484 C CA . LYS B 1 537 ? -1.657 20.094 21.422 1 88.94 537 LYS B CA 1
ATOM 11485 C C . LYS B 1 537 ? -3.129 20.297 21.078 1 88.94 537 LYS B C 1
ATOM 11487 O O . LYS B 1 537 ? -3.852 19.344 20.797 1 88.94 537 LYS B O 1
ATOM 11492 N N . ASP B 1 538 ? -3.562 21.5 21.156 1 93.06 538 ASP B N 1
ATOM 11493 C CA . ASP B 1 538 ? -4.957 21.797 20.828 1 93.06 538 ASP B CA 1
ATOM 11494 C C . ASP B 1 538 ? -5.238 21.547 19.359 1 93.06 538 ASP B C 1
ATOM 11496 O O . ASP B 1 538 ? -6.277 20.984 19 1 93.06 538 ASP B O 1
ATOM 11500 N N . ALA B 1 539 ? -4.316 22.016 18.578 1 96 539 ALA B N 1
ATOM 11501 C CA . ALA B 1 539 ? -4.477 21.75 17.141 1 96 539 ALA B CA 1
ATOM 11502 C C . ALA B 1 539 ? -4.527 20.25 16.859 1 96 539 ALA B C 1
ATOM 11504 O O . ALA B 1 539 ? -5.336 19.797 16.062 1 96 539 ALA B O 1
ATOM 11505 N N . TYR B 1 540 ? -3.652 19.516 17.562 1 94.94 540 TYR B N 1
ATOM 11506 C CA . TYR B 1 540 ? -3.602 18.062 17.406 1 94.94 540 TYR B CA 1
ATOM 11507 C C . TYR B 1 540 ? -4.934 17.422 17.781 1 94.94 540 TYR B C 1
ATOM 11509 O O . TYR B 1 540 ? -5.418 16.531 17.078 1 94.94 540 TYR B O 1
ATOM 11517 N N . ARG B 1 541 ? -5.5 17.906 18.766 1 95.38 541 ARG B N 1
ATOM 11518 C CA . ARG B 1 541 ? -6.723 17.328 19.312 1 95.38 541 ARG B CA 1
ATOM 11519 C C . ARG B 1 541 ? -7.941 17.781 18.516 1 95.38 541 ARG B C 1
ATOM 11521 O O . ARG B 1 541 ? -8.812 16.969 18.172 1 95.38 541 ARG B O 1
ATOM 11528 N N . LEU B 1 542 ? -8 19.031 18.125 1 97.69 542 LEU B N 1
ATOM 11529 C CA . LEU B 1 542 ? -9.25 19.641 17.672 1 97.69 542 LEU B CA 1
ATOM 11530 C C . LEU B 1 542 ? -9.344 19.609 16.156 1 97.69 542 LEU B C 1
ATOM 11532 O O . LEU B 1 542 ? -10.438 19.578 15.594 1 97.69 542 LEU B O 1
ATOM 11536 N N . MET B 1 543 ? -8.258 19.672 15.477 1 98.5 543 MET B N 1
ATOM 11537 C CA . MET B 1 543 ? -8.305 19.703 14.016 1 98.5 543 MET B CA 1
ATOM 11538 C C . MET B 1 543 ? -8.406 18.297 13.438 1 98.5 543 MET B C 1
ATOM 11540 O O . MET B 1 543 ? -7.551 17.453 13.719 1 98.5 543 MET B O 1
ATOM 11544 N N . TYR B 1 544 ? -9.43 18.078 12.648 1 98.5 544 TYR B N 1
ATOM 11545 C CA . TYR B 1 544 ? -9.648 16.719 12.172 1 98.5 544 TYR B CA 1
ATOM 11546 C C . TYR B 1 544 ? -9.344 16.625 10.68 1 98.5 544 TYR B C 1
ATOM 11548 O O . TYR B 1 544 ? -9.391 15.531 10.109 1 98.5 544 TYR B O 1
ATOM 11556 N N . GLY B 1 545 ? -9.008 17.781 10.039 1 98.75 545 GLY B N 1
ATOM 11557 C CA . GLY B 1 545 ? -8.711 17.688 8.617 1 98.75 545 GLY B CA 1
ATOM 11558 C C . GLY B 1 545 ? -8.453 19.031 7.977 1 98.75 545 GLY B C 1
ATOM 11559 O O . GLY B 1 545 ? -8.406 20.062 8.664 1 98.75 545 GLY B O 1
ATOM 11560 N N . ILE B 1 546 ? -8.188 18.984 6.605 1 98.81 546 ILE B N 1
ATOM 11561 C CA . ILE B 1 546 ? -7.887 20.141 5.766 1 98.81 546 ILE B CA 1
ATOM 11562 C C . ILE B 1 546 ? -8.742 20.094 4.504 1 98.81 546 ILE B C 1
ATOM 11564 O O . ILE B 1 546 ? -8.664 19.141 3.723 1 98.81 546 ILE B O 1
ATOM 11568 N N . SER B 1 547 ? -9.508 21.094 4.344 1 98.81 547 SER B N 1
ATOM 11569 C CA . SER B 1 547 ? -10.336 21.141 3.145 1 98.81 547 SER B CA 1
ATOM 11570 C C . SER B 1 547 ? -9.531 21.625 1.937 1 98.81 547 SER B C 1
ATOM 11572 O O . SER B 1 547 ? -8.711 22.531 2.051 1 98.81 547 SER B O 1
ATOM 11574 N N . LEU B 1 548 ? -9.742 21.031 0.845 1 98.81 548 LEU B N 1
ATOM 11575 C CA . LEU B 1 548 ? -9.18 21.469 -0.427 1 98.81 548 LEU B CA 1
ATOM 11576 C C . LEU B 1 548 ? -10.164 22.344 -1.189 1 98.81 548 LEU B C 1
ATOM 11578 O O . LEU B 1 548 ? -9.781 23.031 -2.137 1 98.81 548 LEU B O 1
ATOM 11582 N N . TYR B 1 549 ? -11.359 22.328 -0.734 1 97.94 549 TYR B N 1
ATOM 11583 C CA . TYR B 1 549 ? -12.484 23.016 -1.373 1 97.94 549 TYR B CA 1
ATOM 11584 C C . TYR B 1 549 ? -12.875 24.266 -0.603 1 97.94 549 TYR B C 1
ATOM 11586 O O . TYR B 1 549 ? -12.727 24.328 0.62 1 97.94 549 TYR B O 1
ATOM 11594 N N . ALA B 1 550 ? -13.328 25.266 -1.335 1 96.81 550 ALA B N 1
ATOM 11595 C CA . ALA B 1 550 ? -13.883 26.469 -0.746 1 96.81 550 ALA B CA 1
ATOM 11596 C C . ALA B 1 550 ? -15.391 26.562 -0.977 1 96.81 550 ALA B C 1
ATOM 11598 O O . ALA B 1 550 ? -15.836 26.906 -2.072 1 96.81 550 ALA B O 1
ATOM 11599 N N . PRO B 1 551 ? -16.109 26.328 0.081 1 93.31 551 PRO B N 1
ATOM 11600 C CA . PRO B 1 551 ? -17.562 26.281 -0.107 1 93.31 551 PRO B CA 1
ATOM 11601 C C . PRO B 1 551 ? -18.156 27.656 -0.396 1 93.31 551 PRO B C 1
ATOM 11603 O O . PRO B 1 551 ? -17.734 28.656 0.184 1 93.31 551 PRO B O 1
ATOM 11606 N N . ARG B 1 552 ? -19.172 27.656 -1.203 1 91.5 552 ARG B N 1
ATOM 11607 C CA . ARG B 1 552 ? -19.891 28.875 -1.559 1 91.5 552 ARG B CA 1
ATOM 11608 C C . ARG B 1 552 ? -21.266 28.906 -0.898 1 91.5 552 ARG B C 1
ATOM 11610 O O . ARG B 1 552 ? -22.016 29.891 -1.051 1 91.5 552 ARG B O 1
ATOM 11617 N N . ASN B 1 553 ? -21.562 27.844 -0.137 1 89.75 553 ASN B N 1
ATOM 11618 C CA . ASN B 1 553 ? -22.875 27.719 0.486 1 89.75 553 ASN B CA 1
ATOM 11619 C C . ASN B 1 553 ? -22.781 27.094 1.874 1 89.75 553 ASN B C 1
ATOM 11621 O O . ASN B 1 553 ? -21.875 26.312 2.145 1 89.75 553 ASN B O 1
ATOM 11625 N N . LEU B 1 554 ? -23.734 27.531 2.666 1 90.81 554 LEU B N 1
ATOM 11626 C CA . LEU B 1 554 ? -24 26.844 3.922 1 90.81 554 LEU B CA 1
ATOM 11627 C C . LEU B 1 554 ? -25.109 25.812 3.754 1 90.81 554 LEU B C 1
ATOM 11629 O O . LEU B 1 554 ? -26.188 26.141 3.262 1 90.81 554 LEU B O 1
ATOM 11633 N N . GLU B 1 555 ? -24.812 24.641 4.141 1 89.06 555 GLU B N 1
ATOM 11634 C CA . GLU B 1 555 ? -25.75 23.562 3.834 1 89.06 555 GLU B CA 1
ATOM 11635 C C . GLU B 1 555 ? -26.594 23.203 5.051 1 89.06 555 GLU B C 1
ATOM 11637 O O . GLU B 1 555 ? -27.625 22.547 4.922 1 89.06 555 GLU B O 1
ATOM 11642 N N . LEU B 1 556 ? -26.266 23.625 6.234 1 93.25 556 LEU B N 1
ATOM 11643 C CA . LEU B 1 556 ? -26.875 23.047 7.43 1 93.25 556 LEU B CA 1
ATOM 11644 C C . LEU B 1 556 ? -27.938 23.969 8.008 1 93.25 556 LEU B C 1
ATOM 11646 O O . LEU B 1 556 ? -28.578 23.641 9.016 1 93.25 556 LEU B O 1
ATOM 11650 N N . VAL B 1 557 ? -28.156 25.047 7.398 1 90.38 557 VAL B N 1
ATOM 11651 C CA . VAL B 1 557 ? -29.188 25.969 7.852 1 90.38 557 VAL B CA 1
ATOM 11652 C C . VAL B 1 557 ? -30.562 25.344 7.684 1 90.38 557 VAL B C 1
ATOM 11654 O O . VAL B 1 557 ? -30.828 24.688 6.668 1 90.38 557 VAL B O 1
ATOM 11657 N N . PRO B 1 558 ? -31.422 25.469 8.711 1 87 558 PRO B N 1
ATOM 11658 C CA . PRO B 1 558 ? -32.75 24.828 8.672 1 87 558 PRO B CA 1
ATOM 11659 C C . PRO B 1 558 ? -33.562 25.234 7.438 1 87 558 PRO B C 1
ATOM 11661 O O . PRO B 1 558 ? -34.312 24.406 6.906 1 87 558 PRO B O 1
ATOM 11664 N N . SER B 1 559 ? -33.406 26.422 6.992 1 81.75 559 SER B N 1
ATOM 11665 C CA . SER B 1 559 ? -34.188 26.922 5.863 1 81.75 559 SER B CA 1
ATOM 11666 C C . SER B 1 559 ? -33.656 26.375 4.543 1 81.75 559 SER B C 1
ATOM 11668 O O . SER B 1 559 ? -34.344 26.453 3.514 1 81.75 559 SER B O 1
ATOM 11670 N N . GLY B 1 560 ? -32.531 25.75 4.527 1 82.81 560 GLY B N 1
ATOM 11671 C CA . GLY B 1 560 ? -31.938 25.203 3.32 1 82.81 560 GLY B CA 1
ATOM 11672 C C . GLY B 1 560 ? -30.578 25.797 3.02 1 82.81 560 GLY B C 1
ATOM 11673 O O . GLY B 1 560 ? -29.969 26.438 3.875 1 82.81 560 GLY B O 1
ATOM 11674 N N . ARG B 1 561 ? -30.156 25.562 1.793 1 84.62 561 ARG B N 1
ATOM 11675 C CA . ARG B 1 561 ? -28.828 26.047 1.401 1 84.62 561 ARG B CA 1
ATOM 11676 C C . ARG B 1 561 ? -28.812 27.547 1.204 1 84.62 561 ARG B C 1
ATOM 11678 O O . ARG B 1 561 ? -29.719 28.109 0.559 1 84.62 561 ARG B O 1
ATOM 11685 N N . VAL B 1 562 ? -27.875 28.141 1.814 1 87.5 562 VAL B N 1
ATOM 11686 C CA . VAL B 1 562 ? -27.734 29.594 1.723 1 87.5 562 VAL B CA 1
ATOM 11687 C C . VAL B 1 562 ? -26.344 29.953 1.207 1 87.5 562 VAL B C 1
ATOM 11689 O O . VAL B 1 562 ? -25.359 29.297 1.554 1 87.5 562 VAL B O 1
ATOM 11692 N N . SER B 1 563 ? -26.344 30.953 0.294 1 88.5 563 SER B N 1
ATOM 11693 C CA . SER B 1 563 ? -25.062 31.422 -0.201 1 88.5 563 SER B CA 1
ATOM 11694 C C . SER B 1 563 ? -24.172 31.906 0.94 1 88.5 563 SER B C 1
ATOM 11696 O O . SER B 1 563 ? -24.656 32.531 1.889 1 88.5 563 SER B O 1
ATOM 11698 N N . PHE B 1 564 ? -22.922 31.625 0.792 1 92.5 564 PHE B N 1
ATOM 11699 C CA . PHE B 1 564 ? -22 31.938 1.884 1 92.5 564 PHE B CA 1
ATOM 11700 C C . PHE B 1 564 ? -20.672 32.438 1.347 1 92.5 564 PHE B C 1
ATOM 11702 O O . PHE B 1 564 ? -20.141 31.891 0.384 1 92.5 564 PHE B O 1
ATOM 11709 N N . ASP B 1 565 ? -20.234 33.531 1.918 1 92.81 565 ASP B N 1
ATOM 11710 C CA . ASP B 1 565 ? -18.891 34.062 1.768 1 92.81 565 ASP B CA 1
ATOM 11711 C C . ASP B 1 565 ? -18.219 34.281 3.127 1 92.81 565 ASP B C 1
ATOM 11713 O O . ASP B 1 565 ? -18.672 35.094 3.93 1 92.81 565 ASP B O 1
ATOM 11717 N N . PRO B 1 566 ? -17.188 33.594 3.328 1 95.62 566 PRO B N 1
ATOM 11718 C CA . PRO B 1 566 ? -16.547 33.719 4.637 1 95.62 566 PRO B CA 1
ATOM 11719 C C . PRO B 1 566 ? -16.156 35.156 4.961 1 95.62 566 PRO B C 1
ATOM 11721 O O . PRO B 1 566 ? -16.156 35.531 6.133 1 95.62 566 PRO B O 1
ATOM 11724 N N . ASN B 1 567 ? -15.883 35.938 3.996 1 94.44 567 ASN B N 1
ATOM 11725 C CA . ASN B 1 567 ? -15.461 37.312 4.215 1 94.44 567 ASN B CA 1
ATOM 11726 C C . ASN B 1 567 ? -16.609 38.156 4.762 1 94.44 567 ASN B C 1
ATOM 11728 O O . ASN B 1 567 ? -16.359 39.219 5.363 1 94.44 567 ASN B O 1
ATOM 11732 N N . SER B 1 568 ? -17.781 37.75 4.523 1 94.19 568 SER B N 1
ATOM 11733 C CA . SER B 1 568 ? -18.922 38.469 5.066 1 94.19 568 SER B CA 1
ATOM 11734 C C . SER B 1 568 ? -18.953 38.406 6.59 1 94.19 568 SER B C 1
ATOM 11736 O O . SER B 1 568 ? -19.484 39.312 7.25 1 94.19 568 SER B O 1
ATOM 11738 N N . VAL B 1 569 ? -18.344 37.438 7.129 1 95.38 569 VAL B N 1
ATOM 11739 C CA . VAL B 1 569 ? -18.297 37.25 8.578 1 95.38 569 VAL B CA 1
ATOM 11740 C C . VAL B 1 569 ? -16.938 37.656 9.109 1 95.38 569 VAL B C 1
ATOM 11742 O O . VAL B 1 569 ? -16.844 38.281 10.172 1 95.38 569 VAL B O 1
ATOM 11745 N N . LEU B 1 570 ? -15.883 37.5 8.398 1 97 570 LEU B N 1
ATOM 11746 C CA . LEU B 1 570 ? -14.516 37.656 8.891 1 97 570 LEU B CA 1
ATOM 11747 C C . LEU B 1 570 ? -14.07 39.094 8.797 1 97 570 LEU B C 1
ATOM 11749 O O . LEU B 1 570 ? -13.414 39.625 9.703 1 97 570 LEU B O 1
ATOM 11753 N N . LEU B 1 571 ? -14.469 39.75 7.73 1 95.69 571 LEU B N 1
ATOM 11754 C CA . LEU B 1 571 ? -14.023 41.125 7.531 1 95.69 571 LEU B CA 1
ATOM 11755 C C . LEU B 1 571 ? -14.586 42.062 8.617 1 95.69 571 LEU B C 1
ATOM 11757 O O . LEU B 1 571 ? -13.852 42.844 9.211 1 95.69 571 LEU B O 1
ATOM 11761 N N . PRO B 1 572 ? -15.906 41.969 8.891 1 95.81 572 PRO B N 1
ATOM 11762 C CA . PRO B 1 572 ? -16.453 42.781 9.977 1 95.81 572 PRO B CA 1
ATOM 11763 C C . PRO B 1 572 ? -15.812 42.5 11.328 1 95.81 572 PRO B C 1
ATOM 11765 O O . PRO B 1 572 ? -15.789 43.344 12.203 1 95.81 572 PRO B O 1
ATOM 11768 N N . ALA B 1 573 ? -15.344 41.312 11.523 1 95.69 573 ALA B N 1
ATOM 11769 C CA . ALA B 1 573 ? -14.68 40.938 12.773 1 95.69 573 ALA B CA 1
ATOM 11770 C C . ALA B 1 573 ? -13.211 41.344 12.758 1 95.69 573 ALA B C 1
ATOM 11772 O O . ALA B 1 573 ? -12.445 40.938 13.641 1 95.69 573 ALA B O 1
ATOM 11773 N N . HIS B 1 574 ? -12.672 41.969 11.734 1 94.62 574 HIS B N 1
ATOM 11774 C CA . HIS B 1 574 ? -11.367 42.625 11.625 1 94.62 574 HIS B CA 1
ATOM 11775 C C . HIS B 1 574 ? -10.281 41.625 11.273 1 94.62 574 HIS B C 1
ATOM 11777 O O . HIS B 1 574 ? -9.125 41.781 11.656 1 94.62 574 HIS B O 1
ATOM 11783 N N . TYR B 1 575 ? -10.68 40.531 10.695 1 95.75 575 TYR B N 1
ATOM 11784 C CA . TYR B 1 575 ? -9.688 39.656 10.102 1 95.75 575 TYR B CA 1
ATOM 11785 C C . TYR B 1 575 ? -9.273 40.156 8.719 1 95.75 575 TYR B C 1
ATOM 11787 O O . TYR B 1 575 ? -10.047 40.781 8.023 1 95.75 575 TYR B O 1
ATOM 11795 N N . ALA B 1 576 ? -8.055 39.844 8.383 1 95.19 576 ALA B N 1
ATOM 11796 C CA . ALA B 1 576 ? -7.551 40.219 7.07 1 95.19 576 ALA B CA 1
ATOM 11797 C C . ALA B 1 576 ? -8.281 39.469 5.957 1 95.19 576 ALA B C 1
ATOM 11799 O O . ALA B 1 576 ? -8.766 38.375 6.164 1 95.19 576 ALA B O 1
ATOM 11800 N N . PRO B 1 577 ? -8.344 40.156 4.836 1 93 577 PRO B N 1
ATOM 11801 C CA . PRO B 1 577 ? -8.93 39.438 3.697 1 93 577 PRO B CA 1
ATOM 11802 C C . PRO B 1 577 ? -8.172 38.156 3.344 1 93 577 PRO B C 1
ATOM 11804 O O . PRO B 1 577 ? -6.945 38.125 3.467 1 93 577 PRO B O 1
ATOM 11807 N N . GLN B 1 578 ? -8.828 37.125 2.92 1 94.62 578 GLN B N 1
ATOM 11808 C CA . GLN B 1 578 ? -8.25 35.875 2.469 1 94.62 578 GLN B CA 1
ATOM 11809 C C . GLN B 1 578 ? -7.68 35.062 3.641 1 94.62 578 GLN B C 1
ATOM 11811 O O . GLN B 1 578 ? -6.785 34.25 3.459 1 94.62 578 GLN B O 1
ATOM 11816 N N . THR B 1 579 ? -8.094 35.375 4.848 1 97.62 579 THR B N 1
ATOM 11817 C CA . THR B 1 579 ? -7.699 34.594 6.012 1 97.62 579 THR B CA 1
ATOM 11818 C C . THR B 1 579 ? -8.367 33.219 5.984 1 97.62 579 THR B C 1
ATOM 11820 O O . THR B 1 579 ? -9.602 33.125 5.926 1 97.62 579 THR B O 1
ATOM 11823 N N . PRO B 1 580 ? -7.5 32.156 5.973 1 98.31 580 PRO B N 1
ATOM 11824 C CA . PRO B 1 580 ? -8.133 30.844 6.148 1 98.31 580 PRO B CA 1
ATOM 11825 C C . PRO B 1 580 ? -8.836 30.703 7.496 1 98.31 580 PRO B C 1
ATOM 11827 O O . PRO B 1 580 ? -8.586 31.5 8.414 1 98.31 580 PRO B O 1
ATOM 11830 N N . TYR B 1 581 ? -9.742 29.781 7.613 1 98.56 581 TYR B N 1
ATOM 11831 C CA . TYR B 1 581 ? -10.516 29.672 8.844 1 98.56 581 TYR B CA 1
ATOM 11832 C C . TYR B 1 581 ? -10.781 28.219 9.211 1 98.56 581 TYR B C 1
ATOM 11834 O O . TYR B 1 581 ? -10.641 27.328 8.367 1 98.56 581 TYR B O 1
ATOM 11842 N N . ALA B 1 582 ? -10.992 27.984 10.445 1 98.56 582 ALA B N 1
ATOM 11843 C CA . ALA B 1 582 ? -11.391 26.672 10.961 1 98.56 582 ALA B CA 1
ATOM 11844 C C . ALA B 1 582 ? -12.906 26.562 11.062 1 98.56 582 ALA B C 1
ATOM 11846 O O . ALA B 1 582 ? -13.57 27.469 11.586 1 98.56 582 ALA B O 1
ATOM 11847 N N . SER B 1 583 ? -13.445 25.531 10.477 1 98.38 583 SER B N 1
ATOM 11848 C CA . SER B 1 583 ? -14.891 25.312 10.5 1 98.38 583 SER B CA 1
ATOM 11849 C C . SER B 1 583 ? -15.242 23.906 10.984 1 98.38 583 SER B C 1
ATOM 11851 O O . SER B 1 583 ? -14.469 22.969 10.781 1 98.38 583 SER B O 1
ATOM 11853 N N . GLN B 1 584 ? -16.406 23.766 11.57 1 98.19 584 GLN B N 1
ATOM 11854 C CA . GLN B 1 584 ? -16.875 22.453 12.039 1 98.19 584 GLN B CA 1
ATOM 11855 C C . GLN B 1 584 ? -17.375 21.594 10.883 1 98.19 584 GLN B C 1
ATOM 11857 O O . GLN B 1 584 ? -17.5 20.391 11.016 1 98.19 584 GLN B O 1
ATOM 11862 N N . ILE B 1 585 ? -17.641 22.125 9.758 1 96.94 585 ILE B N 1
ATOM 11863 C CA . ILE B 1 585 ? -18.281 21.422 8.656 1 96.94 585 ILE B CA 1
ATOM 11864 C C . ILE B 1 585 ? -17.297 20.484 7.984 1 96.94 585 ILE B C 1
ATOM 11866 O O . ILE B 1 585 ? -16.219 20.906 7.535 1 96.94 585 ILE B O 1
ATOM 11870 N N . PRO B 1 586 ? -17.609 19.172 7.918 1 97.5 586 PRO B N 1
ATOM 11871 C CA . PRO B 1 586 ? -16.734 18.297 7.133 1 97.5 586 PRO B CA 1
ATOM 11872 C C . PRO B 1 586 ? -16.891 18.5 5.629 1 97.5 586 PRO B C 1
ATOM 11874 O O . PRO B 1 586 ? -18 18.75 5.141 1 97.5 586 PRO B O 1
ATOM 11877 N N . CYS B 1 587 ? -15.797 18.438 4.934 1 97.19 587 CYS B N 1
ATOM 11878 C CA . CYS B 1 587 ? -15.797 18.656 3.492 1 97.19 587 CYS B CA 1
ATOM 11879 C C . CYS B 1 587 ? -15.914 17.344 2.73 1 97.19 587 CYS B C 1
ATOM 11881 O O . CYS B 1 587 ? -15.164 16.406 2.996 1 97.19 587 CYS B O 1
ATOM 11883 N N . SER B 1 588 ? -16.844 17.234 1.778 1 93.75 588 SER B N 1
ATOM 11884 C CA . SER B 1 588 ? -17.016 16.016 0.976 1 93.75 588 SER B CA 1
ATOM 11885 C C . SER B 1 588 ? -16.531 16.234 -0.452 1 93.75 588 SER B C 1
ATOM 11887 O O . SER B 1 588 ? -16.625 15.328 -1.284 1 93.75 588 SER B O 1
ATOM 11889 N N . TRP B 1 589 ? -16.078 17.391 -0.774 1 95 589 TRP B N 1
ATOM 11890 C CA . TRP B 1 589 ? -15.656 17.688 -2.139 1 95 589 TRP B CA 1
ATOM 11891 C C . TRP B 1 589 ? -14.141 17.812 -2.234 1 95 589 TRP B C 1
ATOM 11893 O O . TRP B 1 589 ? -13.617 18.719 -2.877 1 95 589 TRP B O 1
ATOM 11903 N N . GLY B 1 590 ? -13.461 16.969 -1.497 1 97.38 590 GLY B N 1
ATOM 11904 C CA . GLY B 1 590 ? -12.008 16.922 -1.463 1 97.38 590 GLY B CA 1
ATOM 11905 C C . GLY B 1 590 ? -11.422 17.484 -0.178 1 97.38 590 GLY B C 1
ATOM 11906 O O . GLY B 1 590 ? -11.555 18.688 0.099 1 97.38 590 GLY B O 1
ATOM 11907 N N . ALA B 1 591 ? -10.836 16.609 0.604 1 98.62 591 ALA B N 1
ATOM 11908 C CA . ALA B 1 591 ? -10.266 17.031 1.885 1 98.62 591 ALA B CA 1
ATOM 11909 C C . ALA B 1 591 ? -9.266 15.992 2.389 1 98.62 591 ALA B C 1
ATOM 11911 O O . ALA B 1 591 ? -9.289 14.828 1.971 1 98.62 591 ALA B O 1
ATOM 11912 N N . VAL B 1 592 ? -8.375 16.484 3.193 1 98.81 592 VAL B N 1
ATOM 11913 C CA . VAL B 1 592 ? -7.484 15.609 3.949 1 98.81 592 VAL B CA 1
ATOM 11914 C C . VAL B 1 592 ? -8.109 15.273 5.301 1 98.81 592 VAL B C 1
ATOM 11916 O O . VAL B 1 592 ? -8.57 16.172 6.016 1 98.81 592 VAL B O 1
ATOM 11919 N N . TYR B 1 593 ? -8.141 14.094 5.66 1 98.81 593 TYR B N 1
ATOM 11920 C CA . TYR B 1 593 ? -8.641 13.68 6.969 1 98.81 593 TYR B CA 1
ATOM 11921 C C . TYR B 1 593 ? -7.512 13.102 7.816 1 98.81 593 TYR B C 1
ATOM 11923 O O . TYR B 1 593 ? -6.613 12.438 7.297 1 98.81 593 TYR B O 1
ATOM 11931 N N . PHE B 1 594 ? -7.609 13.344 9.055 1 98.75 594 PHE B N 1
ATOM 11932 C CA . PHE B 1 594 ? -6.551 12.961 9.977 1 98.75 594 PHE B CA 1
ATOM 11933 C C . PHE B 1 594 ? -6.848 11.602 10.602 1 98.75 594 PHE B C 1
ATOM 11935 O O . PHE B 1 594 ? -8.008 11.25 10.812 1 98.75 594 PHE B O 1
ATOM 11942 N N . PRO B 1 595 ? -5.855 10.82 10.914 1 97.31 595 PRO B N 1
ATOM 11943 C CA . PRO B 1 595 ? -5.98 9.391 11.203 1 97.31 595 PRO B CA 1
ATOM 11944 C C . PRO B 1 595 ? -6.75 9.125 12.492 1 97.31 595 PRO B C 1
ATOM 11946 O O . PRO B 1 595 ? -7.676 8.305 12.508 1 97.31 595 PRO B O 1
ATOM 11949 N N . GLU B 1 596 ? -6.434 9.82 13.625 1 95.88 596 GLU B N 1
ATOM 11950 C CA . GLU B 1 596 ? -7.086 9.531 14.898 1 95.88 596 GLU B CA 1
ATOM 11951 C C . GLU B 1 596 ? -8.578 9.844 14.836 1 95.88 596 GLU B C 1
ATOM 11953 O O . GLU B 1 596 ? -9.398 9.07 15.336 1 95.88 596 GLU B O 1
ATOM 11958 N N . HIS B 1 597 ? -8.852 10.906 14.227 1 98.12 597 HIS B N 1
ATOM 11959 C CA . HIS B 1 597 ? -10.234 11.344 14.117 1 98.12 597 HIS B CA 1
ATOM 11960 C C . HIS B 1 597 ? -11.047 10.406 13.227 1 98.12 597 HIS B C 1
ATOM 11962 O O . HIS B 1 597 ? -12.195 10.094 13.539 1 98.12 597 HIS B O 1
ATOM 11968 N N . TRP B 1 598 ? -10.438 9.969 12.172 1 98.06 598 TRP B N 1
ATOM 11969 C CA . TRP B 1 598 ? -11.133 9.055 11.266 1 98.06 598 TRP B CA 1
ATOM 11970 C C . TRP B 1 598 ? -11.367 7.703 11.938 1 98.06 598 TRP B C 1
ATOM 11972 O O . TRP B 1 598 ? -12.422 7.09 11.758 1 98.06 598 TRP B O 1
ATOM 11982 N N . ARG B 1 599 ? -10.375 7.191 12.672 1 94.81 599 ARG B N 1
ATOM 11983 C CA . ARG B 1 599 ? -10.547 5.953 13.43 1 94.81 599 ARG B CA 1
ATOM 11984 C C . ARG B 1 599 ? -11.703 6.078 14.422 1 94.81 599 ARG B C 1
ATOM 11986 O O . ARG B 1 599 ? -12.5 5.148 14.57 1 94.81 599 ARG B O 1
ATOM 11993 N N . GLU B 1 600 ? -11.766 7.176 15.117 1 95.31 600 GLU B N 1
ATOM 11994 C CA . GLU B 1 600 ? -12.875 7.422 16.047 1 95.31 600 GLU B CA 1
ATOM 11995 C C . GLU B 1 600 ? -14.211 7.41 15.312 1 95.31 600 GLU B C 1
ATOM 11997 O O . GLU B 1 600 ? -15.195 6.859 15.812 1 95.31 600 GLU B O 1
ATOM 12002 N N . PHE B 1 601 ? -14.195 8.039 14.195 1 97.69 601 PHE B N 1
ATOM 12003 C CA . PHE B 1 601 ? -15.414 8.102 13.398 1 97.69 601 PHE B CA 1
ATOM 12004 C C . PHE B 1 601 ? -15.883 6.703 13.016 1 97.69 601 PHE B C 1
ATOM 12006 O O . PHE B 1 601 ? -17.078 6.418 13.031 1 97.69 601 PHE B O 1
ATOM 12013 N N . HIS B 1 602 ? -14.969 5.836 12.578 1 94.5 602 HIS B N 1
ATOM 12014 C CA . HIS B 1 602 ? -15.336 4.461 12.258 1 94.5 602 HIS B CA 1
ATOM 12015 C C . HIS B 1 602 ? -16.094 3.809 13.414 1 94.5 602 HIS B C 1
ATOM 12017 O O . HIS B 1 602 ? -17.172 3.246 13.219 1 94.5 602 HIS B O 1
ATOM 12023 N N . ALA B 1 603 ? -15.484 3.934 14.562 1 92.06 603 ALA B N 1
ATOM 12024 C CA . ALA B 1 603 ? -16.109 3.346 15.75 1 92.06 603 ALA B CA 1
ATOM 12025 C C . ALA B 1 603 ? -17.453 4 16.047 1 92.06 603 ALA B C 1
ATOM 12027 O O . ALA B 1 603 ? -18.406 3.318 16.406 1 92.06 603 ALA B O 1
ATOM 12028 N N . TYR B 1 604 ? -17.5 5.297 15.898 1 95.56 604 TYR B N 1
ATOM 12029 C CA . TYR B 1 604 ? -18.719 6.059 16.141 1 95.56 604 TYR B CA 1
ATOM 12030 C C . TYR B 1 604 ? -19.828 5.625 15.188 1 95.56 604 TYR B C 1
ATOM 12032 O O . TYR B 1 604 ? -20.953 5.383 15.617 1 95.56 604 TYR B O 1
ATOM 12040 N N . LEU B 1 605 ? -19.484 5.562 13.93 1 95.88 605 LEU B N 1
ATOM 12041 C CA . LEU B 1 605 ? -20.469 5.266 12.891 1 95.88 605 LEU B CA 1
ATOM 12042 C C . LEU B 1 605 ? -21.062 3.875 13.086 1 95.88 605 LEU B C 1
ATOM 12044 O O . LEU B 1 605 ? -22.25 3.672 12.875 1 95.88 605 LEU B O 1
ATOM 12048 N N . ILE B 1 606 ? -20.25 2.932 13.406 1 90.31 606 ILE B N 1
ATOM 12049 C CA . ILE B 1 606 ? -20.719 1.562 13.602 1 90.31 606 ILE B CA 1
ATOM 12050 C C . ILE B 1 606 ? -21.812 1.531 14.664 1 90.31 606 ILE B C 1
ATOM 12052 O O . ILE B 1 606 ? -22.859 0.902 14.461 1 90.31 606 ILE B O 1
ATOM 12056 N N . ARG B 1 607 ? -21.609 2.23 15.75 1 88.44 607 ARG B N 1
ATOM 12057 C CA . ARG B 1 607 ? -22.594 2.289 16.812 1 88.44 607 ARG B CA 1
ATOM 12058 C C . ARG B 1 607 ? -23.859 3.021 16.359 1 88.44 607 ARG B C 1
ATOM 12060 O O . ARG B 1 607 ? -24.969 2.625 16.688 1 88.44 607 ARG B O 1
ATOM 12067 N N . ARG B 1 608 ? -23.672 4.07 15.641 1 91.69 608 ARG B N 1
ATOM 12068 C CA . ARG B 1 608 ? -24.797 4.855 15.164 1 91.69 608 ARG B CA 1
ATOM 12069 C C . ARG B 1 608 ? -25.641 4.059 14.18 1 91.69 608 ARG B C 1
ATOM 12071 O O . ARG B 1 608 ? -26.875 4.188 14.156 1 91.69 608 ARG B O 1
ATOM 12078 N N . LEU B 1 609 ? -24.984 3.338 13.32 1 88.25 609 LEU B N 1
ATOM 12079 C CA . LEU B 1 609 ? -25.703 2.516 12.352 1 88.25 609 LEU B CA 1
ATOM 12080 C C . LEU B 1 609 ? -26.516 1.431 13.055 1 88.25 609 LEU B C 1
ATOM 12082 O O . LEU B 1 609 ? -27.578 1.039 12.578 1 88.25 609 LEU B O 1
ATOM 12086 N N . GLN B 1 610 ? -26.016 0.951 14.141 1 82.5 610 GLN B N 1
ATOM 12087 C CA . GLN B 1 610 ? -26.766 -0.005 14.938 1 82.5 610 GLN B CA 1
ATOM 12088 C C . GLN B 1 610 ? -28.031 0.635 15.508 1 82.5 610 GLN B C 1
ATOM 12090 O O . GLN B 1 610 ? -29.062 -0.028 15.648 1 82.5 610 GLN B O 1
ATOM 12095 N N . ASP B 1 611 ? -27.922 1.908 15.828 1 81.81 611 ASP B N 1
ATOM 12096 C CA . ASP B 1 611 ? -29.062 2.656 16.359 1 81.81 611 ASP B CA 1
ATOM 12097 C C . ASP B 1 611 ? -30.203 2.715 15.336 1 81.81 611 ASP B C 1
ATOM 12099 O O . ASP B 1 611 ? -31.375 2.836 15.703 1 81.81 611 ASP B O 1
ATOM 12103 N N . LEU B 1 612 ? -29.828 2.736 14.094 1 78.62 612 LEU B N 1
ATOM 12104 C CA . LEU B 1 612 ? -30.828 2.807 13.031 1 78.62 612 LEU B CA 1
ATOM 12105 C C . LEU B 1 612 ? -31.719 1.561 13.039 1 78.62 612 LEU B C 1
ATOM 12107 O O . LEU B 1 612 ? -32.812 1.573 12.484 1 78.62 612 LEU B O 1
ATOM 12111 N N . ASN B 1 613 ? -31.141 0.563 13.617 1 70 613 ASN B N 1
ATOM 12112 C CA . ASN B 1 613 ? -31.891 -0.694 13.648 1 70 613 ASN B CA 1
ATOM 12113 C C . ASN B 1 613 ? -32.812 -0.77 14.859 1 70 613 ASN B C 1
ATOM 12115 O O . ASN B 1 613 ? -33.531 -1.757 15.039 1 70 613 ASN B O 1
ATOM 12119 N N . LEU B 1 614 ? -32.875 0.264 15.641 1 74.94 614 LEU B N 1
ATOM 12120 C CA . LEU B 1 614 ? -33.75 0.292 16.797 1 74.94 614 LEU B CA 1
ATOM 12121 C C . LEU B 1 614 ? -35.219 0.414 16.375 1 74.94 614 LEU B C 1
ATOM 12123 O O . LEU B 1 614 ? -35.531 1.066 15.367 1 74.94 614 LEU B O 1
ATOM 12127 N N . PRO B 1 615 ? -36.031 -0.298 17.125 1 67.75 615 PRO B N 1
ATOM 12128 C CA . PRO B 1 615 ? -37.438 -0.193 16.797 1 67.75 615 PRO B CA 1
ATOM 12129 C C . PRO B 1 615 ? -37.969 1.245 16.844 1 67.75 615 PRO B C 1
ATOM 12131 O O . PRO B 1 615 ? -37.375 2.078 17.562 1 67.75 615 PRO B O 1
ATOM 12134 N N . LYS B 1 616 ? -38.906 1.597 16.031 1 65.56 616 LYS B N 1
ATOM 12135 C CA . LYS B 1 616 ? -39.469 2.941 15.898 1 65.56 616 LYS B CA 1
ATOM 12136 C C . LYS B 1 616 ? -39.938 3.473 17.25 1 65.56 616 LYS B C 1
ATOM 12138 O O . LYS B 1 616 ? -39.875 4.676 17.516 1 65.56 616 LYS B O 1
ATOM 12143 N N . HIS B 1 617 ? -40.438 2.506 18.078 1 69.12 617 HIS B N 1
ATOM 12144 C CA . HIS B 1 617 ? -40.969 2.98 19.359 1 69.12 617 HIS B CA 1
ATOM 12145 C C . HIS B 1 617 ? -39.938 2.797 20.484 1 69.12 617 HIS B C 1
ATOM 12147 O O . HIS B 1 617 ? -40.344 2.617 21.641 1 69.12 617 HIS B O 1
ATOM 12153 N N . SER B 1 618 ? -38.719 2.871 20 1 73.69 618 SER B N 1
ATOM 12154 C CA . SER B 1 618 ? -37.688 2.748 21.031 1 73.69 618 SER B CA 1
ATOM 12155 C C . SER B 1 618 ? -37.625 3.996 21.906 1 73.69 618 SER B C 1
ATOM 12157 O O . SER B 1 618 ? -37.844 5.109 21.422 1 73.69 618 SER B O 1
ATOM 12159 N N . ASP B 1 619 ? -37.469 3.863 23.203 1 74.06 619 ASP B N 1
ATOM 12160 C CA . ASP B 1 619 ? -37.406 4.961 24.172 1 74.06 619 ASP B CA 1
ATOM 12161 C C . ASP B 1 619 ? -36 5.465 24.328 1 74.06 619 ASP B C 1
ATOM 12163 O O . ASP B 1 619 ? -35.719 6.301 25.188 1 74.06 619 ASP B O 1
ATOM 12167 N N . VAL B 1 620 ? -35.125 4.988 23.422 1 78 620 VAL B N 1
ATOM 12168 C CA . VAL B 1 620 ? -33.719 5.379 23.531 1 78 620 VAL B CA 1
ATOM 12169 C C . VAL B 1 620 ? -33.5 6.738 22.875 1 78 620 VAL B C 1
ATOM 12171 O O . VAL B 1 620 ? -34.031 7 21.797 1 78 620 VAL B O 1
ATOM 12174 N N . ARG B 1 621 ? -32.875 7.609 23.578 1 81.06 621 ARG B N 1
ATOM 12175 C CA . ARG B 1 621 ? -32.5 8.906 23.016 1 81.06 621 ARG B CA 1
ATOM 12176 C C . ARG B 1 621 ? -31.406 8.758 21.969 1 81.06 621 ARG B C 1
ATOM 12178 O O . ARG B 1 621 ? -30.312 8.258 22.281 1 81.06 621 ARG B O 1
ATOM 12185 N N . LEU B 1 622 ? -31.734 9.258 20.828 1 84.56 622 LEU B N 1
ATOM 12186 C CA . LEU B 1 622 ? -30.766 9.156 19.734 1 84.56 622 LEU B CA 1
ATOM 12187 C C . LEU B 1 622 ? -30.031 10.477 19.531 1 84.56 622 LEU B C 1
ATOM 12189 O O . LEU B 1 622 ? -30.562 11.539 19.875 1 84.56 622 LEU B O 1
ATOM 12193 N N . ILE B 1 623 ? -28.906 10.492 19.094 1 91.06 623 ILE B N 1
ATOM 12194 C CA . ILE B 1 623 ? -28.078 11.664 18.844 1 91.06 623 ILE B CA 1
ATOM 12195 C C . ILE B 1 623 ? -28.578 12.375 17.578 1 91.06 623 ILE B C 1
ATOM 12197 O O . ILE B 1 623 ? -28.75 11.758 16.531 1 91.06 623 ILE B O 1
ATOM 12201 N N . SER B 1 624 ? -28.891 13.578 17.719 1 90.44 624 SER B N 1
ATOM 12202 C CA . SER B 1 624 ? -29.312 14.469 16.641 1 90.44 624 SER B CA 1
ATOM 12203 C C . SER B 1 624 ? -28.906 15.906 16.922 1 90.44 624 SER B C 1
ATOM 12205 O O . SER B 1 624 ? -29.328 16.5 17.922 1 90.44 624 SER B O 1
ATOM 12207 N N . VAL B 1 625 ? -28.109 16.5 16.094 1 94.31 625 VAL B N 1
ATOM 12208 C CA . VAL B 1 625 ? -27.625 17.859 16.312 1 94.31 625 VAL B CA 1
ATOM 12209 C C . VAL B 1 625 ? -28.781 18.859 16.203 1 94.31 625 VAL B C 1
ATOM 12211 O O . VAL B 1 625 ? -29.422 18.969 15.156 1 94.31 625 VAL B O 1
ATOM 12214 N N . PRO B 1 626 ? -29 19.594 17.219 1 92.25 626 PRO B N 1
ATOM 12215 C CA . PRO B 1 626 ? -30.125 20.516 17.219 1 92.25 626 PRO B CA 1
ATOM 12216 C C . PRO B 1 626 ? -30.016 21.594 16.141 1 92.25 626 PRO B C 1
ATOM 12218 O O . PRO B 1 626 ? -28.984 22.266 16.047 1 92.25 626 PRO B O 1
ATOM 12221 N N . GLY B 1 627 ? -31.078 21.672 15.367 1 90.94 627 GLY B N 1
ATOM 12222 C CA . GLY B 1 627 ? -31.172 22.734 14.383 1 90.94 627 GLY B CA 1
ATOM 12223 C C . GLY B 1 627 ? -30.391 22.453 13.117 1 90.94 627 GLY B C 1
ATOM 12224 O O . GLY B 1 627 ? -30.281 23.312 12.242 1 90.94 627 GLY B O 1
ATOM 12225 N N . SER B 1 628 ? -29.781 21.359 13.016 1 92.75 628 SER B N 1
ATOM 12226 C CA . SER B 1 628 ? -29 21.031 11.836 1 92.75 628 SER B CA 1
ATOM 12227 C C . SER B 1 628 ? -29.828 20.281 10.797 1 92.75 628 SER B C 1
ATOM 12229 O O . SER B 1 628 ? -30.438 19.25 11.094 1 92.75 628 SER B O 1
ATOM 12231 N N . ARG B 1 629 ? -29.797 20.719 9.617 1 91.69 629 ARG B N 1
ATOM 12232 C CA . ARG B 1 629 ? -30.547 20.109 8.523 1 91.69 629 ARG B CA 1
ATOM 12233 C C . ARG B 1 629 ? -30.016 18.734 8.18 1 91.69 629 ARG B C 1
ATOM 12235 O O . ARG B 1 629 ? -30.672 17.953 7.484 1 91.69 629 ARG B O 1
ATOM 12242 N N . SER B 1 630 ? -28.859 18.391 8.625 1 91.06 630 SER B N 1
ATOM 12243 C CA . SER B 1 630 ? -28.25 17.094 8.312 1 91.06 630 SER B CA 1
ATOM 12244 C C . SER B 1 630 ? -29.078 15.945 8.867 1 91.06 630 SER B C 1
ATOM 12246 O O . SER B 1 630 ? -28.906 14.797 8.453 1 91.06 630 SER B O 1
ATOM 12248 N N . ASP B 1 631 ? -29.984 16.203 9.727 1 87.75 631 ASP B N 1
ATOM 12249 C CA . ASP B 1 631 ? -30.844 15.172 10.289 1 87.75 631 ASP B CA 1
ATOM 12250 C C . ASP B 1 631 ? -31.656 14.484 9.195 1 87.75 631 ASP B C 1
ATOM 12252 O O . ASP B 1 631 ? -32.125 13.352 9.367 1 87.75 631 ASP B O 1
ATOM 12256 N N . LYS B 1 632 ? -31.766 15.148 8.117 1 85.31 632 LYS B N 1
ATOM 12257 C CA . LYS B 1 632 ? -32.531 14.617 6.996 1 85.31 632 LYS B CA 1
ATOM 12258 C C . LYS B 1 632 ? -31.672 13.703 6.129 1 85.31 632 LYS B C 1
ATOM 12260 O O . LYS B 1 632 ? -32.188 12.969 5.285 1 85.31 632 LYS B O 1
ATOM 12265 N N . TRP B 1 633 ? -30.359 13.727 6.34 1 87.38 633 TRP B N 1
ATOM 12266 C CA . TRP B 1 633 ? -29.422 13.008 5.469 1 87.38 633 TRP B CA 1
ATOM 12267 C C . TRP B 1 633 ? -29.125 11.625 6.027 1 87.38 633 TRP B C 1
ATOM 12269 O O . TRP B 1 633 ? -27.953 11.281 6.242 1 87.38 633 TRP B O 1
ATOM 12279 N N . LYS B 1 634 ? -29.969 10.734 6.109 1 78.81 634 LYS B N 1
ATOM 12280 C CA . LYS B 1 634 ? -29.828 9.461 6.816 1 78.81 634 LYS B CA 1
ATOM 12281 C C . LYS B 1 634 ? -28.844 8.547 6.102 1 78.81 634 LYS B C 1
ATOM 12283 O O . LYS B 1 634 ? -28.172 7.723 6.738 1 78.81 634 LYS B O 1
ATOM 12288 N N . LYS B 1 635 ? -28.609 8.727 4.883 1 81.94 635 LYS B N 1
ATOM 12289 C CA . LYS B 1 635 ? -27.734 7.832 4.129 1 81.94 635 LYS B CA 1
ATOM 12290 C C . LYS B 1 635 ? -26.375 8.469 3.871 1 81.94 635 LYS B C 1
ATOM 12292 O O . LYS B 1 635 ? -25.516 7.867 3.229 1 81.94 635 LYS B O 1
ATOM 12297 N N . SER B 1 636 ? -26.188 9.609 4.414 1 90.38 636 SER B N 1
ATOM 12298 C CA . SER B 1 636 ? -24.938 10.328 4.195 1 90.38 636 SER B CA 1
ATOM 12299 C C . SER B 1 636 ? -23.969 10.125 5.363 1 90.38 636 SER B C 1
ATOM 12301 O O . SER B 1 636 ? -24.359 10.25 6.523 1 90.38 636 SER B O 1
ATOM 12303 N N . TRP B 1 637 ? -22.766 9.812 5.008 1 94.81 637 TRP B N 1
ATOM 12304 C CA . TRP B 1 637 ? -21.75 9.68 6.043 1 94.81 637 TRP B CA 1
ATOM 12305 C C . TRP B 1 637 ? -21.516 11.016 6.75 1 94.81 637 TRP B C 1
ATOM 12307 O O . TRP B 1 637 ? -21.156 11.039 7.93 1 94.81 637 TRP B O 1
ATOM 12317 N N . LYS B 1 638 ? -21.75 12.102 6.047 1 95.5 638 LYS B N 1
ATOM 12318 C CA . LYS B 1 638 ? -21.516 13.445 6.559 1 95.5 638 LYS B CA 1
ATOM 12319 C C . LYS B 1 638 ? -22.391 13.734 7.77 1 95.5 638 LYS B C 1
ATOM 12321 O O . LYS B 1 638 ? -21.969 14.438 8.695 1 95.5 638 LYS B O 1
ATOM 12326 N N . LYS B 1 639 ? -23.672 13.281 7.777 1 94.94 639 LYS B N 1
ATOM 12327 C CA . LYS B 1 639 ? -24.562 13.477 8.914 1 94.94 639 LYS B CA 1
ATOM 12328 C C . LYS B 1 639 ? -23.922 13.008 10.211 1 94.94 639 LYS B C 1
ATOM 12330 O O . LYS B 1 639 ? -23.891 13.75 11.203 1 94.94 639 LYS B O 1
ATOM 12335 N N . TYR B 1 640 ? -23.391 11.875 10.148 1 96.69 640 TYR B N 1
ATOM 12336 C CA . TYR B 1 640 ? -22.859 11.242 11.352 1 96.69 640 TYR B CA 1
ATOM 12337 C C . TYR B 1 640 ? -21.531 11.859 11.75 1 96.69 640 TYR B C 1
ATOM 12339 O O . TYR B 1 640 ? -21.219 11.953 12.938 1 96.69 640 TYR B O 1
ATOM 12347 N N . PHE B 1 641 ? -20.734 12.211 10.766 1 98.25 641 PHE B N 1
ATOM 12348 C CA . PHE B 1 641 ? -19.5 12.914 11.094 1 98.25 641 PHE B CA 1
ATOM 12349 C C . PHE B 1 641 ? -19.812 14.266 11.742 1 98.25 641 PHE B C 1
ATOM 12351 O O . PHE B 1 641 ? -19.109 14.688 12.656 1 98.25 641 PHE B O 1
ATOM 12358 N N . ILE B 1 642 ? -20.812 14.984 11.273 1 97.94 642 ILE B N 1
ATOM 12359 C CA . ILE B 1 642 ? -21.25 16.25 11.828 1 97.94 642 ILE B CA 1
ATOM 12360 C C . ILE B 1 642 ? -21.641 16.078 13.297 1 97.94 642 ILE B C 1
ATOM 12362 O O . ILE B 1 642 ? -21.312 16.906 14.141 1 97.94 642 ILE B O 1
ATOM 12366 N N . GLU B 1 643 ? -22.328 14.977 13.586 1 97.12 643 GLU B N 1
ATOM 12367 C CA . GLU B 1 643 ? -22.672 14.68 14.969 1 97.12 643 GLU B CA 1
ATOM 12368 C C . GLU B 1 643 ? -21.422 14.57 15.836 1 97.12 643 GLU B C 1
ATOM 12370 O O . GLU B 1 643 ? -21.359 15.172 16.906 1 97.12 643 GLU B O 1
ATOM 12375 N N . LEU B 1 644 ? -20.484 13.805 15.336 1 97.88 644 LEU B N 1
ATOM 12376 C CA . LEU B 1 644 ? -19.25 13.602 16.078 1 97.88 644 LEU B CA 1
ATOM 12377 C C . LEU B 1 644 ? -18.516 14.914 16.281 1 97.88 644 LEU B C 1
ATOM 12379 O O . LEU B 1 644 ? -18.031 15.203 17.391 1 97.88 644 LEU B O 1
ATOM 12383 N N . VAL B 1 645 ? -18.406 15.688 15.25 1 98.06 645 VAL B N 1
ATOM 12384 C CA . VAL B 1 645 ? -17.719 16.969 15.273 1 98.06 645 VAL B CA 1
ATOM 12385 C C . VAL B 1 645 ? -18.375 17.906 16.281 1 98.06 645 VAL B C 1
ATOM 12387 O O . VAL B 1 645 ? -17.703 18.641 17 1 98.06 645 VAL B O 1
ATOM 12390 N N . TYR B 1 646 ? -19.703 17.891 16.297 1 97.94 646 TYR B N 1
ATOM 12391 C CA . TYR B 1 646 ? -20.453 18.734 17.219 1 97.94 646 TYR B CA 1
ATOM 12392 C C . TYR B 1 646 ? -20.203 18.328 18.656 1 97.94 646 TYR B C 1
ATOM 12394 O O . TYR B 1 646 ? -20.062 19.172 19.531 1 97.94 646 TYR B O 1
ATOM 12402 N N . LEU B 1 647 ? -20.094 17.078 18.891 1 97.38 647 LEU B N 1
ATOM 12403 C CA . LEU B 1 647 ? -19.938 16.516 20.234 1 97.38 647 LEU B CA 1
ATOM 12404 C C . LEU B 1 647 ? -18.5 16.688 20.734 1 97.38 647 LEU B C 1
ATOM 12406 O O . LEU B 1 647 ? -18.266 16.688 21.938 1 97.38 647 LEU B O 1
ATOM 12410 N N . ARG B 1 648 ? -17.562 16.828 19.781 1 98.06 648 ARG B N 1
ATOM 12411 C CA . ARG B 1 648 ? -16.141 16.891 20.156 1 98.06 648 ARG B CA 1
ATOM 12412 C C . ARG B 1 648 ? -15.578 18.281 19.953 1 98.06 648 ARG B C 1
ATOM 12414 O O . ARG B 1 648 ? -14.43 18.547 20.297 1 98.06 648 ARG B O 1
ATOM 12421 N N . ALA B 1 649 ? -16.344 19.203 19.312 1 98.12 649 ALA B N 1
ATOM 12422 C CA . ALA B 1 649 ? -15.898 20.547 18.969 1 98.12 649 ALA B CA 1
ATOM 12423 C C . ALA B 1 649 ? -14.727 20.5 17.984 1 98.12 649 ALA B C 1
ATOM 12425 O O . ALA B 1 649 ? -13.789 21.297 18.094 1 98.12 649 ALA B O 1
ATOM 12426 N N . TYR B 1 650 ? -14.719 19.516 17.141 1 98.62 650 TYR B N 1
ATOM 12427 C CA . TYR B 1 650 ? -13.664 19.391 16.141 1 98.62 650 TYR B CA 1
ATOM 12428 C C . TYR B 1 650 ? -13.828 20.438 15.047 1 98.62 650 TYR B C 1
ATOM 12430 O O . TYR B 1 650 ? -14.93 20.953 14.828 1 98.62 650 TYR B O 1
ATOM 12438 N N . VAL B 1 651 ? -12.703 20.75 14.391 1 98.75 651 VAL B N 1
ATOM 12439 C CA . VAL B 1 651 ? -12.758 21.734 13.32 1 98.75 651 VAL B CA 1
ATOM 12440 C C . VAL B 1 651 ? -11.875 21.297 12.156 1 98.75 651 VAL B C 1
ATOM 12442 O O . VAL B 1 651 ? -10.961 20.484 12.336 1 98.75 651 VAL B O 1
ATOM 12445 N N . MET B 1 652 ? -12.141 21.766 11.008 1 98.81 652 MET B N 1
ATOM 12446 C CA . MET B 1 652 ? -11.391 21.562 9.781 1 98.81 652 MET B CA 1
ATOM 12447 C C . MET B 1 652 ? -10.906 22.891 9.211 1 98.81 652 MET B C 1
ATOM 12449 O O . MET B 1 652 ? -11.617 23.891 9.273 1 98.81 652 MET B O 1
ATOM 12453 N N . LEU B 1 653 ? -9.68 22.891 8.664 1 98.81 653 LEU B N 1
ATOM 12454 C CA . LEU B 1 653 ? -9.148 24.078 8.023 1 98.81 653 LEU B CA 1
ATOM 12455 C C . LEU B 1 653 ? -9.766 24.281 6.637 1 98.81 653 LEU B C 1
ATOM 12457 O O . LEU B 1 653 ? -9.836 23.344 5.848 1 98.81 653 LEU B O 1
ATOM 12461 N N . TYR B 1 654 ? -10.18 25.516 6.359 1 98.69 654 TYR B N 1
ATOM 12462 C CA . TYR B 1 654 ? -10.711 25.859 5.047 1 98.69 654 TYR B CA 1
ATOM 12463 C C . TYR B 1 654 ? -9.906 26.984 4.406 1 98.69 654 TYR B C 1
ATOM 12465 O O . TYR B 1 654 ? -9.516 27.938 5.086 1 98.69 654 TYR B O 1
ATOM 12473 N N . PRO B 1 655 ? -9.672 26.859 3.117 1 98.38 655 PRO B N 1
ATOM 12474 C CA . PRO B 1 655 ? -9.039 27.969 2.412 1 98.38 655 PRO B CA 1
ATOM 12475 C C . PRO B 1 655 ? -10 29.125 2.164 1 98.38 655 PRO B C 1
ATOM 12477 O O . PRO B 1 655 ? -11.219 28.953 2.203 1 98.38 655 PRO B O 1
ATOM 12480 N N . ASN B 1 656 ? -9.5 30.281 2.018 1 98.06 656 ASN B N 1
ATOM 12481 C CA . ASN B 1 656 ? -10.242 31.5 1.733 1 98.06 656 ASN B CA 1
ATOM 12482 C C . ASN B 1 656 ? -9.469 32.406 0.799 1 98.06 656 ASN B C 1
ATOM 12484 O O . ASN B 1 656 ? -9.234 33.594 1.124 1 98.06 656 ASN B O 1
ATOM 12488 N N . PHE B 1 657 ? -9.148 31.953 -0.365 1 97.06 657 PHE B N 1
ATOM 12489 C CA . PHE B 1 657 ? -8.383 32.719 -1.334 1 97.06 657 PHE B CA 1
ATOM 12490 C C . PHE B 1 657 ? -9.297 33.562 -2.203 1 97.06 657 PHE B C 1
ATOM 12492 O O . PHE B 1 657 ? -10.523 33.469 -2.102 1 97.06 657 PHE B O 1
ATOM 12499 N N . TYR B 1 658 ? -8.703 34.375 -3.051 1 93.75 658 TYR B N 1
ATOM 12500 C CA . TYR B 1 658 ? -9.445 35.344 -3.875 1 93.75 658 TYR B CA 1
ATOM 12501 C C . TYR B 1 658 ? -10.406 34.594 -4.809 1 93.75 658 TYR B C 1
ATOM 12503 O O . TYR B 1 658 ? -10.047 33.594 -5.414 1 93.75 658 TYR B O 1
ATOM 12511 N N . ASP B 1 659 ? -11.695 35.031 -4.879 1 91.38 659 ASP B N 1
ATOM 12512 C CA . ASP B 1 659 ? -12.734 34.5 -5.766 1 91.38 659 ASP B CA 1
ATOM 12513 C C . ASP B 1 659 ? -12.945 33 -5.539 1 91.38 659 ASP B C 1
ATOM 12515 O O . ASP B 1 659 ? -13.133 32.25 -6.496 1 91.38 659 ASP B O 1
ATOM 12519 N N . PHE B 1 660 ? -12.781 32.531 -4.383 1 94.06 660 PHE B N 1
ATOM 12520 C CA . PHE B 1 660 ? -13.039 31.156 -3.975 1 94.06 660 PHE B CA 1
ATOM 12521 C C . PHE B 1 660 ? -12.078 30.203 -4.672 1 94.06 660 PHE B C 1
ATOM 12523 O O . PHE B 1 660 ? -12.414 29.031 -4.887 1 94.06 660 PHE B O 1
ATOM 12530 N N . GLU B 1 661 ? -10.953 30.797 -5.078 1 95.25 661 GLU B N 1
ATOM 12531 C CA . GLU B 1 661 ? -9.922 29.906 -5.602 1 95.25 661 GLU B CA 1
ATOM 12532 C C . GLU B 1 661 ? -9.562 28.828 -4.578 1 95.25 661 GLU B C 1
ATOM 12534 O O . GLU B 1 661 ? -9.422 29.125 -3.389 1 95.25 661 GLU B O 1
ATOM 12539 N N . ALA B 1 662 ? -9.5 27.594 -5.102 1 97.69 662 ALA B N 1
ATOM 12540 C CA . ALA B 1 662 ? -9.297 26.484 -4.176 1 97.69 662 ALA B CA 1
ATOM 12541 C C . ALA B 1 662 ? -8.43 25.391 -4.805 1 97.69 662 ALA B C 1
ATOM 12543 O O . ALA B 1 662 ? -7.699 25.656 -5.766 1 97.69 662 ALA B O 1
ATOM 12544 N N . PHE B 1 663 ? -8.352 24.281 -4.09 1 98.75 663 PHE B N 1
ATOM 12545 C CA . PHE B 1 663 ? -7.441 23.219 -4.527 1 98.75 663 PHE B CA 1
ATOM 12546 C C . PHE B 1 663 ? -8.219 22.016 -5.043 1 98.75 663 PHE B C 1
ATOM 12548 O O . PHE B 1 663 ? -7.621 21.062 -5.535 1 98.75 663 PHE B O 1
ATOM 12555 N N . SER B 1 664 ? -9.477 22 -4.895 1 98.12 664 SER B N 1
ATOM 12556 C CA . SER B 1 664 ? -10.375 21.047 -5.527 1 98.12 664 SER B CA 1
ATOM 12557 C C . SER B 1 664 ? -11.664 21.703 -5.988 1 98.12 664 SER B C 1
ATOM 12559 O O . SER B 1 664 ? -12 22.797 -5.531 1 98.12 664 SER B O 1
ATOM 12561 N N . THR B 1 665 ? -12.289 21.094 -6.961 1 94.31 665 THR B N 1
ATOM 12562 C CA . THR B 1 665 ? -13.594 21.547 -7.434 1 94.31 665 THR B CA 1
ATOM 12563 C C . THR B 1 665 ? -14.477 20.375 -7.824 1 94.31 665 THR B C 1
ATOM 12565 O O . THR B 1 665 ? -14.008 19.234 -7.867 1 94.31 665 THR B O 1
ATOM 12568 N N . ASN B 1 666 ? -15.68 20.594 -7.793 1 90 666 ASN B N 1
ATOM 12569 C CA . ASN B 1 666 ? -16.641 19.547 -8.141 1 90 666 ASN B CA 1
ATOM 12570 C C . ASN B 1 666 ? -17.406 19.906 -9.414 1 90 666 ASN B C 1
ATOM 12572 O O . ASN B 1 666 ? -17.906 21.016 -9.555 1 90 666 ASN B O 1
ATOM 12576 N N . HIS B 1 667 ? -17.578 18.984 -10.266 1 79 667 HIS B N 1
ATOM 12577 C CA . HIS B 1 667 ? -18.234 19.203 -11.547 1 79 667 HIS B CA 1
ATOM 12578 C C . HIS B 1 667 ? -19.688 18.734 -11.508 1 79 667 HIS B C 1
ATOM 12580 O O . HIS B 1 667 ? -20.406 18.859 -12.508 1 79 667 HIS B O 1
ATOM 12586 N N . VAL B 1 668 ? -20.172 18.281 -10.445 1 75.56 668 VAL B N 1
ATOM 12587 C CA . VAL B 1 668 ? -21.562 17.922 -10.164 1 75.56 668 VAL B CA 1
ATOM 12588 C C . VAL B 1 668 ? -22.078 17 -11.266 1 75.56 668 VAL B C 1
ATOM 12590 O O . VAL B 1 668 ? -23.125 17.281 -11.867 1 75.56 668 VAL B O 1
ATOM 12593 N N . GLU B 1 669 ? -21.344 16.062 -11.578 1 71.88 669 GLU B N 1
ATOM 12594 C CA . GLU B 1 669 ? -21.75 15.125 -12.617 1 71.88 669 GLU B CA 1
ATOM 12595 C C . GLU B 1 669 ? -22.719 14.078 -12.07 1 71.88 669 GLU B C 1
ATOM 12597 O O . GLU B 1 669 ? -22.859 13.93 -10.852 1 71.88 669 GLU B O 1
ATOM 12602 N N . PHE B 1 670 ? -23.406 13.445 -12.914 1 63.41 670 PHE B N 1
ATOM 12603 C CA . PHE B 1 670 ? -24.453 12.5 -12.547 1 63.41 670 PHE B CA 1
ATOM 12604 C C . PHE B 1 670 ? -23.922 11.438 -11.594 1 63.41 670 PHE B C 1
ATOM 12606 O O . PHE B 1 670 ? -22.828 10.914 -11.789 1 63.41 670 PHE B O 1
ATOM 12613 N N . GLY B 1 671 ? -24.578 11.375 -10.398 1 58.84 671 GLY B N 1
ATOM 12614 C CA . GLY B 1 671 ? -24.219 10.391 -9.391 1 58.84 671 GLY B CA 1
ATOM 12615 C C . GLY B 1 671 ? -25.312 10.148 -8.375 1 58.84 671 GLY B C 1
ATOM 12616 O O . GLY B 1 671 ? -26.5 10.375 -8.656 1 58.84 671 GLY B O 1
ATOM 12617 N N . THR B 1 672 ? -25.016 9.547 -7.285 1 48.56 672 THR B N 1
ATOM 12618 C CA . THR B 1 672 ? -25.969 9.172 -6.25 1 48.56 672 THR B CA 1
ATOM 12619 C C . THR B 1 672 ? -26.703 10.406 -5.719 1 48.56 672 THR B C 1
ATOM 12621 O O . THR B 1 672 ? -27.922 10.367 -5.496 1 48.56 672 THR B O 1
ATOM 12624 N N . HIS B 1 673 ? -25.953 11.391 -5.578 1 50.47 673 HIS B N 1
ATOM 12625 C CA . HIS B 1 673 ? -26.531 12.586 -4.984 1 50.47 673 HIS B CA 1
ATOM 12626 C C . HIS B 1 673 ? -27 13.57 -6.055 1 50.47 673 HIS B C 1
ATOM 12628 O O . HIS B 1 673 ? -27.734 14.516 -5.766 1 50.47 673 HIS B O 1
ATOM 12634 N N . VAL B 1 674 ? -26.5 13.344 -7.184 1 48.09 674 VAL B N 1
ATOM 12635 C CA . VAL B 1 674 ? -26.875 14.219 -8.297 1 48.09 674 VAL B CA 1
ATOM 12636 C C . VAL B 1 674 ? -27.719 13.445 -9.297 1 48.09 674 VAL B C 1
ATOM 12638 O O . VAL B 1 674 ? -27.203 12.641 -10.07 1 48.09 674 VAL B O 1
ATOM 12641 N N . LYS B 1 675 ? -29 13.547 -9.234 1 46.72 675 LYS B N 1
ATOM 12642 C CA . LYS B 1 675 ? -29.938 12.641 -9.906 1 46.72 675 LYS B CA 1
ATOM 12643 C C . LYS B 1 675 ? -30.281 13.148 -11.312 1 46.72 675 LYS B C 1
ATOM 12645 O O . LYS B 1 675 ? -30.891 12.43 -12.102 1 46.72 675 LYS B O 1
ATOM 12650 N N . SER B 1 676 ? -30.062 14.375 -11.508 1 48.19 676 SER B N 1
ATOM 12651 C CA . SER B 1 676 ? -30.344 14.922 -12.828 1 48.19 676 SER B CA 1
ATOM 12652 C C . SER B 1 676 ? -29.219 15.836 -13.312 1 48.19 676 SER B C 1
ATOM 12654 O O . SER B 1 676 ? -28.453 16.359 -12.5 1 48.19 676 SER B O 1
ATOM 12656 N N . GLU B 1 677 ? -28.922 15.664 -14.625 1 48.78 677 GLU B N 1
ATOM 12657 C CA . GLU B 1 677 ? -27.984 16.641 -15.18 1 48.78 677 GLU B CA 1
ATOM 12658 C C . GLU B 1 677 ? -28.391 18.062 -14.805 1 48.78 677 GLU B C 1
ATOM 12660 O O . GLU B 1 677 ? -29.531 18.469 -15.023 1 48.78 677 GLU B O 1
ATOM 12665 N N . LYS B 1 678 ? -27.797 18.516 -13.852 1 54.16 678 LYS B N 1
ATOM 12666 C CA . LYS B 1 678 ? -28.156 19.828 -13.336 1 54.16 678 LYS B CA 1
ATOM 12667 C C . LYS B 1 678 ? -27.844 20.922 -14.344 1 54.16 678 LYS B C 1
ATOM 12669 O O . LYS B 1 678 ? -26.969 20.75 -15.203 1 54.16 678 LYS B O 1
ATOM 12674 N N . ARG B 1 679 ? -28.688 21.922 -14.148 1 47.78 679 ARG B N 1
ATOM 12675 C CA . ARG B 1 679 ? -28.531 23.141 -14.945 1 47.78 679 ARG B CA 1
ATOM 12676 C C . ARG B 1 679 ? -27.203 23.828 -14.664 1 47.78 679 ARG B C 1
ATOM 12678 O O . ARG B 1 679 ? -26.641 23.672 -13.578 1 47.78 679 ARG B O 1
ATOM 12685 N N . GLN B 1 680 ? -26.609 24.328 -15.727 1 48.53 680 GLN B N 1
ATOM 12686 C CA . GLN B 1 680 ? -25.344 25.062 -15.656 1 48.53 680 GLN B CA 1
ATOM 12687 C C . GLN B 1 680 ? -25.344 26.016 -14.469 1 48.53 680 GLN B C 1
ATOM 12689 O O . GLN B 1 680 ? -24.297 26.234 -13.836 1 48.53 680 GLN B O 1
ATOM 12694 N N . SER B 1 681 ? -26.516 26.609 -14.156 1 50.34 681 SER B N 1
ATOM 12695 C CA . SER B 1 681 ? -26.578 27.547 -13.047 1 50.34 681 SER B CA 1
ATOM 12696 C C . SER B 1 681 ? -26.312 26.859 -11.719 1 50.34 681 SER B C 1
ATOM 12698 O O . SER B 1 681 ? -25.641 27.422 -10.844 1 50.34 681 SER B O 1
ATOM 12700 N N . VAL B 1 682 ? -26.797 25.656 -11.57 1 57.44 682 VAL B N 1
ATOM 12701 C CA . VAL B 1 682 ? -26.578 24.906 -10.328 1 57.44 682 VAL B CA 1
ATOM 12702 C C . VAL B 1 682 ? -25.141 24.438 -10.258 1 57.44 682 VAL B C 1
ATOM 12704 O O . VAL B 1 682 ? -24.516 24.469 -9.188 1 57.44 682 VAL B O 1
ATOM 12707 N N . ILE B 1 683 ? -24.641 24.156 -11.391 1 62.41 683 ILE B N 1
ATOM 12708 C CA . ILE B 1 683 ? -23.266 23.703 -11.445 1 62.41 683 ILE B CA 1
ATOM 12709 C C . ILE B 1 683 ? -22.328 24.828 -10.977 1 62.41 683 ILE B C 1
ATOM 12711 O O . ILE B 1 683 ? -21.359 24.578 -10.281 1 62.41 683 ILE B O 1
ATOM 12715 N N . GLY B 1 684 ? -22.703 26.016 -11.305 1 67.38 684 GLY B N 1
ATOM 12716 C CA . GLY B 1 684 ? -21.906 27.188 -10.938 1 67.38 684 GLY B CA 1
ATOM 12717 C C . GLY B 1 684 ? -21.828 27.406 -9.438 1 67.38 684 GLY B C 1
ATOM 12718 O O . GLY B 1 684 ? -20.891 28.031 -8.945 1 67.38 684 GLY B O 1
ATOM 12719 N N . THR B 1 685 ? -22.766 26.797 -8.805 1 72.44 685 THR B N 1
ATOM 12720 C CA . THR B 1 685 ? -22.797 27 -7.359 1 72.44 685 THR B CA 1
ATOM 12721 C C . THR B 1 685 ? -21.812 26.062 -6.66 1 72.44 685 THR B C 1
ATOM 12723 O O . THR B 1 685 ? -21.422 26.312 -5.52 1 72.44 685 THR B O 1
ATOM 12726 N N . PHE B 1 686 ? -21.359 25.125 -7.348 1 80.56 686 PHE B N 1
ATOM 12727 C CA . PHE B 1 686 ? -20.484 24.141 -6.703 1 80.56 686 PHE B CA 1
ATOM 12728 C C . PHE B 1 686 ? -19.094 24.188 -7.305 1 80.56 686 PHE B C 1
ATOM 12730 O O . PHE B 1 686 ? -18.125 23.781 -6.66 1 80.56 686 PHE B O 1
ATOM 12737 N N . MET B 1 687 ? -19.047 24.672 -8.422 1 88 687 MET B N 1
ATOM 12738 C CA . MET B 1 687 ? -17.734 24.781 -9.062 1 88 687 MET B CA 1
ATOM 12739 C C . MET B 1 687 ? -16.969 26 -8.562 1 88 687 MET B C 1
ATOM 12741 O O . MET B 1 687 ? -17.547 27.078 -8.43 1 88 687 MET B O 1
ATOM 12745 N N . VAL B 1 688 ? -15.805 25.812 -8.203 1 91.62 688 VAL B N 1
ATOM 12746 C CA . VAL B 1 688 ? -14.922 26.891 -7.809 1 91.62 688 VAL B CA 1
ATOM 12747 C C . VAL B 1 688 ? -13.641 26.844 -8.641 1 91.62 688 VAL B C 1
ATOM 12749 O O . VAL B 1 688 ? -13.25 25.781 -9.125 1 91.62 688 VAL B O 1
ATOM 12752 N N . PRO B 1 689 ? -13.062 28.016 -8.883 1 92.5 689 PRO B N 1
ATOM 12753 C CA . PRO B 1 689 ? -11.82 28.016 -9.656 1 92.5 689 PRO B CA 1
ATOM 12754 C C . PRO B 1 689 ? -10.672 27.312 -8.938 1 92.5 689 PRO B C 1
ATOM 12756 O O . PRO B 1 689 ? -10.547 27.422 -7.715 1 92.5 689 PRO B O 1
ATOM 12759 N N . LEU B 1 690 ? -9.867 26.562 -9.703 1 95.5 690 LEU B N 1
ATOM 12760 C CA . LEU B 1 690 ? -8.703 25.891 -9.156 1 95.5 690 LEU B CA 1
ATOM 12761 C C . LEU B 1 690 ? -7.461 26.766 -9.234 1 95.5 690 LEU B C 1
ATOM 12763 O O . LEU B 1 690 ? -7.242 27.453 -10.242 1 95.5 690 LEU B O 1
ATOM 12767 N N . MET B 1 691 ? -6.727 26.797 -8.227 1 95.62 691 MET B N 1
ATOM 12768 C CA . MET B 1 691 ? -5.461 27.516 -8.242 1 95.62 691 MET B CA 1
ATOM 12769 C C . MET B 1 691 ? -4.465 26.859 -9.188 1 95.62 691 MET B C 1
ATOM 12771 O O . MET B 1 691 ? -4.023 25.734 -8.945 1 95.62 691 MET B O 1
ATOM 12775 N N . GLN B 1 692 ? -4.059 27.516 -10.195 1 90.94 692 GLN B N 1
ATOM 12776 C CA . GLN B 1 692 ? -3.127 26.984 -11.188 1 90.94 692 GLN B CA 1
ATOM 12777 C C . GLN B 1 692 ? -1.712 27.5 -10.945 1 90.94 692 GLN B C 1
ATOM 12779 O O . GLN B 1 692 ? -0.74 26.75 -11.094 1 90.94 692 GLN B O 1
ATOM 12784 N N . ARG B 1 693 ? -1.7 28.719 -10.641 1 90 693 ARG B N 1
ATOM 12785 C CA . ARG B 1 693 ? -0.432 29.359 -10.281 1 90 693 ARG B CA 1
ATOM 12786 C C . ARG B 1 693 ? -0.269 29.438 -8.766 1 90 693 ARG B C 1
ATOM 12788 O O . ARG B 1 693 ? -1.228 29.719 -8.047 1 90 693 ARG B O 1
ATOM 12795 N N . ASP B 1 694 ? 0.913 29.172 -8.391 1 94.75 694 ASP B N 1
ATOM 12796 C CA . ASP B 1 694 ? 1.144 29.156 -6.953 1 94.75 694 ASP B CA 1
ATOM 12797 C C . ASP B 1 694 ? 1.114 30.562 -6.367 1 94.75 694 ASP B C 1
ATOM 12799 O O . ASP B 1 694 ? 2.113 31.281 -6.422 1 94.75 694 ASP B O 1
ATOM 12803 N N . THR B 1 695 ? -0.007 30.938 -5.828 1 94.5 695 THR B N 1
ATOM 12804 C CA . THR B 1 695 ? -0.176 32.25 -5.168 1 94.5 695 THR B CA 1
ATOM 12805 C C . THR B 1 695 ? -0.544 32.031 -3.697 1 94.5 695 THR B C 1
ATOM 12807 O O . THR B 1 695 ? -1.183 32.906 -3.096 1 94.5 695 THR B O 1
ATOM 12810 N N . ILE B 1 696 ? -0.219 30.891 -3.146 1 96.81 696 ILE B N 1
ATOM 12811 C CA . ILE B 1 696 ? -0.588 30.547 -1.777 1 96.81 696 ILE B CA 1
ATOM 12812 C C . ILE B 1 696 ? -0.02 31.578 -0.813 1 96.81 696 ILE B C 1
ATOM 12814 O O . ILE B 1 696 ? -0.769 32.219 -0.084 1 96.81 696 ILE B O 1
ATOM 12818 N N . LEU B 1 697 ? 1.246 31.875 -0.851 1 96 697 LEU B N 1
ATOM 12819 C CA . LEU B 1 697 ? 1.901 32.75 0.104 1 96 697 LEU B CA 1
ATOM 12820 C C . LEU B 1 697 ? 1.549 34.219 -0.179 1 96 697 LEU B C 1
ATOM 12822 O O . LEU B 1 697 ? 1.401 35 0.749 1 96 697 LEU B O 1
ATOM 12826 N N . SER B 1 698 ? 1.417 34.562 -1.45 1 94.06 698 SER B N 1
ATOM 12827 C CA . SER B 1 698 ? 1.125 35.938 -1.8 1 94.06 698 SER B CA 1
ATOM 12828 C C . SER B 1 698 ? -0.276 36.344 -1.349 1 94.06 698 SER B C 1
ATOM 12830 O O . SER B 1 698 ? -0.529 37.531 -1.059 1 94.06 698 SER B O 1
ATOM 12832 N N . GLN B 1 699 ? -1.163 35.375 -1.229 1 95.5 699 GLN B N 1
ATOM 12833 C CA . GLN B 1 699 ? -2.541 35.688 -0.875 1 95.5 699 GLN B CA 1
ATOM 12834 C C . GLN B 1 699 ? -2.771 35.562 0.627 1 95.5 699 GLN B C 1
ATOM 12836 O O . GLN B 1 699 ? -3.643 36.219 1.191 1 95.5 699 GLN B O 1
ATOM 12841 N N . LEU B 1 700 ? -2.059 34.719 1.28 1 96.81 700 LEU B N 1
ATOM 12842 C CA . LEU B 1 700 ? -2.223 34.562 2.721 1 96.81 700 LEU B CA 1
ATOM 12843 C C . LEU B 1 700 ? -1.811 35.812 3.469 1 96.81 700 LEU B C 1
ATOM 12845 O O . LEU B 1 700 ? -0.81 36.469 3.125 1 96.81 700 LEU B O 1
ATOM 12849 N N . PRO B 1 701 ? -2.617 36.125 4.527 1 95.06 701 PRO B N 1
ATOM 12850 C CA . PRO B 1 701 ? -2.152 37.25 5.371 1 95.06 701 PRO B CA 1
ATOM 12851 C C . PRO B 1 701 ? -0.775 36.969 5.977 1 95.06 701 PRO B C 1
ATOM 12853 O O . PRO B 1 701 ? -0.492 35.875 6.414 1 95.06 701 PRO B O 1
ATOM 12856 N N . ASP B 1 702 ? 0.115 37.938 5.949 1 91.38 702 ASP B N 1
ATOM 12857 C CA . ASP B 1 702 ? 1.478 37.875 6.469 1 91.38 702 ASP B CA 1
ATOM 12858 C C . ASP B 1 702 ? 2.307 36.844 5.711 1 91.38 702 ASP B C 1
ATOM 12860 O O . ASP B 1 702 ? 3.346 36.406 6.195 1 91.38 702 ASP B O 1
ATOM 12864 N N . HIS B 1 703 ? 1.793 36.281 4.578 1 93.44 703 HIS B N 1
ATOM 12865 C CA . HIS B 1 703 ? 2.484 35.375 3.664 1 93.44 703 HIS B CA 1
ATOM 12866 C C . HIS B 1 703 ? 2.822 34.062 4.348 1 93.44 703 HIS B C 1
ATOM 12868 O O . HIS B 1 703 ? 3.9 33.5 4.129 1 93.44 703 HIS B O 1
ATOM 12874 N N . ARG B 1 704 ? 2.037 33.719 5.234 1 95.94 704 ARG B N 1
ATOM 12875 C CA . ARG B 1 704 ? 2.178 32.438 5.918 1 95.94 704 ARG B CA 1
ATOM 12876 C C . ARG B 1 704 ? 0.843 31.984 6.496 1 95.94 704 ARG B C 1
ATOM 12878 O O . ARG B 1 704 ? -0.072 32.781 6.676 1 95.94 704 ARG B O 1
ATOM 12885 N N . LEU B 1 705 ? 0.726 30.688 6.809 1 97.56 705 LEU B N 1
ATOM 12886 C CA . LEU B 1 705 ? -0.426 30.172 7.543 1 97.56 705 LEU B CA 1
ATOM 12887 C C . LEU B 1 705 ? -0.433 30.688 8.977 1 97.56 705 LEU B C 1
ATOM 12889 O O . LEU B 1 705 ? 0.616 30.75 9.625 1 97.56 705 LEU B O 1
ATOM 12893 N N . PRO B 1 706 ? -1.578 31.109 9.445 1 96.44 706 PRO B N 1
ATOM 12894 C CA . PRO B 1 706 ? -1.666 31.562 10.836 1 96.44 706 PRO B CA 1
ATOM 12895 C C . PRO B 1 706 ? -1.469 30.438 11.836 1 96.44 706 PRO B C 1
ATOM 12897 O O . PRO B 1 706 ? -1.561 29.25 11.477 1 96.44 706 PRO B O 1
ATOM 12900 N N . PHE B 1 707 ? -1.158 30.859 13.039 1 95.25 707 PHE B N 1
ATOM 12901 C CA . PHE B 1 707 ? -1.161 29.891 14.125 1 95.25 707 PHE B CA 1
ATOM 12902 C C . PHE B 1 707 ? -2.574 29.391 14.391 1 95.25 707 PHE B C 1
ATOM 12904 O O . PHE B 1 707 ? -3.553 30.047 14.047 1 95.25 707 PHE B O 1
ATOM 12911 N N . PHE B 1 708 ? -2.602 28.25 14.969 1 96.94 708 PHE B N 1
ATOM 12912 C CA . PHE B 1 708 ? -3.893 27.625 15.219 1 96.94 708 PHE B CA 1
ATOM 12913 C C . PHE B 1 708 ? -4.781 28.516 16.062 1 96.94 708 PHE B C 1
ATOM 12915 O O . PHE B 1 708 ? -5.98 28.641 15.805 1 96.94 708 PHE B O 1
ATOM 12922 N N . GLU B 1 709 ? -4.23 29.219 17.016 1 94.31 709 GLU B N 1
ATOM 12923 C CA . GLU B 1 709 ? -4.969 30.062 17.938 1 94.31 709 GLU B CA 1
ATOM 12924 C C . GLU B 1 709 ? -5.504 31.312 17.234 1 94.31 709 GLU B C 1
ATOM 12926 O O . GLU B 1 709 ? -6.48 31.922 17.688 1 94.31 709 GLU B O 1
ATOM 12931 N N . ASP B 1 710 ? -4.859 31.609 16.125 1 95.25 710 ASP B N 1
ATOM 12932 C CA . ASP B 1 710 ? -5.215 32.844 15.438 1 95.25 710 ASP B CA 1
ATOM 12933 C C . ASP B 1 710 ? -6.23 32.594 14.328 1 95.25 710 ASP B C 1
ATOM 12935 O O . ASP B 1 710 ? -6.75 33.531 13.719 1 95.25 710 ASP B O 1
ATOM 12939 N N . LEU B 1 711 ? -6.527 31.359 14.094 1 97.75 711 LEU B N 1
ATOM 12940 C CA . LEU B 1 711 ? -7.52 31.047 13.078 1 97.75 711 LEU B CA 1
ATOM 12941 C C . LEU B 1 711 ? -8.922 31.422 13.539 1 97.75 711 LEU B C 1
ATOM 12943 O O . LEU B 1 711 ? -9.328 31.078 14.656 1 97.75 711 LEU B O 1
ATOM 12947 N N . PRO B 1 712 ? -9.633 32.219 12.68 1 98.25 712 PRO B N 1
ATOM 12948 C CA . PRO B 1 712 ? -11.047 32.375 13.008 1 98.25 712 PRO B CA 1
ATOM 12949 C C . PRO B 1 712 ? -11.805 31.047 13.016 1 98.25 712 PRO B C 1
ATOM 12951 O O . PRO B 1 712 ? -11.547 30.172 12.18 1 98.25 712 PRO B O 1
ATOM 12954 N N . VAL B 1 713 ? -12.695 30.891 13.977 1 98.5 713 VAL B N 1
ATOM 12955 C CA . VAL B 1 713 ? -13.43 29.641 14.141 1 98.5 713 VAL B CA 1
ATOM 12956 C C . VAL B 1 713 ? -14.906 29.859 13.805 1 98.5 713 VAL B C 1
ATOM 12958 O O . VAL B 1 713 ? -15.539 30.766 14.336 1 98.5 713 VAL B O 1
ATOM 12961 N N . LEU B 1 714 ? -15.406 29.062 12.867 1 98.19 714 LEU B N 1
ATOM 12962 C CA . LEU B 1 714 ? -16.812 29.109 12.484 1 98.19 714 LEU B CA 1
ATOM 12963 C C . LEU B 1 714 ? -17.547 27.844 12.898 1 98.19 714 LEU B C 1
ATOM 12965 O O . LEU B 1 714 ? -16.984 26.75 12.812 1 98.19 714 LEU B O 1
ATOM 12969 N N . ASP B 1 715 ? -18.766 28 13.367 1 97.75 715 ASP B N 1
ATOM 12970 C CA . ASP B 1 715 ? -19.547 26.828 13.734 1 97.75 715 ASP B CA 1
ATOM 12971 C C . ASP B 1 715 ? -20.25 26.219 12.523 1 97.75 715 ASP B C 1
ATOM 12973 O O . ASP B 1 715 ? -19.906 26.547 11.383 1 97.75 715 ASP B O 1
ATOM 12977 N N . LEU B 1 716 ? -21.156 25.281 12.719 1 97.31 716 LEU B N 1
ATOM 12978 C CA . LEU B 1 716 ? -21.828 24.516 11.664 1 97.31 716 LEU B CA 1
ATOM 12979 C C . LEU B 1 716 ? -22.688 25.438 10.797 1 97.31 716 LEU B C 1
ATOM 12981 O O . LEU B 1 716 ? -23.031 25.094 9.672 1 97.31 716 LEU B O 1
ATOM 12985 N N . TRP B 1 717 ? -23.016 26.625 11.266 1 96.06 717 TRP B N 1
ATOM 12986 C CA . TRP B 1 717 ? -23.922 27.531 10.578 1 96.06 717 TRP B CA 1
ATOM 12987 C C . TRP B 1 717 ? -23.188 28.781 10.086 1 96.06 717 TRP B C 1
ATOM 12989 O O . TRP B 1 717 ? -23.812 29.766 9.695 1 96.06 717 TRP B O 1
ATOM 12999 N N . GLY B 1 718 ? -21.906 28.797 10.172 1 95.44 718 GLY B N 1
ATOM 13000 C CA . GLY B 1 718 ? -21.094 29.875 9.617 1 95.44 718 GLY B CA 1
ATOM 13001 C C . GLY B 1 718 ? -20.969 31.062 10.555 1 95.44 718 GLY B C 1
ATOM 13002 O O . GLY B 1 718 ? -20.594 32.156 10.125 1 95.44 718 GLY B O 1
ATOM 13003 N N . GLN B 1 719 ? -21.266 30.844 11.734 1 95.88 719 GLN B N 1
ATOM 13004 C CA . GLN B 1 719 ? -21.156 31.938 12.703 1 95.88 719 GLN B CA 1
ATOM 13005 C C . GLN B 1 719 ? -19.812 31.906 13.414 1 95.88 719 GLN B C 1
ATOM 13007 O O . GLN B 1 719 ? -19.297 30.828 13.727 1 95.88 719 GLN B O 1
ATOM 13012 N N . LEU B 1 720 ? -19.297 33.062 13.656 1 97.44 720 LEU B N 1
ATOM 13013 C CA . LEU B 1 720 ? -18.016 33.188 14.32 1 97.44 720 LEU B CA 1
ATOM 13014 C C . LEU B 1 720 ? -18.109 32.75 15.773 1 97.44 720 LEU B C 1
ATOM 13016 O O . LEU B 1 720 ? -19 33.156 16.5 1 97.44 720 LEU B O 1
ATOM 13020 N N . GLN B 1 721 ? -17.234 31.859 16.172 1 97.31 721 GLN B N 1
ATOM 13021 C CA . GLN B 1 721 ? -17.141 31.297 17.516 1 97.31 721 GLN B CA 1
ATOM 13022 C C . GLN B 1 721 ? -15.695 31.203 17.984 1 97.31 721 GLN B C 1
ATOM 13024 O O . GLN B 1 721 ? -14.789 31.688 17.297 1 97.31 721 GLN B O 1
ATOM 13029 N N . THR B 1 722 ? -15.492 30.75 19.156 1 96.88 722 THR B N 1
ATOM 13030 C CA . THR B 1 722 ? -14.18 30.391 19.672 1 96.88 722 THR B CA 1
ATOM 13031 C C . THR B 1 722 ? -14.117 28.906 20 1 96.88 722 THR B C 1
ATOM 13033 O O . THR B 1 722 ? -15.148 28.234 20.078 1 96.88 722 THR B O 1
ATOM 13036 N N . HIS B 1 723 ? -12.961 28.422 20.172 1 97.31 723 HIS B N 1
ATOM 13037 C CA . HIS B 1 723 ? -12.812 27.031 20.547 1 97.31 723 HIS B CA 1
ATOM 13038 C C . HIS B 1 723 ? -13.492 26.75 21.891 1 97.31 723 HIS B C 1
ATOM 13040 O O . HIS B 1 723 ? -14.094 25.688 22.062 1 97.31 723 HIS B O 1
ATOM 13046 N N . GLU B 1 724 ? -13.406 27.672 22.766 1 96.38 724 GLU B N 1
ATOM 13047 C CA . GLU B 1 724 ? -14 27.531 24.094 1 96.38 724 GLU B CA 1
ATOM 13048 C C . GLU B 1 724 ? -15.523 27.469 24.016 1 96.38 724 GLU B C 1
ATOM 13050 O O . GLU B 1 724 ? -16.156 26.641 24.672 1 96.38 724 GLU B O 1
ATOM 13055 N N . SER B 1 725 ? -16.031 28.375 23.203 1 97.56 725 SER B N 1
ATOM 13056 C CA . SER B 1 725 ? -17.484 28.375 23.047 1 97.56 725 SER B CA 1
ATOM 13057 C C . SER B 1 725 ? -17.984 27.094 22.406 1 97.56 725 SER B C 1
ATOM 13059 O O . SER B 1 725 ? -19.031 26.562 22.797 1 97.56 725 SER B O 1
ATOM 13061 N N . LEU B 1 726 ? -17.312 26.609 21.406 1 98 726 LEU B N 1
ATOM 13062 C CA . LEU B 1 726 ? -17.688 25.344 20.766 1 98 726 LEU B CA 1
ATOM 13063 C C . LEU B 1 726 ? -17.594 24.188 21.766 1 98 726 LEU B C 1
ATOM 13065 O O . LEU B 1 726 ? -18.453 23.297 21.75 1 98 726 LEU B O 1
ATOM 13069 N N . ASP B 1 727 ? -16.562 24.203 22.531 1 97.19 727 ASP B N 1
ATOM 13070 C CA . ASP B 1 727 ? -16.375 23.141 23.516 1 97.19 727 ASP B CA 1
ATOM 13071 C C . ASP B 1 727 ? -17.484 23.156 24.562 1 97.19 727 ASP B C 1
ATOM 13073 O O . ASP B 1 727 ? -17.922 22.109 25.047 1 97.19 727 ASP B O 1
ATOM 13077 N N . ALA B 1 728 ? -17.891 24.344 24.984 1 97.44 728 ALA B N 1
ATOM 13078 C CA . ALA B 1 728 ? -19 24.484 25.938 1 97.44 728 ALA B CA 1
ATOM 13079 C C . ALA B 1 728 ? -20.281 23.891 25.375 1 97.44 728 ALA B C 1
ATOM 13081 O O . ALA B 1 728 ? -21.016 23.188 26.094 1 97.44 728 ALA B O 1
ATOM 13082 N N . LYS B 1 729 ? -20.547 24.203 24.172 1 97.19 729 LYS B N 1
ATOM 13083 C CA . LYS B 1 729 ? -21.734 23.641 23.516 1 97.19 729 LYS B CA 1
ATOM 13084 C C . LYS B 1 729 ? -21.641 22.125 23.422 1 97.19 729 LYS B C 1
ATOM 13086 O O . LYS B 1 729 ? -22.625 21.422 23.625 1 97.19 729 LYS B O 1
ATOM 13091 N N . ALA B 1 730 ? -20.469 21.688 23.062 1 97.62 730 ALA B N 1
ATOM 13092 C CA . ALA B 1 730 ? -20.234 20.25 22.969 1 97.62 730 ALA B CA 1
ATOM 13093 C C . ALA B 1 730 ? -20.453 19.562 24.312 1 97.62 730 ALA B C 1
ATOM 13095 O O . ALA B 1 730 ? -21.078 18.5 24.375 1 97.62 730 ALA B O 1
ATOM 13096 N N . SER B 1 731 ? -19.922 20.156 25.312 1 96.56 731 SER B N 1
ATOM 13097 C CA . SER B 1 731 ? -20.062 19.609 26.656 1 96.56 731 SER B CA 1
ATOM 13098 C C . SER B 1 731 ? -21.531 19.547 27.078 1 96.56 731 SER B C 1
ATOM 13100 O O . SER B 1 731 ? -21.969 18.531 27.641 1 96.56 731 SER B O 1
ATOM 13102 N N . ALA B 1 732 ? -22.234 20.578 26.844 1 96.19 732 ALA B N 1
ATOM 13103 C CA . ALA B 1 732 ? -23.656 20.625 27.188 1 96.19 732 ALA B CA 1
ATOM 13104 C C . ALA B 1 732 ? -24.438 19.547 26.422 1 96.19 732 ALA B C 1
ATOM 13106 O O . ALA B 1 732 ? -25.312 18.891 26.984 1 96.19 732 ALA B O 1
ATOM 13107 N N . TYR B 1 733 ? -24.156 19.438 25.188 1 95.88 733 TYR B N 1
ATOM 13108 C CA . TYR B 1 733 ? -24.859 18.438 24.391 1 95.88 733 TYR B CA 1
ATOM 13109 C C . TYR B 1 733 ? -24.484 17.031 24.812 1 95.88 733 TYR B C 1
ATOM 13111 O O . TYR B 1 733 ? -25.312 16.125 24.781 1 95.88 733 TYR B O 1
ATOM 13119 N N . HIS B 1 734 ? -23.203 16.797 25.094 1 95.69 734 HIS B N 1
ATOM 13120 C CA . HIS B 1 734 ? -22.766 15.516 25.625 1 95.69 734 HIS B CA 1
ATOM 13121 C C . HIS B 1 734 ? -23.578 15.109 26.844 1 95.69 734 HIS B C 1
ATOM 13123 O O . HIS B 1 734 ? -24.016 13.961 26.953 1 95.69 734 HIS B O 1
ATOM 13129 N N . GLU B 1 735 ? -23.75 16.047 27.734 1 93.12 735 GLU B N 1
ATOM 13130 C CA . GLU B 1 735 ? -24.531 15.773 28.938 1 93.12 735 GLU B CA 1
ATOM 13131 C C . GLU B 1 735 ? -25.969 15.406 28.609 1 93.12 735 GLU B C 1
ATOM 13133 O O . GLU B 1 735 ? -26.594 14.625 29.328 1 93.12 735 GLU B O 1
ATOM 13138 N N . HIS B 1 736 ? -26.391 15.938 27.547 1 92.31 736 HIS B N 1
ATOM 13139 C CA . HIS B 1 736 ? -27.766 15.68 27.109 1 92.31 736 HIS B CA 1
ATOM 13140 C C . HIS B 1 736 ? -27.906 14.273 26.547 1 92.31 736 HIS B C 1
ATOM 13142 O O . HIS B 1 736 ? -28.953 13.633 26.703 1 92.31 736 HIS B O 1
ATOM 13148 N N . VAL B 1 737 ? -26.922 13.719 25.922 1 92.88 737 VAL B N 1
ATOM 13149 C CA . VAL B 1 737 ? -27.094 12.492 25.141 1 92.88 737 VAL B CA 1
ATOM 13150 C C . VAL B 1 737 ? -26.406 11.328 25.844 1 92.88 737 VAL B C 1
ATOM 13152 O O . VAL B 1 737 ? -26.641 10.164 25.516 1 92.88 737 VAL B O 1
ATOM 13155 N N . SER B 1 738 ? -25.5 11.57 26.75 1 92.94 738 SER B N 1
ATOM 13156 C CA . SER B 1 738 ? -24.75 10.5 27.391 1 92.94 738 SER B CA 1
ATOM 13157 C C . SER B 1 738 ? -24.594 10.75 28.891 1 92.94 738 SER B C 1
ATOM 13159 O O . SER B 1 738 ? -24.375 11.883 29.312 1 92.94 738 SER B O 1
ATOM 13161 N N . SER B 1 739 ? -24.609 9.656 29.656 1 90 739 SER B N 1
ATOM 13162 C CA . SER B 1 739 ? -24.5 9.758 31.109 1 90 739 SER B CA 1
ATOM 13163 C C . SER B 1 739 ? -23.062 9.562 31.562 1 90 739 SER B C 1
ATOM 13165 O O . SER B 1 739 ? -22.734 9.859 32.719 1 90 739 SER B O 1
ATOM 13167 N N . CYS B 1 740 ? -22.219 9.133 30.75 1 89.5 740 CYS B N 1
ATOM 13168 C CA . CYS B 1 740 ? -20.812 8.93 31.062 1 89.5 740 CYS B CA 1
ATOM 13169 C C . CYS B 1 740 ? -20.062 10.258 31.062 1 89.5 740 CYS B C 1
ATOM 13171 O O . CYS B 1 740 ? -20.469 11.211 30.391 1 89.5 740 CYS B O 1
ATOM 13173 N N . PRO B 1 741 ? -19.016 10.266 31.891 1 92.25 741 PRO B N 1
ATOM 13174 C CA . PRO B 1 741 ? -18.188 11.469 31.844 1 92.25 741 PRO B CA 1
ATOM 13175 C C . PRO B 1 741 ? -17.531 11.688 30.484 1 92.25 741 PRO B C 1
ATOM 13177 O O . PRO B 1 741 ? -17.109 10.719 29.844 1 92.25 741 PRO B O 1
ATOM 13180 N N . ARG B 1 742 ? -17.531 12.891 30.156 1 94.06 742 ARG B N 1
ATOM 13181 C CA . ARG B 1 742 ? -16.953 13.281 28.875 1 94.06 742 ARG B CA 1
ATOM 13182 C C . ARG B 1 742 ? -15.438 13.094 28.875 1 94.06 742 ARG B C 1
ATOM 13184 O O . ARG B 1 742 ? -14.75 13.539 29.812 1 94.06 742 ARG B O 1
ATOM 13191 N N . LYS B 1 743 ? -14.906 12.328 27.938 1 90.25 743 LYS B N 1
ATOM 13192 C CA . LYS B 1 743 ? -13.469 12.117 27.766 1 90.25 743 LYS B CA 1
ATOM 13193 C C . LYS B 1 743 ? -12.961 12.82 26.516 1 90.25 743 LYS B C 1
ATOM 13195 O O . LYS B 1 743 ? -13.391 12.516 25.406 1 90.25 743 LYS B O 1
ATOM 13200 N N . VAL B 1 744 ? -12.078 13.789 26.781 1 87.12 744 VAL B N 1
ATOM 13201 C CA . VAL B 1 744 ? -11.562 14.562 25.641 1 87.12 744 VAL B CA 1
ATOM 13202 C C . VAL B 1 744 ? -10.133 14.133 25.344 1 87.12 744 VAL B C 1
ATOM 13204 O O . VAL B 1 744 ? -9.352 13.859 26.25 1 87.12 744 VAL B O 1
ATOM 13207 N N . GLY B 1 745 ? -9.75 13.961 24.047 1 86.88 745 GLY B N 1
ATOM 13208 C CA . GLY B 1 745 ? -8.375 13.695 23.656 1 86.88 745 GLY B CA 1
ATOM 13209 C C . GLY B 1 745 ? -8.086 12.219 23.469 1 86.88 745 GLY B C 1
ATOM 13210 O O . GLY B 1 745 ? -7.02 11.852 22.969 1 86.88 745 GLY B O 1
ATOM 13211 N N . SER B 1 746 ? -9 11.344 23.734 1 88.19 746 SER B N 1
ATOM 13212 C CA . SER B 1 746 ? -8.758 9.906 23.641 1 88.19 746 SER B CA 1
ATOM 13213 C C . SER B 1 746 ? -9.117 9.383 22.25 1 88.19 746 SER B C 1
ATOM 13215 O O . SER B 1 746 ? -8.734 8.273 21.891 1 88.19 746 SER B O 1
ATOM 13217 N N . PHE B 1 747 ? -9.812 10.156 21.484 1 93.75 747 PHE B N 1
ATOM 13218 C CA . PHE B 1 747 ? -10.289 9.766 20.172 1 93.75 747 PHE B CA 1
ATOM 13219 C C . PHE B 1 747 ? -11.055 8.445 20.234 1 93.75 747 PHE B C 1
ATOM 13221 O O . PHE B 1 747 ? -10.898 7.586 19.359 1 93.75 747 PHE B O 1
ATOM 13228 N N . ASP B 1 748 ? -11.695 8.148 21.312 1 90.31 748 ASP B N 1
ATOM 13229 C CA . ASP B 1 748 ? -12.57 7.008 21.562 1 90.31 748 ASP B CA 1
ATOM 13230 C C . ASP B 1 748 ? -14.008 7.461 21.797 1 90.31 748 ASP B C 1
ATOM 13232 O O . ASP B 1 748 ? -14.281 8.195 22.75 1 90.31 748 ASP B O 1
ATOM 13236 N N . PRO B 1 749 ? -14.891 7.012 21 1 93.5 749 PRO B N 1
ATOM 13237 C CA . PRO B 1 749 ? -16.25 7.559 21.109 1 93.5 749 PRO B CA 1
ATOM 13238 C C . PRO B 1 749 ? -17.094 6.844 22.156 1 93.5 749 PRO B C 1
ATOM 13240 O O . PRO B 1 749 ? -18.281 7.141 22.297 1 93.5 749 PRO B O 1
ATOM 13243 N N . ARG B 1 750 ? -16.719 5.988 23.078 1 89.31 750 ARG B N 1
ATOM 13244 C CA . ARG B 1 750 ? -17.5 5.188 24.016 1 89.31 750 ARG B CA 1
ATOM 13245 C C . ARG B 1 750 ? -18.203 6.074 25.031 1 89.31 750 ARG B C 1
ATOM 13247 O O . ARG B 1 750 ? -19.297 5.742 25.516 1 89.31 750 ARG B O 1
ATOM 13254 N N . ASP B 1 751 ? -17.547 7.152 25.312 1 91.75 751 ASP B N 1
ATOM 13255 C CA . ASP B 1 751 ? -18.125 8.055 26.297 1 91.75 751 ASP B CA 1
ATOM 13256 C C . ASP B 1 751 ? -19.391 8.719 25.766 1 91.75 751 ASP B C 1
ATOM 13258 O O . ASP B 1 751 ? -20.172 9.289 26.531 1 91.75 751 ASP B O 1
ATOM 13262 N N . LEU B 1 752 ? -19.609 8.57 24.516 1 94.12 752 LEU B N 1
ATOM 13263 C CA . LEU B 1 752 ? -20.734 9.258 23.891 1 94.12 752 LEU B CA 1
ATOM 13264 C C . LEU B 1 752 ? -21.984 8.383 23.906 1 94.12 752 LEU B C 1
ATOM 13266 O O . LEU B 1 752 ? -23.078 8.844 23.594 1 94.12 752 LEU B O 1
ATOM 13270 N N . PHE B 1 753 ? -21.875 7.129 24.328 1 90.88 753 PHE B N 1
ATOM 13271 C CA . PHE B 1 753 ? -22.969 6.195 24.078 1 90.88 753 PHE B CA 1
ATOM 13272 C C . PHE B 1 753 ? -23.469 5.605 25.391 1 90.88 753 PHE B C 1
ATOM 13274 O O . PHE B 1 753 ? -24.094 4.543 25.391 1 90.88 753 PHE B O 1
ATOM 13281 N N . CYS B 1 754 ? -23.172 6.266 26.406 1 87.75 754 CYS B N 1
ATOM 13282 C CA . CYS B 1 754 ? -23.75 5.805 27.672 1 87.75 754 CYS B CA 1
ATOM 13283 C C . CYS B 1 754 ? -25.219 6.188 27.766 1 87.75 754 CYS B C 1
ATOM 13285 O O . CYS B 1 754 ? -25.578 7.359 27.609 1 87.75 754 CYS B O 1
ATOM 13287 N N . LEU B 1 755 ? -26.047 5.188 27.875 1 80 755 LEU B N 1
ATOM 13288 C CA . LEU B 1 755 ? -27.484 5.336 27.812 1 80 755 LEU B CA 1
ATOM 13289 C C . LEU B 1 755 ? -27.984 6.367 28.828 1 80 755 LEU B C 1
ATOM 13291 O O . LEU B 1 755 ? -27.5 6.414 29.953 1 80 755 LEU B O 1
ATOM 13295 N N . VAL B 1 756 ? -28.734 7.242 28.266 1 77.62 756 VAL B N 1
ATOM 13296 C CA . VAL B 1 756 ? -29.391 8.242 29.109 1 77.62 756 VAL B CA 1
ATOM 13297 C C . VAL B 1 756 ? -30.859 7.867 29.297 1 77.62 756 VAL B C 1
ATOM 13299 O O . VAL B 1 756 ? -31.5 7.379 28.359 1 77.62 756 VAL B O 1
ATOM 13302 N N . ASP B 1 757 ? -31.312 7.867 30.547 1 72 757 ASP B N 1
ATOM 13303 C CA . ASP B 1 757 ? -32.719 7.637 30.844 1 72 757 ASP B CA 1
ATOM 13304 C C . ASP B 1 757 ? -33.594 8.789 30.359 1 72 757 ASP B C 1
ATOM 13306 O O . ASP B 1 757 ? -33.156 9.938 30.344 1 72 757 ASP B O 1
ATOM 13310 N N . GLY B 1 758 ? -34.656 8.602 29.562 1 69.31 758 GLY B N 1
ATOM 13311 C CA . GLY B 1 758 ? -35.562 9.641 29.125 1 69.31 758 GLY B CA 1
ATOM 13312 C C . GLY B 1 758 ? -36.156 9.391 27.75 1 69.31 758 GLY B C 1
ATOM 13313 O O . GLY B 1 758 ? -35.688 8.5 27.031 1 69.31 758 GLY B O 1
ATOM 13314 N N . PRO B 1 759 ? -37.156 10.195 27.484 1 75.94 759 PRO B N 1
ATOM 13315 C CA . PRO B 1 759 ? -37.812 10.031 26.188 1 75.94 759 PRO B CA 1
ATOM 13316 C C . PRO B 1 759 ? -36.938 10.539 25.031 1 75.94 759 PRO B C 1
ATOM 13318 O O . PRO B 1 759 ? -36.062 11.375 25.234 1 75.94 759 PRO B O 1
ATOM 13321 N N . PRO B 1 760 ? -37.062 10 23.891 1 80.81 760 PRO B N 1
ATOM 13322 C CA . PRO B 1 760 ? -36.344 10.516 22.703 1 80.81 760 PRO B CA 1
ATOM 13323 C C . PRO B 1 760 ? -36.688 11.977 22.406 1 80.81 760 PRO B C 1
ATOM 13325 O O . PRO B 1 760 ? -37.781 12.445 22.766 1 80.81 760 PRO B O 1
ATOM 13328 N N . ASP B 1 761 ? -35.688 12.695 21.906 1 83.88 761 ASP B N 1
ATOM 13329 C CA . ASP B 1 761 ? -35.938 14.07 21.484 1 83.88 761 ASP B CA 1
ATOM 13330 C C . ASP B 1 761 ? -37 14.125 20.391 1 83.88 761 ASP B C 1
ATOM 13332 O O . ASP B 1 761 ? -37.094 13.227 19.547 1 83.88 761 ASP B O 1
ATOM 13336 N N . PRO B 1 762 ? -37.875 15.078 20.5 1 81.56 762 PRO B N 1
ATOM 13337 C CA . PRO B 1 762 ? -38.844 15.211 19.422 1 81.56 762 PRO B CA 1
ATOM 13338 C C . PRO B 1 762 ? -38.219 15.406 18.062 1 81.56 762 PRO B C 1
ATOM 13340 O O . PRO B 1 762 ? -37.125 16 17.953 1 81.56 762 PRO B O 1
ATOM 13343 N N . PRO B 1 763 ? -38.875 14.883 17.031 1 80.56 763 PRO B N 1
ATOM 13344 C CA . PRO B 1 763 ? -38.312 15.078 15.688 1 80.56 763 PRO B CA 1
ATOM 13345 C C . PRO B 1 763 ? -38.219 16.547 15.289 1 80.56 763 PRO B C 1
ATOM 13347 O O . PRO B 1 763 ? -39.094 17.344 15.641 1 80.56 763 PRO B O 1
ATOM 13350 N N . GLN B 1 764 ? -37.156 16.844 14.719 1 84.56 764 GLN B N 1
ATOM 13351 C CA . GLN B 1 764 ? -36.938 18.234 14.297 1 84.56 764 GLN B CA 1
ATOM 13352 C C . GLN B 1 764 ? -37.719 18.562 13.047 1 84.56 764 GLN B C 1
ATOM 13354 O O . GLN B 1 764 ? -37.875 17.719 12.148 1 84.56 764 GLN B O 1
ATOM 13359 N N . VAL B 1 765 ? -38.406 19.719 13.094 1 79.5 765 VAL B N 1
ATOM 13360 C CA . VAL B 1 765 ? -39.219 20.156 11.953 1 79.5 765 VAL B CA 1
ATOM 13361 C C . VAL B 1 765 ? -38.5 21.266 11.211 1 79.5 765 VAL B C 1
ATOM 13363 O O . VAL B 1 765 ? -38 22.203 11.828 1 79.5 765 VAL B O 1
ATOM 13366 N N . PHE B 1 766 ? -38.312 21.188 10.008 1 79.94 766 PHE B N 1
ATOM 13367 C CA . PHE B 1 766 ? -37.656 22.188 9.172 1 79.94 766 PHE B CA 1
ATOM 13368 C C . PHE B 1 766 ? -38.656 22.812 8.195 1 79.94 766 PHE B C 1
ATOM 13370 O O . PHE B 1 766 ? -39.531 22.125 7.668 1 79.94 766 PHE B O 1
ATOM 13377 N N . PRO B 1 767 ? -38.781 24.172 8.102 1 71.25 767 PRO B N 1
ATOM 13378 C CA . PRO B 1 767 ? -39.75 24.844 7.223 1 71.25 767 PRO B CA 1
ATOM 13379 C C . PRO B 1 767 ? -39.656 24.375 5.777 1 71.25 767 PRO B C 1
ATOM 13381 O O . PRO B 1 767 ? -38.594 24.031 5.289 1 71.25 767 PRO B O 1
ATOM 13384 N N . MET B 1 768 ? -40.875 24 5.094 1 56.72 768 MET B N 1
ATOM 13385 C CA . MET B 1 768 ? -40.969 23.594 3.697 1 56.72 768 MET B CA 1
ATOM 13386 C C . MET B 1 768 ? -41.125 24.797 2.775 1 56.72 768 MET B C 1
ATOM 13388 O O . MET B 1 768 ? -41.969 25.656 3.025 1 56.72 768 MET B O 1
ATOM 13392 N N . SER B 1 769 ? -40.438 25.406 1.948 1 47.38 769 SER B N 1
ATOM 13393 C CA . SER B 1 769 ? -40.688 26.516 1.026 1 47.38 769 SER B CA 1
ATOM 13394 C C . SER B 1 769 ? -41.5 26.062 -0.174 1 47.38 769 SER B C 1
ATOM 13396 O O . SER B 1 769 ? -41.406 24.922 -0.616 1 47.38 769 SER B O 1
ATOM 13398 N N . ARG B 1 770 ? -42.656 26.875 -0.866 1 37.62 770 ARG B N 1
ATOM 13399 C CA . ARG B 1 770 ? -43.531 26.656 -2.016 1 37.62 770 ARG B CA 1
ATOM 13400 C C . ARG B 1 770 ? -42.719 26.516 -3.299 1 37.62 770 ARG B C 1
ATOM 13402 O O . ARG B 1 770 ? -41.844 27.328 -3.58 1 37.62 770 ARG B O 1
ATOM 13409 N N . LYS B 1 771 ? -43.062 25.625 -4.277 1 44.19 771 LYS B N 1
ATOM 13410 C CA . LYS B 1 771 ? -42.438 25.188 -5.527 1 44.19 771 LYS B CA 1
ATOM 13411 C C . LYS B 1 771 ? -42.656 26.203 -6.637 1 44.19 771 LYS B C 1
ATOM 13413 O O . LYS B 1 771 ? -43.781 26.406 -7.09 1 44.19 771 LYS B O 1
ATOM 13418 N N . LYS B 1 772 ? -42.219 27.438 -6.93 1 33.78 772 LYS B N 1
ATOM 13419 C CA . LYS B 1 772 ? -42.531 28.094 -8.203 1 33.78 772 LYS B CA 1
ATOM 13420 C C . LYS B 1 772 ? -41.906 27.328 -9.367 1 33.78 772 LYS B C 1
ATOM 13422 O O . LYS B 1 772 ? -40.75 26.906 -9.281 1 33.78 772 LYS B O 1
ATOM 13427 N N . PRO B 1 773 ? -42.562 27.078 -10.438 1 32.47 773 PRO B N 1
ATOM 13428 C CA . PRO B 1 773 ? -42.156 26.328 -11.625 1 32.47 773 PRO B CA 1
ATOM 13429 C C . PRO B 1 773 ? -41.031 27 -12.406 1 32.47 773 PRO B C 1
ATOM 13431 O O . PRO B 1 773 ? -41.156 28.172 -12.781 1 32.47 773 PRO B O 1
ATOM 13434 N N . LYS B 1 774 ? -39.812 26.844 -12.18 1 35.97 774 LYS B N 1
ATOM 13435 C CA . LYS B 1 774 ? -38.781 27.625 -12.859 1 35.97 774 LYS B CA 1
ATOM 13436 C C . LYS B 1 774 ? -38.75 27.297 -14.352 1 35.97 774 LYS B C 1
ATOM 13438 O O . LYS B 1 774 ? -39.062 26.172 -14.758 1 35.97 774 LYS B O 1
ATOM 13443 N N . PRO B 1 775 ? -38.688 28.312 -15.289 1 32 775 PRO B N 1
ATOM 13444 C CA . PRO B 1 775 ? -38.656 28.219 -16.75 1 32 775 PRO B CA 1
ATOM 13445 C C . PRO B 1 775 ? -37.531 27.312 -17.25 1 32 775 PRO B C 1
ATOM 13447 O O . PRO B 1 775 ? -36.531 27.109 -16.562 1 32 775 PRO B O 1
ATOM 13450 N N . PRO B 1 776 ? -37.688 26.672 -18.391 1 28.48 776 PRO B N 1
ATOM 13451 C CA . PRO B 1 776 ? -36.781 25.688 -19 1 28.48 776 PRO B CA 1
ATOM 13452 C C . PRO B 1 776 ? -35.406 26.281 -19.344 1 28.48 776 PRO B C 1
ATOM 13454 O O . PRO B 1 776 ? -35.344 27.328 -19.969 1 28.48 776 PRO B O 1
ATOM 13457 N N . VAL B 1 777 ? -34.438 26.234 -18.547 1 30.62 777 VAL B N 1
ATOM 13458 C CA . VAL B 1 777 ? -33.125 26.828 -18.781 1 30.62 777 VAL B CA 1
ATOM 13459 C C . VAL B 1 777 ? -32.5 26.188 -19.984 1 30.62 777 VAL B C 1
ATOM 13461 O O . VAL B 1 777 ? -32.438 24.953 -20.109 1 30.62 777 VAL B O 1
ATOM 13464 N N . LEU B 1 778 ? -32.375 26.953 -21.094 1 26.12 778 LEU B N 1
ATOM 13465 C CA . LEU B 1 778 ? -31.688 26.609 -22.344 1 26.12 778 LEU B CA 1
ATOM 13466 C C . LEU B 1 778 ? -30.219 26.297 -22.078 1 26.12 778 LEU B C 1
ATOM 13468 O O . LEU B 1 778 ? -29.516 27.078 -21.422 1 26.12 778 LEU B O 1
ATOM 13472 N N . VAL B 1 779 ? -29.781 25.188 -22.125 1 27.08 779 VAL B N 1
ATOM 13473 C CA . VAL B 1 779 ? -28.547 24.469 -21.828 1 27.08 779 VAL B CA 1
ATOM 13474 C C . VAL B 1 779 ? -27.438 24.938 -22.766 1 27.08 779 VAL B C 1
ATOM 13476 O O . VAL B 1 779 ? -27.156 24.281 -23.781 1 27.08 779 VAL B O 1
ATOM 13479 N N . LYS B 1 780 ? -27.344 26.109 -23.438 1 22.88 780 LYS B N 1
ATOM 13480 C CA . LYS B 1 780 ? -26.422 26.031 -24.562 1 22.88 780 LYS B CA 1
ATOM 13481 C C . LYS B 1 780 ? -24.984 25.875 -24.109 1 22.88 780 LYS B C 1
ATOM 13483 O O . LYS B 1 780 ? -24.203 25.141 -24.719 1 22.88 780 LYS B O 1
ATOM 13488 N N . GLU B 1 781 ? -24.344 26.922 -23.516 1 23.48 781 GLU B N 1
ATOM 13489 C CA . GLU B 1 781 ? -22.953 27.188 -23.875 1 23.48 781 GLU B CA 1
ATOM 13490 C C . GLU B 1 781 ? -22 26.203 -23.188 1 23.48 781 GLU B C 1
ATOM 13492 O O . GLU B 1 781 ? -21.953 26.141 -21.953 1 23.48 781 GLU B O 1
ATOM 13497 N N . ALA B 1 782 ? -21.703 25.141 -23.812 1 23.92 782 ALA B N 1
ATOM 13498 C CA . ALA B 1 782 ? -20.828 23.984 -23.547 1 23.92 782 ALA B CA 1
ATOM 13499 C C . ALA B 1 782 ? -19.406 24.438 -23.219 1 23.92 782 ALA B C 1
ATOM 13501 O O . ALA B 1 782 ? -18.859 25.312 -23.875 1 23.92 782 ALA B O 1
ATOM 13502 N N . VAL B 1 783 ? -18.984 24.234 -22.016 1 26.53 783 VAL B N 1
ATOM 13503 C CA . VAL B 1 783 ? -17.656 24.516 -21.484 1 26.53 783 VAL B CA 1
ATOM 13504 C C . VAL B 1 783 ? -16.594 23.953 -22.422 1 26.53 783 VAL B C 1
ATOM 13506 O O . VAL B 1 783 ? -16.656 22.797 -22.828 1 26.53 783 VAL B O 1
ATOM 13509 N N . GLN B 1 784 ? -15.891 24.781 -23.234 1 23.41 784 GLN B N 1
ATOM 13510 C CA . GLN B 1 784 ? -14.789 24.5 -24.141 1 23.41 784 GLN B CA 1
ATOM 13511 C C . GLN B 1 784 ? -13.695 23.688 -23.453 1 23.41 784 GLN B C 1
ATOM 13513 O O . GLN B 1 784 ? -13.406 23.906 -22.281 1 23.41 784 GLN B O 1
ATOM 13518 N N . PRO B 1 785 ? -13.359 22.609 -23.984 1 24.64 785 PRO B N 1
ATOM 13519 C CA . PRO B 1 785 ? -12.273 21.734 -23.531 1 24.64 785 PRO B CA 1
ATOM 13520 C C . PRO B 1 785 ? -10.945 22.469 -23.391 1 24.64 785 PRO B C 1
ATOM 13522 O O . PRO B 1 785 ? -10.555 23.234 -24.281 1 24.64 785 PRO B O 1
ATOM 13525 N N . ILE B 1 786 ? -10.648 22.922 -22.297 1 24.56 786 ILE B N 1
ATOM 13526 C CA . ILE B 1 786 ? -9.359 23.578 -22.141 1 24.56 786 ILE B CA 1
ATOM 13527 C C . ILE B 1 786 ? -8.25 22.719 -22.734 1 24.56 786 ILE B C 1
ATOM 13529 O O . ILE B 1 786 ? -8.094 21.547 -22.359 1 24.56 786 ILE B O 1
ATOM 13533 N N . GLU B 1 787 ? -7.777 23.062 -23.859 1 24.28 787 GLU B N 1
ATOM 13534 C CA . GLU B 1 787 ? -6.652 22.484 -24.594 1 24.28 787 GLU B CA 1
ATOM 13535 C C . GLU B 1 787 ? -5.352 22.625 -23.812 1 24.28 787 GLU B C 1
ATOM 13537 O O . GLU B 1 787 ? -4.91 23.75 -23.531 1 24.28 787 GLU B O 1
ATOM 13542 N N . TYR B 1 788 ? -5.121 21.734 -23.062 1 22.45 788 TYR B N 1
ATOM 13543 C CA . TYR B 1 788 ? -3.85 21.75 -22.344 1 22.45 788 TYR B CA 1
ATOM 13544 C C . TYR B 1 788 ? -2.678 21.719 -23.328 1 22.45 788 TYR B C 1
ATOM 13546 O O . TYR B 1 788 ? -2.582 20.812 -24.156 1 22.45 788 TYR B O 1
ATOM 13554 N N . LYS B 1 789 ? -2.309 22.828 -23.797 1 24.22 789 LYS B N 1
ATOM 13555 C CA . LYS B 1 789 ? -1.063 22.875 -24.562 1 24.22 789 LYS B CA 1
ATOM 13556 C C . LYS B 1 789 ? 0.132 22.516 -23.688 1 24.22 789 LYS B C 1
ATOM 13558 O O . LYS B 1 789 ? 0.497 23.266 -22.766 1 24.22 789 LYS B O 1
ATOM 13563 N N . TYR B 1 790 ? 0.363 21.312 -23.578 1 23.09 790 TYR B N 1
ATOM 13564 C CA . TYR B 1 790 ? 1.579 20.891 -22.891 1 23.09 790 TYR B CA 1
ATOM 13565 C C . TYR B 1 790 ? 2.818 21.391 -23.609 1 23.09 790 TYR B C 1
ATOM 13567 O O . TYR B 1 790 ? 3.008 21.125 -24.797 1 23.09 790 TYR B O 1
ATOM 13575 N N . LYS B 1 791 ? 3.094 22.625 -23.453 1 25.81 791 LYS B N 1
ATOM 13576 C CA . LYS B 1 791 ? 4.402 23.016 -23.984 1 25.81 791 LYS B CA 1
ATOM 13577 C C . LYS B 1 791 ? 5.512 22.172 -23.344 1 25.81 791 LYS B C 1
ATOM 13579 O O . LYS B 1 791 ? 5.793 22.312 -22.156 1 25.81 791 LYS B O 1
ATOM 13584 N N . THR B 1 792 ? 5.57 20.906 -23.734 1 25.2 792 THR B N 1
ATOM 13585 C CA . THR B 1 792 ? 6.727 20.109 -23.312 1 25.2 792 THR B CA 1
ATOM 13586 C C . THR B 1 792 ? 8.008 20.688 -23.906 1 25.2 792 THR B C 1
ATOM 13588 O O . THR B 1 792 ? 8.141 20.812 -25.125 1 25.2 792 THR B O 1
ATOM 13591 N N . ASP B 1 793 ? 8.5 21.672 -23.25 1 27.55 793 ASP B N 1
ATOM 13592 C CA . ASP B 1 793 ? 9.797 22.172 -23.703 1 27.55 793 ASP B CA 1
ATOM 13593 C C . ASP B 1 793 ? 10.781 21.031 -23.922 1 27.55 793 ASP B C 1
ATOM 13595 O O . ASP B 1 793 ? 12 21.25 -23.938 1 27.55 793 ASP B O 1
ATOM 13599 N N . HIS B 1 794 ? 10.305 19.797 -23.625 1 26.86 794 HIS B N 1
ATOM 13600 C CA . HIS B 1 794 ? 11.328 18.844 -24.031 1 26.86 794 HIS B CA 1
ATOM 13601 C C . HIS B 1 794 ? 11.531 18.844 -25.547 1 26.86 794 HIS B C 1
ATOM 13603 O O . HIS B 1 794 ? 10.594 19.094 -26.297 1 26.86 794 HIS B O 1
ATOM 13609 N N . THR B 1 795 ? 12.711 19.125 -25.875 1 30.11 795 THR B N 1
ATOM 13610 C CA . THR B 1 795 ? 13.031 19.078 -27.297 1 30.11 795 THR B CA 1
ATOM 13611 C C . THR B 1 795 ? 12.469 17.812 -27.938 1 30.11 795 THR B C 1
ATOM 13613 O O . THR B 1 795 ? 12.188 16.828 -27.234 1 30.11 795 THR B O 1
ATOM 13616 N N . LYS B 1 796 ? 11.953 17.797 -29.188 1 35.5 796 LYS B N 1
ATOM 13617 C CA . LYS B 1 796 ? 11.352 16.734 -29.984 1 35.5 796 LYS B CA 1
ATOM 13618 C C . LYS B 1 796 ? 12.055 15.398 -29.75 1 35.5 796 LYS B C 1
ATOM 13620 O O . LYS B 1 796 ? 11.414 14.344 -29.75 1 35.5 796 LYS B O 1
ATOM 13625 N N . GLU B 1 797 ? 13.312 15.477 -29.594 1 34.69 797 GLU B N 1
ATOM 13626 C CA . GLU B 1 797 ? 14.18 14.305 -29.547 1 34.69 797 GLU B CA 1
ATOM 13627 C C . GLU B 1 797 ? 14.008 13.547 -28.234 1 34.69 797 GLU B C 1
ATOM 13629 O O . GLU B 1 797 ? 13.945 12.312 -28.234 1 34.69 797 GLU B O 1
ATOM 13634 N N . GLU B 1 798 ? 14.008 14.312 -27.141 1 33.59 798 GLU B N 1
ATOM 13635 C CA . GLU B 1 798 ? 13.984 13.633 -25.844 1 33.59 798 GLU B CA 1
ATOM 13636 C C . GLU B 1 798 ? 12.609 13.031 -25.562 1 33.59 798 GLU B C 1
ATOM 13638 O O . GLU B 1 798 ? 12.5 11.992 -24.906 1 33.59 798 GLU B O 1
ATOM 13643 N N . GLU B 1 799 ? 11.523 13.656 -26.062 1 33.25 799 GLU B N 1
ATOM 13644 C CA . GLU B 1 799 ? 10.148 13.156 -26 1 33.25 799 GLU B CA 1
ATOM 13645 C C . GLU B 1 799 ? 10.008 11.852 -26.781 1 33.25 799 GLU B C 1
ATOM 13647 O O . GLU B 1 799 ? 9.297 10.945 -26.344 1 33.25 799 GLU B O 1
ATOM 13652 N N . GLU B 1 800 ? 10.594 11.766 -27.906 1 36.34 800 GLU B N 1
ATOM 13653 C CA . GLU B 1 800 ? 10.547 10.57 -28.734 1 36.34 800 GLU B CA 1
ATOM 13654 C C . GLU B 1 800 ? 11.211 9.383 -28.047 1 36.34 800 GLU B C 1
ATOM 13656 O O . GLU B 1 800 ? 10.734 8.25 -28.141 1 36.34 800 GLU B O 1
ATOM 13661 N N . GLN B 1 801 ? 12.383 9.625 -27.375 1 36.5 801 GLN B N 1
ATOM 13662 C CA . GLN B 1 801 ? 13.07 8.523 -26.719 1 36.5 801 GLN B CA 1
ATOM 13663 C C . GLN B 1 801 ? 12.242 7.973 -25.562 1 36.5 801 GLN B C 1
ATOM 13665 O O . GLN B 1 801 ? 12.203 6.762 -25.328 1 36.5 801 GLN B O 1
ATOM 13670 N N . GLY B 1 802 ? 11.633 8.883 -24.688 1 31.8 802 GLY B N 1
ATOM 13671 C CA . GLY B 1 802 ? 10.82 8.398 -23.578 1 31.8 802 GLY B CA 1
ATOM 13672 C C . GLY B 1 802 ? 9.57 7.676 -24.031 1 31.8 802 GLY B C 1
ATOM 13673 O O . GLY B 1 802 ? 9.102 6.754 -23.359 1 31.8 802 GLY B O 1
ATOM 13674 N N . LYS B 1 803 ? 8.883 8.086 -25.047 1 37.41 803 LYS B N 1
ATOM 13675 C CA . LYS B 1 803 ? 7.742 7.438 -25.672 1 37.41 803 LYS B CA 1
ATOM 13676 C C . LYS B 1 803 ? 8.109 6.043 -26.172 1 37.41 803 LYS B C 1
ATOM 13678 O O . LYS B 1 803 ? 7.301 5.113 -26.094 1 37.41 803 LYS B O 1
ATOM 13683 N N . ASN B 1 804 ? 9.234 5.898 -26.812 1 33.94 804 ASN B N 1
ATOM 13684 C CA . ASN B 1 804 ? 9.586 4.602 -27.391 1 33.94 804 ASN B CA 1
ATOM 13685 C C . ASN B 1 804 ? 9.789 3.547 -26.297 1 33.94 804 ASN B C 1
ATOM 13687 O O . ASN B 1 804 ? 9.43 2.383 -26.484 1 33.94 804 ASN B O 1
ATOM 13691 N N . THR B 1 805 ? 10.508 3.912 -25.188 1 31.41 805 THR B N 1
ATOM 13692 C CA . THR B 1 805 ? 10.703 2.875 -24.172 1 31.41 805 THR B CA 1
ATOM 13693 C C . THR B 1 805 ? 9.375 2.51 -23.516 1 31.41 805 THR B C 1
ATOM 13695 O O . THR B 1 805 ? 9.188 1.371 -23.078 1 31.41 805 THR B O 1
ATOM 13698 N N . LEU B 1 806 ? 8.5 3.465 -23.188 1 28.97 806 LEU B N 1
ATOM 13699 C CA . LEU B 1 806 ? 7.207 3.162 -22.578 1 28.97 806 LEU B CA 1
ATOM 13700 C C . LEU B 1 806 ? 6.309 2.424 -23.562 1 28.97 806 LEU B C 1
ATOM 13702 O O . LEU B 1 806 ? 5.527 1.556 -23.172 1 28.97 806 LEU B O 1
ATOM 13706 N N . VAL B 1 807 ? 6.305 2.787 -24.812 1 32.38 807 VAL B N 1
ATOM 13707 C CA . VAL B 1 807 ? 5.43 2.195 -25.828 1 32.38 807 VAL B CA 1
ATOM 13708 C C . VAL B 1 807 ? 5.742 0.707 -25.969 1 32.38 807 VAL B C 1
ATOM 13710 O O . VAL B 1 807 ? 4.879 -0.078 -26.375 1 32.38 807 VAL B O 1
ATOM 13713 N N . GLU B 1 808 ? 7.102 0.35 -25.938 1 29.55 808 GLU B N 1
ATOM 13714 C CA . GLU B 1 808 ? 7.258 -1.059 -26.297 1 29.55 808 GLU B CA 1
ATOM 13715 C C . GLU B 1 808 ? 6.508 -1.956 -25.312 1 29.55 808 GLU B C 1
ATOM 13717 O O . GLU B 1 808 ? 5.914 -2.961 -25.719 1 29.55 808 GLU B O 1
ATOM 13722 N N . LEU B 1 809 ? 6.887 -2.002 -24.016 1 27.55 809 LEU B N 1
ATOM 13723 C CA . LEU B 1 809 ? 6.344 -3.119 -23.25 1 27.55 809 LEU B CA 1
ATOM 13724 C C . LEU B 1 809 ? 4.969 -2.771 -22.688 1 27.55 809 LEU B C 1
ATOM 13726 O O . LEU B 1 809 ? 4.336 -3.6 -22.031 1 27.55 809 LEU B O 1
ATOM 13730 N N . GLY B 1 810 ? 4.66 -1.484 -22.531 1 26.39 810 GLY B N 1
ATOM 13731 C CA . GLY B 1 810 ? 3.436 -1.281 -21.766 1 26.39 810 GLY B CA 1
ATOM 13732 C C . GLY B 1 810 ? 2.182 -1.405 -22.609 1 26.39 810 GLY B C 1
ATOM 13733 O O . GLY B 1 810 ? 2.252 -1.399 -23.844 1 26.39 810 GLY B O 1
ATOM 13734 N N . PRO B 1 811 ? 1.083 -2.025 -22.156 1 28.34 811 PRO B N 1
ATOM 13735 C CA . PRO B 1 811 ? -0.133 -2.141 -22.969 1 28.34 811 PRO B CA 1
ATOM 13736 C C . PRO B 1 811 ? -0.55 -0.814 -23.594 1 28.34 811 PRO B C 1
ATOM 13738 O O . PRO B 1 811 ? -0.21 0.254 -23.078 1 28.34 811 PRO B O 1
ATOM 13741 N N . LYS B 1 812 ? -0.712 -0.753 -24.891 1 28.97 812 LYS B N 1
ATOM 13742 C CA . LYS B 1 812 ? -1.232 0.34 -25.703 1 28.97 812 LYS B CA 1
ATOM 13743 C C . LYS B 1 812 ? -2.408 1.029 -25.016 1 28.97 812 LYS B C 1
ATOM 13745 O O . LYS B 1 812 ? -3.26 0.366 -24.422 1 28.97 812 LYS B O 1
ATOM 13750 N N . PRO B 1 813 ? -2.314 2.301 -24.781 1 28.08 813 PRO B N 1
ATOM 13751 C CA . PRO B 1 813 ? -3.447 3.043 -24.234 1 28.08 813 PRO B CA 1
ATOM 13752 C C . PRO B 1 813 ? -4.75 2.785 -24.984 1 28.08 813 PRO B C 1
ATOM 13754 O O . PRO B 1 813 ? -4.773 2.838 -26.219 1 28.08 813 PRO B O 1
ATOM 13757 N N . ILE B 1 814 ? -5.637 1.961 -24.531 1 28.02 814 ILE B N 1
ATOM 13758 C CA . ILE B 1 814 ? -6.938 1.806 -25.188 1 28.02 814 ILE B CA 1
ATOM 13759 C C . ILE B 1 814 ? -7.641 3.158 -25.25 1 28.02 814 ILE B C 1
ATOM 13761 O O . ILE B 1 814 ? -7.777 3.85 -24.234 1 28.02 814 ILE B O 1
ATOM 13765 N N . ASP B 1 815 ? -7.578 3.744 -26.344 1 25.98 815 ASP B N 1
ATOM 13766 C CA . ASP B 1 815 ? -8.406 4.91 -26.625 1 25.98 815 ASP B CA 1
ATOM 13767 C C . ASP B 1 815 ? -9.883 4.609 -26.375 1 25.98 815 ASP B C 1
ATOM 13769 O O . ASP B 1 815 ? -10.539 3.971 -27.203 1 25.98 815 ASP B O 1
ATOM 13773 N N . VAL B 1 816 ? -10.297 4.715 -25.219 1 29.3 816 VAL B N 1
ATOM 13774 C CA . VAL B 1 816 ? -11.664 4.488 -24.766 1 29.3 816 VAL B CA 1
ATOM 13775 C C . VAL B 1 816 ? -12.625 5.34 -25.594 1 29.3 816 VAL B C 1
ATOM 13777 O O . VAL B 1 816 ? -13.836 5.117 -25.578 1 29.3 816 VAL B O 1
ATOM 13780 N N . ALA B 1 817 ? -12.164 6.371 -26.219 1 27.64 817 ALA B N 1
ATOM 13781 C CA . ALA B 1 817 ? -13.094 7.16 -27.031 1 27.64 817 ALA B CA 1
ATOM 13782 C C . ALA B 1 817 ? -13.602 6.355 -28.219 1 27.64 817 ALA B C 1
ATOM 13784 O O . ALA B 1 817 ? -14.633 6.695 -28.812 1 27.64 817 ALA B O 1
ATOM 13785 N N . GLN B 1 818 ? -12.711 5.469 -28.703 1 27.12 818 GLN B N 1
ATOM 13786 C CA . GLN B 1 818 ? -13.188 4.82 -29.922 1 27.12 818 GLN B CA 1
ATOM 13787 C C . GLN B 1 818 ? -14.109 3.648 -29.594 1 27.12 818 GLN B C 1
ATOM 13789 O O . GLN B 1 818 ? -14.547 2.928 -30.484 1 27.12 818 GLN B O 1
ATOM 13794 N N . LEU B 1 819 ? -14.047 3.258 -28.391 1 28.55 819 LEU B N 1
ATOM 13795 C CA . LEU B 1 819 ? -14.984 2.166 -28.141 1 28.55 819 LEU B CA 1
ATOM 13796 C C . LEU B 1 819 ? -16.422 2.648 -28.266 1 28.55 819 LEU B C 1
ATOM 13798 O O . LEU B 1 819 ? -16.766 3.73 -27.797 1 28.55 819 LEU B O 1
ATOM 13802 N N . SER B 1 820 ? -16.969 2.326 -29.422 1 24.95 820 SER B N 1
ATOM 13803 C CA . SER B 1 820 ? -18.375 2.596 -29.703 1 24.95 820 SER B CA 1
ATOM 13804 C C . SER B 1 820 ? -19.25 2.328 -28.484 1 24.95 820 SER B C 1
ATOM 13806 O O . SER B 1 820 ? -19.125 1.284 -27.844 1 24.95 820 SER B O 1
ATOM 13808 N N . ALA B 1 821 ? -19.703 3.383 -27.844 1 26.86 821 ALA B N 1
ATOM 13809 C CA . ALA B 1 821 ? -20.812 3.383 -26.891 1 26.86 821 ALA B CA 1
ATOM 13810 C C . ALA B 1 821 ? -22 2.58 -27.438 1 26.86 821 ALA B C 1
ATOM 13812 O O . ALA B 1 821 ? -22.672 3.008 -28.375 1 26.86 821 ALA B O 1
ATOM 13813 N N . VAL B 1 822 ? -21.906 1.356 -27.75 1 27.05 822 VAL B N 1
ATOM 13814 C CA . VAL B 1 822 ? -23.281 0.877 -27.938 1 27.05 822 VAL B CA 1
ATOM 13815 C C . VAL B 1 822 ? -24.172 1.454 -26.844 1 27.05 822 VAL B C 1
ATOM 13817 O O . VAL B 1 822 ? -23.953 1.214 -25.656 1 27.05 822 VAL B O 1
ATOM 13820 N N . GLU B 1 823 ? -24.766 2.566 -27.094 1 26.81 823 GLU B N 1
ATOM 13821 C CA . GLU B 1 823 ? -25.891 3.221 -26.438 1 26.81 823 GLU B CA 1
ATOM 13822 C C . GLU B 1 823 ? -26.984 2.217 -26.094 1 26.81 823 GLU B C 1
ATOM 13824 O O . GLU B 1 823 ? -27.781 1.819 -26.953 1 26.81 823 GLU B O 1
ATOM 13829 N N . ASP B 1 824 ? -26.812 1.06 -25.578 1 25.06 824 ASP B N 1
ATOM 13830 C CA . ASP B 1 824 ? -28.109 0.532 -25.188 1 25.06 824 ASP B CA 1
ATOM 13831 C C . ASP B 1 824 ? -28.891 1.546 -24.359 1 25.06 824 ASP B C 1
ATOM 13833 O O . ASP B 1 824 ? -28.422 1.985 -23.312 1 25.06 824 ASP B O 1
ATOM 13837 N N . LYS B 1 825 ? -29.766 2.381 -24.906 1 29.72 825 LYS B N 1
ATOM 13838 C CA . LYS B 1 825 ? -30.875 3.197 -24.438 1 29.72 825 LYS B CA 1
ATOM 13839 C C . LYS B 1 825 ? -31.641 2.496 -23.312 1 29.72 825 LYS B C 1
ATOM 13841 O O . LYS B 1 825 ? -32.812 2.148 -23.484 1 29.72 825 LYS B O 1
ATOM 13846 N N . SER B 1 826 ? -31.203 1.486 -22.719 1 28.23 826 SER B N 1
ATOM 13847 C CA . SER B 1 826 ? -32.125 1.153 -21.641 1 28.23 826 SER B CA 1
ATOM 13848 C C . SER B 1 826 ? -32.438 2.381 -20.781 1 28.23 826 SER B C 1
ATOM 13850 O O . SER B 1 826 ? -31.594 3.24 -20.578 1 28.23 826 SER B O 1
ATOM 13852 N N . LYS B 1 827 ? -33.781 2.779 -20.609 1 27.8 827 LYS B N 1
ATOM 13853 C CA . LYS B 1 827 ? -34.469 3.852 -19.906 1 27.8 827 LYS B CA 1
ATOM 13854 C C . LYS B 1 827 ? -33.719 4.25 -18.641 1 27.8 827 LYS B C 1
ATOM 13856 O O . LYS B 1 827 ? -33.031 3.416 -18.016 1 27.8 827 LYS B O 1
ATOM 13861 N N . GLY B 1 828 ? -33.438 5.52 -18.484 1 27.45 828 GLY B N 1
ATOM 13862 C CA . GLY B 1 828 ? -32.969 6.477 -17.484 1 27.45 828 GLY B CA 1
ATOM 13863 C C . GLY B 1 828 ? -33.25 6.051 -16.062 1 27.45 828 GLY B C 1
ATOM 13864 O O . GLY B 1 828 ? -33.438 6.898 -15.18 1 27.45 828 GLY B O 1
ATOM 13865 N N . LYS B 1 829 ? -33.75 4.82 -15.961 1 32 829 LYS B N 1
ATOM 13866 C CA . LYS B 1 829 ? -34.156 4.598 -14.578 1 32 829 LYS B CA 1
ATOM 13867 C C . LYS B 1 829 ? -33 4.812 -13.617 1 32 829 LYS B C 1
ATOM 13869 O O . LYS B 1 829 ? -31.844 4.52 -13.953 1 32 829 LYS B O 1
ATOM 13874 N N . ASP B 1 830 ? -33.156 5.781 -12.727 1 28.81 830 ASP B N 1
ATOM 13875 C CA . ASP B 1 830 ? -32.312 6.242 -11.617 1 28.81 830 ASP B CA 1
ATOM 13876 C C . ASP B 1 830 ? -31.547 5.09 -11 1 28.81 830 ASP B C 1
ATOM 13878 O O . ASP B 1 830 ? -32.062 3.994 -10.82 1 28.81 830 ASP B O 1
ATOM 13882 N N . ASP B 1 831 ? -30.469 5.145 -11.227 1 33.38 831 ASP B N 1
ATOM 13883 C CA . ASP B 1 831 ? -29.656 4.109 -10.617 1 33.38 831 ASP B CA 1
ATOM 13884 C C . ASP B 1 831 ? -30.188 3.717 -9.242 1 33.38 831 ASP B C 1
ATOM 13886 O O . ASP B 1 831 ? -30.172 2.541 -8.875 1 33.38 831 ASP B O 1
ATOM 13890 N N . GLU B 1 832 ? -30.594 4.723 -8.531 1 31.72 832 GLU B N 1
ATOM 13891 C CA . GLU B 1 832 ? -31.297 4.449 -7.281 1 31.72 832 GLU B CA 1
ATOM 13892 C C . GLU B 1 832 ? -32.594 3.711 -7.535 1 31.72 832 GLU B C 1
ATOM 13894 O O . GLU B 1 832 ? -32.969 2.832 -6.758 1 31.72 832 GLU B O 1
ATOM 13899 N N . LEU B 1 833 ? -33.25 4.168 -8.57 1 35.19 833 LEU B N 1
ATOM 13900 C CA . LEU B 1 833 ? -34.5 3.469 -8.914 1 35.19 833 LEU B CA 1
ATOM 13901 C C . LEU B 1 833 ? -34.188 2.055 -9.406 1 35.19 833 LEU B C 1
ATOM 13903 O O . LEU B 1 833 ? -34.906 1.111 -9.07 1 35.19 833 LEU B O 1
ATOM 13907 N N . VAL B 1 834 ? -33.094 2.037 -10.047 1 39.84 834 VAL B N 1
ATOM 13908 C CA . VAL B 1 834 ? -32.719 0.693 -10.477 1 39.84 834 VAL B CA 1
ATOM 13909 C C . VAL B 1 834 ? -32.25 -0.123 -9.281 1 39.84 834 VAL B C 1
ATOM 13911 O O . VAL B 1 834 ? -32.625 -1.291 -9.133 1 39.84 834 VAL B O 1
ATOM 13914 N N . ASP B 1 835 ? -31.5 0.531 -8.469 1 39.47 835 ASP B N 1
ATOM 13915 C CA . ASP B 1 835 ? -31.141 -0.107 -7.211 1 39.47 835 ASP B CA 1
ATOM 13916 C C . ASP B 1 835 ? -32.375 -0.36 -6.352 1 39.47 835 ASP B C 1
ATOM 13918 O O . ASP B 1 835 ? -32.531 -1.437 -5.77 1 39.47 835 ASP B O 1
ATOM 13922 N N . LEU B 1 836 ? -33.25 0.651 -6.223 1 35.31 836 LEU B N 1
ATOM 13923 C CA . LEU B 1 836 ? -34.531 0.484 -5.566 1 35.31 836 LEU B CA 1
ATOM 13924 C C . LEU B 1 836 ? -35.375 -0.543 -6.301 1 35.31 836 LEU B C 1
ATOM 13926 O O . LEU B 1 836 ? -36.031 -1.377 -5.672 1 35.31 836 LEU B O 1
ATOM 13930 N N . GLU B 1 837 ? -35.312 -0.481 -7.555 1 40.62 837 GLU B N 1
ATOM 13931 C CA . GLU B 1 837 ? -36.062 -1.482 -8.32 1 40.62 837 GLU B CA 1
ATOM 13932 C C . GLU B 1 837 ? -35.469 -2.875 -8.125 1 40.62 837 GLU B C 1
ATOM 13934 O O . GLU B 1 837 ? -36.188 -3.855 -7.988 1 40.62 837 GLU B O 1
ATOM 13939 N N . ASN B 1 838 ? -34.25 -2.84 -8.094 1 41.75 838 ASN B N 1
ATOM 13940 C CA . ASN B 1 838 ? -33.594 -4.117 -7.805 1 41.75 838 ASN B CA 1
ATOM 13941 C C . ASN B 1 838 ? -33.844 -4.562 -6.367 1 41.75 838 ASN B C 1
ATOM 13943 O O . ASN B 1 838 ? -34.125 -5.742 -6.117 1 41.75 838 ASN B O 1
ATOM 13947 N N . ASP B 1 839 ? -33.75 -3.598 -5.5 1 40.19 839 ASP B N 1
ATOM 13948 C CA . ASP B 1 839 ? -34.156 -3.885 -4.133 1 40.19 839 ASP B CA 1
ATOM 13949 C C . ASP B 1 839 ? -35.656 -4.172 -4.062 1 40.19 839 ASP B C 1
ATOM 13951 O O . ASP B 1 839 ? -36.094 -5.09 -3.361 1 40.19 839 ASP B O 1
ATOM 13955 N N . LEU B 1 840 ? -36.344 -3.338 -4.781 1 38.5 840 LEU B N 1
ATOM 13956 C CA . LEU B 1 840 ? -37.781 -3.578 -4.883 1 38.5 840 LEU B CA 1
ATOM 13957 C C . LEU B 1 840 ? -38.062 -4.879 -5.629 1 38.5 840 LEU B C 1
ATOM 13959 O O . LEU B 1 840 ? -38.969 -5.645 -5.234 1 38.5 840 LEU B O 1
ATOM 13963 N N . ASP B 1 841 ? -37.344 -5.043 -6.625 1 41.06 841 ASP B N 1
ATOM 13964 C CA . ASP B 1 841 ? -37.5 -6.305 -7.34 1 41.06 841 ASP B CA 1
ATOM 13965 C C . ASP B 1 841 ? -37.094 -7.484 -6.469 1 41.06 841 ASP B C 1
ATOM 13967 O O . ASP B 1 841 ? -37.75 -8.523 -6.453 1 41.06 841 ASP B O 1
ATOM 13971 N N . THR B 1 842 ? -36 -7.285 -5.836 1 39.84 842 THR B N 1
ATOM 13972 C CA . THR B 1 842 ? -35.625 -8.297 -4.844 1 39.84 842 THR B CA 1
ATOM 13973 C C . THR B 1 842 ? -36.719 -8.391 -3.771 1 39.84 842 THR B C 1
ATOM 13975 O O . THR B 1 842 ? -37.125 -9.492 -3.391 1 39.84 842 THR B O 1
ATOM 13978 N N . LEU B 1 843 ? -37.156 -7.199 -3.377 1 36.53 843 LEU B N 1
ATOM 13979 C CA . LEU B 1 843 ? -38.281 -7.191 -2.449 1 36.53 843 LEU B CA 1
ATOM 13980 C C . LEU B 1 843 ? -39.531 -7.719 -3.121 1 36.53 843 LEU B C 1
ATOM 13982 O O . LEU B 1 843 ? -40.281 -8.492 -2.521 1 36.53 843 LEU B O 1
ATOM 13986 N N . ASN B 1 844 ? -39.719 -7.27 -4.309 1 41.66 844 ASN B N 1
ATOM 13987 C CA . ASN B 1 844 ? -40.844 -7.801 -5.055 1 41.66 844 ASN B CA 1
ATOM 13988 C C . ASN B 1 844 ? -40.688 -9.297 -5.309 1 41.66 844 ASN B C 1
ATOM 13990 O O . ASN B 1 844 ? -41.656 -10.055 -5.176 1 41.66 844 ASN B O 1
ATOM 13994 N N . ARG B 1 845 ? -39.594 -9.633 -5.727 1 40.28 845 ARG B N 1
ATOM 13995 C CA . ARG B 1 845 ? -39.344 -11.055 -5.945 1 40.28 845 ARG B CA 1
ATOM 13996 C C . ARG B 1 845 ? -39.531 -11.844 -4.648 1 40.28 845 ARG B C 1
ATOM 13998 O O . ARG B 1 845 ? -40.125 -12.906 -4.641 1 40.28 845 ARG B O 1
ATOM 14005 N N . ILE B 1 846 ? -39.031 -11.266 -3.674 1 37.53 846 ILE B N 1
ATOM 14006 C CA . ILE B 1 846 ? -39.281 -11.898 -2.385 1 37.53 846 ILE B CA 1
ATOM 14007 C C . ILE B 1 846 ? -40.781 -11.789 -2.055 1 37.53 846 ILE B C 1
ATOM 14009 O O . ILE B 1 846 ? -41.375 -12.758 -1.613 1 37.53 846 ILE B O 1
ATOM 14013 N N . TYR B 1 847 ? -41.281 -10.594 -2.424 1 35.22 847 TYR B N 1
ATOM 14014 C CA . TYR B 1 847 ? -42.719 -10.406 -2.209 1 35.22 847 TYR B CA 1
ATOM 14015 C C . TYR B 1 847 ? -43.531 -11.297 -3.135 1 35.22 847 TYR B C 1
ATOM 14017 O O . TYR B 1 847 ? -44.5 -11.93 -2.703 1 35.22 847 TYR B O 1
ATOM 14025 N N . TYR B 1 848 ? -43.219 -11.266 -4.426 1 41.16 848 TYR B N 1
ATOM 14026 C CA . TYR B 1 848 ? -44 -12.117 -5.324 1 41.16 848 TYR B CA 1
ATOM 14027 C C . TYR B 1 848 ? -43.844 -13.586 -4.938 1 41.16 848 TYR B C 1
ATOM 14029 O O . TYR B 1 848 ? -44.812 -14.359 -5.062 1 41.16 848 TYR B O 1
ATOM 14037 N N . THR B 1 849 ? -42.688 -13.977 -4.664 1 38.09 849 THR B N 1
ATOM 14038 C CA . THR B 1 849 ? -42.562 -15.359 -4.219 1 38.09 849 THR B CA 1
ATOM 14039 C C . THR B 1 849 ? -43.375 -15.594 -2.947 1 38.09 849 THR B C 1
ATOM 14041 O O . THR B 1 849 ? -43.938 -16.672 -2.744 1 38.09 849 THR B O 1
ATOM 14044 N N . LEU B 1 850 ? -43.469 -14.453 -2.096 1 35.44 850 LEU B N 1
ATOM 14045 C CA . LEU B 1 850 ? -44.219 -14.609 -0.864 1 35.44 850 LEU B CA 1
ATOM 14046 C C . LEU B 1 850 ? -45.688 -14.305 -1.098 1 35.44 850 LEU B C 1
ATOM 14048 O O . LEU B 1 850 ? -46.562 -14.859 -0.423 1 35.44 850 LEU B O 1
ATOM 14052 N N . ASN B 1 851 ? -46.125 -13.195 -1.789 1 32.53 851 ASN B N 1
ATOM 14053 C CA . ASN B 1 851 ? -47.531 -12.875 -2.041 1 32.53 851 ASN B CA 1
ATOM 14054 C C . ASN B 1 851 ? -47.812 -12.797 -3.537 1 32.53 851 ASN B C 1
ATOM 14056 O O . ASN B 1 851 ? -47.75 -11.727 -4.133 1 32.53 851 ASN B O 1
ATOM 14060 N N . PRO B 1 852 ? -48.031 -13.969 -4.254 1 33.84 852 PRO B N 1
ATOM 14061 C CA . PRO B 1 852 ? -48.312 -13.93 -5.688 1 33.84 852 PRO B CA 1
ATOM 14062 C C . PRO B 1 852 ? -49.469 -12.992 -6.027 1 33.84 852 PRO B C 1
ATOM 14064 O O . PRO B 1 852 ? -49.594 -12.516 -7.16 1 33.84 852 PRO B O 1
ATOM 14067 N N . ASN B 1 853 ? -50.625 -12.984 -5.23 1 33.41 853 ASN B N 1
ATOM 14068 C CA . ASN B 1 853 ? -51.844 -12.375 -5.734 1 33.41 853 ASN B CA 1
ATOM 14069 C C . ASN B 1 853 ? -51.781 -10.852 -5.652 1 33.41 853 ASN B C 1
ATOM 14071 O O . ASN B 1 853 ? -52.531 -10.156 -6.34 1 33.41 853 ASN B O 1
ATOM 14075 N N . HIS B 1 854 ? -51.844 -10.203 -4.496 1 33.91 854 HIS B N 1
ATOM 14076 C CA . HIS B 1 854 ? -52.219 -8.805 -4.348 1 33.91 854 HIS B CA 1
ATOM 14077 C C . HIS B 1 854 ? -51.094 -7.875 -4.75 1 33.91 854 HIS B C 1
ATOM 14079 O O . HIS B 1 854 ? -50.156 -7.633 -3.961 1 33.91 854 HIS B O 1
ATOM 14085 N N . LEU B 1 855 ? -50.906 -7.648 -6.121 1 33.97 855 LEU B N 1
ATOM 14086 C CA . LEU B 1 855 ? -49.969 -6.852 -6.887 1 33.97 855 LEU B CA 1
ATOM 14087 C C . LEU B 1 855 ? -50.188 -5.363 -6.625 1 33.97 855 LEU B C 1
ATOM 14089 O O . LEU B 1 855 ? -49.438 -4.527 -7.148 1 33.97 855 LEU B O 1
ATOM 14093 N N . ASP B 1 856 ? -51.375 -4.895 -6.117 1 32.94 856 ASP B N 1
ATOM 14094 C CA . ASP B 1 856 ? -51.781 -3.504 -6.227 1 32.94 856 ASP B CA 1
ATOM 14095 C C . ASP B 1 856 ? -50.969 -2.607 -5.301 1 32.94 856 ASP B C 1
ATOM 14097 O O . ASP B 1 856 ? -50.875 -1.396 -5.512 1 32.94 856 ASP B O 1
ATOM 14101 N N . PHE B 1 857 ? -50.562 -3.168 -4.188 1 33.22 857 PHE B N 1
ATOM 14102 C CA . PHE B 1 857 ? -49.938 -2.287 -3.193 1 33.22 857 PHE B CA 1
ATOM 14103 C C . PHE B 1 857 ? -48.594 -1.78 -3.672 1 33.22 857 PHE B C 1
ATOM 14105 O O . PHE B 1 857 ? -48.062 -0.821 -3.117 1 33.22 857 PHE B O 1
ATOM 14112 N N . LEU B 1 858 ? -48.031 -2.348 -4.738 1 34.47 858 LEU B N 1
ATOM 14113 C CA . LEU B 1 858 ? -46.75 -1.897 -5.293 1 34.47 858 LEU B CA 1
ATOM 14114 C C . LEU B 1 858 ? -46.906 -0.562 -6.012 1 34.47 858 LEU B C 1
ATOM 14116 O O . LEU B 1 858 ? -45.938 0.193 -6.152 1 34.47 858 LEU B O 1
ATOM 14120 N N . GLU B 1 859 ? -48.125 -0.281 -6.48 1 34.44 859 GLU B N 1
ATOM 14121 C CA . GLU B 1 859 ? -48.344 0.979 -7.188 1 34.44 859 GLU B CA 1
ATOM 14122 C C . GLU B 1 859 ? -48.344 2.16 -6.219 1 34.44 859 GLU B C 1
ATOM 14124 O O . GLU B 1 859 ? -47.812 3.221 -6.535 1 34.44 859 GLU B O 1
ATOM 14129 N N . ASP B 1 860 ? -48.906 2.064 -5.043 1 32.94 860 ASP B N 1
ATOM 14130 C CA . ASP B 1 860 ? -49 3.199 -4.129 1 32.94 860 ASP B CA 1
ATOM 14131 C C . ASP B 1 860 ? -47.656 3.48 -3.475 1 32.94 860 ASP B C 1
ATOM 14133 O O . ASP B 1 860 ? -47.281 4.641 -3.291 1 32.94 860 ASP B O 1
ATOM 14137 N N . GLU B 1 861 ? -46.875 2.48 -3.084 1 32.16 861 GLU B N 1
ATOM 14138 C CA . GLU B 1 861 ? -45.562 2.729 -2.488 1 32.16 861 GLU B CA 1
ATOM 14139 C C . GLU B 1 861 ? -44.562 3.27 -3.523 1 32.16 861 GLU B C 1
ATOM 14141 O O . GLU B 1 861 ? -43.688 4.082 -3.197 1 32.16 861 GLU B O 1
ATOM 14146 N N . LYS B 1 862 ? -44.75 2.988 -4.766 1 37.31 862 LYS B N 1
ATOM 14147 C CA . LYS B 1 862 ? -44.094 3.709 -5.852 1 37.31 862 LYS B CA 1
ATOM 14148 C C . LYS B 1 862 ? -44.5 5.18 -5.859 1 37.31 862 LYS B C 1
ATOM 14150 O O . LYS B 1 862 ? -43.656 6.055 -6.09 1 37.31 862 LYS B O 1
ATOM 14155 N N . MET B 1 863 ? -45.781 5.453 -5.59 1 35.44 863 MET B N 1
ATOM 14156 C CA . MET B 1 863 ? -46.25 6.836 -5.559 1 35.44 863 MET B CA 1
ATOM 14157 C C . MET B 1 863 ? -45.719 7.559 -4.324 1 35.44 863 MET B C 1
ATOM 14159 O O . MET B 1 863 ? -45.375 8.734 -4.402 1 35.44 863 MET B O 1
ATOM 14163 N N . ASN B 1 864 ? -45.688 6.973 -3.125 1 33.97 864 ASN B N 1
ATOM 14164 C CA . ASN B 1 864 ? -45.188 7.68 -1.955 1 33.97 864 ASN B CA 1
ATOM 14165 C C . ASN B 1 864 ? -43.656 7.801 -1.999 1 33.97 864 ASN B C 1
ATOM 14167 O O . ASN B 1 864 ? -43.094 8.789 -1.523 1 33.97 864 ASN B O 1
ATOM 14171 N N . ILE B 1 865 ? -42.906 6.801 -2.422 1 35.16 865 ILE B N 1
ATOM 14172 C CA . ILE B 1 865 ? -41.469 6.957 -2.643 1 35.16 865 ILE B CA 1
ATOM 14173 C C . ILE B 1 865 ? -41.25 7.961 -3.77 1 35.16 865 ILE B C 1
ATOM 14175 O O . ILE B 1 865 ? -40.312 8.766 -3.705 1 35.16 865 ILE B O 1
ATOM 14179 N N . GLU B 1 866 ? -42.062 7.984 -4.781 1 33.22 866 GLU B N 1
ATOM 14180 C CA . GLU B 1 866 ? -42.062 9.078 -5.746 1 33.22 866 GLU B CA 1
ATOM 14181 C C . GLU B 1 866 ? -42.406 10.406 -5.078 1 33.22 866 GLU B C 1
ATOM 14183 O O . GLU B 1 866 ? -41.844 11.445 -5.406 1 33.22 866 GLU B O 1
ATOM 14188 N N . ASP B 1 867 ? -43.375 10.414 -4.176 1 33.56 867 ASP B N 1
ATOM 14189 C CA . ASP B 1 867 ? -43.719 11.656 -3.488 1 33.56 867 ASP B CA 1
ATOM 14190 C C . ASP B 1 867 ? -42.625 12.055 -2.5 1 33.56 867 ASP B C 1
ATOM 14192 O O . ASP B 1 867 ? -42.281 13.234 -2.367 1 33.56 867 ASP B O 1
ATOM 14196 N N . GLU B 1 868 ? -42.094 11.148 -1.694 1 32.66 868 GLU B N 1
ATOM 14197 C CA . GLU B 1 868 ? -41 11.531 -0.818 1 32.66 868 GLU B CA 1
ATOM 14198 C C . GLU B 1 868 ? -39.719 11.805 -1.619 1 32.66 868 GLU B C 1
ATOM 14200 O O . GLU B 1 868 ? -38.969 12.711 -1.289 1 32.66 868 GLU B O 1
ATOM 14205 N N . GLU B 1 869 ? -39.344 11.023 -2.598 1 32.47 869 GLU B N 1
ATOM 14206 C CA . GLU B 1 869 ? -38.312 11.391 -3.555 1 32.47 869 GLU B CA 1
ATOM 14207 C C . GLU B 1 869 ? -38.656 12.688 -4.281 1 32.47 869 GLU B C 1
ATOM 14209 O O . GLU B 1 869 ? -37.781 13.508 -4.559 1 32.47 869 GLU B O 1
ATOM 14214 N N . MET B 1 870 ? -39.875 12.82 -4.688 1 32.09 870 MET B N 1
ATOM 14215 C CA . MET B 1 870 ? -40.375 14.109 -5.172 1 32.09 870 MET B CA 1
ATOM 14216 C C . MET B 1 870 ? -40.281 15.164 -4.074 1 32.09 870 MET B C 1
ATOM 14218 O O . MET B 1 870 ? -40.031 16.344 -4.355 1 32.09 870 MET B O 1
ATOM 14222 N N . GLU B 1 871 ? -40.562 14.82 -2.852 1 31.44 871 GLU B N 1
ATOM 14223 C CA . GLU B 1 871 ? -40.375 15.812 -1.801 1 31.44 871 GLU B CA 1
ATOM 14224 C C . GLU B 1 871 ? -38.906 16.078 -1.555 1 31.44 871 GLU B C 1
ATOM 14226 O O . GLU B 1 871 ? -38.5 17.234 -1.323 1 31.44 871 GLU B O 1
ATOM 14231 N N . GLU B 1 872 ? -38.031 15.094 -1.413 1 31.58 872 GLU B N 1
ATOM 14232 C CA . GLU B 1 872 ? -36.594 15.375 -1.316 1 31.58 872 GLU B CA 1
ATOM 14233 C C . GLU B 1 872 ? -36.062 15.969 -2.615 1 31.58 872 GLU B C 1
ATOM 14235 O O . GLU B 1 872 ? -35.188 16.844 -2.59 1 31.58 872 GLU B O 1
ATOM 14240 N N . MET B 1 873 ? -36.375 15.469 -3.789 1 31.17 873 MET B N 1
ATOM 14241 C CA . MET B 1 873 ? -36.156 16.141 -5.059 1 31.17 873 MET B CA 1
ATOM 14242 C C . MET B 1 873 ? -36.844 17.5 -5.098 1 31.17 873 MET B C 1
ATOM 14244 O O . MET B 1 873 ? -36.375 18.438 -5.758 1 31.17 873 MET B O 1
ATOM 14248 N N . GLU B 1 874 ? -38.031 17.562 -4.586 1 31.25 874 GLU B N 1
ATOM 14249 C CA . GLU B 1 874 ? -38.75 18.812 -4.547 1 31.25 874 GLU B CA 1
ATOM 14250 C C . GLU B 1 874 ? -38.125 19.812 -3.578 1 31.25 874 GLU B C 1
ATOM 14252 O O . GLU B 1 874 ? -38.219 21.016 -3.76 1 31.25 874 GLU B O 1
ATOM 14257 N N . GLY B 1 875 ? -37.5 19.375 -2.523 1 28.64 875 GLY B N 1
ATOM 14258 C CA . GLY B 1 875 ? -36.781 20.344 -1.693 1 28.64 875 GLY B CA 1
ATOM 14259 C C . GLY B 1 875 ? -35.594 20.984 -2.391 1 28.64 875 GLY B C 1
ATOM 14260 O O . GLY B 1 875 ? -35.25 22.141 -2.109 1 28.64 875 GLY B O 1
ATOM 14261 N N . LEU B 1 876 ? -34.75 20.172 -3.09 1 29.58 876 LEU B N 1
ATOM 14262 C CA . LEU B 1 876 ? -33.625 20.812 -3.787 1 29.58 876 LEU B CA 1
ATOM 14263 C C . LEU B 1 876 ? -34.125 21.578 -5.008 1 29.58 876 LEU B C 1
ATOM 14265 O O . LEU B 1 876 ? -33.469 22.5 -5.473 1 29.58 876 LEU B O 1
ATOM 14269 N N . GLU B 1 877 ? -35.156 21.125 -5.664 1 29.69 877 GLU B N 1
ATOM 14270 C CA . GLU B 1 877 ? -35.594 21.906 -6.809 1 29.69 877 GLU B CA 1
ATOM 14271 C C . GLU B 1 877 ? -36.25 23.219 -6.355 1 29.69 877 GLU B C 1
ATOM 14273 O O . GLU B 1 877 ? -36.281 24.188 -7.121 1 29.69 877 GLU B O 1
ATOM 14278 N N . GLU B 1 878 ? -37.031 23.109 -5.277 1 28.98 878 GLU B N 1
ATOM 14279 C CA . GLU B 1 878 ? -37.75 24.344 -4.922 1 28.98 878 GLU B CA 1
ATOM 14280 C C . GLU B 1 878 ? -36.781 25.406 -4.406 1 28.98 878 GLU B C 1
ATOM 14282 O O . GLU B 1 878 ? -37.156 26.578 -4.297 1 28.98 878 GLU B O 1
AT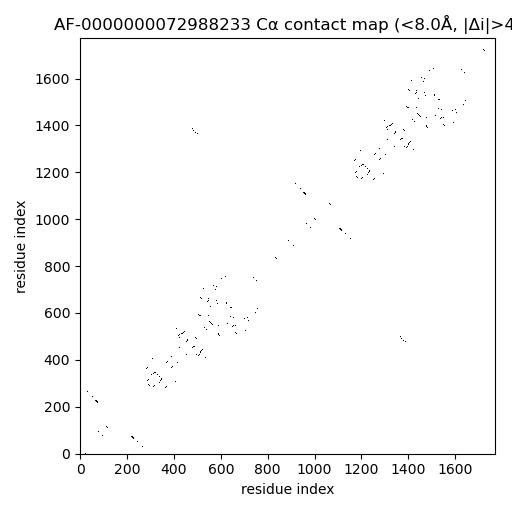OM 14287 N N . GLU B 1 879 ? -35.75 25.031 -3.793 1 28.48 879 GLU B N 1
ATOM 14288 C CA . GLU B 1 879 ? -34.906 26 -3.096 1 28.48 879 GLU B CA 1
ATOM 14289 C C . GLU B 1 879 ? -34.156 26.891 -4.082 1 28.48 879 GLU B C 1
ATOM 14291 O O . GLU B 1 879 ? -33.188 27.578 -3.707 1 28.48 879 GLU B O 1
ATOM 14296 N N . ASP B 1 880 ? -34.531 26.969 -5.312 1 27.75 880 ASP B N 1
ATOM 14297 C CA . ASP B 1 880 ? -33.812 27.906 -6.16 1 27.75 880 ASP B CA 1
ATOM 14298 C C . ASP B 1 880 ? -33.812 29.297 -5.535 1 27.75 880 ASP B C 1
ATOM 14300 O O . ASP B 1 880 ? -34.531 29.578 -4.586 1 27.75 880 ASP B O 1
ATOM 14304 N N . VAL B 1 881 ? -33.781 30.438 -6.395 1 27.47 881 VAL B N 1
ATOM 14305 C CA . VAL B 1 881 ? -33.156 31.766 -6.434 1 27.47 881 VAL B CA 1
ATOM 14306 C C . VAL B 1 881 ? -34 32.75 -5.602 1 27.47 881 VAL B C 1
ATOM 14308 O O . VAL B 1 881 ? -34.719 33.562 -6.148 1 27.47 881 VAL B O 1
ATOM 14311 N N . GLN B 1 882 ? -34.906 32.312 -4.746 1 25.41 882 GLN B N 1
ATOM 14312 C CA . GLN B 1 882 ? -35.375 33.625 -4.254 1 25.41 882 GLN B CA 1
ATOM 14313 C C . GLN B 1 882 ? -34.281 34.312 -3.428 1 25.41 882 GLN B C 1
ATOM 14315 O O . GLN B 1 882 ? -34 33.906 -2.293 1 25.41 882 GLN B O 1
ATOM 14320 N N . ILE B 1 883 ? -33.094 34.594 -4.102 1 27.11 883 ILE B N 1
ATOM 14321 C CA . ILE B 1 883 ? -32.281 35.594 -3.451 1 27.11 883 ILE B CA 1
ATOM 14322 C C . ILE B 1 883 ? -33.156 36.75 -2.961 1 27.11 883 ILE B C 1
ATOM 14324 O O . ILE B 1 883 ? -33.844 37.406 -3.758 1 27.11 883 ILE B O 1
ATOM 14328 N N . VAL B 1 884 ? -33.906 36.531 -1.91 1 24.55 884 VAL B N 1
ATOM 14329 C CA . VAL B 1 884 ? -34.625 37.656 -1.309 1 24.55 884 VAL B CA 1
ATOM 14330 C C . VAL B 1 884 ? -33.719 38.875 -1.289 1 24.55 884 VAL B C 1
ATOM 14332 O O . VAL B 1 884 ? -32.562 38.812 -0.814 1 24.55 884 VAL B O 1
ATOM 14335 N N . GLU B 1 885 ? -33.844 39.781 -2.305 1 22.86 885 GLU B N 1
ATOM 14336 C CA . GLU B 1 885 ? -33.375 41.156 -2.312 1 22.86 885 GLU B CA 1
ATOM 14337 C C . GLU B 1 885 ? -33.75 41.875 -1.013 1 22.86 885 GLU B C 1
ATOM 14339 O O . GLU B 1 885 ? -34.906 41.969 -0.656 1 22.86 885 GLU B O 1
ATOM 14344 N N . GLU B 1 886 ? -33.125 41.531 0.093 1 20.95 886 GLU B N 1
ATOM 14345 C CA . GLU B 1 886 ? -33.188 42.719 0.947 1 20.95 886 GLU B CA 1
ATOM 14346 C C . GLU B 1 886 ? -32.469 43.906 0.309 1 20.95 886 GLU B C 1
ATOM 14348 O O . GLU B 1 886 ? -31.391 43.75 -0.274 1 20.95 886 GLU B O 1
#

InterPro domains:
  IPR006603 PQ-loop repeat [PF04193] (33-91)
  IPR006603 PQ-loop repeat [PF04193] (213-265)
  IPR006603 PQ-loop repeat [SM00679] (46-77)
  IPR006603 PQ-loop repeat [SM00679] (227-258)
  IPR029044 Nucleotide-diphospho-sugar transferases [G3DSA:3.90.550.10] (421-679)

pLDDT: mean 70.9, std 26.69, range [15.2, 98.81]

Solvent-accessible surface area (backbone atoms only — not comparable to full-atom values): 98301 Å² total; per-residue (Å²): 120,60,85,57,70,66,61,53,96,85,26,46,39,47,62,70,48,23,74,76,72,37,44,76,33,52,46,71,40,34,40,48,12,50,50,23,38,51,46,13,49,53,23,55,73,49,17,62,51,46,37,53,49,43,25,60,76,63,66,38,44,79,47,56,38,64,64,20,52,50,30,43,39,49,15,33,42,27,42,28,47,20,31,64,52,54,66,48,55,65,65,54,41,50,47,24,49,48,49,37,50,50,41,49,50,50,49,49,48,36,46,40,39,58,55,53,51,44,59,62,57,67,67,66,75,70,73,79,82,75,84,85,86,87,85,78,86,82,80,83,71,73,70,82,79,74,88,72,87,70,85,69,87,78,72,85,75,85,85,78,86,75,83,70,88,63,88,73,83,75,82,78,81,79,79,79,79,70,79,74,64,53,58,54,48,56,47,43,52,52,49,43,64,59,50,72,66,61,70,79,79,90,64,80,78,51,71,71,57,44,44,54,53,15,51,54,23,41,51,49,15,50,52,27,55,69,47,23,52,50,48,36,52,49,47,28,59,73,61,71,45,67,64,64,53,40,64,58,25,55,47,26,48,48,47,16,49,44,25,39,50,44,15,57,58,40,27,77,91,53,42,68,66,50,40,58,66,25,45,72,40,76,41,59,59,29,40,31,36,56,31,63,38,64,70,52,43,61,46,44,44,74,48,55,31,50,26,72,80,55,57,36,38,37,34,35,58,20,84,79,75,64,46,60,68,59,52,52,48,48,38,64,75,65,62,40,47,47,48,84,33,49,46,77,45,71,34,51,82,48,94,53,44,65,61,52,46,56,51,46,42,64,70,46,30,41,38,32,36,39,35,57,61,57,88,69,52,65,67,58,48,50,51,32,63,72,62,66,32,31,73,46,44,29,38,64,87,41,39,79,71,49,59,61,58,52,79,46,50,70,67,17,54,54,44,59,82,58,60,39,53,33,41,35,37,40,44,43,75,46,47,68,43,33,48,50,22,52,51,30,57,71,65,32,48,58,60,68,52,72,38,34,38,37,41,39,33,40,42,73,35,34,70,67,29,50,51,48,60,55,67,57,80,64,85,49,38,54,66,43,42,36,46,37,64,57,80,67,55,68,35,51,50,57,62,39,65,59,38,60,55,46,81,48,30,33,36,36,47,32,50,33,48,32,39,46,17,41,46,35,53,41,54,48,53,54,50,46,38,58,41,59,42,56,73,41,64,63,40,51,63,30,46,41,32,38,36,29,32,40,75,44,55,40,69,31,38,50,86,38,71,36,85,42,57,72,60,76,57,37,44,82,70,70,43,63,73,37,49,48,31,31,24,34,61,80,61,82,57,22,22,35,40,34,26,57,52,50,54,21,44,51,59,42,48,39,54,52,56,54,55,68,62,49,53,91,83,50,56,62,53,69,90,71,62,84,73,40,42,45,78,74,37,81,73,41,56,61,37,58,50,44,44,52,23,50,54,66,39,28,27,23,39,30,57,33,41,76,85,38,32,19,25,15,23,38,65,68,52,75,46,94,88,32,84,51,84,61,53,71,72,59,40,56,60,55,42,38,48,57,38,80,65,94,49,67,45,82,49,25,53,93,51,41,83,71,54,75,88,69,39,53,30,28,44,70,76,67,43,84,51,47,72,65,58,40,40,51,52,8,51,55,51,40,61,69,51,10,66,42,72,84,69,83,83,72,58,57,54,70,40,60,65,28,78,44,92,53,72,43,74,76,82,86,83,60,76,82,80,80,74,72,86,76,78,86,77,81,83,76,84,71,87,70,75,80,73,76,74,74,74,62,82,60,53,76,66,62,54,50,56,58,49,52,66,52,57,65,79,44,81,73,80,76,61,67,81,69,53,75,71,78,70,74,75,69,76,81,62,42,64,61,47,44,48,43,41,47,48,41,41,46,46,38,42,52,36,41,75,70,47,74,74,79,69,66,66,62,59,55,53,51,48,50,51,47,44,49,48,42,45,58,52,39,52,66,63,39,60,62,72,80,69,73,80,122,118,59,84,57,71,64,63,55,95,85,27,48,38,46,63,70,48,25,73,74,71,36,42,76,35,52,45,71,41,34,42,48,12,50,51,22,39,52,47,14,50,53,25,54,73,50,16,61,52,46,38,54,48,44,25,59,74,62,66,38,43,79,47,56,38,64,64,20,53,50,31,44,38,49,16,34,42,25,40,29,48,19,29,63,51,47,67,48,55,65,66,54,42,49,48,26,50,49,50,36,49,52,39,49,49,50,49,48,48,36,45,39,42,58,54,53,51,44,56,62,54,64,65,63,74,66,67,78,79,72,81,82,83,81,93,81,91,83,81,91,88,90,86,85,91,81,89,81,90,73,91,78,88,80,83,84,77,83,83,80,86,73,81,69,86,56,84,68,79,72,77,76,78,74,76,76,77,66,75,77,65,49,56,53,47,53,47,42,51,53,47,42,64,59,48,72,69,56,66,79,80,86,74,78,82,56,71,69,61,44,44,55,53,15,52,53,23,41,51,49,16,50,51,26,54,70,47,21,52,50,48,36,52,51,48,29,59,74,62,71,44,69,64,67,53,41,63,58,25,55,47,26,48,48,47,16,49,44,26,39,50,45,14,58,59,40,27,77,91,55,44,68,65,52,38,58,68,24,43,75,40,73,41,56,62,28,41,32,35,56,32,62,38,64,69,53,43,62,46,42,44,73,47,56,31,51,25,72,80,55,57,35,37,36,35,35,57,18,84,80,75,65,46,59,67,59,49,52,48,50,38,62,75,66,62,41,49,46,48,83,31,49,45,77,44,72,34,52,83,47,92,54,44,66,62,54,46,56,40,47,41,63,72,46,29,41,37,33,36,39,35,57,61,57,88,69,52,64,68,56,48,49,50,31,61,72,63,68,33,31,74,45,45,30,36,63,88,43,38,78,72,50,58,60,58,51,79,45,51,71,68,17,54,53,43,60,82,58,60,40,52,34,42,34,36,37,44,42,74,47,48,66,43,33,50,50,24,52,50,30,56,69,66,32,49,56,60,68,53,71,38,35,38,36,41,39,33,40,42,72,35,33,69,67,30,50,50,50,61,54,68,55,81,64,87,50,38,55,66,44,42,37,48,38,67,57,80,67,55,68,36,52,50,58,62,39,65,60,38,61,54,46,82,48,30,32,36,35,46,33,50,33,48,31,40,44,18,41,46,35,51,42,54,49,52,53,49,45,37,59,43,60,42,55,75,42,64,63,41,50,64,29,45,40,33,38,35,30,32,39,75,45,53,39,67,31,38,50,84,38,74,37,82,42,56,71,59,75,58,36,44,82,70,69,43,64,72,36,50,48,31,31,25,36,58,80,62,82,56,23,23,36,40,34,26,58,54,50,55,21,44,50,60,40,48,38,56,52,57,55,56,70,65,49,55,91,84,50,57,61,53,67,91,70,62,84,75,39,41,45,76,74,37,80,73,41,56,62,37,57,50,44,43,51,25,49,52,65,39,27,27,23,40,31,57,33,41,76,85,38,32,20,24,16,23,36,65,67,51,76,46,93,87,32,82,52,86,62,53,70,71,59,39,57,61,56,41,37,47,55,39,79,66,92,50,65,47,81,51,27,53,94,51,44,84,72,54,75,88,68,40,51,32,27,43,72,77,67,44,83,50,46,73,65,57,40,39,51,52,9,52,55,49,41,62,68,50,10,65,42,70,83,69,81,82,70,58,56,54,69,39,60,66,28,77,44,92,52,72,44,73,76,82,83,82,60,74,81,81,80,70,73,85,75,76,86,77,80,81,68,90,69,81,73,77,78,74,77,74,73,77,63,80,57,53,75,65,62,53,52,56,55,48,52,64,52,57,66,78,45,82,75,80,75,63,68,82,70,53,74,72,76,71,74,77,69,77,82,63,43,64,62,48,42,47,44,40,47,48,40,41,44,45,38,40,52,35,41,75,68,49,73,74,79,70,66,66,60,59,53,55,50,47,49,52,44,45,50,47,41,45,58,52,40,52,66,62,34,63,55,81,70,70,73,79,120

Secondary structure (DSSP, 8-state):
-----SEETTEEB-HHHHHHH----BSHHHHHHHHHHHHHHHHHHHHSHHHHHHHHHHT--TTS-HHHHHHHHHHHHHHHHHHHHTT--HHHHHHHHHHHHHHHHHHHHHHIIIIIHHHHHTTT------------------------------------------------------SSHHHHHHHHHHHHHHHTTSSSSS---SHHHHHHHHHHHHHHHHHHHHHHHHHHHHHHHHHT--TTS-HHHHHHHHHHHHHHHHHHHHSTT--HHHHHHHHHHHSS-EEEEEE-SHHHHHHHHHHHTT--SS-EEEEE--SSS--HHHHHHHHHHHT-TTGGGEEEEE-TT-SSHHHHHHHHHHHHTEEEEEEESSPPPHHHHHHHHHTT-EEEEE-GGGGGGGTTGGGS-HHHHTTTTT-EEEEEEEESS-HHHHHHHHHHHHTS--TT----EEEEE-TT--HHHHHHHHHPPP-SS-EEEEE-SS---HHHHHHTT-B-SSTTEEEEEEETTEEE-TTHHHHHHHHHHHHHSSS-HHHHHHEEEEES---SEE---TT--EE--HHHHHTTTTPPTT--EEESSPPSSSEEE-HHHHHHHHHHHHHHHHHTTS-TT--PPPP--TT-GGGG-TT-HHHHHHHHHHHHT-EEEE---GGG-BSEEE---SSSS--S---HHHHHHH--PBP-S--HHHHSGGGSPPPGGGS-EE-TTS-EE-HHHHHHHHHHHHHHH--SPP--SS--GGGG-PPPPSPPPPPP----------------S------------S-HHHHHHHHHHHHHHS-----TTSS-----------HHHHHHHHHHHHHHHHHHHH-SS--THHHHHHHHHHHHHHHHHHHHHHTSS-----/-----SEETTEEB-HHHHHHH----BSHHHHHHHHHHHHHHHHHHHHSHHHHHHHHHHT--TTS-HHHHHHHHHHHHHHHHHHHHTT--HHHHHHHHHHHHHHHHHHHHHHIIIIIHHHHHHHH------------------------------------------------------SSHHHHHHHHHHHHHHHTTTSSS-----THHHHHHHHHHHHHHHHHHHHHHHHHHHHHHHHT--TTS-HHHHHHHHHHHHHHHHHHHHSTT--HHHHHHHHHHHSS-EEEEEE-SHHHHHHHHHHHTT--SS-EEEEE--SSS--HHHHHHHHHHHT-TTGGGEEEEE-TT-SSHHHHHHHHHHHHTEEEEEEESSPPPHHHHHHHHHTT-EEEEE-GGGGGGGTTGGGS-HHHHTTTTT-EEEEEEEESS-HHHHHHHHHHHHTS--TT----EEEEE-TT--HHHHHHHHHPPP-SS-EEEEE-SS---HHHHHHTT-B-SSTTEEEEEEETTEEE-TTHHHHHHHHHHHHHSSS-HHHHHHEEEEES---SEE---TT--EE--HHHHHTTTTPPTT--EEESSPPSSSEEE-HHHHHHHHHHHHHHHHHTTS-TT--PPPP--TT-GGGG-TT-HHHHHHHHHHHHT-EEEE---GGG-BSEEE---SSSS--S---HHHHHHH--PBP-S--HHHHSGGGSPPPGGGS-EE-TTS-EE-HHHHHHHHHHHHHHH--SPP--SS--GGGG-PPPPSPPPPPP-----------------------------S-HHHHHHHHHHHHHHS-----TTSS-----------HHHHHHHHHHHHHHHHHHHH-SS--THHHHHHHHHHHHHHHHHHHHHHT-------

Sequence (1772 aa):
MTICIPVKDGIPYIQWINTLFGDCVYGKQEAASLLLGYLSIFFWLNAQLPQLIENYKASSADGLSLNFLSIWLAGDTTNLIGALLTDQLPFQLYLGFYFVSIDICLLSQWIYYKKIKSNHIEEYVIIPQQDTIKPSNTLFQHPAHHIPLNINNNTPIIHDESTPFSSSASPSKWYTLSSKDNTAKLMSIFLFALNTTHSSTSFISTQDGLIWIGRISAWICTTLYLMSRIPQILKNRRRQSVEGLSASLFIFAACANFAYTSSILSHPGQTIESLLEALPYLIGSSVMLTIQSTPQFISFYPLLCRFKHYPLHLVLLTRDGLNQQKIQRVFTESACEHADNVIIHDLTNSLDPLEQLSDLVKDIQTKVLLQSDQPIHPTLKALIDKHQITNIALPEKEIIHALWIPDLSIGALQNWNKIDIKLVIITDRRPHSLSRLLQSAGKSNYLGDQVDLMIHMEQSADRATRMLVNSFVWKQGIKFLRHRVKKGGLMPAIVESWYPSHNDEYAVLLEDDIEVSPLFYVWSKYSILKYRYSGNKDAYRLMYGISLYAPRNLELVPSGRVSFDPNSVLLPAHYAPQTPYASQIPCSWGAVYFPEHWREFHAYLIRRLQDLNLPKHSDVRLISVPGSRSDKWKKSWKKYFIELVYLRAYVMLYPNFYDFEAFSTNHVEFGTHVKSEKRQSVIGTFMVPLMQRDTILSQLPDHRLPFFEDLPVLDLWGQLQTHESLDAKASAYHEHVSSCPRKVGSFDPRDLFCLVDGPPDPPQVFPMSRKKPKPPVLVKEAVQPIEYKYKTDHTKEEEEQGKNTLVELGPKPIDVAQLSAVEDKSKGKDDELVDLENDLDTLNRIYYTLNPNHLDFLEDEKMNIEDEEMEEMEGLEEEDVQIVEEMTICIPVKDGIPYIQWINTLFGDCVYGKQEAASLLLGYLSIFFWLNAQLPQLIENYKASSADGLSLNFLSIWLAGDTTNLIGALLTDQLPFQLYLGFYFVSIDICLLSQWIYYKKIKSNHIEEYVIIPQQDTIKPSNTLFQHPAHHIPLNINNNTPIIHDESTPFSSSASPSKWYTLSSKDNTAKLMSIFLFALNTTHSSTSFISTQDGLIWIGRISAWICTTLYLMSRIPQILKNRRRQSVEGLSASLFIFAACANFAYTSSILSHPGQTIESLLEALPYLIGSSVMLTIQSTPQFISFYPLLCRFKHYPLHLVLLTRDGLNQQKIQRVFTESACEHADNVIIHDLTNSLDPLEQLSDLVKDIQTKVLLQSDQPIHPTLKALIDKHQITNIALPEKEIIHALWIPDLSIGALQNWNKIDIKLVIITDRRPHSLSRLLQSAGKSNYLGDQVDLMIHMEQSADRATRMLVNSFVWKQGIKFLRHRVKKGGLMPAIVESWYPSHNDEYAVLLEDDIEVSPLFYVWSKYSILKYRYSGNKDAYRLMYGISLYAPRNLELVPSGRVSFDPNSVLLPAHYAPQTPYASQIPCSWGAVYFPEHWREFHAYLIRRLQDLNLPKHSDVRLISVPGSRSDKWKKSWKKYFIELVYLRAYVMLYPNFYDFEAFSTNHVEFGTHVKSEKRQSVIGTFMVPLMQRDTILSQLPDHRLPFFEDLPVLDLWGQLQTHESLDAKASAYHEHVSSCPRKVGSFDPRDLFCLVDGPPDPPQVFPMSRKKPKPPVLVKEAVQPIEYKYKTDHTKEEEEQGKNTLVELGPKPIDVAQLSAVEDKSKGKDDELVDLENDLDTLNRIYYTLNPNHLDFLEDEKMNIEDEEMEEMEGLEEEDVQIVEE

Nearest PDB structures (foldseek):
  8apy-assembly1_A  TM=6.999E-01  e=2.468E-02  Gallus gallus
  7oye-assembly1_A  TM=7.053E-01  e=1.124E-01  Gallus gallus
  6h1j-assembly1_C  TM=7.324E-01  e=1.539E-01  Staphylococcus aureus subsp. aureus N315
  6h2n-assembly1_C  TM=6.127E-01  e=5.407E-02  Staphylococcus aureus subsp. aureus N315
  6h21-assembly1_A  TM=7.460E-01  e=3.200E-01  Staphylococcus aureus subsp. aureus N315

Foldseek 3Di:
DQDEDQDDPNFGWDVVCCVPVVDTATDDLLVLLVVLLVLLVVLVLCLLVLLLVLCVVVVAQLLDDPLLLVLLLLLLVLQLLLCVLLVHDPVSNVVSVSSNVSSVVSNVSNCCSPPPVVVVVVPPDPPDPDDDDDDDDDDDPPPPDDDDDDDDPPPDDPDDDDDPPDDDPDDPDPPPPDDPVVVVVVVCVVVVVVPVVPDDDDPPVDSLVSNVSSVVSNVSSVVSVVCSCVSSVVSCVVVVDSPSPDPSSVVSNVSSVVSNLVSVVSNPLQDVLLCVLCVVVVPQEAEEEEDAEPLLCVLCVLLLLLQDSAAYEYEYNYQPPDFPVVVVVVCVVVVRHPNVSYHYHGCNPPPDSLSVVLSVCSVRVYQEYEYAQDDDDVSVVVSCVVSVHHYQHFHSVCSVLVSQVSVFRPQLRSCLQLAAEEEFEEEEACQPLQVQALVLQQLAGQRLAQYEYEYEYFLRYDPSNVVCLVQDDRDSHHYHYHYDNDGDDDLCRQLVRDADPDQSYKYKYAYSQKHFESCLNSVQSQVCSQQCRRPDLCSVFFAFWAFQFQAQWQAWALQGIDGDALCVAQVVVPHDAFAKAKELQDDPHIIMGGNLLSNLLVVQVVVLVVVVVDDPQDQFAHQDDPRTPLVVVVRHSRSSSSSVCLLQVHIYIYTRFPQRAGGMFGQLDDDPVRLDPDDPVVSVNGGGHYDHDPCQQVGYVVSHHDHPQPHFYAYSRSHTDHSVVSNVSSLVVQVVNAVADDDGPPSHCVRSHHTDDGGYDDDDDGDQFDQDDDDDDDPDDDPPDPPPPPPPVPDPVVVVVVCVVCVPPRPDPPPSVPPPPPPPPPDSQGPVNVVVVVVVVVVVVVVCVVPVPDPPVVVVVVVVCVVVVCSVVRRVNRPPDPPVPD/DQDEDQADPNFGFDVVCCVPVVDTATDPLLVLLVVLLVLLVVLVLCLLVLLLVLCVVVVAQLLDDPLLLVLLLLLLVLQLLLCVLLVHDPVSNVVSVSSNVSSVVSNVSNCCSPPVVVVVVVPPDPPPPDDDDDDDDDDDDDDDDDDDDDDDDDDDDPDDDDPCPPDCPDPPDPPPPDDPCVVVVVVCVVVVVVPVVPDDDCPDPDSLVSNLSSVVSNVSSVVSVVCSCVSSVVSCVVVVDSPSGDPSSVVSNVSSVVSNVVSVVSNPLCDVVLCVLCVVVVPQEAEEEEDAEPLLCVLCVLLQLLQRSAAYEYEYNYQPPDFDVVVVVVCVVVVRHPNVSYHYHGCNPPPCSLSVVLSVCSVRVYQEYEYAQPDDDVSVVVSCVSSVHHYQHFHSVCSVLVSQVSVFRPQLRSCLQLAAEEEFEEEEACQPLQVQALVLQQLAGQRLAQYEYEYEYFLRYDPSNVVCLVQDDRDSHHYHYHYDNDGDDDLCRQLVRDADPDQSYKYKYAYSQKHFESCLNSVQSQVCSQQCRRPDLCSVFFAFWAFQFQAQWQAFALQGIDGDALCVAQVVVPHDAFAKAKELQDDPHIIMGGNLLSNLLVVQVVVLVVVVVDDPQDQFAHQDDPRTPLVVVVRHSRSSSSSVCLLQVHIYIYTRFPQRAGGMFGQLDDDDVRLDPDAPVVSVNGGGHYDHDPCQQVGYVVSHHDHPQPHFYAYSRSHTDHSVVSNVSSLVVQVVNAVADDDGPPSHCVRSHHTDDGGYDDDDDGDQDDADDDDDPDRDDDDPDPPPPPPPVPDPVVVVVVCVVCVPPRPDPPPPVPPPPPPPPPDSQGPVNVVVVVVVVVVVVVVCVVPVPDPPVVVVVVVVCVVVCCSVVSRVNRPPDPPVPD

Organism: Rhizopus oryzae (NCBI:txid64495)

Radius of gyration: 43.78 Å; Cα contacts (8 Å, |Δi|>4): 2450; chains: 2; bounding box: 106×105×190 Å